Protein 2EE6 (pdb70)

Radius of gyration: 15.75 Å; Cα contacts (8 Å, |Δi|>4): 234; chains: 1; bounding box: 22×65×24 Å

Solvent-accessible surface area: 6992 Å² total; per-residue (Å²): 131,120,130,72,117,125,77,154,27,21,6,107,82,0,124,13,34,18,110,7,15,130,137,2,62,13,46,71,67,8,112,6,44,8,145,45,188,111,12,54,94,46,45,63,58,30,46,16,123,34,88,28,176,14,108,75,78,112,82,112,140,126,158,58,57,22,35,1,27,6,48,1,110,88,62,23,84,0,79,0,28,0,81,5,43,130,93,103,4,97,61,17,63,25,107,0,55,4,88,61,74,119,140,147,148

Sequence (105 aa):
GSSGSSGEGGAHKVRAGGPGLERGEAGVPAEFSIWTREAGAGGLSIAVEGPSKAEITFDDHKNGSCGVSYIAQEPGNYEVSIKFNDEHIPESPYLVPVIAPSDDAGSSGSSGEGGAHKVRAGGPGLERGEAGVPAEFSIWTREAGAGGLSIAVEGPSKAEITFDDHKNGSCGVSYIAQEPGNYEVSIKFNDEHIPESPYLVPVIAPSDDAGSSGSSGEGGAHKVRAGGPGLERGEAGVPAEFSIWTREAGAGGLSIAVEGPSKAEITFDDHKNGSCGVSYIAQEPGNYEVSIKFNDEHIPESPYLVPVIAPSDDAGSSGSSGEGGAHKVRAGGPGLERGEAGVPAEFSIWTREAGAGGLSIAVEGPSKAEITFDDHKNGSCGVSYIAQEPGNYEVSIKFNDEHIPESPYLVPVIAPSDDAGSSGSSGEGGAHKVRAGGPGLERGEAGVPAEFSIWTREAGAGGLSIAVEGPSKAEITFDDHKNGSCGVSYIAQEPGNYEVSIKFNDEHIPESPYLVPVIAPSDDAGSSGSSGEGGAHKVRAGGPGLERGEAGVPAEFSIWTREAGAGGLSIAVEGPSKAEITFDDHKNGSCGVSYIAQEPGNYEVSIKFNDEHIPESPYLVPVIAPSDDAGSSGSSGEGGAHKVRAGGPGLERGEAGVPAEFSIWTREAGAGGLSIAVEGPSKAEITFDDHKNGSCGVSYIAQEPGNYEVSIKFNDEHIPESPYLVPVIAPSDDAGSSGSSGEGGAHKVRAGGPGLERGEAGVPAEFSIWTREAGAGGLSIAVEGPSKAEITFDDHKNGSCGVSYIAQEPGNYEVSIKFNDEHIPESPYLVPVIAPSDDAGSSGSSGEGGAHKVRAGGPGLERGEAGVPAEFSIWTREAGAGGLSIAVEGPSKAEITFDDHKNGSCGVSYIAQEPGNYEVSIKFNDEHIPESPYLVPVIAPSDDAGSSGSSGEGGAHKVRAGGPGLERGEAGVPAEFSIWTREAGAGGLSIAVEGPSKAEITFDDHKNGSCGVSYIAQEPGNYEVSIKFNDEHIPESPYLVPVIAPSDDAGSSGSSGEGGAHKVRAGGPGLERGEAGVPAEFSIWTREAGAGGLSIAVEGPSKAEITFDDHKNGSCGVSYIAQEPGNYEVSIKFNDEHIPESPYLVPVIAPSDDAGSSGSSGEGGAHKVRAGGPGLERGEAGVPAEFSIWTREAGAGGLSIAVEGPSKAEITFDDHKNGSCGVSYIAQEPGNYEVSIKFNDEHIPESPYLVPVIAPSDDAGSSGSSGEGGAHKVRAGGPGLERGEAGVPAEFSIWTREAGAGGLSIAVEGPSKAEITFDDHKNGSCGVSYIAQEPGNYEVSIKFNDEHIPESPYLVPVIAPSDDAGSSGSSGEGGAHKVRAGGPGLERGEAGVPAEFSIWTREAGAGGLSIAVEGPSKAEITFDDHKNGSCGVSYIAQEPGNYEVSIKFNDEHIPESPYLVPVIAPSDDAGSSGSSGEGGAHKVRAGGPGLERGEAGVPAEFSIWTREAGAGGLSIAVEGPSKAEITFDDHKNGSCGVSYIAQEPGNYEVSIKFNDEHIPESPYLVPVIAPSDDAGSSGSSGEGGAHKVRAGGPGLERGEAGVPAEFSIWTREAGAGGLSIAVEGPSKAEITFDDHKNGSCGVSYIAQEPGNYEVSIKFNDEHIPESPYLVPVIAPSDDAGSSGSSGEGGAHKVRAGGPGLERGEAGVPAEFSIWTREAGAGGLSIAVEGPSKAEITFDDHKNGSCGVSYIAQEPGNYEVSIKFNDEHIPESPYLVPVIAPSDDAGSSGSSGEGGAHKVRAGGPGLERGEAGVPAEFSIWTREAGAGGLSIAVEGPSKAEITFDDHKNGSCGVSYIAQEPGNYEVSIKFNDEHIPESPYLVPVIAPSDDAGSSGSSGEGGAHKVRAGGPGLERGEAGVPAEFSIWTREAGAGGLSIAVEGPSKAEITFDDHKNGSCGVSYIAQEPGNYEVSIKFNDEHIPESPYLVPVIAPSDDAGSSGSSGEGGAHKVRAGGPGLERGEAGVPAEFSIWTREAGAGGLSIAVEGPSKAEITFDDHKNGSCGVSYIAQEPGNYEVSIKFNDEHIPESPYLVPVIAPSDDA

Nearest PDB structures (foldseek):
  2ee6-assembly1_A  TM=8.883E-01  e=4.210E-16  Homo sapiens
  2j3s-assembly2_B  TM=8.109E-01  e=9.219E-10  Homo sapiens
  2j3s-assembly1_A  TM=7.899E-01  e=2.296E-09  Homo sapiens
  2dic-assembly1_A  TM=8.007E-01  e=8.524E-09  Homo sapiens
  2di8-assembly1_A  TM=7.886E-01  e=2.667E-08  Homo sapiens

Foldseek 3Di:
DDDDDDDQAWQQQWDFDAPQLAAAAAQDKDDGATDRHSHDDFDKDKDKDWPDDKDWDADDDDNGPPHIIMHHNAFAWIFIAMATPNHRHPCPRGTHGYYHDDDDD

CATH classification: 2.60.40.10

Secondary structure (DSSP, 8-state):
--S-------GGG-EE--TTTS-EEBTSEEEE-EE-SSS----EEEEEESSS-EEEEE----SS---EEEEESS-EEEEEEEEETTEE-TT-SEEEEEE------

Structure (mmCIF, N/CA/C/O backbone):
data_2EE6
#
_entry.id   2EE6
#
loop_
_atom_site.group_PDB
_atom_site.id
_atom_site.type_symbol
_atom_site.label_atom_id
_atom_site.label_alt_id
_atom_site.label_comp_id
_atom_site.label_asym_id
_atom_site.label_entity_id
_atom_site.label_seq_id
_atom_site.pdbx_PDB_ins_code
_atom_site.Cartn_x
_atom_site.Cartn_y
_atom_site.Cartn_z
_atom_site.occupancy
_atom_site.B_iso_or_equiv
_atom_site.auth_seq_id
_atom_site.auth_comp_id
_atom_site.auth_asym_id
_atom_site.auth_atom_id
_atom_site.pdbx_PDB_model_num
ATOM 1 N N . GLY A 1 1 ? -1.662 33.102 14.149 1.00 0.00 1 GLY A N 1
ATOM 2 C CA . GLY A 1 1 ? -1.859 32.621 12.794 1.00 0.00 1 GLY A CA 1
ATOM 3 C C . GLY A 1 1 ? -0.580 32.096 12.175 1.00 0.00 1 GLY A C 1
ATOM 4 O O . GLY A 1 1 ? -0.047 31.073 12.606 1.00 0.00 1 GLY A O 1
ATOM 8 N N . SER A 1 2 ? -0.087 32.795 11.157 1.00 0.00 2 SER A N 1
ATOM 9 C CA . SER A 1 2 ? 1.135 32.390 10.472 1.00 0.00 2 SER A CA 1
ATOM 10 C C . SER A 1 2 ? 1.613 33.483 9.522 1.00 0.00 2 SER A C 1
ATOM 11 O O . SER A 1 2 ? 0.947 34.503 9.346 1.00 0.00 2 SER A O 1
ATOM 19 N N . SER A 1 3 ? 2.772 33.261 8.910 1.00 0.00 3 SER A N 1
ATOM 20 C CA . SER A 1 3 ? 3.343 34.228 7.978 1.00 0.00 3 SER A CA 1
ATOM 21 C C . SER A 1 3 ? 2.908 33.927 6.548 1.00 0.00 3 SER A C 1
ATOM 22 O O . SER A 1 3 ? 2.376 34.792 5.854 1.00 0.00 3 SER A O 1
ATOM 30 N N . GLY A 1 4 ? 3.138 32.691 6.114 1.00 0.00 4 GLY A N 1
ATOM 31 C CA . GLY A 1 4 ? 2.765 32.296 4.768 1.00 0.00 4 GLY A CA 1
ATOM 32 C C . GLY A 1 4 ? 3.626 31.168 4.235 1.00 0.00 4 GLY A C 1
ATOM 33 O O . GLY A 1 4 ? 4.725 31.402 3.734 1.00 0.00 4 GLY A O 1
ATOM 37 N N . SER A 1 5 ? 3.126 29.942 4.344 1.00 0.00 5 SER A N 1
ATOM 38 C CA . SER A 1 5 ? 3.859 28.773 3.874 1.00 0.00 5 SER A CA 1
ATOM 39 C C . SER A 1 5 ? 3.063 28.023 2.810 1.00 0.00 5 SER A C 1
ATOM 40 O O . SER A 1 5 ? 1.998 27.474 3.088 1.00 0.00 5 SER A O 1
ATOM 48 N N . SER A 1 6 ? 3.588 28.007 1.589 1.00 0.00 6 SER A N 1
ATOM 49 C CA . SER A 1 6 ? 2.926 27.330 0.481 1.00 0.00 6 SER A CA 1
ATOM 50 C C . SER A 1 6 ? 2.992 25.815 0.652 1.00 0.00 6 SER A C 1
ATOM 51 O O . SER A 1 6 ? 4.021 25.268 1.048 1.00 0.00 6 SER A O 1
ATOM 59 N N . GLY A 1 7 ? 1.884 25.142 0.352 1.00 0.00 7 GLY A N 1
ATOM 60 C CA . GLY A 1 7 ? 1.837 23.698 0.479 1.00 0.00 7 GLY A CA 1
ATOM 61 C C . GLY A 1 7 ? 0.454 23.138 0.212 1.00 0.00 7 GLY A C 1
ATOM 62 O O . GLY A 1 7 ? -0.410 23.157 1.088 1.00 0.00 7 GLY A O 1
ATOM 66 N N . GLU A 1 8 ? 0.243 22.639 -1.001 1.00 0.00 8 GLU A N 1
ATOM 67 C CA . GLU A 1 8 ? -1.046 22.074 -1.383 1.00 0.00 8 GLU A CA 1
ATOM 68 C C . GLU A 1 8 ? -1.012 20.550 -1.317 1.00 0.00 8 GLU A C 1
ATOM 69 O O . GLU A 1 8 ? 0.057 19.942 -1.295 1.00 0.00 8 GLU A O 1
ATOM 81 N N . GLY A 1 9 ? -2.192 19.938 -1.286 1.00 0.00 9 GLY A N 1
ATOM 82 C CA . GLY A 1 9 ? -2.277 18.491 -1.222 1.00 0.00 9 GLY A CA 1
ATOM 83 C C . GLY A 1 9 ? -2.802 17.999 0.111 1.00 0.00 9 GLY A C 1
ATOM 84 O O . GLY A 1 9 ? -3.816 18.487 0.606 1.00 0.00 9 GLY A O 1
ATOM 88 N N . GLY A 1 10 ? -2.110 17.025 0.696 1.00 0.00 10 GLY A N 1
ATOM 89 C CA . GLY A 1 10 ? -2.529 16.480 1.974 1.00 0.00 10 GLY A CA 1
ATOM 90 C C . GLY A 1 10 ? -2.934 15.023 1.879 1.00 0.00 10 GLY A C 1
ATOM 91 O O . GLY A 1 10 ? -3.442 14.579 0.849 1.00 0.00 10 GLY A O 1
ATOM 95 N N . ALA A 1 11 ? -2.708 14.277 2.955 1.00 0.00 11 ALA A N 1
ATOM 96 C CA . ALA A 1 11 ? -3.054 12.861 2.989 1.00 0.00 11 ALA A CA 1
ATOM 97 C C . ALA A 1 11 ? -4.309 12.582 2.168 1.00 0.00 11 ALA A C 1
ATOM 98 O O . ALA A 1 11 ? -4.240 11.989 1.091 1.00 0.00 11 ALA A O 1
ATOM 105 N N . HIS A 1 12 ? -5.456 13.013 2.685 1.00 0.00 12 HIS A N 1
ATOM 106 C CA . HIS A 1 12 ? -6.727 12.809 2.000 1.00 0.00 12 HIS A CA 1
ATOM 107 C C . HIS A 1 12 ? -6.560 12.958 0.490 1.00 0.00 12 HIS A C 1
ATOM 108 O O . HIS A 1 12 ? -7.190 12.242 -0.288 1.00 0.00 12 HIS A O 1
ATOM 122 N N . LYS A 1 13 ? -5.708 13.894 0.083 1.00 0.00 13 LYS A N 1
ATOM 123 C CA . LYS A 1 13 ? -5.458 14.137 -1.333 1.00 0.00 13 LYS A CA 1
ATOM 124 C C . LYS A 1 13 ? -4.423 13.158 -1.878 1.00 0.00 13 LYS A C 1
ATOM 125 O O . LYS A 1 13 ? -3.600 13.516 -2.721 1.00 0.00 13 LYS A O 1
ATOM 144 N N . VAL A 1 14 ? -4.470 11.922 -1.393 1.00 0.00 14 VAL A N 1
ATOM 145 C CA . VAL A 1 14 ? -3.538 10.891 -1.834 1.00 0.00 14 VAL A CA 1
ATOM 146 C C . VAL A 1 14 ? -4.252 9.562 -2.055 1.00 0.00 14 VAL A C 1
ATOM 147 O O . VAL A 1 14 ? -4.919 9.048 -1.157 1.00 0.00 14 VAL A O 1
ATOM 160 N N . ARG A 1 15 ? -4.106 9.010 -3.254 1.00 0.00 15 ARG A N 1
ATOM 161 C CA . ARG A 1 15 ? -4.738 7.741 -3.593 1.00 0.00 15 ARG A CA 1
ATOM 162 C C . ARG A 1 15 ? -3.689 6.671 -3.881 1.00 0.00 15 ARG A C 1
ATOM 163 O O . ARG A 1 15 ? -2.625 6.963 -4.427 1.00 0.00 15 ARG A O 1
ATOM 184 N N . ALA A 1 16 ? -3.996 5.433 -3.509 1.00 0.00 16 ALA A N 1
ATOM 185 C CA . ALA A 1 16 ? -3.080 4.320 -3.730 1.00 0.00 16 ALA A CA 1
ATOM 186 C C . ALA A 1 16 ? -3.817 3.105 -4.283 1.00 0.00 16 ALA A C 1
ATOM 187 O O . ALA A 1 16 ? -4.885 2.738 -3.796 1.00 0.00 16 ALA A O 1
ATOM 194 N N . GLY A 1 17 ? -3.238 2.483 -5.307 1.00 0.00 17 GLY A N 1
ATOM 195 C CA . GLY A 1 17 ? -3.853 1.316 -5.910 1.00 0.00 17 GLY A CA 1
ATOM 196 C C . GLY A 1 17 ? -2.899 0.559 -6.813 1.00 0.00 17 GLY A C 1
ATOM 197 O O . GLY A 1 17 ? -2.107 1.162 -7.535 1.00 0.00 17 GLY A O 1
ATOM 201 N N . GLY A 1 18 ? -2.975 -0.769 -6.772 1.00 0.00 18 GLY A N 1
ATOM 202 C CA . GLY A 1 18 ? -2.105 -1.587 -7.595 1.00 0.00 18 GLY A CA 1
ATOM 203 C C . GLY A 1 18 ? -2.604 -3.011 -7.727 1.00 0.00 18 GLY A C 1
ATOM 204 O O . GLY A 1 18 ? -3.498 -3.450 -7.002 1.00 0.00 18 GLY A O 1
ATOM 208 N N . PRO A 1 19 ? -2.022 -3.762 -8.674 1.00 0.00 19 PRO A N 1
ATOM 209 C CA . PRO A 1 19 ? -2.398 -5.157 -8.922 1.00 0.00 19 PRO A CA 1
ATOM 210 C C . PRO A 1 19 ? -1.971 -6.083 -7.789 1.00 0.00 19 PRO A C 1
ATOM 211 O O . PRO A 1 19 ? -2.321 -7.262 -7.772 1.00 0.00 19 PRO A O 1
ATOM 222 N N . GLY A 1 20 ? -1.212 -5.540 -6.842 1.00 0.00 20 GLY A N 1
ATOM 223 C CA . GLY A 1 20 ? -0.751 -6.332 -5.716 1.00 0.00 20 GLY A CA 1
ATOM 224 C C . GLY A 1 20 ? -1.541 -6.060 -4.452 1.00 0.00 20 GLY A C 1
ATOM 225 O O . GLY A 1 20 ? -1.781 -6.967 -3.654 1.00 0.00 20 GLY A O 1
ATOM 229 N N . LEU A 1 21 ? -1.947 -4.809 -4.268 1.00 0.00 21 LEU A N 1
ATOM 230 C CA . LEU A 1 21 ? -2.715 -4.420 -3.090 1.00 0.00 21 LEU A CA 1
ATOM 231 C C . LEU A 1 21 ? -3.977 -5.265 -2.959 1.00 0.00 21 LEU A C 1
ATOM 232 O O . LEU A 1 21 ? -4.237 -5.850 -1.908 1.00 0.00 21 LEU A O 1
ATOM 248 N N . GLU A 1 22 ? -4.757 -5.326 -4.034 1.00 0.00 22 GLU A N 1
ATOM 249 C CA . GLU A 1 22 ? -5.991 -6.102 -4.038 1.00 0.00 22 GLU A CA 1
ATOM 250 C C . GLU A 1 22 ? -5.781 -7.465 -3.385 1.00 0.00 22 GLU A C 1
ATOM 251 O O . GLU A 1 22 ? -6.572 -7.891 -2.544 1.00 0.00 22 GLU A O 1
ATOM 263 N N . ARG A 1 23 ? -4.708 -8.143 -3.778 1.00 0.00 23 ARG A N 1
ATOM 264 C CA . ARG A 1 23 ? -4.392 -9.458 -3.233 1.00 0.00 23 ARG A CA 1
ATOM 265 C C . ARG A 1 23 ? -2.913 -9.782 -3.418 1.00 0.00 23 ARG A C 1
ATOM 266 O O . ARG A 1 23 ? -2.256 -9.245 -4.308 1.00 0.00 23 ARG A O 1
ATOM 287 N N . GLY A 1 24 ? -2.395 -10.666 -2.570 1.00 0.00 24 GLY A N 1
ATOM 288 C CA . GLY A 1 24 ? -0.997 -11.047 -2.657 1.00 0.00 24 GLY A CA 1
ATOM 289 C C . GLY A 1 24 ? -0.792 -12.541 -2.494 1.00 0.00 24 GLY A C 1
ATOM 290 O O . GLY A 1 24 ? -1.752 -13.288 -2.301 1.00 0.00 24 GLY A O 1
ATOM 294 N N . GLU A 1 25 ? 0.461 -12.977 -2.572 1.00 0.00 25 GLU A N 1
ATOM 295 C CA . GLU A 1 25 ? 0.787 -14.391 -2.434 1.00 0.00 25 GLU A CA 1
ATOM 296 C C . GLU A 1 25 ? 2.058 -14.577 -1.609 1.00 0.00 25 GLU A C 1
ATOM 297 O O . GLU A 1 25 ? 2.940 -13.720 -1.605 1.00 0.00 25 GLU A O 1
ATOM 309 N N . ALA A 1 26 ? 2.142 -15.706 -0.911 1.00 0.00 26 ALA A N 1
ATOM 310 C CA . ALA A 1 26 ? 3.304 -16.006 -0.083 1.00 0.00 26 ALA A CA 1
ATOM 311 C C . ALA A 1 26 ? 4.484 -16.457 -0.937 1.00 0.00 26 ALA A C 1
ATOM 312 O O . ALA A 1 26 ? 4.371 -17.396 -1.724 1.00 0.00 26 ALA A O 1
ATOM 319 N N . GLY A 1 27 ? 5.617 -15.780 -0.777 1.00 0.00 27 GLY A N 1
ATOM 320 C CA . GLY A 1 27 ? 6.801 -16.126 -1.540 1.00 0.00 27 GLY A CA 1
ATOM 321 C C . GLY A 1 27 ? 6.923 -15.319 -2.819 1.00 0.00 27 GLY A C 1
ATOM 322 O O . GLY A 1 27 ? 7.985 -15.286 -3.442 1.00 0.00 27 GLY A O 1
ATOM 326 N N . VAL A 1 28 ? 5.833 -14.668 -3.211 1.00 0.00 28 VAL A N 1
ATOM 327 C CA . VAL A 1 28 ? 5.821 -13.859 -4.424 1.00 0.00 28 VAL A CA 1
ATOM 328 C C . VAL A 1 28 ? 5.808 -12.371 -4.091 1.00 0.00 28 VAL A C 1
ATOM 329 O O . VAL A 1 28 ? 5.098 -11.917 -3.194 1.00 0.00 28 VAL A O 1
ATOM 342 N N . PRO A 1 29 ? 6.610 -11.592 -4.831 1.00 0.00 29 PRO A N 1
ATOM 343 C CA . PRO A 1 29 ? 6.708 -10.142 -4.634 1.00 0.00 29 PRO A CA 1
ATOM 344 C C . PRO A 1 29 ? 5.440 -9.413 -5.064 1.00 0.00 29 PRO A C 1
ATOM 345 O O . PRO A 1 29 ? 4.963 -9.585 -6.185 1.00 0.00 29 PRO A O 1
ATOM 356 N N . ALA A 1 30 ? 4.900 -8.596 -4.166 1.00 0.00 30 ALA A N 1
ATOM 357 C CA . ALA A 1 30 ? 3.689 -7.837 -4.454 1.00 0.00 30 ALA A CA 1
ATOM 358 C C . ALA A 1 30 ? 4.003 -6.360 -4.667 1.00 0.00 30 ALA A C 1
ATOM 359 O O . ALA A 1 30 ? 4.206 -5.615 -3.709 1.00 0.00 30 ALA A O 1
ATOM 366 N N . GLU A 1 31 ? 4.043 -5.945 -5.929 1.00 0.00 31 GLU A N 1
ATOM 367 C CA . GLU A 1 31 ? 4.334 -4.557 -6.267 1.00 0.00 31 GLU A CA 1
ATOM 368 C C . GLU A 1 31 ? 3.051 -3.734 -6.345 1.00 0.00 31 GLU A C 1
ATOM 369 O O . GLU A 1 31 ? 1.959 -4.281 -6.498 1.00 0.00 31 GLU A O 1
ATOM 381 N N . PHE A 1 32 ? 3.192 -2.417 -6.237 1.00 0.00 32 PHE A N 1
ATOM 382 C CA . PHE A 1 32 ? 2.046 -1.519 -6.294 1.00 0.00 32 PHE A CA 1
ATOM 383 C C . PHE A 1 32 ? 2.498 -0.066 -6.405 1.00 0.00 32 PHE A C 1
ATOM 384 O O . PHE A 1 32 ? 3.391 0.375 -5.682 1.00 0.00 32 PHE A O 1
ATOM 401 N N . SER A 1 33 ? 1.875 0.673 -7.318 1.00 0.00 33 SER A N 1
ATOM 402 C CA . SER A 1 33 ? 2.216 2.075 -7.529 1.00 0.00 33 SER A CA 1
ATOM 403 C C . SER A 1 33 ? 1.246 2.988 -6.785 1.00 0.00 33 SER A C 1
ATOM 404 O O . SER A 1 33 ? 0.049 2.707 -6.705 1.00 0.00 33 SER A O 1
ATOM 412 N N . ILE A 1 34 ? 1.770 4.082 -6.241 1.00 0.00 34 ILE A N 1
ATOM 413 C CA . ILE A 1 34 ? 0.952 5.036 -5.505 1.00 0.00 34 ILE A CA 1
ATOM 414 C C . ILE A 1 34 ? 0.668 6.278 -6.343 1.00 0.00 34 ILE A C 1
ATOM 415 O O . ILE A 1 34 ? 1.589 6.966 -6.782 1.00 0.00 34 ILE A O 1
ATOM 431 N N . TRP A 1 35 ? -0.612 6.560 -6.558 1.00 0.00 35 TRP A N 1
ATOM 432 C CA . TRP A 1 35 ? -1.018 7.721 -7.342 1.00 0.00 35 TRP A CA 1
ATOM 433 C C . TRP A 1 35 ? -0.883 9.002 -6.526 1.00 0.00 35 TRP A C 1
ATOM 434 O O . TRP A 1 35 ? -1.739 9.318 -5.701 1.00 0.00 35 TRP A O 1
ATOM 455 N N . THR A 1 36 ? 0.199 9.739 -6.763 1.00 0.00 36 THR A N 1
ATOM 456 C CA . THR A 1 36 ? 0.446 10.985 -6.050 1.00 0.00 36 THR A CA 1
ATOM 457 C C . THR A 1 36 ? 0.434 12.175 -7.002 1.00 0.00 36 THR A C 1
ATOM 458 O O . THR A 1 36 ? 1.253 13.086 -6.882 1.00 0.00 36 THR A O 1
ATOM 469 N N . ARG A 1 37 ? -0.501 12.162 -7.947 1.00 0.00 37 ARG A N 1
ATOM 470 C CA . ARG A 1 37 ? -0.620 13.241 -8.920 1.00 0.00 37 ARG A CA 1
ATOM 471 C C . ARG A 1 37 ? -1.587 14.313 -8.428 1.00 0.00 37 ARG A C 1
ATOM 472 O O . ARG A 1 37 ? -1.925 15.241 -9.162 1.00 0.00 37 ARG A O 1
ATOM 493 N N . GLU A 1 38 ? -2.029 14.177 -7.182 1.00 0.00 38 GLU A N 1
ATOM 494 C CA . GLU A 1 38 ? -2.960 15.134 -6.594 1.00 0.00 38 GLU A CA 1
ATOM 495 C C . GLU A 1 38 ? -2.246 16.047 -5.601 1.00 0.00 38 GLU A C 1
ATOM 496 O O . GLU A 1 38 ? -2.214 17.265 -5.774 1.00 0.00 38 GLU A O 1
ATOM 508 N N . ALA A 1 39 ? -1.674 15.448 -4.561 1.00 0.00 39 ALA A N 1
ATOM 509 C CA . ALA A 1 39 ? -0.959 16.207 -3.542 1.00 0.00 39 ALA A CA 1
ATOM 510 C C . ALA A 1 39 ? 0.244 16.928 -4.138 1.00 0.00 39 ALA A C 1
ATOM 511 O O . ALA A 1 39 ? 0.826 16.477 -5.123 1.00 0.00 39 ALA A O 1
ATOM 518 N N . GLY A 1 40 ? 0.613 18.054 -3.533 1.00 0.00 40 GLY A N 1
ATOM 519 C CA . GLY A 1 40 ? 1.745 18.821 -4.018 1.00 0.00 40 GLY A CA 1
ATOM 520 C C . GLY A 1 40 ? 3.066 18.112 -3.792 1.00 0.00 40 GLY A C 1
ATOM 521 O O . GLY A 1 40 ? 3.777 17.793 -4.743 1.00 0.00 40 GLY A O 1
ATOM 525 N N . ALA A 1 41 ? 3.394 17.866 -2.528 1.00 0.00 41 ALA A N 1
ATOM 526 C CA . ALA A 1 41 ? 4.637 17.191 -2.179 1.00 0.00 41 ALA A CA 1
ATOM 527 C C . ALA A 1 41 ? 4.609 16.699 -0.736 1.00 0.00 41 ALA A C 1
ATOM 528 O O . ALA A 1 41 ? 3.887 17.240 0.100 1.00 0.00 41 ALA A O 1
ATOM 535 N N . GLY A 1 42 ? 5.399 15.668 -0.451 1.00 0.00 42 GLY A N 1
ATOM 536 C CA . GLY A 1 42 ? 5.448 15.120 0.892 1.00 0.00 42 GLY A CA 1
ATOM 537 C C . GLY A 1 42 ? 6.164 13.785 0.947 1.00 0.00 42 GLY A C 1
ATOM 538 O O . GLY A 1 42 ? 6.418 13.166 -0.085 1.00 0.00 42 GLY A O 1
ATOM 542 N N . GLY A 1 43 ? 6.492 13.340 2.157 1.00 0.00 43 GLY A N 1
ATOM 543 C CA . GLY A 1 43 ? 7.181 12.074 2.320 1.00 0.00 43 GLY A CA 1
ATOM 544 C C . GLY A 1 43 ? 6.233 10.892 2.314 1.00 0.00 43 GLY A C 1
ATOM 545 O O . GLY A 1 43 ? 5.013 11.065 2.349 1.00 0.00 43 GLY A O 1
ATOM 549 N N . LEU A 1 44 ? 6.790 9.688 2.268 1.00 0.00 44 LEU A N 1
ATOM 550 C CA . LEU A 1 44 ? 5.985 8.471 2.256 1.00 0.00 44 LEU A CA 1
ATOM 551 C C . LEU A 1 44 ? 6.607 7.397 3.142 1.00 0.00 44 LEU A C 1
ATOM 552 O O . LEU A 1 44 ? 7.828 7.244 3.185 1.00 0.00 44 LEU A O 1
ATOM 568 N N . SER A 1 45 ? 5.760 6.654 3.845 1.00 0.00 45 SER A N 1
ATOM 569 C CA . SER A 1 45 ? 6.227 5.594 4.732 1.00 0.00 45 SER A CA 1
ATOM 570 C C . SER A 1 45 ? 5.436 4.309 4.507 1.00 0.00 45 SER A C 1
ATOM 571 O O . SER A 1 45 ? 4.214 4.338 4.355 1.00 0.00 45 SER A O 1
ATOM 579 N N . ILE A 1 46 ? 6.141 3.183 4.487 1.00 0.00 46 ILE A N 1
ATOM 580 C CA . ILE A 1 46 ? 5.505 1.888 4.281 1.00 0.00 46 ILE A CA 1
ATOM 581 C C . ILE A 1 46 ? 5.929 0.891 5.355 1.00 0.00 46 ILE A C 1
ATOM 582 O O . ILE A 1 46 ? 7.116 0.731 5.633 1.00 0.00 46 ILE A O 1
ATOM 598 N N . ALA A 1 47 ? 4.947 0.223 5.954 1.00 0.00 47 ALA A N 1
ATOM 599 C CA . ALA A 1 47 ? 5.218 -0.760 6.994 1.00 0.00 47 ALA A CA 1
ATOM 600 C C . ALA A 1 47 ? 4.285 -1.961 6.872 1.00 0.00 47 ALA A C 1
ATOM 601 O O . ALA A 1 47 ? 3.082 -1.850 7.107 1.00 0.00 47 ALA A O 1
ATOM 608 N N . VAL A 1 48 ? 4.848 -3.106 6.501 1.00 0.00 48 VAL A N 1
ATOM 609 C CA . VAL A 1 48 ? 4.065 -4.327 6.347 1.00 0.00 48 VAL A CA 1
ATOM 610 C C . VAL A 1 48 ? 4.081 -5.155 7.626 1.00 0.00 48 VAL A C 1
ATOM 611 O O . VAL A 1 48 ? 5.116 -5.699 8.012 1.00 0.00 48 VAL A O 1
ATOM 624 N N . GLU A 1 49 ? 2.928 -5.246 8.281 1.00 0.00 49 GLU A N 1
ATOM 625 C CA . GLU A 1 49 ? 2.811 -6.008 9.519 1.00 0.00 49 GLU A CA 1
ATOM 626 C C . GLU A 1 49 ? 1.846 -7.179 9.348 1.00 0.00 49 GLU A C 1
ATOM 627 O O . GLU A 1 49 ? 0.825 -7.063 8.670 1.00 0.00 49 GLU A O 1
ATOM 639 N N . GLY A 1 50 ? 2.178 -8.307 9.967 1.00 0.00 50 GLY A N 1
ATOM 640 C CA . GLY A 1 50 ? 1.333 -9.483 9.871 1.00 0.00 50 GLY A CA 1
ATOM 641 C C . GLY A 1 50 ? 1.810 -10.614 10.759 1.00 0.00 50 GLY A C 1
ATOM 642 O O . GLY A 1 50 ? 2.557 -10.408 11.716 1.00 0.00 50 GLY A O 1
ATOM 646 N N . PRO A 1 51 ? 1.374 -11.844 10.444 1.00 0.00 51 PRO A N 1
ATOM 647 C CA . PRO A 1 51 ? 1.748 -13.037 11.209 1.00 0.00 51 PRO A CA 1
ATOM 648 C C . PRO A 1 51 ? 3.216 -13.405 11.027 1.00 0.00 51 PRO A C 1
ATOM 649 O O . PRO A 1 51 ? 3.751 -14.242 11.754 1.00 0.00 51 PRO A O 1
ATOM 660 N N . SER A 1 52 ? 3.864 -12.775 10.052 1.00 0.00 52 SER A N 1
ATOM 661 C CA . SER A 1 52 ? 5.269 -13.038 9.773 1.00 0.00 52 SER A CA 1
ATOM 662 C C . SER A 1 52 ? 5.972 -11.776 9.280 1.00 0.00 52 SER A C 1
ATOM 663 O O . SER A 1 52 ? 5.346 -10.731 9.105 1.00 0.00 52 SER A O 1
ATOM 671 N N . LYS A 1 53 ? 7.278 -11.883 9.058 1.00 0.00 53 LYS A N 1
ATOM 672 C CA . LYS A 1 53 ? 8.068 -10.752 8.584 1.00 0.00 53 LYS A CA 1
ATOM 673 C C . LYS A 1 53 ? 8.001 -10.640 7.064 1.00 0.00 53 LYS A C 1
ATOM 674 O O . LYS A 1 53 ? 8.143 -11.633 6.352 1.00 0.00 53 LYS A O 1
ATOM 693 N N . ALA A 1 54 ? 7.786 -9.423 6.574 1.00 0.00 54 ALA A N 1
ATOM 694 C CA . ALA A 1 54 ? 7.704 -9.181 5.140 1.00 0.00 54 ALA A CA 1
ATOM 695 C C . ALA A 1 54 ? 8.853 -8.299 4.666 1.00 0.00 54 ALA A C 1
ATOM 696 O O . ALA A 1 54 ? 9.241 -7.351 5.347 1.00 0.00 54 ALA A O 1
ATOM 703 N N . GLU A 1 55 ? 9.394 -8.619 3.494 1.00 0.00 55 GLU A N 1
ATOM 704 C CA . GLU A 1 55 ? 10.501 -7.855 2.931 1.00 0.00 55 GLU A CA 1
ATOM 705 C C . GLU A 1 55 ? 9.993 -6.604 2.220 1.00 0.00 55 GLU A C 1
ATOM 706 O O . GLU A 1 55 ? 8.892 -6.595 1.670 1.00 0.00 55 GLU A O 1
ATOM 718 N N . ILE A 1 56 ? 10.803 -5.551 2.237 1.00 0.00 56 ILE A N 1
ATOM 719 C CA . ILE A 1 56 ? 10.436 -4.295 1.594 1.00 0.00 56 ILE A CA 1
ATOM 720 C C . ILE A 1 56 ? 11.606 -3.720 0.803 1.00 0.00 56 ILE A C 1
ATOM 721 O O . ILE A 1 56 ? 12.748 -3.732 1.264 1.00 0.00 56 ILE A O 1
ATOM 737 N N . THR A 1 57 ? 11.315 -3.215 -0.392 1.00 0.00 57 THR A N 1
ATOM 738 C CA . THR A 1 57 ? 12.342 -2.635 -1.248 1.00 0.00 57 THR A CA 1
ATOM 739 C C . THR A 1 57 ? 11.863 -1.330 -1.873 1.00 0.00 57 THR A C 1
ATOM 740 O O . THR A 1 57 ? 10.848 -1.298 -2.569 1.00 0.00 57 THR A O 1
ATOM 751 N N . PHE A 1 58 ? 12.600 -0.253 -1.621 1.00 0.00 58 PHE A N 1
ATOM 752 C CA . PHE A 1 58 ? 12.250 1.056 -2.160 1.00 0.00 58 PHE A CA 1
ATOM 753 C C . PHE A 1 58 ? 13.347 1.575 -3.084 1.00 0.00 58 PHE A C 1
ATOM 754 O O . PHE A 1 58 ? 14.492 1.756 -2.667 1.00 0.00 58 PHE A O 1
ATOM 771 N N . ASP A 1 59 ? 12.991 1.813 -4.341 1.00 0.00 59 ASP A N 1
ATOM 772 C CA . ASP A 1 59 ? 13.944 2.312 -5.326 1.00 0.00 59 ASP A CA 1
ATOM 773 C C . ASP A 1 59 ? 13.314 3.399 -6.191 1.00 0.00 59 ASP A C 1
ATOM 774 O O . ASP A 1 59 ? 12.442 3.122 -7.014 1.00 0.00 59 ASP A O 1
ATOM 783 N N . ASP A 1 60 ? 13.760 4.635 -5.997 1.00 0.00 60 ASP A N 1
ATOM 784 C CA . ASP A 1 60 ? 13.239 5.764 -6.759 1.00 0.00 60 ASP A CA 1
ATOM 785 C C . ASP A 1 60 ? 13.617 5.645 -8.233 1.00 0.00 60 ASP A C 1
ATOM 786 O O . ASP A 1 60 ? 14.773 5.840 -8.606 1.00 0.00 60 ASP A O 1
ATOM 795 N N . HIS A 1 61 ? 12.632 5.321 -9.066 1.00 0.00 61 HIS A N 1
ATOM 796 C CA . HIS A 1 61 ? 12.861 5.175 -10.499 1.00 0.00 61 HIS A CA 1
ATOM 797 C C . HIS A 1 61 ? 12.664 6.506 -11.218 1.00 0.00 61 HIS A C 1
ATOM 798 O O . HIS A 1 61 ? 13.536 6.957 -11.962 1.00 0.00 61 HIS A O 1
ATOM 812 N N . LYS A 1 62 ? 11.513 7.131 -10.993 1.00 0.00 62 LYS A N 1
ATOM 813 C CA . LYS A 1 62 ? 11.202 8.411 -11.619 1.00 0.00 62 LYS A CA 1
ATOM 814 C C . LYS A 1 62 ? 10.559 9.364 -10.617 1.00 0.00 62 LYS A C 1
ATOM 815 O O . LYS A 1 62 ? 10.268 8.984 -9.484 1.00 0.00 62 LYS A O 1
ATOM 834 N N . ASN A 1 63 ? 10.340 10.604 -11.044 1.00 0.00 63 ASN A N 1
ATOM 835 C CA . ASN A 1 63 ? 9.731 11.611 -10.184 1.00 0.00 63 ASN A CA 1
ATOM 836 C C . ASN A 1 63 ? 8.237 11.354 -10.018 1.00 0.00 63 ASN A C 1
ATOM 837 O O . ASN A 1 63 ? 7.642 11.717 -9.004 1.00 0.00 63 ASN A O 1
ATOM 848 N N . GLY A 1 64 ? 7.635 10.722 -11.022 1.00 0.00 64 GLY A N 1
ATOM 849 C CA . GLY A 1 64 ? 6.216 10.426 -10.968 1.00 0.00 64 GLY A CA 1
ATOM 850 C C . GLY A 1 64 ? 5.894 9.306 -9.999 1.00 0.00 64 GLY A C 1
ATOM 851 O O . GLY A 1 64 ? 5.112 9.488 -9.066 1.00 0.00 64 GLY A O 1
ATOM 855 N N . SER A 1 65 ? 6.498 8.143 -10.220 1.00 0.00 65 SER A N 1
ATOM 856 C CA . SER A 1 65 ? 6.267 6.986 -9.362 1.00 0.00 65 SER A CA 1
ATOM 857 C C . SER A 1 65 ? 7.579 6.476 -8.773 1.00 0.00 65 SER A C 1
ATOM 858 O O . SER A 1 65 ? 8.662 6.826 -9.245 1.00 0.00 65 SER A O 1
ATOM 866 N N . CYS A 1 66 ? 7.474 5.648 -7.740 1.00 0.00 66 CYS A N 1
ATOM 867 C CA . CYS A 1 66 ? 8.651 5.090 -7.084 1.00 0.00 66 CYS A CA 1
ATOM 868 C C . CYS A 1 66 ? 8.690 3.572 -7.236 1.00 0.00 66 CYS A C 1
ATOM 869 O O . CYS A 1 66 ? 9.754 2.984 -7.416 1.00 0.00 66 CYS A O 1
ATOM 877 N N . GLY A 1 67 ? 7.519 2.945 -7.161 1.00 0.00 67 GLY A N 1
ATOM 878 C CA . GLY A 1 67 ? 7.442 1.502 -7.291 1.00 0.00 67 GLY A CA 1
ATOM 879 C C . GLY A 1 67 ? 7.906 0.782 -6.040 1.00 0.00 67 GLY A C 1
ATOM 880 O O . GLY A 1 67 ? 9.106 0.653 -5.799 1.00 0.00 67 GLY A O 1
ATOM 884 N N . VAL A 1 68 ? 6.954 0.313 -5.240 1.00 0.00 68 VAL A N 1
ATOM 885 C CA . VAL A 1 68 ? 7.270 -0.397 -4.007 1.00 0.00 68 VAL A CA 1
ATOM 886 C C . VAL A 1 68 ? 6.857 -1.862 -4.094 1.00 0.00 68 VAL A C 1
ATOM 887 O O . VAL A 1 68 ? 5.766 -2.182 -4.566 1.00 0.00 68 VAL A O 1
ATOM 900 N N . SER A 1 69 ? 7.736 -2.747 -3.637 1.00 0.00 69 SER A N 1
ATOM 901 C CA . SER A 1 69 ? 7.463 -4.180 -3.665 1.00 0.00 69 SER A CA 1
ATOM 902 C C . SER A 1 69 ? 7.719 -4.810 -2.299 1.00 0.00 69 SER A C 1
ATOM 903 O O . SER A 1 69 ? 8.565 -4.341 -1.536 1.00 0.00 69 SER A O 1
ATOM 911 N N . TYR A 1 70 ? 6.985 -5.874 -1.998 1.00 0.00 70 TYR A N 1
ATOM 912 C CA . TYR A 1 70 ? 7.130 -6.567 -0.723 1.00 0.00 70 TYR A CA 1
ATOM 913 C C . TYR A 1 70 ? 6.818 -8.054 -0.874 1.00 0.00 70 TYR A C 1
ATOM 914 O O . TYR A 1 70 ? 5.854 -8.432 -1.541 1.00 0.00 70 TYR A O 1
ATOM 932 N N . ILE A 1 71 ? 7.638 -8.890 -0.246 1.00 0.00 71 ILE A N 1
ATOM 933 C CA . ILE A 1 71 ? 7.450 -10.334 -0.308 1.00 0.00 71 ILE A CA 1
ATOM 934 C C . ILE A 1 71 ? 7.129 -10.905 1.069 1.00 0.00 71 ILE A C 1
ATOM 935 O O . ILE A 1 71 ? 7.770 -10.559 2.060 1.00 0.00 71 ILE A O 1
ATOM 951 N N . ALA A 1 72 ? 6.133 -11.784 1.121 1.00 0.00 72 ALA A N 1
ATOM 952 C CA . ALA A 1 72 ? 5.729 -12.407 2.375 1.00 0.00 72 ALA A CA 1
ATOM 953 C C . ALA A 1 72 ? 6.129 -13.879 2.411 1.00 0.00 72 ALA A C 1
ATOM 954 O O . ALA A 1 72 ? 5.541 -14.707 1.716 1.00 0.00 72 ALA A O 1
ATOM 961 N N . GLN A 1 73 ? 7.131 -14.195 3.224 1.00 0.00 73 GLN A N 1
ATOM 962 C CA . GLN A 1 73 ? 7.610 -15.567 3.347 1.00 0.00 73 GLN A CA 1
ATOM 963 C C . GLN A 1 73 ? 6.483 -16.498 3.782 1.00 0.00 73 GLN A C 1
ATOM 964 O O . GLN A 1 73 ? 6.467 -17.677 3.425 1.00 0.00 73 GLN A O 1
ATOM 978 N N . GLU A 1 74 ? 5.541 -15.963 4.553 1.00 0.00 74 GLU A N 1
ATOM 979 C CA . GLU A 1 74 ? 4.412 -16.748 5.036 1.00 0.00 74 GLU A CA 1
ATOM 980 C C . GLU A 1 74 ? 3.090 -16.101 4.637 1.00 0.00 74 GLU A C 1
ATOM 981 O O . GLU A 1 74 ? 2.950 -14.877 4.610 1.00 0.00 74 GLU A O 1
ATOM 993 N N . PRO A 1 75 ? 2.093 -16.940 4.318 1.00 0.00 75 PRO A N 1
ATOM 994 C CA . PRO A 1 75 ? 0.763 -16.473 3.914 1.00 0.00 75 PRO A CA 1
ATOM 995 C C . PRO A 1 75 ? -0.006 -15.844 5.071 1.00 0.00 75 PRO A C 1
ATOM 996 O O . PRO A 1 75 ? 0.311 -16.071 6.237 1.00 0.00 75 PRO A O 1
ATOM 1007 N N . GLY A 1 76 ? -1.021 -15.050 4.739 1.00 0.00 76 GLY A N 1
ATOM 1008 C CA . GLY A 1 76 ? -1.819 -14.400 5.761 1.00 0.00 76 GLY A CA 1
ATOM 1009 C C . GLY A 1 76 ? -2.265 -13.010 5.352 1.00 0.00 76 GLY A C 1
ATOM 1010 O O . GLY A 1 76 ? -2.047 -12.590 4.216 1.00 0.00 76 GLY A O 1
ATOM 1014 N N . ASN A 1 77 ? -2.892 -12.294 6.280 1.00 0.00 77 ASN A N 1
ATOM 1015 C CA . ASN A 1 77 ? -3.370 -10.944 6.010 1.00 0.00 77 ASN A CA 1
ATOM 1016 C C . ASN A 1 77 ? -2.378 -9.902 6.514 1.00 0.00 77 ASN A C 1
ATOM 1017 O O . ASN A 1 77 ? -2.375 -9.552 7.694 1.00 0.00 77 ASN A O 1
ATOM 1028 N N . TYR A 1 78 ? -1.535 -9.411 5.613 1.00 0.00 78 TYR A N 1
ATOM 1029 C CA . TYR A 1 78 ? -0.535 -8.410 5.967 1.00 0.00 78 TYR A CA 1
ATOM 1030 C C . TYR A 1 78 ? -1.116 -7.002 5.874 1.00 0.00 78 TYR A C 1
ATOM 1031 O O . TYR A 1 78 ? -1.560 -6.572 4.810 1.00 0.00 78 TYR A O 1
ATOM 1049 N N . GLU A 1 79 ? -1.108 -6.291 6.997 1.00 0.00 79 GLU A N 1
ATOM 1050 C CA . GLU A 1 79 ? -1.634 -4.932 7.044 1.00 0.00 79 GLU A CA 1
ATOM 1051 C C . GLU A 1 79 ? -0.525 -3.911 6.805 1.00 0.00 79 GLU A C 1
ATOM 1052 O O . GLU A 1 79 ? 0.251 -3.598 7.708 1.00 0.00 79 GLU A O 1
ATOM 1064 N N . VAL A 1 80 ? -0.457 -3.394 5.582 1.00 0.00 80 VAL A N 1
ATOM 1065 C CA . VAL A 1 80 ? 0.555 -2.409 5.224 1.00 0.00 80 VAL A CA 1
ATOM 1066 C C . VAL A 1 80 ? 0.103 -0.999 5.589 1.00 0.00 80 VAL A C 1
ATOM 1067 O O . VAL A 1 80 ? -0.819 -0.455 4.983 1.00 0.00 80 VAL A O 1
ATOM 1080 N N . SER A 1 81 ? 0.760 -0.413 6.586 1.00 0.00 81 SER A N 1
ATOM 1081 C CA . SER A 1 81 ? 0.425 0.933 7.036 1.00 0.00 81 SER A CA 1
ATOM 1082 C C . SER A 1 81 ? 1.148 1.982 6.198 1.00 0.00 81 SER A C 1
ATOM 1083 O O . SER A 1 81 ? 2.379 2.023 6.163 1.00 0.00 81 SER A O 1
ATOM 1091 N N . ILE A 1 82 ? 0.377 2.828 5.524 1.00 0.00 82 ILE A N 1
ATOM 1092 C CA . ILE A 1 82 ? 0.944 3.878 4.687 1.00 0.00 82 ILE A CA 1
ATOM 1093 C C . ILE A 1 82 ? 0.644 5.260 5.259 1.00 0.00 82 ILE A C 1
ATOM 1094 O O . ILE A 1 82 ? -0.516 5.650 5.392 1.00 0.00 82 ILE A O 1
ATOM 1110 N N . LYS A 1 83 ? 1.697 5.996 5.596 1.00 0.00 83 LYS A N 1
ATOM 1111 C CA . LYS A 1 83 ? 1.549 7.336 6.151 1.00 0.00 83 LYS A CA 1
ATOM 1112 C C . LYS A 1 83 ? 2.170 8.380 5.229 1.00 0.00 83 LYS A C 1
ATOM 1113 O O . LYS A 1 83 ? 3.338 8.273 4.852 1.00 0.00 83 LYS A O 1
ATOM 1132 N N . PHE A 1 84 ? 1.384 9.389 4.869 1.00 0.00 84 PHE A N 1
ATOM 1133 C CA . PHE A 1 84 ? 1.858 10.452 3.991 1.00 0.00 84 PHE A CA 1
ATOM 1134 C C . PHE A 1 84 ? 2.246 11.689 4.795 1.00 0.00 84 PHE A C 1
ATOM 1135 O O . PHE A 1 84 ? 1.466 12.183 5.607 1.00 0.00 84 PHE A O 1
ATOM 1152 N N . ASN A 1 85 ? 3.458 12.183 4.562 1.00 0.00 85 ASN A N 1
ATOM 1153 C CA . ASN A 1 85 ? 3.952 13.362 5.266 1.00 0.00 85 ASN A CA 1
ATOM 1154 C C . ASN A 1 85 ? 3.607 13.292 6.751 1.00 0.00 85 ASN A C 1
ATOM 1155 O O . ASN A 1 85 ? 3.278 14.303 7.370 1.00 0.00 85 ASN A O 1
ATOM 1166 N N . ASP A 1 86 ? 3.689 12.093 7.315 1.00 0.00 86 ASP A N 1
ATOM 1167 C CA . ASP A 1 86 ? 3.388 11.891 8.729 1.00 0.00 86 ASP A CA 1
ATOM 1168 C C . ASP A 1 86 ? 1.891 12.024 8.990 1.00 0.00 86 ASP A C 1
ATOM 1169 O O . ASP A 1 86 ? 1.478 12.568 10.014 1.00 0.00 86 ASP A O 1
ATOM 1178 N N . GLU A 1 87 ? 1.086 11.526 8.058 1.00 0.00 87 GLU A N 1
ATOM 1179 C CA . GLU A 1 87 ? -0.365 11.593 8.188 1.00 0.00 87 GLU A CA 1
ATOM 1180 C C . GLU A 1 87 ? -1.022 10.341 7.612 1.00 0.00 87 GLU A C 1
ATOM 1181 O O . GLU A 1 87 ? -0.661 9.881 6.528 1.00 0.00 87 GLU A O 1
ATOM 1193 N N . HIS A 1 88 ? -1.986 9.796 8.344 1.00 0.00 88 HIS A N 1
ATOM 1194 C CA . HIS A 1 88 ? -2.693 8.598 7.908 1.00 0.00 88 HIS A CA 1
ATOM 1195 C C . HIS A 1 88 ? -3.768 8.945 6.881 1.00 0.00 88 HIS A C 1
ATOM 1196 O O . HIS A 1 88 ? -4.610 9.811 7.120 1.00 0.00 88 HIS A O 1
ATOM 1210 N N . ILE A 1 89 ? -3.732 8.264 5.741 1.00 0.00 89 ILE A N 1
ATOM 1211 C CA . ILE A 1 89 ? -4.703 8.501 4.680 1.00 0.00 89 ILE A CA 1
ATOM 1212 C C . ILE A 1 89 ? -5.955 7.654 4.881 1.00 0.00 89 ILE A C 1
ATOM 1213 O O . ILE A 1 89 ? -5.947 6.649 5.592 1.00 0.00 89 ILE A O 1
ATOM 1229 N N . PRO A 1 90 ? -7.058 8.068 4.240 1.00 0.00 90 PRO A N 1
ATOM 1230 C CA . PRO A 1 90 ? -8.339 7.360 4.332 1.00 0.00 90 PRO A CA 1
ATOM 1231 C C . PRO A 1 90 ? -8.310 6.014 3.617 1.00 0.00 90 PRO A C 1
ATOM 1232 O O . PRO A 1 90 ? -9.321 5.317 3.546 1.00 0.00 90 PRO A O 1
ATOM 1243 N N . GLU A 1 91 ? -7.144 5.654 3.090 1.00 0.00 91 GLU A N 1
ATOM 1244 C CA . GLU A 1 91 ? -6.984 4.390 2.380 1.00 0.00 91 GLU A CA 1
ATOM 1245 C C . GLU A 1 91 ? -5.968 3.495 3.085 1.00 0.00 91 GLU A C 1
ATOM 1246 O O . GLU A 1 91 ? -5.614 2.427 2.585 1.00 0.00 91 GLU A O 1
ATOM 1258 N N . SER A 1 92 ? -5.503 3.939 4.248 1.00 0.00 92 SER A N 1
ATOM 1259 C CA . SER A 1 92 ? -4.525 3.182 5.020 1.00 0.00 92 SER A CA 1
ATOM 1260 C C . SER A 1 92 ? -4.927 3.113 6.490 1.00 0.00 92 SER A C 1
ATOM 1261 O O . SER A 1 92 ? -5.647 3.970 7.004 1.00 0.00 92 SER A O 1
ATOM 1269 N N . PRO A 1 93 ? -4.453 2.068 7.184 1.00 0.00 93 PRO A N 1
ATOM 1270 C CA . PRO A 1 93 ? -3.596 1.041 6.582 1.00 0.00 93 PRO A CA 1
ATOM 1271 C C . PRO A 1 93 ? -4.352 0.164 5.590 1.00 0.00 93 PRO A C 1
ATOM 1272 O O . PRO A 1 93 ? -5.583 0.147 5.575 1.00 0.00 93 PRO A O 1
ATOM 1283 N N . TYR A 1 94 ? -3.608 -0.561 4.763 1.00 0.00 94 TYR A N 1
ATOM 1284 C CA . TYR A 1 94 ? -4.209 -1.440 3.766 1.00 0.00 94 TYR A CA 1
ATOM 1285 C C . TYR A 1 94 ? -4.185 -2.892 4.234 1.00 0.00 94 TYR A C 1
ATOM 1286 O O . TYR A 1 94 ? -3.298 -3.301 4.984 1.00 0.00 94 TYR A O 1
ATOM 1304 N N . LEU A 1 95 ? -5.167 -3.667 3.786 1.00 0.00 95 LEU A N 1
ATOM 1305 C CA . LEU A 1 95 ? -5.261 -5.074 4.157 1.00 0.00 95 LEU A CA 1
ATOM 1306 C C . LEU A 1 95 ? -5.129 -5.971 2.931 1.00 0.00 95 LEU A C 1
ATOM 1307 O O . LEU A 1 95 ? -6.074 -6.128 2.158 1.00 0.00 95 LEU A O 1
ATOM 1323 N N . VAL A 1 96 ? -3.948 -6.558 2.757 1.00 0.00 96 VAL A N 1
ATOM 1324 C CA . VAL A 1 96 ? -3.693 -7.442 1.626 1.00 0.00 96 VAL A CA 1
ATOM 1325 C C . VAL A 1 96 ? -3.675 -8.902 2.062 1.00 0.00 96 VAL A C 1
ATOM 1326 O O . VAL A 1 96 ? -2.703 -9.392 2.638 1.00 0.00 96 VAL A O 1
ATOM 1339 N N . PRO A 1 97 ? -4.776 -9.617 1.785 1.00 0.00 97 PRO A N 1
ATOM 1340 C CA . PRO A 1 97 ? -4.910 -11.033 2.139 1.00 0.00 97 PRO A CA 1
ATOM 1341 C C . PRO A 1 97 ? -4.000 -11.929 1.306 1.00 0.00 97 PRO A C 1
ATOM 1342 O O . PRO A 1 97 ? -4.378 -12.384 0.228 1.00 0.00 97 PRO A O 1
ATOM 1353 N N . VAL A 1 98 ? -2.797 -12.178 1.815 1.00 0.00 98 VAL A N 1
ATOM 1354 C CA . VAL A 1 98 ? -1.832 -13.021 1.119 1.00 0.00 98 VAL A CA 1
ATOM 1355 C C . VAL A 1 98 ? -2.119 -14.498 1.361 1.00 0.00 98 VAL A C 1
ATOM 1356 O O . VAL A 1 98 ? -2.574 -14.885 2.438 1.00 0.00 98 VAL A O 1
ATOM 1369 N N . ILE A 1 99 ? -1.848 -15.320 0.353 1.00 0.00 99 ILE A N 1
ATOM 1370 C CA . ILE A 1 99 ? -2.075 -16.756 0.456 1.00 0.00 99 ILE A CA 1
ATOM 1371 C C . ILE A 1 99 ? -0.959 -17.540 -0.225 1.00 0.00 99 ILE A C 1
ATOM 1372 O O . ILE A 1 99 ? -0.303 -17.039 -1.139 1.00 0.00 99 ILE A O 1
ATOM 1388 N N . ALA A 1 100 ? -0.748 -18.773 0.224 1.00 0.00 100 ALA A N 1
ATOM 1389 C CA . ALA A 1 100 ? 0.285 -19.627 -0.346 1.00 0.00 100 ALA A CA 1
ATOM 1390 C C . ALA A 1 100 ? -0.195 -20.287 -1.634 1.00 0.00 100 ALA A C 1
ATOM 1391 O O . ALA A 1 100 ? -1.137 -21.079 -1.640 1.00 0.00 100 ALA A O 1
ATOM 1398 N N . PRO A 1 101 ? 0.466 -19.954 -2.752 1.00 0.00 101 PRO A N 1
ATOM 1399 C CA . PRO A 1 101 ? 0.124 -20.503 -4.067 1.00 0.00 101 PRO A CA 1
ATOM 1400 C C . PRO A 1 101 ? 0.471 -21.984 -4.187 1.00 0.00 101 PRO A C 1
ATOM 1401 O O . PRO A 1 101 ? 1.605 -22.387 -3.932 1.00 0.00 101 PRO A O 1
ATOM 1412 N N . SER A 1 102 ? -0.514 -22.787 -4.574 1.00 0.00 102 SER A N 1
ATOM 1413 C CA . SER A 1 102 ? -0.313 -24.224 -4.724 1.00 0.00 102 SER A CA 1
ATOM 1414 C C . SER A 1 102 ? -0.301 -24.621 -6.197 1.00 0.00 102 SER A C 1
ATOM 1415 O O . SER A 1 102 ? -1.344 -24.661 -6.849 1.00 0.00 102 SER A O 1
ATOM 1423 N N . ASP A 1 103 ? 0.888 -24.913 -6.715 1.00 0.00 103 ASP A N 1
ATOM 1424 C CA . ASP A 1 103 ? 1.037 -25.308 -8.111 1.00 0.00 103 ASP A CA 1
ATOM 1425 C C . ASP A 1 103 ? 1.182 -26.821 -8.235 1.00 0.00 103 ASP A C 1
ATOM 1426 O O . ASP A 1 103 ? 1.828 -27.463 -7.407 1.00 0.00 103 ASP A O 1
ATOM 1435 N N . ASP A 1 104 ? 0.575 -27.386 -9.274 1.00 0.00 104 ASP A N 1
ATOM 1436 C CA . ASP A 1 104 ? 0.637 -28.824 -9.506 1.00 0.00 104 ASP A CA 1
ATOM 1437 C C . ASP A 1 104 ? 1.658 -29.156 -10.590 1.00 0.00 104 ASP A C 1
ATOM 1438 O O . ASP A 1 104 ? 1.562 -28.671 -11.717 1.00 0.00 104 ASP A O 1
ATOM 1447 N N . ALA A 1 105 ? 2.637 -29.984 -10.238 1.00 0.00 105 ALA A N 1
ATOM 1448 C CA . ALA A 1 105 ? 3.675 -30.382 -11.181 1.00 0.00 105 ALA A CA 1
ATOM 1449 C C . ALA A 1 105 ? 3.612 -31.878 -11.469 1.00 0.00 105 ALA A C 1
ATOM 1450 O O . ALA A 1 105 ? 4.278 -32.373 -12.379 1.00 0.00 105 ALA A O 1
ATOM 1457 N N . GLY A 1 1 ? -22.435 25.845 -6.910 1.00 0.00 1 GLY A N 2
ATOM 1458 C CA . GLY A 1 1 ? -21.163 26.030 -7.585 1.00 0.00 1 GLY A CA 2
ATOM 1459 C C . GLY A 1 1 ? -20.058 25.185 -6.984 1.00 0.00 1 GLY A C 2
ATOM 1460 O O . GLY A 1 1 ? -20.263 24.510 -5.975 1.00 0.00 1 GLY A O 2
ATOM 1464 N N . SER A 1 2 ? -18.884 25.221 -7.605 1.00 0.00 2 SER A N 2
ATOM 1465 C CA . SER A 1 2 ? -17.743 24.448 -7.128 1.00 0.00 2 SER A CA 2
ATOM 1466 C C . SER A 1 2 ? -16.645 25.368 -6.602 1.00 0.00 2 SER A C 2
ATOM 1467 O O . SER A 1 2 ? -16.374 26.422 -7.178 1.00 0.00 2 SER A O 2
ATOM 1475 N N . SER A 1 3 ? -16.016 24.962 -5.503 1.00 0.00 3 SER A N 2
ATOM 1476 C CA . SER A 1 3 ? -14.951 25.749 -4.895 1.00 0.00 3 SER A CA 2
ATOM 1477 C C . SER A 1 3 ? -13.603 25.051 -5.051 1.00 0.00 3 SER A C 2
ATOM 1478 O O . SER A 1 3 ? -13.518 23.825 -5.005 1.00 0.00 3 SER A O 2
ATOM 1486 N N . GLY A 1 4 ? -12.551 25.843 -5.235 1.00 0.00 4 GLY A N 2
ATOM 1487 C CA . GLY A 1 4 ? -11.221 25.284 -5.393 1.00 0.00 4 GLY A CA 2
ATOM 1488 C C . GLY A 1 4 ? -10.360 26.098 -6.338 1.00 0.00 4 GLY A C 2
ATOM 1489 O O . GLY A 1 4 ? -10.287 25.805 -7.531 1.00 0.00 4 GLY A O 2
ATOM 1493 N N . SER A 1 5 ? -9.706 27.126 -5.805 1.00 0.00 5 SER A N 2
ATOM 1494 C CA . SER A 1 5 ? -8.850 27.988 -6.611 1.00 0.00 5 SER A CA 2
ATOM 1495 C C . SER A 1 5 ? -7.387 27.831 -6.207 1.00 0.00 5 SER A C 2
ATOM 1496 O O . SER A 1 5 ? -6.520 27.601 -7.051 1.00 0.00 5 SER A O 2
ATOM 1504 N N . SER A 1 6 ? -7.120 27.956 -4.911 1.00 0.00 6 SER A N 2
ATOM 1505 C CA . SER A 1 6 ? -5.762 27.831 -4.394 1.00 0.00 6 SER A CA 2
ATOM 1506 C C . SER A 1 6 ? -5.260 26.397 -4.528 1.00 0.00 6 SER A C 2
ATOM 1507 O O . SER A 1 6 ? -4.183 26.152 -5.070 1.00 0.00 6 SER A O 2
ATOM 1515 N N . GLY A 1 7 ? -6.048 25.451 -4.027 1.00 0.00 7 GLY A N 2
ATOM 1516 C CA . GLY A 1 7 ? -5.668 24.053 -4.098 1.00 0.00 7 GLY A CA 2
ATOM 1517 C C . GLY A 1 7 ? -5.284 23.486 -2.746 1.00 0.00 7 GLY A C 2
ATOM 1518 O O . GLY A 1 7 ? -4.170 22.994 -2.566 1.00 0.00 7 GLY A O 2
ATOM 1522 N N . GLU A 1 8 ? -6.208 23.556 -1.793 1.00 0.00 8 GLU A N 2
ATOM 1523 C CA . GLU A 1 8 ? -5.959 23.048 -0.449 1.00 0.00 8 GLU A CA 2
ATOM 1524 C C . GLU A 1 8 ? -6.205 21.543 -0.382 1.00 0.00 8 GLU A C 2
ATOM 1525 O O . GLU A 1 8 ? -7.345 21.086 -0.454 1.00 0.00 8 GLU A O 2
ATOM 1537 N N . GLY A 1 9 ? -5.126 20.778 -0.246 1.00 0.00 9 GLY A N 2
ATOM 1538 C CA . GLY A 1 9 ? -5.246 19.333 -0.172 1.00 0.00 9 GLY A CA 2
ATOM 1539 C C . GLY A 1 9 ? -4.242 18.717 0.782 1.00 0.00 9 GLY A C 2
ATOM 1540 O O . GLY A 1 9 ? -3.404 19.416 1.351 1.00 0.00 9 GLY A O 2
ATOM 1544 N N . GLY A 1 10 ? -4.327 17.402 0.960 1.00 0.00 10 GLY A N 2
ATOM 1545 C CA . GLY A 1 10 ? -3.416 16.714 1.854 1.00 0.00 10 GLY A CA 2
ATOM 1546 C C . GLY A 1 10 ? -3.447 15.210 1.670 1.00 0.00 10 GLY A C 2
ATOM 1547 O O . GLY A 1 10 ? -3.472 14.716 0.544 1.00 0.00 10 GLY A O 2
ATOM 1551 N N . ALA A 1 11 ? -3.446 14.478 2.780 1.00 0.00 11 ALA A N 2
ATOM 1552 C CA . ALA A 1 11 ? -3.475 13.022 2.736 1.00 0.00 11 ALA A CA 2
ATOM 1553 C C . ALA A 1 11 ? -4.767 12.518 2.102 1.00 0.00 11 ALA A C 2
ATOM 1554 O O . ALA A 1 11 ? -4.745 11.862 1.060 1.00 0.00 11 ALA A O 2
ATOM 1561 N N . HIS A 1 12 ? -5.893 12.827 2.738 1.00 0.00 12 HIS A N 2
ATOM 1562 C CA . HIS A 1 12 ? -7.196 12.405 2.237 1.00 0.00 12 HIS A CA 2
ATOM 1563 C C . HIS A 1 12 ? -7.251 12.510 0.716 1.00 0.00 12 HIS A C 2
ATOM 1564 O O . HIS A 1 12 ? -8.002 11.787 0.060 1.00 0.00 12 HIS A O 2
ATOM 1578 N N . LYS A 1 13 ? -6.453 13.415 0.160 1.00 0.00 13 LYS A N 2
ATOM 1579 C CA . LYS A 1 13 ? -6.410 13.615 -1.283 1.00 0.00 13 LYS A CA 2
ATOM 1580 C C . LYS A 1 13 ? -5.348 12.727 -1.925 1.00 0.00 13 LYS A C 2
ATOM 1581 O O . LYS A 1 13 ? -4.716 13.110 -2.910 1.00 0.00 13 LYS A O 2
ATOM 1600 N N . VAL A 1 14 ? -5.156 11.539 -1.361 1.00 0.00 14 VAL A N 2
ATOM 1601 C CA . VAL A 1 14 ? -4.172 10.596 -1.879 1.00 0.00 14 VAL A CA 2
ATOM 1602 C C . VAL A 1 14 ? -4.768 9.200 -2.015 1.00 0.00 14 VAL A C 2
ATOM 1603 O O . VAL A 1 14 ? -5.025 8.523 -1.020 1.00 0.00 14 VAL A O 2
ATOM 1616 N N . ARG A 1 15 ? -4.986 8.773 -3.255 1.00 0.00 15 ARG A N 2
ATOM 1617 C CA . ARG A 1 15 ? -5.553 7.458 -3.523 1.00 0.00 15 ARG A CA 2
ATOM 1618 C C . ARG A 1 15 ? -4.490 6.508 -4.068 1.00 0.00 15 ARG A C 2
ATOM 1619 O O . ARG A 1 15 ? -3.837 6.800 -5.069 1.00 0.00 15 ARG A O 2
ATOM 1640 N N . ALA A 1 16 ? -4.321 5.371 -3.400 1.00 0.00 16 ALA A N 2
ATOM 1641 C CA . ALA A 1 16 ? -3.338 4.379 -3.819 1.00 0.00 16 ALA A CA 2
ATOM 1642 C C . ALA A 1 16 ? -4.016 3.082 -4.247 1.00 0.00 16 ALA A C 2
ATOM 1643 O O . ALA A 1 16 ? -4.868 2.551 -3.537 1.00 0.00 16 ALA A O 2
ATOM 1650 N N . GLY A 1 17 ? -3.632 2.576 -5.415 1.00 0.00 17 GLY A N 2
ATOM 1651 C CA . GLY A 1 17 ? -4.213 1.346 -5.919 1.00 0.00 17 GLY A CA 2
ATOM 1652 C C . GLY A 1 17 ? -3.212 0.499 -6.680 1.00 0.00 17 GLY A C 2
ATOM 1653 O O . GLY A 1 17 ? -2.088 0.295 -6.223 1.00 0.00 17 GLY A O 2
ATOM 1657 N N . GLY A 1 18 ? -3.621 0.005 -7.844 1.00 0.00 18 GLY A N 2
ATOM 1658 C CA . GLY A 1 18 ? -2.739 -0.820 -8.650 1.00 0.00 18 GLY A CA 2
ATOM 1659 C C . GLY A 1 18 ? -2.801 -2.284 -8.264 1.00 0.00 18 GLY A C 2
ATOM 1660 O O . GLY A 1 18 ? -3.265 -2.642 -7.181 1.00 0.00 18 GLY A O 2
ATOM 1664 N N . PRO A 1 19 ? -2.327 -3.157 -9.164 1.00 0.00 19 PRO A N 2
ATOM 1665 C CA . PRO A 1 19 ? -2.321 -4.605 -8.934 1.00 0.00 19 PRO A CA 2
ATOM 1666 C C . PRO A 1 19 ? -1.319 -5.018 -7.860 1.00 0.00 19 PRO A C 2
ATOM 1667 O O . PRO A 1 19 ? -0.117 -5.088 -8.113 1.00 0.00 19 PRO A O 2
ATOM 1678 N N . GLY A 1 20 ? -1.823 -5.290 -6.660 1.00 0.00 20 GLY A N 2
ATOM 1679 C CA . GLY A 1 20 ? -0.958 -5.693 -5.567 1.00 0.00 20 GLY A CA 2
ATOM 1680 C C . GLY A 1 20 ? -1.620 -5.525 -4.213 1.00 0.00 20 GLY A C 2
ATOM 1681 O O . GLY A 1 20 ? -1.293 -6.237 -3.262 1.00 0.00 20 GLY A O 2
ATOM 1685 N N . LEU A 1 21 ? -2.550 -4.582 -4.124 1.00 0.00 21 LEU A N 2
ATOM 1686 C CA . LEU A 1 21 ? -3.259 -4.322 -2.875 1.00 0.00 21 LEU A CA 2
ATOM 1687 C C . LEU A 1 21 ? -4.552 -5.128 -2.806 1.00 0.00 21 LEU A C 2
ATOM 1688 O O . LEU A 1 21 ? -5.138 -5.286 -1.734 1.00 0.00 21 LEU A O 2
ATOM 1704 N N . GLU A 1 22 ? -4.990 -5.637 -3.953 1.00 0.00 22 GLU A N 2
ATOM 1705 C CA . GLU A 1 22 ? -6.213 -6.427 -4.020 1.00 0.00 22 GLU A CA 2
ATOM 1706 C C . GLU A 1 22 ? -6.019 -7.787 -3.356 1.00 0.00 22 GLU A C 2
ATOM 1707 O O . GLU A 1 22 ? -6.905 -8.282 -2.659 1.00 0.00 22 GLU A O 2
ATOM 1719 N N . ARG A 1 23 ? -4.854 -8.387 -3.580 1.00 0.00 23 ARG A N 2
ATOM 1720 C CA . ARG A 1 23 ? -4.544 -9.691 -3.005 1.00 0.00 23 ARG A CA 2
ATOM 1721 C C . ARG A 1 23 ? -3.098 -10.082 -3.297 1.00 0.00 23 ARG A C 2
ATOM 1722 O O . ARG A 1 23 ? -2.603 -9.890 -4.406 1.00 0.00 23 ARG A O 2
ATOM 1743 N N . GLY A 1 24 ? -2.425 -10.632 -2.289 1.00 0.00 24 GLY A N 2
ATOM 1744 C CA . GLY A 1 24 ? -1.043 -11.042 -2.456 1.00 0.00 24 GLY A CA 2
ATOM 1745 C C . GLY A 1 24 ? -0.864 -12.542 -2.336 1.00 0.00 24 GLY A C 2
ATOM 1746 O O . GLY A 1 24 ? -1.804 -13.260 -1.999 1.00 0.00 24 GLY A O 2
ATOM 1750 N N . GLU A 1 25 ? 0.348 -13.016 -2.612 1.00 0.00 25 GLU A N 2
ATOM 1751 C CA . GLU A 1 25 ? 0.645 -14.441 -2.535 1.00 0.00 25 GLU A CA 2
ATOM 1752 C C . GLU A 1 25 ? 1.950 -14.684 -1.782 1.00 0.00 25 GLU A C 2
ATOM 1753 O O . GLU A 1 25 ? 2.935 -13.973 -1.979 1.00 0.00 25 GLU A O 2
ATOM 1765 N N . ALA A 1 26 ? 1.948 -15.694 -0.917 1.00 0.00 26 ALA A N 2
ATOM 1766 C CA . ALA A 1 26 ? 3.131 -16.032 -0.135 1.00 0.00 26 ALA A CA 2
ATOM 1767 C C . ALA A 1 26 ? 4.267 -16.505 -1.035 1.00 0.00 26 ALA A C 2
ATOM 1768 O O . ALA A 1 26 ? 4.144 -17.512 -1.730 1.00 0.00 26 ALA A O 2
ATOM 1775 N N . GLY A 1 27 ? 5.375 -15.768 -1.019 1.00 0.00 27 GLY A N 2
ATOM 1776 C CA . GLY A 1 27 ? 6.516 -16.128 -1.838 1.00 0.00 27 GLY A CA 2
ATOM 1777 C C . GLY A 1 27 ? 6.558 -15.360 -3.145 1.00 0.00 27 GLY A C 2
ATOM 1778 O O . GLY A 1 27 ? 7.535 -15.439 -3.889 1.00 0.00 27 GLY A O 2
ATOM 1782 N N . VAL A 1 28 ? 5.493 -14.616 -3.425 1.00 0.00 28 VAL A N 2
ATOM 1783 C CA . VAL A 1 28 ? 5.410 -13.832 -4.651 1.00 0.00 28 VAL A CA 2
ATOM 1784 C C . VAL A 1 28 ? 5.509 -12.339 -4.357 1.00 0.00 28 VAL A C 2
ATOM 1785 O O . VAL A 1 28 ? 4.827 -11.807 -3.482 1.00 0.00 28 VAL A O 2
ATOM 1798 N N . PRO A 1 29 ? 6.382 -11.645 -5.104 1.00 0.00 29 PRO A N 2
ATOM 1799 C CA . PRO A 1 29 ? 6.591 -10.204 -4.942 1.00 0.00 29 PRO A CA 2
ATOM 1800 C C . PRO A 1 29 ? 5.391 -9.387 -5.408 1.00 0.00 29 PRO A C 2
ATOM 1801 O O . PRO A 1 29 ? 4.991 -9.463 -6.570 1.00 0.00 29 PRO A O 2
ATOM 1812 N N . ALA A 1 30 ? 4.822 -8.606 -4.497 1.00 0.00 30 ALA A N 2
ATOM 1813 C CA . ALA A 1 30 ? 3.669 -7.774 -4.816 1.00 0.00 30 ALA A CA 2
ATOM 1814 C C . ALA A 1 30 ? 4.082 -6.322 -5.029 1.00 0.00 30 ALA A C 2
ATOM 1815 O O . ALA A 1 30 ? 4.311 -5.586 -4.070 1.00 0.00 30 ALA A O 2
ATOM 1822 N N . GLU A 1 31 ? 4.176 -5.917 -6.292 1.00 0.00 31 GLU A N 2
ATOM 1823 C CA . GLU A 1 31 ? 4.566 -4.553 -6.630 1.00 0.00 31 GLU A CA 2
ATOM 1824 C C . GLU A 1 31 ? 3.337 -3.687 -6.893 1.00 0.00 31 GLU A C 2
ATOM 1825 O O . GLU A 1 31 ? 2.323 -4.166 -7.400 1.00 0.00 31 GLU A O 2
ATOM 1837 N N . PHE A 1 32 ? 3.435 -2.409 -6.544 1.00 0.00 32 PHE A N 2
ATOM 1838 C CA . PHE A 1 32 ? 2.332 -1.475 -6.741 1.00 0.00 32 PHE A CA 2
ATOM 1839 C C . PHE A 1 32 ? 2.843 -0.041 -6.838 1.00 0.00 32 PHE A C 2
ATOM 1840 O O . PHE A 1 32 ? 3.737 0.363 -6.093 1.00 0.00 32 PHE A O 2
ATOM 1857 N N . SER A 1 33 ? 2.271 0.724 -7.762 1.00 0.00 33 SER A N 2
ATOM 1858 C CA . SER A 1 33 ? 2.672 2.111 -7.961 1.00 0.00 33 SER A CA 2
ATOM 1859 C C . SER A 1 33 ? 1.808 3.051 -7.125 1.00 0.00 33 SER A C 2
ATOM 1860 O O . SER A 1 33 ? 0.608 2.826 -6.960 1.00 0.00 33 SER A O 2
ATOM 1868 N N . ILE A 1 34 ? 2.426 4.104 -6.602 1.00 0.00 34 ILE A N 2
ATOM 1869 C CA . ILE A 1 34 ? 1.714 5.079 -5.785 1.00 0.00 34 ILE A CA 2
ATOM 1870 C C . ILE A 1 34 ? 2.104 6.504 -6.164 1.00 0.00 34 ILE A C 2
ATOM 1871 O O . ILE A 1 34 ? 3.190 6.973 -5.826 1.00 0.00 34 ILE A O 2
ATOM 1887 N N . TRP A 1 35 ? 1.208 7.187 -6.868 1.00 0.00 35 TRP A N 2
ATOM 1888 C CA . TRP A 1 35 ? 1.456 8.561 -7.292 1.00 0.00 35 TRP A CA 2
ATOM 1889 C C . TRP A 1 35 ? 0.481 9.523 -6.623 1.00 0.00 35 TRP A C 2
ATOM 1890 O O . TRP A 1 35 ? -0.653 9.157 -6.312 1.00 0.00 35 TRP A O 2
ATOM 1911 N N . THR A 1 36 ? 0.929 10.755 -6.404 1.00 0.00 36 THR A N 2
ATOM 1912 C CA . THR A 1 36 ? 0.095 11.770 -5.771 1.00 0.00 36 THR A CA 2
ATOM 1913 C C . THR A 1 36 ? 0.366 13.150 -6.359 1.00 0.00 36 THR A C 2
ATOM 1914 O O . THR A 1 36 ? 1.408 13.751 -6.100 1.00 0.00 36 THR A O 2
ATOM 1925 N N . ARG A 1 37 ? -0.579 13.646 -7.151 1.00 0.00 37 ARG A N 2
ATOM 1926 C CA . ARG A 1 37 ? -0.441 14.956 -7.776 1.00 0.00 37 ARG A CA 2
ATOM 1927 C C . ARG A 1 37 ? -1.244 16.008 -7.017 1.00 0.00 37 ARG A C 2
ATOM 1928 O O . ARG A 1 37 ? -0.710 17.043 -6.620 1.00 0.00 37 ARG A O 2
ATOM 1949 N N . GLU A 1 38 ? -2.530 15.735 -6.820 1.00 0.00 38 GLU A N 2
ATOM 1950 C CA . GLU A 1 38 ? -3.406 16.659 -6.110 1.00 0.00 38 GLU A CA 2
ATOM 1951 C C . GLU A 1 38 ? -2.758 17.135 -4.812 1.00 0.00 38 GLU A C 2
ATOM 1952 O O . GLU A 1 38 ? -2.442 18.314 -4.660 1.00 0.00 38 GLU A O 2
ATOM 1964 N N . ALA A 1 39 ? -2.565 16.207 -3.879 1.00 0.00 39 ALA A N 2
ATOM 1965 C CA . ALA A 1 39 ? -1.954 16.529 -2.596 1.00 0.00 39 ALA A CA 2
ATOM 1966 C C . ALA A 1 39 ? -0.638 17.276 -2.787 1.00 0.00 39 ALA A C 2
ATOM 1967 O O . ALA A 1 39 ? -0.440 18.355 -2.233 1.00 0.00 39 ALA A O 2
ATOM 1974 N N . GLY A 1 40 ? 0.259 16.690 -3.575 1.00 0.00 40 GLY A N 2
ATOM 1975 C CA . GLY A 1 40 ? 1.546 17.314 -3.824 1.00 0.00 40 GLY A CA 2
ATOM 1976 C C . GLY A 1 40 ? 2.707 16.389 -3.518 1.00 0.00 40 GLY A C 2
ATOM 1977 O O . GLY A 1 40 ? 2.547 15.393 -2.811 1.00 0.00 40 GLY A O 2
ATOM 1981 N N . ALA A 1 41 ? 3.879 16.715 -4.054 1.00 0.00 41 ALA A N 2
ATOM 1982 C CA . ALA A 1 41 ? 5.071 15.906 -3.834 1.00 0.00 41 ALA A CA 2
ATOM 1983 C C . ALA A 1 41 ? 5.424 15.837 -2.352 1.00 0.00 41 ALA A C 2
ATOM 1984 O O . ALA A 1 41 ? 5.993 16.775 -1.795 1.00 0.00 41 ALA A O 2
ATOM 1991 N N . GLY A 1 42 ? 5.080 14.720 -1.717 1.00 0.00 42 GLY A N 2
ATOM 1992 C CA . GLY A 1 42 ? 5.368 14.552 -0.305 1.00 0.00 42 GLY A CA 2
ATOM 1993 C C . GLY A 1 42 ? 5.962 13.193 0.007 1.00 0.00 42 GLY A C 2
ATOM 1994 O O . GLY A 1 42 ? 5.933 12.288 -0.826 1.00 0.00 42 GLY A O 2
ATOM 1998 N N . GLY A 1 43 ? 6.506 13.048 1.212 1.00 0.00 43 GLY A N 2
ATOM 1999 C CA . GLY A 1 43 ? 7.105 11.788 1.610 1.00 0.00 43 GLY A CA 2
ATOM 2000 C C . GLY A 1 43 ? 6.088 10.669 1.710 1.00 0.00 43 GLY A C 2
ATOM 2001 O O . GLY A 1 43 ? 4.885 10.920 1.804 1.00 0.00 43 GLY A O 2
ATOM 2005 N N . LEU A 1 44 ? 6.568 9.431 1.688 1.00 0.00 44 LEU A N 2
ATOM 2006 C CA . LEU A 1 44 ? 5.692 8.268 1.775 1.00 0.00 44 LEU A CA 2
ATOM 2007 C C . LEU A 1 44 ? 6.329 7.167 2.617 1.00 0.00 44 LEU A C 2
ATOM 2008 O O . LEU A 1 44 ? 7.392 6.648 2.276 1.00 0.00 44 LEU A O 2
ATOM 2024 N N . SER A 1 45 ? 5.672 6.815 3.716 1.00 0.00 45 SER A N 2
ATOM 2025 C CA . SER A 1 45 ? 6.175 5.776 4.608 1.00 0.00 45 SER A CA 2
ATOM 2026 C C . SER A 1 45 ? 5.348 4.500 4.477 1.00 0.00 45 SER A C 2
ATOM 2027 O O . SER A 1 45 ? 4.119 4.545 4.448 1.00 0.00 45 SER A O 2
ATOM 2035 N N . ILE A 1 46 ? 6.034 3.364 4.397 1.00 0.00 46 ILE A N 2
ATOM 2036 C CA . ILE A 1 46 ? 5.365 2.076 4.270 1.00 0.00 46 ILE A CA 2
ATOM 2037 C C . ILE A 1 46 ? 5.898 1.077 5.292 1.00 0.00 46 ILE A C 2
ATOM 2038 O O . ILE A 1 46 ? 7.105 0.978 5.507 1.00 0.00 46 ILE A O 2
ATOM 2054 N N . ALA A 1 47 ? 4.989 0.336 5.916 1.00 0.00 47 ALA A N 2
ATOM 2055 C CA . ALA A 1 47 ? 5.366 -0.658 6.912 1.00 0.00 47 ALA A CA 2
ATOM 2056 C C . ALA A 1 47 ? 4.473 -1.890 6.826 1.00 0.00 47 ALA A C 2
ATOM 2057 O O . ALA A 1 47 ? 3.292 -1.839 7.174 1.00 0.00 47 ALA A O 2
ATOM 2064 N N . VAL A 1 48 ? 5.040 -2.998 6.358 1.00 0.00 48 VAL A N 2
ATOM 2065 C CA . VAL A 1 48 ? 4.294 -4.243 6.226 1.00 0.00 48 VAL A CA 2
ATOM 2066 C C . VAL A 1 48 ? 4.400 -5.085 7.492 1.00 0.00 48 VAL A C 2
ATOM 2067 O O . VAL A 1 48 ? 5.467 -5.602 7.818 1.00 0.00 48 VAL A O 2
ATOM 2080 N N . GLU A 1 49 ? 3.285 -5.216 8.203 1.00 0.00 49 GLU A N 2
ATOM 2081 C CA . GLU A 1 49 ? 3.252 -5.996 9.436 1.00 0.00 49 GLU A CA 2
ATOM 2082 C C . GLU A 1 49 ? 2.222 -7.117 9.344 1.00 0.00 49 GLU A C 2
ATOM 2083 O O . GLU A 1 49 ? 1.076 -6.891 8.956 1.00 0.00 49 GLU A O 2
ATOM 2095 N N . GLY A 1 50 ? 2.638 -8.327 9.703 1.00 0.00 50 GLY A N 2
ATOM 2096 C CA . GLY A 1 50 ? 1.740 -9.466 9.654 1.00 0.00 50 GLY A CA 2
ATOM 2097 C C . GLY A 1 50 ? 2.190 -10.598 10.556 1.00 0.00 50 GLY A C 2
ATOM 2098 O O . GLY A 1 50 ? 2.951 -10.401 11.503 1.00 0.00 50 GLY A O 2
ATOM 2102 N N . PRO A 1 51 ? 1.711 -11.817 10.266 1.00 0.00 51 PRO A N 2
ATOM 2103 C CA . PRO A 1 51 ? 2.054 -13.009 11.047 1.00 0.00 51 PRO A CA 2
ATOM 2104 C C . PRO A 1 51 ? 3.508 -13.427 10.858 1.00 0.00 51 PRO A C 2
ATOM 2105 O O . PRO A 1 51 ? 4.014 -14.289 11.577 1.00 0.00 51 PRO A O 2
ATOM 2116 N N . SER A 1 52 ? 4.175 -12.812 9.887 1.00 0.00 52 SER A N 2
ATOM 2117 C CA . SER A 1 52 ? 5.570 -13.123 9.601 1.00 0.00 52 SER A CA 2
ATOM 2118 C C . SER A 1 52 ? 6.266 -11.940 8.937 1.00 0.00 52 SER A C 2
ATOM 2119 O O . SER A 1 52 ? 5.616 -11.038 8.408 1.00 0.00 52 SER A O 2
ATOM 2127 N N . LYS A 1 53 ? 7.595 -11.948 8.971 1.00 0.00 53 LYS A N 2
ATOM 2128 C CA . LYS A 1 53 ? 8.382 -10.876 8.373 1.00 0.00 53 LYS A CA 2
ATOM 2129 C C . LYS A 1 53 ? 8.117 -10.778 6.873 1.00 0.00 53 LYS A C 2
ATOM 2130 O O . LYS A 1 53 ? 7.918 -11.790 6.202 1.00 0.00 53 LYS A O 2
ATOM 2149 N N . ALA A 1 54 ? 8.119 -9.555 6.355 1.00 0.00 54 ALA A N 2
ATOM 2150 C CA . ALA A 1 54 ? 7.882 -9.325 4.936 1.00 0.00 54 ALA A CA 2
ATOM 2151 C C . ALA A 1 54 ? 8.986 -8.468 4.327 1.00 0.00 54 ALA A C 2
ATOM 2152 O O . ALA A 1 54 ? 9.276 -7.375 4.814 1.00 0.00 54 ALA A O 2
ATOM 2159 N N . GLU A 1 55 ? 9.599 -8.970 3.259 1.00 0.00 55 GLU A N 2
ATOM 2160 C CA . GLU A 1 55 ? 10.673 -8.248 2.585 1.00 0.00 55 GLU A CA 2
ATOM 2161 C C . GLU A 1 55 ? 10.164 -6.931 2.007 1.00 0.00 55 GLU A C 2
ATOM 2162 O O . GLU A 1 55 ? 9.007 -6.827 1.597 1.00 0.00 55 GLU A O 2
ATOM 2174 N N . ILE A 1 56 ? 11.035 -5.928 1.978 1.00 0.00 56 ILE A N 2
ATOM 2175 C CA . ILE A 1 56 ? 10.674 -4.619 1.451 1.00 0.00 56 ILE A CA 2
ATOM 2176 C C . ILE A 1 56 ? 11.852 -3.974 0.728 1.00 0.00 56 ILE A C 2
ATOM 2177 O O . ILE A 1 56 ? 12.964 -3.919 1.254 1.00 0.00 56 ILE A O 2
ATOM 2193 N N . THR A 1 57 ? 11.601 -3.486 -0.483 1.00 0.00 57 THR A N 2
ATOM 2194 C CA . THR A 1 57 ? 12.639 -2.844 -1.279 1.00 0.00 57 THR A CA 2
ATOM 2195 C C . THR A 1 57 ? 12.103 -1.606 -1.988 1.00 0.00 57 THR A C 2
ATOM 2196 O O . THR A 1 57 ? 11.355 -1.710 -2.960 1.00 0.00 57 THR A O 2
ATOM 2207 N N . PHE A 1 58 ? 12.488 -0.434 -1.495 1.00 0.00 58 PHE A N 2
ATOM 2208 C CA . PHE A 1 58 ? 12.045 0.826 -2.082 1.00 0.00 58 PHE A CA 2
ATOM 2209 C C . PHE A 1 58 ? 13.226 1.605 -2.653 1.00 0.00 58 PHE A C 2
ATOM 2210 O O . PHE A 1 58 ? 14.049 2.140 -1.909 1.00 0.00 58 PHE A O 2
ATOM 2227 N N . ASP A 1 59 ? 13.303 1.664 -3.978 1.00 0.00 59 ASP A N 2
ATOM 2228 C CA . ASP A 1 59 ? 14.383 2.378 -4.651 1.00 0.00 59 ASP A CA 2
ATOM 2229 C C . ASP A 1 59 ? 13.891 3.712 -5.201 1.00 0.00 59 ASP A C 2
ATOM 2230 O O . ASP A 1 59 ? 12.973 3.757 -6.020 1.00 0.00 59 ASP A O 2
ATOM 2239 N N . ASP A 1 60 ? 14.508 4.798 -4.746 1.00 0.00 60 ASP A N 2
ATOM 2240 C CA . ASP A 1 60 ? 14.133 6.135 -5.193 1.00 0.00 60 ASP A CA 2
ATOM 2241 C C . ASP A 1 60 ? 14.961 6.553 -6.404 1.00 0.00 60 ASP A C 2
ATOM 2242 O O . ASP A 1 60 ? 16.041 7.129 -6.263 1.00 0.00 60 ASP A O 2
ATOM 2251 N N . HIS A 1 61 ? 14.448 6.262 -7.596 1.00 0.00 61 HIS A N 2
ATOM 2252 C CA . HIS A 1 61 ? 15.139 6.608 -8.832 1.00 0.00 61 HIS A CA 2
ATOM 2253 C C . HIS A 1 61 ? 14.220 6.432 -10.037 1.00 0.00 61 HIS A C 2
ATOM 2254 O O . HIS A 1 61 ? 13.383 5.531 -10.066 1.00 0.00 61 HIS A O 2
ATOM 2268 N N . LYS A 1 62 ? 14.381 7.301 -11.029 1.00 0.00 62 LYS A N 2
ATOM 2269 C CA . LYS A 1 62 ? 13.566 7.243 -12.237 1.00 0.00 62 LYS A CA 2
ATOM 2270 C C . LYS A 1 62 ? 14.143 6.242 -13.234 1.00 0.00 62 LYS A C 2
ATOM 2271 O O . LYS A 1 62 ? 14.975 6.594 -14.069 1.00 0.00 62 LYS A O 2
ATOM 2290 N N . ASN A 1 63 ? 13.693 4.995 -13.141 1.00 0.00 63 ASN A N 2
ATOM 2291 C CA . ASN A 1 63 ? 14.165 3.945 -14.037 1.00 0.00 63 ASN A CA 2
ATOM 2292 C C . ASN A 1 63 ? 13.043 3.467 -14.954 1.00 0.00 63 ASN A C 2
ATOM 2293 O O . ASN A 1 63 ? 13.288 3.027 -16.076 1.00 0.00 63 ASN A O 2
ATOM 2304 N N . GLY A 1 64 ? 11.809 3.558 -14.467 1.00 0.00 64 GLY A N 2
ATOM 2305 C CA . GLY A 1 64 ? 10.668 3.133 -15.255 1.00 0.00 64 GLY A CA 2
ATOM 2306 C C . GLY A 1 64 ? 9.559 2.548 -14.403 1.00 0.00 64 GLY A C 2
ATOM 2307 O O . GLY A 1 64 ? 9.683 1.436 -13.889 1.00 0.00 64 GLY A O 2
ATOM 2311 N N . SER A 1 65 ? 8.473 3.299 -14.248 1.00 0.00 65 SER A N 2
ATOM 2312 C CA . SER A 1 65 ? 7.341 2.850 -13.446 1.00 0.00 65 SER A CA 2
ATOM 2313 C C . SER A 1 65 ? 7.815 2.054 -12.235 1.00 0.00 65 SER A C 2
ATOM 2314 O O . SER A 1 65 ? 7.266 0.998 -11.918 1.00 0.00 65 SER A O 2
ATOM 2322 N N . CYS A 1 66 ? 8.838 2.568 -11.561 1.00 0.00 66 CYS A N 2
ATOM 2323 C CA . CYS A 1 66 ? 9.388 1.905 -10.383 1.00 0.00 66 CYS A CA 2
ATOM 2324 C C . CYS A 1 66 ? 8.521 2.167 -9.157 1.00 0.00 66 CYS A C 2
ATOM 2325 O O . CYS A 1 66 ? 8.316 3.316 -8.763 1.00 0.00 66 CYS A O 2
ATOM 2333 N N . GLY A 1 67 ? 8.013 1.096 -8.555 1.00 0.00 67 GLY A N 2
ATOM 2334 C CA . GLY A 1 67 ? 7.173 1.232 -7.380 1.00 0.00 67 GLY A CA 2
ATOM 2335 C C . GLY A 1 67 ? 7.741 0.512 -6.174 1.00 0.00 67 GLY A C 2
ATOM 2336 O O . GLY A 1 67 ? 8.949 0.288 -6.088 1.00 0.00 67 GLY A O 2
ATOM 2340 N N . VAL A 1 68 ? 6.870 0.150 -5.238 1.00 0.00 68 VAL A N 2
ATOM 2341 C CA . VAL A 1 68 ? 7.292 -0.548 -4.029 1.00 0.00 68 VAL A CA 2
ATOM 2342 C C . VAL A 1 68 ? 7.054 -2.049 -4.151 1.00 0.00 68 VAL A C 2
ATOM 2343 O O . VAL A 1 68 ? 6.004 -2.486 -4.623 1.00 0.00 68 VAL A O 2
ATOM 2356 N N . SER A 1 69 ? 8.036 -2.836 -3.721 1.00 0.00 69 SER A N 2
ATOM 2357 C CA . SER A 1 69 ? 7.936 -4.289 -3.784 1.00 0.00 69 SER A CA 2
ATOM 2358 C C . SER A 1 69 ? 7.998 -4.899 -2.388 1.00 0.00 69 SER A C 2
ATOM 2359 O O . SER A 1 69 ? 8.695 -4.394 -1.508 1.00 0.00 69 SER A O 2
ATOM 2367 N N . TYR A 1 70 ? 7.264 -5.989 -2.191 1.00 0.00 70 TYR A N 2
ATOM 2368 C CA . TYR A 1 70 ? 7.233 -6.667 -0.902 1.00 0.00 70 TYR A CA 2
ATOM 2369 C C . TYR A 1 70 ? 6.817 -8.127 -1.064 1.00 0.00 70 TYR A C 2
ATOM 2370 O O . TYR A 1 70 ? 5.915 -8.444 -1.839 1.00 0.00 70 TYR A O 2
ATOM 2388 N N . ILE A 1 71 ? 7.482 -9.009 -0.326 1.00 0.00 71 ILE A N 2
ATOM 2389 C CA . ILE A 1 71 ? 7.182 -10.434 -0.387 1.00 0.00 71 ILE A CA 2
ATOM 2390 C C . ILE A 1 71 ? 6.836 -10.982 0.994 1.00 0.00 71 ILE A C 2
ATOM 2391 O O . ILE A 1 71 ? 7.539 -10.722 1.971 1.00 0.00 71 ILE A O 2
ATOM 2407 N N . ALA A 1 72 ? 5.749 -11.743 1.068 1.00 0.00 72 ALA A N 2
ATOM 2408 C CA . ALA A 1 72 ? 5.311 -12.330 2.328 1.00 0.00 72 ALA A CA 2
ATOM 2409 C C . ALA A 1 72 ? 5.700 -13.802 2.411 1.00 0.00 72 ALA A C 2
ATOM 2410 O O . ALA A 1 72 ? 5.013 -14.665 1.865 1.00 0.00 72 ALA A O 2
ATOM 2417 N N . GLN A 1 73 ? 6.803 -14.081 3.096 1.00 0.00 73 GLN A N 2
ATOM 2418 C CA . GLN A 1 73 ? 7.282 -15.450 3.249 1.00 0.00 73 GLN A CA 2
ATOM 2419 C C . GLN A 1 73 ? 6.134 -16.393 3.597 1.00 0.00 73 GLN A C 2
ATOM 2420 O O . GLN A 1 73 ? 5.896 -17.378 2.902 1.00 0.00 73 GLN A O 2
ATOM 2434 N N . GLU A 1 74 ? 5.428 -16.082 4.680 1.00 0.00 74 GLU A N 2
ATOM 2435 C CA . GLU A 1 74 ? 4.307 -16.903 5.122 1.00 0.00 74 GLU A CA 2
ATOM 2436 C C . GLU A 1 74 ? 2.978 -16.249 4.757 1.00 0.00 74 GLU A C 2
ATOM 2437 O O . GLU A 1 74 ? 2.831 -15.027 4.784 1.00 0.00 74 GLU A O 2
ATOM 2449 N N . PRO A 1 75 ? 1.985 -17.081 4.407 1.00 0.00 75 PRO A N 2
ATOM 2450 C CA . PRO A 1 75 ? 0.650 -16.607 4.030 1.00 0.00 75 PRO A CA 2
ATOM 2451 C C . PRO A 1 75 ? -0.117 -16.033 5.217 1.00 0.00 75 PRO A C 2
ATOM 2452 O O . PRO A 1 75 ? 0.037 -16.491 6.348 1.00 0.00 75 PRO A O 2
ATOM 2463 N N . GLY A 1 76 ? -0.945 -15.028 4.950 1.00 0.00 76 GLY A N 2
ATOM 2464 C CA . GLY A 1 76 ? -1.725 -14.408 6.006 1.00 0.00 76 GLY A CA 2
ATOM 2465 C C . GLY A 1 76 ? -2.172 -13.005 5.649 1.00 0.00 76 GLY A C 2
ATOM 2466 O O . GLY A 1 76 ? -1.941 -12.537 4.534 1.00 0.00 76 GLY A O 2
ATOM 2470 N N . ASN A 1 77 ? -2.815 -12.331 6.597 1.00 0.00 77 ASN A N 2
ATOM 2471 C CA . ASN A 1 77 ? -3.299 -10.973 6.376 1.00 0.00 77 ASN A CA 2
ATOM 2472 C C . ASN A 1 77 ? -2.231 -9.949 6.746 1.00 0.00 77 ASN A C 2
ATOM 2473 O O . ASN A 1 77 ? -2.044 -9.627 7.919 1.00 0.00 77 ASN A O 2
ATOM 2484 N N . TYR A 1 78 ? -1.532 -9.441 5.737 1.00 0.00 78 TYR A N 2
ATOM 2485 C CA . TYR A 1 78 ? -0.480 -8.454 5.956 1.00 0.00 78 TYR A CA 2
ATOM 2486 C C . TYR A 1 78 ? -1.051 -7.038 5.942 1.00 0.00 78 TYR A C 2
ATOM 2487 O O . TYR A 1 78 ? -1.621 -6.598 4.944 1.00 0.00 78 TYR A O 2
ATOM 2505 N N . GLU A 1 79 ? -0.890 -6.332 7.057 1.00 0.00 79 GLU A N 2
ATOM 2506 C CA . GLU A 1 79 ? -1.388 -4.967 7.173 1.00 0.00 79 GLU A CA 2
ATOM 2507 C C . GLU A 1 79 ? -0.304 -3.958 6.803 1.00 0.00 79 GLU A C 2
ATOM 2508 O O . GLU A 1 79 ? 0.650 -3.751 7.553 1.00 0.00 79 GLU A O 2
ATOM 2520 N N . VAL A 1 80 ? -0.457 -3.334 5.639 1.00 0.00 80 VAL A N 2
ATOM 2521 C CA . VAL A 1 80 ? 0.507 -2.347 5.169 1.00 0.00 80 VAL A CA 2
ATOM 2522 C C . VAL A 1 80 ? 0.110 -0.940 5.601 1.00 0.00 80 VAL A C 2
ATOM 2523 O O . VAL A 1 80 ? -0.851 -0.369 5.086 1.00 0.00 80 VAL A O 2
ATOM 2536 N N . SER A 1 81 ? 0.857 -0.387 6.552 1.00 0.00 81 SER A N 2
ATOM 2537 C CA . SER A 1 81 ? 0.581 0.954 7.057 1.00 0.00 81 SER A CA 2
ATOM 2538 C C . SER A 1 81 ? 1.237 2.012 6.177 1.00 0.00 81 SER A C 2
ATOM 2539 O O . SER A 1 81 ? 2.457 2.031 6.014 1.00 0.00 81 SER A O 2
ATOM 2547 N N . ILE A 1 82 ? 0.417 2.891 5.610 1.00 0.00 82 ILE A N 2
ATOM 2548 C CA . ILE A 1 82 ? 0.917 3.954 4.746 1.00 0.00 82 ILE A CA 2
ATOM 2549 C C . ILE A 1 82 ? 0.640 5.327 5.348 1.00 0.00 82 ILE A C 2
ATOM 2550 O O . ILE A 1 82 ? -0.422 5.563 5.924 1.00 0.00 82 ILE A O 2
ATOM 2566 N N . LYS A 1 83 ? 1.603 6.233 5.210 1.00 0.00 83 LYS A N 2
ATOM 2567 C CA . LYS A 1 83 ? 1.464 7.585 5.737 1.00 0.00 83 LYS A CA 2
ATOM 2568 C C . LYS A 1 83 ? 1.952 8.616 4.726 1.00 0.00 83 LYS A C 2
ATOM 2569 O O . LYS A 1 83 ? 3.074 8.528 4.227 1.00 0.00 83 LYS A O 2
ATOM 2588 N N . PHE A 1 84 ? 1.104 9.595 4.428 1.00 0.00 84 PHE A N 2
ATOM 2589 C CA . PHE A 1 84 ? 1.450 10.644 3.476 1.00 0.00 84 PHE A CA 2
ATOM 2590 C C . PHE A 1 84 ? 1.696 11.969 4.192 1.00 0.00 84 PHE A C 2
ATOM 2591 O O . PHE A 1 84 ? 0.762 12.613 4.667 1.00 0.00 84 PHE A O 2
ATOM 2608 N N . ASN A 1 85 ? 2.961 12.370 4.264 1.00 0.00 85 ASN A N 2
ATOM 2609 C CA . ASN A 1 85 ? 3.331 13.617 4.923 1.00 0.00 85 ASN A CA 2
ATOM 2610 C C . ASN A 1 85 ? 3.069 13.539 6.424 1.00 0.00 85 ASN A C 2
ATOM 2611 O O . ASN A 1 85 ? 2.655 14.518 7.045 1.00 0.00 85 ASN A O 2
ATOM 2622 N N . ASP A 1 86 ? 3.315 12.367 7.001 1.00 0.00 86 ASP A N 2
ATOM 2623 C CA . ASP A 1 86 ? 3.106 12.159 8.429 1.00 0.00 86 ASP A CA 2
ATOM 2624 C C . ASP A 1 86 ? 1.620 12.171 8.770 1.00 0.00 86 ASP A C 2
ATOM 2625 O O . ASP A 1 86 ? 1.222 12.635 9.838 1.00 0.00 86 ASP A O 2
ATOM 2634 N N . GLU A 1 87 ? 0.803 11.659 7.854 1.00 0.00 87 GLU A N 2
ATOM 2635 C CA . GLU A 1 87 ? -0.639 11.612 8.058 1.00 0.00 87 GLU A CA 2
ATOM 2636 C C . GLU A 1 87 ? -1.218 10.296 7.546 1.00 0.00 87 GLU A C 2
ATOM 2637 O O . GLU A 1 87 ? -0.872 9.833 6.459 1.00 0.00 87 GLU A O 2
ATOM 2649 N N . HIS A 1 88 ? -2.103 9.697 8.339 1.00 0.00 88 HIS A N 2
ATOM 2650 C CA . HIS A 1 88 ? -2.730 8.435 7.967 1.00 0.00 88 HIS A CA 2
ATOM 2651 C C . HIS A 1 88 ? -3.930 8.673 7.054 1.00 0.00 88 HIS A C 2
ATOM 2652 O O . HIS A 1 88 ? -4.991 9.104 7.508 1.00 0.00 88 HIS A O 2
ATOM 2666 N N . ILE A 1 89 ? -3.754 8.390 5.769 1.00 0.00 89 ILE A N 2
ATOM 2667 C CA . ILE A 1 89 ? -4.822 8.572 4.793 1.00 0.00 89 ILE A CA 2
ATOM 2668 C C . ILE A 1 89 ? -6.043 7.732 5.151 1.00 0.00 89 ILE A C 2
ATOM 2669 O O . ILE A 1 89 ? -5.959 6.754 5.895 1.00 0.00 89 ILE A O 2
ATOM 2685 N N . PRO A 1 90 ? -7.207 8.118 4.609 1.00 0.00 90 PRO A N 2
ATOM 2686 C CA . PRO A 1 90 ? -8.468 7.412 4.854 1.00 0.00 90 PRO A CA 2
ATOM 2687 C C . PRO A 1 90 ? -8.503 6.040 4.191 1.00 0.00 90 PRO A C 2
ATOM 2688 O O . PRO A 1 90 ? -9.505 5.330 4.266 1.00 0.00 90 PRO A O 2
ATOM 2699 N N . GLU A 1 91 ? -7.401 5.672 3.543 1.00 0.00 91 GLU A N 2
ATOM 2700 C CA . GLU A 1 91 ? -7.307 4.383 2.868 1.00 0.00 91 GLU A CA 2
ATOM 2701 C C . GLU A 1 91 ? -6.278 3.485 3.549 1.00 0.00 91 GLU A C 2
ATOM 2702 O O . GLU A 1 91 ? -6.139 2.312 3.206 1.00 0.00 91 GLU A O 2
ATOM 2714 N N . SER A 1 92 ? -5.560 4.047 4.516 1.00 0.00 92 SER A N 2
ATOM 2715 C CA . SER A 1 92 ? -4.541 3.299 5.243 1.00 0.00 92 SER A CA 2
ATOM 2716 C C . SER A 1 92 ? -4.885 3.213 6.728 1.00 0.00 92 SER A C 2
ATOM 2717 O O . SER A 1 92 ? -5.592 4.058 7.278 1.00 0.00 92 SER A O 2
ATOM 2725 N N . PRO A 1 93 ? -4.375 2.167 7.394 1.00 0.00 93 PRO A N 2
ATOM 2726 C CA . PRO A 1 93 ? -3.533 1.154 6.750 1.00 0.00 93 PRO A CA 2
ATOM 2727 C C . PRO A 1 93 ? -4.318 0.278 5.780 1.00 0.00 93 PRO A C 2
ATOM 2728 O O . PRO A 1 93 ? -5.540 0.386 5.682 1.00 0.00 93 PRO A O 2
ATOM 2739 N N . TYR A 1 94 ? -3.609 -0.588 5.065 1.00 0.00 94 TYR A N 2
ATOM 2740 C CA . TYR A 1 94 ? -4.240 -1.482 4.101 1.00 0.00 94 TYR A CA 2
ATOM 2741 C C . TYR A 1 94 ? -4.176 -2.930 4.577 1.00 0.00 94 TYR A C 2
ATOM 2742 O O . TYR A 1 94 ? -3.242 -3.326 5.277 1.00 0.00 94 TYR A O 2
ATOM 2760 N N . LEU A 1 95 ? -5.174 -3.717 4.192 1.00 0.00 95 LEU A N 2
ATOM 2761 C CA . LEU A 1 95 ? -5.233 -5.123 4.578 1.00 0.00 95 LEU A CA 2
ATOM 2762 C C . LEU A 1 95 ? -5.279 -6.023 3.347 1.00 0.00 95 LEU A C 2
ATOM 2763 O O . LEU A 1 95 ? -6.316 -6.149 2.696 1.00 0.00 95 LEU A O 2
ATOM 2779 N N . VAL A 1 96 ? -4.149 -6.650 3.036 1.00 0.00 96 VAL A N 2
ATOM 2780 C CA . VAL A 1 96 ? -4.062 -7.542 1.886 1.00 0.00 96 VAL A CA 2
ATOM 2781 C C . VAL A 1 96 ? -3.970 -8.999 2.326 1.00 0.00 96 VAL A C 2
ATOM 2782 O O . VAL A 1 96 ? -2.977 -9.435 2.908 1.00 0.00 96 VAL A O 2
ATOM 2795 N N . PRO A 1 97 ? -5.029 -9.770 2.041 1.00 0.00 97 PRO A N 2
ATOM 2796 C CA . PRO A 1 97 ? -5.092 -11.191 2.398 1.00 0.00 97 PRO A CA 2
ATOM 2797 C C . PRO A 1 97 ? -4.130 -12.039 1.574 1.00 0.00 97 PRO A C 2
ATOM 2798 O O . PRO A 1 97 ? -4.483 -12.535 0.503 1.00 0.00 97 PRO A O 2
ATOM 2809 N N . VAL A 1 98 ? -2.911 -12.203 2.079 1.00 0.00 98 VAL A N 2
ATOM 2810 C CA . VAL A 1 98 ? -1.898 -12.993 1.390 1.00 0.00 98 VAL A CA 2
ATOM 2811 C C . VAL A 1 98 ? -2.120 -14.485 1.611 1.00 0.00 98 VAL A C 2
ATOM 2812 O O . VAL A 1 98 ? -2.349 -14.928 2.736 1.00 0.00 98 VAL A O 2
ATOM 2825 N N . ILE A 1 99 ? -2.050 -15.254 0.530 1.00 0.00 99 ILE A N 2
ATOM 2826 C CA . ILE A 1 99 ? -2.241 -16.697 0.607 1.00 0.00 99 ILE A CA 2
ATOM 2827 C C . ILE A 1 99 ? -1.113 -17.440 -0.101 1.00 0.00 99 ILE A C 2
ATOM 2828 O O . ILE A 1 99 ? -0.508 -16.922 -1.039 1.00 0.00 99 ILE A O 2
ATOM 2844 N N . ALA A 1 100 ? -0.837 -18.657 0.354 1.00 0.00 100 ALA A N 2
ATOM 2845 C CA . ALA A 1 100 ? 0.216 -19.474 -0.238 1.00 0.00 100 ALA A CA 2
ATOM 2846 C C . ALA A 1 100 ? -0.280 -20.184 -1.493 1.00 0.00 100 ALA A C 2
ATOM 2847 O O . ALA A 1 100 ? -1.179 -21.024 -1.445 1.00 0.00 100 ALA A O 2
ATOM 2854 N N . PRO A 1 101 ? 0.318 -19.841 -2.643 1.00 0.00 101 PRO A N 2
ATOM 2855 C CA . PRO A 1 101 ? -0.049 -20.435 -3.933 1.00 0.00 101 PRO A CA 2
ATOM 2856 C C . PRO A 1 101 ? 0.372 -21.897 -4.038 1.00 0.00 101 PRO A C 2
ATOM 2857 O O . PRO A 1 101 ? 1.559 -22.216 -4.003 1.00 0.00 101 PRO A O 2
ATOM 2868 N N . SER A 1 102 ? -0.612 -22.782 -4.165 1.00 0.00 102 SER A N 2
ATOM 2869 C CA . SER A 1 102 ? -0.345 -24.211 -4.272 1.00 0.00 102 SER A CA 2
ATOM 2870 C C . SER A 1 102 ? 0.203 -24.560 -5.652 1.00 0.00 102 SER A C 2
ATOM 2871 O O . SER A 1 102 ? -0.475 -24.382 -6.665 1.00 0.00 102 SER A O 2
ATOM 2879 N N . ASP A 1 103 ? 1.433 -25.059 -5.685 1.00 0.00 103 ASP A N 2
ATOM 2880 C CA . ASP A 1 103 ? 2.073 -25.435 -6.940 1.00 0.00 103 ASP A CA 2
ATOM 2881 C C . ASP A 1 103 ? 2.090 -26.951 -7.109 1.00 0.00 103 ASP A C 2
ATOM 2882 O O . ASP A 1 103 ? 2.863 -27.650 -6.454 1.00 0.00 103 ASP A O 2
ATOM 2891 N N . ASP A 1 104 ? 1.232 -27.453 -7.990 1.00 0.00 104 ASP A N 2
ATOM 2892 C CA . ASP A 1 104 ? 1.148 -28.885 -8.246 1.00 0.00 104 ASP A CA 2
ATOM 2893 C C . ASP A 1 104 ? 2.288 -29.344 -9.150 1.00 0.00 104 ASP A C 2
ATOM 2894 O O . ASP A 1 104 ? 2.404 -28.901 -10.292 1.00 0.00 104 ASP A O 2
ATOM 2903 N N . ALA A 1 105 ? 3.127 -30.235 -8.631 1.00 0.00 105 ALA A N 2
ATOM 2904 C CA . ALA A 1 105 ? 4.256 -30.755 -9.391 1.00 0.00 105 ALA A CA 2
ATOM 2905 C C . ALA A 1 105 ? 4.569 -32.193 -8.995 1.00 0.00 105 ALA A C 2
ATOM 2906 O O . ALA A 1 105 ? 4.751 -32.497 -7.816 1.00 0.00 105 ALA A O 2
ATOM 2913 N N . GLY A 1 1 ? 7.284 29.994 1.157 1.00 0.00 1 GLY A N 3
ATOM 2914 C CA . GLY A 1 1 ? 7.254 31.271 0.467 1.00 0.00 1 GLY A CA 3
ATOM 2915 C C . GLY A 1 1 ? 6.972 32.428 1.403 1.00 0.00 1 GLY A C 3
ATOM 2916 O O . GLY A 1 1 ? 7.886 32.973 2.022 1.00 0.00 1 GLY A O 3
ATOM 2920 N N . SER A 1 2 ? 5.702 32.808 1.507 1.00 0.00 2 SER A N 3
ATOM 2921 C CA . SER A 1 2 ? 5.302 33.912 2.372 1.00 0.00 2 SER A CA 3
ATOM 2922 C C . SER A 1 2 ? 4.112 33.518 3.241 1.00 0.00 2 SER A C 3
ATOM 2923 O O . SER A 1 2 ? 3.176 34.298 3.422 1.00 0.00 2 SER A O 3
ATOM 2931 N N . SER A 1 3 ? 4.154 32.303 3.775 1.00 0.00 3 SER A N 3
ATOM 2932 C CA . SER A 1 3 ? 3.077 31.802 4.624 1.00 0.00 3 SER A CA 3
ATOM 2933 C C . SER A 1 3 ? 1.825 31.518 3.800 1.00 0.00 3 SER A C 3
ATOM 2934 O O . SER A 1 3 ? 0.711 31.826 4.219 1.00 0.00 3 SER A O 3
ATOM 2942 N N . GLY A 1 4 ? 2.018 30.927 2.624 1.00 0.00 4 GLY A N 3
ATOM 2943 C CA . GLY A 1 4 ? 0.897 30.611 1.760 1.00 0.00 4 GLY A CA 3
ATOM 2944 C C . GLY A 1 4 ? 1.227 29.523 0.757 1.00 0.00 4 GLY A C 3
ATOM 2945 O O . GLY A 1 4 ? 2.344 29.459 0.244 1.00 0.00 4 GLY A O 3
ATOM 2949 N N . SER A 1 5 ? 0.253 28.663 0.479 1.00 0.00 5 SER A N 3
ATOM 2950 C CA . SER A 1 5 ? 0.446 27.567 -0.465 1.00 0.00 5 SER A CA 3
ATOM 2951 C C . SER A 1 5 ? -0.597 27.618 -1.577 1.00 0.00 5 SER A C 3
ATOM 2952 O O . SER A 1 5 ? -1.688 28.160 -1.397 1.00 0.00 5 SER A O 3
ATOM 2960 N N . SER A 1 6 ? -0.254 27.049 -2.728 1.00 0.00 6 SER A N 3
ATOM 2961 C CA . SER A 1 6 ? -1.157 27.032 -3.873 1.00 0.00 6 SER A CA 3
ATOM 2962 C C . SER A 1 6 ? -2.234 25.965 -3.698 1.00 0.00 6 SER A C 3
ATOM 2963 O O . SER A 1 6 ? -3.423 26.234 -3.862 1.00 0.00 6 SER A O 3
ATOM 2971 N N . GLY A 1 7 ? -1.807 24.751 -3.363 1.00 0.00 7 GLY A N 3
ATOM 2972 C CA . GLY A 1 7 ? -2.747 23.661 -3.171 1.00 0.00 7 GLY A CA 3
ATOM 2973 C C . GLY A 1 7 ? -3.211 23.541 -1.733 1.00 0.00 7 GLY A C 3
ATOM 2974 O O . GLY A 1 7 ? -2.434 23.760 -0.804 1.00 0.00 7 GLY A O 3
ATOM 2978 N N . GLU A 1 8 ? -4.482 23.195 -1.550 1.00 0.00 8 GLU A N 3
ATOM 2979 C CA . GLU A 1 8 ? -5.047 23.051 -0.215 1.00 0.00 8 GLU A CA 3
ATOM 2980 C C . GLU A 1 8 ? -5.397 21.594 0.073 1.00 0.00 8 GLU A C 3
ATOM 2981 O O . GLU A 1 8 ? -6.377 21.302 0.758 1.00 0.00 8 GLU A O 3
ATOM 2993 N N . GLY A 1 9 ? -4.587 20.681 -0.457 1.00 0.00 9 GLY A N 3
ATOM 2994 C CA . GLY A 1 9 ? -4.829 19.266 -0.247 1.00 0.00 9 GLY A CA 3
ATOM 2995 C C . GLY A 1 9 ? -3.871 18.657 0.759 1.00 0.00 9 GLY A C 3
ATOM 2996 O O . GLY A 1 9 ? -3.167 19.374 1.469 1.00 0.00 9 GLY A O 3
ATOM 3000 N N . GLY A 1 10 ? -3.845 17.330 0.821 1.00 0.00 10 GLY A N 3
ATOM 3001 C CA . GLY A 1 10 ? -2.965 16.647 1.752 1.00 0.00 10 GLY A CA 3
ATOM 3002 C C . GLY A 1 10 ? -3.101 15.139 1.680 1.00 0.00 10 GLY A C 3
ATOM 3003 O O . GLY A 1 10 ? -3.130 14.564 0.593 1.00 0.00 10 GLY A O 3
ATOM 3007 N N . ALA A 1 11 ? -3.184 14.498 2.841 1.00 0.00 11 ALA A N 3
ATOM 3008 C CA . ALA A 1 11 ? -3.318 13.049 2.906 1.00 0.00 11 ALA A CA 3
ATOM 3009 C C . ALA A 1 11 ? -4.634 12.591 2.286 1.00 0.00 11 ALA A C 3
ATOM 3010 O O . ALA A 1 11 ? -4.646 11.941 1.240 1.00 0.00 11 ALA A O 3
ATOM 3017 N N . HIS A 1 12 ? -5.741 12.934 2.936 1.00 0.00 12 HIS A N 3
ATOM 3018 C CA . HIS A 1 12 ? -7.062 12.559 2.448 1.00 0.00 12 HIS A CA 3
ATOM 3019 C C . HIS A 1 12 ? -7.110 12.600 0.924 1.00 0.00 12 HIS A C 3
ATOM 3020 O O . HIS A 1 12 ? -7.825 11.820 0.293 1.00 0.00 12 HIS A O 3
ATOM 3034 N N . LYS A 1 13 ? -6.345 13.512 0.337 1.00 0.00 13 LYS A N 3
ATOM 3035 C CA . LYS A 1 13 ? -6.298 13.655 -1.114 1.00 0.00 13 LYS A CA 3
ATOM 3036 C C . LYS A 1 13 ? -5.265 12.711 -1.721 1.00 0.00 13 LYS A C 3
ATOM 3037 O O . LYS A 1 13 ? -4.584 13.058 -2.685 1.00 0.00 13 LYS A O 3
ATOM 3056 N N . VAL A 1 14 ? -5.157 11.515 -1.151 1.00 0.00 14 VAL A N 3
ATOM 3057 C CA . VAL A 1 14 ? -4.210 10.520 -1.637 1.00 0.00 14 VAL A CA 3
ATOM 3058 C C . VAL A 1 14 ? -4.813 9.120 -1.594 1.00 0.00 14 VAL A C 3
ATOM 3059 O O . VAL A 1 14 ? -5.128 8.601 -0.522 1.00 0.00 14 VAL A O 3
ATOM 3072 N N . ARG A 1 15 ? -4.970 8.513 -2.765 1.00 0.00 15 ARG A N 3
ATOM 3073 C CA . ARG A 1 15 ? -5.536 7.172 -2.862 1.00 0.00 15 ARG A CA 3
ATOM 3074 C C . ARG A 1 15 ? -4.483 6.169 -3.326 1.00 0.00 15 ARG A C 3
ATOM 3075 O O . ARG A 1 15 ? -3.423 6.553 -3.820 1.00 0.00 15 ARG A O 3
ATOM 3096 N N . ALA A 1 16 ? -4.785 4.886 -3.163 1.00 0.00 16 ALA A N 3
ATOM 3097 C CA . ALA A 1 16 ? -3.866 3.828 -3.567 1.00 0.00 16 ALA A CA 3
ATOM 3098 C C . ALA A 1 16 ? -4.624 2.581 -4.009 1.00 0.00 16 ALA A C 3
ATOM 3099 O O . ALA A 1 16 ? -5.471 2.067 -3.280 1.00 0.00 16 ALA A O 3
ATOM 3106 N N . GLY A 1 17 ? -4.314 2.101 -5.210 1.00 0.00 17 GLY A N 3
ATOM 3107 C CA . GLY A 1 17 ? -4.977 0.918 -5.728 1.00 0.00 17 GLY A CA 3
ATOM 3108 C C . GLY A 1 17 ? -4.244 0.313 -6.909 1.00 0.00 17 GLY A C 3
ATOM 3109 O O . GLY A 1 17 ? -4.221 0.891 -7.995 1.00 0.00 17 GLY A O 3
ATOM 3113 N N . GLY A 1 18 ? -3.640 -0.852 -6.696 1.00 0.00 18 GLY A N 3
ATOM 3114 C CA . GLY A 1 18 ? -2.909 -1.514 -7.760 1.00 0.00 18 GLY A CA 3
ATOM 3115 C C . GLY A 1 18 ? -3.156 -3.010 -7.791 1.00 0.00 18 GLY A C 3
ATOM 3116 O O . GLY A 1 18 ? -3.865 -3.560 -6.948 1.00 0.00 18 GLY A O 3
ATOM 3120 N N . PRO A 1 19 ? -2.563 -3.692 -8.782 1.00 0.00 19 PRO A N 3
ATOM 3121 C CA . PRO A 1 19 ? -2.710 -5.141 -8.943 1.00 0.00 19 PRO A CA 3
ATOM 3122 C C . PRO A 1 19 ? -1.995 -5.921 -7.846 1.00 0.00 19 PRO A C 3
ATOM 3123 O O . PRO A 1 19 ? -2.009 -7.151 -7.836 1.00 0.00 19 PRO A O 3
ATOM 3134 N N . GLY A 1 20 ? -1.368 -5.197 -6.924 1.00 0.00 20 GLY A N 3
ATOM 3135 C CA . GLY A 1 20 ? -0.656 -5.840 -5.835 1.00 0.00 20 GLY A CA 3
ATOM 3136 C C . GLY A 1 20 ? -1.129 -5.368 -4.474 1.00 0.00 20 GLY A C 3
ATOM 3137 O O . GLY A 1 20 ? -0.417 -5.506 -3.479 1.00 0.00 20 GLY A O 3
ATOM 3141 N N . LEU A 1 21 ? -2.333 -4.809 -4.429 1.00 0.00 21 LEU A N 3
ATOM 3142 C CA . LEU A 1 21 ? -2.900 -4.313 -3.181 1.00 0.00 21 LEU A CA 3
ATOM 3143 C C . LEU A 1 21 ? -4.165 -5.082 -2.814 1.00 0.00 21 LEU A C 3
ATOM 3144 O O . LEU A 1 21 ? -4.412 -5.367 -1.642 1.00 0.00 21 LEU A O 3
ATOM 3160 N N . GLU A 1 22 ? -4.962 -5.417 -3.824 1.00 0.00 22 GLU A N 3
ATOM 3161 C CA . GLU A 1 22 ? -6.200 -6.155 -3.607 1.00 0.00 22 GLU A CA 3
ATOM 3162 C C . GLU A 1 22 ? -5.931 -7.468 -2.878 1.00 0.00 22 GLU A C 3
ATOM 3163 O O . GLU A 1 22 ? -6.698 -7.874 -2.004 1.00 0.00 22 GLU A O 3
ATOM 3175 N N . ARG A 1 23 ? -4.836 -8.127 -3.243 1.00 0.00 23 ARG A N 3
ATOM 3176 C CA . ARG A 1 23 ? -4.466 -9.395 -2.625 1.00 0.00 23 ARG A CA 3
ATOM 3177 C C . ARG A 1 23 ? -2.953 -9.591 -2.653 1.00 0.00 23 ARG A C 3
ATOM 3178 O O . ARG A 1 23 ? -2.225 -8.804 -3.257 1.00 0.00 23 ARG A O 3
ATOM 3199 N N . GLY A 1 24 ? -2.485 -10.646 -1.992 1.00 0.00 24 GLY A N 3
ATOM 3200 C CA . GLY A 1 24 ? -1.062 -10.926 -1.952 1.00 0.00 24 GLY A CA 3
ATOM 3201 C C . GLY A 1 24 ? -0.758 -12.403 -2.103 1.00 0.00 24 GLY A C 3
ATOM 3202 O O . GLY A 1 24 ? -1.653 -13.241 -1.999 1.00 0.00 24 GLY A O 3
ATOM 3206 N N . GLU A 1 25 ? 0.509 -12.724 -2.348 1.00 0.00 25 GLU A N 3
ATOM 3207 C CA . GLU A 1 25 ? 0.928 -14.110 -2.514 1.00 0.00 25 GLU A CA 3
ATOM 3208 C C . GLU A 1 25 ? 2.182 -14.402 -1.696 1.00 0.00 25 GLU A C 3
ATOM 3209 O O . GLU A 1 25 ? 3.137 -13.624 -1.704 1.00 0.00 25 GLU A O 3
ATOM 3221 N N . ALA A 1 26 ? 2.172 -15.527 -0.989 1.00 0.00 26 ALA A N 3
ATOM 3222 C CA . ALA A 1 26 ? 3.308 -15.924 -0.167 1.00 0.00 26 ALA A CA 3
ATOM 3223 C C . ALA A 1 26 ? 4.497 -16.330 -1.032 1.00 0.00 26 ALA A C 3
ATOM 3224 O O . ALA A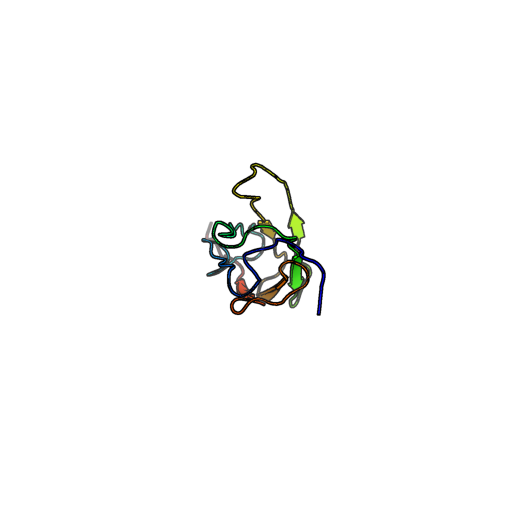 1 26 ? 4.358 -17.126 -1.959 1.00 0.00 26 ALA A O 3
ATOM 3231 N N . GLY A 1 27 ? 5.666 -15.778 -0.722 1.00 0.00 27 GLY A N 3
ATOM 3232 C CA . GLY A 1 27 ? 6.861 -16.094 -1.480 1.00 0.00 27 GLY A CA 3
ATOM 3233 C C . GLY A 1 27 ? 6.882 -15.421 -2.837 1.00 0.00 27 GLY A C 3
ATOM 3234 O O . GLY A 1 27 ? 7.735 -15.718 -3.674 1.00 0.00 27 GLY A O 3
ATOM 3238 N N . VAL A 1 28 ? 5.939 -14.510 -3.059 1.00 0.00 28 VAL A N 3
ATOM 3239 C CA . VAL A 1 28 ? 5.852 -13.792 -4.325 1.00 0.00 28 VAL A CA 3
ATOM 3240 C C . VAL A 1 28 ? 5.948 -12.286 -4.110 1.00 0.00 28 VAL A C 3
ATOM 3241 O O . VAL A 1 28 ? 5.228 -11.702 -3.299 1.00 0.00 28 VAL A O 3
ATOM 3254 N N . PRO A 1 29 ? 6.857 -11.639 -4.854 1.00 0.00 29 PRO A N 3
ATOM 3255 C CA . PRO A 1 29 ? 7.069 -10.191 -4.763 1.00 0.00 29 PRO A CA 3
ATOM 3256 C C . PRO A 1 29 ? 5.897 -9.398 -5.331 1.00 0.00 29 PRO A C 3
ATOM 3257 O O . PRO A 1 29 ? 5.677 -9.378 -6.541 1.00 0.00 29 PRO A O 3
ATOM 3268 N N . ALA A 1 30 ? 5.148 -8.744 -4.449 1.00 0.00 30 ALA A N 3
ATOM 3269 C CA . ALA A 1 30 ? 4.001 -7.947 -4.862 1.00 0.00 30 ALA A CA 3
ATOM 3270 C C . ALA A 1 30 ? 4.345 -6.461 -4.891 1.00 0.00 30 ALA A C 3
ATOM 3271 O O . ALA A 1 30 ? 4.771 -5.895 -3.884 1.00 0.00 30 ALA A O 3
ATOM 3278 N N . GLU A 1 31 ? 4.157 -5.837 -6.049 1.00 0.00 31 GLU A N 3
ATOM 3279 C CA . GLU A 1 31 ? 4.450 -4.416 -6.206 1.00 0.00 31 GLU A CA 3
ATOM 3280 C C . GLU A 1 31 ? 3.187 -3.636 -6.559 1.00 0.00 31 GLU A C 3
ATOM 3281 O O . GLU A 1 31 ? 2.285 -4.158 -7.214 1.00 0.00 31 GLU A O 3
ATOM 3293 N N . PHE A 1 32 ? 3.131 -2.383 -6.119 1.00 0.00 32 PHE A N 3
ATOM 3294 C CA . PHE A 1 32 ? 1.978 -1.531 -6.387 1.00 0.00 32 PHE A CA 3
ATOM 3295 C C . PHE A 1 32 ? 2.402 -0.072 -6.525 1.00 0.00 32 PHE A C 3
ATOM 3296 O O . PHE A 1 32 ? 3.325 0.384 -5.850 1.00 0.00 32 PHE A O 3
ATOM 3313 N N . SER A 1 33 ? 1.721 0.656 -7.406 1.00 0.00 33 SER A N 3
ATOM 3314 C CA . SER A 1 33 ? 2.029 2.062 -7.635 1.00 0.00 33 SER A CA 3
ATOM 3315 C C . SER A 1 33 ? 1.118 2.961 -6.805 1.00 0.00 33 SER A C 3
ATOM 3316 O O . SER A 1 33 ? 0.019 2.563 -6.420 1.00 0.00 33 SER A O 3
ATOM 3324 N N . ILE A 1 34 ? 1.586 4.174 -6.532 1.00 0.00 34 ILE A N 3
ATOM 3325 C CA . ILE A 1 34 ? 0.814 5.130 -5.747 1.00 0.00 34 ILE A CA 3
ATOM 3326 C C . ILE A 1 34 ? 0.572 6.416 -6.531 1.00 0.00 34 ILE A C 3
ATOM 3327 O O . ILE A 1 34 ? 1.476 7.233 -6.696 1.00 0.00 34 ILE A O 3
ATOM 3343 N N . TRP A 1 35 ? -0.656 6.588 -7.009 1.00 0.00 35 TRP A N 3
ATOM 3344 C CA . TRP A 1 35 ? -1.018 7.775 -7.774 1.00 0.00 35 TRP A CA 3
ATOM 3345 C C . TRP A 1 35 ? -1.414 8.921 -6.847 1.00 0.00 35 TRP A C 3
ATOM 3346 O O . TRP A 1 35 ? -2.336 8.791 -6.042 1.00 0.00 35 TRP A O 3
ATOM 3367 N N . THR A 1 36 ? -0.709 10.042 -6.966 1.00 0.00 36 THR A N 3
ATOM 3368 C CA . THR A 1 36 ? -0.986 11.209 -6.138 1.00 0.00 36 THR A CA 3
ATOM 3369 C C . THR A 1 36 ? -0.406 12.474 -6.760 1.00 0.00 36 THR A C 3
ATOM 3370 O O . THR A 1 36 ? 0.811 12.633 -6.847 1.00 0.00 36 THR A O 3
ATOM 3381 N N . ARG A 1 37 ? -1.286 13.372 -7.192 1.00 0.00 37 ARG A N 3
ATOM 3382 C CA . ARG A 1 37 ? -0.861 14.623 -7.807 1.00 0.00 37 ARG A CA 3
ATOM 3383 C C . ARG A 1 37 ? -1.326 15.820 -6.982 1.00 0.00 37 ARG A C 3
ATOM 3384 O O . ARG A 1 37 ? -0.524 16.480 -6.321 1.00 0.00 37 ARG A O 3
ATOM 3405 N N . GLU A 1 38 ? -2.626 16.094 -7.025 1.00 0.00 38 GLU A N 3
ATOM 3406 C CA . GLU A 1 38 ? -3.197 17.211 -6.283 1.00 0.00 38 GLU A CA 3
ATOM 3407 C C . GLU A 1 38 ? -2.557 17.331 -4.903 1.00 0.00 38 GLU A C 3
ATOM 3408 O O . GLU A 1 38 ? -2.147 18.415 -4.489 1.00 0.00 38 GLU A O 3
ATOM 3420 N N . ALA A 1 39 ? -2.476 16.209 -4.196 1.00 0.00 39 ALA A N 3
ATOM 3421 C CA . ALA A 1 39 ? -1.885 16.187 -2.864 1.00 0.00 39 ALA A CA 3
ATOM 3422 C C . ALA A 1 39 ? -0.610 17.022 -2.814 1.00 0.00 39 ALA A C 3
ATOM 3423 O O . ALA A 1 39 ? -0.473 17.914 -1.979 1.00 0.00 39 ALA A O 3
ATOM 3430 N N . GLY A 1 40 ? 0.322 16.724 -3.715 1.00 0.00 40 GLY A N 3
ATOM 3431 C CA . GLY A 1 40 ? 1.574 17.456 -3.755 1.00 0.00 40 GLY A CA 3
ATOM 3432 C C . GLY A 1 40 ? 2.772 16.572 -3.469 1.00 0.00 40 GLY A C 3
ATOM 3433 O O . GLY A 1 40 ? 2.703 15.676 -2.628 1.00 0.00 40 GLY A O 3
ATOM 3437 N N . ALA A 1 41 ? 3.872 16.823 -4.172 1.00 0.00 41 ALA A N 3
ATOM 3438 C CA . ALA A 1 41 ? 5.089 16.044 -3.988 1.00 0.00 41 ALA A CA 3
ATOM 3439 C C . ALA A 1 41 ? 5.456 15.936 -2.511 1.00 0.00 41 ALA A C 3
ATOM 3440 O O . ALA A 1 41 ? 5.999 16.873 -1.927 1.00 0.00 41 ALA A O 3
ATOM 3447 N N . GLY A 1 42 ? 5.154 14.788 -1.913 1.00 0.00 42 GLY A N 3
ATOM 3448 C CA . GLY A 1 42 ? 5.457 14.580 -0.510 1.00 0.00 42 GLY A CA 3
ATOM 3449 C C . GLY A 1 42 ? 6.044 13.208 -0.240 1.00 0.00 42 GLY A C 3
ATOM 3450 O O . GLY A 1 42 ? 6.039 12.341 -1.113 1.00 0.00 42 GLY A O 3
ATOM 3454 N N . GLY A 1 43 ? 6.554 13.012 0.972 1.00 0.00 43 GLY A N 3
ATOM 3455 C CA . GLY A 1 43 ? 7.142 11.735 1.331 1.00 0.00 43 GLY A CA 3
ATOM 3456 C C . GLY A 1 43 ? 6.133 10.605 1.306 1.00 0.00 43 GLY A C 3
ATOM 3457 O O . GLY A 1 43 ? 4.926 10.841 1.228 1.00 0.00 43 GLY A O 3
ATOM 3461 N N . LEU A 1 44 ? 6.626 9.372 1.370 1.00 0.00 44 LEU A N 3
ATOM 3462 C CA . LEU A 1 44 ? 5.758 8.200 1.354 1.00 0.00 44 LEU A CA 3
ATOM 3463 C C . LEU A 1 44 ? 6.367 7.060 2.163 1.00 0.00 44 LEU A C 3
ATOM 3464 O O . LEU A 1 44 ? 7.388 6.489 1.779 1.00 0.00 44 LEU A O 3
ATOM 3480 N N . SER A 1 45 ? 5.733 6.733 3.285 1.00 0.00 45 SER A N 3
ATOM 3481 C CA . SER A 1 45 ? 6.214 5.661 4.150 1.00 0.00 45 SER A CA 3
ATOM 3482 C C . SER A 1 45 ? 5.345 4.416 4.006 1.00 0.00 45 SER A C 3
ATOM 3483 O O . SER A 1 45 ? 4.124 4.509 3.872 1.00 0.00 45 SER A O 3
ATOM 3491 N N . ILE A 1 46 ? 5.984 3.252 4.033 1.00 0.00 46 ILE A N 3
ATOM 3492 C CA . ILE A 1 46 ? 5.270 1.987 3.906 1.00 0.00 46 ILE A CA 3
ATOM 3493 C C . ILE A 1 46 ? 5.874 0.922 4.816 1.00 0.00 46 ILE A C 3
ATOM 3494 O O . ILE A 1 46 ? 7.064 0.622 4.733 1.00 0.00 46 ILE A O 3
ATOM 3510 N N . ALA A 1 47 ? 5.042 0.351 5.682 1.00 0.00 47 ALA A N 3
ATOM 3511 C CA . ALA A 1 47 ? 5.493 -0.683 6.605 1.00 0.00 47 ALA A CA 3
ATOM 3512 C C . ALA A 1 47 ? 4.545 -1.878 6.595 1.00 0.00 47 ALA A C 3
ATOM 3513 O O . ALA A 1 47 ? 3.416 -1.792 7.080 1.00 0.00 47 ALA A O 3
ATOM 3520 N N . VAL A 1 48 ? 5.009 -2.992 6.038 1.00 0.00 48 VAL A N 3
ATOM 3521 C CA . VAL A 1 48 ? 4.202 -4.205 5.966 1.00 0.00 48 VAL A CA 3
ATOM 3522 C C . VAL A 1 48 ? 4.368 -5.051 7.223 1.00 0.00 48 VAL A C 3
ATOM 3523 O O . VAL A 1 48 ? 5.446 -5.586 7.484 1.00 0.00 48 VAL A O 3
ATOM 3536 N N . GLU A 1 49 ? 3.294 -5.170 7.997 1.00 0.00 49 GLU A N 3
ATOM 3537 C CA . GLU A 1 49 ? 3.322 -5.952 9.227 1.00 0.00 49 GLU A CA 3
ATOM 3538 C C . GLU A 1 49 ? 2.219 -7.007 9.227 1.00 0.00 49 GLU A C 3
ATOM 3539 O O . GLU A 1 49 ? 1.036 -6.683 9.137 1.00 0.00 49 GLU A O 3
ATOM 3551 N N . GLY A 1 50 ? 2.618 -8.271 9.327 1.00 0.00 50 GLY A N 3
ATOM 3552 C CA . GLY A 1 50 ? 1.652 -9.354 9.335 1.00 0.00 50 GLY A CA 3
ATOM 3553 C C . GLY A 1 50 ? 2.017 -10.448 10.320 1.00 0.00 50 GLY A C 3
ATOM 3554 O O . GLY A 1 50 ? 2.766 -10.232 11.272 1.00 0.00 50 GLY A O 3
ATOM 3558 N N . PRO A 1 51 ? 1.478 -11.656 10.095 1.00 0.00 51 PRO A N 3
ATOM 3559 C CA . PRO A 1 51 ? 1.735 -12.811 10.959 1.00 0.00 51 PRO A CA 3
ATOM 3560 C C . PRO A 1 51 ? 3.167 -13.320 10.837 1.00 0.00 51 PRO A C 3
ATOM 3561 O O . PRO A 1 51 ? 3.596 -14.186 11.598 1.00 0.00 51 PRO A O 3
ATOM 3572 N N . SER A 1 52 ? 3.903 -12.775 9.872 1.00 0.00 52 SER A N 3
ATOM 3573 C CA . SER A 1 52 ? 5.286 -13.177 9.647 1.00 0.00 52 SER A CA 3
ATOM 3574 C C . SER A 1 52 ? 6.112 -12.007 9.121 1.00 0.00 52 SER A C 3
ATOM 3575 O O . SER A 1 52 ? 5.571 -10.964 8.754 1.00 0.00 52 SER A O 3
ATOM 3583 N N . LYS A 1 53 ? 7.429 -12.188 9.088 1.00 0.00 53 LYS A N 3
ATOM 3584 C CA . LYS A 1 53 ? 8.331 -11.150 8.607 1.00 0.00 53 LYS A CA 3
ATOM 3585 C C . LYS A 1 53 ? 8.200 -10.970 7.097 1.00 0.00 53 LYS A C 3
ATOM 3586 O O . LYS A 1 53 ? 8.217 -11.943 6.344 1.00 0.00 53 LYS A O 3
ATOM 3605 N N . ALA A 1 54 ? 8.070 -9.720 6.665 1.00 0.00 54 ALA A N 3
ATOM 3606 C CA . ALA A 1 54 ? 7.938 -9.414 5.245 1.00 0.00 54 ALA A CA 3
ATOM 3607 C C . ALA A 1 54 ? 9.099 -8.553 4.760 1.00 0.00 54 ALA A C 3
ATOM 3608 O O . ALA A 1 54 ? 9.471 -7.574 5.407 1.00 0.00 54 ALA A O 3
ATOM 3615 N N . GLU A 1 55 ? 9.670 -8.925 3.618 1.00 0.00 55 GLU A N 3
ATOM 3616 C CA . GLU A 1 55 ? 10.790 -8.186 3.048 1.00 0.00 55 GLU A CA 3
ATOM 3617 C C . GLU A 1 55 ? 10.299 -6.973 2.264 1.00 0.00 55 GLU A C 3
ATOM 3618 O O . GLU A 1 55 ? 9.266 -7.029 1.597 1.00 0.00 55 GLU A O 3
ATOM 3630 N N . ILE A 1 56 ? 11.047 -5.879 2.348 1.00 0.00 56 ILE A N 3
ATOM 3631 C CA . ILE A 1 56 ? 10.690 -4.653 1.646 1.00 0.00 56 ILE A CA 3
ATOM 3632 C C . ILE A 1 56 ? 11.889 -4.073 0.904 1.00 0.00 56 ILE A C 3
ATOM 3633 O O . ILE A 1 56 ? 12.989 -3.984 1.451 1.00 0.00 56 ILE A O 3
ATOM 3649 N N . THR A 1 57 ? 11.670 -3.679 -0.347 1.00 0.00 57 THR A N 3
ATOM 3650 C CA . THR A 1 57 ? 12.733 -3.107 -1.165 1.00 0.00 57 THR A CA 3
ATOM 3651 C C . THR A 1 57 ? 12.297 -1.786 -1.788 1.00 0.00 57 THR A C 3
ATOM 3652 O O . THR A 1 57 ? 11.438 -1.757 -2.669 1.00 0.00 57 THR A O 3
ATOM 3663 N N . PHE A 1 58 ? 12.895 -0.694 -1.324 1.00 0.00 58 PHE A N 3
ATOM 3664 C CA . PHE A 1 58 ? 12.567 0.632 -1.836 1.00 0.00 58 PHE A CA 3
ATOM 3665 C C . PHE A 1 58 ? 13.829 1.379 -2.258 1.00 0.00 58 PHE A C 3
ATOM 3666 O O . PHE A 1 58 ? 14.715 1.635 -1.442 1.00 0.00 58 PHE A O 3
ATOM 3683 N N . ASP A 1 59 ? 13.904 1.726 -3.538 1.00 0.00 59 ASP A N 3
ATOM 3684 C CA . ASP A 1 59 ? 15.056 2.444 -4.069 1.00 0.00 59 ASP A CA 3
ATOM 3685 C C . ASP A 1 59 ? 14.612 3.602 -4.958 1.00 0.00 59 ASP A C 3
ATOM 3686 O O . ASP A 1 59 ? 14.047 3.393 -6.032 1.00 0.00 59 ASP A O 3
ATOM 3695 N N . ASP A 1 60 ? 14.872 4.823 -4.503 1.00 0.00 60 ASP A N 3
ATOM 3696 C CA . ASP A 1 60 ? 14.499 6.015 -5.256 1.00 0.00 60 ASP A CA 3
ATOM 3697 C C . ASP A 1 60 ? 15.739 6.757 -5.746 1.00 0.00 60 ASP A C 3
ATOM 3698 O O . ASP A 1 60 ? 16.619 7.106 -4.958 1.00 0.00 60 ASP A O 3
ATOM 3707 N N . HIS A 1 61 ? 15.802 6.994 -7.053 1.00 0.00 61 HIS A N 3
ATOM 3708 C CA . HIS A 1 61 ? 16.935 7.695 -7.648 1.00 0.00 61 HIS A CA 3
ATOM 3709 C C . HIS A 1 61 ? 18.211 6.870 -7.524 1.00 0.00 61 HIS A C 3
ATOM 3710 O O . HIS A 1 61 ? 19.259 7.382 -7.130 1.00 0.00 61 HIS A O 3
ATOM 3724 N N . LYS A 1 62 ? 18.116 5.588 -7.861 1.00 0.00 62 LYS A N 3
ATOM 3725 C CA . LYS A 1 62 ? 19.262 4.690 -7.788 1.00 0.00 62 LYS A CA 3
ATOM 3726 C C . LYS A 1 62 ? 19.524 4.030 -9.139 1.00 0.00 62 LYS A C 3
ATOM 3727 O O . LYS A 1 62 ? 20.668 3.931 -9.580 1.00 0.00 62 LYS A O 3
ATOM 3746 N N . ASN A 1 63 ? 18.456 3.582 -9.790 1.00 0.00 63 ASN A N 3
ATOM 3747 C CA . ASN A 1 63 ? 18.570 2.932 -11.090 1.00 0.00 63 ASN A CA 3
ATOM 3748 C C . ASN A 1 63 ? 17.742 3.667 -12.140 1.00 0.00 63 ASN A C 3
ATOM 3749 O O . ASN A 1 63 ? 18.077 3.664 -13.323 1.00 0.00 63 ASN A O 3
ATOM 3760 N N . GLY A 1 64 ? 16.658 4.297 -11.697 1.00 0.00 64 GLY A N 3
ATOM 3761 C CA . GLY A 1 64 ? 15.799 5.028 -12.610 1.00 0.00 64 GLY A CA 3
ATOM 3762 C C . GLY A 1 64 ? 14.371 5.124 -12.110 1.00 0.00 64 GLY A C 3
ATOM 3763 O O . GLY A 1 64 ? 14.097 5.805 -11.123 1.00 0.00 64 GLY A O 3
ATOM 3767 N N . SER A 1 65 ? 13.458 4.442 -12.796 1.00 0.00 65 SER A N 3
ATOM 3768 C CA . SER A 1 65 ? 12.050 4.459 -12.419 1.00 0.00 65 SER A CA 3
ATOM 3769 C C . SER A 1 65 ? 11.674 3.188 -11.665 1.00 0.00 65 SER A C 3
ATOM 3770 O O . SER A 1 65 ? 11.301 2.181 -12.269 1.00 0.00 65 SER A O 3
ATOM 3778 N N . CYS A 1 66 ? 11.775 3.242 -10.341 1.00 0.00 66 CYS A N 3
ATOM 3779 C CA . CYS A 1 66 ? 11.447 2.095 -9.502 1.00 0.00 66 CYS A CA 3
ATOM 3780 C C . CYS A 1 66 ? 10.220 2.382 -8.644 1.00 0.00 66 CYS A C 3
ATOM 3781 O O . CYS A 1 66 ? 9.842 3.537 -8.448 1.00 0.00 66 CYS A O 3
ATOM 3789 N N . GLY A 1 67 ? 9.598 1.323 -8.134 1.00 0.00 67 GLY A N 3
ATOM 3790 C CA . GLY A 1 67 ? 8.418 1.481 -7.305 1.00 0.00 67 GLY A CA 3
ATOM 3791 C C . GLY A 1 67 ? 8.577 0.842 -5.940 1.00 0.00 67 GLY A C 3
ATOM 3792 O O . GLY A 1 67 ? 9.623 0.974 -5.302 1.00 0.00 67 GLY A O 3
ATOM 3796 N N . VAL A 1 68 ? 7.539 0.146 -5.489 1.00 0.00 68 VAL A N 3
ATOM 3797 C CA . VAL A 1 68 ? 7.567 -0.517 -4.192 1.00 0.00 68 VAL A CA 3
ATOM 3798 C C . VAL A 1 68 ? 7.346 -2.019 -4.336 1.00 0.00 68 VAL A C 3
ATOM 3799 O O . VAL A 1 68 ? 6.497 -2.459 -5.111 1.00 0.00 68 VAL A O 3
ATOM 3812 N N . SER A 1 69 ? 8.113 -2.800 -3.583 1.00 0.00 69 SER A N 3
ATOM 3813 C CA . SER A 1 69 ? 8.003 -4.253 -3.629 1.00 0.00 69 SER A CA 3
ATOM 3814 C C . SER A 1 69 ? 8.005 -4.843 -2.223 1.00 0.00 69 SER A C 3
ATOM 3815 O O . SER A 1 69 ? 8.645 -4.311 -1.316 1.00 0.00 69 SER A O 3
ATOM 3823 N N . TYR A 1 70 ? 7.286 -5.946 -2.050 1.00 0.00 70 TYR A N 3
ATOM 3824 C CA . TYR A 1 70 ? 7.202 -6.608 -0.753 1.00 0.00 70 TYR A CA 3
ATOM 3825 C C . TYR A 1 70 ? 6.894 -8.094 -0.919 1.00 0.00 70 TYR A C 3
ATOM 3826 O O . TYR A 1 70 ? 6.099 -8.481 -1.777 1.00 0.00 70 TYR A O 3
ATOM 3844 N N . ILE A 1 71 ? 7.526 -8.919 -0.093 1.00 0.00 71 ILE A N 3
ATOM 3845 C CA . ILE A 1 71 ? 7.318 -10.361 -0.146 1.00 0.00 71 ILE A CA 3
ATOM 3846 C C . ILE A 1 71 ? 6.897 -10.906 1.215 1.00 0.00 71 ILE A C 3
ATOM 3847 O O . ILE A 1 71 ? 7.358 -10.432 2.254 1.00 0.00 71 ILE A O 3
ATOM 3863 N N . ALA A 1 72 ? 6.022 -11.905 1.201 1.00 0.00 72 ALA A N 3
ATOM 3864 C CA . ALA A 1 72 ? 5.542 -12.518 2.434 1.00 0.00 72 ALA A CA 3
ATOM 3865 C C . ALA A 1 72 ? 5.906 -13.998 2.489 1.00 0.00 72 ALA A C 3
ATOM 3866 O O . ALA A 1 72 ? 5.228 -14.835 1.894 1.00 0.00 72 ALA A O 3
ATOM 3873 N N . GLN A 1 73 ? 6.980 -14.313 3.207 1.00 0.00 73 GLN A N 3
ATOM 3874 C CA . GLN A 1 73 ? 7.433 -15.692 3.336 1.00 0.00 73 GLN A CA 3
ATOM 3875 C C . GLN A 1 73 ? 6.256 -16.632 3.576 1.00 0.00 73 GLN A C 3
ATOM 3876 O O . GLN A 1 73 ? 6.169 -17.698 2.967 1.00 0.00 73 GLN A O 3
ATOM 3890 N N . GLU A 1 74 ? 5.354 -16.229 4.465 1.00 0.00 74 GLU A N 3
ATOM 3891 C CA . GLU A 1 74 ? 4.183 -17.037 4.784 1.00 0.00 74 GLU A CA 3
ATOM 3892 C C . GLU A 1 74 ? 2.897 -16.290 4.442 1.00 0.00 74 GLU A C 3
ATOM 3893 O O . GLU A 1 74 ? 2.797 -15.073 4.597 1.00 0.00 74 GLU A O 3
ATOM 3905 N N . PRO A 1 75 ? 1.889 -17.035 3.966 1.00 0.00 75 PRO A N 3
ATOM 3906 C CA . PRO A 1 75 ? 0.591 -16.465 3.592 1.00 0.00 75 PRO A CA 3
ATOM 3907 C C . PRO A 1 75 ? -0.204 -15.989 4.802 1.00 0.00 75 PRO A C 3
ATOM 3908 O O . PRO A 1 75 ? -0.099 -16.557 5.888 1.00 0.00 75 PRO A O 3
ATOM 3919 N N . GLY A 1 76 ? -1.000 -14.942 4.608 1.00 0.00 76 GLY A N 3
ATOM 3920 C CA . GLY A 1 76 ? -1.801 -14.408 5.693 1.00 0.00 76 GLY A CA 3
ATOM 3921 C C . GLY A 1 76 ? -2.265 -12.989 5.428 1.00 0.00 76 GLY A C 3
ATOM 3922 O O . GLY A 1 76 ? -2.038 -12.447 4.348 1.00 0.00 76 GLY A O 3
ATOM 3926 N N . ASN A 1 77 ? -2.918 -12.387 6.417 1.00 0.00 77 ASN A N 3
ATOM 3927 C CA . ASN A 1 77 ? -3.417 -11.024 6.284 1.00 0.00 77 ASN A CA 3
ATOM 3928 C C . ASN A 1 77 ? -2.373 -10.014 6.753 1.00 0.00 77 ASN A C 3
ATOM 3929 O O . ASN A 1 77 ? -2.230 -9.765 7.950 1.00 0.00 77 ASN A O 3
ATOM 3940 N N . TYR A 1 78 ? -1.648 -9.436 5.802 1.00 0.00 78 TYR A N 3
ATOM 3941 C CA . TYR A 1 78 ? -0.616 -8.455 6.117 1.00 0.00 78 TYR A CA 3
ATOM 3942 C C . TYR A 1 78 ? -1.178 -7.038 6.069 1.00 0.00 78 TYR A C 3
ATOM 3943 O O . TYR A 1 78 ? -1.765 -6.626 5.069 1.00 0.00 78 TYR A O 3
ATOM 3961 N N . GLU A 1 79 ? -0.993 -6.297 7.157 1.00 0.00 79 GLU A N 3
ATOM 3962 C CA . GLU A 1 79 ? -1.482 -4.926 7.239 1.00 0.00 79 GLU A CA 3
ATOM 3963 C C . GLU A 1 79 ? -0.379 -3.933 6.884 1.00 0.00 79 GLU A C 3
ATOM 3964 O O . GLU A 1 79 ? 0.581 -3.760 7.636 1.00 0.00 79 GLU A O 3
ATOM 3976 N N . VAL A 1 80 ? -0.523 -3.283 5.733 1.00 0.00 80 VAL A N 3
ATOM 3977 C CA . VAL A 1 80 ? 0.461 -2.307 5.279 1.00 0.00 80 VAL A CA 3
ATOM 3978 C C . VAL A 1 80 ? 0.123 -0.910 5.786 1.00 0.00 80 VAL A C 3
ATOM 3979 O O . VAL A 1 80 ? -0.980 -0.408 5.568 1.00 0.00 80 VAL A O 3
ATOM 3992 N N . SER A 1 81 ? 1.082 -0.285 6.463 1.00 0.00 81 SER A N 3
ATOM 3993 C CA . SER A 1 81 ? 0.885 1.055 7.005 1.00 0.00 81 SER A CA 3
ATOM 3994 C C . SER A 1 81 ? 1.454 2.111 6.063 1.00 0.00 81 SER A C 3
ATOM 3995 O O . SER A 1 81 ? 2.670 2.227 5.905 1.00 0.00 81 SER A O 3
ATOM 4003 N N . ILE A 1 82 ? 0.566 2.878 5.439 1.00 0.00 82 ILE A N 3
ATOM 4004 C CA . ILE A 1 82 ? 0.980 3.926 4.514 1.00 0.00 82 ILE A CA 3
ATOM 4005 C C . ILE A 1 82 ? 0.652 5.309 5.066 1.00 0.00 82 ILE A C 3
ATOM 4006 O O . ILE A 1 82 ? -0.481 5.577 5.467 1.00 0.00 82 ILE A O 3
ATOM 4022 N N . LYS A 1 83 ? 1.649 6.186 5.083 1.00 0.00 83 LYS A N 3
ATOM 4023 C CA . LYS A 1 83 ? 1.467 7.543 5.582 1.00 0.00 83 LYS A CA 3
ATOM 4024 C C . LYS A 1 83 ? 1.948 8.568 4.559 1.00 0.00 83 LYS A C 3
ATOM 4025 O O . LYS A 1 83 ? 3.101 8.536 4.128 1.00 0.00 83 LYS A O 3
ATOM 4044 N N . PHE A 1 84 ? 1.057 9.477 4.177 1.00 0.00 84 PHE A N 3
ATOM 4045 C CA . PHE A 1 84 ? 1.392 10.513 3.206 1.00 0.00 84 PHE A CA 3
ATOM 4046 C C . PHE A 1 84 ? 1.744 11.823 3.905 1.00 0.00 84 PHE A C 3
ATOM 4047 O O . PHE A 1 84 ? 0.895 12.448 4.539 1.00 0.00 84 PHE A O 3
ATOM 4064 N N . ASN A 1 85 ? 3.003 12.230 3.785 1.00 0.00 85 ASN A N 3
ATOM 4065 C CA . ASN A 1 85 ? 3.469 13.465 4.407 1.00 0.00 85 ASN A CA 3
ATOM 4066 C C . ASN A 1 85 ? 3.298 13.408 5.922 1.00 0.00 85 ASN A C 3
ATOM 4067 O O . ASN A 1 85 ? 2.987 14.415 6.559 1.00 0.00 85 ASN A O 3
ATOM 4078 N N . ASP A 1 86 ? 3.506 12.227 6.492 1.00 0.00 86 ASP A N 3
ATOM 4079 C CA . ASP A 1 86 ? 3.377 12.039 7.933 1.00 0.00 86 ASP A CA 3
ATOM 4080 C C . ASP A 1 86 ? 1.913 12.091 8.359 1.00 0.00 86 ASP A C 3
ATOM 4081 O O . ASP A 1 86 ? 1.576 12.683 9.384 1.00 0.00 86 ASP A O 3
ATOM 4090 N N . GLU A 1 87 ? 1.047 11.471 7.564 1.00 0.00 87 GLU A N 3
ATOM 4091 C CA . GLU A 1 87 ? -0.381 11.449 7.857 1.00 0.00 87 GLU A CA 3
ATOM 4092 C C . GLU A 1 87 ? -1.004 10.124 7.432 1.00 0.00 87 GLU A C 3
ATOM 4093 O O . GLU A 1 87 ? -0.600 9.526 6.433 1.00 0.00 87 GLU A O 3
ATOM 4105 N N . HIS A 1 88 ? -1.992 9.668 8.196 1.00 0.00 88 HIS A N 3
ATOM 4106 C CA . HIS A 1 88 ? -2.672 8.412 7.897 1.00 0.00 88 HIS A CA 3
ATOM 4107 C C . HIS A 1 88 ? -3.886 8.651 7.005 1.00 0.00 88 HIS A C 3
ATOM 4108 O O . HIS A 1 88 ? -4.935 9.094 7.474 1.00 0.00 88 HIS A O 3
ATOM 4122 N N . ILE A 1 89 ? -3.736 8.355 5.719 1.00 0.00 89 ILE A N 3
ATOM 4123 C CA . ILE A 1 89 ? -4.820 8.537 4.762 1.00 0.00 89 ILE A CA 3
ATOM 4124 C C . ILE A 1 89 ? -6.044 7.719 5.156 1.00 0.00 89 ILE A C 3
ATOM 4125 O O . ILE A 1 89 ? -5.959 6.754 5.916 1.00 0.00 89 ILE A O 3
ATOM 4141 N N . PRO A 1 90 ? -7.213 8.110 4.627 1.00 0.00 90 PRO A N 3
ATOM 4142 C CA . PRO A 1 90 ? -8.478 7.424 4.907 1.00 0.00 90 PRO A CA 3
ATOM 4143 C C . PRO A 1 90 ? -8.541 6.041 4.271 1.00 0.00 90 PRO A C 3
ATOM 4144 O O . PRO A 1 90 ? -9.561 5.356 4.353 1.00 0.00 90 PRO A O 3
ATOM 4155 N N . GLU A 1 91 ? -7.445 5.635 3.636 1.00 0.00 91 GLU A N 3
ATOM 4156 C CA . GLU A 1 91 ? -7.377 4.332 2.986 1.00 0.00 91 GLU A CA 3
ATOM 4157 C C . GLU A 1 91 ? -6.266 3.479 3.589 1.00 0.00 91 GLU A C 3
ATOM 4158 O O . GLU A 1 91 ? -5.895 2.444 3.038 1.00 0.00 91 GLU A O 3
ATOM 4170 N N . SER A 1 92 ? -5.737 3.925 4.724 1.00 0.00 92 SER A N 3
ATOM 4171 C CA . SER A 1 92 ? -4.664 3.206 5.401 1.00 0.00 92 SER A CA 3
ATOM 4172 C C . SER A 1 92 ? -4.935 3.108 6.900 1.00 0.00 92 SER A C 3
ATOM 4173 O O . SER A 1 92 ? -5.637 3.934 7.484 1.00 0.00 92 SER A O 3
ATOM 4181 N N . PRO A 1 93 ? -4.366 2.074 7.538 1.00 0.00 93 PRO A N 3
ATOM 4182 C CA . PRO A 1 93 ? -3.530 1.085 6.852 1.00 0.00 93 PRO A CA 3
ATOM 4183 C C . PRO A 1 93 ? -4.338 0.191 5.917 1.00 0.00 93 PRO A C 3
ATOM 4184 O O . PRO A 1 93 ? -5.559 0.100 6.033 1.00 0.00 93 PRO A O 3
ATOM 4195 N N . TYR A 1 94 ? -3.647 -0.467 4.993 1.00 0.00 94 TYR A N 3
ATOM 4196 C CA . TYR A 1 94 ? -4.301 -1.354 4.037 1.00 0.00 94 TYR A CA 3
ATOM 4197 C C . TYR A 1 94 ? -4.227 -2.805 4.501 1.00 0.00 94 TYR A C 3
ATOM 4198 O O . TYR A 1 94 ? -3.286 -3.203 5.189 1.00 0.00 94 TYR A O 3
ATOM 4216 N N . LEU A 1 95 ? -5.227 -3.593 4.120 1.00 0.00 95 LEU A N 3
ATOM 4217 C CA . LEU A 1 95 ? -5.277 -5.001 4.494 1.00 0.00 95 LEU A CA 3
ATOM 4218 C C . LEU A 1 95 ? -5.199 -5.897 3.261 1.00 0.00 95 LEU A C 3
ATOM 4219 O O . LEU A 1 95 ? -6.190 -6.085 2.556 1.00 0.00 95 LEU A O 3
ATOM 4235 N N . VAL A 1 96 ? -4.016 -6.446 3.010 1.00 0.00 96 VAL A N 3
ATOM 4236 C CA . VAL A 1 96 ? -3.810 -7.325 1.865 1.00 0.00 96 VAL A CA 3
ATOM 4237 C C . VAL A 1 96 ? -3.717 -8.783 2.298 1.00 0.00 96 VAL A C 3
ATOM 4238 O O . VAL A 1 96 ? -2.693 -9.241 2.805 1.00 0.00 96 VAL A O 3
ATOM 4251 N N . PRO A 1 97 ? -4.811 -9.531 2.097 1.00 0.00 97 PRO A N 3
ATOM 4252 C CA . PRO A 1 97 ? -4.879 -10.950 2.460 1.00 0.00 97 PRO A CA 3
ATOM 4253 C C . PRO A 1 97 ? -4.001 -11.819 1.568 1.00 0.00 97 PRO A C 3
ATOM 4254 O O . PRO A 1 97 ? -4.451 -12.327 0.541 1.00 0.00 97 PRO A O 3
ATOM 4265 N N . VAL A 1 98 ? -2.744 -11.987 1.966 1.00 0.00 98 VAL A N 3
ATOM 4266 C CA . VAL A 1 98 ? -1.802 -12.797 1.202 1.00 0.00 98 VAL A CA 3
ATOM 4267 C C . VAL A 1 98 ? -2.151 -14.279 1.292 1.00 0.00 98 VAL A C 3
ATOM 4268 O O . VAL A 1 98 ? -2.317 -14.822 2.385 1.00 0.00 98 VAL A O 3
ATOM 4281 N N . ILE A 1 99 ? -2.261 -14.926 0.137 1.00 0.00 99 ILE A N 3
ATOM 4282 C CA . ILE A 1 99 ? -2.589 -16.345 0.086 1.00 0.00 99 ILE A CA 3
ATOM 4283 C C . ILE A 1 99 ? -1.444 -17.153 -0.514 1.00 0.00 99 ILE A C 3
ATOM 4284 O O . ILE A 1 99 ? -0.623 -16.624 -1.263 1.00 0.00 99 ILE A O 3
ATOM 4300 N N . ALA A 1 100 ? -1.395 -18.439 -0.180 1.00 0.00 100 ALA A N 3
ATOM 4301 C CA . ALA A 1 100 ? -0.353 -19.321 -0.689 1.00 0.00 100 ALA A CA 3
ATOM 4302 C C . ALA A 1 100 ? -0.703 -19.841 -2.079 1.00 0.00 100 ALA A C 3
ATOM 4303 O O . ALA A 1 100 ? -1.641 -20.617 -2.261 1.00 0.00 100 ALA A O 3
ATOM 4310 N N . PRO A 1 101 ? 0.067 -19.402 -3.087 1.00 0.00 101 PRO A N 3
ATOM 4311 C CA . PRO A 1 101 ? -0.143 -19.810 -4.479 1.00 0.00 101 PRO A CA 3
ATOM 4312 C C . PRO A 1 101 ? 0.212 -21.274 -4.714 1.00 0.00 101 PRO A C 3
ATOM 4313 O O . PRO A 1 101 ? 1.289 -21.731 -4.330 1.00 0.00 101 PRO A O 3
ATOM 4324 N N . SER A 1 102 ? -0.699 -22.004 -5.348 1.00 0.00 102 SER A N 3
ATOM 4325 C CA . SER A 1 102 ? -0.482 -23.418 -5.632 1.00 0.00 102 SER A CA 3
ATOM 4326 C C . SER A 1 102 ? -0.236 -23.642 -7.122 1.00 0.00 102 SER A C 3
ATOM 4327 O O . SER A 1 102 ? -1.174 -23.831 -7.896 1.00 0.00 102 SER A O 3
ATOM 4335 N N . ASP A 1 103 ? 1.033 -23.620 -7.514 1.00 0.00 103 ASP A N 3
ATOM 4336 C CA . ASP A 1 103 ? 1.404 -23.821 -8.910 1.00 0.00 103 ASP A CA 3
ATOM 4337 C C . ASP A 1 103 ? 2.814 -24.395 -9.020 1.00 0.00 103 ASP A C 3
ATOM 4338 O O . ASP A 1 103 ? 3.721 -23.982 -8.296 1.00 0.00 103 ASP A O 3
ATOM 4347 N N . ASP A 1 104 ? 2.990 -25.349 -9.927 1.00 0.00 104 ASP A N 3
ATOM 4348 C CA . ASP A 1 104 ? 4.288 -25.979 -10.131 1.00 0.00 104 ASP A CA 3
ATOM 4349 C C . ASP A 1 104 ? 5.064 -25.279 -11.241 1.00 0.00 104 ASP A C 3
ATOM 4350 O O . ASP A 1 104 ? 4.479 -24.620 -12.101 1.00 0.00 104 ASP A O 3
ATOM 4359 N N . ALA A 1 105 ? 6.385 -25.425 -11.216 1.00 0.00 105 ALA A N 3
ATOM 4360 C CA . ALA A 1 105 ? 7.241 -24.807 -12.221 1.00 0.00 105 ALA A CA 3
ATOM 4361 C C . ALA A 1 105 ? 7.706 -25.830 -13.251 1.00 0.00 105 ALA A C 3
ATOM 4362 O O . ALA A 1 105 ? 8.137 -26.929 -12.898 1.00 0.00 105 ALA A O 3
ATOM 4369 N N . GLY A 1 1 ? -15.763 39.113 -0.340 1.00 0.00 1 GLY A N 4
ATOM 4370 C CA . GLY A 1 1 ? -14.506 39.376 0.337 1.00 0.00 1 GLY A CA 4
ATOM 4371 C C . GLY A 1 1 ? -13.386 38.481 -0.153 1.00 0.00 1 GLY A C 4
ATOM 4372 O O . GLY A 1 1 ? -13.252 38.242 -1.354 1.00 0.00 1 GLY A O 4
ATOM 4376 N N . SER A 1 2 ? -12.576 37.986 0.778 1.00 0.00 2 SER A N 4
ATOM 4377 C CA . SER A 1 2 ? -11.457 37.117 0.434 1.00 0.00 2 SER A CA 4
ATOM 4378 C C . SER A 1 2 ? -11.436 35.880 1.325 1.00 0.00 2 SER A C 4
ATOM 4379 O O . SER A 1 2 ? -12.225 35.762 2.262 1.00 0.00 2 SER A O 4
ATOM 4387 N N . SER A 1 3 ? -10.526 34.958 1.027 1.00 0.00 3 SER A N 4
ATOM 4388 C CA . SER A 1 3 ? -10.403 33.727 1.798 1.00 0.00 3 SER A CA 4
ATOM 4389 C C . SER A 1 3 ? -9.104 33.001 1.461 1.00 0.00 3 SER A C 4
ATOM 4390 O O . SER A 1 3 ? -8.600 33.095 0.342 1.00 0.00 3 SER A O 4
ATOM 4398 N N . GLY A 1 4 ? -8.565 32.278 2.439 1.00 0.00 4 GLY A N 4
ATOM 4399 C CA . GLY A 1 4 ? -7.330 31.547 2.227 1.00 0.00 4 GLY A CA 4
ATOM 4400 C C . GLY A 1 4 ? -7.521 30.046 2.321 1.00 0.00 4 GLY A C 4
ATOM 4401 O O . GLY A 1 4 ? -7.246 29.444 3.359 1.00 0.00 4 GLY A O 4
ATOM 4405 N N . SER A 1 5 ? -7.994 29.442 1.236 1.00 0.00 5 SER A N 4
ATOM 4406 C CA . SER A 1 5 ? -8.226 28.003 1.203 1.00 0.00 5 SER A CA 4
ATOM 4407 C C . SER A 1 5 ? -7.070 27.251 1.855 1.00 0.00 5 SER A C 4
ATOM 4408 O O . SER A 1 5 ? -7.276 26.418 2.738 1.00 0.00 5 SER A O 4
ATOM 4416 N N . SER A 1 6 ? -5.853 27.551 1.412 1.00 0.00 6 SER A N 4
ATOM 4417 C CA . SER A 1 6 ? -4.663 26.901 1.949 1.00 0.00 6 SER A CA 4
ATOM 4418 C C . SER A 1 6 ? -4.814 25.382 1.922 1.00 0.00 6 SER A C 4
ATOM 4419 O O . SER A 1 6 ? -4.509 24.700 2.899 1.00 0.00 6 SER A O 4
ATOM 4427 N N . GLY A 1 7 ? -5.289 24.861 0.795 1.00 0.00 7 GLY A N 4
ATOM 4428 C CA . GLY A 1 7 ? -5.472 23.428 0.661 1.00 0.00 7 GLY A CA 4
ATOM 4429 C C . GLY A 1 7 ? -4.871 22.884 -0.620 1.00 0.00 7 GLY A C 4
ATOM 4430 O O . GLY A 1 7 ? -5.563 22.249 -1.417 1.00 0.00 7 GLY A O 4
ATOM 4434 N N . GLU A 1 8 ? -3.580 23.132 -0.818 1.00 0.00 8 GLU A N 4
ATOM 4435 C CA . GLU A 1 8 ? -2.888 22.664 -2.013 1.00 0.00 8 GLU A CA 4
ATOM 4436 C C . GLU A 1 8 ? -3.022 21.151 -2.162 1.00 0.00 8 GLU A C 4
ATOM 4437 O O . GLU A 1 8 ? -3.323 20.647 -3.243 1.00 0.00 8 GLU A O 4
ATOM 4449 N N . GLY A 1 9 ? -2.795 20.433 -1.066 1.00 0.00 9 GLY A N 4
ATOM 4450 C CA . GLY A 1 9 ? -2.893 18.984 -1.095 1.00 0.00 9 GLY A CA 4
ATOM 4451 C C . GLY A 1 9 ? -3.409 18.412 0.211 1.00 0.00 9 GLY A C 4
ATOM 4452 O O . GLY A 1 9 ? -4.355 18.938 0.796 1.00 0.00 9 GLY A O 4
ATOM 4456 N N . GLY A 1 10 ? -2.786 17.330 0.667 1.00 0.00 10 GLY A N 4
ATOM 4457 C CA . GLY A 1 10 ? -3.202 16.704 1.908 1.00 0.00 10 GLY A CA 4
ATOM 4458 C C . GLY A 1 10 ? -3.377 15.204 1.769 1.00 0.00 10 GLY A C 4
ATOM 4459 O O . GLY A 1 10 ? -3.739 14.711 0.701 1.00 0.00 10 GLY A O 4
ATOM 4463 N N . ALA A 1 11 ? -3.119 14.477 2.852 1.00 0.00 11 ALA A N 4
ATOM 4464 C CA . ALA A 1 11 ? -3.250 13.026 2.847 1.00 0.00 11 ALA A CA 4
ATOM 4465 C C . ALA A 1 11 ? -4.542 12.594 2.159 1.00 0.00 11 ALA A C 4
ATOM 4466 O O . ALA A 1 11 ? -4.543 11.669 1.345 1.00 0.00 11 ALA A O 4
ATOM 4473 N N . HIS A 1 12 ? -5.637 13.268 2.490 1.00 0.00 12 HIS A N 4
ATOM 4474 C CA . HIS A 1 12 ? -6.935 12.954 1.903 1.00 0.00 12 HIS A CA 4
ATOM 4475 C C . HIS A 1 12 ? -6.871 13.011 0.381 1.00 0.00 12 HIS A C 4
ATOM 4476 O O . HIS A 1 12 ? -7.516 12.219 -0.309 1.00 0.00 12 HIS A O 4
ATOM 4490 N N . LYS A 1 13 ? -6.091 13.951 -0.139 1.00 0.00 13 LYS A N 4
ATOM 4491 C CA . LYS A 1 13 ? -5.943 14.113 -1.581 1.00 0.00 13 LYS A CA 4
ATOM 4492 C C . LYS A 1 13 ? -5.232 12.909 -2.192 1.00 0.00 13 LYS A C 4
ATOM 4493 O O . LYS A 1 13 ? -5.559 12.478 -3.298 1.00 0.00 13 LYS A O 4
ATOM 4512 N N . VAL A 1 14 ? -4.259 12.370 -1.465 1.00 0.00 14 VAL A N 4
ATOM 4513 C CA . VAL A 1 14 ? -3.504 11.213 -1.934 1.00 0.00 14 VAL A CA 4
ATOM 4514 C C . VAL A 1 14 ? -4.407 9.996 -2.093 1.00 0.00 14 VAL A C 4
ATOM 4515 O O . VAL A 1 14 ? -5.391 9.841 -1.369 1.00 0.00 14 VAL A O 4
ATOM 4528 N N . ARG A 1 15 ? -4.066 9.133 -3.044 1.00 0.00 15 ARG A N 4
ATOM 4529 C CA . ARG A 1 15 ? -4.845 7.928 -3.299 1.00 0.00 15 ARG A CA 4
ATOM 4530 C C . ARG A 1 15 ? -3.949 6.792 -3.785 1.00 0.00 15 ARG A C 4
ATOM 4531 O O . ARG A 1 15 ? -2.951 7.024 -4.467 1.00 0.00 15 ARG A O 4
ATOM 4552 N N . ALA A 1 16 ? -4.312 5.565 -3.428 1.00 0.00 16 ALA A N 4
ATOM 4553 C CA . ALA A 1 16 ? -3.543 4.394 -3.828 1.00 0.00 16 ALA A CA 4
ATOM 4554 C C . ALA A 1 16 ? -4.457 3.278 -4.321 1.00 0.00 16 ALA A C 4
ATOM 4555 O O . ALA A 1 16 ? -5.672 3.329 -4.134 1.00 0.00 16 ALA A O 4
ATOM 4562 N N . GLY A 1 17 ? -3.865 2.269 -4.953 1.00 0.00 17 GLY A N 4
ATOM 4563 C CA . GLY A 1 17 ? -4.642 1.155 -5.464 1.00 0.00 17 GLY A CA 4
ATOM 4564 C C . GLY A 1 17 ? -3.970 0.467 -6.636 1.00 0.00 17 GLY A C 4
ATOM 4565 O O . GLY A 1 17 ? -3.526 1.123 -7.577 1.00 0.00 17 GLY A O 4
ATOM 4569 N N . GLY A 1 18 ? -3.893 -0.859 -6.577 1.00 0.00 18 GLY A N 4
ATOM 4570 C CA . GLY A 1 18 ? -3.267 -1.613 -7.646 1.00 0.00 18 GLY A CA 4
ATOM 4571 C C . GLY A 1 18 ? -3.513 -3.105 -7.526 1.00 0.00 18 GLY A C 4
ATOM 4572 O O . GLY A 1 18 ? -4.172 -3.573 -6.597 1.00 0.00 18 GLY A O 4
ATOM 4576 N N . PRO A 1 19 ? -2.975 -3.876 -8.482 1.00 0.00 19 PRO A N 4
ATOM 4577 C CA . PRO A 1 19 ? -3.128 -5.334 -8.501 1.00 0.00 19 PRO A CA 4
ATOM 4578 C C . PRO A 1 19 ? -2.350 -6.014 -7.380 1.00 0.00 19 PRO A C 4
ATOM 4579 O O . PRO A 1 19 ? -2.367 -7.237 -7.252 1.00 0.00 19 PRO A O 4
ATOM 4590 N N . GLY A 1 20 ? -1.669 -5.210 -6.568 1.00 0.00 20 GLY A N 4
ATOM 4591 C CA . GLY A 1 20 ? -0.894 -5.752 -5.466 1.00 0.00 20 GLY A CA 4
ATOM 4592 C C . GLY A 1 20 ? -1.646 -5.706 -4.150 1.00 0.00 20 GLY A C 4
ATOM 4593 O O . GLY A 1 20 ? -1.421 -6.536 -3.268 1.00 0.00 20 GLY A O 4
ATOM 4597 N N . LEU A 1 21 ? -2.539 -4.732 -4.016 1.00 0.00 21 LEU A N 4
ATOM 4598 C CA . LEU A 1 21 ? -3.325 -4.579 -2.797 1.00 0.00 21 LEU A CA 4
ATOM 4599 C C . LEU A 1 21 ? -4.533 -5.511 -2.806 1.00 0.00 21 LEU A C 4
ATOM 4600 O O . LEU A 1 21 ? -4.983 -5.969 -1.757 1.00 0.00 21 LEU A O 4
ATOM 4616 N N . GLU A 1 22 ? -5.048 -5.792 -3.999 1.00 0.00 22 GLU A N 4
ATOM 4617 C CA . GLU A 1 22 ? -6.202 -6.672 -4.143 1.00 0.00 22 GLU A CA 4
ATOM 4618 C C . GLU A 1 22 ? -5.980 -7.986 -3.400 1.00 0.00 22 GLU A C 4
ATOM 4619 O O . GLU A 1 22 ? -6.779 -8.370 -2.546 1.00 0.00 22 GLU A O 4
ATOM 4631 N N . ARG A 1 23 ? -4.891 -8.670 -3.732 1.00 0.00 23 ARG A N 4
ATOM 4632 C CA . ARG A 1 23 ? -4.564 -9.942 -3.097 1.00 0.00 23 ARG A CA 4
ATOM 4633 C C . ARG A 1 23 ? -3.093 -10.292 -3.307 1.00 0.00 23 ARG A C 4
ATOM 4634 O O . ARG A 1 23 ? -2.557 -10.132 -4.402 1.00 0.00 23 ARG A O 4
ATOM 4655 N N . GLY A 1 24 ? -2.447 -10.769 -2.248 1.00 0.00 24 GLY A N 4
ATOM 4656 C CA . GLY A 1 24 ? -1.045 -11.134 -2.336 1.00 0.00 24 GLY A CA 4
ATOM 4657 C C . GLY A 1 24 ? -0.829 -12.632 -2.249 1.00 0.00 24 GLY A C 4
ATOM 4658 O O . GLY A 1 24 ? -1.727 -13.372 -1.850 1.00 0.00 24 GLY A O 4
ATOM 4662 N N . GLU A 1 25 ? 0.365 -13.079 -2.626 1.00 0.00 25 GLU A N 4
ATOM 4663 C CA . GLU A 1 25 ? 0.694 -14.499 -2.591 1.00 0.00 25 GLU A CA 4
ATOM 4664 C C . GLU A 1 25 ? 2.021 -14.733 -1.876 1.00 0.00 25 GLU A C 4
ATOM 4665 O O . GLU A 1 25 ? 3.020 -14.075 -2.167 1.00 0.00 25 GLU A O 4
ATOM 4677 N N . ALA A 1 26 ? 2.024 -15.673 -0.937 1.00 0.00 26 ALA A N 4
ATOM 4678 C CA . ALA A 1 26 ? 3.228 -15.995 -0.181 1.00 0.00 26 ALA A CA 4
ATOM 4679 C C . ALA A 1 26 ? 4.354 -16.444 -1.107 1.00 0.00 26 ALA A C 4
ATOM 4680 O O . ALA A 1 26 ? 4.211 -17.414 -1.848 1.00 0.00 26 ALA A O 4
ATOM 4687 N N . GLY A 1 27 ? 5.474 -15.730 -1.057 1.00 0.00 27 GLY A N 4
ATOM 4688 C CA . GLY A 1 27 ? 6.608 -16.069 -1.897 1.00 0.00 27 GLY A CA 4
ATOM 4689 C C . GLY A 1 27 ? 6.659 -15.243 -3.166 1.00 0.00 27 GLY A C 4
ATOM 4690 O O . GLY A 1 27 ? 7.719 -15.082 -3.771 1.00 0.00 27 GLY A O 4
ATOM 4694 N N . VAL A 1 28 ? 5.508 -14.715 -3.573 1.00 0.00 28 VAL A N 4
ATOM 4695 C CA . VAL A 1 28 ? 5.424 -13.901 -4.779 1.00 0.00 28 VAL A CA 4
ATOM 4696 C C . VAL A 1 28 ? 5.447 -12.414 -4.441 1.00 0.00 28 VAL A C 4
ATOM 4697 O O . VAL A 1 28 ? 4.722 -11.941 -3.566 1.00 0.00 28 VAL A O 4
ATOM 4710 N N . PRO A 1 29 ? 6.298 -11.658 -5.151 1.00 0.00 29 PRO A N 4
ATOM 4711 C CA . PRO A 1 29 ? 6.434 -10.214 -4.945 1.00 0.00 29 PRO A CA 4
ATOM 4712 C C . PRO A 1 29 ? 5.205 -9.443 -5.412 1.00 0.00 29 PRO A C 4
ATOM 4713 O O . PRO A 1 29 ? 4.759 -9.598 -6.549 1.00 0.00 29 PRO A O 4
ATOM 4724 N N . ALA A 1 30 ? 4.661 -8.611 -4.530 1.00 0.00 30 ALA A N 4
ATOM 4725 C CA . ALA A 1 30 ? 3.485 -7.814 -4.854 1.00 0.00 30 ALA A CA 4
ATOM 4726 C C . ALA A 1 30 ? 3.788 -6.323 -4.755 1.00 0.00 30 ALA A C 4
ATOM 4727 O O . ALA A 1 30 ? 3.840 -5.763 -3.661 1.00 0.00 30 ALA A O 4
ATOM 4734 N N . GLU A 1 31 ? 3.987 -5.686 -5.906 1.00 0.00 31 GLU A N 4
ATOM 4735 C CA . GLU A 1 31 ? 4.287 -4.260 -5.946 1.00 0.00 31 GLU A CA 4
ATOM 4736 C C . GLU A 1 31 ? 3.098 -3.469 -6.485 1.00 0.00 31 GLU A C 4
ATOM 4737 O O . GLU A 1 31 ? 2.426 -3.900 -7.424 1.00 0.00 31 GLU A O 4
ATOM 4749 N N . PHE A 1 32 ? 2.842 -2.312 -5.884 1.00 0.00 32 PHE A N 4
ATOM 4750 C CA . PHE A 1 32 ? 1.734 -1.462 -6.302 1.00 0.00 32 PHE A CA 4
ATOM 4751 C C . PHE A 1 32 ? 2.246 -0.146 -6.880 1.00 0.00 32 PHE A C 4
ATOM 4752 O O . PHE A 1 32 ? 3.412 0.208 -6.709 1.00 0.00 32 PHE A O 4
ATOM 4769 N N . SER A 1 33 ? 1.365 0.575 -7.566 1.00 0.00 33 SER A N 4
ATOM 4770 C CA . SER A 1 33 ? 1.727 1.850 -8.175 1.00 0.00 33 SER A CA 4
ATOM 4771 C C . SER A 1 33 ? 1.178 3.016 -7.358 1.00 0.00 33 SER A C 4
ATOM 4772 O O . SER A 1 33 ? -0.009 3.054 -7.032 1.00 0.00 33 SER A O 4
ATOM 4780 N N . ILE A 1 34 ? 2.049 3.966 -7.034 1.00 0.00 34 ILE A N 4
ATOM 4781 C CA . ILE A 1 34 ? 1.652 5.133 -6.258 1.00 0.00 34 ILE A CA 4
ATOM 4782 C C . ILE A 1 34 ? 1.439 6.345 -7.159 1.00 0.00 34 ILE A C 4
ATOM 4783 O O . ILE A 1 34 ? 2.367 6.811 -7.819 1.00 0.00 34 ILE A O 4
ATOM 4799 N N . TRP A 1 35 ? 0.210 6.851 -7.180 1.00 0.00 35 TRP A N 4
ATOM 4800 C CA . TRP A 1 35 ? -0.124 8.010 -7.998 1.00 0.00 35 TRP A CA 4
ATOM 4801 C C . TRP A 1 35 ? -0.414 9.227 -7.127 1.00 0.00 35 TRP A C 4
ATOM 4802 O O . TRP A 1 35 ? -1.371 9.234 -6.351 1.00 0.00 35 TRP A O 4
ATOM 4823 N N . THR A 1 36 ? 0.417 10.256 -7.257 1.00 0.00 36 THR A N 4
ATOM 4824 C CA . THR A 1 36 ? 0.249 11.478 -6.481 1.00 0.00 36 THR A CA 4
ATOM 4825 C C . THR A 1 36 ? 0.314 12.711 -7.375 1.00 0.00 36 THR A C 4
ATOM 4826 O O . THR A 1 36 ? 1.396 13.205 -7.689 1.00 0.00 36 THR A O 4
ATOM 4837 N N . ARG A 1 37 ? -0.852 13.203 -7.781 1.00 0.00 37 ARG A N 4
ATOM 4838 C CA . ARG A 1 37 ? -0.928 14.379 -8.640 1.00 0.00 37 ARG A CA 4
ATOM 4839 C C . ARG A 1 37 ? -1.323 15.614 -7.836 1.00 0.00 37 ARG A C 4
ATOM 4840 O O . ARG A 1 37 ? -0.558 16.572 -7.738 1.00 0.00 37 ARG A O 4
ATOM 4861 N N . GLU A 1 38 ? -2.523 15.583 -7.265 1.00 0.00 38 GLU A N 4
ATOM 4862 C CA . GLU A 1 38 ? -3.020 16.701 -6.471 1.00 0.00 38 GLU A CA 4
ATOM 4863 C C . GLU A 1 38 ? -2.474 16.643 -5.047 1.00 0.00 38 GLU A C 4
ATOM 4864 O O . GLU A 1 38 ? -3.215 16.811 -4.080 1.00 0.00 38 GLU A O 4
ATOM 4876 N N . ALA A 1 39 ? -1.172 16.403 -4.928 1.00 0.00 39 ALA A N 4
ATOM 4877 C CA . ALA A 1 39 ? -0.526 16.323 -3.624 1.00 0.00 39 ALA A CA 4
ATOM 4878 C C . ALA A 1 39 ? 0.515 17.426 -3.460 1.00 0.00 39 ALA A C 4
ATOM 4879 O O . ALA A 1 39 ? 0.485 18.182 -2.488 1.00 0.00 39 ALA A O 4
ATOM 4886 N N . GLY A 1 40 ? 1.437 17.511 -4.414 1.00 0.00 40 GLY A N 4
ATOM 4887 C CA . GLY A 1 40 ? 2.475 18.522 -4.355 1.00 0.00 40 GLY A CA 4
ATOM 4888 C C . GLY A 1 40 ? 3.849 17.931 -4.110 1.00 0.00 40 GLY A C 4
ATOM 4889 O O . GLY A 1 40 ? 4.499 17.450 -5.037 1.00 0.00 40 GLY A O 4
ATOM 4893 N N . ALA A 1 41 ? 4.293 17.967 -2.857 1.00 0.00 41 ALA A N 4
ATOM 4894 C CA . ALA A 1 41 ? 5.598 17.430 -2.494 1.00 0.00 41 ALA A CA 4
ATOM 4895 C C . ALA A 1 41 ? 5.605 16.935 -1.052 1.00 0.00 41 ALA A C 4
ATOM 4896 O O . ALA A 1 41 ? 5.042 17.573 -0.163 1.00 0.00 41 ALA A O 4
ATOM 4903 N N . GLY A 1 42 ? 6.246 15.792 -0.827 1.00 0.00 42 GLY A N 4
ATOM 4904 C CA . GLY A 1 42 ? 6.313 15.230 0.510 1.00 0.00 42 GLY A CA 4
ATOM 4905 C C . GLY A 1 42 ? 6.965 13.861 0.531 1.00 0.00 42 GLY A C 4
ATOM 4906 O O . GLY A 1 42 ? 7.391 13.352 -0.505 1.00 0.00 42 GLY A O 4
ATOM 4910 N N . GLY A 1 43 ? 7.044 13.264 1.716 1.00 0.00 43 GLY A N 4
ATOM 4911 C CA . GLY A 1 43 ? 7.653 11.953 1.847 1.00 0.00 43 GLY A CA 4
ATOM 4912 C C . GLY A 1 43 ? 6.629 10.861 2.091 1.00 0.00 43 GLY A C 4
ATOM 4913 O O . GLY A 1 43 ? 5.589 11.101 2.705 1.00 0.00 43 GLY A O 4
ATOM 4917 N N . LEU A 1 44 ? 6.923 9.658 1.609 1.00 0.00 44 LEU A N 4
ATOM 4918 C CA . LEU A 1 44 ? 6.020 8.526 1.776 1.00 0.00 44 LEU A CA 4
ATOM 4919 C C . LEU A 1 44 ? 6.626 7.478 2.705 1.00 0.00 44 LEU A C 4
ATOM 4920 O O . LEU A 1 44 ? 7.835 7.246 2.690 1.00 0.00 44 LEU A O 4
ATOM 4936 N N . SER A 1 45 ? 5.779 6.846 3.510 1.00 0.00 45 SER A N 4
ATOM 4937 C CA . SER A 1 45 ? 6.231 5.825 4.447 1.00 0.00 45 SER A CA 4
ATOM 4938 C C . SER A 1 45 ? 5.333 4.593 4.382 1.00 0.00 45 SER A C 4
ATOM 4939 O O . SER A 1 45 ? 4.107 4.704 4.396 1.00 0.00 45 SER A O 4
ATOM 4947 N N . ILE A 1 46 ? 5.954 3.420 4.311 1.00 0.00 46 ILE A N 4
ATOM 4948 C CA . ILE A 1 46 ? 5.212 2.167 4.245 1.00 0.00 46 ILE A CA 4
ATOM 4949 C C . ILE A 1 46 ? 5.697 1.184 5.305 1.00 0.00 46 ILE A C 4
ATOM 4950 O O . ILE A 1 46 ? 6.886 1.132 5.619 1.00 0.00 46 ILE A O 4
ATOM 4966 N N . ALA A 1 47 ? 4.769 0.405 5.851 1.00 0.00 47 ALA A N 4
ATOM 4967 C CA . ALA A 1 47 ? 5.103 -0.579 6.874 1.00 0.00 47 ALA A CA 4
ATOM 4968 C C . ALA A 1 47 ? 4.245 -1.832 6.731 1.00 0.00 47 ALA A C 4
ATOM 4969 O O . ALA A 1 47 ? 3.023 -1.777 6.865 1.00 0.00 47 ALA A O 4
ATOM 4976 N N . VAL A 1 48 ? 4.893 -2.960 6.455 1.00 0.00 48 VAL A N 4
ATOM 4977 C CA . VAL A 1 48 ? 4.189 -4.226 6.295 1.00 0.00 48 VAL A CA 4
ATOM 4978 C C . VAL A 1 48 ? 4.306 -5.084 7.550 1.00 0.00 48 VAL A C 4
ATOM 4979 O O . VAL A 1 48 ? 5.368 -5.634 7.840 1.00 0.00 48 VAL A O 4
ATOM 4992 N N . GLU A 1 49 ? 3.208 -5.193 8.291 1.00 0.00 49 GLU A N 4
ATOM 4993 C CA . GLU A 1 49 ? 3.189 -5.983 9.515 1.00 0.00 49 GLU A CA 4
ATOM 4994 C C . GLU A 1 49 ? 2.174 -7.119 9.415 1.00 0.00 49 GLU A C 4
ATOM 4995 O O . GLU A 1 49 ? 1.072 -6.937 8.898 1.00 0.00 49 GLU A O 4
ATOM 5007 N N . GLY A 1 50 ? 2.555 -8.291 9.912 1.00 0.00 50 GLY A N 4
ATOM 5008 C CA . GLY A 1 50 ? 1.668 -9.439 9.867 1.00 0.00 50 GLY A CA 4
ATOM 5009 C C . GLY A 1 50 ? 2.136 -10.568 10.764 1.00 0.00 50 GLY A C 4
ATOM 5010 O O . GLY A 1 50 ? 2.902 -10.365 11.706 1.00 0.00 50 GLY A O 4
ATOM 5014 N N . PRO A 1 51 ? 1.668 -11.792 10.474 1.00 0.00 51 PRO A N 4
ATOM 5015 C CA . PRO A 1 51 ? 2.029 -12.982 11.250 1.00 0.00 51 PRO A CA 4
ATOM 5016 C C . PRO A 1 51 ? 3.487 -13.385 11.049 1.00 0.00 51 PRO A C 4
ATOM 5017 O O . PRO A 1 51 ? 4.003 -14.252 11.753 1.00 0.00 51 PRO A O 4
ATOM 5028 N N . SER A 1 52 ? 4.144 -12.748 10.086 1.00 0.00 52 SER A N 4
ATOM 5029 C CA . SER A 1 52 ? 5.541 -13.042 9.791 1.00 0.00 52 SER A CA 4
ATOM 5030 C C . SER A 1 52 ? 6.235 -11.828 9.179 1.00 0.00 52 SER A C 4
ATOM 5031 O O . SER A 1 52 ? 5.591 -10.837 8.836 1.00 0.00 52 SER A O 4
ATOM 5039 N N . LYS A 1 53 ? 7.554 -11.914 9.044 1.00 0.00 53 LYS A N 4
ATOM 5040 C CA . LYS A 1 53 ? 8.337 -10.825 8.474 1.00 0.00 53 LYS A CA 4
ATOM 5041 C C . LYS A 1 53 ? 8.164 -10.767 6.959 1.00 0.00 53 LYS A C 4
ATOM 5042 O O . LYS A 1 53 ? 7.959 -11.791 6.308 1.00 0.00 53 LYS A O 4
ATOM 5061 N N . ALA A 1 54 ? 8.251 -9.562 6.405 1.00 0.00 54 ALA A N 4
ATOM 5062 C CA . ALA A 1 54 ? 8.107 -9.371 4.967 1.00 0.00 54 ALA A CA 4
ATOM 5063 C C . ALA A 1 54 ? 9.232 -8.502 4.414 1.00 0.00 54 ALA A C 4
ATOM 5064 O O . ALA A 1 54 ? 9.658 -7.541 5.053 1.00 0.00 54 ALA A O 4
ATOM 5071 N N . GLU A 1 55 ? 9.709 -8.848 3.222 1.00 0.00 55 GLU A N 4
ATOM 5072 C CA . GLU A 1 55 ? 10.786 -8.100 2.585 1.00 0.00 55 GLU A CA 4
ATOM 5073 C C . GLU A 1 55 ? 10.248 -6.842 1.907 1.00 0.00 55 GLU A C 4
ATOM 5074 O O . GLU A 1 55 ? 9.067 -6.765 1.567 1.00 0.00 55 GLU A O 4
ATOM 5086 N N . ILE A 1 56 ? 11.122 -5.860 1.717 1.00 0.00 56 ILE A N 4
ATOM 5087 C CA . ILE A 1 56 ? 10.736 -4.607 1.081 1.00 0.00 56 ILE A CA 4
ATOM 5088 C C . ILE A 1 56 ? 11.868 -4.055 0.220 1.00 0.00 56 ILE A C 4
ATOM 5089 O O . ILE A 1 56 ? 13.019 -3.993 0.654 1.00 0.00 56 ILE A O 4
ATOM 5105 N N . THR A 1 57 ? 11.533 -3.653 -1.002 1.00 0.00 57 THR A N 4
ATOM 5106 C CA . THR A 1 57 ? 12.520 -3.106 -1.925 1.00 0.00 57 THR A CA 4
ATOM 5107 C C . THR A 1 57 ? 12.122 -1.711 -2.390 1.00 0.00 57 THR A C 4
ATOM 5108 O O . THR A 1 57 ? 11.262 -1.557 -3.258 1.00 0.00 57 THR A O 4
ATOM 5119 N N . PHE A 1 58 ? 12.753 -0.695 -1.809 1.00 0.00 58 PHE A N 4
ATOM 5120 C CA . PHE A 1 58 ? 12.463 0.689 -2.166 1.00 0.00 58 PHE A CA 4
ATOM 5121 C C . PHE A 1 58 ? 13.687 1.356 -2.787 1.00 0.00 58 PHE A C 4
ATOM 5122 O O . PHE A 1 58 ? 14.756 1.407 -2.180 1.00 0.00 58 PHE A O 4
ATOM 5139 N N . ASP A 1 59 ? 13.521 1.868 -4.002 1.00 0.00 59 ASP A N 4
ATOM 5140 C CA . ASP A 1 59 ? 14.610 2.534 -4.707 1.00 0.00 59 ASP A CA 4
ATOM 5141 C C . ASP A 1 59 ? 14.485 4.051 -4.592 1.00 0.00 59 ASP A C 4
ATOM 5142 O O . ASP A 1 59 ? 13.400 4.608 -4.760 1.00 0.00 59 ASP A O 4
ATOM 5151 N N . ASP A 1 60 ? 15.601 4.710 -4.303 1.00 0.00 60 ASP A N 4
ATOM 5152 C CA . ASP A 1 60 ? 15.618 6.162 -4.165 1.00 0.00 60 ASP A CA 4
ATO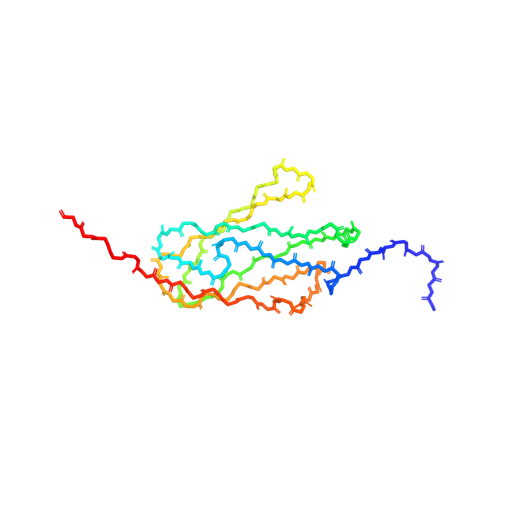M 5153 C C . ASP A 1 60 ? 16.070 6.826 -5.462 1.00 0.00 60 ASP A C 4
ATOM 5154 O O . ASP A 1 60 ? 16.889 6.277 -6.200 1.00 0.00 60 ASP A O 4
ATOM 5163 N N . HIS A 1 61 ? 15.530 8.010 -5.735 1.00 0.00 61 HIS A N 4
ATOM 5164 C CA . HIS A 1 61 ? 15.878 8.748 -6.944 1.00 0.00 61 HIS A CA 4
ATOM 5165 C C . HIS A 1 61 ? 15.664 7.890 -8.186 1.00 0.00 61 HIS A C 4
ATOM 5166 O O . HIS A 1 61 ? 16.307 8.095 -9.215 1.00 0.00 61 HIS A O 4
ATOM 5180 N N . LYS A 1 62 ? 14.755 6.926 -8.083 1.00 0.00 62 LYS A N 4
ATOM 5181 C CA . LYS A 1 62 ? 14.454 6.035 -9.198 1.00 0.00 62 LYS A CA 4
ATOM 5182 C C . LYS A 1 62 ? 14.503 6.787 -10.524 1.00 0.00 62 LYS A C 4
ATOM 5183 O O . LYS A 1 62 ? 14.298 7.999 -10.569 1.00 0.00 62 LYS A O 4
ATOM 5202 N N . ASN A 1 63 ? 14.775 6.059 -11.602 1.00 0.00 63 ASN A N 4
ATOM 5203 C CA . ASN A 1 63 ? 14.850 6.658 -12.930 1.00 0.00 63 ASN A CA 4
ATOM 5204 C C . ASN A 1 63 ? 13.467 6.745 -13.567 1.00 0.00 63 ASN A C 4
ATOM 5205 O O . ASN A 1 63 ? 13.208 7.614 -14.397 1.00 0.00 63 ASN A O 4
ATOM 5216 N N . GLY A 1 64 ? 12.581 5.837 -13.169 1.00 0.00 64 GLY A N 4
ATOM 5217 C CA . GLY A 1 64 ? 11.234 5.828 -13.710 1.00 0.00 64 GLY A CA 4
ATOM 5218 C C . GLY A 1 64 ? 10.216 5.292 -12.724 1.00 0.00 64 GLY A C 4
ATOM 5219 O O . GLY A 1 64 ? 10.276 4.129 -12.328 1.00 0.00 64 GLY A O 4
ATOM 5223 N N . SER A 1 65 ? 9.278 6.145 -12.323 1.00 0.00 65 SER A N 4
ATOM 5224 C CA . SER A 1 65 ? 8.245 5.753 -11.371 1.00 0.00 65 SER A CA 4
ATOM 5225 C C . SER A 1 65 ? 7.846 4.295 -11.573 1.00 0.00 65 SER A C 4
ATOM 5226 O O . SER A 1 65 ? 7.189 3.950 -12.556 1.00 0.00 65 SER A O 4
ATOM 5234 N N . CYS A 1 66 ? 8.247 3.443 -10.636 1.00 0.00 66 CYS A N 4
ATOM 5235 C CA . CYS A 1 66 ? 7.932 2.021 -10.710 1.00 0.00 66 CYS A CA 4
ATOM 5236 C C . CYS A 1 66 ? 7.003 1.609 -9.573 1.00 0.00 66 CYS A C 4
ATOM 5237 O O . CYS A 1 66 ? 5.944 1.027 -9.803 1.00 0.00 66 CYS A O 4
ATOM 5245 N N . GLY A 1 67 ? 7.408 1.915 -8.344 1.00 0.00 67 GLY A N 4
ATOM 5246 C CA . GLY A 1 67 ? 6.601 1.568 -7.188 1.00 0.00 67 GLY A CA 4
ATOM 5247 C C . GLY A 1 67 ? 7.381 0.786 -6.151 1.00 0.00 67 GLY A C 4
ATOM 5248 O O . GLY A 1 67 ? 8.585 0.578 -6.295 1.00 0.00 67 GLY A O 4
ATOM 5252 N N . VAL A 1 68 ? 6.693 0.352 -5.099 1.00 0.00 68 VAL A N 4
ATOM 5253 C CA . VAL A 1 68 ? 7.329 -0.411 -4.031 1.00 0.00 68 VAL A CA 4
ATOM 5254 C C . VAL A 1 68 ? 6.890 -1.870 -4.064 1.00 0.00 68 VAL A C 4
ATOM 5255 O O . VAL A 1 68 ? 5.717 -2.172 -4.285 1.00 0.00 68 VAL A O 4
ATOM 5268 N N . SER A 1 69 ? 7.840 -2.773 -3.841 1.00 0.00 69 SER A N 4
ATOM 5269 C CA . SER A 1 69 ? 7.551 -4.203 -3.847 1.00 0.00 69 SER A CA 4
ATOM 5270 C C . SER A 1 69 ? 7.668 -4.786 -2.442 1.00 0.00 69 SER A C 4
ATOM 5271 O O . SER A 1 69 ? 8.333 -4.220 -1.575 1.00 0.00 69 SER A O 4
ATOM 5279 N N . TYR A 1 70 ? 7.015 -5.923 -2.225 1.00 0.00 70 TYR A N 4
ATOM 5280 C CA . TYR A 1 70 ? 7.043 -6.584 -0.926 1.00 0.00 70 TYR A CA 4
ATOM 5281 C C . TYR A 1 70 ? 6.693 -8.063 -1.059 1.00 0.00 70 TYR A C 4
ATOM 5282 O O . TYR A 1 70 ? 5.748 -8.428 -1.759 1.00 0.00 70 TYR A O 4
ATOM 5300 N N . ILE A 1 71 ? 7.461 -8.909 -0.382 1.00 0.00 71 ILE A N 4
ATOM 5301 C CA . ILE A 1 71 ? 7.232 -10.348 -0.422 1.00 0.00 71 ILE A CA 4
ATOM 5302 C C . ILE A 1 71 ? 6.954 -10.899 0.972 1.00 0.00 71 ILE A C 4
ATOM 5303 O O . ILE A 1 71 ? 7.507 -10.422 1.961 1.00 0.00 71 ILE A O 4
ATOM 5319 N N . ALA A 1 72 ? 6.093 -11.910 1.041 1.00 0.00 72 ALA A N 4
ATOM 5320 C CA . ALA A 1 72 ? 5.744 -12.530 2.314 1.00 0.00 72 ALA A CA 4
ATOM 5321 C C . ALA A 1 72 ? 6.077 -14.018 2.309 1.00 0.00 72 ALA A C 4
ATOM 5322 O O . ALA A 1 72 ? 5.373 -14.818 1.695 1.00 0.00 72 ALA A O 4
ATOM 5329 N N . GLN A 1 73 ? 7.156 -14.380 2.996 1.00 0.00 73 GLN A N 4
ATOM 5330 C CA . GLN A 1 73 ? 7.583 -15.772 3.070 1.00 0.00 73 GLN A CA 4
ATOM 5331 C C . GLN A 1 73 ? 6.432 -16.673 3.506 1.00 0.00 73 GLN A C 4
ATOM 5332 O O . GLN A 1 73 ? 6.264 -17.777 2.988 1.00 0.00 73 GLN A O 4
ATOM 5346 N N . GLU A 1 74 ? 5.641 -16.193 4.462 1.00 0.00 74 GLU A N 4
ATOM 5347 C CA . GLU A 1 74 ? 4.507 -16.956 4.968 1.00 0.00 74 GLU A CA 4
ATOM 5348 C C . GLU A 1 74 ? 3.192 -16.252 4.649 1.00 0.00 74 GLU A C 4
ATOM 5349 O O . GLU A 1 74 ? 3.095 -15.024 4.668 1.00 0.00 74 GLU A O 4
ATOM 5361 N N . PRO A 1 75 ? 2.153 -17.046 4.348 1.00 0.00 75 PRO A N 4
ATOM 5362 C CA . PRO A 1 75 ? 0.824 -16.520 4.019 1.00 0.00 75 PRO A CA 4
ATOM 5363 C C . PRO A 1 75 ? 0.129 -15.904 5.229 1.00 0.00 75 PRO A C 4
ATOM 5364 O O . PRO A 1 75 ? 0.438 -16.239 6.372 1.00 0.00 75 PRO A O 4
ATOM 5375 N N . GLY A 1 76 ? -0.812 -15.002 4.969 1.00 0.00 76 GLY A N 4
ATOM 5376 C CA . GLY A 1 76 ? -1.537 -14.354 6.046 1.00 0.00 76 GLY A CA 4
ATOM 5377 C C . GLY A 1 76 ? -2.007 -12.961 5.674 1.00 0.00 76 GLY A C 4
ATOM 5378 O O . GLY A 1 76 ? -1.726 -12.477 4.578 1.00 0.00 76 GLY A O 4
ATOM 5382 N N . ASN A 1 77 ? -2.727 -12.319 6.587 1.00 0.00 77 ASN A N 4
ATOM 5383 C CA . ASN A 1 77 ? -3.239 -10.974 6.348 1.00 0.00 77 ASN A CA 4
ATOM 5384 C C . ASN A 1 77 ? -2.223 -9.920 6.776 1.00 0.00 77 ASN A C 4
ATOM 5385 O O . ASN A 1 77 ? -2.134 -9.571 7.953 1.00 0.00 77 ASN A O 4
ATOM 5396 N N . TYR A 1 78 ? -1.460 -9.416 5.813 1.00 0.00 78 TYR A N 4
ATOM 5397 C CA . TYR A 1 78 ? -0.448 -8.403 6.090 1.00 0.00 78 TYR A CA 4
ATOM 5398 C C . TYR A 1 78 ? -1.043 -7.001 5.998 1.00 0.00 78 TYR A C 4
ATOM 5399 O O . TYR A 1 78 ? -1.468 -6.564 4.931 1.00 0.00 78 TYR A O 4
ATOM 5417 N N . GLU A 1 79 ? -1.067 -6.301 7.129 1.00 0.00 79 GLU A N 4
ATOM 5418 C CA . GLU A 1 79 ? -1.609 -4.949 7.178 1.00 0.00 79 GLU A CA 4
ATOM 5419 C C . GLU A 1 79 ? -0.529 -3.918 6.860 1.00 0.00 79 GLU A C 4
ATOM 5420 O O . GLU A 1 79 ? 0.363 -3.669 7.671 1.00 0.00 79 GLU A O 4
ATOM 5432 N N . VAL A 1 80 ? -0.617 -3.323 5.676 1.00 0.00 80 VAL A N 4
ATOM 5433 C CA . VAL A 1 80 ? 0.351 -2.319 5.250 1.00 0.00 80 VAL A CA 4
ATOM 5434 C C . VAL A 1 80 ? -0.093 -0.920 5.659 1.00 0.00 80 VAL A C 4
ATOM 5435 O O . VAL A 1 80 ? -1.051 -0.375 5.109 1.00 0.00 80 VAL A O 4
ATOM 5448 N N . SER A 1 81 ? 0.610 -0.341 6.627 1.00 0.00 81 SER A N 4
ATOM 5449 C CA . SER A 1 81 ? 0.287 0.996 7.113 1.00 0.00 81 SER A CA 4
ATOM 5450 C C . SER A 1 81 ? 1.016 2.061 6.300 1.00 0.00 81 SER A C 4
ATOM 5451 O O . SER A 1 81 ? 2.247 2.105 6.277 1.00 0.00 81 SER A O 4
ATOM 5459 N N . ILE A 1 82 ? 0.248 2.917 5.634 1.00 0.00 82 ILE A N 4
ATOM 5460 C CA . ILE A 1 82 ? 0.822 3.982 4.821 1.00 0.00 82 ILE A CA 4
ATOM 5461 C C . ILE A 1 82 ? 0.541 5.351 5.432 1.00 0.00 82 ILE A C 4
ATOM 5462 O O . ILE A 1 82 ? -0.586 5.647 5.829 1.00 0.00 82 ILE A O 4
ATOM 5478 N N . LYS A 1 83 ? 1.574 6.183 5.502 1.00 0.00 83 LYS A N 4
ATOM 5479 C CA . LYS A 1 83 ? 1.441 7.523 6.061 1.00 0.00 83 LYS A CA 4
ATOM 5480 C C . LYS A 1 83 ? 2.067 8.564 5.138 1.00 0.00 83 LYS A C 4
ATOM 5481 O O . LYS A 1 83 ? 3.255 8.496 4.826 1.00 0.00 83 LYS A O 4
ATOM 5500 N N . PHE A 1 84 ? 1.260 9.527 4.704 1.00 0.00 84 PHE A N 4
ATOM 5501 C CA . PHE A 1 84 ? 1.736 10.581 3.817 1.00 0.00 84 PHE A CA 4
ATOM 5502 C C . PHE A 1 84 ? 2.024 11.860 4.597 1.00 0.00 84 PHE A C 4
ATOM 5503 O O . PHE A 1 84 ? 1.160 12.376 5.306 1.00 0.00 84 PHE A O 4
ATOM 5520 N N . ASN A 1 85 ? 3.246 12.366 4.462 1.00 0.00 85 ASN A N 4
ATOM 5521 C CA . ASN A 1 85 ? 3.649 13.584 5.155 1.00 0.00 85 ASN A CA 4
ATOM 5522 C C . ASN A 1 85 ? 3.327 13.494 6.644 1.00 0.00 85 ASN A C 4
ATOM 5523 O O . ASN A 1 85 ? 2.999 14.496 7.280 1.00 0.00 85 ASN A O 4
ATOM 5534 N N . ASP A 1 86 ? 3.426 12.289 7.193 1.00 0.00 86 ASP A N 4
ATOM 5535 C CA . ASP A 1 86 ? 3.147 12.068 8.608 1.00 0.00 86 ASP A CA 4
ATOM 5536 C C . ASP A 1 86 ? 1.651 12.155 8.887 1.00 0.00 86 ASP A C 4
ATOM 5537 O O . ASP A 1 86 ? 1.229 12.743 9.883 1.00 0.00 86 ASP A O 4
ATOM 5546 N N . GLU A 1 87 ? 0.853 11.566 8.001 1.00 0.00 87 GLU A N 4
ATOM 5547 C CA . GLU A 1 87 ? -0.597 11.580 8.153 1.00 0.00 87 GLU A CA 4
ATOM 5548 C C . GLU A 1 87 ? -1.209 10.275 7.649 1.00 0.00 87 GLU A C 4
ATOM 5549 O O . GLU A 1 87 ? -0.774 9.721 6.639 1.00 0.00 87 GLU A O 4
ATOM 5561 N N . HIS A 1 88 ? -2.221 9.790 8.362 1.00 0.00 88 HIS A N 4
ATOM 5562 C CA . HIS A 1 88 ? -2.893 8.550 7.988 1.00 0.00 88 HIS A CA 4
ATOM 5563 C C . HIS A 1 88 ? -4.018 8.821 6.993 1.00 0.00 88 HIS A C 4
ATOM 5564 O O . HIS A 1 88 ? -5.059 9.373 7.353 1.00 0.00 88 HIS A O 4
ATOM 5578 N N . ILE A 1 89 ? -3.800 8.432 5.742 1.00 0.00 89 ILE A N 4
ATOM 5579 C CA . ILE A 1 89 ? -4.795 8.633 4.695 1.00 0.00 89 ILE A CA 4
ATOM 5580 C C . ILE A 1 89 ? -6.049 7.807 4.963 1.00 0.00 89 ILE A C 4
ATOM 5581 O O . ILE A 1 89 ? -6.031 6.832 5.714 1.00 0.00 89 ILE A O 4
ATOM 5597 N N . PRO A 1 90 ? -7.165 8.206 4.334 1.00 0.00 90 PRO A N 4
ATOM 5598 C CA . PRO A 1 90 ? -8.449 7.515 4.488 1.00 0.00 90 PRO A CA 4
ATOM 5599 C C . PRO A 1 90 ? -8.451 6.140 3.829 1.00 0.00 90 PRO A C 4
ATOM 5600 O O . PRO A 1 90 ? -9.466 5.446 3.823 1.00 0.00 90 PRO A O 4
ATOM 5611 N N . GLU A 1 91 ? -7.306 5.753 3.274 1.00 0.00 91 GLU A N 4
ATOM 5612 C CA . GLU A 1 91 ? -7.176 4.461 2.612 1.00 0.00 91 GLU A CA 4
ATOM 5613 C C . GLU A 1 91 ? -6.241 3.541 3.391 1.00 0.00 91 GLU A C 4
ATOM 5614 O O . GLU A 1 91 ? -6.062 2.375 3.038 1.00 0.00 91 GLU A O 4
ATOM 5626 N N . SER A 1 92 ? -5.645 4.074 4.453 1.00 0.00 92 SER A N 4
ATOM 5627 C CA . SER A 1 92 ? -4.724 3.304 5.280 1.00 0.00 92 SER A CA 4
ATOM 5628 C C . SER A 1 92 ? -5.227 3.218 6.718 1.00 0.00 92 SER A C 4
ATOM 5629 O O . SER A 1 92 ? -5.983 4.067 7.190 1.00 0.00 92 SER A O 4
ATOM 5637 N N . PRO A 1 93 ? -4.799 2.165 7.431 1.00 0.00 93 PRO A N 4
ATOM 5638 C CA . PRO A 1 93 ? -3.899 1.149 6.879 1.00 0.00 93 PRO A CA 4
ATOM 5639 C C . PRO A 1 93 ? -4.581 0.281 5.827 1.00 0.00 93 PRO A C 4
ATOM 5640 O O . PRO A 1 93 ? -5.798 0.346 5.649 1.00 0.00 93 PRO A O 4
ATOM 5651 N N . TYR A 1 94 ? -3.791 -0.530 5.133 1.00 0.00 94 TYR A N 4
ATOM 5652 C CA . TYR A 1 94 ? -4.319 -1.409 4.097 1.00 0.00 94 TYR A CA 4
ATOM 5653 C C . TYR A 1 94 ? -4.282 -2.866 4.547 1.00 0.00 94 TYR A C 4
ATOM 5654 O O . TYR A 1 94 ? -3.423 -3.263 5.336 1.00 0.00 94 TYR A O 4
ATOM 5672 N N . LEU A 1 95 ? -5.219 -3.659 4.040 1.00 0.00 95 LEU A N 4
ATOM 5673 C CA . LEU A 1 95 ? -5.295 -5.074 4.388 1.00 0.00 95 LEU A CA 4
ATOM 5674 C C . LEU A 1 95 ? -5.213 -5.948 3.141 1.00 0.00 95 LEU A C 4
ATOM 5675 O O . LEU A 1 95 ? -6.131 -5.964 2.321 1.00 0.00 95 LEU A O 4
ATOM 5691 N N . VAL A 1 96 ? -4.108 -6.674 3.004 1.00 0.00 96 VAL A N 4
ATOM 5692 C CA . VAL A 1 96 ? -3.908 -7.553 1.858 1.00 0.00 96 VAL A CA 4
ATOM 5693 C C . VAL A 1 96 ? -3.786 -9.007 2.296 1.00 0.00 96 VAL A C 4
ATOM 5694 O O . VAL A 1 96 ? -2.763 -9.438 2.827 1.00 0.00 96 VAL A O 4
ATOM 5707 N N . PRO A 1 97 ? -4.855 -9.785 2.069 1.00 0.00 97 PRO A N 4
ATOM 5708 C CA . PRO A 1 97 ? -4.892 -11.205 2.432 1.00 0.00 97 PRO A CA 4
ATOM 5709 C C . PRO A 1 97 ? -3.970 -12.051 1.560 1.00 0.00 97 PRO A C 4
ATOM 5710 O O . PRO A 1 97 ? -4.325 -12.420 0.441 1.00 0.00 97 PRO A O 4
ATOM 5721 N N . VAL A 1 98 ? -2.786 -12.355 2.082 1.00 0.00 98 VAL A N 4
ATOM 5722 C CA . VAL A 1 98 ? -1.814 -13.159 1.351 1.00 0.00 98 VAL A CA 4
ATOM 5723 C C . VAL A 1 98 ? -2.037 -14.647 1.593 1.00 0.00 98 VAL A C 4
ATOM 5724 O O . VAL A 1 98 ? -2.279 -15.073 2.724 1.00 0.00 98 VAL A O 4
ATOM 5737 N N . ILE A 1 99 ? -1.955 -15.434 0.526 1.00 0.00 99 ILE A N 4
ATOM 5738 C CA . ILE A 1 99 ? -2.147 -16.876 0.623 1.00 0.00 99 ILE A CA 4
ATOM 5739 C C . ILE A 1 99 ? -1.039 -17.628 -0.104 1.00 0.00 99 ILE A C 4
ATOM 5740 O O . ILE A 1 99 ? -0.379 -17.081 -0.987 1.00 0.00 99 ILE A O 4
ATOM 5756 N N . ALA A 1 100 ? -0.843 -18.889 0.270 1.00 0.00 100 ALA A N 4
ATOM 5757 C CA . ALA A 1 100 ? 0.183 -19.718 -0.350 1.00 0.00 100 ALA A CA 4
ATOM 5758 C C . ALA A 1 100 ? -0.352 -20.410 -1.600 1.00 0.00 100 ALA A C 4
ATOM 5759 O O . ALA A 1 100 ? -1.271 -21.227 -1.540 1.00 0.00 100 ALA A O 4
ATOM 5766 N N . PRO A 1 101 ? 0.234 -20.076 -2.759 1.00 0.00 101 PRO A N 4
ATOM 5767 C CA . PRO A 1 101 ? -0.168 -20.654 -4.044 1.00 0.00 101 PRO A CA 4
ATOM 5768 C C . PRO A 1 101 ? 0.213 -22.126 -4.163 1.00 0.00 101 PRO A C 4
ATOM 5769 O O . PRO A 1 101 ? 1.394 -22.473 -4.169 1.00 0.00 101 PRO A O 4
ATOM 5780 N N . SER A 1 102 ? -0.795 -22.987 -4.258 1.00 0.00 102 SER A N 4
ATOM 5781 C CA . SER A 1 102 ? -0.566 -24.422 -4.373 1.00 0.00 102 SER A CA 4
ATOM 5782 C C . SER A 1 102 ? -0.018 -24.776 -5.753 1.00 0.00 102 SER A C 4
ATOM 5783 O O . SER A 1 102 ? -0.585 -24.391 -6.775 1.00 0.00 102 SER A O 4
ATOM 5791 N N . ASP A 1 103 ? 1.087 -25.512 -5.773 1.00 0.00 103 ASP A N 4
ATOM 5792 C CA . ASP A 1 103 ? 1.712 -25.920 -7.026 1.00 0.00 103 ASP A CA 4
ATOM 5793 C C . ASP A 1 103 ? 1.677 -27.436 -7.182 1.00 0.00 103 ASP A C 4
ATOM 5794 O O . ASP A 1 103 ? 2.531 -28.145 -6.649 1.00 0.00 103 ASP A O 4
ATOM 5803 N N . ASP A 1 104 ? 0.684 -27.927 -7.916 1.00 0.00 104 ASP A N 4
ATOM 5804 C CA . ASP A 1 104 ? 0.537 -29.361 -8.142 1.00 0.00 104 ASP A CA 4
ATOM 5805 C C . ASP A 1 104 ? 0.620 -30.130 -6.828 1.00 0.00 104 ASP A C 4
ATOM 5806 O O . ASP A 1 104 ? 1.289 -31.160 -6.741 1.00 0.00 104 ASP A O 4
ATOM 5815 N N . ALA A 1 105 ? -0.063 -29.622 -5.807 1.00 0.00 105 ALA A N 4
ATOM 5816 C CA . ALA A 1 105 ? -0.068 -30.262 -4.498 1.00 0.00 105 ALA A CA 4
ATOM 5817 C C . ALA A 1 105 ? -1.392 -30.973 -4.238 1.00 0.00 105 ALA A C 4
ATOM 5818 O O . ALA A 1 105 ? -1.691 -31.354 -3.106 1.00 0.00 105 ALA A O 4
ATOM 5825 N N . GLY A 1 1 ? 8.446 20.007 3.441 1.00 0.00 1 GLY A N 5
ATOM 5826 C CA . GLY A 1 1 ? 6.997 19.935 3.428 1.00 0.00 1 GLY A CA 5
ATOM 5827 C C . GLY A 1 1 ? 6.403 19.951 4.822 1.00 0.00 1 GLY A C 5
ATOM 5828 O O . GLY A 1 1 ? 6.476 18.959 5.547 1.00 0.00 1 GLY A O 5
ATOM 5832 N N . SER A 1 2 ? 5.815 21.083 5.200 1.00 0.00 2 SER A N 5
ATOM 5833 C CA . SER A 1 2 ? 5.210 21.226 6.519 1.00 0.00 2 SER A CA 5
ATOM 5834 C C . SER A 1 2 ? 3.913 22.024 6.439 1.00 0.00 2 SER A C 5
ATOM 5835 O O . SER A 1 2 ? 3.812 22.990 5.683 1.00 0.00 2 SER A O 5
ATOM 5843 N N . SER A 1 3 ? 2.923 21.612 7.224 1.00 0.00 3 SER A N 5
ATOM 5844 C CA . SER A 1 3 ? 1.629 22.286 7.240 1.00 0.00 3 SER A CA 5
ATOM 5845 C C . SER A 1 3 ? 1.129 22.468 8.670 1.00 0.00 3 SER A C 5
ATOM 5846 O O . SER A 1 3 ? 0.804 21.498 9.354 1.00 0.00 3 SER A O 5
ATOM 5854 N N . GLY A 1 4 ? 1.070 23.719 9.115 1.00 0.00 4 GLY A N 5
ATOM 5855 C CA . GLY A 1 4 ? 0.609 24.007 10.460 1.00 0.00 4 GLY A CA 5
ATOM 5856 C C . GLY A 1 4 ? -0.811 24.535 10.485 1.00 0.00 4 GLY A C 5
ATOM 5857 O O . GLY A 1 4 ? -1.762 23.789 10.257 1.00 0.00 4 GLY A O 5
ATOM 5861 N N . SER A 1 5 ? -0.957 25.826 10.767 1.00 0.00 5 SER A N 5
ATOM 5862 C CA . SER A 1 5 ? -2.272 26.453 10.828 1.00 0.00 5 SER A CA 5
ATOM 5863 C C . SER A 1 5 ? -3.097 26.103 9.593 1.00 0.00 5 SER A C 5
ATOM 5864 O O . SER A 1 5 ? -4.179 25.525 9.699 1.00 0.00 5 SER A O 5
ATOM 5872 N N . SER A 1 6 ? -2.578 26.457 8.422 1.00 0.00 6 SER A N 5
ATOM 5873 C CA . SER A 1 6 ? -3.267 26.184 7.166 1.00 0.00 6 SER A CA 5
ATOM 5874 C C . SER A 1 6 ? -3.113 24.719 6.769 1.00 0.00 6 SER A C 5
ATOM 5875 O O . SER A 1 6 ? -2.377 23.966 7.405 1.00 0.00 6 SER A O 5
ATOM 5883 N N . GLY A 1 7 ? -3.814 24.323 5.711 1.00 0.00 7 GLY A N 5
ATOM 5884 C CA . GLY A 1 7 ? -3.743 22.950 5.246 1.00 0.00 7 GLY A CA 5
ATOM 5885 C C . GLY A 1 7 ? -4.535 22.728 3.973 1.00 0.00 7 GLY A C 5
ATOM 5886 O O . GLY A 1 7 ? -5.712 22.370 4.022 1.00 0.00 7 GLY A O 5
ATOM 5890 N N . GLU A 1 8 ? -3.890 22.940 2.830 1.00 0.00 8 GLU A N 5
ATOM 5891 C CA . GLU A 1 8 ? -4.545 22.762 1.539 1.00 0.00 8 GLU A CA 5
ATOM 5892 C C . GLU A 1 8 ? -3.978 21.551 0.804 1.00 0.00 8 GLU A C 5
ATOM 5893 O O . GLU A 1 8 ? -2.930 21.633 0.166 1.00 0.00 8 GLU A O 5
ATOM 5905 N N . GLY A 1 9 ? -4.679 20.426 0.900 1.00 0.00 9 GLY A N 5
ATOM 5906 C CA . GLY A 1 9 ? -4.232 19.213 0.240 1.00 0.00 9 GLY A CA 5
ATOM 5907 C C . GLY A 1 9 ? -3.188 18.466 1.048 1.00 0.00 9 GLY A C 5
ATOM 5908 O O . GLY A 1 9 ? -2.251 19.068 1.572 1.00 0.00 9 GLY A O 5
ATOM 5912 N N . GLY A 1 10 ? -3.349 17.151 1.148 1.00 0.00 10 GLY A N 5
ATOM 5913 C CA . GLY A 1 10 ? -2.407 16.343 1.899 1.00 0.00 10 GLY A CA 5
ATOM 5914 C C . GLY A 1 10 ? -2.633 14.856 1.706 1.00 0.00 10 GLY A C 5
ATOM 5915 O O . GLY A 1 10 ? -2.500 14.341 0.597 1.00 0.00 10 GLY A O 5
ATOM 5919 N N . ALA A 1 11 ? -2.975 14.166 2.789 1.00 0.00 11 ALA A N 5
ATOM 5920 C CA . ALA A 1 11 ? -3.221 12.730 2.733 1.00 0.00 11 ALA A CA 5
ATOM 5921 C C . ALA A 1 11 ? -4.530 12.425 2.013 1.00 0.00 11 ALA A C 5
ATOM 5922 O O . ALA A 1 11 ? -4.546 11.715 1.007 1.00 0.00 11 ALA A O 5
ATOM 5929 N N . HIS A 1 12 ? -5.627 12.966 2.534 1.00 0.00 12 HIS A N 5
ATOM 5930 C CA . HIS A 1 12 ? -6.942 12.750 1.939 1.00 0.00 12 HIS A CA 5
ATOM 5931 C C . HIS A 1 12 ? -6.880 12.886 0.421 1.00 0.00 12 HIS A C 5
ATOM 5932 O O . HIS A 1 12 ? -7.716 12.335 -0.296 1.00 0.00 12 HIS A O 5
ATOM 5946 N N . LYS A 1 13 ? -5.887 13.622 -0.063 1.00 0.00 13 LYS A N 5
ATOM 5947 C CA . LYS A 1 13 ? -5.715 13.830 -1.495 1.00 0.00 13 LYS A CA 5
ATOM 5948 C C . LYS A 1 13 ? -4.633 12.910 -2.053 1.00 0.00 13 LYS A C 5
ATOM 5949 O O . LYS A 1 13 ? -3.853 13.307 -2.919 1.00 0.00 13 LYS A O 5
ATOM 5968 N N . VAL A 1 14 ? -4.594 11.680 -1.552 1.00 0.00 14 VAL A N 5
ATOM 5969 C CA . VAL A 1 14 ? -3.609 10.703 -2.002 1.00 0.00 14 VAL A CA 5
ATOM 5970 C C . VAL A 1 14 ? -4.207 9.301 -2.045 1.00 0.00 14 VAL A C 5
ATOM 5971 O O . VAL A 1 14 ? -4.995 8.925 -1.178 1.00 0.00 14 VAL A O 5
ATOM 5984 N N . ARG A 1 15 ? -3.824 8.531 -3.057 1.00 0.00 15 ARG A N 5
ATOM 5985 C CA . ARG A 1 15 ? -4.322 7.170 -3.214 1.00 0.00 15 ARG A CA 5
ATOM 5986 C C . ARG A 1 15 ? -3.190 6.214 -3.580 1.00 0.00 15 ARG A C 5
ATOM 5987 O O . ARG A 1 15 ? -2.114 6.642 -3.998 1.00 0.00 15 ARG A O 5
ATOM 6008 N N . ALA A 1 16 ? -3.439 4.920 -3.417 1.00 0.00 16 ALA A N 5
ATOM 6009 C CA . ALA A 1 16 ? -2.441 3.904 -3.732 1.00 0.00 16 ALA A CA 5
ATOM 6010 C C . ALA A 1 16 ? -2.812 3.145 -5.001 1.00 0.00 16 ALA A C 5
ATOM 6011 O O . ALA A 1 16 ? -3.925 3.270 -5.508 1.00 0.00 16 ALA A O 5
ATOM 6018 N N . GLY A 1 17 ? -1.870 2.356 -5.509 1.00 0.00 17 GLY A N 5
ATOM 6019 C CA . GLY A 1 17 ? -2.117 1.589 -6.716 1.00 0.00 17 GLY A CA 5
ATOM 6020 C C . GLY A 1 17 ? -3.399 0.784 -6.639 1.00 0.00 17 GLY A C 5
ATOM 6021 O O . GLY A 1 17 ? -4.116 0.840 -5.642 1.00 0.00 17 GLY A O 5
ATOM 6025 N N . GLY A 1 18 ? -3.690 0.034 -7.697 1.00 0.00 18 GLY A N 5
ATOM 6026 C CA . GLY A 1 18 ? -4.896 -0.773 -7.726 1.00 0.00 18 GLY A CA 5
ATOM 6027 C C . GLY A 1 18 ? -4.641 -2.212 -7.323 1.00 0.00 18 GLY A C 5
ATOM 6028 O O . GLY A 1 18 ? -4.989 -2.642 -6.223 1.00 0.00 18 GLY A O 5
ATOM 6032 N N . PRO A 1 19 ? -4.020 -2.982 -8.228 1.00 0.00 19 PRO A N 5
ATOM 6033 C CA . PRO A 1 19 ? -3.705 -4.394 -7.983 1.00 0.00 19 PRO A CA 5
ATOM 6034 C C . PRO A 1 19 ? -2.611 -4.571 -6.937 1.00 0.00 19 PRO A C 5
ATOM 6035 O O . PRO A 1 19 ? -2.008 -3.598 -6.485 1.00 0.00 19 PRO A O 5
ATOM 6046 N N . GLY A 1 20 ? -2.358 -5.819 -6.557 1.00 0.00 20 GLY A N 5
ATOM 6047 C CA . GLY A 1 20 ? -1.335 -6.101 -5.567 1.00 0.00 20 GLY A CA 5
ATOM 6048 C C . GLY A 1 20 ? -1.838 -5.923 -4.147 1.00 0.00 20 GLY A C 5
ATOM 6049 O O . GLY A 1 20 ? -1.534 -6.731 -3.268 1.00 0.00 20 GLY A O 5
ATOM 6053 N N . LEU A 1 21 ? -2.608 -4.865 -3.922 1.00 0.00 21 LEU A N 5
ATOM 6054 C CA . LEU A 1 21 ? -3.154 -4.583 -2.599 1.00 0.00 21 LEU A CA 5
ATOM 6055 C C . LEU A 1 21 ? -4.390 -5.433 -2.326 1.00 0.00 21 LEU A C 5
ATOM 6056 O O . LEU A 1 21 ? -4.586 -5.923 -1.215 1.00 0.00 21 LEU A O 5
ATOM 6072 N N . GLU A 1 22 ? -5.220 -5.606 -3.351 1.00 0.00 22 GLU A N 5
ATOM 6073 C CA . GLU A 1 22 ? -6.437 -6.399 -3.222 1.00 0.00 22 GLU A CA 5
ATOM 6074 C C . GLU A 1 22 ? -6.133 -7.768 -2.620 1.00 0.00 22 GLU A C 5
ATOM 6075 O O . GLU A 1 22 ? -6.702 -8.149 -1.597 1.00 0.00 22 GLU A O 5
ATOM 6087 N N . ARG A 1 23 ? -5.233 -8.503 -3.264 1.00 0.00 23 ARG A N 5
ATOM 6088 C CA . ARG A 1 23 ? -4.854 -9.831 -2.795 1.00 0.00 23 ARG A CA 5
ATOM 6089 C C . ARG A 1 23 ? -3.362 -10.075 -3.001 1.00 0.00 23 ARG A C 5
ATOM 6090 O O . ARG A 1 23 ? -2.761 -9.552 -3.938 1.00 0.00 23 ARG A O 5
ATOM 6111 N N . GLY A 1 24 ? -2.772 -10.875 -2.119 1.00 0.00 24 GLY A N 5
ATOM 6112 C CA . GLY A 1 24 ? -1.355 -11.174 -2.221 1.00 0.00 24 GLY A CA 5
ATOM 6113 C C . GLY A 1 24 ? -1.076 -12.664 -2.226 1.00 0.00 24 GLY A C 5
ATOM 6114 O O . GLY A 1 24 ? -1.984 -13.473 -2.039 1.00 0.00 24 GLY A O 5
ATOM 6118 N N . GLU A 1 25 ? 0.184 -13.029 -2.443 1.00 0.00 25 GLU A N 5
ATOM 6119 C CA . GLU A 1 25 ? 0.578 -14.432 -2.474 1.00 0.00 25 GLU A CA 5
ATOM 6120 C C . GLU A 1 25 ? 1.871 -14.651 -1.694 1.00 0.00 25 GLU A C 5
ATOM 6121 O O . GLU A 1 25 ? 2.757 -13.798 -1.688 1.00 0.00 25 GLU A O 5
ATOM 6133 N N . ALA A 1 26 ? 1.971 -15.802 -1.036 1.00 0.00 26 ALA A N 5
ATOM 6134 C CA . ALA A 1 26 ? 3.154 -16.135 -0.254 1.00 0.00 26 ALA A CA 5
ATOM 6135 C C . ALA A 1 26 ? 4.331 -16.484 -1.160 1.00 0.00 26 ALA A C 5
ATOM 6136 O O . ALA A 1 26 ? 4.258 -17.417 -1.958 1.00 0.00 26 ALA A O 5
ATOM 6143 N N . GLY A 1 27 ? 5.416 -15.726 -1.030 1.00 0.00 27 GLY A N 5
ATOM 6144 C CA . GLY A 1 27 ? 6.593 -15.971 -1.844 1.00 0.00 27 GLY A CA 5
ATOM 6145 C C . GLY A 1 27 ? 6.540 -15.242 -3.172 1.00 0.00 27 GLY A C 5
ATOM 6146 O O . GLY A 1 27 ? 7.345 -15.505 -4.065 1.00 0.00 27 GLY A O 5
ATOM 6150 N N . VAL A 1 28 ? 5.589 -14.322 -3.304 1.00 0.00 28 VAL A N 5
ATOM 6151 C CA . VAL A 1 28 ? 5.435 -13.554 -4.533 1.00 0.00 28 VAL A CA 5
ATOM 6152 C C . VAL A 1 28 ? 5.630 -12.063 -4.277 1.00 0.00 28 VAL A C 5
ATOM 6153 O O . VAL A 1 28 ? 4.985 -11.467 -3.413 1.00 0.00 28 VAL A O 5
ATOM 6166 N N . PRO A 1 29 ? 6.538 -11.444 -5.044 1.00 0.00 29 PRO A N 5
ATOM 6167 C CA . PRO A 1 29 ? 6.838 -10.015 -4.921 1.00 0.00 29 PRO A CA 5
ATOM 6168 C C . PRO A 1 29 ? 5.689 -9.137 -5.403 1.00 0.00 29 PRO A C 5
ATOM 6169 O O . PRO A 1 29 ? 5.520 -8.924 -6.604 1.00 0.00 29 PRO A O 5
ATOM 6180 N N . ALA A 1 30 ? 4.902 -8.629 -4.461 1.00 0.00 30 ALA A N 5
ATOM 6181 C CA . ALA A 1 30 ? 3.770 -7.772 -4.792 1.00 0.00 30 ALA A CA 5
ATOM 6182 C C . ALA A 1 30 ? 4.213 -6.327 -4.983 1.00 0.00 30 ALA A C 5
ATOM 6183 O O . ALA A 1 30 ? 4.442 -5.605 -4.012 1.00 0.00 30 ALA A O 5
ATOM 6190 N N . GLU A 1 31 ? 4.334 -5.909 -6.239 1.00 0.00 31 GLU A N 5
ATOM 6191 C CA . GLU A 1 31 ? 4.752 -4.549 -6.556 1.00 0.00 31 GLU A CA 5
ATOM 6192 C C . GLU A 1 31 ? 3.543 -3.654 -6.809 1.00 0.00 31 GLU A C 5
ATOM 6193 O O . GLU A 1 31 ? 2.612 -4.034 -7.520 1.00 0.00 31 GLU A O 5
ATOM 6205 N N . PHE A 1 32 ? 3.563 -2.462 -6.223 1.00 0.00 32 PHE A N 5
ATOM 6206 C CA . PHE A 1 32 ? 2.469 -1.511 -6.383 1.00 0.00 32 PHE A CA 5
ATOM 6207 C C . PHE A 1 32 ? 2.976 -0.075 -6.278 1.00 0.00 32 PHE A C 5
ATOM 6208 O O . PHE A 1 32 ? 3.637 0.291 -5.307 1.00 0.00 32 PHE A O 5
ATOM 6225 N N . SER A 1 33 ? 2.660 0.733 -7.285 1.00 0.00 33 SER A N 5
ATOM 6226 C CA . SER A 1 33 ? 3.087 2.127 -7.310 1.00 0.00 33 SER A CA 5
ATOM 6227 C C . SER A 1 33 ? 1.999 3.037 -6.747 1.00 0.00 33 SER A C 5
ATOM 6228 O O . SER A 1 33 ? 0.811 2.715 -6.807 1.00 0.00 33 SER A O 5
ATOM 6236 N N . ILE A 1 34 ? 2.412 4.175 -6.200 1.00 0.00 34 ILE A N 5
ATOM 6237 C CA . ILE A 1 34 ? 1.474 5.133 -5.627 1.00 0.00 34 ILE A CA 5
ATOM 6238 C C . ILE A 1 34 ? 1.486 6.445 -6.403 1.00 0.00 34 ILE A C 5
ATOM 6239 O O . ILE A 1 34 ? 2.468 7.186 -6.372 1.00 0.00 34 ILE A O 5
ATOM 6255 N N . TRP A 1 35 ? 0.389 6.726 -7.096 1.00 0.00 35 TRP A N 5
ATOM 6256 C CA . TRP A 1 35 ? 0.272 7.951 -7.879 1.00 0.00 35 TRP A CA 5
ATOM 6257 C C . TRP A 1 35 ? -0.282 9.089 -7.029 1.00 0.00 35 TRP A C 5
ATOM 6258 O O . TRP A 1 35 ? -1.233 8.905 -6.268 1.00 0.00 35 TRP A O 5
ATOM 6279 N N . THR A 1 36 ? 0.317 10.268 -7.164 1.00 0.00 36 THR A N 5
ATOM 6280 C CA . THR A 1 36 ? -0.115 11.437 -6.407 1.00 0.00 36 THR A CA 5
ATOM 6281 C C . THR A 1 36 ? -0.369 12.625 -7.328 1.00 0.00 36 THR A C 5
ATOM 6282 O O . THR A 1 36 ? 0.554 13.366 -7.667 1.00 0.00 36 THR A O 5
ATOM 6293 N N . ARG A 1 37 ? -1.624 12.800 -7.729 1.00 0.00 37 ARG A N 5
ATOM 6294 C CA . ARG A 1 37 ? -1.997 13.899 -8.612 1.00 0.00 37 ARG A CA 5
ATOM 6295 C C . ARG A 1 37 ? -2.389 15.134 -7.806 1.00 0.00 37 ARG A C 5
ATOM 6296 O O . ARG A 1 37 ? -1.657 16.122 -7.773 1.00 0.00 37 ARG A O 5
ATOM 6317 N N . GLU A 1 38 ? -3.548 15.068 -7.158 1.00 0.00 38 GLU A N 5
ATOM 6318 C CA . GLU A 1 38 ? -4.037 16.183 -6.354 1.00 0.00 38 GLU A CA 5
ATOM 6319 C C . GLU A 1 38 ? -2.964 16.663 -5.381 1.00 0.00 38 GLU A C 5
ATOM 6320 O O . GLU A 1 38 ? -2.410 17.751 -5.538 1.00 0.00 38 GLU A O 5
ATOM 6332 N N . ALA A 1 39 ? -2.677 15.843 -4.375 1.00 0.00 39 ALA A N 5
ATOM 6333 C CA . ALA A 1 39 ? -1.670 16.183 -3.377 1.00 0.00 39 ALA A CA 5
ATOM 6334 C C . ALA A 1 39 ? -0.406 16.728 -4.034 1.00 0.00 39 ALA A C 5
ATOM 6335 O O . ALA A 1 39 ? 0.103 16.152 -4.995 1.00 0.00 39 ALA A O 5
ATOM 6342 N N . GLY A 1 40 ? 0.094 17.843 -3.511 1.00 0.00 40 GLY A N 5
ATOM 6343 C CA . GLY A 1 40 ? 1.293 18.448 -4.061 1.00 0.00 40 GLY A CA 5
ATOM 6344 C C . GLY A 1 40 ? 2.463 17.483 -4.098 1.00 0.00 40 GLY A C 5
ATOM 6345 O O . GLY A 1 40 ? 2.697 16.821 -5.108 1.00 0.00 40 GLY A O 5
ATOM 6349 N N . ALA A 1 41 ? 3.200 17.406 -2.996 1.00 0.00 41 ALA A N 5
ATOM 6350 C CA . ALA A 1 41 ? 4.351 16.517 -2.906 1.00 0.00 41 ALA A CA 5
ATOM 6351 C C . ALA A 1 41 ? 4.919 16.493 -1.491 1.00 0.00 41 ALA A C 5
ATOM 6352 O O . ALA A 1 41 ? 4.898 17.501 -0.786 1.00 0.00 41 ALA A O 5
ATOM 6359 N N . GLY A 1 42 ? 5.424 15.333 -1.080 1.00 0.00 42 GLY A N 5
ATOM 6360 C CA . GLY A 1 42 ? 5.989 15.200 0.249 1.00 0.00 42 GLY A CA 5
ATOM 6361 C C . GLY A 1 42 ? 6.648 13.852 0.467 1.00 0.00 42 GLY A C 5
ATOM 6362 O O . GLY A 1 42 ? 7.045 13.186 -0.488 1.00 0.00 42 GLY A O 5
ATOM 6366 N N . GLY A 1 43 ? 6.767 13.450 1.729 1.00 0.00 43 GLY A N 5
ATOM 6367 C CA . GLY A 1 43 ? 7.385 12.176 2.045 1.00 0.00 43 GLY A CA 5
ATOM 6368 C C . GLY A 1 43 ? 6.379 11.042 2.104 1.00 0.00 43 GLY A C 5
ATOM 6369 O O . GLY A 1 43 ? 5.203 11.260 2.396 1.00 0.00 43 GLY A O 5
ATOM 6373 N N . LEU A 1 44 ? 6.842 9.829 1.825 1.00 0.00 44 LEU A N 5
ATOM 6374 C CA . LEU A 1 44 ? 5.975 8.657 1.846 1.00 0.00 44 LEU A CA 5
ATOM 6375 C C . LEU A 1 44 ? 6.563 7.559 2.727 1.00 0.00 44 LEU A C 5
ATOM 6376 O O . LEU A 1 44 ? 7.726 7.184 2.576 1.00 0.00 44 LEU A O 5
ATOM 6392 N N . SER A 1 45 ? 5.751 7.047 3.647 1.00 0.00 45 SER A N 5
ATOM 6393 C CA . SER A 1 45 ? 6.191 5.994 4.554 1.00 0.00 45 SER A CA 5
ATOM 6394 C C . SER A 1 45 ? 5.411 4.706 4.310 1.00 0.00 45 SER A C 5
ATOM 6395 O O . SER A 1 45 ? 4.209 4.736 4.043 1.00 0.00 45 SER A O 5
ATOM 6403 N N . ILE A 1 46 ? 6.102 3.575 4.405 1.00 0.00 46 ILE A N 5
ATOM 6404 C CA . ILE A 1 46 ? 5.475 2.276 4.196 1.00 0.00 46 ILE A CA 5
ATOM 6405 C C . ILE A 1 46 ? 6.048 1.230 5.146 1.00 0.00 46 ILE A C 5
ATOM 6406 O O . ILE A 1 46 ? 7.263 1.063 5.241 1.00 0.00 46 ILE A O 5
ATOM 6422 N N . ALA A 1 47 ? 5.164 0.527 5.847 1.00 0.00 47 ALA A N 5
ATOM 6423 C CA . ALA A 1 47 ? 5.581 -0.506 6.785 1.00 0.00 47 ALA A CA 5
ATOM 6424 C C . ALA A 1 47 ? 4.641 -1.706 6.737 1.00 0.00 47 ALA A C 5
ATOM 6425 O O . ALA A 1 47 ? 3.469 -1.605 7.099 1.00 0.00 47 ALA A O 5
ATOM 6432 N N . VAL A 1 48 ? 5.163 -2.842 6.283 1.00 0.00 48 VAL A N 5
ATOM 6433 C CA . VAL A 1 48 ? 4.370 -4.061 6.186 1.00 0.00 48 VAL A CA 5
ATOM 6434 C C . VAL A 1 48 ? 4.402 -4.843 7.494 1.00 0.00 48 VAL A C 5
ATOM 6435 O O . VAL A 1 48 ? 5.465 -5.256 7.956 1.00 0.00 48 VAL A O 5
ATOM 6448 N N . GLU A 1 49 ? 3.228 -5.044 8.086 1.00 0.00 49 GLU A N 5
ATOM 6449 C CA . GLU A 1 49 ? 3.122 -5.776 9.343 1.00 0.00 49 GLU A CA 5
ATOM 6450 C C . GLU A 1 49 ? 2.086 -6.892 9.236 1.00 0.00 49 GLU A C 5
ATOM 6451 O O . GLU A 1 49 ? 0.920 -6.644 8.936 1.00 0.00 49 GLU A O 5
ATOM 6463 N N . GLY A 1 50 ? 2.524 -8.122 9.484 1.00 0.00 50 GLY A N 5
ATOM 6464 C CA . GLY A 1 50 ? 1.624 -9.259 9.410 1.00 0.00 50 GLY A CA 5
ATOM 6465 C C . GLY A 1 50 ? 1.962 -10.334 10.424 1.00 0.00 50 GLY A C 5
ATOM 6466 O O . GLY A 1 50 ? 2.618 -10.080 11.434 1.00 0.00 50 GLY A O 5
ATOM 6470 N N . PRO A 1 51 ? 1.508 -11.567 10.158 1.00 0.00 51 PRO A N 5
ATOM 6471 C CA . PRO A 1 51 ? 1.754 -12.710 11.043 1.00 0.00 51 PRO A CA 5
ATOM 6472 C C . PRO A 1 51 ? 3.216 -13.142 11.041 1.00 0.00 51 PRO A C 5
ATOM 6473 O O . PRO A 1 51 ? 3.697 -13.743 12.001 1.00 0.00 51 PRO A O 5
ATOM 6484 N N . SER A 1 52 ? 3.918 -12.829 9.955 1.00 0.00 52 SER A N 5
ATOM 6485 C CA . SER A 1 52 ? 5.326 -13.189 9.827 1.00 0.00 52 SER A CA 5
ATOM 6486 C C . SER A 1 52 ? 6.125 -12.043 9.212 1.00 0.00 52 SER A C 5
ATOM 6487 O O . SER A 1 52 ? 5.564 -11.020 8.821 1.00 0.00 52 SER A O 5
ATOM 6495 N N . LYS A 1 53 ? 7.439 -12.224 9.132 1.00 0.00 53 LYS A N 5
ATOM 6496 C CA . LYS A 1 53 ? 8.317 -11.208 8.564 1.00 0.00 53 LYS A CA 5
ATOM 6497 C C . LYS A 1 53 ? 8.119 -11.097 7.057 1.00 0.00 53 LYS A C 5
ATOM 6498 O O . LYS A 1 53 ? 8.053 -12.106 6.355 1.00 0.00 53 LYS A O 5
ATOM 6517 N N . ALA A 1 54 ? 8.027 -9.866 6.565 1.00 0.00 54 ALA A N 5
ATOM 6518 C CA . ALA A 1 54 ? 7.840 -9.625 5.139 1.00 0.00 54 ALA A CA 5
ATOM 6519 C C . ALA A 1 54 ? 8.902 -8.674 4.599 1.00 0.00 54 ALA A C 5
ATOM 6520 O O . ALA A 1 54 ? 9.236 -7.676 5.237 1.00 0.00 54 ALA A O 5
ATOM 6527 N N . GLU A 1 55 ? 9.431 -8.992 3.421 1.00 0.00 55 GLU A N 5
ATOM 6528 C CA . GLU A 1 55 ? 10.458 -8.165 2.798 1.00 0.00 55 GLU A CA 5
ATOM 6529 C C . GLU A 1 55 ? 9.851 -6.892 2.215 1.00 0.00 55 GLU A C 5
ATOM 6530 O O . GLU A 1 55 ? 8.683 -6.869 1.828 1.00 0.00 55 GLU A O 5
ATOM 6542 N N . ILE A 1 56 ? 10.654 -5.834 2.158 1.00 0.00 56 ILE A N 5
ATOM 6543 C CA . ILE A 1 56 ? 10.197 -4.557 1.623 1.00 0.00 56 ILE A CA 5
ATOM 6544 C C . ILE A 1 56 ? 11.295 -3.878 0.812 1.00 0.00 56 ILE A C 5
ATOM 6545 O O . ILE A 1 56 ? 12.444 -3.795 1.247 1.00 0.00 56 ILE A O 5
ATOM 6561 N N . THR A 1 57 ? 10.933 -3.388 -0.370 1.00 0.00 57 THR A N 5
ATOM 6562 C CA . THR A 1 57 ? 11.885 -2.714 -1.243 1.00 0.00 57 THR A CA 5
ATOM 6563 C C . THR A 1 57 ? 11.356 -1.356 -1.690 1.00 0.00 57 THR A C 5
ATOM 6564 O O . THR A 1 57 ? 10.455 -1.274 -2.525 1.00 0.00 57 THR A O 5
ATOM 6575 N N . PHE A 1 58 ? 11.921 -0.292 -1.130 1.00 0.00 58 PHE A N 5
ATOM 6576 C CA . PHE A 1 58 ? 11.506 1.063 -1.471 1.00 0.00 58 PHE A CA 5
ATOM 6577 C C . PHE A 1 58 ? 12.409 1.653 -2.551 1.00 0.00 58 PHE A C 5
ATOM 6578 O O . PHE A 1 58 ? 13.631 1.671 -2.412 1.00 0.00 58 PHE A O 5
ATOM 6595 N N . ASP A 1 59 ? 11.796 2.134 -3.628 1.00 0.00 59 ASP A N 5
ATOM 6596 C CA . ASP A 1 59 ? 12.543 2.725 -4.732 1.00 0.00 59 ASP A CA 5
ATOM 6597 C C . ASP A 1 59 ? 12.344 4.238 -4.774 1.00 0.00 59 ASP A C 5
ATOM 6598 O O . ASP A 1 59 ? 11.270 4.741 -4.446 1.00 0.00 59 ASP A O 5
ATOM 6607 N N . ASP A 1 60 ? 13.387 4.955 -5.178 1.00 0.00 60 ASP A N 5
ATOM 6608 C CA . ASP A 1 60 ? 13.327 6.409 -5.263 1.00 0.00 60 ASP A CA 5
ATOM 6609 C C . ASP A 1 60 ? 12.923 6.855 -6.664 1.00 0.00 60 ASP A C 5
ATOM 6610 O O . ASP A 1 60 ? 13.246 6.199 -7.655 1.00 0.00 60 ASP A O 5
ATOM 6619 N N . HIS A 1 61 ? 12.213 7.978 -6.742 1.00 0.00 61 HIS A N 5
ATOM 6620 C CA . HIS A 1 61 ? 11.764 8.511 -8.023 1.00 0.00 61 HIS A CA 5
ATOM 6621 C C . HIS A 1 61 ? 12.717 9.591 -8.525 1.00 0.00 61 HIS A C 5
ATOM 6622 O O . HIS A 1 61 ? 12.779 10.687 -7.970 1.00 0.00 61 HIS A O 5
ATOM 6636 N N . LYS A 1 62 ? 13.461 9.273 -9.580 1.00 0.00 62 LYS A N 5
ATOM 6637 C CA . LYS A 1 62 ? 14.410 10.214 -10.159 1.00 0.00 62 LYS A CA 5
ATOM 6638 C C . LYS A 1 62 ? 14.267 10.269 -11.677 1.00 0.00 62 LYS A C 5
ATOM 6639 O O . LYS A 1 62 ? 13.959 11.317 -12.242 1.00 0.00 62 LYS A O 5
ATOM 6658 N N . ASN A 1 63 ? 14.489 9.132 -12.329 1.00 0.00 63 ASN A N 5
ATOM 6659 C CA . ASN A 1 63 ? 14.382 9.052 -13.781 1.00 0.00 63 ASN A CA 5
ATOM 6660 C C . ASN A 1 63 ? 13.207 8.170 -14.193 1.00 0.00 63 ASN A C 5
ATOM 6661 O O . ASN A 1 63 ? 12.779 8.186 -15.346 1.00 0.00 63 ASN A O 5
ATOM 6672 N N . GLY A 1 64 ? 12.689 7.401 -13.239 1.00 0.00 64 GLY A N 5
ATOM 6673 C CA . GLY A 1 64 ? 11.568 6.523 -13.521 1.00 0.00 64 GLY A CA 5
ATOM 6674 C C . GLY A 1 64 ? 11.866 5.076 -13.184 1.00 0.00 64 GLY A C 5
ATOM 6675 O O . GLY A 1 64 ? 12.149 4.271 -14.071 1.00 0.00 64 GLY A O 5
ATOM 6679 N N . SER A 1 65 ? 11.803 4.744 -11.899 1.00 0.00 65 SER A N 5
ATOM 6680 C CA . SER A 1 65 ? 12.074 3.385 -11.446 1.00 0.00 65 SER A CA 5
ATOM 6681 C C . SER A 1 65 ? 10.792 2.559 -11.409 1.00 0.00 65 SER A C 5
ATOM 6682 O O . SER A 1 65 ? 9.728 3.026 -11.819 1.00 0.00 65 SER A O 5
ATOM 6690 N N . CYS A 1 66 ? 10.901 1.331 -10.916 1.00 0.00 66 CYS A N 5
ATOM 6691 C CA . CYS A 1 66 ? 9.750 0.439 -10.826 1.00 0.00 66 CYS A CA 5
ATOM 6692 C C . CYS A 1 66 ? 8.770 0.921 -9.762 1.00 0.00 66 CYS A C 5
ATOM 6693 O O . CYS A 1 66 ? 7.657 1.345 -10.075 1.00 0.00 66 CYS A O 5
ATOM 6701 N N . GLY A 1 67 ? 9.189 0.854 -8.502 1.00 0.00 67 GLY A N 5
ATOM 6702 C CA . GLY A 1 67 ? 8.334 1.286 -7.412 1.00 0.00 67 GLY A CA 5
ATOM 6703 C C . GLY A 1 67 ? 8.590 0.511 -6.133 1.00 0.00 67 GLY A C 5
ATOM 6704 O O . GLY A 1 67 ? 9.702 0.036 -5.898 1.00 0.00 67 GLY A O 5
ATOM 6708 N N . VAL A 1 68 ? 7.559 0.385 -5.304 1.00 0.00 68 VAL A N 5
ATOM 6709 C CA . VAL A 1 68 ? 7.677 -0.335 -4.042 1.00 0.00 68 VAL A CA 5
ATOM 6710 C C . VAL A 1 68 ? 7.266 -1.795 -4.203 1.00 0.00 68 VAL A C 5
ATOM 6711 O O . VAL A 1 68 ? 6.345 -2.111 -4.955 1.00 0.00 68 VAL A O 5
ATOM 6724 N N . SER A 1 69 ? 7.955 -2.681 -3.489 1.00 0.00 69 SER A N 5
ATOM 6725 C CA . SER A 1 69 ? 7.664 -4.107 -3.555 1.00 0.00 69 SER A CA 5
ATOM 6726 C C . SER A 1 69 ? 7.780 -4.749 -2.175 1.00 0.00 69 SER A C 5
ATOM 6727 O O . SER A 1 69 ? 8.459 -4.228 -1.290 1.00 0.00 69 SER A O 5
ATOM 6735 N N . TYR A 1 70 ? 7.112 -5.884 -2.000 1.00 0.00 70 TYR A N 5
ATOM 6736 C CA . TYR A 1 70 ? 7.136 -6.597 -0.728 1.00 0.00 70 TYR A CA 5
ATOM 6737 C C . TYR A 1 70 ? 6.851 -8.083 -0.931 1.00 0.00 70 TYR A C 5
ATOM 6738 O O . TYR A 1 70 ? 5.976 -8.456 -1.712 1.00 0.00 70 TYR A O 5
ATOM 6756 N N . ILE A 1 71 ? 7.596 -8.923 -0.221 1.00 0.00 71 ILE A N 5
ATOM 6757 C CA . ILE A 1 71 ? 7.422 -10.367 -0.321 1.00 0.00 71 ILE A CA 5
ATOM 6758 C C . ILE A 1 71 ? 7.098 -10.977 1.039 1.00 0.00 71 ILE A C 5
ATOM 6759 O O . ILE A 1 71 ? 7.732 -10.652 2.043 1.00 0.00 71 ILE A O 5
ATOM 6775 N N . ALA A 1 72 ? 6.109 -11.863 1.063 1.00 0.00 72 ALA A N 5
ATOM 6776 C CA . ALA A 1 72 ? 5.703 -12.521 2.298 1.00 0.00 72 ALA A CA 5
ATOM 6777 C C . ALA A 1 72 ? 6.019 -14.013 2.255 1.00 0.00 72 ALA A C 5
ATOM 6778 O O . ALA A 1 72 ? 5.391 -14.768 1.514 1.00 0.00 72 ALA A O 5
ATOM 6785 N N . GLN A 1 73 ? 6.997 -14.429 3.053 1.00 0.00 73 GLN A N 5
ATOM 6786 C CA . GLN A 1 73 ? 7.397 -15.830 3.104 1.00 0.00 73 GLN A CA 5
ATOM 6787 C C . GLN A 1 73 ? 6.206 -16.725 3.427 1.00 0.00 73 GLN A C 5
ATOM 6788 O O . GLN A 1 73 ? 5.919 -17.678 2.703 1.00 0.00 73 GLN A O 5
ATOM 6802 N N . GLU A 1 74 ? 5.515 -16.411 4.519 1.00 0.00 74 GLU A N 5
ATOM 6803 C CA . GLU A 1 74 ? 4.355 -17.189 4.938 1.00 0.00 74 GLU A CA 5
ATOM 6804 C C . GLU A 1 74 ? 3.058 -16.467 4.581 1.00 0.00 74 GLU A C 5
ATOM 6805 O O . GLU A 1 74 ? 2.967 -15.241 4.627 1.00 0.00 74 GLU A O 5
ATOM 6817 N N . PRO A 1 75 ? 2.030 -17.246 4.214 1.00 0.00 75 PRO A N 5
ATOM 6818 C CA . PRO A 1 75 ? 0.720 -16.704 3.840 1.00 0.00 75 PRO A CA 5
ATOM 6819 C C . PRO A 1 75 ? -0.025 -16.115 5.033 1.00 0.00 75 PRO A C 5
ATOM 6820 O O . PRO A 1 75 ? 0.175 -16.537 6.172 1.00 0.00 75 PRO A O 5
ATOM 6831 N N . GLY A 1 76 ? -0.885 -15.138 4.765 1.00 0.00 76 GLY A N 5
ATOM 6832 C CA . GLY A 1 76 ? -1.647 -14.508 5.827 1.00 0.00 76 GLY A CA 5
ATOM 6833 C C . GLY A 1 76 ? -2.029 -13.078 5.497 1.00 0.00 76 GLY A C 5
ATOM 6834 O O . GLY A 1 76 ? -1.701 -12.574 4.424 1.00 0.00 76 GLY A O 5
ATOM 6838 N N . ASN A 1 77 ? -2.724 -12.424 6.422 1.00 0.00 77 ASN A N 5
ATOM 6839 C CA . ASN A 1 77 ? -3.152 -11.044 6.223 1.00 0.00 77 ASN A CA 5
ATOM 6840 C C . ASN A 1 77 ? -2.076 -10.069 6.689 1.00 0.00 77 ASN A C 5
ATOM 6841 O O . ASN A 1 77 ? -1.827 -9.928 7.887 1.00 0.00 77 ASN A O 5
ATOM 6852 N N . TYR A 1 78 ? -1.442 -9.395 5.735 1.00 0.00 78 TYR A N 5
ATOM 6853 C CA . TYR A 1 78 ? -0.392 -8.434 6.048 1.00 0.00 78 TYR A CA 5
ATOM 6854 C C . TYR A 1 78 ? -0.910 -7.003 5.928 1.00 0.00 78 TYR A C 5
ATOM 6855 O O . TYR A 1 78 ? -1.255 -6.546 4.840 1.00 0.00 78 TYR A O 5
ATOM 6873 N N . GLU A 1 79 ? -0.960 -6.303 7.057 1.00 0.00 79 GLU A N 5
ATOM 6874 C CA . GLU A 1 79 ? -1.436 -4.925 7.080 1.00 0.00 79 GLU A CA 5
ATOM 6875 C C . GLU A 1 79 ? -0.309 -3.954 6.739 1.00 0.00 79 GLU A C 5
ATOM 6876 O O . GLU A 1 79 ? 0.673 -3.843 7.473 1.00 0.00 79 GLU A O 5
ATOM 6888 N N . VAL A 1 80 ? -0.458 -3.255 5.619 1.00 0.00 80 VAL A N 5
ATOM 6889 C CA . VAL A 1 80 ? 0.546 -2.293 5.179 1.00 0.00 80 VAL A CA 5
ATOM 6890 C C . VAL A 1 80 ? 0.205 -0.885 5.654 1.00 0.00 80 VAL A C 5
ATOM 6891 O O . VAL A 1 80 ? -0.852 -0.347 5.324 1.00 0.00 80 VAL A O 5
ATOM 6904 N N . SER A 1 81 ? 1.106 -0.294 6.431 1.00 0.00 81 SER A N 5
ATOM 6905 C CA . SER A 1 81 ? 0.898 1.051 6.956 1.00 0.00 81 SER A CA 5
ATOM 6906 C C . SER A 1 81 ? 1.470 2.099 6.005 1.00 0.00 81 SER A C 5
ATOM 6907 O O . SER A 1 81 ? 2.678 2.146 5.770 1.00 0.00 81 SER A O 5
ATOM 6915 N N . ILE A 1 82 ? 0.593 2.937 5.462 1.00 0.00 82 ILE A N 5
ATOM 6916 C CA . ILE A 1 82 ? 1.010 3.984 4.538 1.00 0.00 82 ILE A CA 5
ATOM 6917 C C . ILE A 1 82 ? 0.691 5.368 5.095 1.00 0.00 82 ILE A C 5
ATOM 6918 O O . ILE A 1 82 ? -0.470 5.701 5.332 1.00 0.00 82 ILE A O 5
ATOM 6934 N N . LYS A 1 83 ? 1.729 6.170 5.301 1.00 0.00 83 LYS A N 5
ATOM 6935 C CA . LYS A 1 83 ? 1.562 7.519 5.828 1.00 0.00 83 LYS A CA 5
ATOM 6936 C C . LYS A 1 83 ? 2.136 8.554 4.865 1.00 0.00 83 LYS A C 5
ATOM 6937 O O . LYS A 1 83 ? 3.294 8.461 4.457 1.00 0.00 83 LYS A O 5
ATOM 6956 N N . PHE A 1 84 ? 1.321 9.540 4.508 1.00 0.00 84 PHE A N 5
ATOM 6957 C CA . PHE A 1 84 ? 1.748 10.594 3.595 1.00 0.00 84 PHE A CA 5
ATOM 6958 C C . PHE A 1 84 ? 1.993 11.899 4.345 1.00 0.00 84 PHE A C 5
ATOM 6959 O O . PHE A 1 84 ? 1.056 12.534 4.829 1.00 0.00 84 PHE A O 5
ATOM 6976 N N . ASN A 1 85 ? 3.259 12.293 4.438 1.00 0.00 85 ASN A N 5
ATOM 6977 C CA . ASN A 1 85 ? 3.627 13.522 5.130 1.00 0.00 85 ASN A CA 5
ATOM 6978 C C . ASN A 1 85 ? 3.249 13.449 6.607 1.00 0.00 85 ASN A C 5
ATOM 6979 O O . ASN A 1 85 ? 2.759 14.421 7.182 1.00 0.00 85 ASN A O 5
ATOM 6990 N N . ASP A 1 86 ? 3.482 12.291 7.215 1.00 0.00 86 ASP A N 5
ATOM 6991 C CA . ASP A 1 86 ? 3.167 12.090 8.625 1.00 0.00 86 ASP A CA 5
ATOM 6992 C C . ASP A 1 86 ? 1.661 12.144 8.859 1.00 0.00 86 ASP A C 5
ATOM 6993 O O . ASP A 1 86 ? 1.198 12.686 9.861 1.00 0.00 86 ASP A O 5
ATOM 7002 N N . GLU A 1 87 ? 0.902 11.577 7.925 1.00 0.00 87 GLU A N 5
ATOM 7003 C CA . GLU A 1 87 ? -0.552 11.562 8.030 1.00 0.00 87 GLU A CA 5
ATOM 7004 C C . GLU A 1 87 ? -1.123 10.251 7.497 1.00 0.00 87 GLU A C 5
ATOM 7005 O O . GLU A 1 87 ? -0.673 9.737 6.472 1.00 0.00 87 GLU A O 5
ATOM 7017 N N . HIS A 1 88 ? -2.116 9.716 8.200 1.00 0.00 88 HIS A N 5
ATOM 7018 C CA . HIS A 1 88 ? -2.748 8.464 7.798 1.00 0.00 88 HIS A CA 5
ATOM 7019 C C . HIS A 1 88 ? -3.880 8.722 6.808 1.00 0.00 88 HIS A C 5
ATOM 7020 O O . HIS A 1 88 ? -4.912 9.291 7.163 1.00 0.00 88 HIS A O 5
ATOM 7034 N N . ILE A 1 89 ? -3.678 8.299 5.564 1.00 0.00 89 ILE A N 5
ATOM 7035 C CA . ILE A 1 89 ? -4.682 8.483 4.523 1.00 0.00 89 ILE A CA 5
ATOM 7036 C C . ILE A 1 89 ? -5.934 7.662 4.815 1.00 0.00 89 ILE A C 5
ATOM 7037 O O . ILE A 1 89 ? -5.906 6.689 5.568 1.00 0.00 89 ILE A O 5
ATOM 7053 N N . PRO A 1 90 ? -7.059 8.061 4.203 1.00 0.00 90 PRO A N 5
ATOM 7054 C CA . PRO A 1 90 ? -8.343 7.375 4.379 1.00 0.00 90 PRO A CA 5
ATOM 7055 C C . PRO A 1 90 ? -8.358 5.998 3.724 1.00 0.00 90 PRO A C 5
ATOM 7056 O O . PRO A 1 90 ? -9.377 5.308 3.734 1.00 0.00 90 PRO A O 5
ATOM 7067 N N . GLU A 1 91 ? -7.222 5.604 3.156 1.00 0.00 91 GLU A N 5
ATOM 7068 C CA . GLU A 1 91 ? -7.107 4.309 2.497 1.00 0.00 91 GLU A CA 5
ATOM 7069 C C . GLU A 1 91 ? -6.084 3.426 3.206 1.00 0.00 91 GLU A C 5
ATOM 7070 O O . GLU A 1 91 ? -5.825 2.297 2.787 1.00 0.00 91 GLU A O 5
ATOM 7082 N N . SER A 1 92 ? -5.505 3.948 4.282 1.00 0.00 92 SER A N 5
ATOM 7083 C CA . SER A 1 92 ? -4.507 3.211 5.047 1.00 0.00 92 SER A CA 5
ATOM 7084 C C . SER A 1 92 ? -4.887 3.155 6.524 1.00 0.00 92 SER A C 5
ATOM 7085 O O . SER A 1 92 ? -5.600 4.015 7.041 1.00 0.00 92 SER A O 5
ATOM 7093 N N . PRO A 1 93 ? -4.401 2.116 7.220 1.00 0.00 93 PRO A N 5
ATOM 7094 C CA . PRO A 1 93 ? -3.552 1.086 6.615 1.00 0.00 93 PRO A CA 5
ATOM 7095 C C . PRO A 1 93 ? -4.321 0.199 5.643 1.00 0.00 93 PRO A C 5
ATOM 7096 O O . PRO A 1 93 ? -5.552 0.221 5.608 1.00 0.00 93 PRO A O 5
ATOM 7107 N N . TYR A 1 94 ? -3.590 -0.582 4.856 1.00 0.00 94 TYR A N 5
ATOM 7108 C CA . TYR A 1 94 ? -4.204 -1.476 3.881 1.00 0.00 94 TYR A CA 5
ATOM 7109 C C . TYR A 1 94 ? -4.142 -2.924 4.354 1.00 0.00 94 TYR A C 5
ATOM 7110 O O . TYR A 1 94 ? -3.226 -3.314 5.080 1.00 0.00 94 TYR A O 5
ATOM 7128 N N . LEU A 1 95 ? -5.123 -3.719 3.940 1.00 0.00 95 LEU A N 5
ATOM 7129 C CA . LEU A 1 95 ? -5.181 -5.125 4.319 1.00 0.00 95 LEU A CA 5
ATOM 7130 C C . LEU A 1 95 ? -5.064 -6.026 3.094 1.00 0.00 95 LEU A C 5
ATOM 7131 O O . LEU A 1 95 ? -5.987 -6.115 2.285 1.00 0.00 95 LEU A O 5
ATOM 7147 N N . VAL A 1 96 ? -3.921 -6.693 2.965 1.00 0.00 96 VAL A N 5
ATOM 7148 C CA . VAL A 1 96 ? -3.684 -7.590 1.840 1.00 0.00 96 VAL A CA 5
ATOM 7149 C C . VAL A 1 96 ? -3.648 -9.045 2.295 1.00 0.00 96 VAL A C 5
ATOM 7150 O O . VAL A 1 96 ? -2.660 -9.522 2.854 1.00 0.00 96 VAL A O 5
ATOM 7163 N N . PRO A 1 97 ? -4.751 -9.768 2.051 1.00 0.00 97 PRO A N 5
ATOM 7164 C CA . PRO A 1 97 ? -4.870 -11.180 2.426 1.00 0.00 97 PRO A CA 5
ATOM 7165 C C . PRO A 1 97 ? -3.973 -12.082 1.585 1.00 0.00 97 PRO A C 5
ATOM 7166 O O . PRO A 1 97 ? -4.386 -12.584 0.539 1.00 0.00 97 PRO A O 5
ATOM 7177 N N . VAL A 1 98 ? -2.744 -12.284 2.047 1.00 0.00 98 VAL A N 5
ATOM 7178 C CA . VAL A 1 98 ? -1.790 -13.127 1.338 1.00 0.00 98 VAL A CA 5
ATOM 7179 C C . VAL A 1 98 ? -2.074 -14.605 1.582 1.00 0.00 98 VAL A C 5
ATOM 7180 O O . VAL A 1 98 ? -2.424 -15.005 2.693 1.00 0.00 98 VAL A O 5
ATOM 7193 N N . ILE A 1 99 ? -1.920 -15.412 0.537 1.00 0.00 99 ILE A N 5
ATOM 7194 C CA . ILE A 1 99 ? -2.158 -16.847 0.640 1.00 0.00 99 ILE A CA 5
ATOM 7195 C C . ILE A 1 99 ? -1.123 -17.634 -0.157 1.00 0.00 99 ILE A C 5
ATOM 7196 O O . ILE A 1 99 ? -0.468 -17.094 -1.048 1.00 0.00 99 ILE A O 5
ATOM 7212 N N . ALA A 1 100 ? -0.981 -18.914 0.173 1.00 0.00 100 ALA A N 5
ATOM 7213 C CA . ALA A 1 100 ? -0.027 -19.777 -0.515 1.00 0.00 100 ALA A CA 5
ATOM 7214 C C . ALA A 1 100 ? -0.581 -20.249 -1.855 1.00 0.00 100 ALA A C 5
ATOM 7215 O O . ALA A 1 100 ? -1.582 -20.963 -1.924 1.00 0.00 100 ALA A O 5
ATOM 7222 N N . PRO A 1 101 ? 0.083 -19.842 -2.946 1.00 0.00 101 PRO A N 5
ATOM 7223 C CA . PRO A 1 101 ? -0.324 -20.213 -4.305 1.00 0.00 101 PRO A CA 5
ATOM 7224 C C . PRO A 1 101 ? -0.095 -21.692 -4.596 1.00 0.00 101 PRO A C 5
ATOM 7225 O O . PRO A 1 101 ? 1.029 -22.184 -4.509 1.00 0.00 101 PRO A O 5
ATOM 7236 N N . SER A 1 102 ? -1.168 -22.395 -4.944 1.00 0.00 102 SER A N 5
ATOM 7237 C CA . SER A 1 102 ? -1.083 -23.819 -5.246 1.00 0.00 102 SER A CA 5
ATOM 7238 C C . SER A 1 102 ? -0.593 -24.044 -6.673 1.00 0.00 102 SER A C 5
ATOM 7239 O O . SER A 1 102 ? -1.361 -24.443 -7.549 1.00 0.00 102 SER A O 5
ATOM 7247 N N . ASP A 1 103 ? 0.690 -23.784 -6.899 1.00 0.00 103 ASP A N 5
ATOM 7248 C CA . ASP A 1 103 ? 1.284 -23.960 -8.220 1.00 0.00 103 ASP A CA 5
ATOM 7249 C C . ASP A 1 103 ? 1.771 -25.393 -8.411 1.00 0.00 103 ASP A C 5
ATOM 7250 O O . ASP A 1 103 ? 1.867 -26.158 -7.453 1.00 0.00 103 ASP A O 5
ATOM 7259 N N . ASP A 1 104 ? 2.076 -25.747 -9.654 1.00 0.00 104 ASP A N 5
ATOM 7260 C CA . ASP A 1 104 ? 2.552 -27.088 -9.972 1.00 0.00 104 ASP A CA 5
ATOM 7261 C C . ASP A 1 104 ? 4.046 -27.074 -10.284 1.00 0.00 104 ASP A C 5
ATOM 7262 O O . ASP A 1 104 ? 4.454 -26.763 -11.403 1.00 0.00 104 ASP A O 5
ATOM 7271 N N . ALA A 1 105 ? 4.857 -27.411 -9.286 1.00 0.00 105 ALA A N 5
ATOM 7272 C CA . ALA A 1 105 ? 6.304 -27.438 -9.454 1.00 0.00 105 ALA A CA 5
ATOM 7273 C C . ALA A 1 105 ? 6.918 -28.634 -8.734 1.00 0.00 105 ALA A C 5
ATOM 7274 O O . ALA A 1 105 ? 6.443 -29.044 -7.675 1.00 0.00 105 ALA A O 5
ATOM 7281 N N . GLY A 1 1 ? 12.462 29.699 -4.811 1.00 0.00 1 GLY A N 6
ATOM 7282 C CA . GLY A 1 1 ? 12.537 29.069 -6.117 1.00 0.00 1 GLY A CA 6
ATOM 7283 C C . GLY A 1 1 ? 11.206 29.074 -6.841 1.00 0.00 1 GLY A C 6
ATOM 7284 O O . GLY A 1 1 ? 10.757 30.115 -7.322 1.00 0.00 1 GLY A O 6
ATOM 7288 N N . SER A 1 2 ? 10.572 27.908 -6.921 1.00 0.00 2 SER A N 6
ATOM 7289 C CA . SER A 1 2 ? 9.287 27.782 -7.597 1.00 0.00 2 SER A CA 6
ATOM 7290 C C . SER A 1 2 ? 8.219 27.260 -6.640 1.00 0.00 2 SER A C 6
ATOM 7291 O O . SER A 1 2 ? 7.098 27.768 -6.606 1.00 0.00 2 SER A O 6
ATOM 7299 N N . SER A 1 3 ? 8.576 26.241 -5.864 1.00 0.00 3 SER A N 6
ATOM 7300 C CA . SER A 1 3 ? 7.648 25.647 -4.909 1.00 0.00 3 SER A CA 6
ATOM 7301 C C . SER A 1 3 ? 8.386 25.165 -3.663 1.00 0.00 3 SER A C 6
ATOM 7302 O O . SER A 1 3 ? 9.563 24.812 -3.722 1.00 0.00 3 SER A O 6
ATOM 7310 N N . GLY A 1 4 ? 7.684 25.155 -2.534 1.00 0.00 4 GLY A N 6
ATOM 7311 C CA . GLY A 1 4 ? 8.287 24.716 -1.289 1.00 0.00 4 GLY A CA 6
ATOM 7312 C C . GLY A 1 4 ? 7.259 24.460 -0.205 1.00 0.00 4 GLY A C 6
ATOM 7313 O O . GLY A 1 4 ? 6.944 23.311 0.104 1.00 0.00 4 GLY A O 6
ATOM 7317 N N . SER A 1 5 ? 6.734 25.534 0.376 1.00 0.00 5 SER A N 6
ATOM 7318 C CA . SER A 1 5 ? 5.740 25.422 1.436 1.00 0.00 5 SER A CA 6
ATOM 7319 C C . SER A 1 5 ? 4.346 25.753 0.911 1.00 0.00 5 SER A C 6
ATOM 7320 O O . SER A 1 5 ? 3.563 26.427 1.581 1.00 0.00 5 SER A O 6
ATOM 7328 N N . SER A 1 6 ? 4.045 25.275 -0.292 1.00 0.00 6 SER A N 6
ATOM 7329 C CA . SER A 1 6 ? 2.747 25.523 -0.910 1.00 0.00 6 SER A CA 6
ATOM 7330 C C . SER A 1 6 ? 1.650 24.730 -0.206 1.00 0.00 6 SER A C 6
ATOM 7331 O O . SER A 1 6 ? 1.912 23.704 0.418 1.00 0.00 6 SER A O 6
ATOM 7339 N N . GLY A 1 7 ? 0.417 25.217 -0.312 1.00 0.00 7 GLY A N 6
ATOM 7340 C CA . GLY A 1 7 ? -0.703 24.543 0.319 1.00 0.00 7 GLY A CA 6
ATOM 7341 C C . GLY A 1 7 ? -1.424 23.606 -0.629 1.00 0.00 7 GLY A C 6
ATOM 7342 O O . GLY A 1 7 ? -2.431 23.976 -1.231 1.00 0.00 7 GLY A O 6
ATOM 7346 N N . GLU A 1 8 ? -0.905 22.389 -0.763 1.00 0.00 8 GLU A N 6
ATOM 7347 C CA . GLU A 1 8 ? -1.506 21.397 -1.647 1.00 0.00 8 GLU A CA 6
ATOM 7348 C C . GLU A 1 8 ? -2.218 20.311 -0.843 1.00 0.00 8 GLU A C 6
ATOM 7349 O O . GLU A 1 8 ? -1.633 19.278 -0.521 1.00 0.00 8 GLU A O 6
ATOM 7361 N N . GLY A 1 9 ? -3.485 20.555 -0.523 1.00 0.00 9 GLY A N 6
ATOM 7362 C CA . GLY A 1 9 ? -4.255 19.591 0.241 1.00 0.00 9 GLY A CA 6
ATOM 7363 C C . GLY A 1 9 ? -3.435 18.922 1.326 1.00 0.00 9 GLY A C 6
ATOM 7364 O O . GLY A 1 9 ? -2.960 19.581 2.250 1.00 0.00 9 GLY A O 6
ATOM 7368 N N . GLY A 1 10 ? -3.269 17.607 1.215 1.00 0.00 10 GLY A N 6
ATOM 7369 C CA . GLY A 1 10 ? -2.502 16.871 2.202 1.00 0.00 10 GLY A CA 6
ATOM 7370 C C . GLY A 1 10 ? -2.450 15.385 1.905 1.00 0.00 10 GLY A C 6
ATOM 7371 O O . GLY A 1 10 ? -2.003 14.975 0.834 1.00 0.00 10 GLY A O 6
ATOM 7375 N N . ALA A 1 11 ? -2.906 14.576 2.856 1.00 0.00 11 ALA A N 6
ATOM 7376 C CA . ALA A 1 11 ? -2.910 13.129 2.691 1.00 0.00 11 ALA A CA 6
ATOM 7377 C C . ALA A 1 11 ? -4.201 12.654 2.034 1.00 0.00 11 ALA A C 6
ATOM 7378 O O . ALA A 1 11 ? -4.175 11.945 1.028 1.00 0.00 11 ALA A O 6
ATOM 7385 N N . HIS A 1 12 ? -5.332 13.050 2.610 1.00 0.00 12 HIS A N 6
ATOM 7386 C CA . HIS A 1 12 ? -6.635 12.664 2.080 1.00 0.00 12 HIS A CA 6
ATOM 7387 C C . HIS A 1 12 ? -6.600 12.582 0.556 1.00 0.00 12 HIS A C 6
ATOM 7388 O O . HIS A 1 12 ? -7.217 11.702 -0.043 1.00 0.00 12 HIS A O 6
ATOM 7402 N N . LYS A 1 13 ? -5.874 13.506 -0.063 1.00 0.00 13 LYS A N 6
ATOM 7403 C CA . LYS A 1 13 ? -5.757 13.539 -1.516 1.00 0.00 13 LYS A CA 6
ATOM 7404 C C . LYS A 1 13 ? -5.035 12.299 -2.033 1.00 0.00 13 LYS A C 6
ATOM 7405 O O . LYS A 1 13 ? -5.568 11.557 -2.858 1.00 0.00 13 LYS A O 6
ATOM 7424 N N . VAL A 1 14 ? -3.821 12.078 -1.540 1.00 0.00 14 VAL A N 6
ATOM 7425 C CA . VAL A 1 14 ? -3.028 10.925 -1.949 1.00 0.00 14 VAL A CA 6
ATOM 7426 C C . VAL A 1 14 ? -3.883 9.665 -2.020 1.00 0.00 14 VAL A C 6
ATOM 7427 O O . VAL A 1 14 ? -4.475 9.248 -1.024 1.00 0.00 14 VAL A O 6
ATOM 7440 N N . ARG A 1 15 ? -3.945 9.064 -3.203 1.00 0.00 15 ARG A N 6
ATOM 7441 C CA . ARG A 1 15 ? -4.729 7.852 -3.404 1.00 0.00 15 ARG A CA 6
ATOM 7442 C C . ARG A 1 15 ? -3.839 6.695 -3.849 1.00 0.00 15 ARG A C 6
ATOM 7443 O O . ARG A 1 15 ? -2.846 6.897 -4.546 1.00 0.00 15 ARG A O 6
ATOM 7464 N N . ALA A 1 16 ? -4.203 5.484 -3.440 1.00 0.00 16 ALA A N 6
ATOM 7465 C CA . ALA A 1 16 ? -3.439 4.296 -3.797 1.00 0.00 16 ALA A CA 6
ATOM 7466 C C . ALA A 1 16 ? -4.344 3.215 -4.378 1.00 0.00 16 ALA A C 6
ATOM 7467 O O . ALA A 1 16 ? -5.560 3.248 -4.199 1.00 0.00 16 ALA A O 6
ATOM 7474 N N . GLY A 1 17 ? -3.741 2.258 -5.078 1.00 0.00 17 GLY A N 6
ATOM 7475 C CA . GLY A 1 17 ? -4.508 1.181 -5.676 1.00 0.00 17 GLY A CA 6
ATOM 7476 C C . GLY A 1 17 ? -3.720 0.419 -6.722 1.00 0.00 17 GLY A C 6
ATOM 7477 O O . GLY A 1 17 ? -3.387 0.961 -7.775 1.00 0.00 17 GLY A O 6
ATOM 7481 N N . GLY A 1 18 ? -3.418 -0.843 -6.431 1.00 0.00 18 GLY A N 6
ATOM 7482 C CA . GLY A 1 18 ? -2.664 -1.660 -7.365 1.00 0.00 18 GLY A CA 6
ATOM 7483 C C . GLY A 1 18 ? -3.195 -3.077 -7.454 1.00 0.00 18 GLY A C 6
ATOM 7484 O O . GLY A 1 18 ? -4.020 -3.506 -6.647 1.00 0.00 18 GLY A O 6
ATOM 7488 N N . PRO A 1 19 ? -2.717 -3.829 -8.456 1.00 0.00 19 PRO A N 6
ATOM 7489 C CA . PRO A 1 19 ? -3.136 -5.217 -8.673 1.00 0.00 19 PRO A CA 6
ATOM 7490 C C . PRO A 1 19 ? -2.615 -6.155 -7.590 1.00 0.00 19 PRO A C 6
ATOM 7491 O O . PRO A 1 19 ? -2.843 -7.364 -7.640 1.00 0.00 19 PRO A O 6
ATOM 7502 N N . GLY A 1 20 ? -1.916 -5.591 -6.610 1.00 0.00 20 GLY A N 6
ATOM 7503 C CA . GLY A 1 20 ? -1.374 -6.393 -5.529 1.00 0.00 20 GLY A CA 6
ATOM 7504 C C . GLY A 1 20 ? -2.091 -6.154 -4.214 1.00 0.00 20 GLY A C 6
ATOM 7505 O O . GLY A 1 20 ? -2.318 -7.088 -3.443 1.00 0.00 20 GLY A O 6
ATOM 7509 N N . LEU A 1 21 ? -2.448 -4.901 -3.957 1.00 0.00 21 LEU A N 6
ATOM 7510 C CA . LEU A 1 21 ? -3.143 -4.541 -2.726 1.00 0.00 21 LEU A CA 6
ATOM 7511 C C . LEU A 1 21 ? -4.426 -5.351 -2.567 1.00 0.00 21 LEU A C 6
ATOM 7512 O O . LEU A 1 21 ? -4.832 -5.675 -1.452 1.00 0.00 21 LEU A O 6
ATOM 7528 N N . GLU A 1 22 ? -5.056 -5.677 -3.691 1.00 0.00 22 GLU A N 6
ATOM 7529 C CA . GLU A 1 22 ? -6.293 -6.450 -3.676 1.00 0.00 22 GLU A CA 6
ATOM 7530 C C . GLU A 1 22 ? -6.059 -7.836 -3.081 1.00 0.00 22 GLU A C 6
ATOM 7531 O O . GLU A 1 22 ? -6.921 -8.378 -2.389 1.00 0.00 22 GLU A O 6
ATOM 7543 N N . ARG A 1 23 ? -4.890 -8.403 -3.356 1.00 0.00 23 ARG A N 6
ATOM 7544 C CA . ARG A 1 23 ? -4.544 -9.726 -2.850 1.00 0.00 23 ARG A CA 6
ATOM 7545 C C . ARG A 1 23 ? -3.067 -10.030 -3.089 1.00 0.00 23 ARG A C 6
ATOM 7546 O O . ARG A 1 23 ? -2.473 -9.554 -4.056 1.00 0.00 23 ARG A O 6
ATOM 7567 N N . GLY A 1 24 ? -2.480 -10.825 -2.199 1.00 0.00 24 GLY A N 6
ATOM 7568 C CA . GLY A 1 24 ? -1.078 -11.178 -2.331 1.00 0.00 24 GLY A CA 6
ATOM 7569 C C . GLY A 1 24 ? -0.850 -12.675 -2.262 1.00 0.00 24 GLY A C 6
ATOM 7570 O O . GLY A 1 24 ? -1.783 -13.442 -2.034 1.00 0.00 24 GLY A O 6
ATOM 7574 N N . GLU A 1 25 ? 0.398 -13.090 -2.462 1.00 0.00 25 GLU A N 6
ATOM 7575 C CA . GLU A 1 25 ? 0.745 -14.506 -2.423 1.00 0.00 25 GLU A CA 6
ATOM 7576 C C . GLU A 1 25 ? 1.951 -14.746 -1.520 1.00 0.00 25 GLU A C 6
ATOM 7577 O O . GLU A 1 25 ? 2.720 -13.827 -1.235 1.00 0.00 25 GLU A O 6
ATOM 7589 N N . ALA A 1 26 ? 2.111 -15.987 -1.073 1.00 0.00 26 ALA A N 6
ATOM 7590 C CA . ALA A 1 26 ? 3.224 -16.348 -0.204 1.00 0.00 26 ALA A CA 6
ATOM 7591 C C . ALA A 1 26 ? 4.493 -16.597 -1.011 1.00 0.00 26 ALA A C 6
ATOM 7592 O O . ALA A 1 26 ? 4.521 -17.453 -1.895 1.00 0.00 26 ALA A O 6
ATOM 7599 N N . GLY A 1 27 ? 5.543 -15.842 -0.702 1.00 0.00 27 GLY A N 6
ATOM 7600 C CA . GLY A 1 27 ? 6.801 -15.996 -1.409 1.00 0.00 27 GLY A CA 6
ATOM 7601 C C . GLY A 1 27 ? 6.741 -15.451 -2.823 1.00 0.00 27 GLY A C 6
ATOM 7602 O O . GLY A 1 27 ? 7.425 -15.950 -3.717 1.00 0.00 27 GLY A O 6
ATOM 7606 N N . VAL A 1 28 ? 5.921 -14.426 -3.026 1.00 0.00 28 VAL A N 6
ATOM 7607 C CA . VAL A 1 28 ? 5.774 -13.813 -4.341 1.00 0.00 28 VAL A CA 6
ATOM 7608 C C . VAL A 1 28 ? 5.927 -12.298 -4.262 1.00 0.00 28 VAL A C 6
ATOM 7609 O O . VAL A 1 28 ? 5.268 -11.623 -3.472 1.00 0.00 28 VAL A O 6
ATOM 7622 N N . PRO A 1 29 ? 6.816 -11.749 -5.102 1.00 0.00 29 PRO A N 6
ATOM 7623 C CA . PRO A 1 29 ? 7.077 -10.307 -5.147 1.00 0.00 29 PRO A CA 6
ATOM 7624 C C . PRO A 1 29 ? 5.903 -9.525 -5.724 1.00 0.00 29 PRO A C 6
ATOM 7625 O O . PRO A 1 29 ? 5.699 -9.497 -6.937 1.00 0.00 29 PRO A O 6
ATOM 7636 N N . ALA A 1 30 ? 5.134 -8.887 -4.847 1.00 0.00 30 ALA A N 6
ATOM 7637 C CA . ALA A 1 30 ? 3.981 -8.102 -5.270 1.00 0.00 30 ALA A CA 6
ATOM 7638 C C . ALA A 1 30 ? 4.207 -6.615 -5.018 1.00 0.00 30 ALA A C 6
ATOM 7639 O O . ALA A 1 30 ? 4.179 -6.160 -3.874 1.00 0.00 30 ALA A O 6
ATOM 7646 N N . GLU A 1 31 ? 4.432 -5.864 -6.090 1.00 0.00 31 GLU A N 6
ATOM 7647 C CA . GLU A 1 31 ? 4.664 -4.429 -5.983 1.00 0.00 31 GLU A CA 6
ATOM 7648 C C . GLU A 1 31 ? 3.503 -3.643 -6.586 1.00 0.00 31 GLU A C 6
ATOM 7649 O O . GLU A 1 31 ? 2.849 -4.101 -7.523 1.00 0.00 31 GLU A O 6
ATOM 7661 N N . PHE A 1 32 ? 3.254 -2.456 -6.042 1.00 0.00 32 PHE A N 6
ATOM 7662 C CA . PHE A 1 32 ? 2.171 -1.607 -6.524 1.00 0.00 32 PHE A CA 6
ATOM 7663 C C . PHE A 1 32 ? 2.662 -0.180 -6.755 1.00 0.00 32 PHE A C 6
ATOM 7664 O O . PHE A 1 32 ? 3.556 0.301 -6.058 1.00 0.00 32 PHE A O 6
ATOM 7681 N N . SER A 1 33 ? 2.070 0.491 -7.738 1.00 0.00 33 SER A N 6
ATOM 7682 C CA . SER A 1 33 ? 2.449 1.861 -8.065 1.00 0.00 33 SER A CA 6
ATOM 7683 C C . SER A 1 33 ? 1.477 2.857 -7.439 1.00 0.00 33 SER A C 6
ATOM 7684 O O . SER A 1 33 ? 0.260 2.703 -7.545 1.00 0.00 33 SER A O 6
ATOM 7692 N N . ILE A 1 34 ? 2.024 3.878 -6.788 1.00 0.00 34 ILE A N 6
ATOM 7693 C CA . ILE A 1 34 ? 1.206 4.900 -6.146 1.00 0.00 34 ILE A CA 6
ATOM 7694 C C . ILE A 1 34 ? 1.273 6.217 -6.910 1.00 0.00 34 ILE A C 6
ATOM 7695 O O . ILE A 1 34 ? 2.357 6.734 -7.182 1.00 0.00 34 ILE A O 6
ATOM 7711 N N . TRP A 1 35 ? 0.109 6.756 -7.253 1.00 0.00 35 TRP A N 6
ATOM 7712 C CA . TRP A 1 35 ? 0.035 8.015 -7.986 1.00 0.00 35 TRP A CA 6
ATOM 7713 C C . TRP A 1 35 ? -0.120 9.192 -7.028 1.00 0.00 35 TRP A C 6
ATOM 7714 O O . TRP A 1 35 ? -1.154 9.345 -6.377 1.00 0.00 35 TRP A O 6
ATOM 7735 N N . THR A 1 36 ? 0.914 10.024 -6.948 1.00 0.00 36 THR A N 6
ATOM 7736 C CA . THR A 1 36 ? 0.893 11.188 -6.071 1.00 0.00 36 THR A CA 6
ATOM 7737 C C . THR A 1 36 ? 0.722 12.475 -6.869 1.00 0.00 36 THR A C 6
ATOM 7738 O O . THR A 1 36 ? 1.435 13.453 -6.646 1.00 0.00 36 THR A O 6
ATOM 7749 N N . ARG A 1 37 ? -0.228 12.468 -7.798 1.00 0.00 37 ARG A N 6
ATOM 7750 C CA . ARG A 1 37 ? -0.492 13.636 -8.629 1.00 0.00 37 ARG A CA 6
ATOM 7751 C C . ARG A 1 37 ? -1.275 14.690 -7.853 1.00 0.00 37 ARG A C 6
ATOM 7752 O O . ARG A 1 37 ? -0.895 15.860 -7.820 1.00 0.00 37 ARG A O 6
ATOM 7773 N N . GLU A 1 38 ? -2.371 14.267 -7.231 1.00 0.00 38 GLU A N 6
ATOM 7774 C CA . GLU A 1 38 ? -3.209 15.175 -6.456 1.00 0.00 38 GLU A CA 6
ATOM 7775 C C . GLU A 1 38 ? -2.380 15.929 -5.420 1.00 0.00 38 GLU A C 6
ATOM 7776 O O . GLU A 1 38 ? -2.414 17.157 -5.357 1.00 0.00 38 GLU A O 6
ATOM 7788 N N . ALA A 1 39 ? -1.637 15.182 -4.608 1.00 0.00 39 ALA A N 6
ATOM 7789 C CA . ALA A 1 39 ? -0.798 15.779 -3.577 1.00 0.00 39 ALA A CA 6
ATOM 7790 C C . ALA A 1 39 ? 0.415 16.472 -4.187 1.00 0.00 39 ALA A C 6
ATOM 7791 O O . ALA A 1 39 ? 1.049 15.944 -5.101 1.00 0.00 39 ALA A O 6
ATOM 7798 N N . GLY A 1 40 ? 0.732 17.658 -3.677 1.00 0.00 40 GLY A N 6
ATOM 7799 C CA . GLY A 1 40 ? 1.869 18.404 -4.186 1.00 0.00 40 GLY A CA 6
ATOM 7800 C C . GLY A 1 40 ? 3.156 17.604 -4.140 1.00 0.00 40 GLY A C 6
ATOM 7801 O O . GLY A 1 40 ? 3.374 16.719 -4.967 1.00 0.00 40 GLY A O 6
ATOM 7805 N N . ALA A 1 41 ? 4.010 17.915 -3.171 1.00 0.00 41 ALA A N 6
ATOM 7806 C CA . ALA A 1 41 ? 5.282 17.218 -3.020 1.00 0.00 41 ALA A CA 6
ATOM 7807 C C . ALA A 1 41 ? 5.603 16.974 -1.550 1.00 0.00 41 ALA A C 6
ATOM 7808 O O . ALA A 1 41 ? 5.596 17.901 -0.741 1.00 0.00 41 ALA A O 6
ATOM 7815 N N . GLY A 1 42 ? 5.884 15.719 -1.211 1.00 0.00 42 GLY A N 6
ATOM 7816 C CA . GLY A 1 42 ? 6.202 15.376 0.163 1.00 0.00 42 GLY A CA 6
ATOM 7817 C C . GLY A 1 42 ? 6.807 13.992 0.290 1.00 0.00 42 GLY A C 6
ATOM 7818 O O . GLY A 1 42 ? 7.126 13.353 -0.712 1.00 0.00 42 GLY A O 6
ATOM 7822 N N . GLY A 1 43 ? 6.967 13.528 1.525 1.00 0.00 43 GLY A N 6
ATOM 7823 C CA . GLY A 1 43 ? 7.538 12.215 1.756 1.00 0.00 43 GLY A CA 6
ATOM 7824 C C . GLY A 1 43 ? 6.482 11.132 1.859 1.00 0.00 43 GLY A C 6
ATOM 7825 O O . GLY A 1 43 ? 5.284 11.416 1.809 1.00 0.00 43 GLY A O 6
ATOM 7829 N N . LEU A 1 44 ? 6.924 9.888 2.000 1.00 0.00 44 LEU A N 6
ATOM 7830 C CA . LEU A 1 44 ? 6.008 8.758 2.107 1.00 0.00 44 LEU A CA 6
ATOM 7831 C C . LEU A 1 44 ? 6.599 7.659 2.985 1.00 0.00 44 LEU A C 6
ATOM 7832 O O . LEU A 1 44 ? 7.796 7.374 2.920 1.00 0.00 44 LEU A O 6
ATOM 7848 N N . SER A 1 45 ? 5.752 7.041 3.803 1.00 0.00 45 SER A N 6
ATOM 7849 C CA . SER A 1 45 ? 6.191 5.974 4.695 1.00 0.00 45 SER A CA 6
ATOM 7850 C C . SER A 1 45 ? 5.291 4.751 4.561 1.00 0.00 45 SER A C 6
ATOM 7851 O O . SER A 1 45 ? 4.068 4.872 4.484 1.00 0.00 45 SER A O 6
ATOM 7859 N N . ILE A 1 46 ? 5.904 3.572 4.536 1.00 0.00 46 ILE A N 6
ATOM 7860 C CA . ILE A 1 46 ? 5.159 2.326 4.413 1.00 0.00 46 ILE A CA 6
ATOM 7861 C C . ILE A 1 46 ? 5.699 1.266 5.367 1.00 0.00 46 ILE A C 6
ATOM 7862 O O . ILE A 1 46 ? 6.911 1.106 5.512 1.00 0.00 46 ILE A O 6
ATOM 7878 N N . ALA A 1 47 ? 4.791 0.543 6.014 1.00 0.00 47 ALA A N 6
ATOM 7879 C CA . ALA A 1 47 ? 5.176 -0.505 6.952 1.00 0.00 47 ALA A CA 6
ATOM 7880 C C . ALA A 1 47 ? 4.292 -1.736 6.793 1.00 0.00 47 ALA A C 6
ATOM 7881 O O . ALA A 1 47 ? 3.077 -1.670 6.988 1.00 0.00 47 ALA A O 6
ATOM 7888 N N . VAL A 1 48 ? 4.907 -2.860 6.438 1.00 0.00 48 VAL A N 6
ATOM 7889 C CA . VAL A 1 48 ? 4.174 -4.106 6.252 1.00 0.00 48 VAL A CA 6
ATOM 7890 C C . VAL A 1 48 ? 4.279 -4.995 7.488 1.00 0.00 48 VAL A C 6
ATOM 7891 O O . VAL A 1 48 ? 5.326 -5.585 7.751 1.00 0.00 48 VAL A O 6
ATOM 7904 N N . GLU A 1 49 ? 3.188 -5.084 8.239 1.00 0.00 49 GLU A N 6
ATOM 7905 C CA . GLU A 1 49 ? 3.158 -5.900 9.448 1.00 0.00 49 GLU A CA 6
ATOM 7906 C C . GLU A 1 49 ? 2.157 -7.043 9.308 1.00 0.00 49 GLU A C 6
ATOM 7907 O O . GLU A 1 49 ? 1.165 -6.929 8.590 1.00 0.00 49 GLU A O 6
ATOM 7919 N N . GLY A 1 50 ? 2.426 -8.146 10.001 1.00 0.00 50 GLY A N 6
ATOM 7920 C CA . GLY A 1 50 ? 1.541 -9.294 9.940 1.00 0.00 50 GLY A CA 6
ATOM 7921 C C . GLY A 1 50 ? 1.994 -10.423 10.844 1.00 0.00 50 GLY A C 6
ATOM 7922 O O . GLY A 1 50 ? 2.738 -10.219 11.804 1.00 0.00 50 GLY A O 6
ATOM 7926 N N . PRO A 1 51 ? 1.538 -11.648 10.541 1.00 0.00 51 PRO A N 6
ATOM 7927 C CA . PRO A 1 51 ? 1.888 -12.838 11.323 1.00 0.00 51 PRO A CA 6
ATOM 7928 C C . PRO A 1 51 ? 3.350 -13.234 11.153 1.00 0.00 51 PRO A C 6
ATOM 7929 O O . PRO A 1 51 ? 3.892 -14.000 11.951 1.00 0.00 51 PRO A O 6
ATOM 7940 N N . SER A 1 52 ? 3.985 -12.707 10.112 1.00 0.00 52 SER A N 6
ATOM 7941 C CA . SER A 1 52 ? 5.385 -13.008 9.837 1.00 0.00 52 SER A CA 6
ATOM 7942 C C . SER A 1 52 ? 6.083 -11.812 9.198 1.00 0.00 52 SER A C 6
ATOM 7943 O O . SER A 1 52 ? 5.433 -10.873 8.735 1.00 0.00 52 SER A O 6
ATOM 7951 N N . LYS A 1 53 ? 7.410 -11.851 9.175 1.00 0.00 53 LYS A N 6
ATOM 7952 C CA . LYS A 1 53 ? 8.199 -10.772 8.592 1.00 0.00 53 LYS A CA 6
ATOM 7953 C C . LYS A 1 53 ? 8.073 -10.767 7.071 1.00 0.00 53 LYS A C 6
ATOM 7954 O O . LYS A 1 53 ? 7.939 -11.818 6.447 1.00 0.00 53 LYS A O 6
ATOM 7973 N N . ALA A 1 54 ? 8.118 -9.575 6.483 1.00 0.00 54 ALA A N 6
ATOM 7974 C CA . ALA A 1 54 ? 8.014 -9.434 5.036 1.00 0.00 54 ALA A CA 6
ATOM 7975 C C . ALA A 1 54 ? 9.085 -8.494 4.497 1.00 0.00 54 ALA A C 6
ATOM 7976 O O . ALA A 1 54 ? 9.393 -7.473 5.111 1.00 0.00 54 ALA A O 6
ATOM 7983 N N . GLU A 1 55 ? 9.651 -8.846 3.347 1.00 0.00 55 GLU A N 6
ATOM 7984 C CA . GLU A 1 55 ? 10.691 -8.032 2.727 1.00 0.00 55 GLU A CA 6
ATOM 7985 C C . GLU A 1 55 ? 10.090 -6.801 2.055 1.00 0.00 55 GLU A C 6
ATOM 7986 O O . GLU A 1 55 ? 8.927 -6.807 1.651 1.00 0.00 55 GLU A O 6
ATOM 7998 N N . ILE A 1 56 ? 10.891 -5.746 1.942 1.00 0.00 56 ILE A N 6
ATOM 7999 C CA . ILE A 1 56 ? 10.438 -4.509 1.319 1.00 0.00 56 ILE A CA 6
ATOM 8000 C C . ILE A 1 56 ? 11.559 -3.855 0.517 1.00 0.00 56 ILE A C 6
ATOM 8001 O O . ILE A 1 56 ? 12.686 -3.723 0.997 1.00 0.00 56 ILE A O 6
ATOM 8017 N N . THR A 1 57 ? 11.242 -3.446 -0.707 1.00 0.00 57 THR A N 6
ATOM 8018 C CA . THR A 1 57 ? 12.222 -2.806 -1.576 1.00 0.00 57 THR A CA 6
ATOM 8019 C C . THR A 1 57 ? 11.720 -1.452 -2.066 1.00 0.00 57 THR A C 6
ATOM 8020 O O . THR A 1 57 ? 10.708 -1.369 -2.762 1.00 0.00 57 THR A O 6
ATOM 8031 N N . PHE A 1 58 ? 12.434 -0.394 -1.699 1.00 0.00 58 PHE A N 6
ATOM 8032 C CA . PHE A 1 58 ? 12.061 0.958 -2.101 1.00 0.00 58 PHE A CA 6
ATOM 8033 C C . PHE A 1 58 ? 12.935 1.443 -3.254 1.00 0.00 58 PHE A C 6
ATOM 8034 O O . PHE A 1 58 ? 14.162 1.447 -3.157 1.00 0.00 58 PHE A O 6
ATOM 8051 N N . ASP A 1 59 ? 12.294 1.850 -4.343 1.00 0.00 59 ASP A N 6
ATOM 8052 C CA . ASP A 1 59 ? 13.011 2.338 -5.516 1.00 0.00 59 ASP A CA 6
ATOM 8053 C C . ASP A 1 59 ? 13.008 3.863 -5.559 1.00 0.00 59 ASP A C 6
ATOM 8054 O O . ASP A 1 59 ? 12.035 4.480 -5.995 1.00 0.00 59 ASP A O 6
ATOM 8063 N N . ASP A 1 60 ? 14.101 4.466 -5.104 1.00 0.00 60 ASP A N 6
ATOM 8064 C CA . ASP A 1 60 ? 14.224 5.918 -5.090 1.00 0.00 60 ASP A CA 6
ATOM 8065 C C . ASP A 1 60 ? 14.568 6.447 -6.480 1.00 0.00 60 ASP A C 6
ATOM 8066 O O . ASP A 1 60 ? 15.703 6.321 -6.941 1.00 0.00 60 ASP A O 6
ATOM 8075 N N . HIS A 1 61 ? 13.580 7.040 -7.143 1.00 0.00 61 HIS A N 6
ATOM 8076 C CA . HIS A 1 61 ? 13.777 7.587 -8.481 1.00 0.00 61 HIS A CA 6
ATOM 8077 C C . HIS A 1 61 ? 12.862 8.784 -8.718 1.00 0.00 61 HIS A C 6
ATOM 8078 O O . HIS A 1 61 ? 11.684 8.759 -8.360 1.00 0.00 61 HIS A O 6
ATOM 8092 N N . LYS A 1 62 ? 13.411 9.833 -9.323 1.00 0.00 62 LYS A N 6
ATOM 8093 C CA . LYS A 1 62 ? 12.644 11.039 -9.609 1.00 0.00 62 LYS A CA 6
ATOM 8094 C C . LYS A 1 62 ? 12.217 11.079 -11.073 1.00 0.00 62 LYS A C 6
ATOM 8095 O O . LYS A 1 62 ? 11.027 11.130 -11.380 1.00 0.00 62 LYS A O 6
ATOM 8114 N N . ASN A 1 63 ? 13.197 11.053 -11.971 1.00 0.00 63 ASN A N 6
ATOM 8115 C CA . ASN A 1 63 ? 12.922 11.085 -13.403 1.00 0.00 63 ASN A CA 6
ATOM 8116 C C . ASN A 1 63 ? 12.297 9.772 -13.866 1.00 0.00 63 ASN A C 6
ATOM 8117 O O . ASN A 1 63 ? 11.502 9.746 -14.804 1.00 0.00 63 ASN A O 6
ATOM 8128 N N . GLY A 1 64 ? 12.664 8.681 -13.200 1.00 0.00 64 GLY A N 6
ATOM 8129 C CA . GLY A 1 64 ? 12.131 7.379 -13.557 1.00 0.00 64 GLY A CA 6
ATOM 8130 C C . GLY A 1 64 ? 10.730 7.160 -13.022 1.00 0.00 64 GLY A C 6
ATOM 8131 O O . GLY A 1 64 ? 9.768 7.742 -13.524 1.00 0.00 64 GLY A O 6
ATOM 8135 N N . SER A 1 65 ? 10.612 6.318 -12.001 1.00 0.00 65 SER A N 6
ATOM 8136 C CA . SER A 1 65 ? 9.317 6.018 -11.402 1.00 0.00 65 SER A CA 6
ATOM 8137 C C . SER A 1 65 ? 9.487 5.457 -9.994 1.00 0.00 65 SER A C 6
ATOM 8138 O O . SER A 1 65 ? 10.452 4.746 -9.709 1.00 0.00 65 SER A O 6
ATOM 8146 N N . CYS A 1 66 ? 8.543 5.779 -9.116 1.00 0.00 66 CYS A N 6
ATOM 8147 C CA . CYS A 1 66 ? 8.588 5.308 -7.737 1.00 0.00 66 CYS A CA 6
ATOM 8148 C C . CYS A 1 66 ? 7.779 4.024 -7.575 1.00 0.00 66 CYS A C 6
ATOM 8149 O O . CYS A 1 66 ? 6.586 3.989 -7.870 1.00 0.00 66 CYS A O 6
ATOM 8157 N N . GLY A 1 67 ? 8.441 2.971 -7.104 1.00 0.00 67 GLY A N 6
ATOM 8158 C CA . GLY A 1 67 ? 7.768 1.699 -6.912 1.00 0.00 67 GLY A CA 6
ATOM 8159 C C . GLY A 1 67 ? 8.140 1.039 -5.599 1.00 0.00 67 GLY A C 6
ATOM 8160 O O . GLY A 1 67 ? 9.220 1.276 -5.060 1.00 0.00 67 GLY A O 6
ATOM 8164 N N . VAL A 1 68 ? 7.240 0.208 -5.082 1.00 0.00 68 VAL A N 6
ATOM 8165 C CA . VAL A 1 68 ? 7.478 -0.488 -3.822 1.00 0.00 68 VAL A CA 6
ATOM 8166 C C . VAL A 1 68 ? 7.069 -1.954 -3.918 1.00 0.00 68 VAL A C 6
ATOM 8167 O O . VAL A 1 68 ? 5.914 -2.268 -4.206 1.00 0.00 68 VAL A O 6
ATOM 8180 N N . SER A 1 69 ? 8.022 -2.846 -3.674 1.00 0.00 69 SER A N 6
ATOM 8181 C CA . SER A 1 69 ? 7.762 -4.279 -3.737 1.00 0.00 69 SER A CA 6
ATOM 8182 C C . SER A 1 69 ? 7.878 -4.913 -2.354 1.00 0.00 69 SER A C 6
ATOM 8183 O O . SER A 1 69 ? 8.673 -4.474 -1.522 1.00 0.00 69 SER A O 6
ATOM 8191 N N . TYR A 1 70 ? 7.079 -5.948 -2.115 1.00 0.00 70 TYR A N 6
ATOM 8192 C CA . TYR A 1 70 ? 7.089 -6.641 -0.833 1.00 0.00 70 TYR A CA 6
ATOM 8193 C C . TYR A 1 70 ? 6.837 -8.134 -1.020 1.00 0.00 70 TYR A C 6
ATOM 8194 O O . TYR A 1 70 ? 5.983 -8.537 -1.811 1.00 0.00 70 TYR A O 6
ATOM 8212 N N . ILE A 1 71 ? 7.586 -8.950 -0.285 1.00 0.00 71 ILE A N 6
ATOM 8213 C CA . ILE A 1 71 ? 7.443 -10.398 -0.367 1.00 0.00 71 ILE A CA 6
ATOM 8214 C C . ILE A 1 71 ? 7.128 -10.998 1.000 1.00 0.00 71 ILE A C 6
ATOM 8215 O O . ILE A 1 71 ? 7.844 -10.763 1.972 1.00 0.00 71 ILE A O 6
ATOM 8231 N N . ALA A 1 72 ? 6.052 -11.775 1.064 1.00 0.00 72 ALA A N 6
ATOM 8232 C CA . ALA A 1 72 ? 5.644 -12.412 2.310 1.00 0.00 72 ALA A CA 6
ATOM 8233 C C . ALA A 1 72 ? 5.957 -13.905 2.292 1.00 0.00 72 ALA A C 6
ATOM 8234 O O . ALA A 1 72 ? 5.207 -14.699 1.727 1.00 0.00 72 ALA A O 6
ATOM 8241 N N . GLN A 1 73 ? 7.072 -14.277 2.914 1.00 0.00 73 GLN A N 6
ATOM 8242 C CA . GLN A 1 73 ? 7.484 -15.675 2.968 1.00 0.00 73 GLN A CA 6
ATOM 8243 C C . GLN A 1 73 ? 6.308 -16.577 3.326 1.00 0.00 73 GLN A C 6
ATOM 8244 O O . GLN A 1 73 ? 6.053 -17.576 2.654 1.00 0.00 73 GLN A O 6
ATOM 8258 N N . GLU A 1 74 ? 5.596 -16.218 4.390 1.00 0.00 74 GLU A N 6
ATOM 8259 C CA . GLU A 1 74 ? 4.448 -16.997 4.838 1.00 0.00 74 GLU A CA 6
ATOM 8260 C C . GLU A 1 74 ? 3.142 -16.287 4.493 1.00 0.00 74 GLU A C 6
ATOM 8261 O O . GLU A 1 74 ? 3.043 -15.060 4.532 1.00 0.00 74 GLU A O 6
ATOM 8273 N N . PRO A 1 75 ? 2.112 -17.076 4.148 1.00 0.00 75 PRO A N 6
ATOM 8274 C CA . PRO A 1 75 ? 0.794 -16.545 3.789 1.00 0.00 75 PRO A CA 6
ATOM 8275 C C . PRO A 1 75 ? 0.063 -15.952 4.988 1.00 0.00 75 PRO A C 6
ATOM 8276 O O . PRO A 1 75 ? 0.281 -16.363 6.127 1.00 0.00 75 PRO A O 6
ATOM 8287 N N . GLY A 1 76 ? -0.807 -14.981 4.724 1.00 0.00 76 GLY A N 6
ATOM 8288 C CA . GLY A 1 76 ? -1.557 -14.346 5.792 1.00 0.00 76 GLY A CA 6
ATOM 8289 C C . GLY A 1 76 ? -1.996 -12.940 5.437 1.00 0.00 76 GLY A C 6
ATOM 8290 O O . GLY A 1 76 ? -1.668 -12.433 4.365 1.00 0.00 76 GLY A O 6
ATOM 8294 N N . ASN A 1 77 ? -2.741 -12.308 6.338 1.00 0.00 77 ASN A N 6
ATOM 8295 C CA . ASN A 1 77 ? -3.228 -10.951 6.112 1.00 0.00 77 ASN A CA 6
ATOM 8296 C C . ASN A 1 77 ? -2.208 -9.922 6.586 1.00 0.00 77 ASN A C 6
ATOM 8297 O O . ASN A 1 77 ? -2.151 -9.587 7.771 1.00 0.00 77 ASN A O 6
ATOM 8308 N N . TYR A 1 78 ? -1.402 -9.422 5.655 1.00 0.00 78 TYR A N 6
ATOM 8309 C CA . TYR A 1 78 ? -0.383 -8.432 5.978 1.00 0.00 78 TYR A CA 6
ATOM 8310 C C . TYR A 1 78 ? -0.950 -7.018 5.892 1.00 0.00 78 TYR A C 6
ATOM 8311 O O . TYR A 1 78 ? -1.350 -6.561 4.821 1.00 0.00 78 TYR A O 6
ATOM 8329 N N . GLU A 1 79 ? -0.981 -6.329 7.029 1.00 0.00 79 GLU A N 6
ATOM 8330 C CA . GLU A 1 79 ? -1.498 -4.968 7.084 1.00 0.00 79 GLU A CA 6
ATOM 8331 C C . GLU A 1 79 ? -0.401 -3.955 6.773 1.00 0.00 79 GLU A C 6
ATOM 8332 O O . GLU A 1 79 ? 0.565 -3.818 7.525 1.00 0.00 79 GLU A O 6
ATOM 8344 N N . VAL A 1 80 ? -0.554 -3.248 5.657 1.00 0.00 80 VAL A N 6
ATOM 8345 C CA . VAL A 1 80 ? 0.423 -2.247 5.246 1.00 0.00 80 VAL A CA 6
ATOM 8346 C C . VAL A 1 80 ? -0.013 -0.848 5.665 1.00 0.00 80 VAL A C 6
ATOM 8347 O O . VAL A 1 80 ? -0.942 -0.278 5.094 1.00 0.00 80 VAL A O 6
ATOM 8360 N N . SER A 1 81 ? 0.664 -0.300 6.669 1.00 0.00 81 SER A N 6
ATOM 8361 C CA . SER A 1 81 ? 0.345 1.033 7.169 1.00 0.00 81 SER A CA 6
ATOM 8362 C C . SER A 1 81 ? 1.087 2.103 6.374 1.00 0.00 81 SER A C 6
ATOM 8363 O O . SER A 1 81 ? 2.316 2.179 6.410 1.00 0.00 81 SER A O 6
ATOM 8371 N N . ILE A 1 82 ? 0.331 2.929 5.656 1.00 0.00 82 ILE A N 6
ATOM 8372 C CA . ILE A 1 82 ? 0.916 3.995 4.854 1.00 0.00 82 ILE A CA 6
ATOM 8373 C C . ILE A 1 82 ? 0.637 5.362 5.469 1.00 0.00 82 ILE A C 6
ATOM 8374 O O . ILE A 1 82 ? -0.488 5.654 5.878 1.00 0.00 82 ILE A O 6
ATOM 8390 N N . LYS A 1 83 ? 1.667 6.199 5.531 1.00 0.00 83 LYS A N 6
ATOM 8391 C CA . LYS A 1 83 ? 1.535 7.538 6.093 1.00 0.00 83 LYS A CA 6
ATOM 8392 C C . LYS A 1 83 ? 2.143 8.581 5.163 1.00 0.00 83 LYS A C 6
ATOM 8393 O O . LYS A 1 83 ? 3.307 8.477 4.774 1.00 0.00 83 LYS A O 6
ATOM 8412 N N . PHE A 1 84 ? 1.351 9.589 4.811 1.00 0.00 84 PHE A N 6
ATOM 8413 C CA . PHE A 1 84 ? 1.813 10.652 3.927 1.00 0.00 84 PHE A CA 6
ATOM 8414 C C . PHE A 1 84 ? 2.084 11.932 4.711 1.00 0.00 84 PHE A C 6
ATOM 8415 O O . PHE A 1 84 ? 1.158 12.607 5.159 1.00 0.00 84 PHE A O 6
ATOM 8432 N N . ASN A 1 85 ? 3.361 12.261 4.874 1.00 0.00 85 ASN A N 6
ATOM 8433 C CA . ASN A 1 85 ? 3.756 13.459 5.605 1.00 0.00 85 ASN A CA 6
ATOM 8434 C C . ASN A 1 85 ? 3.324 13.372 7.066 1.00 0.00 85 ASN A C 6
ATOM 8435 O O . ASN A 1 85 ? 2.885 14.360 7.655 1.00 0.00 85 ASN A O 6
ATOM 8446 N N . ASP A 1 86 ? 3.452 12.183 7.645 1.00 0.00 86 ASP A N 6
ATOM 8447 C CA . ASP A 1 86 ? 3.078 11.967 9.037 1.00 0.00 86 ASP A CA 6
ATOM 8448 C C . ASP A 1 86 ? 1.564 12.042 9.211 1.00 0.00 86 ASP A C 6
ATOM 8449 O O . ASP A 1 86 ? 1.071 12.503 10.239 1.00 0.00 86 ASP A O 6
ATOM 8458 N N . GLU A 1 87 ? 0.834 11.589 8.197 1.00 0.00 87 GLU A N 6
ATOM 8459 C CA . GLU A 1 87 ? -0.623 11.607 8.237 1.00 0.00 87 GLU A CA 6
ATOM 8460 C C . GLU A 1 87 ? -1.201 10.314 7.670 1.00 0.00 87 GLU A C 6
ATOM 8461 O O . GLU A 1 87 ? -0.753 9.823 6.634 1.00 0.00 87 GLU A O 6
ATOM 8473 N N . HIS A 1 88 ? -2.197 9.765 8.358 1.00 0.00 88 HIS A N 6
ATOM 8474 C CA . HIS A 1 88 ? -2.836 8.528 7.924 1.00 0.00 88 HIS A CA 6
ATOM 8475 C C . HIS A 1 88 ? -3.963 8.816 6.936 1.00 0.00 88 HIS A C 6
ATOM 8476 O O . HIS A 1 88 ? -4.979 9.412 7.296 1.00 0.00 88 HIS A O 6
ATOM 8490 N N . ILE A 1 89 ? -3.775 8.390 5.691 1.00 0.00 89 ILE A N 6
ATOM 8491 C CA . ILE A 1 89 ? -4.776 8.603 4.654 1.00 0.00 89 ILE A CA 6
ATOM 8492 C C . ILE A 1 89 ? -6.026 7.770 4.916 1.00 0.00 89 ILE A C 6
ATOM 8493 O O . ILE A 1 89 ? -6.001 6.782 5.652 1.00 0.00 89 ILE A O 6
ATOM 8509 N N . PRO A 1 90 ? -7.147 8.175 4.300 1.00 0.00 90 PRO A N 6
ATOM 8510 C CA . PRO A 1 90 ? -8.428 7.478 4.450 1.00 0.00 90 PRO A CA 6
ATOM 8511 C C . PRO A 1 90 ? -8.430 6.114 3.770 1.00 0.00 90 PRO A C 6
ATOM 8512 O O . PRO A 1 90 ? -9.440 5.412 3.770 1.00 0.00 90 PRO A O 6
ATOM 8523 N N . GLU A 1 91 ? -7.291 5.746 3.189 1.00 0.00 91 GLU A N 6
ATOM 8524 C CA . GLU A 1 91 ? -7.164 4.465 2.505 1.00 0.00 91 GLU A CA 6
ATOM 8525 C C . GLU A 1 91 ? -6.204 3.542 3.250 1.00 0.00 91 GLU A C 6
ATOM 8526 O O . GLU A 1 91 ? -6.104 2.354 2.945 1.00 0.00 91 GLU A O 6
ATOM 8538 N N . SER A 1 92 ? -5.499 4.099 4.231 1.00 0.00 92 SER A N 6
ATOM 8539 C CA . SER A 1 92 ? -4.544 3.329 5.018 1.00 0.00 92 SER A CA 6
ATOM 8540 C C . SER A 1 92 ? -4.979 3.252 6.478 1.00 0.00 92 SER A C 6
ATOM 8541 O O . SER A 1 92 ? -5.699 4.114 6.983 1.00 0.00 92 SER A O 6
ATOM 8549 N N . PRO A 1 93 ? -4.534 2.196 7.173 1.00 0.00 93 PRO A N 6
ATOM 8550 C CA . PRO A 1 93 ? -3.677 1.163 6.582 1.00 0.00 93 PRO A CA 6
ATOM 8551 C C . PRO A 1 93 ? -4.422 0.305 5.565 1.00 0.00 93 PRO A C 6
ATOM 8552 O O . PRO A 1 93 ? -5.630 0.449 5.383 1.00 0.00 93 PRO A O 6
ATOM 8563 N N . TYR A 1 94 ? -3.693 -0.589 4.907 1.00 0.00 94 TYR A N 6
ATOM 8564 C CA . TYR A 1 94 ? -4.284 -1.471 3.907 1.00 0.00 94 TYR A CA 6
ATOM 8565 C C . TYR A 1 94 ? -4.228 -2.926 4.362 1.00 0.00 94 TYR A C 6
ATOM 8566 O O . TYR A 1 94 ? -3.325 -3.324 5.100 1.00 0.00 94 TYR A O 6
ATOM 8584 N N . LEU A 1 95 ? -5.197 -3.717 3.916 1.00 0.00 95 LEU A N 6
ATOM 8585 C CA . LEU A 1 95 ? -5.260 -5.129 4.275 1.00 0.00 95 LEU A CA 6
ATOM 8586 C C . LEU A 1 95 ? -5.132 -6.012 3.037 1.00 0.00 95 LEU A C 6
ATOM 8587 O O . LEU A 1 95 ? -6.003 -6.010 2.168 1.00 0.00 95 LEU A O 6
ATOM 8603 N N . VAL A 1 96 ? -4.040 -6.767 2.965 1.00 0.00 96 VAL A N 6
ATOM 8604 C CA . VAL A 1 96 ? -3.799 -7.657 1.836 1.00 0.00 96 VAL A CA 6
ATOM 8605 C C . VAL A 1 96 ? -3.740 -9.112 2.287 1.00 0.00 96 VAL A C 6
ATOM 8606 O O . VAL A 1 96 ? -2.742 -9.577 2.838 1.00 0.00 96 VAL A O 6
ATOM 8619 N N . PRO A 1 97 ? -4.834 -9.851 2.047 1.00 0.00 97 PRO A N 6
ATOM 8620 C CA . PRO A 1 97 ? -4.930 -11.265 2.419 1.00 0.00 97 PRO A CA 6
ATOM 8621 C C . PRO A 1 97 ? -4.025 -12.152 1.570 1.00 0.00 97 PRO A C 6
ATOM 8622 O O . PRO A 1 97 ? -4.436 -12.654 0.523 1.00 0.00 97 PRO A O 6
ATOM 8633 N N . VAL A 1 98 ? -2.792 -12.342 2.027 1.00 0.00 98 VAL A N 6
ATOM 8634 C CA . VAL A 1 98 ? -1.829 -13.169 1.310 1.00 0.00 98 VAL A CA 6
ATOM 8635 C C . VAL A 1 98 ? -2.116 -14.651 1.518 1.00 0.00 98 VAL A C 6
ATOM 8636 O O . VAL A 1 98 ? -2.334 -15.100 2.644 1.00 0.00 98 VAL A O 6
ATOM 8649 N N . ILE A 1 99 ? -2.115 -15.407 0.425 1.00 0.00 99 ILE A N 6
ATOM 8650 C CA . ILE A 1 99 ? -2.374 -16.840 0.489 1.00 0.00 99 ILE A CA 6
ATOM 8651 C C . ILE A 1 99 ? -1.285 -17.629 -0.231 1.00 0.00 99 ILE A C 6
ATOM 8652 O O . ILE A 1 99 ? -0.581 -17.094 -1.088 1.00 0.00 99 ILE A O 6
ATOM 8668 N N . ALA A 1 100 ? -1.153 -18.903 0.122 1.00 0.00 100 ALA A N 6
ATOM 8669 C CA . ALA A 1 100 ? -0.152 -19.766 -0.493 1.00 0.00 100 ALA A CA 6
ATOM 8670 C C . ALA A 1 100 ? -0.646 -20.318 -1.826 1.00 0.00 100 ALA A C 6
ATOM 8671 O O . ALA A 1 100 ? -1.620 -21.070 -1.891 1.00 0.00 100 ALA A O 6
ATOM 8678 N N . PRO A 1 101 ? 0.037 -19.936 -2.916 1.00 0.00 101 PRO A N 6
ATOM 8679 C CA . PRO A 1 101 ? -0.317 -20.382 -4.267 1.00 0.00 101 PRO A CA 6
ATOM 8680 C C . PRO A 1 101 ? -0.027 -21.863 -4.484 1.00 0.00 101 PRO A C 6
ATOM 8681 O O . PRO A 1 101 ? 1.071 -22.338 -4.194 1.00 0.00 101 PRO A O 6
ATOM 8692 N N . SER A 1 102 ? -1.017 -22.586 -4.995 1.00 0.00 102 SER A N 6
ATOM 8693 C CA . SER A 1 102 ? -0.869 -24.015 -5.248 1.00 0.00 102 SER A CA 6
ATOM 8694 C C . SER A 1 102 ? -0.131 -24.261 -6.560 1.00 0.00 102 SER A C 6
ATOM 8695 O O . SER A 1 102 ? -0.600 -23.875 -7.631 1.00 0.00 102 SER A O 6
ATOM 8703 N N . ASP A 1 103 ? 1.026 -24.906 -6.469 1.00 0.00 103 ASP A N 6
ATOM 8704 C CA . ASP A 1 103 ? 1.831 -25.206 -7.648 1.00 0.00 103 ASP A CA 6
ATOM 8705 C C . ASP A 1 103 ? 1.087 -26.151 -8.586 1.00 0.00 103 ASP A C 6
ATOM 8706 O O . ASP A 1 103 ? 0.983 -25.896 -9.787 1.00 0.00 103 ASP A O 6
ATOM 8715 N N . ASP A 1 104 ? 0.574 -27.243 -8.032 1.00 0.00 104 ASP A N 6
ATOM 8716 C CA . ASP A 1 104 ? -0.160 -28.228 -8.819 1.00 0.00 104 ASP A CA 6
ATOM 8717 C C . ASP A 1 104 ? -1.564 -27.727 -9.143 1.00 0.00 104 ASP A C 6
ATOM 8718 O O . ASP A 1 104 ? -1.939 -27.615 -10.310 1.00 0.00 104 ASP A O 6
ATOM 8727 N N . ALA A 1 105 ? -2.336 -27.428 -8.104 1.00 0.00 105 ALA A N 6
ATOM 8728 C CA . ALA A 1 105 ? -3.697 -26.938 -8.279 1.00 0.00 105 ALA A CA 6
ATOM 8729 C C . ALA A 1 105 ? -3.719 -25.423 -8.449 1.00 0.00 105 ALA A C 6
ATOM 8730 O O . ALA A 1 105 ? -3.933 -24.917 -9.551 1.00 0.00 105 ALA A O 6
ATOM 8737 N N . GLY A 1 1 ? -4.680 35.834 -10.012 1.00 0.00 1 GLY A N 7
ATOM 8738 C CA . GLY A 1 1 ? -5.095 34.633 -9.311 1.00 0.00 1 GLY A CA 7
ATOM 8739 C C . GLY A 1 1 ? -3.918 33.820 -8.808 1.00 0.00 1 GLY A C 7
ATOM 8740 O O . GLY A 1 1 ? -3.692 32.698 -9.261 1.00 0.00 1 GLY A O 7
ATOM 8744 N N . SER A 1 2 ? -3.166 34.388 -7.871 1.00 0.00 2 SER A N 7
ATOM 8745 C CA . SER A 1 2 ? -2.003 33.711 -7.310 1.00 0.00 2 SER A CA 7
ATOM 8746 C C . SER A 1 2 ? -2.418 32.447 -6.564 1.00 0.00 2 SER A C 7
ATOM 8747 O O . SER A 1 2 ? -3.051 32.514 -5.510 1.00 0.00 2 SER A O 7
ATOM 8755 N N . SER A 1 3 ? -2.057 31.295 -7.119 1.00 0.00 3 SER A N 7
ATOM 8756 C CA . SER A 1 3 ? -2.394 30.014 -6.509 1.00 0.00 3 SER A CA 7
ATOM 8757 C C . SER A 1 3 ? -2.092 30.028 -5.013 1.00 0.00 3 SER A C 7
ATOM 8758 O O . SER A 1 3 ? -2.909 29.598 -4.199 1.00 0.00 3 SER A O 7
ATOM 8766 N N . GLY A 1 4 ? -0.911 30.526 -4.658 1.00 0.00 4 GLY A N 7
ATOM 8767 C CA . GLY A 1 4 ? -0.522 30.587 -3.263 1.00 0.00 4 GLY A CA 7
ATOM 8768 C C . GLY A 1 4 ? 0.942 30.253 -3.054 1.00 0.00 4 GLY A C 7
ATOM 8769 O O . GLY A 1 4 ? 1.537 29.519 -3.844 1.00 0.00 4 GLY A O 7
ATOM 8773 N N . SER A 1 5 ? 1.526 30.793 -1.988 1.00 0.00 5 SER A N 7
ATOM 8774 C CA . SER A 1 5 ? 2.931 30.552 -1.681 1.00 0.00 5 SER A CA 7
ATOM 8775 C C . SER A 1 5 ? 3.208 29.058 -1.545 1.00 0.00 5 SER A C 7
ATOM 8776 O O . SER A 1 5 ? 4.103 28.520 -2.196 1.00 0.00 5 SER A O 7
ATOM 8784 N N . SER A 1 6 ? 2.435 28.394 -0.692 1.00 0.00 6 SER A N 7
ATOM 8785 C CA . SER A 1 6 ? 2.599 26.964 -0.465 1.00 0.00 6 SER A CA 7
ATOM 8786 C C . SER A 1 6 ? 1.300 26.340 0.039 1.00 0.00 6 SER A C 7
ATOM 8787 O O . SER A 1 6 ? 0.528 26.978 0.752 1.00 0.00 6 SER A O 7
ATOM 8795 N N . GLY A 1 7 ? 1.066 25.087 -0.338 1.00 0.00 7 GLY A N 7
ATOM 8796 C CA . GLY A 1 7 ? -0.139 24.398 0.083 1.00 0.00 7 GLY A CA 7
ATOM 8797 C C . GLY A 1 7 ? -1.011 23.984 -1.086 1.00 0.00 7 GLY A C 7
ATOM 8798 O O . GLY A 1 7 ? -1.609 24.829 -1.750 1.00 0.00 7 GLY A O 7
ATOM 8802 N N . GLU A 1 8 ? -1.079 22.680 -1.339 1.00 0.00 8 GLU A N 7
ATOM 8803 C CA . GLU A 1 8 ? -1.882 22.158 -2.438 1.00 0.00 8 GLU A CA 7
ATOM 8804 C C . GLU A 1 8 ? -2.830 21.067 -1.949 1.00 0.00 8 GLU A C 7
ATOM 8805 O O . GLU A 1 8 ? -3.906 20.867 -2.511 1.00 0.00 8 GLU A O 7
ATOM 8817 N N . GLY A 1 9 ? -2.420 20.363 -0.898 1.00 0.00 9 GLY A N 7
ATOM 8818 C CA . GLY A 1 9 ? -3.244 19.301 -0.351 1.00 0.00 9 GLY A CA 7
ATOM 8819 C C . GLY A 1 9 ? -2.554 18.552 0.772 1.00 0.00 9 GLY A C 7
ATOM 8820 O O . GLY A 1 9 ? -1.505 18.975 1.257 1.00 0.00 9 GLY A O 7
ATOM 8824 N N . GLY A 1 10 ? -3.144 17.436 1.188 1.00 0.00 10 GLY A N 7
ATOM 8825 C CA . GLY A 1 10 ? -2.567 16.646 2.260 1.00 0.00 10 GLY A CA 7
ATOM 8826 C C . GLY A 1 10 ? -2.730 15.156 2.035 1.00 0.00 10 GLY A C 7
ATOM 8827 O O . GLY A 1 10 ? -2.610 14.674 0.908 1.00 0.00 10 GLY A O 7
ATOM 8831 N N . ALA A 1 11 ? -3.003 14.423 3.109 1.00 0.00 11 ALA A N 7
ATOM 8832 C CA . ALA A 1 11 ? -3.184 12.979 3.023 1.00 0.00 11 ALA A CA 7
ATOM 8833 C C . ALA A 1 11 ? -4.503 12.630 2.342 1.00 0.00 11 ALA A C 7
ATOM 8834 O O . ALA A 1 11 ? -4.520 12.026 1.270 1.00 0.00 11 ALA A O 7
ATOM 8841 N N . HIS A 1 12 ? -5.609 13.014 2.973 1.00 0.00 12 HIS A N 7
ATOM 8842 C CA . HIS A 1 12 ? -6.934 12.741 2.428 1.00 0.00 12 HIS A CA 7
ATOM 8843 C C . HIS A 1 12 ? -6.919 12.810 0.904 1.00 0.00 12 HIS A C 7
ATOM 8844 O O . HIS A 1 12 ? -7.543 11.992 0.228 1.00 0.00 12 HIS A O 7
ATOM 8858 N N . LYS A 1 13 ? -6.204 13.794 0.368 1.00 0.00 13 LYS A N 7
ATOM 8859 C CA . LYS A 1 13 ? -6.107 13.972 -1.075 1.00 0.00 13 LYS A CA 7
ATOM 8860 C C . LYS A 1 13 ? -5.460 12.756 -1.731 1.00 0.00 13 LYS A C 7
ATOM 8861 O O . LYS A 1 13 ? -5.997 12.193 -2.685 1.00 0.00 13 LYS A O 7
ATOM 8880 N N . VAL A 1 14 ? -4.303 12.356 -1.212 1.00 0.00 14 VAL A N 7
ATOM 8881 C CA . VAL A 1 14 ? -3.584 11.205 -1.745 1.00 0.00 14 VAL A CA 7
ATOM 8882 C C . VAL A 1 14 ? -4.518 10.016 -1.941 1.00 0.00 14 VAL A C 7
ATOM 8883 O O . VAL A 1 14 ? -5.395 9.760 -1.117 1.00 0.00 14 VAL A O 7
ATOM 8896 N N . ARG A 1 15 ? -4.323 9.292 -3.038 1.00 0.00 15 ARG A N 7
ATOM 8897 C CA . ARG A 1 15 ? -5.147 8.129 -3.343 1.00 0.00 15 ARG A CA 7
ATOM 8898 C C . ARG A 1 15 ? -4.314 7.025 -3.986 1.00 0.00 15 ARG A C 7
ATOM 8899 O O . ARG A 1 15 ? -3.638 7.248 -4.991 1.00 0.00 15 ARG A O 7
ATOM 8920 N N . ALA A 1 16 ? -4.367 5.833 -3.401 1.00 0.00 16 ALA A N 7
ATOM 8921 C CA . ALA A 1 16 ? -3.619 4.694 -3.918 1.00 0.00 16 ALA A CA 7
ATOM 8922 C C . ALA A 1 16 ? -4.523 3.760 -4.716 1.00 0.00 16 ALA A C 7
ATOM 8923 O O . ALA A 1 16 ? -5.669 3.517 -4.340 1.00 0.00 16 ALA A O 7
ATOM 8930 N N . GLY A 1 17 ? -3.998 3.239 -5.821 1.00 0.00 17 GLY A N 7
ATOM 8931 C CA . GLY A 1 17 ? -4.771 2.339 -6.656 1.00 0.00 17 GLY A CA 7
ATOM 8932 C C . GLY A 1 17 ? -3.896 1.456 -7.523 1.00 0.00 17 GLY A C 7
ATOM 8933 O O . GLY A 1 17 ? -2.854 1.890 -8.010 1.00 0.00 17 GLY A O 7
ATOM 8937 N N . GLY A 1 18 ? -4.321 0.211 -7.716 1.00 0.00 18 GLY A N 7
ATOM 8938 C CA . GLY A 1 18 ? -3.555 -0.717 -8.528 1.00 0.00 18 GLY A CA 7
ATOM 8939 C C . GLY A 1 18 ? -3.516 -2.111 -7.935 1.00 0.00 18 GLY A C 7
ATOM 8940 O O . GLY A 1 18 ? -4.109 -2.382 -6.890 1.00 0.00 18 GLY A O 7
ATOM 8944 N N . PRO A 1 19 ? -2.804 -3.027 -8.610 1.00 0.00 19 PRO A N 7
ATOM 8945 C CA . PRO A 1 19 ? -2.674 -4.416 -8.163 1.00 0.00 19 PRO A CA 7
ATOM 8946 C C . PRO A 1 19 ? -1.824 -4.542 -6.902 1.00 0.00 19 PRO A C 7
ATOM 8947 O O . PRO A 1 19 ? -1.321 -3.548 -6.379 1.00 0.00 19 PRO A O 7
ATOM 8958 N N . GLY A 1 20 ? -1.667 -5.771 -6.420 1.00 0.00 20 GLY A N 7
ATOM 8959 C CA . GLY A 1 20 ? -0.876 -6.003 -5.225 1.00 0.00 20 GLY A CA 7
ATOM 8960 C C . GLY A 1 20 ? -1.652 -5.721 -3.954 1.00 0.00 20 GLY A C 7
ATOM 8961 O O . GLY A 1 20 ? -1.538 -6.456 -2.972 1.00 0.00 20 GLY A O 7
ATOM 8965 N N . LEU A 1 21 ? -2.440 -4.651 -3.970 1.00 0.00 21 LEU A N 7
ATOM 8966 C CA . LEU A 1 21 ? -3.236 -4.271 -2.808 1.00 0.00 21 LEU A CA 7
ATOM 8967 C C . LEU A 1 21 ? -4.502 -5.116 -2.715 1.00 0.00 21 LEU A C 7
ATOM 8968 O O . LEU A 1 21 ? -5.076 -5.276 -1.637 1.00 0.00 21 LEU A O 7
ATOM 8984 N N . GLU A 1 22 ? -4.931 -5.656 -3.851 1.00 0.00 22 GLU A N 7
ATOM 8985 C CA . GLU A 1 22 ? -6.130 -6.487 -3.897 1.00 0.00 22 GLU A CA 7
ATOM 8986 C C . GLU A 1 22 ? -5.887 -7.830 -3.216 1.00 0.00 22 GLU A C 7
ATOM 8987 O O . GLU A 1 22 ? -6.616 -8.216 -2.302 1.00 0.00 22 GLU A O 7
ATOM 8999 N N . ARG A 1 23 ? -4.857 -8.538 -3.668 1.00 0.00 23 ARG A N 7
ATOM 9000 C CA . ARG A 1 23 ? -4.519 -9.839 -3.105 1.00 0.00 23 ARG A CA 7
ATOM 9001 C C . ARG A 1 23 ? -3.051 -10.174 -3.352 1.00 0.00 23 ARG A C 7
ATOM 9002 O O . ARG A 1 23 ? -2.488 -9.814 -4.385 1.00 0.00 23 ARG A O 7
ATOM 9023 N N . GLY A 1 24 ? -2.437 -10.866 -2.397 1.00 0.00 24 GLY A N 7
ATOM 9024 C CA . GLY A 1 24 ? -1.041 -11.237 -2.530 1.00 0.00 24 GLY A CA 7
ATOM 9025 C C . GLY A 1 24 ? -0.824 -12.732 -2.406 1.00 0.00 24 GLY A C 7
ATOM 9026 O O . GLY A 1 24 ? -1.744 -13.472 -2.061 1.00 0.00 24 GLY A O 7
ATOM 9030 N N . GLU A 1 25 ? 0.397 -13.177 -2.691 1.00 0.00 25 GLU A N 7
ATOM 9031 C CA . GLU A 1 25 ? 0.729 -14.595 -2.612 1.00 0.00 25 GLU A CA 7
ATOM 9032 C C . GLU A 1 25 ? 2.039 -14.805 -1.857 1.00 0.00 25 GLU A C 7
ATOM 9033 O O . GLU A 1 25 ? 3.071 -14.237 -2.214 1.00 0.00 25 GLU A O 7
ATOM 9045 N N . ALA A 1 26 ? 1.987 -15.622 -0.811 1.00 0.00 26 ALA A N 7
ATOM 9046 C CA . ALA A 1 26 ? 3.169 -15.909 -0.006 1.00 0.00 26 ALA A CA 7
ATOM 9047 C C . ALA A 1 26 ? 4.328 -16.376 -0.879 1.00 0.00 26 ALA A C 7
ATOM 9048 O O . ALA A 1 26 ? 4.211 -17.356 -1.614 1.00 0.00 26 ALA A O 7
ATOM 9055 N N . GLY A 1 27 ? 5.449 -15.666 -0.795 1.00 0.00 27 GLY A N 7
ATOM 9056 C CA . GLY A 1 27 ? 6.614 -16.022 -1.585 1.00 0.00 27 GLY A CA 7
ATOM 9057 C C . GLY A 1 27 ? 6.777 -15.142 -2.808 1.00 0.00 27 GLY A C 7
ATOM 9058 O O . GLY A 1 27 ? 7.895 -14.899 -3.263 1.00 0.00 27 GLY A O 7
ATOM 9062 N N . VAL A 1 28 ? 5.659 -14.663 -3.344 1.00 0.00 28 VAL A N 7
ATOM 9063 C CA . VAL A 1 28 ? 5.682 -13.806 -4.523 1.00 0.00 28 VAL A CA 7
ATOM 9064 C C . VAL A 1 28 ? 5.603 -12.334 -4.133 1.00 0.00 28 VAL A C 7
ATOM 9065 O O . VAL A 1 28 ? 4.798 -11.931 -3.294 1.00 0.00 28 VAL A O 7
ATOM 9078 N N . PRO A 1 29 ? 6.458 -11.509 -4.757 1.00 0.00 29 PRO A N 7
ATOM 9079 C CA . PRO A 1 29 ? 6.504 -10.069 -4.492 1.00 0.00 29 PRO A CA 7
ATOM 9080 C C . PRO A 1 29 ? 5.269 -9.343 -5.017 1.00 0.00 29 PRO A C 7
ATOM 9081 O O . PRO A 1 29 ? 4.742 -9.681 -6.077 1.00 0.00 29 PRO A O 7
ATOM 9092 N N . ALA A 1 30 ? 4.812 -8.345 -4.269 1.00 0.00 30 ALA A N 7
ATOM 9093 C CA . ALA A 1 30 ? 3.641 -7.571 -4.660 1.00 0.00 30 ALA A CA 7
ATOM 9094 C C . ALA A 1 30 ? 3.948 -6.076 -4.666 1.00 0.00 30 ALA A C 7
ATOM 9095 O O . ALA A 1 30 ? 3.981 -5.436 -3.616 1.00 0.00 30 ALA A O 7
ATOM 9102 N N . GLU A 1 31 ? 4.171 -5.528 -5.857 1.00 0.00 31 GLU A N 7
ATOM 9103 C CA . GLU A 1 31 ? 4.477 -4.109 -5.998 1.00 0.00 31 GLU A CA 7
ATOM 9104 C C . GLU A 1 31 ? 3.266 -3.341 -6.521 1.00 0.00 31 GLU A C 7
ATOM 9105 O O . GLU A 1 31 ? 2.470 -3.871 -7.298 1.00 0.00 31 GLU A O 7
ATOM 9117 N N . PHE A 1 32 ? 3.134 -2.092 -6.090 1.00 0.00 32 PHE A N 7
ATOM 9118 C CA . PHE A 1 32 ? 2.020 -1.250 -6.513 1.00 0.00 32 PHE A CA 7
ATOM 9119 C C . PHE A 1 32 ? 2.494 0.168 -6.817 1.00 0.00 32 PHE A C 7
ATOM 9120 O O . PHE A 1 32 ? 3.555 0.591 -6.358 1.00 0.00 32 PHE A O 7
ATOM 9137 N N . SER A 1 33 ? 1.700 0.897 -7.594 1.00 0.00 33 SER A N 7
ATOM 9138 C CA . SER A 1 33 ? 2.040 2.266 -7.964 1.00 0.00 33 SER A CA 7
ATOM 9139 C C . SER A 1 33 ? 1.297 3.266 -7.084 1.00 0.00 33 SER A C 7
ATOM 9140 O O . SER A 1 33 ? 0.130 3.063 -6.744 1.00 0.00 33 SER A O 7
ATOM 9148 N N . ILE A 1 34 ? 1.979 4.345 -6.719 1.00 0.00 34 ILE A N 7
ATOM 9149 C CA . ILE A 1 34 ? 1.385 5.378 -5.879 1.00 0.00 34 ILE A CA 7
ATOM 9150 C C . ILE A 1 34 ? 1.405 6.733 -6.578 1.00 0.00 34 ILE A C 7
ATOM 9151 O O . ILE A 1 34 ? 2.467 7.324 -6.778 1.00 0.00 34 ILE A O 7
ATOM 9167 N N . TRP A 1 35 ? 0.225 7.220 -6.945 1.00 0.00 35 TRP A N 7
ATOM 9168 C CA . TRP A 1 35 ? 0.108 8.508 -7.620 1.00 0.00 35 TRP A CA 7
ATOM 9169 C C . TRP A 1 35 ? -0.179 9.624 -6.620 1.00 0.00 35 TRP A C 7
ATOM 9170 O O . TRP A 1 35 ? -0.760 9.386 -5.561 1.00 0.00 35 TRP A O 7
ATOM 9191 N N . THR A 1 36 ? 0.232 10.841 -6.962 1.00 0.00 36 THR A N 7
ATOM 9192 C CA . THR A 1 36 ? 0.020 11.991 -6.094 1.00 0.00 36 THR A CA 7
ATOM 9193 C C . THR A 1 36 ? -0.562 13.167 -6.871 1.00 0.00 36 THR A C 7
ATOM 9194 O O . THR A 1 36 ? 0.106 13.750 -7.725 1.00 0.00 36 THR A O 7
ATOM 9205 N N . ARG A 1 37 ? -1.810 13.510 -6.570 1.00 0.00 37 ARG A N 7
ATOM 9206 C CA . ARG A 1 37 ? -2.481 14.616 -7.241 1.00 0.00 37 ARG A CA 7
ATOM 9207 C C . ARG A 1 37 ? -2.885 15.695 -6.240 1.00 0.00 37 ARG A C 7
ATOM 9208 O O . ARG A 1 37 ? -3.721 15.463 -5.368 1.00 0.00 37 ARG A O 7
ATOM 9229 N N . GLU A 1 38 ? -2.284 16.872 -6.373 1.00 0.00 38 GLU A N 7
ATOM 9230 C CA . GLU A 1 38 ? -2.581 17.986 -5.479 1.00 0.00 38 GLU A CA 7
ATOM 9231 C C . GLU A 1 38 ? -2.538 17.539 -4.020 1.00 0.00 38 GLU A C 7
ATOM 9232 O O . GLU A 1 38 ? -3.404 17.901 -3.223 1.00 0.00 38 GLU A O 7
ATOM 9244 N N . ALA A 1 39 ? -1.526 16.748 -3.679 1.00 0.00 39 ALA A N 7
ATOM 9245 C CA . ALA A 1 39 ? -1.370 16.252 -2.318 1.00 0.00 39 ALA A CA 7
ATOM 9246 C C . ALA A 1 39 ? -0.095 16.795 -1.679 1.00 0.00 39 ALA A C 7
ATOM 9247 O O . ALA A 1 39 ? -0.104 17.234 -0.530 1.00 0.00 39 ALA A O 7
ATOM 9254 N N . GLY A 1 40 ? 1.001 16.760 -2.433 1.00 0.00 40 GLY A N 7
ATOM 9255 C CA . GLY A 1 40 ? 2.268 17.251 -1.923 1.00 0.00 40 GLY A CA 7
ATOM 9256 C C . GLY A 1 40 ? 3.426 16.338 -2.273 1.00 0.00 40 GLY A C 7
ATOM 9257 O O . GLY A 1 40 ? 4.544 16.802 -2.499 1.00 0.00 40 GLY A O 7
ATOM 9261 N N . ALA A 1 41 ? 3.159 15.038 -2.318 1.00 0.00 41 ALA A N 7
ATOM 9262 C CA . ALA A 1 41 ? 4.189 14.057 -2.644 1.00 0.00 41 ALA A CA 7
ATOM 9263 C C . ALA A 1 41 ? 5.510 14.403 -1.965 1.00 0.00 41 ALA A C 7
ATOM 9264 O O . ALA A 1 41 ? 6.572 14.336 -2.583 1.00 0.00 41 ALA A O 7
ATOM 9271 N N . GLY A 1 42 ? 5.436 14.774 -0.690 1.00 0.00 42 GLY A N 7
ATOM 9272 C CA . GLY A 1 42 ? 6.634 15.125 0.050 1.00 0.00 42 GLY A CA 7
ATOM 9273 C C . GLY A 1 42 ? 6.890 14.190 1.217 1.00 0.00 42 GLY A C 7
ATOM 9274 O O . GLY A 1 42 ? 7.522 14.574 2.200 1.00 0.00 42 GLY A O 7
ATOM 9278 N N . GLY A 1 43 ? 6.395 12.961 1.106 1.00 0.00 43 GLY A N 7
ATOM 9279 C CA . GLY A 1 43 ? 6.582 11.990 2.168 1.00 0.00 43 GLY A CA 7
ATOM 9280 C C . GLY A 1 43 ? 5.729 10.751 1.978 1.00 0.00 43 GLY A C 7
ATOM 9281 O O . GLY A 1 43 ? 4.546 10.849 1.648 1.00 0.00 43 GLY A O 7
ATOM 9285 N N . LEU A 1 44 ? 6.328 9.584 2.185 1.00 0.00 44 LEU A N 7
ATOM 9286 C CA . LEU A 1 44 ? 5.615 8.321 2.034 1.00 0.00 44 LEU A CA 7
ATOM 9287 C C . LEU A 1 44 ? 6.260 7.227 2.878 1.00 0.00 44 LEU A C 7
ATOM 9288 O O . LEU A 1 44 ? 7.372 6.782 2.591 1.00 0.00 44 LEU A O 7
ATOM 9304 N N . SER A 1 45 ? 5.554 6.795 3.918 1.00 0.00 45 SER A N 7
ATOM 9305 C CA . SER A 1 45 ? 6.059 5.753 4.805 1.00 0.00 45 SER A CA 7
ATOM 9306 C C . SER A 1 45 ? 5.188 4.503 4.724 1.00 0.00 45 SER A C 7
ATOM 9307 O O . SER A 1 45 ? 3.985 4.553 4.988 1.00 0.00 45 SER A O 7
ATOM 9315 N N . ILE A 1 46 ? 5.803 3.383 4.360 1.00 0.00 46 ILE A N 7
ATOM 9316 C CA . ILE A 1 46 ? 5.085 2.119 4.246 1.00 0.00 46 ILE A CA 7
ATOM 9317 C C . ILE A 1 46 ? 5.669 1.070 5.186 1.00 0.00 46 ILE A C 7
ATOM 9318 O O . ILE A 1 46 ? 6.875 0.833 5.195 1.00 0.00 46 ILE A O 7
ATOM 9334 N N . ALA A 1 47 ? 4.801 0.442 5.974 1.00 0.00 47 ALA A N 7
ATOM 9335 C CA . ALA A 1 47 ? 5.229 -0.585 6.914 1.00 0.00 47 ALA A CA 7
ATOM 9336 C C . ALA A 1 47 ? 4.339 -1.819 6.822 1.00 0.00 47 ALA A C 7
ATOM 9337 O O . ALA A 1 47 ? 3.145 -1.760 7.119 1.00 0.00 47 ALA A O 7
ATOM 9344 N N . VAL A 1 48 ? 4.926 -2.938 6.407 1.00 0.00 48 VAL A N 7
ATOM 9345 C CA . VAL A 1 48 ? 4.185 -4.187 6.276 1.00 0.00 48 VAL A CA 7
ATOM 9346 C C . VAL A 1 48 ? 4.296 -5.027 7.542 1.00 0.00 48 VAL A C 7
ATOM 9347 O O . VAL A 1 48 ? 5.368 -5.537 7.868 1.00 0.00 48 VAL A O 7
ATOM 9360 N N . GLU A 1 49 ? 3.181 -5.168 8.253 1.00 0.00 49 GLU A N 7
ATOM 9361 C CA . GLU A 1 49 ? 3.155 -5.949 9.485 1.00 0.00 49 GLU A CA 7
ATOM 9362 C C . GLU A 1 49 ? 2.093 -7.042 9.414 1.00 0.00 49 GLU A C 7
ATOM 9363 O O . GLU A 1 49 ? 0.907 -6.760 9.246 1.00 0.00 49 GLU A O 7
ATOM 9375 N N . GLY A 1 50 ? 2.529 -8.292 9.542 1.00 0.00 50 GLY A N 7
ATOM 9376 C CA . GLY A 1 50 ? 1.604 -9.409 9.490 1.00 0.00 50 GLY A CA 7
ATOM 9377 C C . GLY A 1 50 ? 1.978 -10.516 10.455 1.00 0.00 50 GLY A C 7
ATOM 9378 O O . GLY A 1 50 ? 2.686 -10.300 11.438 1.00 0.00 50 GLY A O 7
ATOM 9382 N N . PRO A 1 51 ? 1.494 -11.737 10.177 1.00 0.00 51 PRO A N 7
ATOM 9383 C CA . PRO A 1 51 ? 1.767 -12.906 11.018 1.00 0.00 51 PRO A CA 7
ATOM 9384 C C . PRO A 1 51 ? 3.221 -13.355 10.930 1.00 0.00 51 PRO A C 7
ATOM 9385 O O . PRO A 1 51 ? 3.662 -14.215 11.693 1.00 0.00 51 PRO A O 7
ATOM 9396 N N . SER A 1 52 ? 3.962 -12.769 9.995 1.00 0.00 52 SER A N 7
ATOM 9397 C CA . SER A 1 52 ? 5.367 -13.111 9.806 1.00 0.00 52 SER A CA 7
ATOM 9398 C C . SER A 1 52 ? 6.135 -11.942 9.199 1.00 0.00 52 SER A C 7
ATOM 9399 O O . SER A 1 52 ? 5.545 -11.034 8.611 1.00 0.00 52 SER A O 7
ATOM 9407 N N . LYS A 1 53 ? 7.456 -11.969 9.344 1.00 0.00 53 LYS A N 7
ATOM 9408 C CA . LYS A 1 53 ? 8.307 -10.913 8.809 1.00 0.00 53 LYS A CA 7
ATOM 9409 C C . LYS A 1 53 ? 8.128 -10.781 7.300 1.00 0.00 53 LYS A C 7
ATOM 9410 O O . LYS A 1 53 ? 8.063 -11.780 6.584 1.00 0.00 53 LYS A O 7
ATOM 9429 N N . ALA A 1 54 ? 8.051 -9.543 6.824 1.00 0.00 54 ALA A N 7
ATOM 9430 C CA . ALA A 1 54 ? 7.884 -9.282 5.400 1.00 0.00 54 ALA A CA 7
ATOM 9431 C C . ALA A 1 54 ? 9.036 -8.442 4.857 1.00 0.00 54 ALA A C 7
ATOM 9432 O O . ALA A 1 54 ? 9.555 -7.566 5.548 1.00 0.00 54 ALA A O 7
ATOM 9439 N N . GLU A 1 55 ? 9.429 -8.716 3.617 1.00 0.00 55 GLU A N 7
ATOM 9440 C CA . GLU A 1 55 ? 10.521 -7.986 2.984 1.00 0.00 55 GLU A CA 7
ATOM 9441 C C . GLU A 1 55 ? 9.989 -6.803 2.179 1.00 0.00 55 GLU A C 7
ATOM 9442 O O . GLU A 1 55 ? 8.853 -6.822 1.706 1.00 0.00 55 GLU A O 7
ATOM 9454 N N . ILE A 1 56 ? 10.818 -5.776 2.031 1.00 0.00 56 ILE A N 7
ATOM 9455 C CA . ILE A 1 56 ? 10.433 -4.585 1.284 1.00 0.00 56 ILE A CA 7
ATOM 9456 C C . ILE A 1 56 ? 11.620 -4.007 0.521 1.00 0.00 56 ILE A C 7
ATOM 9457 O O . ILE A 1 56 ? 12.728 -3.919 1.048 1.00 0.00 56 ILE A O 7
ATOM 9473 N N . THR A 1 57 ? 11.379 -3.610 -0.725 1.00 0.00 57 THR A N 7
ATOM 9474 C CA . THR A 1 57 ? 12.426 -3.039 -1.562 1.00 0.00 57 THR A CA 7
ATOM 9475 C C . THR A 1 57 ? 11.957 -1.751 -2.228 1.00 0.00 57 THR A C 7
ATOM 9476 O O . THR A 1 57 ? 10.889 -1.711 -2.840 1.00 0.00 57 THR A O 7
ATOM 9487 N N . PHE A 1 58 ? 12.761 -0.699 -2.105 1.00 0.00 58 PHE A N 7
ATOM 9488 C CA . PHE A 1 58 ? 12.427 0.591 -2.697 1.00 0.00 58 PHE A CA 7
ATOM 9489 C C . PHE A 1 58 ? 13.613 1.157 -3.472 1.00 0.00 58 PHE A C 7
ATOM 9490 O O . PHE A 1 58 ? 14.651 1.477 -2.893 1.00 0.00 58 PHE A O 7
ATOM 9507 N N . ASP A 1 59 ? 13.450 1.278 -4.785 1.00 0.00 59 ASP A N 7
ATOM 9508 C CA . ASP A 1 59 ? 14.507 1.806 -5.641 1.00 0.00 59 ASP A CA 7
ATOM 9509 C C . ASP A 1 59 ? 14.077 3.120 -6.285 1.00 0.00 59 ASP A C 7
ATOM 9510 O O . ASP A 1 59 ? 13.157 3.151 -7.102 1.00 0.00 59 ASP A O 7
ATOM 9519 N N . ASP A 1 60 ? 14.750 4.203 -5.911 1.00 0.00 60 ASP A N 7
ATOM 9520 C CA . ASP A 1 60 ? 14.438 5.521 -6.453 1.00 0.00 60 ASP A CA 7
ATOM 9521 C C . ASP A 1 60 ? 15.599 6.053 -7.287 1.00 0.00 60 ASP A C 7
ATOM 9522 O O . ASP A 1 60 ? 16.601 6.524 -6.748 1.00 0.00 60 ASP A O 7
ATOM 9531 N N . HIS A 1 61 ? 15.458 5.975 -8.607 1.00 0.00 61 HIS A N 7
ATOM 9532 C CA . HIS A 1 61 ? 16.494 6.449 -9.516 1.00 0.00 61 HIS A CA 7
ATOM 9533 C C . HIS A 1 61 ? 16.163 7.844 -10.037 1.00 0.00 61 HIS A C 7
ATOM 9534 O O . HIS A 1 61 ? 16.970 8.768 -9.924 1.00 0.00 61 HIS A O 7
ATOM 9548 N N . LYS A 1 62 ? 14.973 7.991 -10.608 1.00 0.00 62 LYS A N 7
ATOM 9549 C CA . LYS A 1 62 ? 14.534 9.273 -11.147 1.00 0.00 62 LYS A CA 7
ATOM 9550 C C . LYS A 1 62 ? 13.158 9.648 -10.607 1.00 0.00 62 LYS A C 7
ATOM 9551 O O . LYS A 1 62 ? 13.011 10.628 -9.879 1.00 0.00 62 LYS A O 7
ATOM 9570 N N . ASN A 1 63 ? 12.151 8.858 -10.969 1.00 0.00 63 ASN A N 7
ATOM 9571 C CA . ASN A 1 63 ? 10.786 9.107 -10.520 1.00 0.00 63 ASN A CA 7
ATOM 9572 C C . ASN A 1 63 ? 10.240 7.908 -9.750 1.00 0.00 63 ASN A C 7
ATOM 9573 O O . ASN A 1 63 ? 9.032 7.669 -9.728 1.00 0.00 63 ASN A O 7
ATOM 9584 N N . GLY A 1 64 ? 11.137 7.157 -9.120 1.00 0.00 64 GLY A N 7
ATOM 9585 C CA . GLY A 1 64 ? 10.727 5.992 -8.358 1.00 0.00 64 GLY A CA 7
ATOM 9586 C C . GLY A 1 64 ? 9.617 5.215 -9.038 1.00 0.00 64 GLY A C 7
ATOM 9587 O O . GLY A 1 64 ? 8.630 4.842 -8.403 1.00 0.00 64 GLY A O 7
ATOM 9591 N N . SER A 1 65 ? 9.776 4.972 -10.335 1.00 0.00 65 SER A N 7
ATOM 9592 C CA . SER A 1 65 ? 8.778 4.240 -11.104 1.00 0.00 65 SER A CA 7
ATOM 9593 C C . SER A 1 65 ? 8.593 2.830 -10.552 1.00 0.00 65 SER A C 7
ATOM 9594 O O . SER A 1 65 ? 7.468 2.376 -10.341 1.00 0.00 65 SER A O 7
ATOM 9602 N N . CYS A 1 66 ? 9.706 2.142 -10.322 1.00 0.00 66 CYS A N 7
ATOM 9603 C CA . CYS A 1 66 ? 9.669 0.781 -9.796 1.00 0.00 66 CYS A CA 7
ATOM 9604 C C . CYS A 1 66 ? 8.580 0.638 -8.739 1.00 0.00 66 CYS A C 7
ATOM 9605 O O . CYS A 1 66 ? 7.876 -0.370 -8.690 1.00 0.00 66 CYS A O 7
ATOM 9613 N N . GLY A 1 67 ? 8.448 1.653 -7.890 1.00 0.00 67 GLY A N 7
ATOM 9614 C CA . GLY A 1 67 ? 7.443 1.619 -6.843 1.00 0.00 67 GLY A CA 7
ATOM 9615 C C . GLY A 1 67 ? 7.937 0.930 -5.587 1.00 0.00 67 GLY A C 7
ATOM 9616 O O . GLY A 1 67 ? 9.128 0.969 -5.277 1.00 0.00 67 GLY A O 7
ATOM 9620 N N . VAL A 1 68 ? 7.021 0.298 -4.861 1.00 0.00 68 VAL A N 7
ATOM 9621 C CA . VAL A 1 68 ? 7.370 -0.404 -3.631 1.00 0.00 68 VAL A CA 7
ATOM 9622 C C . VAL A 1 68 ? 6.970 -1.873 -3.703 1.00 0.00 68 VAL A C 7
ATOM 9623 O O . VAL A 1 68 ? 5.788 -2.200 -3.805 1.00 0.00 68 VAL A O 7
ATOM 9636 N N . SER A 1 69 ? 7.963 -2.755 -3.648 1.00 0.00 69 SER A N 7
ATOM 9637 C CA . SER A 1 69 ? 7.715 -4.190 -3.711 1.00 0.00 69 SER A CA 7
ATOM 9638 C C . SER A 1 69 ? 7.874 -4.829 -2.335 1.00 0.00 69 SER A C 7
ATOM 9639 O O . SER A 1 69 ? 8.716 -4.414 -1.539 1.00 0.00 69 SER A O 7
ATOM 9647 N N . TYR A 1 70 ? 7.057 -5.840 -2.062 1.00 0.00 70 TYR A N 7
ATOM 9648 C CA . TYR A 1 70 ? 7.104 -6.537 -0.782 1.00 0.00 70 TYR A CA 7
ATOM 9649 C C . TYR A 1 70 ? 6.806 -8.022 -0.958 1.00 0.00 70 TYR A C 7
ATOM 9650 O O . TYR A 1 70 ? 6.010 -8.409 -1.814 1.00 0.00 70 TYR A O 7
ATOM 9668 N N . ILE A 1 71 ? 7.451 -8.849 -0.142 1.00 0.00 71 ILE A N 7
ATOM 9669 C CA . ILE A 1 71 ? 7.255 -10.292 -0.204 1.00 0.00 71 ILE A CA 7
ATOM 9670 C C . ILE A 1 71 ? 6.913 -10.861 1.168 1.00 0.00 71 ILE A C 7
ATOM 9671 O O . ILE A 1 71 ? 7.472 -10.443 2.181 1.00 0.00 71 ILE A O 7
ATOM 9687 N N . ALA A 1 72 ? 5.991 -11.819 1.193 1.00 0.00 72 ALA A N 7
ATOM 9688 C CA . ALA A 1 72 ? 5.577 -12.449 2.441 1.00 0.00 72 ALA A CA 7
ATOM 9689 C C . ALA A 1 72 ? 5.956 -13.925 2.462 1.00 0.00 72 ALA A C 7
ATOM 9690 O O . ALA A 1 72 ? 5.297 -14.753 1.834 1.00 0.00 72 ALA A O 7
ATOM 9697 N N . GLN A 1 73 ? 7.022 -14.248 3.187 1.00 0.00 73 GLN A N 7
ATOM 9698 C CA . GLN A 1 73 ? 7.488 -15.625 3.289 1.00 0.00 73 GLN A CA 7
ATOM 9699 C C . GLN A 1 73 ? 6.342 -16.562 3.658 1.00 0.00 73 GLN A C 7
ATOM 9700 O O . GLN A 1 73 ? 6.216 -17.651 3.100 1.00 0.00 73 GLN A O 7
ATOM 9714 N N . GLU A 1 74 ? 5.511 -16.129 4.601 1.00 0.00 74 GLU A N 7
ATOM 9715 C CA . GLU A 1 74 ? 4.377 -16.931 5.045 1.00 0.00 74 GLU A CA 7
ATOM 9716 C C . GLU A 1 74 ? 3.058 -16.277 4.645 1.00 0.00 74 GLU A C 7
ATOM 9717 O O . GLU A 1 74 ? 2.919 -15.054 4.641 1.00 0.00 74 GLU A O 7
ATOM 9729 N N . PRO A 1 75 ? 2.066 -17.110 4.298 1.00 0.00 75 PRO A N 7
ATOM 9730 C CA . PRO A 1 75 ? 0.741 -16.636 3.890 1.00 0.00 75 PRO A CA 7
ATOM 9731 C C . PRO A 1 75 ? -0.041 -16.029 5.050 1.00 0.00 75 PRO A C 7
ATOM 9732 O O . PRO A 1 75 ? 0.202 -16.353 6.212 1.00 0.00 75 PRO A O 7
ATOM 9743 N N . GLY A 1 76 ? -0.983 -15.148 4.727 1.00 0.00 76 GLY A N 7
ATOM 9744 C CA . GLY A 1 76 ? -1.786 -14.510 5.754 1.00 0.00 76 GLY A CA 7
ATOM 9745 C C . GLY A 1 76 ? -2.159 -13.085 5.397 1.00 0.00 76 GLY A C 7
ATOM 9746 O O . GLY A 1 76 ? -1.846 -12.609 4.306 1.00 0.00 76 GLY A O 7
ATOM 9750 N N . ASN A 1 77 ? -2.831 -12.402 6.318 1.00 0.00 77 ASN A N 7
ATOM 9751 C CA . ASN A 1 77 ? -3.249 -11.024 6.094 1.00 0.00 77 ASN A CA 7
ATOM 9752 C C . ASN A 1 77 ? -2.170 -10.046 6.551 1.00 0.00 77 ASN A C 7
ATOM 9753 O O . ASN A 1 77 ? -1.940 -9.875 7.749 1.00 0.00 77 ASN A O 7
ATOM 9764 N N . TYR A 1 78 ? -1.511 -9.409 5.589 1.00 0.00 78 TYR A N 7
ATOM 9765 C CA . TYR A 1 78 ? -0.455 -8.450 5.893 1.00 0.00 78 TYR A CA 7
ATOM 9766 C C . TYR A 1 78 ? -0.991 -7.022 5.868 1.00 0.00 78 TYR A C 7
ATOM 9767 O O . TYR A 1 78 ? -1.341 -6.499 4.810 1.00 0.00 78 TYR A O 7
ATOM 9785 N N . GLU A 1 79 ? -1.052 -6.400 7.039 1.00 0.00 79 GLU A N 7
ATOM 9786 C CA . GLU A 1 79 ? -1.546 -5.032 7.153 1.00 0.00 79 GLU A CA 7
ATOM 9787 C C . GLU A 1 79 ? -0.435 -4.027 6.863 1.00 0.00 79 GLU A C 7
ATOM 9788 O O . GLU A 1 79 ? 0.525 -3.907 7.624 1.00 0.00 79 GLU A O 7
ATOM 9800 N N . VAL A 1 80 ? -0.571 -3.307 5.753 1.00 0.00 80 VAL A N 7
ATOM 9801 C CA . VAL A 1 80 ? 0.419 -2.311 5.361 1.00 0.00 80 VAL A CA 7
ATOM 9802 C C . VAL A 1 80 ? -0.021 -0.909 5.764 1.00 0.00 80 VAL A C 7
ATOM 9803 O O . VAL A 1 80 ? -1.031 -0.400 5.279 1.00 0.00 80 VAL A O 7
ATOM 9816 N N . SER A 1 81 ? 0.744 -0.288 6.658 1.00 0.00 81 SER A N 7
ATOM 9817 C CA . SER A 1 81 ? 0.431 1.055 7.129 1.00 0.00 81 SER A CA 7
ATOM 9818 C C . SER A 1 81 ? 1.127 2.109 6.273 1.00 0.00 81 SER A C 7
ATOM 9819 O O . SER A 1 81 ? 2.356 2.184 6.238 1.00 0.00 81 SER A O 7
ATOM 9827 N N . ILE A 1 82 ? 0.332 2.919 5.581 1.00 0.00 82 ILE A N 7
ATOM 9828 C CA . ILE A 1 82 ? 0.871 3.969 4.725 1.00 0.00 82 ILE A CA 7
ATOM 9829 C C . ILE A 1 82 ? 0.609 5.349 5.317 1.00 0.00 82 ILE A C 7
ATOM 9830 O O . ILE A 1 82 ? -0.537 5.727 5.557 1.00 0.00 82 ILE A O 7
ATOM 9846 N N . LYS A 1 83 ? 1.681 6.100 5.548 1.00 0.00 83 LYS A N 7
ATOM 9847 C CA . LYS A 1 83 ? 1.570 7.441 6.110 1.00 0.00 83 LYS A CA 7
ATOM 9848 C C . LYS A 1 83 ? 2.147 8.480 5.154 1.00 0.00 83 LYS A C 7
ATOM 9849 O O . LYS A 1 83 ? 3.322 8.418 4.790 1.00 0.00 83 LYS A O 7
ATOM 9868 N N . PHE A 1 84 ? 1.316 9.435 4.753 1.00 0.00 84 PHE A N 7
ATOM 9869 C CA . PHE A 1 84 ? 1.745 10.489 3.839 1.00 0.00 84 PHE A CA 7
ATOM 9870 C C . PHE A 1 84 ? 2.044 11.778 4.599 1.00 0.00 84 PHE A C 7
ATOM 9871 O O . PHE A 1 84 ? 1.170 12.338 5.261 1.00 0.00 84 PHE A O 7
ATOM 9888 N N . ASN A 1 85 ? 3.285 12.243 4.498 1.00 0.00 85 ASN A N 7
ATOM 9889 C CA . ASN A 1 85 ? 3.700 13.465 5.176 1.00 0.00 85 ASN A CA 7
ATOM 9890 C C . ASN A 1 85 ? 3.384 13.395 6.666 1.00 0.00 85 ASN A C 7
ATOM 9891 O O . ASN A 1 85 ? 3.068 14.407 7.293 1.00 0.00 85 ASN A O 7
ATOM 9902 N N . ASP A 1 86 ? 3.473 12.195 7.229 1.00 0.00 86 ASP A N 7
ATOM 9903 C CA . ASP A 1 86 ? 3.198 11.992 8.646 1.00 0.00 86 ASP A CA 7
ATOM 9904 C C . ASP A 1 86 ? 1.700 12.064 8.926 1.00 0.00 86 ASP A C 7
ATOM 9905 O O . ASP A 1 86 ? 1.275 12.611 9.943 1.00 0.00 86 ASP A O 7
ATOM 9914 N N . GLU A 1 87 ? 0.906 11.508 8.015 1.00 0.00 87 GLU A N 7
ATOM 9915 C CA . GLU A 1 87 ? -0.544 11.512 8.164 1.00 0.00 87 GLU A CA 7
ATOM 9916 C C . GLU A 1 87 ? -1.148 10.212 7.639 1.00 0.00 87 GLU A C 7
ATOM 9917 O O . GLU A 1 87 ? -0.710 9.679 6.619 1.00 0.00 87 GLU A O 7
ATOM 9929 N N . HIS A 1 88 ? -2.155 9.708 8.343 1.00 0.00 88 HIS A N 7
ATOM 9930 C CA . HIS A 1 88 ? -2.821 8.471 7.950 1.00 0.00 88 HIS A CA 7
ATOM 9931 C C . HIS A 1 88 ? -3.959 8.753 6.974 1.00 0.00 88 HIS A C 7
ATOM 9932 O O . HIS A 1 88 ? -5.000 9.287 7.359 1.00 0.00 88 HIS A O 7
ATOM 9946 N N . ILE A 1 89 ? -3.754 8.391 5.712 1.00 0.00 89 ILE A N 7
ATOM 9947 C CA . ILE A 1 89 ? -4.764 8.605 4.683 1.00 0.00 89 ILE A CA 7
ATOM 9948 C C . ILE A 1 89 ? -6.008 7.764 4.951 1.00 0.00 89 ILE A C 7
ATOM 9949 O O . ILE A 1 89 ? -5.968 6.761 5.663 1.00 0.00 89 ILE A O 7
ATOM 9965 N N . PRO A 1 90 ? -7.140 8.182 4.366 1.00 0.00 90 PRO A N 7
ATOM 9966 C CA . PRO A 1 90 ? -8.418 7.479 4.523 1.00 0.00 90 PRO A CA 7
ATOM 9967 C C . PRO A 1 90 ? -8.430 6.131 3.812 1.00 0.00 90 PRO A C 7
ATOM 9968 O O . PRO A 1 90 ? -9.448 5.440 3.789 1.00 0.00 90 PRO A O 7
ATOM 9979 N N . GLU A 1 91 ? -7.292 5.763 3.231 1.00 0.00 91 GLU A N 7
ATOM 9980 C CA . GLU A 1 91 ? -7.173 4.496 2.518 1.00 0.00 91 GLU A CA 7
ATOM 9981 C C . GLU A 1 91 ? -6.218 3.551 3.242 1.00 0.00 91 GLU A C 7
ATOM 9982 O O . GLU A 1 91 ? -6.148 2.363 2.929 1.00 0.00 91 GLU A O 7
ATOM 9994 N N . SER A 1 92 ? -5.483 4.090 4.210 1.00 0.00 92 SER A N 7
ATOM 9995 C CA . SER A 1 92 ? -4.527 3.297 4.975 1.00 0.00 92 SER A CA 7
ATOM 9996 C C . SER A 1 92 ? -4.950 3.202 6.437 1.00 0.00 92 SER A C 7
ATOM 9997 O O . SER A 1 92 ? -5.662 4.058 6.962 1.00 0.00 92 SER A O 7
ATOM 10005 N N . PRO A 1 93 ? -4.501 2.135 7.114 1.00 0.00 93 PRO A N 7
ATOM 10006 C CA . PRO A 1 93 ? -3.652 1.108 6.500 1.00 0.00 93 PRO A CA 7
ATOM 10007 C C . PRO A 1 93 ? -4.410 0.266 5.479 1.00 0.00 93 PRO A C 7
ATOM 10008 O O . PRO A 1 93 ? -5.596 0.485 5.235 1.00 0.00 93 PRO A O 7
ATOM 10019 N N . TYR A 1 94 ? -3.716 -0.700 4.886 1.00 0.00 94 TYR A N 7
ATOM 10020 C CA . TYR A 1 94 ? -4.323 -1.574 3.890 1.00 0.00 94 TYR A CA 7
ATOM 10021 C C . TYR A 1 94 ? -4.253 -3.033 4.331 1.00 0.00 94 TYR A C 7
ATOM 10022 O O . TYR A 1 94 ? -3.339 -3.433 5.054 1.00 0.00 94 TYR A O 7
ATOM 10040 N N . LEU A 1 95 ? -5.226 -3.824 3.891 1.00 0.00 95 LEU A N 7
ATOM 10041 C CA . LEU A 1 95 ? -5.276 -5.240 4.239 1.00 0.00 95 LEU A CA 7
ATOM 10042 C C . LEU A 1 95 ? -5.143 -6.112 2.994 1.00 0.00 95 LEU A C 7
ATOM 10043 O O . LEU A 1 95 ? -6.043 -6.158 2.156 1.00 0.00 95 LEU A O 7
ATOM 10059 N N . VAL A 1 96 ? -4.014 -6.804 2.880 1.00 0.00 96 VAL A N 7
ATOM 10060 C CA . VAL A 1 96 ? -3.763 -7.677 1.740 1.00 0.00 96 VAL A CA 7
ATOM 10061 C C . VAL A 1 96 ? -3.721 -9.141 2.167 1.00 0.00 96 VAL A C 7
ATOM 10062 O O . VAL A 1 96 ? -2.741 -9.619 2.738 1.00 0.00 96 VAL A O 7
ATOM 10075 N N . PRO A 1 97 ? -4.811 -9.870 1.885 1.00 0.00 97 PRO A N 7
ATOM 10076 C CA . PRO A 1 97 ? -4.924 -11.291 2.230 1.00 0.00 97 PRO A CA 7
ATOM 10077 C C . PRO A 1 97 ? -4.001 -12.167 1.391 1.00 0.00 97 PRO A C 7
ATOM 10078 O O . PRO A 1 97 ? -4.387 -12.652 0.327 1.00 0.00 97 PRO A O 7
ATOM 10089 N N . VAL A 1 98 ? -2.779 -12.364 1.874 1.00 0.00 98 VAL A N 7
ATOM 10090 C CA . VAL A 1 98 ? -1.800 -13.183 1.169 1.00 0.00 98 VAL A CA 7
ATOM 10091 C C . VAL A 1 98 ? -2.032 -14.666 1.434 1.00 0.00 98 VAL A C 7
ATOM 10092 O O . VAL A 1 98 ? -2.438 -15.056 2.529 1.00 0.00 98 VAL A O 7
ATOM 10105 N N . ILE A 1 99 ? -1.772 -15.489 0.424 1.00 0.00 99 ILE A N 7
ATOM 10106 C CA . ILE A 1 99 ? -1.950 -16.931 0.548 1.00 0.00 99 ILE A CA 7
ATOM 10107 C C . ILE A 1 99 ? -0.819 -17.686 -0.142 1.00 0.00 99 ILE A C 7
ATOM 10108 O O . ILE A 1 99 ? -0.225 -17.195 -1.100 1.00 0.00 99 ILE A O 7
ATOM 10124 N N . ALA A 1 100 ? -0.528 -18.885 0.353 1.00 0.00 100 ALA A N 7
ATOM 10125 C CA . ALA A 1 100 ? 0.530 -19.710 -0.217 1.00 0.00 100 ALA A CA 7
ATOM 10126 C C . ALA A 1 100 ? 0.052 -20.418 -1.480 1.00 0.00 100 ALA A C 7
ATOM 10127 O O . ALA A 1 100 ? -0.809 -21.297 -1.442 1.00 0.00 100 ALA A O 7
ATOM 10134 N N . PRO A 1 101 ? 0.622 -20.026 -2.630 1.00 0.00 101 PRO A N 7
ATOM 10135 C CA . PRO A 1 101 ? 0.269 -20.610 -3.928 1.00 0.00 101 PRO A CA 7
ATOM 10136 C C . PRO A 1 101 ? 0.752 -22.050 -4.066 1.00 0.00 101 PRO A C 7
ATOM 10137 O O . PRO A 1 101 ? 1.953 -22.315 -4.056 1.00 0.00 101 PRO A O 7
ATOM 10148 N N . SER A 1 102 ? -0.194 -22.976 -4.195 1.00 0.00 102 SER A N 7
ATOM 10149 C CA . SER A 1 102 ? 0.136 -24.389 -4.331 1.00 0.00 102 SER A CA 7
ATOM 10150 C C . SER A 1 102 ? 1.117 -24.610 -5.478 1.00 0.00 102 SER A C 7
ATOM 10151 O O . SER A 1 102 ? 0.749 -24.528 -6.649 1.00 0.00 102 SER A O 7
ATOM 10159 N N . ASP A 1 103 ? 2.369 -24.891 -5.132 1.00 0.00 103 ASP A N 7
ATOM 10160 C CA . ASP A 1 103 ? 3.405 -25.125 -6.131 1.00 0.00 103 ASP A CA 7
ATOM 10161 C C . ASP A 1 103 ? 3.110 -26.389 -6.933 1.00 0.00 103 ASP A C 7
ATOM 10162 O O . ASP A 1 103 ? 3.445 -27.496 -6.510 1.00 0.00 103 ASP A O 7
ATOM 10171 N N . ASP A 1 104 ? 2.482 -26.216 -8.091 1.00 0.00 104 ASP A N 7
ATOM 10172 C CA . ASP A 1 104 ? 2.143 -27.343 -8.952 1.00 0.00 104 ASP A CA 7
ATOM 10173 C C . ASP A 1 104 ? 3.235 -27.581 -9.990 1.00 0.00 104 ASP A C 7
ATOM 10174 O O . ASP A 1 104 ? 3.796 -26.636 -10.544 1.00 0.00 104 ASP A O 7
ATOM 10183 N N . ALA A 1 105 ? 3.532 -28.850 -10.248 1.00 0.00 105 ALA A N 7
ATOM 10184 C CA . ALA A 1 105 ? 4.556 -29.213 -11.220 1.00 0.00 105 ALA A CA 7
ATOM 10185 C C . ALA A 1 105 ? 3.955 -29.988 -12.388 1.00 0.00 105 ALA A C 7
ATOM 10186 O O . ALA A 1 105 ? 3.027 -30.778 -12.209 1.00 0.00 105 ALA A O 7
ATOM 10193 N N . GLY A 1 1 ? -13.155 31.405 -9.004 1.00 0.00 1 GLY A N 8
ATOM 10194 C CA . GLY A 1 1 ? -12.109 32.403 -8.880 1.00 0.00 1 GLY A CA 8
ATOM 10195 C C . GLY A 1 1 ? -11.602 32.538 -7.458 1.00 0.00 1 GLY A C 8
ATOM 10196 O O . GLY A 1 1 ? -11.600 33.631 -6.893 1.00 0.00 1 GLY A O 8
ATOM 10200 N N . SER A 1 2 ? -11.172 31.422 -6.877 1.00 0.00 2 SER A N 8
ATOM 10201 C CA . SER A 1 2 ? -10.664 31.419 -5.510 1.00 0.00 2 SER A CA 8
ATOM 10202 C C . SER A 1 2 ? -9.143 31.320 -5.494 1.00 0.00 2 SER A C 8
ATOM 10203 O O . SER A 1 2 ? -8.581 30.226 -5.528 1.00 0.00 2 SER A O 8
ATOM 10211 N N . SER A 1 3 ? -8.481 32.473 -5.444 1.00 0.00 3 SER A N 8
ATOM 10212 C CA . SER A 1 3 ? -7.024 32.517 -5.429 1.00 0.00 3 SER A CA 8
ATOM 10213 C C . SER A 1 3 ? -6.509 33.006 -4.079 1.00 0.00 3 SER A C 8
ATOM 10214 O O . SER A 1 3 ? -6.942 34.042 -3.575 1.00 0.00 3 SER A O 8
ATOM 10222 N N . GLY A 1 4 ? -5.582 32.252 -3.497 1.00 0.00 4 GLY A N 8
ATOM 10223 C CA . GLY A 1 4 ? -5.024 32.623 -2.210 1.00 0.00 4 GLY A CA 8
ATOM 10224 C C . GLY A 1 4 ? -5.252 31.562 -1.151 1.00 0.00 4 GLY A C 8
ATOM 10225 O O . GLY A 1 4 ? -5.639 31.873 -0.025 1.00 0.00 4 GLY A O 8
ATOM 10229 N N . SER A 1 5 ? -5.012 30.306 -1.513 1.00 0.00 5 SER A N 8
ATOM 10230 C CA . SER A 1 5 ? -5.200 29.195 -0.587 1.00 0.00 5 SER A CA 8
ATOM 10231 C C . SER A 1 5 ? -3.908 28.894 0.168 1.00 0.00 5 SER A C 8
ATOM 10232 O O . SER A 1 5 ? -2.828 28.852 -0.421 1.00 0.00 5 SER A O 8
ATOM 10240 N N . SER A 1 6 ? -4.029 28.685 1.475 1.00 0.00 6 SER A N 8
ATOM 10241 C CA . SER A 1 6 ? -2.873 28.391 2.312 1.00 0.00 6 SER A CA 8
ATOM 10242 C C . SER A 1 6 ? -2.960 26.979 2.884 1.00 0.00 6 SER A C 8
ATOM 10243 O O . SER A 1 6 ? -3.404 26.781 4.014 1.00 0.00 6 SER A O 8
ATOM 10251 N N . GLY A 1 7 ? -2.533 25.999 2.093 1.00 0.00 7 GLY A N 8
ATOM 10252 C CA . GLY A 1 7 ? -2.571 24.619 2.536 1.00 0.00 7 GLY A CA 8
ATOM 10253 C C . GLY A 1 7 ? -3.380 23.734 1.609 1.00 0.00 7 GLY A C 8
ATOM 10254 O O . GLY A 1 7 ? -4.397 23.169 2.010 1.00 0.00 7 GLY A O 8
ATOM 10258 N N . GLU A 1 8 ? -2.929 23.615 0.363 1.00 0.00 8 GLU A N 8
ATOM 10259 C CA . GLU A 1 8 ? -3.621 22.795 -0.624 1.00 0.00 8 GLU A CA 8
ATOM 10260 C C . GLU A 1 8 ? -3.124 21.354 -0.578 1.00 0.00 8 GLU A C 8
ATOM 10261 O O . GLU A 1 8 ? -1.929 21.102 -0.422 1.00 0.00 8 GLU A O 8
ATOM 10273 N N . GLY A 1 9 ? -4.050 20.409 -0.716 1.00 0.00 9 GLY A N 8
ATOM 10274 C CA . GLY A 1 9 ? -3.686 19.004 -0.687 1.00 0.00 9 GLY A CA 8
ATOM 10275 C C . GLY A 1 9 ? -4.253 18.284 0.521 1.00 0.00 9 GLY A C 8
ATOM 10276 O O . GLY A 1 9 ? -5.440 18.398 0.821 1.00 0.00 9 GLY A O 8
ATOM 10280 N N . GLY A 1 10 ? -3.399 17.537 1.216 1.00 0.00 10 GLY A N 8
ATOM 10281 C CA . GLY A 1 10 ? -3.840 16.805 2.389 1.00 0.00 10 GLY A CA 8
ATOM 10282 C C . GLY A 1 10 ? -3.884 15.308 2.155 1.00 0.00 10 GLY A C 8
ATOM 10283 O O . GLY A 1 10 ? -4.298 14.852 1.090 1.00 0.00 10 GLY A O 8
ATOM 10287 N N . ALA A 1 11 ? -3.454 14.542 3.152 1.00 0.00 11 ALA A N 8
ATOM 10288 C CA . ALA A 1 11 ? -3.447 13.088 3.050 1.00 0.00 11 ALA A CA 8
ATOM 10289 C C . ALA A 1 11 ? -4.729 12.577 2.403 1.00 0.00 11 ALA A C 8
ATOM 10290 O O . ALA A 1 11 ? -4.698 11.676 1.564 1.00 0.00 11 ALA A O 8
ATOM 10297 N N . HIS A 1 12 ? -5.859 13.157 2.798 1.00 0.00 12 HIS A N 8
ATOM 10298 C CA . HIS A 1 12 ? -7.153 12.759 2.257 1.00 0.00 12 HIS A CA 8
ATOM 10299 C C . HIS A 1 12 ? -7.129 12.767 0.731 1.00 0.00 12 HIS A C 8
ATOM 10300 O O . HIS A 1 12 ? -7.670 11.868 0.086 1.00 0.00 12 HIS A O 8
ATOM 10314 N N . LYS A 1 13 ? -6.498 13.787 0.159 1.00 0.00 13 LYS A N 8
ATOM 10315 C CA . LYS A 1 13 ? -6.402 13.912 -1.290 1.00 0.00 13 LYS A CA 8
ATOM 10316 C C . LYS A 1 13 ? -5.728 12.687 -1.899 1.00 0.00 13 LYS A C 8
ATOM 10317 O O . LYS A 1 13 ? -6.266 12.058 -2.810 1.00 0.00 13 LYS A O 8
ATOM 10336 N N . VAL A 1 14 ? -4.546 12.353 -1.389 1.00 0.00 14 VAL A N 8
ATOM 10337 C CA . VAL A 1 14 ? -3.800 11.201 -1.881 1.00 0.00 14 VAL A CA 8
ATOM 10338 C C . VAL A 1 14 ? -4.714 9.996 -2.075 1.00 0.00 14 VAL A C 8
ATOM 10339 O O . VAL A 1 14 ? -5.565 9.707 -1.235 1.00 0.00 14 VAL A O 8
ATOM 10352 N N . ARG A 1 15 ? -4.530 9.296 -3.191 1.00 0.00 15 ARG A N 8
ATOM 10353 C CA . ARG A 1 15 ? -5.339 8.123 -3.498 1.00 0.00 15 ARG A CA 8
ATOM 10354 C C . ARG A 1 15 ? -4.478 7.009 -4.086 1.00 0.00 15 ARG A C 8
ATOM 10355 O O . ARG A 1 15 ? -3.848 7.182 -5.128 1.00 0.00 15 ARG A O 8
ATOM 10376 N N . ALA A 1 16 ? -4.457 5.865 -3.409 1.00 0.00 16 ALA A N 8
ATOM 10377 C CA . ALA A 1 16 ? -3.675 4.722 -3.865 1.00 0.00 16 ALA A CA 8
ATOM 10378 C C . ALA A 1 16 ? -4.575 3.645 -4.463 1.00 0.00 16 ALA A C 8
ATOM 10379 O O . ALA A 1 16 ? -5.749 3.540 -4.113 1.00 0.00 16 ALA A O 8
ATOM 10386 N N . GLY A 1 17 ? -4.015 2.847 -5.366 1.00 0.00 17 GLY A N 8
ATOM 10387 C CA . GLY A 1 17 ? -4.781 1.789 -5.998 1.00 0.00 17 GLY A CA 8
ATOM 10388 C C . GLY A 1 17 ? -4.089 1.224 -7.223 1.00 0.00 17 GLY A C 8
ATOM 10389 O O . GLY A 1 17 ? -4.144 1.811 -8.302 1.00 0.00 17 GLY A O 8
ATOM 10393 N N . GLY A 1 18 ? -3.433 0.079 -7.055 1.00 0.00 18 GLY A N 8
ATOM 10394 C CA . GLY A 1 18 ? -2.735 -0.545 -8.163 1.00 0.00 18 GLY A CA 8
ATOM 10395 C C . GLY A 1 18 ? -2.735 -2.058 -8.070 1.00 0.00 18 GLY A C 8
ATOM 10396 O O . GLY A 1 18 ? -3.279 -2.644 -7.134 1.00 0.00 18 GLY A O 8
ATOM 10400 N N . PRO A 1 19 ? -2.114 -2.716 -9.060 1.00 0.00 19 PRO A N 8
ATOM 10401 C CA . PRO A 1 19 ? -2.031 -4.179 -9.109 1.00 0.00 19 PRO A CA 8
ATOM 10402 C C . PRO A 1 19 ? -1.116 -4.744 -8.028 1.00 0.00 19 PRO A C 8
ATOM 10403 O O . PRO A 1 19 ? 0.088 -4.496 -8.028 1.00 0.00 19 PRO A O 8
ATOM 10414 N N . GLY A 1 20 ? -1.698 -5.506 -7.107 1.00 0.00 20 GLY A N 8
ATOM 10415 C CA . GLY A 1 20 ? -0.920 -6.094 -6.033 1.00 0.00 20 GLY A CA 8
ATOM 10416 C C . GLY A 1 20 ? -1.573 -5.915 -4.676 1.00 0.00 20 GLY A C 8
ATOM 10417 O O . GLY A 1 20 ? -1.478 -6.787 -3.813 1.00 0.00 20 GLY A O 8
ATOM 10421 N N . LEU A 1 21 ? -2.237 -4.779 -4.488 1.00 0.00 21 LEU A N 8
ATOM 10422 C CA . LEU A 1 21 ? -2.908 -4.487 -3.226 1.00 0.00 21 LEU A CA 8
ATOM 10423 C C . LEU A 1 21 ? -4.194 -5.296 -3.092 1.00 0.00 21 LEU A C 8
ATOM 10424 O O . LEU A 1 21 ? -4.634 -5.600 -1.984 1.00 0.00 21 LEU A O 8
ATOM 10440 N N . GLU A 1 22 ? -4.789 -5.643 -4.228 1.00 0.00 22 GLU A N 8
ATOM 10441 C CA . GLU A 1 22 ? -6.025 -6.419 -4.237 1.00 0.00 22 GLU A CA 8
ATOM 10442 C C . GLU A 1 22 ? -5.843 -7.737 -3.490 1.00 0.00 22 GLU A C 8
ATOM 10443 O O . GLU A 1 22 ? -6.644 -8.086 -2.622 1.00 0.00 22 GLU A O 8
ATOM 10455 N N . ARG A 1 23 ? -4.786 -8.466 -3.834 1.00 0.00 23 ARG A N 8
ATOM 10456 C CA . ARG A 1 23 ? -4.500 -9.746 -3.198 1.00 0.00 23 ARG A CA 8
ATOM 10457 C C . ARG A 1 23 ? -3.010 -10.064 -3.260 1.00 0.00 23 ARG A C 8
ATOM 10458 O O . ARG A 1 23 ? -2.317 -9.660 -4.194 1.00 0.00 23 ARG A O 8
ATOM 10479 N N . GLY A 1 24 ? -2.521 -10.790 -2.260 1.00 0.00 24 GLY A N 8
ATOM 10480 C CA . GLY A 1 24 ? -1.116 -11.149 -2.220 1.00 0.00 24 GLY A CA 8
ATOM 10481 C C . GLY A 1 24 ? -0.901 -12.651 -2.228 1.00 0.00 24 GLY A C 8
ATOM 10482 O O . GLY A 1 24 ? -1.856 -13.421 -2.139 1.00 0.00 24 GLY A O 8
ATOM 10486 N N . GLU A 1 25 ? 0.359 -13.065 -2.336 1.00 0.00 25 GLU A N 8
ATOM 10487 C CA . GLU A 1 25 ? 0.694 -14.484 -2.358 1.00 0.00 25 GLU A CA 8
ATOM 10488 C C . GLU A 1 25 ? 1.985 -14.749 -1.588 1.00 0.00 25 GLU A C 8
ATOM 10489 O O . GLU A 1 25 ? 2.926 -13.958 -1.643 1.00 0.00 25 GLU A O 8
ATOM 10501 N N . ALA A 1 26 ? 2.021 -15.867 -0.871 1.00 0.00 26 ALA A N 8
ATOM 10502 C CA . ALA A 1 26 ? 3.196 -16.238 -0.092 1.00 0.00 26 ALA A CA 8
ATOM 10503 C C . ALA A 1 26 ? 4.349 -16.649 -0.999 1.00 0.00 26 ALA A C 8
ATOM 10504 O O . ALA A 1 26 ? 4.269 -17.651 -1.708 1.00 0.00 26 ALA A O 8
ATOM 10511 N N . GLY A 1 27 ? 5.424 -15.867 -0.974 1.00 0.00 27 GLY A N 8
ATOM 10512 C CA . GLY A 1 27 ? 6.580 -16.165 -1.800 1.00 0.00 27 GLY A CA 8
ATOM 10513 C C . GLY A 1 27 ? 6.553 -15.428 -3.124 1.00 0.00 27 GLY A C 8
ATOM 10514 O O . GLY A 1 27 ? 7.349 -15.713 -4.018 1.00 0.00 27 GLY A O 8
ATOM 10518 N N . VAL A 1 28 ? 5.632 -14.477 -3.251 1.00 0.00 28 VAL A N 8
ATOM 10519 C CA . VAL A 1 28 ? 5.504 -13.696 -4.475 1.00 0.00 28 VAL A CA 8
ATOM 10520 C C . VAL A 1 28 ? 5.632 -12.204 -4.192 1.00 0.00 28 VAL A C 8
ATOM 10521 O O . VAL A 1 28 ? 4.952 -11.650 -3.327 1.00 0.00 28 VAL A O 8
ATOM 10534 N N . PRO A 1 29 ? 6.524 -11.534 -4.936 1.00 0.00 29 PRO A N 8
ATOM 10535 C CA . PRO A 1 29 ? 6.762 -10.096 -4.784 1.00 0.00 29 PRO A CA 8
ATOM 10536 C C . PRO A 1 29 ? 5.583 -9.259 -5.268 1.00 0.00 29 PRO A C 8
ATOM 10537 O O . PRO A 1 29 ? 5.376 -9.097 -6.471 1.00 0.00 29 PRO A O 8
ATOM 10548 N N . ALA A 1 30 ? 4.812 -8.728 -4.324 1.00 0.00 30 ALA A N 8
ATOM 10549 C CA . ALA A 1 30 ? 3.655 -7.906 -4.656 1.00 0.00 30 ALA A CA 8
ATOM 10550 C C . ALA A 1 30 ? 4.060 -6.452 -4.876 1.00 0.00 30 ALA A C 8
ATOM 10551 O O . ALA A 1 30 ? 4.347 -5.728 -3.924 1.00 0.00 30 ALA A O 8
ATOM 10558 N N . GLU A 1 31 ? 4.082 -6.033 -6.137 1.00 0.00 31 GLU A N 8
ATOM 10559 C CA . GLU A 1 31 ? 4.454 -4.666 -6.482 1.00 0.00 31 GLU A CA 8
ATOM 10560 C C . GLU A 1 31 ? 3.232 -3.864 -6.920 1.00 0.00 31 GLU A C 8
ATOM 10561 O O . GLU A 1 31 ? 2.475 -4.291 -7.792 1.00 0.00 31 GLU A O 8
ATOM 10573 N N . PHE A 1 32 ? 3.046 -2.699 -6.308 1.00 0.00 32 PHE A N 8
ATOM 10574 C CA . PHE A 1 32 ? 1.916 -1.838 -6.632 1.00 0.00 32 PHE A CA 8
ATOM 10575 C C . PHE A 1 32 ? 2.386 -0.420 -6.949 1.00 0.00 32 PHE A C 8
ATOM 10576 O O . PHE A 1 32 ? 3.329 0.083 -6.340 1.00 0.00 32 PHE A O 8
ATOM 10593 N N . SER A 1 33 ? 1.720 0.217 -7.908 1.00 0.00 33 SER A N 8
ATOM 10594 C CA . SER A 1 33 ? 2.072 1.574 -8.310 1.00 0.00 33 SER A CA 8
ATOM 10595 C C . SER A 1 33 ? 1.248 2.600 -7.537 1.00 0.00 33 SER A C 8
ATOM 10596 O O . SER A 1 33 ? 0.033 2.461 -7.401 1.00 0.00 33 SER A O 8
ATOM 10604 N N . ILE A 1 34 ? 1.921 3.628 -7.032 1.00 0.00 34 ILE A N 8
ATOM 10605 C CA . ILE A 1 34 ? 1.252 4.679 -6.275 1.00 0.00 34 ILE A CA 8
ATOM 10606 C C . ILE A 1 34 ? 1.837 6.049 -6.600 1.00 0.00 34 ILE A C 8
ATOM 10607 O O . ILE A 1 34 ? 3.039 6.271 -6.462 1.00 0.00 34 ILE A O 8
ATOM 10623 N N . TRP A 1 35 ? 0.978 6.966 -7.031 1.00 0.00 35 TRP A N 8
ATOM 10624 C CA . TRP A 1 35 ? 1.409 8.316 -7.375 1.00 0.00 35 TRP A CA 8
ATOM 10625 C C . TRP A 1 35 ? 0.599 9.357 -6.609 1.00 0.00 35 TRP A C 8
ATOM 10626 O O . TRP A 1 35 ? -0.623 9.251 -6.500 1.00 0.00 35 TRP A O 8
ATOM 10647 N N . THR A 1 36 ? 1.288 10.364 -6.080 1.00 0.00 36 THR A N 8
ATOM 10648 C CA . THR A 1 36 ? 0.633 11.424 -5.324 1.00 0.00 36 THR A CA 8
ATOM 10649 C C . THR A 1 36 ? 0.538 12.706 -6.143 1.00 0.00 36 THR A C 8
ATOM 10650 O O . THR A 1 36 ? 1.075 13.743 -5.754 1.00 0.00 36 THR A O 8
ATOM 10661 N N . ARG A 1 37 ? -0.148 12.628 -7.279 1.00 0.00 37 ARG A N 8
ATOM 10662 C CA . ARG A 1 37 ? -0.311 13.782 -8.154 1.00 0.00 37 ARG A CA 8
ATOM 10663 C C . ARG A 1 37 ? -1.516 14.619 -7.729 1.00 0.00 37 ARG A C 8
ATOM 10664 O O . ARG A 1 37 ? -1.737 15.711 -8.250 1.00 0.00 37 ARG A O 8
ATOM 10685 N N . GLU A 1 38 ? -2.290 14.096 -6.784 1.00 0.00 38 GLU A N 8
ATOM 10686 C CA . GLU A 1 38 ? -3.471 14.794 -6.292 1.00 0.00 38 GLU A CA 8
ATOM 10687 C C . GLU A 1 38 ? -3.117 15.704 -5.120 1.00 0.00 38 GLU A C 8
ATOM 10688 O O . GLU A 1 38 ? -3.696 16.778 -4.958 1.00 0.00 38 GLU A O 8
ATOM 10700 N N . ALA A 1 39 ? -2.162 15.266 -4.306 1.00 0.00 39 ALA A N 8
ATOM 10701 C CA . ALA A 1 39 ? -1.730 16.041 -3.149 1.00 0.00 39 ALA A CA 8
ATOM 10702 C C . ALA A 1 39 ? -0.354 16.656 -3.384 1.00 0.00 39 ALA A C 8
ATOM 10703 O O . ALA A 1 39 ? 0.638 16.220 -2.802 1.00 0.00 39 ALA A O 8
ATOM 10710 N N . GLY A 1 40 ? -0.303 17.670 -4.242 1.00 0.00 40 GLY A N 8
ATOM 10711 C CA . GLY A 1 40 ? 0.957 18.327 -4.539 1.00 0.00 40 GLY A CA 8
ATOM 10712 C C . GLY A 1 40 ? 2.113 17.351 -4.629 1.00 0.00 40 GLY A C 8
ATOM 10713 O O . GLY A 1 40 ? 2.274 16.660 -5.634 1.00 0.00 40 GLY A O 8
ATOM 10717 N N . ALA A 1 41 ? 2.921 17.295 -3.576 1.00 0.00 41 ALA A N 8
ATOM 10718 C CA . ALA A 1 41 ? 4.068 16.395 -3.540 1.00 0.00 41 ALA A CA 8
ATOM 10719 C C . ALA A 1 41 ? 4.605 16.248 -2.121 1.00 0.00 41 ALA A C 8
ATOM 10720 O O . ALA A 1 41 ? 4.557 17.186 -1.326 1.00 0.00 41 ALA A O 8
ATOM 10727 N N . GLY A 1 42 ? 5.118 15.061 -1.807 1.00 0.00 42 GLY A N 8
ATOM 10728 C CA . GLY A 1 42 ? 5.656 14.811 -0.482 1.00 0.00 42 GLY A CA 8
ATOM 10729 C C . GLY A 1 42 ? 6.225 13.414 -0.342 1.00 0.00 42 GLY A C 8
ATOM 10730 O O . GLY A 1 42 ? 6.212 12.633 -1.292 1.00 0.00 42 GLY A O 8
ATOM 10734 N N . GLY A 1 43 ? 6.729 13.099 0.847 1.00 0.00 43 GLY A N 8
ATOM 10735 C CA . GLY A 1 43 ? 7.302 11.786 1.087 1.00 0.00 43 GLY A CA 8
ATOM 10736 C C . GLY A 1 43 ? 6.243 10.723 1.303 1.00 0.00 43 GLY A C 8
ATOM 10737 O O . GLY A 1 43 ? 5.054 11.031 1.398 1.00 0.00 43 GLY A O 8
ATOM 10741 N N . LEU A 1 44 ? 6.673 9.469 1.380 1.00 0.00 44 LEU A N 8
ATOM 10742 C CA . LEU A 1 44 ? 5.754 8.355 1.585 1.00 0.00 44 LEU A CA 8
ATOM 10743 C C . LEU A 1 44 ? 6.418 7.240 2.387 1.00 0.00 44 LEU A C 8
ATOM 10744 O O . LEU A 1 44 ? 7.457 6.712 1.990 1.00 0.00 44 LEU A O 8
ATOM 10760 N N . SER A 1 45 ? 5.810 6.887 3.514 1.00 0.00 45 SER A N 8
ATOM 10761 C CA . SER A 1 45 ? 6.344 5.835 4.372 1.00 0.00 45 SER A CA 8
ATOM 10762 C C . SER A 1 45 ? 5.479 4.581 4.296 1.00 0.00 45 SER A C 8
ATOM 10763 O O . SER A 1 45 ? 4.250 4.661 4.287 1.00 0.00 45 SER A O 8
ATOM 10771 N N . ILE A 1 46 ? 6.129 3.424 4.242 1.00 0.00 46 ILE A N 8
ATOM 10772 C CA . ILE A 1 46 ? 5.420 2.152 4.169 1.00 0.00 46 ILE A CA 8
ATOM 10773 C C . ILE A 1 46 ? 6.003 1.140 5.150 1.00 0.00 46 ILE A C 8
ATOM 10774 O O . ILE A 1 46 ? 7.216 0.944 5.207 1.00 0.00 46 ILE A O 8
ATOM 10790 N N . ALA A 1 47 ? 5.129 0.501 5.920 1.00 0.00 47 ALA A N 8
ATOM 10791 C CA . ALA A 1 47 ? 5.556 -0.494 6.896 1.00 0.00 47 ALA A CA 8
ATOM 10792 C C . ALA A 1 47 ? 4.615 -1.695 6.904 1.00 0.00 47 ALA A C 8
ATOM 10793 O O . ALA A 1 47 ? 3.461 -1.590 7.322 1.00 0.00 47 ALA A O 8
ATOM 10800 N N . VAL A 1 48 ? 5.115 -2.835 6.438 1.00 0.00 48 VAL A N 8
ATOM 10801 C CA . VAL A 1 48 ? 4.319 -4.056 6.392 1.00 0.00 48 VAL A CA 8
ATOM 10802 C C . VAL A 1 48 ? 4.352 -4.784 7.731 1.00 0.00 48 VAL A C 8
ATOM 10803 O O . VAL A 1 48 ? 5.421 -5.061 8.272 1.00 0.00 48 VAL A O 8
ATOM 10816 N N . GLU A 1 49 ? 3.171 -5.093 8.259 1.00 0.00 49 GLU A N 8
ATOM 10817 C CA . GLU A 1 49 ? 3.064 -5.788 9.536 1.00 0.00 49 GLU A CA 8
ATOM 10818 C C . GLU A 1 49 ? 2.007 -6.886 9.471 1.00 0.00 49 GLU A C 8
ATOM 10819 O O . GLU A 1 49 ? 0.836 -6.619 9.205 1.00 0.00 49 GLU A O 8
ATOM 10831 N N . GLY A 1 50 ? 2.429 -8.123 9.715 1.00 0.00 50 GLY A N 8
ATOM 10832 C CA . GLY A 1 50 ? 1.506 -9.242 9.679 1.00 0.00 50 GLY A CA 8
ATOM 10833 C C . GLY A 1 50 ? 1.912 -10.359 10.620 1.00 0.00 50 GLY A C 8
ATOM 10834 O O . GLY A 1 50 ? 2.681 -10.158 11.561 1.00 0.00 50 GLY A O 8
ATOM 10838 N N . PRO A 1 51 ? 1.388 -11.568 10.371 1.00 0.00 51 PRO A N 8
ATOM 10839 C CA . PRO A 1 51 ? 1.686 -12.745 11.193 1.00 0.00 51 PRO A CA 8
ATOM 10840 C C . PRO A 1 51 ? 3.123 -13.224 11.020 1.00 0.00 51 PRO A C 8
ATOM 10841 O O . PRO A 1 51 ? 3.591 -14.092 11.757 1.00 0.00 51 PRO A O 8
ATOM 10852 N N . SER A 1 52 ? 3.820 -12.652 10.043 1.00 0.00 52 SER A N 8
ATOM 10853 C CA . SER A 1 52 ? 5.204 -13.023 9.772 1.00 0.00 52 SER A CA 8
ATOM 10854 C C . SER A 1 52 ? 5.969 -11.855 9.158 1.00 0.00 52 SER A C 8
ATOM 10855 O O . SER A 1 52 ? 5.373 -10.896 8.667 1.00 0.00 52 SER A O 8
ATOM 10863 N N . LYS A 1 53 ? 7.295 -11.944 9.190 1.00 0.00 53 LYS A N 8
ATOM 10864 C CA . LYS A 1 53 ? 8.145 -10.895 8.637 1.00 0.00 53 LYS A CA 8
ATOM 10865 C C . LYS A 1 53 ? 8.064 -10.877 7.113 1.00 0.00 53 LYS A C 8
ATOM 10866 O O . LYS A 1 53 ? 8.137 -11.922 6.467 1.00 0.00 53 LYS A O 8
ATOM 10885 N N . ALA A 1 54 ? 7.914 -9.685 6.548 1.00 0.00 54 ALA A N 8
ATOM 10886 C CA . ALA A 1 54 ? 7.827 -9.530 5.101 1.00 0.00 54 ALA A CA 8
ATOM 10887 C C . ALA A 1 54 ? 8.918 -8.601 4.581 1.00 0.00 54 ALA A C 8
ATOM 10888 O O . ALA A 1 54 ? 9.209 -7.570 5.189 1.00 0.00 54 ALA A O 8
ATOM 10895 N N . GLU A 1 55 ? 9.519 -8.973 3.455 1.00 0.00 55 GLU A N 8
ATOM 10896 C CA . GLU A 1 55 ? 10.580 -8.170 2.856 1.00 0.00 55 GLU A CA 8
ATOM 10897 C C . GLU A 1 55 ? 10.014 -6.899 2.231 1.00 0.00 55 GLU A C 8
ATOM 10898 O O . GLU A 1 55 ? 8.897 -6.894 1.712 1.00 0.00 55 GLU A O 8
ATOM 10910 N N . ILE A 1 56 ? 10.792 -5.824 2.284 1.00 0.00 56 ILE A N 8
ATOM 10911 C CA . ILE A 1 56 ? 10.369 -4.547 1.723 1.00 0.00 56 ILE A CA 8
ATOM 10912 C C . ILE A 1 56 ? 11.527 -3.843 1.024 1.00 0.00 56 ILE A C 8
ATOM 10913 O O . ILE A 1 56 ? 12.626 -3.740 1.569 1.00 0.00 56 ILE A O 8
ATOM 10929 N N . THR A 1 57 ? 11.272 -3.358 -0.187 1.00 0.00 57 THR A N 8
ATOM 10930 C CA . THR A 1 57 ? 12.293 -2.662 -0.962 1.00 0.00 57 THR A CA 8
ATOM 10931 C C . THR A 1 57 ? 11.751 -1.360 -1.541 1.00 0.00 57 THR A C 8
ATOM 10932 O O . THR A 1 57 ? 10.832 -1.368 -2.360 1.00 0.00 57 THR A O 8
ATOM 10943 N N . PHE A 1 58 ? 12.327 -0.242 -1.111 1.00 0.00 58 PHE A N 8
ATOM 10944 C CA . PHE A 1 58 ? 11.902 1.069 -1.587 1.00 0.00 58 PHE A CA 8
ATOM 10945 C C . PHE A 1 58 ? 13.010 1.740 -2.395 1.00 0.00 58 PHE A C 8
ATOM 10946 O O . PHE A 1 58 ? 14.167 1.768 -1.977 1.00 0.00 58 PHE A O 8
ATOM 10963 N N . ASP A 1 59 ? 12.645 2.278 -3.553 1.00 0.00 59 ASP A N 8
ATOM 10964 C CA . ASP A 1 59 ? 13.607 2.949 -4.420 1.00 0.00 59 ASP A CA 8
ATOM 10965 C C . ASP A 1 59 ? 13.004 4.216 -5.021 1.00 0.00 59 ASP A C 8
ATOM 10966 O O . ASP A 1 59 ? 11.889 4.198 -5.541 1.00 0.00 59 ASP A O 8
ATOM 10975 N N . ASP A 1 60 ? 13.750 5.313 -4.944 1.00 0.00 60 ASP A N 8
ATOM 10976 C CA . ASP A 1 60 ? 13.290 6.589 -5.480 1.00 0.00 60 ASP A CA 8
ATOM 10977 C C . ASP A 1 60 ? 14.245 7.103 -6.553 1.00 0.00 60 ASP A C 8
ATOM 10978 O O . ASP A 1 60 ? 15.464 6.997 -6.416 1.00 0.00 60 ASP A O 8
ATOM 10987 N N . HIS A 1 61 ? 13.683 7.662 -7.620 1.00 0.00 61 HIS A N 8
ATOM 10988 C CA . HIS A 1 61 ? 14.484 8.193 -8.718 1.00 0.00 61 HIS A CA 8
ATOM 10989 C C . HIS A 1 61 ? 15.683 7.292 -8.999 1.00 0.00 61 HIS A C 8
ATOM 10990 O O . HIS A 1 61 ? 16.818 7.761 -9.090 1.00 0.00 61 HIS A O 8
ATOM 11004 N N . LYS A 1 62 ? 15.425 5.996 -9.135 1.00 0.00 62 LYS A N 8
ATOM 11005 C CA . LYS A 1 62 ? 16.483 5.029 -9.407 1.00 0.00 62 LYS A CA 8
ATOM 11006 C C . LYS A 1 62 ? 16.338 4.445 -10.808 1.00 0.00 62 LYS A C 8
ATOM 11007 O O . LYS A 1 62 ? 17.315 4.339 -11.550 1.00 0.00 62 LYS A O 8
ATOM 11026 N N . ASN A 1 63 ? 15.114 4.070 -11.166 1.00 0.00 63 ASN A N 8
ATOM 11027 C CA . ASN A 1 63 ? 14.843 3.498 -12.480 1.00 0.00 63 ASN A CA 8
ATOM 11028 C C . ASN A 1 63 ? 13.837 4.351 -13.247 1.00 0.00 63 ASN A C 8
ATOM 11029 O O . ASN A 1 63 ? 13.785 4.313 -14.475 1.00 0.00 63 ASN A O 8
ATOM 11040 N N . GLY A 1 64 ? 13.038 5.118 -12.512 1.00 0.00 64 GLY A N 8
ATOM 11041 C CA . GLY A 1 64 ? 12.044 5.969 -13.140 1.00 0.00 64 GLY A CA 8
ATOM 11042 C C . GLY A 1 64 ? 10.677 5.316 -13.201 1.00 0.00 64 GLY A C 8
ATOM 11043 O O . GLY A 1 64 ? 9.665 5.948 -12.901 1.00 0.00 64 GLY A O 8
ATOM 11047 N N . SER A 1 65 ? 10.647 4.046 -13.593 1.00 0.00 65 SER A N 8
ATOM 11048 C CA . SER A 1 65 ? 9.394 3.308 -13.698 1.00 0.00 65 SER A CA 8
ATOM 11049 C C . SER A 1 65 ? 9.279 2.270 -12.586 1.00 0.00 65 SER A C 8
ATOM 11050 O O . SER A 1 65 ? 8.765 1.171 -12.798 1.00 0.00 65 SER A O 8
ATOM 11058 N N . CYS A 1 66 ? 9.761 2.627 -11.400 1.00 0.00 66 CYS A N 8
ATOM 11059 C CA . CYS A 1 66 ? 9.714 1.727 -10.255 1.00 0.00 66 CYS A CA 8
ATOM 11060 C C . CYS A 1 66 ? 8.842 2.305 -9.144 1.00 0.00 66 CYS A C 8
ATOM 11061 O O . CYS A 1 66 ? 8.393 3.447 -9.226 1.00 0.00 66 CYS A O 8
ATOM 11069 N N . GLY A 1 67 ? 8.606 1.507 -8.107 1.00 0.00 67 GLY A N 8
ATOM 11070 C CA . GLY A 1 67 ? 7.788 1.956 -6.997 1.00 0.00 67 GLY A CA 8
ATOM 11071 C C . GLY A 1 67 ? 8.132 1.250 -5.699 1.00 0.00 67 GLY A C 8
ATOM 11072 O O . GLY A 1 67 ? 9.204 1.464 -5.134 1.00 0.00 67 GLY A O 8
ATOM 11076 N N . VAL A 1 68 ? 7.220 0.407 -5.226 1.00 0.00 68 VAL A N 8
ATOM 11077 C CA . VAL A 1 68 ? 7.432 -0.331 -3.987 1.00 0.00 68 VAL A CA 8
ATOM 11078 C C . VAL A 1 68 ? 7.153 -1.818 -4.179 1.00 0.00 68 VAL A C 8
ATOM 11079 O O . VAL A 1 68 ? 6.233 -2.199 -4.902 1.00 0.00 68 VAL A O 8
ATOM 11092 N N . SER A 1 69 ? 7.954 -2.654 -3.526 1.00 0.00 69 SER A N 8
ATOM 11093 C CA . SER A 1 69 ? 7.796 -4.100 -3.627 1.00 0.00 69 SER A CA 8
ATOM 11094 C C . SER A 1 69 ? 7.931 -4.758 -2.257 1.00 0.00 69 SER A C 8
ATOM 11095 O O . SER A 1 69 ? 8.602 -4.234 -1.368 1.00 0.00 69 SER A O 8
ATOM 11103 N N . TYR A 1 70 ? 7.289 -5.910 -2.095 1.00 0.00 70 TYR A N 8
ATOM 11104 C CA . TYR A 1 70 ? 7.335 -6.640 -0.834 1.00 0.00 70 TYR A CA 8
ATOM 11105 C C . TYR A 1 70 ? 7.009 -8.115 -1.047 1.00 0.00 70 TYR A C 8
ATOM 11106 O O . TYR A 1 70 ? 6.181 -8.464 -1.888 1.00 0.00 70 TYR A O 8
ATOM 11124 N N . ILE A 1 71 ? 7.666 -8.976 -0.276 1.00 0.00 71 ILE A N 8
ATOM 11125 C CA . ILE A 1 71 ? 7.445 -10.413 -0.378 1.00 0.00 71 ILE A CA 8
ATOM 11126 C C . ILE A 1 71 ? 7.089 -11.011 0.979 1.00 0.00 71 ILE A C 8
ATOM 11127 O O . ILE A 1 71 ? 7.752 -10.744 1.981 1.00 0.00 71 ILE A O 8
ATOM 11143 N N . ALA A 1 72 ? 6.039 -11.826 1.003 1.00 0.00 72 ALA A N 8
ATOM 11144 C CA . ALA A 1 72 ? 5.597 -12.466 2.236 1.00 0.00 72 ALA A CA 8
ATOM 11145 C C . ALA A 1 72 ? 5.980 -13.941 2.255 1.00 0.00 72 ALA A C 8
ATOM 11146 O O . ALA A 1 72 ? 5.437 -14.743 1.497 1.00 0.00 72 ALA A O 8
ATOM 11153 N N . GLN A 1 73 ? 6.919 -14.292 3.128 1.00 0.00 73 GLN A N 8
ATOM 11154 C CA . GLN A 1 73 ? 7.375 -15.671 3.245 1.00 0.00 73 GLN A CA 8
ATOM 11155 C C . GLN A 1 73 ? 6.216 -16.602 3.588 1.00 0.00 73 GLN A C 8
ATOM 11156 O O . GLN A 1 73 ? 5.989 -17.600 2.908 1.00 0.00 73 GLN A O 8
ATOM 11170 N N . GLU A 1 74 ? 5.488 -16.266 4.648 1.00 0.00 74 GLU A N 8
ATOM 11171 C CA . GLU A 1 74 ? 4.352 -17.072 5.080 1.00 0.00 74 GLU A CA 8
ATOM 11172 C C . GLU A 1 74 ? 3.034 -16.403 4.704 1.00 0.00 74 GLU A C 8
ATOM 11173 O O . GLU A 1 74 ? 2.904 -15.178 4.720 1.00 0.00 74 GLU A O 8
ATOM 11185 N N . PRO A 1 75 ? 2.032 -17.222 4.359 1.00 0.00 75 PRO A N 8
ATOM 11186 C CA . PRO A 1 75 ? 0.705 -16.732 3.973 1.00 0.00 75 PRO A CA 8
ATOM 11187 C C . PRO A 1 75 ? -0.059 -16.137 5.151 1.00 0.00 75 PRO A C 8
ATOM 11188 O O . PRO A 1 75 ? 0.036 -16.626 6.275 1.00 0.00 75 PRO A O 8
ATOM 11199 N N . GLY A 1 76 ? -0.817 -15.077 4.884 1.00 0.00 76 GLY A N 8
ATOM 11200 C CA . GLY A 1 76 ? -1.586 -14.433 5.932 1.00 0.00 76 GLY A CA 8
ATOM 11201 C C . GLY A 1 76 ? -2.031 -13.035 5.549 1.00 0.00 76 GLY A C 8
ATOM 11202 O O . GLY A 1 76 ? -1.740 -12.563 4.451 1.00 0.00 76 GLY A O 8
ATOM 11206 N N . ASN A 1 77 ? -2.739 -12.372 6.457 1.00 0.00 77 ASN A N 8
ATOM 11207 C CA . ASN A 1 77 ? -3.227 -11.020 6.207 1.00 0.00 77 ASN A CA 8
ATOM 11208 C C . ASN A 1 77 ? -2.186 -9.982 6.612 1.00 0.00 77 ASN A C 8
ATOM 11209 O O . ASN A 1 77 ? -2.076 -9.622 7.785 1.00 0.00 77 ASN A O 8
ATOM 11220 N N . TYR A 1 78 ? -1.424 -9.504 5.635 1.00 0.00 78 TYR A N 8
ATOM 11221 C CA . TYR A 1 78 ? -0.389 -8.509 5.889 1.00 0.00 78 TYR A CA 8
ATOM 11222 C C . TYR A 1 78 ? -0.949 -7.097 5.758 1.00 0.00 78 TYR A C 8
ATOM 11223 O O . TYR A 1 78 ? -1.424 -6.702 4.695 1.00 0.00 78 TYR A O 8
ATOM 11241 N N . GLU A 1 79 ? -0.888 -6.339 6.850 1.00 0.00 79 GLU A N 8
ATOM 11242 C CA . GLU A 1 79 ? -1.389 -4.970 6.858 1.00 0.00 79 GLU A CA 8
ATOM 11243 C C . GLU A 1 79 ? -0.273 -3.980 6.537 1.00 0.00 79 GLU A C 8
ATOM 11244 O O . GLU A 1 79 ? 0.696 -3.856 7.286 1.00 0.00 79 GLU A O 8
ATOM 11256 N N . VAL A 1 80 ? -0.416 -3.278 5.417 1.00 0.00 80 VAL A N 8
ATOM 11257 C CA . VAL A 1 80 ? 0.579 -2.300 4.996 1.00 0.00 80 VAL A CA 8
ATOM 11258 C C . VAL A 1 80 ? 0.221 -0.904 5.493 1.00 0.00 80 VAL A C 8
ATOM 11259 O O . VAL A 1 80 ? -0.788 -0.328 5.085 1.00 0.00 80 VAL A O 8
ATOM 11272 N N . SER A 1 81 ? 1.055 -0.363 6.376 1.00 0.00 81 SER A N 8
ATOM 11273 C CA . SER A 1 81 ? 0.824 0.965 6.931 1.00 0.00 81 SER A CA 8
ATOM 11274 C C . SER A 1 81 ? 1.413 2.042 6.026 1.00 0.00 81 SER A C 8
ATOM 11275 O O . SER A 1 81 ? 2.622 2.081 5.795 1.00 0.00 81 SER A O 8
ATOM 11283 N N . ILE A 1 82 ? 0.551 2.915 5.516 1.00 0.00 82 ILE A N 8
ATOM 11284 C CA . ILE A 1 82 ? 0.985 3.993 4.637 1.00 0.00 82 ILE A CA 8
ATOM 11285 C C . ILE A 1 82 ? 0.707 5.356 5.260 1.00 0.00 82 ILE A C 8
ATOM 11286 O O . ILE A 1 82 ? -0.390 5.612 5.758 1.00 0.00 82 ILE A O 8
ATOM 11302 N N . LYS A 1 83 ? 1.707 6.230 5.229 1.00 0.00 83 LYS A N 8
ATOM 11303 C CA . LYS A 1 83 ? 1.572 7.570 5.788 1.00 0.00 83 LYS A CA 8
ATOM 11304 C C . LYS A 1 83 ? 2.083 8.622 4.810 1.00 0.00 83 LYS A C 8
ATOM 11305 O O . LYS A 1 83 ? 3.228 8.564 4.362 1.00 0.00 83 LYS A O 8
ATOM 11324 N N . PHE A 1 84 ? 1.226 9.584 4.482 1.00 0.00 84 PHE A N 8
ATOM 11325 C CA . PHE A 1 84 ? 1.592 10.651 3.557 1.00 0.00 84 PHE A CA 8
ATOM 11326 C C . PHE A 1 84 ? 2.008 11.909 4.313 1.00 0.00 84 PHE A C 8
ATOM 11327 O O . PHE A 1 84 ? 1.168 12.629 4.851 1.00 0.00 84 PHE A O 8
ATOM 11344 N N . ASN A 1 85 ? 3.312 12.166 4.350 1.00 0.00 85 ASN A N 8
ATOM 11345 C CA . ASN A 1 85 ? 3.840 13.336 5.041 1.00 0.00 85 ASN A CA 8
ATOM 11346 C C . ASN A 1 85 ? 3.550 13.262 6.537 1.00 0.00 85 ASN A C 8
ATOM 11347 O O . ASN A 1 85 ? 3.134 14.246 7.148 1.00 0.00 85 ASN A O 8
ATOM 11358 N N . ASP A 1 86 ? 3.772 12.089 7.119 1.00 0.00 86 ASP A N 8
ATOM 11359 C CA . ASP A 1 86 ? 3.536 11.886 8.544 1.00 0.00 86 ASP A CA 8
ATOM 11360 C C . ASP A 1 86 ? 2.047 11.970 8.865 1.00 0.00 86 ASP A C 8
ATOM 11361 O O . ASP A 1 86 ? 1.656 12.482 9.914 1.00 0.00 86 ASP A O 8
ATOM 11370 N N . GLU A 1 87 ? 1.220 11.465 7.954 1.00 0.00 87 GLU A N 8
ATOM 11371 C CA . GLU A 1 87 ? -0.226 11.485 8.142 1.00 0.00 87 GLU A CA 8
ATOM 11372 C C . GLU A 1 87 ? -0.859 10.196 7.627 1.00 0.00 87 GLU A C 8
ATOM 11373 O O . GLU A 1 87 ? -0.466 9.671 6.584 1.00 0.00 87 GLU A O 8
ATOM 11385 N N . HIS A 1 88 ? -1.842 9.690 8.365 1.00 0.00 88 HIS A N 8
ATOM 11386 C CA . HIS A 1 88 ? -2.530 8.462 7.983 1.00 0.00 88 HIS A CA 8
ATOM 11387 C C . HIS A 1 88 ? -3.715 8.765 7.070 1.00 0.00 88 HIS A C 8
ATOM 11388 O O . HIS A 1 88 ? -4.648 9.467 7.460 1.00 0.00 88 HIS A O 8
ATOM 11402 N N . ILE A 1 89 ? -3.669 8.232 5.853 1.00 0.00 89 ILE A N 8
ATOM 11403 C CA . ILE A 1 89 ? -4.738 8.445 4.886 1.00 0.00 89 ILE A CA 8
ATOM 11404 C C . ILE A 1 89 ? -5.966 7.608 5.230 1.00 0.00 89 ILE A C 8
ATOM 11405 O O . ILE A 1 89 ? -5.887 6.611 5.948 1.00 0.00 89 ILE A O 8
ATOM 11421 N N . PRO A 1 90 ? -7.128 8.022 4.706 1.00 0.00 90 PRO A N 8
ATOM 11422 C CA . PRO A 1 90 ? -8.396 7.325 4.943 1.00 0.00 90 PRO A CA 8
ATOM 11423 C C . PRO A 1 90 ? -8.451 5.970 4.244 1.00 0.00 90 PRO A C 8
ATOM 11424 O O . PRO A 1 90 ? -9.464 5.275 4.299 1.00 0.00 90 PRO A O 8
ATOM 11435 N N . GLU A 1 91 ? -7.354 5.603 3.589 1.00 0.00 91 GLU A N 8
ATOM 11436 C CA . GLU A 1 91 ? -7.279 4.331 2.880 1.00 0.00 91 GLU A CA 8
ATOM 11437 C C . GLU A 1 91 ? -6.186 3.443 3.468 1.00 0.00 91 GLU A C 8
ATOM 11438 O O . GLU A 1 91 ? -5.890 2.372 2.939 1.00 0.00 91 GLU A O 8
ATOM 11450 N N . SER A 1 92 ? -5.591 3.898 4.565 1.00 0.00 92 SER A N 8
ATOM 11451 C CA . SER A 1 92 ? -4.528 3.148 5.225 1.00 0.00 92 SER A CA 8
ATOM 11452 C C . SER A 1 92 ? -4.783 3.046 6.725 1.00 0.00 92 SER A C 8
ATOM 11453 O O . SER A 1 92 ? -5.463 3.881 7.322 1.00 0.00 92 SER A O 8
ATOM 11461 N N . PRO A 1 93 ? -4.227 1.998 7.349 1.00 0.00 93 PRO A N 8
ATOM 11462 C CA . PRO A 1 93 ? -3.417 0.997 6.648 1.00 0.00 93 PRO A CA 8
ATOM 11463 C C . PRO A 1 93 ? -4.251 0.124 5.718 1.00 0.00 93 PRO A C 8
ATOM 11464 O O . PRO A 1 93 ? -5.473 0.053 5.846 1.00 0.00 93 PRO A O 8
ATOM 11475 N N . TYR A 1 94 ? -3.584 -0.538 4.779 1.00 0.00 94 TYR A N 8
ATOM 11476 C CA . TYR A 1 94 ? -4.264 -1.405 3.825 1.00 0.00 94 TYR A CA 8
ATOM 11477 C C . TYR A 1 94 ? -4.185 -2.865 4.261 1.00 0.00 94 TYR A C 8
ATOM 11478 O O . TYR A 1 94 ? -3.227 -3.277 4.919 1.00 0.00 94 TYR A O 8
ATOM 11496 N N . LEU A 1 95 ? -5.195 -3.643 3.890 1.00 0.00 95 LEU A N 8
ATOM 11497 C CA . LEU A 1 95 ? -5.240 -5.058 4.242 1.00 0.00 95 LEU A CA 8
ATOM 11498 C C . LEU A 1 95 ? -5.081 -5.932 3.001 1.00 0.00 95 LEU A C 8
ATOM 11499 O O . LEU A 1 95 ? -5.969 -5.989 2.151 1.00 0.00 95 LEU A O 8
ATOM 11515 N N . VAL A 1 96 ? -3.944 -6.614 2.906 1.00 0.00 96 VAL A N 8
ATOM 11516 C CA . VAL A 1 96 ? -3.670 -7.488 1.772 1.00 0.00 96 VAL A CA 8
ATOM 11517 C C . VAL A 1 96 ? -3.636 -8.952 2.202 1.00 0.00 96 VAL A C 8
ATOM 11518 O O . VAL A 1 96 ? -2.661 -9.431 2.782 1.00 0.00 96 VAL A O 8
ATOM 11531 N N . PRO A 1 97 ? -4.724 -9.678 1.913 1.00 0.00 97 PRO A N 8
ATOM 11532 C CA . PRO A 1 97 ? -4.843 -11.098 2.259 1.00 0.00 97 PRO A CA 8
ATOM 11533 C C . PRO A 1 97 ? -3.915 -11.977 1.429 1.00 0.00 97 PRO A C 8
ATOM 11534 O O . PRO A 1 97 ? -4.220 -12.312 0.283 1.00 0.00 97 PRO A O 8
ATOM 11545 N N . VAL A 1 98 ? -2.781 -12.350 2.012 1.00 0.00 98 VAL A N 8
ATOM 11546 C CA . VAL A 1 98 ? -1.808 -13.192 1.326 1.00 0.00 98 VAL A CA 8
ATOM 11547 C C . VAL A 1 98 ? -2.083 -14.669 1.584 1.00 0.00 98 VAL A C 8
ATOM 11548 O O . VAL A 1 98 ? -2.419 -15.063 2.701 1.00 0.00 98 VAL A O 8
ATOM 11561 N N . ILE A 1 99 ? -1.935 -15.483 0.543 1.00 0.00 99 ILE A N 8
ATOM 11562 C CA . ILE A 1 99 ? -2.166 -16.918 0.658 1.00 0.00 99 ILE A CA 8
ATOM 11563 C C . ILE A 1 99 ? -1.104 -17.707 -0.102 1.00 0.00 99 ILE A C 8
ATOM 11564 O O . ILE A 1 99 ? -0.456 -17.183 -1.006 1.00 0.00 99 ILE A O 8
ATOM 11580 N N . ALA A 1 100 ? -0.935 -18.971 0.271 1.00 0.00 100 ALA A N 8
ATOM 11581 C CA . ALA A 1 100 ? 0.044 -19.835 -0.377 1.00 0.00 100 ALA A CA 8
ATOM 11582 C C . ALA A 1 100 ? -0.521 -20.440 -1.659 1.00 0.00 100 ALA A C 8
ATOM 11583 O O . ALA A 1 100 ? -1.448 -21.249 -1.635 1.00 0.00 100 ALA A O 8
ATOM 11590 N N . PRO A 1 101 ? 0.049 -20.038 -2.805 1.00 0.00 101 PRO A N 8
ATOM 11591 C CA . PRO A 1 101 ? -0.383 -20.529 -4.117 1.00 0.00 101 PRO A CA 8
ATOM 11592 C C . PRO A 1 101 ? -0.021 -21.994 -4.336 1.00 0.00 101 PRO A C 8
ATOM 11593 O O . PRO A 1 101 ? 1.112 -22.407 -4.092 1.00 0.00 101 PRO A O 8
ATOM 11604 N N . SER A 1 102 ? -0.992 -22.776 -4.797 1.00 0.00 102 SER A N 8
ATOM 11605 C CA . SER A 1 102 ? -0.777 -24.196 -5.045 1.00 0.00 102 SER A CA 8
ATOM 11606 C C . SER A 1 102 ? 0.039 -24.408 -6.317 1.00 0.00 102 SER A C 8
ATOM 11607 O O . SER A 1 102 ? -0.414 -24.094 -7.418 1.00 0.00 102 SER A O 8
ATOM 11615 N N . ASP A 1 103 ? 1.244 -24.943 -6.157 1.00 0.00 103 ASP A N 8
ATOM 11616 C CA . ASP A 1 103 ? 2.124 -25.198 -7.291 1.00 0.00 103 ASP A CA 8
ATOM 11617 C C . ASP A 1 103 ? 2.555 -26.661 -7.326 1.00 0.00 103 ASP A C 8
ATOM 11618 O O . ASP A 1 103 ? 2.662 -27.313 -6.286 1.00 0.00 103 ASP A O 8
ATOM 11627 N N . ASP A 1 104 ? 2.801 -27.172 -8.527 1.00 0.00 104 ASP A N 8
ATOM 11628 C CA . ASP A 1 104 ? 3.221 -28.558 -8.698 1.00 0.00 104 ASP A CA 8
ATOM 11629 C C . ASP A 1 104 ? 4.510 -28.640 -9.510 1.00 0.00 104 ASP A C 8
ATOM 11630 O O . ASP A 1 104 ? 4.722 -27.858 -10.435 1.00 0.00 104 ASP A O 8
ATOM 11639 N N . ALA A 1 105 ? 5.367 -29.592 -9.155 1.00 0.00 105 ALA A N 8
ATOM 11640 C CA . ALA A 1 105 ? 6.634 -29.776 -9.851 1.00 0.00 105 ALA A CA 8
ATOM 11641 C C . ALA A 1 105 ? 6.430 -30.481 -11.187 1.00 0.00 105 ALA A C 8
ATOM 11642 O O . ALA A 1 105 ? 7.358 -30.595 -11.988 1.00 0.00 105 ALA A O 8
ATOM 11649 N N . GLY A 1 1 ? -22.460 19.666 6.657 1.00 0.00 1 GLY A N 9
ATOM 11650 C CA . GLY A 1 1 ? -21.096 19.618 6.165 1.00 0.00 1 GLY A CA 9
ATOM 11651 C C . GLY A 1 1 ? -20.370 20.938 6.338 1.00 0.00 1 GLY A C 9
ATOM 11652 O O . GLY A 1 1 ? -20.838 21.977 5.872 1.00 0.00 1 GLY A O 9
ATOM 11656 N N . SER A 1 2 ? -19.225 20.899 7.011 1.00 0.00 2 SER A N 9
ATOM 11657 C CA . SER A 1 2 ? -18.437 22.102 7.250 1.00 0.00 2 SER A CA 9
ATOM 11658 C C . SER A 1 2 ? -17.362 22.268 6.180 1.00 0.00 2 SER A C 9
ATOM 11659 O O . SER A 1 2 ? -16.744 21.293 5.750 1.00 0.00 2 SER A O 9
ATOM 11667 N N . SER A 1 3 ? -17.143 23.508 5.756 1.00 0.00 3 SER A N 9
ATOM 11668 C CA . SER A 1 3 ? -16.146 23.802 4.734 1.00 0.00 3 SER A CA 9
ATOM 11669 C C . SER A 1 3 ? -15.623 25.229 4.879 1.00 0.00 3 SER A C 9
ATOM 11670 O O . SER A 1 3 ? -16.399 26.177 4.982 1.00 0.00 3 SER A O 9
ATOM 11678 N N . GLY A 1 4 ? -14.301 25.370 4.887 1.00 0.00 4 GLY A N 9
ATOM 11679 C CA . GLY A 1 4 ? -13.697 26.683 5.020 1.00 0.00 4 GLY A CA 9
ATOM 11680 C C . GLY A 1 4 ? -12.451 26.662 5.885 1.00 0.00 4 GLY A C 9
ATOM 11681 O O . GLY A 1 4 ? -12.453 27.185 6.999 1.00 0.00 4 GLY A O 9
ATOM 11685 N N . SER A 1 5 ? -11.386 26.056 5.371 1.00 0.00 5 SER A N 9
ATOM 11686 C CA . SER A 1 5 ? -10.130 25.965 6.105 1.00 0.00 5 SER A CA 9
ATOM 11687 C C . SER A 1 5 ? -8.952 25.798 5.151 1.00 0.00 5 SER A C 9
ATOM 11688 O O . SER A 1 5 ? -8.929 24.880 4.331 1.00 0.00 5 SER A O 9
ATOM 11696 N N . SER A 1 6 ? -7.976 26.692 5.262 1.00 0.00 6 SER A N 9
ATOM 11697 C CA . SER A 1 6 ? -6.795 26.647 4.407 1.00 0.00 6 SER A CA 9
ATOM 11698 C C . SER A 1 6 ? -6.035 25.339 4.600 1.00 0.00 6 SER A C 9
ATOM 11699 O O . SER A 1 6 ? -6.178 24.668 5.621 1.00 0.00 6 SER A O 9
ATOM 11707 N N . GLY A 1 7 ? -5.224 24.981 3.607 1.00 0.00 7 GLY A N 9
ATOM 11708 C CA . GLY A 1 7 ? -4.452 23.755 3.686 1.00 0.00 7 GLY A CA 9
ATOM 11709 C C . GLY A 1 7 ? -4.767 22.799 2.553 1.00 0.00 7 GLY A C 9
ATOM 11710 O O . GLY A 1 7 ? -4.875 21.591 2.764 1.00 0.00 7 GLY A O 9
ATOM 11714 N N . GLU A 1 8 ? -4.915 23.340 1.348 1.00 0.00 8 GLU A N 9
ATOM 11715 C CA . GLU A 1 8 ? -5.222 22.524 0.178 1.00 0.00 8 GLU A CA 9
ATOM 11716 C C . GLU A 1 8 ? -4.072 21.572 -0.138 1.00 0.00 8 GLU A C 9
ATOM 11717 O O . GLU A 1 8 ? -2.906 21.967 -0.138 1.00 0.00 8 GLU A O 9
ATOM 11729 N N . GLY A 1 9 ? -4.410 20.314 -0.408 1.00 0.00 9 GLY A N 9
ATOM 11730 C CA . GLY A 1 9 ? -3.397 19.325 -0.722 1.00 0.00 9 GLY A CA 9
ATOM 11731 C C . GLY A 1 9 ? -2.822 18.670 0.519 1.00 0.00 9 GLY A C 9
ATOM 11732 O O . GLY A 1 9 ? -1.969 19.243 1.194 1.00 0.00 9 GLY A O 9
ATOM 11736 N N . GLY A 1 10 ? -3.293 17.463 0.822 1.00 0.00 10 GLY A N 9
ATOM 11737 C CA . GLY A 1 10 ? -2.812 16.751 1.990 1.00 0.00 10 GLY A CA 9
ATOM 11738 C C . GLY A 1 10 ? -2.853 15.246 1.809 1.00 0.00 10 GLY A C 9
ATOM 11739 O O . GLY A 1 10 ? -2.676 14.743 0.700 1.00 0.00 10 GLY A O 9
ATOM 11743 N N . ALA A 1 11 ? -3.086 14.527 2.902 1.00 0.00 11 ALA A N 9
ATOM 11744 C CA . ALA A 1 11 ? -3.150 13.071 2.858 1.00 0.00 11 ALA A CA 9
ATOM 11745 C C . ALA A 1 11 ? -4.423 12.598 2.165 1.00 0.00 11 ALA A C 9
ATOM 11746 O O . ALA A 1 11 ? -4.372 11.815 1.216 1.00 0.00 11 ALA A O 9
ATOM 11753 N N . HIS A 1 12 ? -5.566 13.077 2.647 1.00 0.00 12 HIS A N 9
ATOM 11754 C CA . HIS A 1 12 ? -6.853 12.702 2.073 1.00 0.00 12 HIS A CA 9
ATOM 11755 C C . HIS A 1 12 ? -6.826 12.820 0.553 1.00 0.00 12 HIS A C 9
ATOM 11756 O O . HIS A 1 12 ? -7.343 11.957 -0.158 1.00 0.00 12 HIS A O 9
ATOM 11770 N N . LYS A 1 13 ? -6.221 13.894 0.059 1.00 0.00 13 LYS A N 9
ATOM 11771 C CA . LYS A 1 13 ? -6.125 14.128 -1.377 1.00 0.00 13 LYS A CA 9
ATOM 11772 C C . LYS A 1 13 ? -5.417 12.967 -2.070 1.00 0.00 13 LYS A C 9
ATOM 11773 O O . LYS A 1 13 ? -5.787 12.574 -3.177 1.00 0.00 13 LYS A O 9
ATOM 11792 N N . VAL A 1 14 ? -4.400 12.422 -1.412 1.00 0.00 14 VAL A N 9
ATOM 11793 C CA . VAL A 1 14 ? -3.642 11.305 -1.963 1.00 0.00 14 VAL A CA 9
ATOM 11794 C C . VAL A 1 14 ? -4.527 10.077 -2.142 1.00 0.00 14 VAL A C 9
ATOM 11795 O O . VAL A 1 14 ? -5.476 9.866 -1.386 1.00 0.00 14 VAL A O 9
ATOM 11808 N N . ARG A 1 15 ? -4.210 9.267 -3.148 1.00 0.00 15 ARG A N 9
ATOM 11809 C CA . ARG A 1 15 ? -4.976 8.058 -3.427 1.00 0.00 15 ARG A CA 9
ATOM 11810 C C . ARG A 1 15 ? -4.055 6.912 -3.832 1.00 0.00 15 ARG A C 9
ATOM 11811 O O . ARG A 1 15 ? -3.011 7.129 -4.449 1.00 0.00 15 ARG A O 9
ATOM 11832 N N . ALA A 1 16 ? -4.447 5.692 -3.480 1.00 0.00 16 ALA A N 9
ATOM 11833 C CA . ALA A 1 16 ? -3.657 4.511 -3.808 1.00 0.00 16 ALA A CA 9
ATOM 11834 C C . ALA A 1 16 ? -4.556 3.327 -4.149 1.00 0.00 16 ALA A C 9
ATOM 11835 O O . ALA A 1 16 ? -5.433 2.956 -3.369 1.00 0.00 16 ALA A O 9
ATOM 11842 N N . GLY A 1 17 ? -4.332 2.738 -5.319 1.00 0.00 17 GLY A N 9
ATOM 11843 C CA . GLY A 1 17 ? -5.130 1.602 -5.742 1.00 0.00 17 GLY A CA 9
ATOM 11844 C C . GLY A 1 17 ? -4.632 0.994 -7.039 1.00 0.00 17 GLY A C 9
ATOM 11845 O O . GLY A 1 17 ? -4.138 1.702 -7.914 1.00 0.00 17 GLY A O 9
ATOM 11849 N N . GLY A 1 18 ? -4.762 -0.324 -7.161 1.00 0.00 18 GLY A N 9
ATOM 11850 C CA . GLY A 1 18 ? -4.315 -1.004 -8.362 1.00 0.00 18 GLY A CA 9
ATOM 11851 C C . GLY A 1 18 ? -3.853 -2.422 -8.088 1.00 0.00 18 GLY A C 9
ATOM 11852 O O . GLY A 1 18 ? -4.209 -3.029 -7.078 1.00 0.00 18 GLY A O 9
ATOM 11856 N N . PRO A 1 19 ? -3.041 -2.972 -9.003 1.00 0.00 19 PRO A N 9
ATOM 11857 C CA . PRO A 1 19 ? -2.514 -4.333 -8.878 1.00 0.00 19 PRO A CA 9
ATOM 11858 C C . PRO A 1 19 ? -1.491 -4.457 -7.753 1.00 0.00 19 PRO A C 9
ATOM 11859 O O . PRO A 1 19 ? -0.543 -3.677 -7.674 1.00 0.00 19 PRO A O 9
ATOM 11870 N N . GLY A 1 20 ? -1.689 -5.444 -6.885 1.00 0.00 20 GLY A N 9
ATOM 11871 C CA . GLY A 1 20 ? -0.776 -5.652 -5.777 1.00 0.00 20 GLY A CA 9
ATOM 11872 C C . GLY A 1 20 ? -1.463 -5.543 -4.430 1.00 0.00 20 GLY A C 9
ATOM 11873 O O . GLY A 1 20 ? -1.289 -6.401 -3.564 1.00 0.00 20 GLY A O 9
ATOM 11877 N N . LEU A 1 21 ? -2.244 -4.484 -4.251 1.00 0.00 21 LEU A N 9
ATOM 11878 C CA . LEU A 1 21 ? -2.960 -4.264 -2.999 1.00 0.00 21 LEU A CA 9
ATOM 11879 C C . LEU A 1 21 ? -4.221 -5.120 -2.934 1.00 0.00 21 LEU A C 9
ATOM 11880 O O . LEU A 1 21 ? -4.609 -5.590 -1.865 1.00 0.00 21 LEU A O 9
ATOM 11896 N N . GLU A 1 22 ? -4.854 -5.320 -4.086 1.00 0.00 22 GLU A N 9
ATOM 11897 C CA . GLU A 1 22 ? -6.069 -6.123 -4.159 1.00 0.00 22 GLU A CA 9
ATOM 11898 C C . GLU A 1 22 ? -5.860 -7.488 -3.511 1.00 0.00 22 GLU A C 9
ATOM 11899 O O . GLU A 1 22 ? -6.716 -7.972 -2.769 1.00 0.00 22 GLU A O 9
ATOM 11911 N N . ARG A 1 23 ? -4.719 -8.104 -3.798 1.00 0.00 23 ARG A N 9
ATOM 11912 C CA . ARG A 1 23 ? -4.397 -9.414 -3.245 1.00 0.00 23 ARG A CA 9
ATOM 11913 C C . ARG A 1 23 ? -2.924 -9.749 -3.459 1.00 0.00 23 ARG A C 9
ATOM 11914 O O . ARG A 1 23 ? -2.310 -9.303 -4.427 1.00 0.00 23 ARG A O 9
ATOM 11935 N N . GLY A 1 24 ? -2.362 -10.536 -2.546 1.00 0.00 24 GLY A N 9
ATOM 11936 C CA . GLY A 1 24 ? -0.965 -10.915 -2.653 1.00 0.00 24 GLY A CA 9
ATOM 11937 C C . GLY A 1 24 ? -0.766 -12.416 -2.588 1.00 0.00 24 GLY A C 9
ATOM 11938 O O . GLY A 1 24 ? -1.723 -13.168 -2.409 1.00 0.00 24 GLY A O 9
ATOM 11942 N N . GLU A 1 25 ? 0.481 -12.853 -2.735 1.00 0.00 25 GLU A N 9
ATOM 11943 C CA . GLU A 1 25 ? 0.801 -14.276 -2.694 1.00 0.00 25 GLU A CA 9
ATOM 11944 C C . GLU A 1 25 ? 2.109 -14.517 -1.946 1.00 0.00 25 GLU A C 9
ATOM 11945 O O . GLU A 1 25 ? 3.169 -14.049 -2.361 1.00 0.00 25 GLU A O 9
ATOM 11957 N N . ALA A 1 26 ? 2.026 -15.251 -0.841 1.00 0.00 26 ALA A N 9
ATOM 11958 C CA . ALA A 1 26 ? 3.202 -15.557 -0.037 1.00 0.00 26 ALA A CA 9
ATOM 11959 C C . ALA A 1 26 ? 4.331 -16.107 -0.902 1.00 0.00 26 ALA A C 9
ATOM 11960 O O . ALA A 1 26 ? 4.164 -17.108 -1.595 1.00 0.00 26 ALA A O 9
ATOM 11967 N N . GLY A 1 27 ? 5.483 -15.443 -0.854 1.00 0.00 27 GLY A N 9
ATOM 11968 C CA . GLY A 1 27 ? 6.623 -15.880 -1.639 1.00 0.00 27 GLY A CA 9
ATOM 11969 C C . GLY A 1 27 ? 6.795 -15.074 -2.911 1.00 0.00 27 GLY A C 9
ATOM 11970 O O . GLY A 1 27 ? 7.902 -14.958 -3.437 1.00 0.00 27 GLY A O 9
ATOM 11974 N N . VAL A 1 28 ? 5.696 -14.516 -3.409 1.00 0.00 28 VAL A N 9
ATOM 11975 C CA . VAL A 1 28 ? 5.729 -13.718 -4.629 1.00 0.00 28 VAL A CA 9
ATOM 11976 C C . VAL A 1 28 ? 5.742 -12.227 -4.309 1.00 0.00 28 VAL A C 9
ATOM 11977 O O . VAL A 1 28 ? 5.001 -11.744 -3.453 1.00 0.00 28 VAL A O 9
ATOM 11990 N N . PRO A 1 29 ? 6.602 -11.478 -5.013 1.00 0.00 29 PRO A N 9
ATOM 11991 C CA . PRO A 1 29 ? 6.732 -10.031 -4.823 1.00 0.00 29 PRO A CA 9
ATOM 11992 C C . PRO A 1 29 ? 5.509 -9.268 -5.323 1.00 0.00 29 PRO A C 9
ATOM 11993 O O . PRO A 1 29 ? 5.272 -9.179 -6.526 1.00 0.00 29 PRO A O 9
ATOM 12004 N N . ALA A 1 30 ? 4.737 -8.721 -4.389 1.00 0.00 30 ALA A N 9
ATOM 12005 C CA . ALA A 1 30 ? 3.541 -7.964 -4.735 1.00 0.00 30 ALA A CA 9
ATOM 12006 C C . ALA A 1 30 ? 3.788 -6.464 -4.620 1.00 0.00 30 ALA A C 9
ATOM 12007 O O . ALA A 1 30 ? 3.779 -5.907 -3.523 1.00 0.00 30 ALA A O 9
ATOM 12014 N N . GLU A 1 31 ? 4.008 -5.816 -5.760 1.00 0.00 31 GLU A N 9
ATOM 12015 C CA . GLU A 1 31 ? 4.258 -4.380 -5.786 1.00 0.00 31 GLU A CA 9
ATOM 12016 C C . GLU A 1 31 ? 3.126 -3.642 -6.492 1.00 0.00 31 GLU A C 9
ATOM 12017 O O . GLU A 1 31 ? 2.612 -4.101 -7.512 1.00 0.00 31 GLU A O 9
ATOM 12029 N N . PHE A 1 32 ? 2.739 -2.496 -5.941 1.00 0.00 32 PHE A N 9
ATOM 12030 C CA . PHE A 1 32 ? 1.665 -1.695 -6.516 1.00 0.00 32 PHE A CA 9
ATOM 12031 C C . PHE A 1 32 ? 2.182 -0.327 -6.954 1.00 0.00 32 PHE A C 9
ATOM 12032 O O . PHE A 1 32 ? 3.187 0.163 -6.438 1.00 0.00 32 PHE A O 9
ATOM 12049 N N . SER A 1 33 ? 1.486 0.284 -7.907 1.00 0.00 33 SER A N 9
ATOM 12050 C CA . SER A 1 33 ? 1.876 1.593 -8.418 1.00 0.00 33 SER A CA 9
ATOM 12051 C C . SER A 1 33 ? 1.207 2.708 -7.620 1.00 0.00 33 SER A C 9
ATOM 12052 O O . SER A 1 33 ? -0.013 2.869 -7.662 1.00 0.00 33 SER A O 9
ATOM 12060 N N . ILE A 1 34 ? 2.013 3.477 -6.896 1.00 0.00 34 ILE A N 9
ATOM 12061 C CA . ILE A 1 34 ? 1.500 4.577 -6.090 1.00 0.00 34 ILE A CA 9
ATOM 12062 C C . ILE A 1 34 ? 1.728 5.917 -6.782 1.00 0.00 34 ILE A C 9
ATOM 12063 O O . ILE A 1 34 ? 2.866 6.306 -7.044 1.00 0.00 34 ILE A O 9
ATOM 12079 N N . TRP A 1 35 ? 0.637 6.619 -7.073 1.00 0.00 35 TRP A N 9
ATOM 12080 C CA . TRP A 1 35 ? 0.719 7.918 -7.732 1.00 0.00 35 TRP A CA 9
ATOM 12081 C C . TRP A 1 35 ? -0.062 8.972 -6.956 1.00 0.00 35 TRP A C 9
ATOM 12082 O O . TRP A 1 35 ? -1.249 8.797 -6.673 1.00 0.00 35 TRP A O 9
ATOM 12103 N N . THR A 1 36 ? 0.608 10.067 -6.615 1.00 0.00 36 THR A N 9
ATOM 12104 C CA . THR A 1 36 ? -0.024 11.149 -5.870 1.00 0.00 36 THR A CA 9
ATOM 12105 C C . THR A 1 36 ? 0.231 12.497 -6.537 1.00 0.00 36 THR A C 9
ATOM 12106 O O . THR A 1 36 ? 1.264 13.126 -6.309 1.00 0.00 36 THR A O 9
ATOM 12117 N N . ARG A 1 37 ? -0.717 12.934 -7.360 1.00 0.00 37 ARG A N 9
ATOM 12118 C CA . ARG A 1 37 ? -0.594 14.207 -8.059 1.00 0.00 37 ARG A CA 9
ATOM 12119 C C . ARG A 1 37 ? -1.021 15.364 -7.161 1.00 0.00 37 ARG A C 9
ATOM 12120 O O . ARG A 1 37 ? -0.195 16.176 -6.745 1.00 0.00 37 ARG A O 9
ATOM 12141 N N . GLU A 1 38 ? -2.316 15.432 -6.866 1.00 0.00 38 GLU A N 9
ATOM 12142 C CA . GLU A 1 38 ? -2.851 16.491 -6.020 1.00 0.00 38 GLU A CA 9
ATOM 12143 C C . GLU A 1 38 ? -2.316 16.371 -4.596 1.00 0.00 38 GLU A C 9
ATOM 12144 O O . GLU A 1 38 ? -2.978 15.823 -3.715 1.00 0.00 38 GLU A O 9
ATOM 12156 N N . ALA A 1 39 ? -1.111 16.889 -4.378 1.00 0.00 39 ALA A N 9
ATOM 12157 C CA . ALA A 1 39 ? -0.486 16.842 -3.061 1.00 0.00 39 ALA A CA 9
ATOM 12158 C C . ALA A 1 39 ? 0.748 17.735 -3.008 1.00 0.00 39 ALA A C 9
ATOM 12159 O O . ALA A 1 39 ? 1.285 18.131 -4.041 1.00 0.00 39 ALA A O 9
ATOM 12166 N N . GLY A 1 40 ? 1.194 18.049 -1.795 1.00 0.00 40 GLY A N 9
ATOM 12167 C CA . GLY A 1 40 ? 2.362 18.895 -1.629 1.00 0.00 40 GLY A CA 9
ATOM 12168 C C . GLY A 1 40 ? 3.659 18.111 -1.697 1.00 0.00 40 GLY A C 9
ATOM 12169 O O . GLY A 1 40 ? 3.691 16.996 -2.214 1.00 0.00 40 GLY A O 9
ATOM 12173 N N . ALA A 1 41 ? 4.730 18.699 -1.174 1.00 0.00 41 ALA A N 9
ATOM 12174 C CA . ALA A 1 41 ? 6.034 18.048 -1.177 1.00 0.00 41 ALA A CA 9
ATOM 12175 C C . ALA A 1 41 ? 6.200 17.143 0.038 1.00 0.00 41 ALA A C 9
ATOM 12176 O O . ALA A 1 41 ? 7.301 16.988 0.565 1.00 0.00 41 ALA A O 9
ATOM 12183 N N . GLY A 1 42 ? 5.097 16.547 0.481 1.00 0.00 42 GLY A N 9
ATOM 12184 C CA . GLY A 1 42 ? 5.141 15.665 1.632 1.00 0.00 42 GLY A CA 9
ATOM 12185 C C . GLY A 1 42 ? 5.972 14.423 1.380 1.00 0.00 42 GLY A C 9
ATOM 12186 O O . GLY A 1 42 ? 6.653 14.320 0.360 1.00 0.00 42 GLY A O 9
ATOM 12190 N N . GLY A 1 43 ? 5.917 13.476 2.313 1.00 0.00 43 GLY A N 9
ATOM 12191 C CA . GLY A 1 43 ? 6.677 12.248 2.167 1.00 0.00 43 GLY A CA 9
ATOM 12192 C C . GLY A 1 43 ? 5.805 11.013 2.256 1.00 0.00 43 GLY A C 9
ATOM 12193 O O . GLY A 1 43 ? 4.586 11.114 2.409 1.00 0.00 43 GLY A O 9
ATOM 12197 N N . LEU A 1 44 ? 6.425 9.842 2.155 1.00 0.00 44 LEU A N 9
ATOM 12198 C CA . LEU A 1 44 ? 5.696 8.581 2.223 1.00 0.00 44 LEU A CA 9
ATOM 12199 C C . LEU A 1 44 ? 6.393 7.600 3.161 1.00 0.00 44 LEU A C 9
ATOM 12200 O O . LEU A 1 44 ? 7.619 7.503 3.175 1.00 0.00 44 LEU A O 9
ATOM 12216 N N . SER A 1 45 ? 5.600 6.871 3.940 1.00 0.00 45 SER A N 9
ATOM 12217 C CA . SER A 1 45 ? 6.140 5.897 4.882 1.00 0.00 45 SER A CA 9
ATOM 12218 C C . SER A 1 45 ? 5.364 4.585 4.811 1.00 0.00 45 SER A C 9
ATOM 12219 O O . SER A 1 45 ? 4.204 4.515 5.218 1.00 0.00 45 SER A O 9
ATOM 12227 N N . ILE A 1 46 ? 6.014 3.549 4.293 1.00 0.00 46 ILE A N 9
ATOM 12228 C CA . ILE A 1 46 ? 5.386 2.239 4.169 1.00 0.00 46 ILE A CA 9
ATOM 12229 C C . ILE A 1 46 ? 5.946 1.262 5.198 1.00 0.00 46 ILE A C 9
ATOM 12230 O O . ILE A 1 46 ? 7.150 1.233 5.451 1.00 0.00 46 ILE A O 9
ATOM 12246 N N . ALA A 1 47 ? 5.062 0.464 5.789 1.00 0.00 47 ALA A N 9
ATOM 12247 C CA . ALA A 1 47 ? 5.468 -0.517 6.789 1.00 0.00 47 ALA A CA 9
ATOM 12248 C C . ALA A 1 47 ? 4.531 -1.721 6.787 1.00 0.00 47 ALA A C 9
ATOM 12249 O O . ALA A 1 47 ? 3.376 -1.621 7.199 1.00 0.00 47 ALA A O 9
ATOM 12256 N N . VAL A 1 48 ? 5.038 -2.858 6.322 1.00 0.00 48 VAL A N 9
ATOM 12257 C CA . VAL A 1 48 ? 4.246 -4.082 6.268 1.00 0.00 48 VAL A CA 9
ATOM 12258 C C . VAL A 1 48 ? 4.328 -4.847 7.585 1.00 0.00 48 VAL A C 9
ATOM 12259 O O . VAL A 1 48 ? 5.411 -5.225 8.027 1.00 0.00 48 VAL A O 9
ATOM 12272 N N . GLU A 1 49 ? 3.173 -5.072 8.204 1.00 0.00 49 GLU A N 9
ATOM 12273 C CA . GLU A 1 49 ? 3.115 -5.793 9.470 1.00 0.00 49 GLU A CA 9
ATOM 12274 C C . GLU A 1 49 ? 2.094 -6.925 9.405 1.00 0.00 49 GLU A C 9
ATOM 12275 O O . GLU A 1 49 ? 0.936 -6.713 9.046 1.00 0.00 49 GLU A O 9
ATOM 12287 N N . GLY A 1 50 ? 2.533 -8.131 9.755 1.00 0.00 50 GLY A N 9
ATOM 12288 C CA . GLY A 1 50 ? 1.646 -9.279 9.729 1.00 0.00 50 GLY A CA 9
ATOM 12289 C C . GLY A 1 50 ? 2.081 -10.370 10.688 1.00 0.00 50 GLY A C 9
ATOM 12290 O O . GLY A 1 50 ? 2.814 -10.126 11.647 1.00 0.00 50 GLY A O 9
ATOM 12294 N N . PRO A 1 51 ? 1.623 -11.604 10.434 1.00 0.00 51 PRO A N 9
ATOM 12295 C CA . PRO A 1 51 ? 1.955 -12.760 11.273 1.00 0.00 51 PRO A CA 9
ATOM 12296 C C . PRO A 1 51 ? 3.418 -13.169 11.142 1.00 0.00 51 PRO A C 9
ATOM 12297 O O . PRO A 1 51 ? 3.961 -13.853 12.010 1.00 0.00 51 PRO A O 9
ATOM 12308 N N . SER A 1 52 ? 4.050 -12.748 10.051 1.00 0.00 52 SER A N 9
ATOM 12309 C CA . SER A 1 52 ? 5.450 -13.074 9.804 1.00 0.00 52 SER A CA 9
ATOM 12310 C C . SER A 1 52 ? 6.195 -11.873 9.230 1.00 0.00 52 SER A C 9
ATOM 12311 O O . SER A 1 52 ? 5.583 -10.884 8.823 1.00 0.00 52 SER A O 9
ATOM 12319 N N . LYS A 1 53 ? 7.520 -11.965 9.201 1.00 0.00 53 LYS A N 9
ATOM 12320 C CA . LYS A 1 53 ? 8.351 -10.888 8.676 1.00 0.00 53 LYS A CA 9
ATOM 12321 C C . LYS A 1 53 ? 8.256 -10.820 7.155 1.00 0.00 53 LYS A C 9
ATOM 12322 O O . LYS A 1 53 ? 8.310 -11.843 6.474 1.00 0.00 53 LYS A O 9
ATOM 12341 N N . ALA A 1 54 ? 8.115 -9.607 6.630 1.00 0.00 54 ALA A N 9
ATOM 12342 C CA . ALA A 1 54 ? 8.016 -9.405 5.190 1.00 0.00 54 ALA A CA 9
ATOM 12343 C C . ALA A 1 54 ? 9.125 -8.488 4.687 1.00 0.00 54 ALA A C 9
ATOM 12344 O O . ALA A 1 54 ? 9.496 -7.523 5.355 1.00 0.00 54 ALA A O 9
ATOM 12351 N N . GLU A 1 55 ? 9.652 -8.795 3.505 1.00 0.00 55 GLU A N 9
ATOM 12352 C CA . GLU A 1 55 ? 10.720 -7.999 2.915 1.00 0.00 55 GLU A CA 9
ATOM 12353 C C . GLU A 1 55 ? 10.153 -6.794 2.170 1.00 0.00 55 GLU A C 9
ATOM 12354 O O . GLU A 1 55 ? 9.043 -6.846 1.638 1.00 0.00 55 GLU A O 9
ATOM 12366 N N . ILE A 1 56 ? 10.921 -5.709 2.139 1.00 0.00 56 ILE A N 9
ATOM 12367 C CA . ILE A 1 56 ? 10.495 -4.492 1.461 1.00 0.00 56 ILE A CA 9
ATOM 12368 C C . ILE A 1 56 ? 11.642 -3.875 0.667 1.00 0.00 56 ILE A C 9
ATOM 12369 O O . ILE A 1 56 ? 12.729 -3.650 1.198 1.00 0.00 56 ILE A O 9
ATOM 12385 N N . THR A 1 57 ? 11.391 -3.601 -0.610 1.00 0.00 57 THR A N 9
ATOM 12386 C CA . THR A 1 57 ? 12.402 -3.009 -1.478 1.00 0.00 57 THR A CA 9
ATOM 12387 C C . THR A 1 57 ? 11.922 -1.682 -2.055 1.00 0.00 57 THR A C 9
ATOM 12388 O O . THR A 1 57 ? 10.947 -1.637 -2.805 1.00 0.00 57 THR A O 9
ATOM 12399 N N . PHE A 1 58 ? 12.614 -0.604 -1.700 1.00 0.00 58 PHE A N 9
ATOM 12400 C CA . PHE A 1 58 ? 12.257 0.725 -2.184 1.00 0.00 58 PHE A CA 9
ATOM 12401 C C . PHE A 1 58 ? 13.257 1.209 -3.229 1.00 0.00 58 PHE A C 9
ATOM 12402 O O . PHE A 1 58 ? 14.308 1.755 -2.893 1.00 0.00 58 PHE A O 9
ATOM 12419 N N . ASP A 1 59 ? 12.923 1.005 -4.499 1.00 0.00 59 ASP A N 9
ATOM 12420 C CA . ASP A 1 59 ? 13.789 1.421 -5.595 1.00 0.00 59 ASP A CA 9
ATOM 12421 C C . ASP A 1 59 ? 13.459 2.842 -6.040 1.00 0.00 59 ASP A C 9
ATOM 12422 O O . ASP A 1 59 ? 12.445 3.077 -6.697 1.00 0.00 59 ASP A O 9
ATOM 12431 N N . ASP A 1 60 ? 14.322 3.786 -5.679 1.00 0.00 60 ASP A N 9
ATOM 12432 C CA . ASP A 1 60 ? 14.120 5.184 -6.040 1.00 0.00 60 ASP A CA 9
ATOM 12433 C C . ASP A 1 60 ? 15.242 5.676 -6.950 1.00 0.00 60 ASP A C 9
ATOM 12434 O O . ASP A 1 60 ? 16.416 5.645 -6.580 1.00 0.00 60 ASP A O 9
ATOM 12443 N N . HIS A 1 61 ? 14.873 6.129 -8.145 1.00 0.00 61 HIS A N 9
ATOM 12444 C CA . HIS A 1 61 ? 15.848 6.626 -9.109 1.00 0.00 61 HIS A CA 9
ATOM 12445 C C . HIS A 1 61 ? 15.179 7.524 -10.145 1.00 0.00 61 HIS A C 9
ATOM 12446 O O . HIS A 1 61 ? 13.952 7.602 -10.215 1.00 0.00 61 HIS A O 9
ATOM 12460 N N . LYS A 1 62 ? 15.992 8.201 -10.948 1.00 0.00 62 LYS A N 9
ATOM 12461 C CA . LYS A 1 62 ? 15.480 9.094 -11.981 1.00 0.00 62 LYS A CA 9
ATOM 12462 C C . LYS A 1 62 ? 14.635 8.325 -12.993 1.00 0.00 62 LYS A C 9
ATOM 12463 O O . LYS A 1 62 ? 13.456 8.623 -13.182 1.00 0.00 62 LYS A O 9
ATOM 12482 N N . ASN A 1 63 ? 15.244 7.337 -13.638 1.00 0.00 63 ASN A N 9
ATOM 12483 C CA . ASN A 1 63 ? 14.547 6.526 -14.629 1.00 0.00 63 ASN A CA 9
ATOM 12484 C C . ASN A 1 63 ? 13.926 5.292 -13.983 1.00 0.00 63 ASN A C 9
ATOM 12485 O O . ASN A 1 63 ? 12.884 4.806 -14.422 1.00 0.00 63 ASN A O 9
ATOM 12496 N N . GLY A 1 64 ? 14.571 4.790 -12.935 1.00 0.00 64 GLY A N 9
ATOM 12497 C CA . GLY A 1 64 ? 14.068 3.617 -12.245 1.00 0.00 64 GLY A CA 9
ATOM 12498 C C . GLY A 1 64 ? 12.678 3.831 -11.677 1.00 0.00 64 GLY A C 9
ATOM 12499 O O . GLY A 1 64 ? 11.680 3.633 -12.370 1.00 0.00 64 GLY A O 9
ATOM 12503 N N . SER A 1 65 ? 12.613 4.233 -10.412 1.00 0.00 65 SER A N 9
ATOM 12504 C CA . SER A 1 65 ? 11.336 4.469 -9.750 1.00 0.00 65 SER A CA 9
ATOM 12505 C C . SER A 1 65 ? 10.356 3.336 -10.041 1.00 0.00 65 SER A C 9
ATOM 12506 O O . SER A 1 65 ? 9.181 3.574 -10.327 1.00 0.00 65 SER A O 9
ATOM 12514 N N . CYS A 1 66 ? 10.847 2.104 -9.967 1.00 0.00 66 CYS A N 9
ATOM 12515 C CA . CYS A 1 66 ? 10.016 0.933 -10.223 1.00 0.00 66 CYS A CA 9
ATOM 12516 C C . CYS A 1 66 ? 8.755 0.964 -9.367 1.00 0.00 66 CYS A C 9
ATOM 12517 O O . CYS A 1 66 ? 7.642 0.844 -9.878 1.00 0.00 66 CYS A O 9
ATOM 12525 N N . GLY A 1 67 ? 8.936 1.123 -8.060 1.00 0.00 67 GLY A N 9
ATOM 12526 C CA . GLY A 1 67 ? 7.803 1.165 -7.153 1.00 0.00 67 GLY A CA 9
ATOM 12527 C C . GLY A 1 67 ? 8.094 0.481 -5.832 1.00 0.00 67 GLY A C 9
ATOM 12528 O O . GLY A 1 67 ? 9.254 0.299 -5.460 1.00 0.00 67 GLY A O 9
ATOM 12532 N N . VAL A 1 68 ? 7.038 0.104 -5.118 1.00 0.00 68 VAL A N 9
ATOM 12533 C CA . VAL A 1 68 ? 7.186 -0.563 -3.829 1.00 0.00 68 VAL A CA 9
ATOM 12534 C C . VAL A 1 68 ? 6.799 -2.035 -3.924 1.00 0.00 68 VAL A C 9
ATOM 12535 O O . VAL A 1 68 ? 5.666 -2.369 -4.269 1.00 0.00 68 VAL A O 9
ATOM 12548 N N . SER A 1 69 ? 7.750 -2.910 -3.616 1.00 0.00 69 SER A N 9
ATOM 12549 C CA . SER A 1 69 ? 7.512 -4.348 -3.670 1.00 0.00 69 SER A CA 9
ATOM 12550 C C . SER A 1 69 ? 7.668 -4.977 -2.288 1.00 0.00 69 SER A C 9
ATOM 12551 O O . SER A 1 69 ? 8.463 -4.515 -1.470 1.00 0.00 69 SER A O 9
ATOM 12559 N N . TYR A 1 70 ? 6.902 -6.033 -2.035 1.00 0.00 70 TYR A N 9
ATOM 12560 C CA . TYR A 1 70 ? 6.952 -6.725 -0.753 1.00 0.00 70 TYR A CA 9
ATOM 12561 C C . TYR A 1 70 ? 6.675 -8.215 -0.927 1.00 0.00 70 TYR A C 9
ATOM 12562 O O . TYR A 1 70 ? 5.825 -8.611 -1.726 1.00 0.00 70 TYR A O 9
ATOM 12580 N N . ILE A 1 71 ? 7.396 -9.036 -0.172 1.00 0.00 71 ILE A N 9
ATOM 12581 C CA . ILE A 1 71 ? 7.227 -10.482 -0.240 1.00 0.00 71 ILE A CA 9
ATOM 12582 C C . ILE A 1 71 ? 6.955 -11.069 1.141 1.00 0.00 71 ILE A C 9
ATOM 12583 O O . ILE A 1 71 ? 7.606 -10.706 2.120 1.00 0.00 71 ILE A O 9
ATOM 12599 N N . ALA A 1 72 ? 5.990 -11.981 1.210 1.00 0.00 72 ALA A N 9
ATOM 12600 C CA . ALA A 1 72 ? 5.634 -12.622 2.470 1.00 0.00 72 ALA A CA 9
ATOM 12601 C C . ALA A 1 72 ? 5.959 -14.111 2.439 1.00 0.00 72 ALA A C 9
ATOM 12602 O O . ALA A 1 72 ? 5.200 -14.909 1.892 1.00 0.00 72 ALA A O 9
ATOM 12609 N N . GLN A 1 73 ? 7.092 -14.477 3.030 1.00 0.00 73 GLN A N 9
ATOM 12610 C CA . GLN A 1 73 ? 7.518 -15.870 3.068 1.00 0.00 73 GLN A CA 9
ATOM 12611 C C . GLN A 1 73 ? 6.361 -16.782 3.461 1.00 0.00 73 GLN A C 9
ATOM 12612 O O . GLN A 1 73 ? 6.211 -17.878 2.921 1.00 0.00 73 GLN A O 9
ATOM 12626 N N . GLU A 1 74 ? 5.544 -16.322 4.403 1.00 0.00 74 GLU A N 9
ATOM 12627 C CA . GLU A 1 74 ? 4.400 -17.098 4.869 1.00 0.00 74 GLU A CA 9
ATOM 12628 C C . GLU A 1 74 ? 3.091 -16.379 4.554 1.00 0.00 74 GLU A C 9
ATOM 12629 O O . GLU A 1 74 ? 3.001 -15.153 4.601 1.00 0.00 74 GLU A O 9
ATOM 12641 N N . PRO A 1 75 ? 2.051 -17.161 4.226 1.00 0.00 75 PRO A N 9
ATOM 12642 C CA . PRO A 1 75 ? 0.729 -16.623 3.897 1.00 0.00 75 PRO A CA 9
ATOM 12643 C C . PRO A 1 75 ? 0.025 -16.030 5.114 1.00 0.00 75 PRO A C 9
ATOM 12644 O O . PRO A 1 75 ? 0.297 -16.417 6.249 1.00 0.00 75 PRO A O 9
ATOM 12655 N N . GLY A 1 76 ? -0.882 -15.090 4.868 1.00 0.00 76 GLY A N 9
ATOM 12656 C CA . GLY A 1 76 ? -1.610 -14.460 5.954 1.00 0.00 76 GLY A CA 9
ATOM 12657 C C . GLY A 1 76 ? -2.107 -13.074 5.592 1.00 0.00 76 GLY A C 9
ATOM 12658 O O . GLY A 1 76 ? -1.864 -12.589 4.488 1.00 0.00 76 GLY A O 9
ATOM 12662 N N . ASN A 1 77 ? -2.808 -12.437 6.524 1.00 0.00 77 ASN A N 9
ATOM 12663 C CA . ASN A 1 77 ? -3.342 -11.099 6.296 1.00 0.00 77 ASN A CA 9
ATOM 12664 C C . ASN A 1 77 ? -2.333 -10.032 6.710 1.00 0.00 77 ASN A C 9
ATOM 12665 O O . ASN A 1 77 ? -2.189 -9.723 7.893 1.00 0.00 77 ASN A O 9
ATOM 12676 N N . TYR A 1 78 ? -1.637 -9.472 5.727 1.00 0.00 78 TYR A N 9
ATOM 12677 C CA . TYR A 1 78 ? -0.640 -8.441 5.988 1.00 0.00 78 TYR A CA 9
ATOM 12678 C C . TYR A 1 78 ? -1.272 -7.053 5.966 1.00 0.00 78 TYR A C 9
ATOM 12679 O O . TYR A 1 78 ? -1.908 -6.664 4.986 1.00 0.00 78 TYR A O 9
ATOM 12697 N N . GLU A 1 79 ? -1.093 -6.310 7.054 1.00 0.00 79 GLU A N 9
ATOM 12698 C CA . GLU A 1 79 ? -1.647 -4.965 7.161 1.00 0.00 79 GLU A CA 9
ATOM 12699 C C . GLU A 1 79 ? -0.570 -3.913 6.910 1.00 0.00 79 GLU A C 9
ATOM 12700 O O . GLU A 1 79 ? 0.305 -3.692 7.747 1.00 0.00 79 GLU A O 9
ATOM 12712 N N . VAL A 1 80 ? -0.642 -3.266 5.751 1.00 0.00 80 VAL A N 9
ATOM 12713 C CA . VAL A 1 80 ? 0.325 -2.236 5.389 1.00 0.00 80 VAL A CA 9
ATOM 12714 C C . VAL A 1 80 ? -0.057 -0.889 5.993 1.00 0.00 80 VAL A C 9
ATOM 12715 O O . VAL A 1 80 ? -1.200 -0.448 5.881 1.00 0.00 80 VAL A O 9
ATOM 12728 N N . SER A 1 81 ? 0.910 -0.238 6.632 1.00 0.00 81 SER A N 9
ATOM 12729 C CA . SER A 1 81 ? 0.676 1.059 7.256 1.00 0.00 81 SER A CA 9
ATOM 12730 C C . SER A 1 81 ? 1.338 2.175 6.455 1.00 0.00 81 SER A C 9
ATOM 12731 O O . SER A 1 81 ? 2.549 2.384 6.543 1.00 0.00 81 SER A O 9
ATOM 12739 N N . ILE A 1 82 ? 0.536 2.890 5.673 1.00 0.00 82 ILE A N 9
ATOM 12740 C CA . ILE A 1 82 ? 1.042 3.985 4.857 1.00 0.00 82 ILE A CA 9
ATOM 12741 C C . ILE A 1 82 ? 0.730 5.336 5.493 1.00 0.00 82 ILE A C 9
ATOM 12742 O O . ILE A 1 82 ? -0.425 5.641 5.793 1.00 0.00 82 ILE A O 9
ATOM 12758 N N . LYS A 1 83 ? 1.767 6.142 5.695 1.00 0.00 83 LYS A N 9
ATOM 12759 C CA . LYS A 1 83 ? 1.604 7.462 6.293 1.00 0.00 83 LYS A CA 9
ATOM 12760 C C . LYS A 1 83 ? 2.174 8.545 5.383 1.00 0.00 83 LYS A C 9
ATOM 12761 O O . LYS A 1 83 ? 3.376 8.578 5.117 1.00 0.00 83 LYS A O 9
ATOM 12780 N N . PHE A 1 84 ? 1.304 9.431 4.909 1.00 0.00 84 PHE A N 9
ATOM 12781 C CA . PHE A 1 84 ? 1.722 10.516 4.029 1.00 0.00 84 PHE A CA 9
ATOM 12782 C C . PHE A 1 84 ? 1.957 11.798 4.821 1.00 0.00 84 PHE A C 9
ATOM 12783 O O . PHE A 1 84 ? 1.089 12.247 5.569 1.00 0.00 84 PHE A O 9
ATOM 12800 N N . ASN A 1 85 ? 3.138 12.384 4.651 1.00 0.00 85 ASN A N 9
ATOM 12801 C CA . ASN A 1 85 ? 3.489 13.615 5.350 1.00 0.00 85 ASN A CA 9
ATOM 12802 C C . ASN A 1 85 ? 3.128 13.522 6.830 1.00 0.00 85 ASN A C 9
ATOM 12803 O O . ASN A 1 85 ? 2.749 14.515 7.450 1.00 0.00 85 ASN A O 9
ATOM 12814 N N . ASP A 1 86 ? 3.249 12.322 7.388 1.00 0.00 86 ASP A N 9
ATOM 12815 C CA . ASP A 1 86 ? 2.937 12.099 8.795 1.00 0.00 86 ASP A CA 9
ATOM 12816 C C . ASP A 1 86 ? 1.429 12.121 9.027 1.00 0.00 86 ASP A C 9
ATOM 12817 O O . ASP A 1 86 ? 0.952 12.694 10.006 1.00 0.00 86 ASP A O 9
ATOM 12826 N N . GLU A 1 87 ? 0.687 11.493 8.120 1.00 0.00 87 GLU A N 9
ATOM 12827 C CA . GLU A 1 87 ? -0.766 11.444 8.226 1.00 0.00 87 GLU A CA 9
ATOM 12828 C C . GLU A 1 87 ? -1.305 10.116 7.702 1.00 0.00 87 GLU A C 9
ATOM 12829 O O . GLU A 1 87 ? -0.883 9.634 6.650 1.00 0.00 87 GLU A O 9
ATOM 12841 N N . HIS A 1 88 ? -2.238 9.527 8.443 1.00 0.00 88 HIS A N 9
ATOM 12842 C CA . HIS A 1 88 ? -2.835 8.255 8.054 1.00 0.00 88 HIS A CA 9
ATOM 12843 C C . HIS A 1 88 ? -3.978 8.470 7.067 1.00 0.00 88 HIS A C 9
ATOM 12844 O O . HIS A 1 88 ? -5.111 8.741 7.466 1.00 0.00 88 HIS A O 9
ATOM 12858 N N . ILE A 1 89 ? -3.672 8.348 5.780 1.00 0.00 89 ILE A N 9
ATOM 12859 C CA . ILE A 1 89 ? -4.675 8.528 4.737 1.00 0.00 89 ILE A CA 9
ATOM 12860 C C . ILE A 1 89 ? -5.937 7.731 5.045 1.00 0.00 89 ILE A C 9
ATOM 12861 O O . ILE A 1 89 ? -5.913 6.733 5.765 1.00 0.00 89 ILE A O 9
ATOM 12877 N N . PRO A 1 90 ? -7.072 8.179 4.484 1.00 0.00 90 PRO A N 9
ATOM 12878 C CA . PRO A 1 90 ? -8.366 7.522 4.683 1.00 0.00 90 PRO A CA 9
ATOM 12879 C C . PRO A 1 90 ? -8.441 6.167 3.984 1.00 0.00 90 PRO A C 9
ATOM 12880 O O . PRO A 1 90 ? -9.486 5.519 3.981 1.00 0.00 90 PRO A O 9
ATOM 12891 N N . GLU A 1 91 ? -7.326 5.748 3.395 1.00 0.00 91 GLU A N 9
ATOM 12892 C CA . GLU A 1 91 ? -7.266 4.471 2.694 1.00 0.00 91 GLU A CA 9
ATOM 12893 C C . GLU A 1 91 ? -6.273 3.527 3.365 1.00 0.00 91 GLU A C 9
ATOM 12894 O O . GLU A 1 91 ? -6.178 2.353 3.008 1.00 0.00 91 GLU A O 9
ATOM 12906 N N . SER A 1 92 ? -5.534 4.050 4.339 1.00 0.00 92 SER A N 9
ATOM 12907 C CA . SER A 1 92 ? -4.545 3.256 5.058 1.00 0.00 92 SER A CA 9
ATOM 12908 C C . SER A 1 92 ? -4.879 3.188 6.544 1.00 0.00 92 SER A C 9
ATOM 12909 O O . SER A 1 92 ? -5.552 4.059 7.096 1.00 0.00 92 SER A O 9
ATOM 12917 N N . PRO A 1 93 ? -4.397 2.129 7.211 1.00 0.00 93 PRO A N 9
ATOM 12918 C CA . PRO A 1 93 ? -3.595 1.085 6.565 1.00 0.00 93 PRO A CA 9
ATOM 12919 C C . PRO A 1 93 ? -4.416 0.232 5.605 1.00 0.00 93 PRO A C 9
ATOM 12920 O O . PRO A 1 93 ? -5.644 0.326 5.572 1.00 0.00 93 PRO A O 9
ATOM 12931 N N . TYR A 1 94 ? -3.734 -0.600 4.828 1.00 0.00 94 TYR A N 9
ATOM 12932 C CA . TYR A 1 94 ? -4.402 -1.470 3.867 1.00 0.00 94 TYR A CA 9
ATOM 12933 C C . TYR A 1 94 ? -4.313 -2.930 4.299 1.00 0.00 94 TYR A C 9
ATOM 12934 O O . TYR A 1 94 ? -3.336 -3.348 4.922 1.00 0.00 94 TYR A O 9
ATOM 12952 N N . LEU A 1 95 ? -5.341 -3.703 3.965 1.00 0.00 95 LEU A N 9
ATOM 12953 C CA . LEU A 1 95 ? -5.381 -5.118 4.317 1.00 0.00 95 LEU A CA 9
ATOM 12954 C C . LEU A 1 95 ? -5.318 -5.992 3.068 1.00 0.00 95 LEU A C 9
ATOM 12955 O O . LEU A 1 95 ? -6.278 -6.065 2.301 1.00 0.00 95 LEU A O 9
ATOM 12971 N N . VAL A 1 96 ? -4.184 -6.656 2.873 1.00 0.00 96 VAL A N 9
ATOM 12972 C CA . VAL A 1 96 ? -3.997 -7.528 1.719 1.00 0.00 96 VAL A CA 9
ATOM 12973 C C . VAL A 1 96 ? -3.886 -8.987 2.146 1.00 0.00 96 VAL A C 9
ATOM 12974 O O . VAL A 1 96 ? -2.894 -9.413 2.738 1.00 0.00 96 VAL A O 9
ATOM 12987 N N . PRO A 1 97 ? -4.928 -9.774 1.839 1.00 0.00 97 PRO A N 9
ATOM 12988 C CA . PRO A 1 97 ? -4.972 -11.199 2.180 1.00 0.00 97 PRO A CA 9
ATOM 12989 C C . PRO A 1 97 ? -3.983 -12.022 1.361 1.00 0.00 97 PRO A C 9
ATOM 12990 O O . PRO A 1 97 ? -4.315 -12.518 0.285 1.00 0.00 97 PRO A O 9
ATOM 13001 N N . VAL A 1 98 ? -2.767 -12.164 1.879 1.00 0.00 98 VAL A N 9
ATOM 13002 C CA . VAL A 1 98 ? -1.729 -12.928 1.195 1.00 0.00 98 VAL A CA 9
ATOM 13003 C C . VAL A 1 98 ? -1.939 -14.426 1.381 1.00 0.00 98 VAL A C 9
ATOM 13004 O O . VAL A 1 98 ? -2.130 -14.903 2.500 1.00 0.00 98 VAL A O 9
ATOM 13017 N N . ILE A 1 99 ? -1.902 -15.165 0.276 1.00 0.00 99 ILE A N 9
ATOM 13018 C CA . ILE A 1 99 ? -2.086 -16.610 0.318 1.00 0.00 99 ILE A CA 9
ATOM 13019 C C . ILE A 1 99 ? -0.887 -17.335 -0.284 1.00 0.00 99 ILE A C 9
ATOM 13020 O O . ILE A 1 99 ? -0.176 -16.786 -1.125 1.00 0.00 99 ILE A O 9
ATOM 13036 N N . ALA A 1 100 ? -0.670 -18.571 0.151 1.00 0.00 100 ALA A N 9
ATOM 13037 C CA . ALA A 1 100 ? 0.440 -19.372 -0.348 1.00 0.00 100 ALA A CA 9
ATOM 13038 C C . ALA A 1 100 ? 0.112 -19.979 -1.709 1.00 0.00 100 ALA A C 9
ATOM 13039 O O . ALA A 1 100 ? -0.796 -20.798 -1.847 1.00 0.00 100 ALA A O 9
ATOM 13046 N N . PRO A 1 101 ? 0.867 -19.567 -2.738 1.00 0.00 101 PRO A N 9
ATOM 13047 C CA . PRO A 1 101 ? 0.675 -20.057 -4.106 1.00 0.00 101 PRO A CA 9
ATOM 13048 C C . PRO A 1 101 ? 1.085 -21.518 -4.262 1.00 0.00 101 PRO A C 9
ATOM 13049 O O . PRO A 1 101 ? 2.203 -21.899 -3.915 1.00 0.00 101 PRO A O 9
ATOM 13060 N N . SER A 1 102 ? 0.173 -22.330 -4.786 1.00 0.00 102 SER A N 9
ATOM 13061 C CA . SER A 1 102 ? 0.439 -23.749 -4.985 1.00 0.00 102 SER A CA 9
ATOM 13062 C C . SER A 1 102 ? 1.738 -23.957 -5.757 1.00 0.00 102 SER A C 9
ATOM 13063 O O . SER A 1 102 ? 1.967 -23.325 -6.789 1.00 0.00 102 SER A O 9
ATOM 13071 N N . ASP A 1 103 ? 2.585 -24.846 -5.251 1.00 0.00 103 ASP A N 9
ATOM 13072 C CA . ASP A 1 103 ? 3.862 -25.138 -5.893 1.00 0.00 103 ASP A CA 9
ATOM 13073 C C . ASP A 1 103 ? 3.717 -26.279 -6.895 1.00 0.00 103 ASP A C 9
ATOM 13074 O O . ASP A 1 103 ? 3.671 -27.449 -6.516 1.00 0.00 103 ASP A O 9
ATOM 13083 N N . ASP A 1 104 ? 3.645 -25.929 -8.175 1.00 0.00 104 ASP A N 9
ATOM 13084 C CA . ASP A 1 104 ? 3.507 -26.924 -9.233 1.00 0.00 104 ASP A CA 9
ATOM 13085 C C . ASP A 1 104 ? 4.734 -27.827 -9.293 1.00 0.00 104 ASP A C 9
ATOM 13086 O O . ASP A 1 104 ? 4.626 -29.047 -9.173 1.00 0.00 104 ASP A O 9
ATOM 13095 N N . ALA A 1 105 ? 5.902 -27.219 -9.482 1.00 0.00 105 ALA A N 9
ATOM 13096 C CA . ALA A 1 105 ? 7.149 -27.969 -9.558 1.00 0.00 105 ALA A CA 9
ATOM 13097 C C . ALA A 1 105 ? 8.286 -27.214 -8.876 1.00 0.00 105 ALA A C 9
ATOM 13098 O O . ALA A 1 105 ? 8.076 -26.145 -8.301 1.00 0.00 105 ALA A O 9
ATOM 13105 N N . GLY A 1 1 ? -16.957 24.357 3.249 1.00 0.00 1 GLY A N 10
ATOM 13106 C CA . GLY A 1 1 ? -15.661 24.128 2.639 1.00 0.00 1 GLY A CA 10
ATOM 13107 C C . GLY A 1 1 ? -14.595 23.773 3.657 1.00 0.00 1 GLY A C 10
ATOM 13108 O O . GLY A 1 1 ? -14.869 23.075 4.634 1.00 0.00 1 GLY A O 10
ATOM 13112 N N . SER A 1 2 ? -13.377 24.250 3.428 1.00 0.00 2 SER A N 10
ATOM 13113 C CA . SER A 1 2 ? -12.264 23.974 4.330 1.00 0.00 2 SER A CA 10
ATOM 13114 C C . SER A 1 2 ? -11.699 25.267 4.907 1.00 0.00 2 SER A C 10
ATOM 13115 O O . SER A 1 2 ? -11.897 26.347 4.351 1.00 0.00 2 SER A O 10
ATOM 13123 N N . SER A 1 3 ? -10.994 25.149 6.028 1.00 0.00 3 SER A N 10
ATOM 13124 C CA . SER A 1 3 ? -10.402 26.309 6.685 1.00 0.00 3 SER A CA 10
ATOM 13125 C C . SER A 1 3 ? -9.700 27.207 5.671 1.00 0.00 3 SER A C 10
ATOM 13126 O O . SER A 1 3 ? -10.044 28.378 5.518 1.00 0.00 3 SER A O 10
ATOM 13134 N N . GLY A 1 4 ? -8.710 26.649 4.981 1.00 0.00 4 GLY A N 10
ATOM 13135 C CA . GLY A 1 4 ? -7.973 27.412 3.991 1.00 0.00 4 GLY A CA 10
ATOM 13136 C C . GLY A 1 4 ? -8.446 27.138 2.577 1.00 0.00 4 GLY A C 10
ATOM 13137 O O . GLY A 1 4 ? -8.723 25.994 2.220 1.00 0.00 4 GLY A O 10
ATOM 13141 N N . SER A 1 5 ? -8.541 28.191 1.771 1.00 0.00 5 SER A N 10
ATOM 13142 C CA . SER A 1 5 ? -8.990 28.059 0.390 1.00 0.00 5 SER A CA 10
ATOM 13143 C C . SER A 1 5 ? -7.813 28.169 -0.576 1.00 0.00 5 SER A C 10
ATOM 13144 O O . SER A 1 5 ? -7.903 28.834 -1.607 1.00 0.00 5 SER A O 10
ATOM 13152 N N . SER A 1 6 ? -6.711 27.512 -0.232 1.00 0.00 6 SER A N 10
ATOM 13153 C CA . SER A 1 6 ? -5.514 27.537 -1.066 1.00 0.00 6 SER A CA 10
ATOM 13154 C C . SER A 1 6 ? -4.655 26.301 -0.823 1.00 0.00 6 SER A C 10
ATOM 13155 O O . SER A 1 6 ? -4.479 25.867 0.315 1.00 0.00 6 SER A O 10
ATOM 13163 N N . GLY A 1 7 ? -4.123 25.736 -1.902 1.00 0.00 7 GLY A N 10
ATOM 13164 C CA . GLY A 1 7 ? -3.289 24.554 -1.786 1.00 0.00 7 GLY A CA 10
ATOM 13165 C C . GLY A 1 7 ? -3.828 23.561 -0.776 1.00 0.00 7 GLY A C 10
ATOM 13166 O O . GLY A 1 7 ? -3.142 23.207 0.182 1.00 0.00 7 GLY A O 10
ATOM 13170 N N . GLU A 1 8 ? -5.060 23.112 -0.990 1.00 0.00 8 GLU A N 10
ATOM 13171 C CA . GLU A 1 8 ? -5.692 22.155 -0.088 1.00 0.00 8 GLU A CA 10
ATOM 13172 C C . GLU A 1 8 ? -5.249 20.730 -0.410 1.00 0.00 8 GLU A C 10
ATOM 13173 O O . GLU A 1 8 ? -6.064 19.809 -0.442 1.00 0.00 8 GLU A O 10
ATOM 13185 N N . GLY A 1 9 ? -3.952 20.560 -0.648 1.00 0.00 9 GLY A N 10
ATOM 13186 C CA . GLY A 1 9 ? -3.424 19.245 -0.965 1.00 0.00 9 GLY A CA 10
ATOM 13187 C C . GLY A 1 9 ? -2.760 18.584 0.227 1.00 0.00 9 GLY A C 10
ATOM 13188 O O . GLY A 1 9 ? -1.915 19.186 0.888 1.00 0.00 9 GLY A O 10
ATOM 13192 N N . GLY A 1 10 ? -3.146 17.342 0.503 1.00 0.00 10 GLY A N 10
ATOM 13193 C CA . GLY A 1 10 ? -2.574 16.620 1.625 1.00 0.00 10 GLY A CA 10
ATOM 13194 C C . GLY A 1 10 ? -2.699 15.117 1.473 1.00 0.00 10 GLY A C 10
ATOM 13195 O O . GLY A 1 10 ? -2.600 14.589 0.366 1.00 0.00 10 GLY A O 10
ATOM 13199 N N . ALA A 1 11 ? -2.917 14.427 2.587 1.00 0.00 11 ALA A N 10
ATOM 13200 C CA . ALA A 1 11 ? -3.057 12.977 2.572 1.00 0.00 11 ALA A CA 10
ATOM 13201 C C . ALA A 1 11 ? -4.360 12.557 1.900 1.00 0.00 11 ALA A C 10
ATOM 13202 O O . ALA A 1 11 ? -4.350 11.948 0.829 1.00 0.00 11 ALA A O 10
ATOM 13209 N N . HIS A 1 12 ? -5.481 12.887 2.535 1.00 0.00 12 HIS A N 10
ATOM 13210 C CA . HIS A 1 12 ? -6.792 12.544 1.997 1.00 0.00 12 HIS A CA 10
ATOM 13211 C C . HIS A 1 12 ? -6.802 12.657 0.476 1.00 0.00 12 HIS A C 10
ATOM 13212 O O . HIS A 1 12 ? -7.492 11.899 -0.209 1.00 0.00 12 HIS A O 10
ATOM 13226 N N . LYS A 1 13 ? -6.035 13.607 -0.048 1.00 0.00 13 LYS A N 10
ATOM 13227 C CA . LYS A 1 13 ? -5.954 13.818 -1.488 1.00 0.00 13 LYS A CA 10
ATOM 13228 C C . LYS A 1 13 ? -4.945 12.868 -2.122 1.00 0.00 13 LYS A C 10
ATOM 13229 O O . LYS A 1 13 ? -4.235 13.235 -3.059 1.00 0.00 13 LYS A O 10
ATOM 13248 N N . VAL A 1 14 ? -4.886 11.644 -1.606 1.00 0.00 14 VAL A N 10
ATOM 13249 C CA . VAL A 1 14 ? -3.964 10.639 -2.125 1.00 0.00 14 VAL A CA 10
ATOM 13250 C C . VAL A 1 14 ? -4.656 9.291 -2.288 1.00 0.00 14 VAL A C 10
ATOM 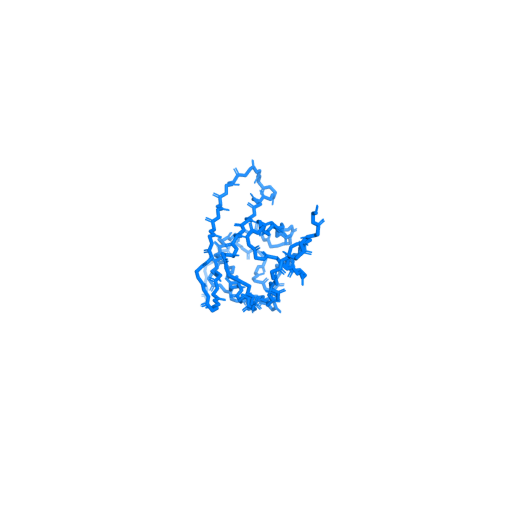13251 O O . VAL A 1 14 ? -5.125 8.700 -1.316 1.00 0.00 14 VAL A O 10
ATOM 13264 N N . ARG A 1 15 ? -4.715 8.809 -3.526 1.00 0.00 15 ARG A N 10
ATOM 13265 C CA . ARG A 1 15 ? -5.350 7.530 -3.818 1.00 0.00 15 ARG A CA 10
ATOM 13266 C C . ARG A 1 15 ? -4.321 6.505 -4.284 1.00 0.00 15 ARG A C 10
ATOM 13267 O O . ARG A 1 15 ? -3.575 6.747 -5.233 1.00 0.00 15 ARG A O 10
ATOM 13288 N N . ALA A 1 16 ? -4.285 5.361 -3.610 1.00 0.00 16 ALA A N 10
ATOM 13289 C CA . ALA A 1 16 ? -3.349 4.299 -3.955 1.00 0.00 16 ALA A CA 10
ATOM 13290 C C . ALA A 1 16 ? -4.044 3.183 -4.727 1.00 0.00 16 ALA A C 10
ATOM 13291 O O . ALA A 1 16 ? -5.064 2.653 -4.288 1.00 0.00 16 ALA A O 10
ATOM 13298 N N . GLY A 1 17 ? -3.486 2.831 -5.882 1.00 0.00 17 GLY A N 10
ATOM 13299 C CA . GLY A 1 17 ? -4.067 1.780 -6.697 1.00 0.00 17 GLY A CA 10
ATOM 13300 C C . GLY A 1 17 ? -3.016 0.890 -7.331 1.00 0.00 17 GLY A C 10
ATOM 13301 O O . GLY A 1 17 ? -1.819 1.112 -7.159 1.00 0.00 17 GLY A O 10
ATOM 13305 N N . GLY A 1 18 ? -3.466 -0.124 -8.063 1.00 0.00 18 GLY A N 10
ATOM 13306 C CA . GLY A 1 18 ? -2.543 -1.038 -8.712 1.00 0.00 18 GLY A CA 10
ATOM 13307 C C . GLY A 1 18 ? -2.679 -2.458 -8.201 1.00 0.00 18 GLY A C 10
ATOM 13308 O O . GLY A 1 18 ? -3.377 -2.725 -7.224 1.00 0.00 18 GLY A O 10
ATOM 13312 N N . PRO A 1 19 ? -2.000 -3.400 -8.873 1.00 0.00 19 PRO A N 10
ATOM 13313 C CA . PRO A 1 19 ? -2.032 -4.817 -8.499 1.00 0.00 19 PRO A CA 10
ATOM 13314 C C . PRO A 1 19 ? -1.304 -5.088 -7.188 1.00 0.00 19 PRO A C 10
ATOM 13315 O O . PRO A 1 19 ? -0.329 -4.415 -6.858 1.00 0.00 19 PRO A O 10
ATOM 13326 N N . GLY A 1 20 ? -1.783 -6.081 -6.444 1.00 0.00 20 GLY A N 10
ATOM 13327 C CA . GLY A 1 20 ? -1.164 -6.423 -5.177 1.00 0.00 20 GLY A CA 10
ATOM 13328 C C . GLY A 1 20 ? -2.033 -6.056 -3.989 1.00 0.00 20 GLY A C 10
ATOM 13329 O O . GLY A 1 20 ? -2.431 -6.924 -3.211 1.00 0.00 20 GLY A O 10
ATOM 13333 N N . LEU A 1 21 ? -2.325 -4.768 -3.849 1.00 0.00 21 LEU A N 10
ATOM 13334 C CA . LEU A 1 21 ? -3.151 -4.288 -2.746 1.00 0.00 21 LEU A CA 10
ATOM 13335 C C . LEU A 1 21 ? -4.451 -5.081 -2.653 1.00 0.00 21 LEU A C 10
ATOM 13336 O O . LEU A 1 21 ? -4.910 -5.412 -1.560 1.00 0.00 21 LEU A O 10
ATOM 13352 N N . GLU A 1 22 ? -5.036 -5.384 -3.807 1.00 0.00 22 GLU A N 10
ATOM 13353 C CA . GLU A 1 22 ? -6.283 -6.139 -3.855 1.00 0.00 22 GLU A CA 10
ATOM 13354 C C . GLU A 1 22 ? -6.102 -7.525 -3.242 1.00 0.00 22 GLU A C 10
ATOM 13355 O O . GLU A 1 22 ? -6.947 -7.992 -2.477 1.00 0.00 22 GLU A O 10
ATOM 13367 N N . ARG A 1 23 ? -4.996 -8.178 -3.584 1.00 0.00 23 ARG A N 10
ATOM 13368 C CA . ARG A 1 23 ? -4.705 -9.511 -3.069 1.00 0.00 23 ARG A CA 10
ATOM 13369 C C . ARG A 1 23 ? -3.231 -9.857 -3.259 1.00 0.00 23 ARG A C 10
ATOM 13370 O O . ARG A 1 23 ? -2.644 -9.567 -4.301 1.00 0.00 23 ARG A O 10
ATOM 13391 N N . GLY A 1 24 ? -2.638 -10.478 -2.244 1.00 0.00 24 GLY A N 10
ATOM 13392 C CA . GLY A 1 24 ? -1.239 -10.853 -2.319 1.00 0.00 24 GLY A CA 10
ATOM 13393 C C . GLY A 1 24 ? -1.033 -12.352 -2.224 1.00 0.00 24 GLY A C 10
ATOM 13394 O O . GLY A 1 24 ? -1.980 -13.099 -1.978 1.00 0.00 24 GLY A O 10
ATOM 13398 N N . GLU A 1 25 ? 0.205 -12.792 -2.420 1.00 0.00 25 GLU A N 10
ATOM 13399 C CA . GLU A 1 25 ? 0.530 -14.213 -2.357 1.00 0.00 25 GLU A CA 10
ATOM 13400 C C . GLU A 1 25 ? 1.815 -14.443 -1.569 1.00 0.00 25 GLU A C 10
ATOM 13401 O O . GLU A 1 25 ? 2.693 -13.581 -1.527 1.00 0.00 25 GLU A O 10
ATOM 13413 N N . ALA A 1 26 ? 1.918 -15.611 -0.944 1.00 0.00 26 ALA A N 10
ATOM 13414 C CA . ALA A 1 26 ? 3.096 -15.956 -0.158 1.00 0.00 26 ALA A CA 10
ATOM 13415 C C . ALA A 1 26 ? 4.265 -16.339 -1.059 1.00 0.00 26 ALA A C 10
ATOM 13416 O O . ALA A 1 26 ? 4.117 -17.149 -1.973 1.00 0.00 26 ALA A O 10
ATOM 13423 N N . GLY A 1 27 ? 5.428 -15.751 -0.795 1.00 0.00 27 GLY A N 10
ATOM 13424 C CA . GLY A 1 27 ? 6.605 -16.043 -1.592 1.00 0.00 27 GLY A CA 10
ATOM 13425 C C . GLY A 1 27 ? 6.525 -15.447 -2.984 1.00 0.00 27 GLY A C 10
ATOM 13426 O O . GLY A 1 27 ? 7.284 -15.829 -3.875 1.00 0.00 27 GLY A O 10
ATOM 13430 N N . VAL A 1 28 ? 5.602 -14.509 -3.172 1.00 0.00 28 VAL A N 10
ATOM 13431 C CA . VAL A 1 28 ? 5.425 -13.860 -4.465 1.00 0.00 28 VAL A CA 10
ATOM 13432 C C . VAL A 1 28 ? 5.531 -12.344 -4.339 1.00 0.00 28 VAL A C 10
ATOM 13433 O O . VAL A 1 28 ? 4.830 -11.713 -3.548 1.00 0.00 28 VAL A O 10
ATOM 13446 N N . PRO A 1 29 ? 6.427 -11.745 -5.137 1.00 0.00 29 PRO A N 10
ATOM 13447 C CA . PRO A 1 29 ? 6.646 -10.295 -5.134 1.00 0.00 29 PRO A CA 10
ATOM 13448 C C . PRO A 1 29 ? 5.465 -9.530 -5.720 1.00 0.00 29 PRO A C 10
ATOM 13449 O O . PRO A 1 29 ? 5.139 -9.681 -6.897 1.00 0.00 29 PRO A O 10
ATOM 13460 N N . ALA A 1 30 ? 4.829 -8.708 -4.893 1.00 0.00 30 ALA A N 10
ATOM 13461 C CA . ALA A 1 30 ? 3.686 -7.917 -5.331 1.00 0.00 30 ALA A CA 10
ATOM 13462 C C . ALA A 1 30 ? 3.957 -6.425 -5.170 1.00 0.00 30 ALA A C 10
ATOM 13463 O O . ALA A 1 30 ? 4.070 -5.923 -4.052 1.00 0.00 30 ALA A O 10
ATOM 13470 N N . GLU A 1 31 ? 4.060 -5.721 -6.294 1.00 0.00 31 GLU A N 10
ATOM 13471 C CA . GLU A 1 31 ? 4.320 -4.287 -6.275 1.00 0.00 31 GLU A CA 10
ATOM 13472 C C . GLU A 1 31 ? 3.129 -3.511 -6.832 1.00 0.00 31 GLU A C 10
ATOM 13473 O O . GLU A 1 31 ? 2.393 -4.009 -7.685 1.00 0.00 31 GLU A O 10
ATOM 13485 N N . PHE A 1 32 ? 2.946 -2.289 -6.344 1.00 0.00 32 PHE A N 10
ATOM 13486 C CA . PHE A 1 32 ? 1.844 -1.445 -6.790 1.00 0.00 32 PHE A CA 10
ATOM 13487 C C . PHE A 1 32 ? 2.315 -0.011 -7.017 1.00 0.00 32 PHE A C 10
ATOM 13488 O O . PHE A 1 32 ? 3.313 0.424 -6.442 1.00 0.00 32 PHE A O 10
ATOM 13505 N N . SER A 1 33 ? 1.589 0.719 -7.858 1.00 0.00 33 SER A N 10
ATOM 13506 C CA . SER A 1 33 ? 1.934 2.101 -8.163 1.00 0.00 33 SER A CA 10
ATOM 13507 C C . SER A 1 33 ? 1.050 3.069 -7.380 1.00 0.00 33 SER A C 10
ATOM 13508 O O . SER A 1 33 ? -0.149 2.841 -7.223 1.00 0.00 33 SER A O 10
ATOM 13516 N N . ILE A 1 34 ? 1.653 4.146 -6.891 1.00 0.00 34 ILE A N 10
ATOM 13517 C CA . ILE A 1 34 ? 0.922 5.148 -6.125 1.00 0.00 34 ILE A CA 10
ATOM 13518 C C . ILE A 1 34 ? 0.833 6.466 -6.887 1.00 0.00 34 ILE A C 10
ATOM 13519 O O . ILE A 1 34 ? 1.851 7.041 -7.272 1.00 0.00 34 ILE A O 10
ATOM 13535 N N . TRP A 1 35 ? -0.390 6.940 -7.098 1.00 0.00 35 TRP A N 10
ATOM 13536 C CA . TRP A 1 35 ? -0.612 8.191 -7.813 1.00 0.00 35 TRP A CA 10
ATOM 13537 C C . TRP A 1 35 ? -0.920 9.325 -6.842 1.00 0.00 35 TRP A C 10
ATOM 13538 O O . TRP A 1 35 ? -1.977 9.346 -6.210 1.00 0.00 35 TRP A O 10
ATOM 13559 N N . THR A 1 36 ? 0.009 10.269 -6.725 1.00 0.00 36 THR A N 10
ATOM 13560 C CA . THR A 1 36 ? -0.163 11.406 -5.829 1.00 0.00 36 THR A CA 10
ATOM 13561 C C . THR A 1 36 ? 0.026 12.724 -6.570 1.00 0.00 36 THR A C 10
ATOM 13562 O O . THR A 1 36 ? 1.147 13.214 -6.709 1.00 0.00 36 THR A O 10
ATOM 13573 N N . ARG A 1 37 ? -1.076 13.294 -7.046 1.00 0.00 37 ARG A N 10
ATOM 13574 C CA . ARG A 1 37 ? -1.031 14.556 -7.774 1.00 0.00 37 ARG A CA 10
ATOM 13575 C C . ARG A 1 37 ? -1.816 15.637 -7.037 1.00 0.00 37 ARG A C 10
ATOM 13576 O O . ARG A 1 37 ? -1.279 16.696 -6.714 1.00 0.00 37 ARG A O 10
ATOM 13597 N N . GLU A 1 38 ? -3.090 15.362 -6.777 1.00 0.00 38 GLU A N 10
ATOM 13598 C CA . GLU A 1 38 ? -3.949 16.313 -6.080 1.00 0.00 38 GLU A CA 10
ATOM 13599 C C . GLU A 1 38 ? -3.306 16.772 -4.774 1.00 0.00 38 GLU A C 10
ATOM 13600 O O . GLU A 1 38 ? -3.673 17.806 -4.220 1.00 0.00 38 GLU A O 10
ATOM 13612 N N . ALA A 1 39 ? -2.344 15.992 -4.290 1.00 0.00 39 ALA A N 10
ATOM 13613 C CA . ALA A 1 39 ? -1.649 16.319 -3.051 1.00 0.00 39 ALA A CA 10
ATOM 13614 C C . ALA A 1 39 ? -0.205 16.725 -3.323 1.00 0.00 39 ALA A C 10
ATOM 13615 O O . ALA A 1 39 ? 0.730 16.117 -2.803 1.00 0.00 39 ALA A O 10
ATOM 13622 N N . GLY A 1 40 ? -0.029 17.758 -4.141 1.00 0.00 40 GLY A N 10
ATOM 13623 C CA . GLY A 1 40 ? 1.304 18.228 -4.468 1.00 0.00 40 GLY A CA 10
ATOM 13624 C C . GLY A 1 40 ? 2.307 17.096 -4.579 1.00 0.00 40 GLY A C 10
ATOM 13625 O O . GLY A 1 40 ? 2.271 16.317 -5.532 1.00 0.00 40 GLY A O 10
ATOM 13629 N N . ALA A 1 41 ? 3.204 17.005 -3.603 1.00 0.00 41 ALA A N 10
ATOM 13630 C CA . ALA A 1 41 ? 4.220 15.960 -3.595 1.00 0.00 41 ALA A CA 10
ATOM 13631 C C . ALA A 1 41 ? 5.019 15.981 -2.296 1.00 0.00 41 ALA A C 10
ATOM 13632 O O . ALA A 1 41 ? 5.396 17.044 -1.806 1.00 0.00 41 ALA A O 10
ATOM 13639 N N . GLY A 1 42 ? 5.273 14.799 -1.743 1.00 0.00 42 GLY A N 10
ATOM 13640 C CA . GLY A 1 42 ? 6.025 14.705 -0.505 1.00 0.00 42 GLY A CA 10
ATOM 13641 C C . GLY A 1 42 ? 6.595 13.319 -0.277 1.00 0.00 42 GLY A C 10
ATOM 13642 O O . GLY A 1 42 ? 6.793 12.558 -1.224 1.00 0.00 42 GLY A O 10
ATOM 13646 N N . GLY A 1 43 ? 6.862 12.991 0.983 1.00 0.00 43 GLY A N 10
ATOM 13647 C CA . GLY A 1 43 ? 7.412 11.688 1.310 1.00 0.00 43 GLY A CA 10
ATOM 13648 C C . GLY A 1 43 ? 6.349 10.609 1.376 1.00 0.00 43 GLY A C 10
ATOM 13649 O O . GLY A 1 43 ? 5.156 10.896 1.276 1.00 0.00 43 GLY A O 10
ATOM 13653 N N . LEU A 1 44 ? 6.782 9.364 1.543 1.00 0.00 44 LEU A N 10
ATOM 13654 C CA . LEU A 1 44 ? 5.859 8.238 1.622 1.00 0.00 44 LEU A CA 10
ATOM 13655 C C . LEU A 1 44 ? 6.416 7.138 2.520 1.00 0.00 44 LEU A C 10
ATOM 13656 O O . LEU A 1 44 ? 7.425 6.511 2.197 1.00 0.00 44 LEU A O 10
ATOM 13672 N N . SER A 1 45 ? 5.750 6.907 3.647 1.00 0.00 45 SER A N 10
ATOM 13673 C CA . SER A 1 45 ? 6.180 5.884 4.592 1.00 0.00 45 SER A CA 10
ATOM 13674 C C . SER A 1 45 ? 5.289 4.649 4.499 1.00 0.00 45 SER A C 10
ATOM 13675 O O . SER A 1 45 ? 4.062 4.755 4.497 1.00 0.00 45 SER A O 10
ATOM 13683 N N . ILE A 1 46 ? 5.915 3.479 4.423 1.00 0.00 46 ILE A N 10
ATOM 13684 C CA . ILE A 1 46 ? 5.179 2.224 4.330 1.00 0.00 46 ILE A CA 10
ATOM 13685 C C . ILE A 1 46 ? 5.772 1.170 5.258 1.00 0.00 46 ILE A C 10
ATOM 13686 O O . ILE A 1 46 ? 6.978 0.926 5.246 1.00 0.00 46 ILE A O 10
ATOM 13702 N N . ALA A 1 47 ? 4.915 0.547 6.061 1.00 0.00 47 ALA A N 10
ATOM 13703 C CA . ALA A 1 47 ? 5.354 -0.484 6.992 1.00 0.00 47 ALA A CA 10
ATOM 13704 C C . ALA A 1 47 ? 4.484 -1.733 6.880 1.00 0.00 47 ALA A C 10
ATOM 13705 O O . ALA A 1 47 ? 3.310 -1.717 7.250 1.00 0.00 47 ALA A O 10
ATOM 13712 N N . VAL A 1 48 ? 5.067 -2.811 6.367 1.00 0.00 48 VAL A N 10
ATOM 13713 C CA . VAL A 1 48 ? 4.345 -4.067 6.206 1.00 0.00 48 VAL A CA 10
ATOM 13714 C C . VAL A 1 48 ? 4.471 -4.937 7.452 1.00 0.00 48 VAL A C 10
ATOM 13715 O O . VAL A 1 48 ? 5.566 -5.366 7.813 1.00 0.00 48 VAL A O 10
ATOM 13728 N N . GLU A 1 49 ? 3.342 -5.192 8.106 1.00 0.00 49 GLU A N 10
ATOM 13729 C CA . GLU A 1 49 ? 3.326 -6.010 9.312 1.00 0.00 49 GLU A CA 10
ATOM 13730 C C . GLU A 1 49 ? 2.392 -7.206 9.147 1.00 0.00 49 GLU A C 10
ATOM 13731 O O . GLU A 1 49 ? 1.425 -7.152 8.389 1.00 0.00 49 GLU A O 10
ATOM 13743 N N . GLY A 1 50 ? 2.691 -8.287 9.862 1.00 0.00 50 GLY A N 10
ATOM 13744 C CA . GLY A 1 50 ? 1.871 -9.481 9.779 1.00 0.00 50 GLY A CA 10
ATOM 13745 C C . GLY A 1 50 ? 2.322 -10.562 10.743 1.00 0.00 50 GLY A C 10
ATOM 13746 O O . GLY A 1 50 ? 3.060 -10.306 11.694 1.00 0.00 50 GLY A O 10
ATOM 13750 N N . PRO A 1 51 ? 1.870 -11.801 10.501 1.00 0.00 51 PRO A N 10
ATOM 13751 C CA . PRO A 1 51 ? 2.218 -12.948 11.344 1.00 0.00 51 PRO A CA 10
ATOM 13752 C C . PRO A 1 51 ? 3.682 -13.349 11.203 1.00 0.00 51 PRO A C 10
ATOM 13753 O O . PRO A 1 51 ? 4.227 -14.056 12.050 1.00 0.00 51 PRO A O 10
ATOM 13764 N N . SER A 1 52 ? 4.315 -12.891 10.127 1.00 0.00 52 SER A N 10
ATOM 13765 C CA . SER A 1 52 ? 5.716 -13.205 9.873 1.00 0.00 52 SER A CA 10
ATOM 13766 C C . SER A 1 52 ? 6.456 -11.986 9.330 1.00 0.00 52 SER A C 10
ATOM 13767 O O . SER A 1 52 ? 5.871 -10.917 9.155 1.00 0.00 52 SER A O 10
ATOM 13775 N N . LYS A 1 53 ? 7.747 -12.155 9.066 1.00 0.00 53 LYS A N 10
ATOM 13776 C CA . LYS A 1 53 ? 8.570 -11.071 8.542 1.00 0.00 53 LYS A CA 10
ATOM 13777 C C . LYS A 1 53 ? 8.359 -10.905 7.041 1.00 0.00 53 LYS A C 10
ATOM 13778 O O . LYS A 1 53 ? 8.340 -11.884 6.296 1.00 0.00 53 LYS A O 10
ATOM 13797 N N . ALA A 1 54 ? 8.202 -9.660 6.604 1.00 0.00 54 ALA A N 10
ATOM 13798 C CA . ALA A 1 54 ? 7.997 -9.366 5.191 1.00 0.00 54 ALA A CA 10
ATOM 13799 C C . ALA A 1 54 ? 9.115 -8.483 4.645 1.00 0.00 54 ALA A C 10
ATOM 13800 O O . ALA A 1 54 ? 9.634 -7.619 5.351 1.00 0.00 54 ALA A O 10
ATOM 13807 N N . GLU A 1 55 ? 9.479 -8.707 3.387 1.00 0.00 55 GLU A N 10
ATOM 13808 C CA . GLU A 1 55 ? 10.536 -7.933 2.749 1.00 0.00 55 GLU A CA 10
ATOM 13809 C C . GLU A 1 55 ? 9.955 -6.747 1.983 1.00 0.00 55 GLU A C 10
ATOM 13810 O O . GLU A 1 55 ? 8.826 -6.804 1.493 1.00 0.00 55 GLU A O 10
ATOM 13822 N N . ILE A 1 56 ? 10.733 -5.675 1.884 1.00 0.00 56 ILE A N 10
ATOM 13823 C CA . ILE A 1 56 ? 10.296 -4.477 1.178 1.00 0.00 56 ILE A CA 10
ATOM 13824 C C . ILE A 1 56 ? 11.457 -3.822 0.436 1.00 0.00 56 ILE A C 10
ATOM 13825 O O . ILE A 1 56 ? 12.365 -3.261 1.049 1.00 0.00 56 ILE A O 10
ATOM 13841 N N . THR A 1 57 ? 11.419 -3.897 -0.891 1.00 0.00 57 THR A N 10
ATOM 13842 C CA . THR A 1 57 ? 12.467 -3.312 -1.719 1.00 0.00 57 THR A CA 10
ATOM 13843 C C . THR A 1 57 ? 12.077 -1.918 -2.196 1.00 0.00 57 THR A C 10
ATOM 13844 O O . THR A 1 57 ? 11.225 -1.768 -3.073 1.00 0.00 57 THR A O 10
ATOM 13855 N N . PHE A 1 58 ? 12.706 -0.901 -1.616 1.00 0.00 58 PHE A N 10
ATOM 13856 C CA . PHE A 1 58 ? 12.423 0.481 -1.983 1.00 0.00 58 PHE A CA 10
ATOM 13857 C C . PHE A 1 58 ? 13.716 1.261 -2.201 1.00 0.00 58 PHE A C 10
ATOM 13858 O O . PHE A 1 58 ? 14.510 1.439 -1.277 1.00 0.00 58 PHE A O 10
ATOM 13875 N N . ASP A 1 59 ? 13.920 1.725 -3.430 1.00 0.00 59 ASP A N 10
ATOM 13876 C CA . ASP A 1 59 ? 15.117 2.486 -3.770 1.00 0.00 59 ASP A CA 10
ATOM 13877 C C . ASP A 1 59 ? 14.746 3.832 -4.386 1.00 0.00 59 ASP A C 10
ATOM 13878 O O . ASP A 1 59 ? 14.285 3.897 -5.525 1.00 0.00 59 ASP A O 10
ATOM 13887 N N . ASP A 1 60 ? 14.952 4.901 -3.626 1.00 0.00 60 ASP A N 10
ATOM 13888 C CA . ASP A 1 60 ? 14.640 6.246 -4.097 1.00 0.00 60 ASP A CA 10
ATOM 13889 C C . ASP A 1 60 ? 15.890 6.938 -4.631 1.00 0.00 60 ASP A C 10
ATOM 13890 O O . ASP A 1 60 ? 16.889 7.074 -3.923 1.00 0.00 60 ASP A O 10
ATOM 13899 N N . HIS A 1 61 ? 15.830 7.373 -5.885 1.00 0.00 61 HIS A N 10
ATOM 13900 C CA . HIS A 1 61 ? 16.957 8.052 -6.515 1.00 0.00 61 HIS A CA 10
ATOM 13901 C C . HIS A 1 61 ? 16.670 9.540 -6.684 1.00 0.00 61 HIS A C 10
ATOM 13902 O O . HIS A 1 61 ? 17.473 10.387 -6.292 1.00 0.00 61 HIS A O 10
ATOM 13916 N N . LYS A 1 62 ? 15.520 9.854 -7.271 1.00 0.00 62 LYS A N 10
ATOM 13917 C CA . LYS A 1 62 ? 15.126 11.240 -7.493 1.00 0.00 62 LYS A CA 10
ATOM 13918 C C . LYS A 1 62 ? 13.722 11.499 -6.953 1.00 0.00 62 LYS A C 10
ATOM 13919 O O . LYS A 1 62 ? 13.535 12.313 -6.049 1.00 0.00 62 LYS A O 10
ATOM 13938 N N . ASN A 1 63 ? 12.740 10.801 -7.514 1.00 0.00 63 ASN A N 10
ATOM 13939 C CA . ASN A 1 63 ? 11.354 10.955 -7.088 1.00 0.00 63 ASN A CA 10
ATOM 13940 C C . ASN A 1 63 ? 10.919 9.783 -6.214 1.00 0.00 63 ASN A C 10
ATOM 13941 O O . ASN A 1 63 ? 9.992 9.901 -5.414 1.00 0.00 63 ASN A O 10
ATOM 13952 N N . GLY A 1 64 ? 11.597 8.650 -6.373 1.00 0.00 64 GLY A N 10
ATOM 13953 C CA . GLY A 1 64 ? 11.266 7.472 -5.592 1.00 0.00 64 GLY A CA 10
ATOM 13954 C C . GLY A 1 64 ? 10.833 6.306 -6.457 1.00 0.00 64 GLY A C 10
ATOM 13955 O O . GLY A 1 64 ? 10.296 6.498 -7.548 1.00 0.00 64 GLY A O 10
ATOM 13959 N N . SER A 1 65 ? 11.069 5.091 -5.971 1.00 0.00 65 SER A N 10
ATOM 13960 C CA . SER A 1 65 ? 10.703 3.888 -6.710 1.00 0.00 65 SER A CA 10
ATOM 13961 C C . SER A 1 65 ? 9.272 3.984 -7.232 1.00 0.00 65 SER A C 10
ATOM 13962 O O . SER A 1 65 ? 8.322 4.080 -6.455 1.00 0.00 65 SER A O 10
ATOM 13970 N N . CYS A 1 66 ? 9.128 3.957 -8.553 1.00 0.00 66 CYS A N 10
ATOM 13971 C CA . CYS A 1 66 ? 7.814 4.041 -9.179 1.00 0.00 66 CYS A CA 10
ATOM 13972 C C . CYS A 1 66 ? 6.764 3.319 -8.342 1.00 0.00 66 CYS A C 10
ATOM 13973 O O . CYS A 1 66 ? 5.636 3.789 -8.201 1.00 0.00 66 CYS A O 10
ATOM 13981 N N . GLY A 1 67 ? 7.144 2.169 -7.790 1.00 0.00 67 GLY A N 10
ATOM 13982 C CA . GLY A 1 67 ? 6.222 1.398 -6.975 1.00 0.00 67 GLY A CA 10
ATOM 13983 C C . GLY A 1 67 ? 6.929 0.614 -5.888 1.00 0.00 67 GLY A C 10
ATOM 13984 O O . GLY A 1 67 ? 8.105 0.274 -6.021 1.00 0.00 67 GLY A O 10
ATOM 13988 N N . VAL A 1 68 ? 6.211 0.326 -4.806 1.00 0.00 68 VAL A N 10
ATOM 13989 C CA . VAL A 1 68 ? 6.777 -0.424 -3.691 1.00 0.00 68 VAL A CA 10
ATOM 13990 C C . VAL A 1 68 ? 6.510 -1.917 -3.841 1.00 0.00 68 VAL A C 10
ATOM 13991 O O . VAL A 1 68 ? 5.377 -2.335 -4.078 1.00 0.00 68 VAL A O 10
ATOM 14004 N N . SER A 1 69 ? 7.562 -2.717 -3.700 1.00 0.00 69 SER A N 10
ATOM 14005 C CA . SER A 1 69 ? 7.443 -4.166 -3.823 1.00 0.00 69 SER A CA 10
ATOM 14006 C C . SER A 1 69 ? 7.718 -4.848 -2.487 1.00 0.00 69 SER A C 10
ATOM 14007 O O . SER A 1 69 ? 8.638 -4.470 -1.762 1.00 0.00 69 SER A O 10
ATOM 14015 N N . TYR A 1 70 ? 6.914 -5.857 -2.169 1.00 0.00 70 TYR A N 10
ATOM 14016 C CA . TYR A 1 70 ? 7.068 -6.593 -0.919 1.00 0.00 70 TYR A CA 10
ATOM 14017 C C . TYR A 1 70 ? 6.801 -8.080 -1.127 1.00 0.00 70 TYR A C 10
ATOM 14018 O O . TYR A 1 70 ? 6.107 -8.473 -2.064 1.00 0.00 70 TYR A O 10
ATOM 14036 N N . ILE A 1 71 ? 7.357 -8.903 -0.244 1.00 0.00 71 ILE A N 10
ATOM 14037 C CA . ILE A 1 71 ? 7.179 -10.347 -0.327 1.00 0.00 71 ILE A CA 10
ATOM 14038 C C . ILE A 1 71 ? 6.900 -10.947 1.046 1.00 0.00 71 ILE A C 10
ATOM 14039 O O . ILE A 1 71 ? 7.653 -10.732 1.994 1.00 0.00 71 ILE A O 10
ATOM 14055 N N . ALA A 1 72 ? 5.810 -11.702 1.145 1.00 0.00 72 ALA A N 10
ATOM 14056 C CA . ALA A 1 72 ? 5.432 -12.338 2.402 1.00 0.00 72 ALA A CA 10
ATOM 14057 C C . ALA A 1 72 ? 5.826 -13.811 2.413 1.00 0.00 72 ALA A C 10
ATOM 14058 O O . ALA A 1 72 ? 5.132 -14.651 1.839 1.00 0.00 72 ALA A O 10
ATOM 14065 N N . GLN A 1 73 ? 6.941 -14.116 3.067 1.00 0.00 73 GLN A N 10
ATOM 14066 C CA . GLN A 1 73 ? 7.427 -15.489 3.150 1.00 0.00 73 GLN A CA 10
ATOM 14067 C C . GLN A 1 73 ? 6.288 -16.449 3.475 1.00 0.00 73 GLN A C 10
ATOM 14068 O O . GLN A 1 73 ? 6.071 -17.432 2.767 1.00 0.00 73 GLN A O 10
ATOM 14082 N N . GLU A 1 74 ? 5.564 -16.159 4.551 1.00 0.00 74 GLU A N 10
ATOM 14083 C CA . GLU A 1 74 ? 4.448 -16.999 4.970 1.00 0.00 74 GLU A CA 10
ATOM 14084 C C . GLU A 1 74 ? 3.114 -16.337 4.639 1.00 0.00 74 GLU A C 10
ATOM 14085 O O . GLU A 1 74 ? 2.965 -15.116 4.703 1.00 0.00 74 GLU A O 10
ATOM 14097 N N . PRO A 1 75 ? 2.119 -17.160 4.275 1.00 0.00 75 PRO A N 10
ATOM 14098 C CA . PRO A 1 75 ? 0.780 -16.678 3.925 1.00 0.00 75 PRO A CA 10
ATOM 14099 C C . PRO A 1 75 ? 0.024 -16.140 5.135 1.00 0.00 75 PRO A C 10
ATOM 14100 O O . PRO A 1 75 ? 0.076 -16.720 6.219 1.00 0.00 75 PRO A O 10
ATOM 14111 N N . GLY A 1 76 ? -0.681 -15.030 4.941 1.00 0.00 76 GLY A N 10
ATOM 14112 C CA . GLY A 1 76 ? -1.439 -14.434 6.026 1.00 0.00 76 GLY A CA 10
ATOM 14113 C C . GLY A 1 76 ? -1.958 -13.053 5.679 1.00 0.00 76 GLY A C 10
ATOM 14114 O O . GLY A 1 76 ? -1.821 -12.598 4.544 1.00 0.00 76 GLY A O 10
ATOM 14118 N N . ASN A 1 77 ? -2.558 -12.384 6.659 1.00 0.00 77 ASN A N 10
ATOM 14119 C CA . ASN A 1 77 ? -3.102 -11.047 6.451 1.00 0.00 77 ASN A CA 10
ATOM 14120 C C . ASN A 1 77 ? -2.091 -9.980 6.855 1.00 0.00 77 ASN A C 10
ATOM 14121 O O . ASN A 1 77 ? -1.975 -9.632 8.031 1.00 0.00 77 ASN A O 10
ATOM 14132 N N . TYR A 1 78 ? -1.361 -9.462 5.874 1.00 0.00 78 TYR A N 10
ATOM 14133 C CA . TYR A 1 78 ? -0.358 -8.434 6.127 1.00 0.00 78 TYR A CA 10
ATOM 14134 C C . TYR A 1 78 ? -0.976 -7.041 6.061 1.00 0.00 78 TYR A C 10
ATOM 14135 O O . TYR A 1 78 ? -1.542 -6.649 5.041 1.00 0.00 78 TYR A O 10
ATOM 14153 N N . GLU A 1 79 ? -0.862 -6.299 7.157 1.00 0.00 79 GLU A N 10
ATOM 14154 C CA . GLU A 1 79 ? -1.410 -4.949 7.225 1.00 0.00 79 GLU A CA 10
ATOM 14155 C C . GLU A 1 79 ? -0.343 -3.911 6.884 1.00 0.00 79 GLU A C 10
ATOM 14156 O O . GLU A 1 79 ? 0.494 -3.569 7.718 1.00 0.00 79 GLU A O 10
ATOM 14168 N N . VAL A 1 80 ? -0.383 -3.414 5.651 1.00 0.00 80 VAL A N 10
ATOM 14169 C CA . VAL A 1 80 ? 0.579 -2.416 5.198 1.00 0.00 80 VAL A CA 10
ATOM 14170 C C . VAL A 1 80 ? 0.116 -1.007 5.553 1.00 0.00 80 VAL A C 10
ATOM 14171 O O . VAL A 1 80 ? -0.844 -0.495 4.977 1.00 0.00 80 VAL A O 10
ATOM 14184 N N . SER A 1 81 ? 0.805 -0.385 6.504 1.00 0.00 81 SER A N 10
ATOM 14185 C CA . SER A 1 81 ? 0.463 0.963 6.938 1.00 0.00 81 SER A CA 10
ATOM 14186 C C . SER A 1 81 ? 1.162 2.007 6.073 1.00 0.00 81 SER A C 10
ATOM 14187 O O . SER A 1 81 ? 2.383 1.977 5.910 1.00 0.00 81 SER A O 10
ATOM 14195 N N . ILE A 1 82 ? 0.381 2.928 5.520 1.00 0.00 82 ILE A N 10
ATOM 14196 C CA . ILE A 1 82 ? 0.924 3.981 4.672 1.00 0.00 82 ILE A CA 10
ATOM 14197 C C . ILE A 1 82 ? 0.663 5.359 5.270 1.00 0.00 82 ILE A C 10
ATOM 14198 O O . ILE A 1 82 ? -0.452 5.663 5.696 1.00 0.00 82 ILE A O 10
ATOM 14214 N N . LYS A 1 83 ? 1.698 6.192 5.298 1.00 0.00 83 LYS A N 10
ATOM 14215 C CA . LYS A 1 83 ? 1.581 7.540 5.841 1.00 0.00 83 LYS A CA 10
ATOM 14216 C C . LYS A 1 83 ? 2.153 8.569 4.871 1.00 0.00 83 LYS A C 10
ATOM 14217 O O . LYS A 1 83 ? 3.312 8.478 4.465 1.00 0.00 83 LYS A O 10
ATOM 14236 N N . PHE A 1 84 ? 1.333 9.548 4.504 1.00 0.00 84 PHE A N 10
ATOM 14237 C CA . PHE A 1 84 ? 1.758 10.595 3.583 1.00 0.00 84 PHE A CA 10
ATOM 14238 C C . PHE A 1 84 ? 2.023 11.901 4.326 1.00 0.00 84 PHE A C 10
ATOM 14239 O O . PHE A 1 84 ? 1.094 12.584 4.753 1.00 0.00 84 PHE A O 10
ATOM 14256 N N . ASN A 1 85 ? 3.299 12.240 4.478 1.00 0.00 85 ASN A N 10
ATOM 14257 C CA . ASN A 1 85 ? 3.688 13.464 5.171 1.00 0.00 85 ASN A CA 10
ATOM 14258 C C . ASN A 1 85 ? 3.298 13.400 6.644 1.00 0.00 85 ASN A C 10
ATOM 14259 O O . ASN A 1 85 ? 2.831 14.385 7.217 1.00 0.00 85 ASN A O 10
ATOM 14270 N N . ASP A 1 86 ? 3.495 12.236 7.253 1.00 0.00 86 ASP A N 10
ATOM 14271 C CA . ASP A 1 86 ? 3.166 12.044 8.661 1.00 0.00 86 ASP A CA 10
ATOM 14272 C C . ASP A 1 86 ? 1.657 12.092 8.878 1.00 0.00 86 ASP A C 10
ATOM 14273 O O . ASP A 1 86 ? 1.180 12.654 9.863 1.00 0.00 86 ASP A O 10
ATOM 14282 N N . GLU A 1 87 ? 0.911 11.498 7.950 1.00 0.00 87 GLU A N 10
ATOM 14283 C CA . GLU A 1 87 ? -0.543 11.475 8.040 1.00 0.00 87 GLU A CA 10
ATOM 14284 C C . GLU A 1 87 ? -1.099 10.152 7.523 1.00 0.00 87 GLU A C 10
ATOM 14285 O O . GLU A 1 87 ? -0.601 9.596 6.544 1.00 0.00 87 GLU A O 10
ATOM 14297 N N . HIS A 1 88 ? -2.136 9.651 8.188 1.00 0.00 88 HIS A N 10
ATOM 14298 C CA . HIS A 1 88 ? -2.761 8.392 7.796 1.00 0.00 88 HIS A CA 10
ATOM 14299 C C . HIS A 1 88 ? -3.914 8.638 6.827 1.00 0.00 88 HIS A C 10
ATOM 14300 O O . HIS A 1 88 ? -4.974 9.124 7.221 1.00 0.00 88 HIS A O 10
ATOM 14314 N N . ILE A 1 89 ? -3.698 8.299 5.561 1.00 0.00 89 ILE A N 10
ATOM 14315 C CA . ILE A 1 89 ? -4.719 8.482 4.538 1.00 0.00 89 ILE A CA 10
ATOM 14316 C C . ILE A 1 89 ? -5.968 7.666 4.855 1.00 0.00 89 ILE A C 10
ATOM 14317 O O . ILE A 1 89 ? -5.930 6.697 5.613 1.00 0.00 89 ILE A O 10
ATOM 14333 N N . PRO A 1 90 ? -7.102 8.064 4.260 1.00 0.00 90 PRO A N 10
ATOM 14334 C CA . PRO A 1 90 ? -8.383 7.382 4.461 1.00 0.00 90 PRO A CA 10
ATOM 14335 C C . PRO A 1 90 ? -8.414 6.002 3.815 1.00 0.00 90 PRO A C 10
ATOM 14336 O O . PRO A 1 90 ? -9.434 5.314 3.846 1.00 0.00 90 PRO A O 10
ATOM 14347 N N . GLU A 1 91 ? -7.289 5.602 3.229 1.00 0.00 91 GLU A N 10
ATOM 14348 C CA . GLU A 1 91 ? -7.188 4.302 2.575 1.00 0.00 91 GLU A CA 10
ATOM 14349 C C . GLU A 1 91 ? -6.165 3.416 3.281 1.00 0.00 91 GLU A C 10
ATOM 14350 O O . GLU A 1 91 ? -5.965 2.262 2.905 1.00 0.00 91 GLU A O 10
ATOM 14362 N N . SER A 1 92 ? -5.521 3.966 4.305 1.00 0.00 92 SER A N 10
ATOM 14363 C CA . SER A 1 92 ? -4.516 3.229 5.060 1.00 0.00 92 SER A CA 10
ATOM 14364 C C . SER A 1 92 ? -4.880 3.174 6.541 1.00 0.00 92 SER A C 10
ATOM 14365 O O . SER A 1 92 ? -5.585 4.035 7.065 1.00 0.00 92 SER A O 10
ATOM 14373 N N . PRO A 1 93 ? -4.387 2.136 7.233 1.00 0.00 93 PRO A N 10
ATOM 14374 C CA . PRO A 1 93 ? -3.546 1.103 6.620 1.00 0.00 93 PRO A CA 10
ATOM 14375 C C . PRO A 1 93 ? -4.327 0.217 5.656 1.00 0.00 93 PRO A C 10
ATOM 14376 O O . PRO A 1 93 ? -5.548 0.328 5.545 1.00 0.00 93 PRO A O 10
ATOM 14387 N N . TYR A 1 94 ? -3.615 -0.664 4.961 1.00 0.00 94 TYR A N 10
ATOM 14388 C CA . TYR A 1 94 ? -4.242 -1.569 4.004 1.00 0.00 94 TYR A CA 10
ATOM 14389 C C . TYR A 1 94 ? -4.154 -3.014 4.485 1.00 0.00 94 TYR A C 10
ATOM 14390 O O . TYR A 1 94 ? -3.218 -3.391 5.190 1.00 0.00 94 TYR A O 10
ATOM 14408 N N . LEU A 1 95 ? -5.136 -3.820 4.095 1.00 0.00 95 LEU A N 10
ATOM 14409 C CA . LEU A 1 95 ? -5.172 -5.226 4.484 1.00 0.00 95 LEU A CA 10
ATOM 14410 C C . LEU A 1 95 ? -5.151 -6.131 3.257 1.00 0.00 95 LEU A C 10
ATOM 14411 O O . LEU A 1 95 ? -6.140 -6.233 2.531 1.00 0.00 95 LEU A O 10
ATOM 14427 N N . VAL A 1 96 ? -4.017 -6.789 3.031 1.00 0.00 96 VAL A N 10
ATOM 14428 C CA . VAL A 1 96 ? -3.869 -7.688 1.894 1.00 0.00 96 VAL A CA 10
ATOM 14429 C C . VAL A 1 96 ? -3.736 -9.137 2.352 1.00 0.00 96 VAL A C 10
ATOM 14430 O O . VAL A 1 96 ? -2.710 -9.551 2.891 1.00 0.00 96 VAL A O 10
ATOM 14443 N N . PRO A 1 97 ? -4.799 -9.926 2.133 1.00 0.00 97 PRO A N 10
ATOM 14444 C CA . PRO A 1 97 ? -4.825 -11.340 2.515 1.00 0.00 97 PRO A CA 10
ATOM 14445 C C . PRO A 1 97 ? -3.894 -12.190 1.657 1.00 0.00 97 PRO A C 10
ATOM 14446 O O . PRO A 1 97 ? -4.304 -12.741 0.635 1.00 0.00 97 PRO A O 10
ATOM 14457 N N . VAL A 1 98 ? -2.637 -12.293 2.080 1.00 0.00 98 VAL A N 10
ATOM 14458 C CA . VAL A 1 98 ? -1.647 -13.077 1.350 1.00 0.00 98 VAL A CA 10
ATOM 14459 C C . VAL A 1 98 ? -1.872 -14.570 1.554 1.00 0.00 98 VAL A C 10
ATOM 14460 O O . VAL A 1 98 ? -1.839 -15.066 2.681 1.00 0.00 98 VAL A O 10
ATOM 14473 N N . ILE A 1 99 ? -2.099 -15.285 0.456 1.00 0.00 99 ILE A N 10
ATOM 14474 C CA . ILE A 1 99 ? -2.327 -16.723 0.514 1.00 0.00 99 ILE A CA 10
ATOM 14475 C C . ILE A 1 99 ? -1.235 -17.483 -0.231 1.00 0.00 99 ILE A C 10
ATOM 14476 O O . ILE A 1 99 ? -0.597 -16.945 -1.136 1.00 0.00 99 ILE A O 10
ATOM 14492 N N . ALA A 1 100 ? -1.027 -18.737 0.153 1.00 0.00 100 ALA A N 10
ATOM 14493 C CA . ALA A 1 100 ? -0.015 -19.573 -0.481 1.00 0.00 100 ALA A CA 10
ATOM 14494 C C . ALA A 1 100 ? -0.522 -20.141 -1.802 1.00 0.00 100 ALA A C 10
ATOM 14495 O O . ALA A 1 100 ? -1.453 -20.945 -1.844 1.00 0.00 100 ALA A O 10
ATOM 14502 N N . PRO A 1 101 ? 0.105 -19.715 -2.909 1.00 0.00 101 PRO A N 10
ATOM 14503 C CA . PRO A 1 101 ? -0.266 -20.168 -4.253 1.00 0.00 101 PRO A CA 10
ATOM 14504 C C . PRO A 1 101 ? 0.097 -21.630 -4.492 1.00 0.00 101 PRO A C 10
ATOM 14505 O O . PRO A 1 101 ? 1.214 -22.057 -4.204 1.00 0.00 101 PRO A O 10
ATOM 14516 N N . SER A 1 102 ? -0.855 -22.392 -5.022 1.00 0.00 102 SER A N 10
ATOM 14517 C CA . SER A 1 102 ? -0.636 -23.806 -5.297 1.00 0.00 102 SER A CA 10
ATOM 14518 C C . SER A 1 102 ? 0.370 -23.991 -6.430 1.00 0.00 102 SER A C 10
ATOM 14519 O O . SER A 1 102 ? 0.123 -23.588 -7.566 1.00 0.00 102 SER A O 10
ATOM 14527 N N . ASP A 1 103 ? 1.505 -24.603 -6.110 1.00 0.00 103 ASP A N 10
ATOM 14528 C CA . ASP A 1 103 ? 2.549 -24.842 -7.099 1.00 0.00 103 ASP A CA 10
ATOM 14529 C C . ASP A 1 103 ? 2.940 -26.316 -7.131 1.00 0.00 103 ASP A C 10
ATOM 14530 O O . ASP A 1 103 ? 2.555 -27.090 -6.254 1.00 0.00 103 ASP A O 10
ATOM 14539 N N . ASP A 1 104 ? 3.706 -26.699 -8.147 1.00 0.00 104 ASP A N 10
ATOM 14540 C CA . ASP A 1 104 ? 4.149 -28.080 -8.294 1.00 0.00 104 ASP A CA 10
ATOM 14541 C C . ASP A 1 104 ? 5.550 -28.141 -8.894 1.00 0.00 104 ASP A C 10
ATOM 14542 O O . ASP A 1 104 ? 6.121 -27.116 -9.265 1.00 0.00 104 ASP A O 10
ATOM 14551 N N . ALA A 1 105 ? 6.097 -29.349 -8.986 1.00 0.00 105 ALA A N 10
ATOM 14552 C CA . ALA A 1 105 ? 7.430 -29.542 -9.543 1.00 0.00 105 ALA A CA 10
ATOM 14553 C C . ALA A 1 105 ? 7.421 -29.375 -11.059 1.00 0.00 105 ALA A C 10
ATOM 14554 O O . ALA A 1 105 ? 6.699 -30.078 -11.766 1.00 0.00 105 ALA A O 10
ATOM 14561 N N . GLY A 1 1 ? -13.528 21.313 -0.237 1.00 0.00 1 GLY A N 11
ATOM 14562 C CA . GLY A 1 1 ? -12.408 22.061 -0.777 1.00 0.00 1 GLY A CA 11
ATOM 14563 C C . GLY A 1 1 ? -12.722 23.535 -0.945 1.00 0.00 1 GLY A C 11
ATOM 14564 O O . GLY A 1 1 ? -13.680 23.898 -1.628 1.00 0.00 1 GLY A O 11
ATOM 14568 N N . SER A 1 2 ? -11.915 24.385 -0.320 1.00 0.00 2 SER A N 11
ATOM 14569 C CA . SER A 1 2 ? -12.115 25.828 -0.399 1.00 0.00 2 SER A CA 11
ATOM 14570 C C . SER A 1 2 ? -11.216 26.443 -1.466 1.00 0.00 2 SER A C 11
ATOM 14571 O O . SER A 1 2 ? -10.076 26.017 -1.654 1.00 0.00 2 SER A O 11
ATOM 14579 N N . SER A 1 3 ? -11.736 27.447 -2.163 1.00 0.00 3 SER A N 11
ATOM 14580 C CA . SER A 1 3 ? -10.983 28.120 -3.216 1.00 0.00 3 SER A CA 11
ATOM 14581 C C . SER A 1 3 ? -9.798 28.883 -2.632 1.00 0.00 3 SER A C 11
ATOM 14582 O O . SER A 1 3 ? -9.949 29.666 -1.695 1.00 0.00 3 SER A O 11
ATOM 14590 N N . GLY A 1 4 ? -8.615 28.646 -3.193 1.00 0.00 4 GLY A N 11
ATOM 14591 C CA . GLY A 1 4 ? -7.420 29.316 -2.715 1.00 0.00 4 GLY A CA 11
ATOM 14592 C C . GLY A 1 4 ? -6.203 29.008 -3.565 1.00 0.00 4 GLY A C 11
ATOM 14593 O O . GLY A 1 4 ? -5.940 27.849 -3.884 1.00 0.00 4 GLY A O 11
ATOM 14597 N N . SER A 1 5 ? -5.460 30.047 -3.933 1.00 0.00 5 SER A N 11
ATOM 14598 C CA . SER A 1 5 ? -4.268 29.881 -4.755 1.00 0.00 5 SER A CA 11
ATOM 14599 C C . SER A 1 5 ? -3.320 28.858 -4.137 1.00 0.00 5 SER A C 11
ATOM 14600 O O . SER A 1 5 ? -3.033 27.821 -4.735 1.00 0.00 5 SER A O 11
ATOM 14608 N N . SER A 1 6 ? -2.838 29.157 -2.936 1.00 0.00 6 SER A N 11
ATOM 14609 C CA . SER A 1 6 ? -1.920 28.266 -2.236 1.00 0.00 6 SER A CA 11
ATOM 14610 C C . SER A 1 6 ? -2.308 26.807 -2.452 1.00 0.00 6 SER A C 11
ATOM 14611 O O . SER A 1 6 ? -1.454 25.952 -2.683 1.00 0.00 6 SER A O 11
ATOM 14619 N N . GLY A 1 7 ? -3.607 26.529 -2.375 1.00 0.00 7 GLY A N 11
ATOM 14620 C CA . GLY A 1 7 ? -4.088 25.174 -2.563 1.00 0.00 7 GLY A CA 11
ATOM 14621 C C . GLY A 1 7 ? -3.937 24.326 -1.316 1.00 0.00 7 GLY A C 11
ATOM 14622 O O . GLY A 1 7 ? -2.846 24.225 -0.756 1.00 0.00 7 GLY A O 11
ATOM 14626 N N . GLU A 1 8 ? -5.035 23.716 -0.880 1.00 0.00 8 GLU A N 11
ATOM 14627 C CA . GLU A 1 8 ? -5.019 22.875 0.312 1.00 0.00 8 GLU A CA 11
ATOM 14628 C C . GLU A 1 8 ? -4.899 21.401 -0.065 1.00 0.00 8 GLU A C 11
ATOM 14629 O O . GLU A 1 8 ? -5.769 20.848 -0.737 1.00 0.00 8 GLU A O 11
ATOM 14641 N N . GLY A 1 9 ? -3.814 20.770 0.374 1.00 0.00 9 GLY A N 11
ATOM 14642 C CA . GLY A 1 9 ? -3.599 19.367 0.074 1.00 0.00 9 GLY A CA 11
ATOM 14643 C C . GLY A 1 9 ? -2.743 18.676 1.115 1.00 0.00 9 GLY A C 11
ATOM 14644 O O . GLY A 1 9 ? -2.042 19.329 1.887 1.00 0.00 9 GLY A O 11
ATOM 14648 N N . GLY A 1 10 ? -2.801 17.347 1.141 1.00 0.00 10 GLY A N 11
ATOM 14649 C CA . GLY A 1 10 ? -2.022 16.589 2.102 1.00 0.00 10 GLY A CA 11
ATOM 14650 C C . GLY A 1 10 ? -2.285 15.098 2.014 1.00 0.00 10 GLY A C 11
ATOM 14651 O O . GLY A 1 10 ? -2.071 14.484 0.970 1.00 0.00 10 GLY A O 11
ATOM 14655 N N . ALA A 1 11 ? -2.750 14.515 3.115 1.00 0.00 11 ALA A N 11
ATOM 14656 C CA . ALA A 1 11 ? -3.043 13.088 3.159 1.00 0.00 11 ALA A CA 11
ATOM 14657 C C . ALA A 1 11 ? -4.360 12.777 2.455 1.00 0.00 11 ALA A C 11
ATOM 14658 O O . ALA A 1 11 ? -4.380 12.108 1.421 1.00 0.00 11 ALA A O 11
ATOM 14665 N N . HIS A 1 12 ? -5.458 13.266 3.023 1.00 0.00 12 HIS A N 11
ATOM 14666 C CA . HIS A 1 12 ? -6.780 13.038 2.451 1.00 0.00 12 HIS A CA 11
ATOM 14667 C C . HIS A 1 12 ? -6.730 13.099 0.927 1.00 0.00 12 HIS A C 11
ATOM 14668 O O . HIS A 1 12 ? -7.538 12.470 0.244 1.00 0.00 12 HIS A O 11
ATOM 14682 N N . LYS A 1 13 ? -5.778 13.862 0.402 1.00 0.00 13 LYS A N 11
ATOM 14683 C CA . LYS A 1 13 ? -5.622 14.006 -1.040 1.00 0.00 13 LYS A CA 11
ATOM 14684 C C . LYS A 1 13 ? -4.582 13.027 -1.576 1.00 0.00 13 LYS A C 11
ATOM 14685 O O . LYS A 1 13 ? -3.819 13.352 -2.486 1.00 0.00 13 LYS A O 11
ATOM 14704 N N . VAL A 1 14 ? -4.557 11.826 -1.006 1.00 0.00 14 VAL A N 11
ATOM 14705 C CA . VAL A 1 14 ? -3.613 10.799 -1.426 1.00 0.00 14 VAL A CA 11
ATOM 14706 C C . VAL A 1 14 ? -4.265 9.421 -1.432 1.00 0.00 14 VAL A C 11
ATOM 14707 O O . VAL A 1 14 ? -4.709 8.929 -0.395 1.00 0.00 14 VAL A O 11
ATOM 14720 N N . ARG A 1 15 ? -4.322 8.804 -2.609 1.00 0.00 15 ARG A N 11
ATOM 14721 C CA . ARG A 1 15 ? -4.922 7.483 -2.750 1.00 0.00 15 ARG A CA 11
ATOM 14722 C C . ARG A 1 15 ? -3.931 6.499 -3.366 1.00 0.00 15 ARG A C 11
ATOM 14723 O O . ARG A 1 15 ? -2.987 6.898 -4.047 1.00 0.00 15 ARG A O 11
ATOM 14744 N N . ALA A 1 16 ? -4.153 5.213 -3.121 1.00 0.00 16 ALA A N 11
ATOM 14745 C CA . ALA A 1 16 ? -3.282 4.172 -3.653 1.00 0.00 16 ALA A CA 11
ATOM 14746 C C . ALA A 1 16 ? -4.092 3.059 -4.308 1.00 0.00 16 ALA A C 11
ATOM 14747 O O . ALA A 1 16 ? -5.110 2.622 -3.775 1.00 0.00 16 ALA A O 11
ATOM 14754 N N . GLY A 1 17 ? -3.633 2.605 -5.471 1.00 0.00 17 GLY A N 11
ATOM 14755 C CA . GLY A 1 17 ? -4.328 1.546 -6.180 1.00 0.00 17 GLY A CA 11
ATOM 14756 C C . GLY A 1 17 ? -3.486 0.938 -7.284 1.00 0.00 17 GLY A C 11
ATOM 14757 O O . GLY A 1 17 ? -2.733 1.639 -7.958 1.00 0.00 17 GLY A O 11
ATOM 14761 N N . GLY A 1 18 ? -3.613 -0.373 -7.469 1.00 0.00 18 GLY A N 11
ATOM 14762 C CA . GLY A 1 18 ? -2.849 -1.054 -8.498 1.00 0.00 18 GLY A CA 11
ATOM 14763 C C . GLY A 1 18 ? -2.649 -2.526 -8.193 1.00 0.00 18 GLY A C 11
ATOM 14764 O O . GLY A 1 18 ? -3.192 -3.061 -7.227 1.00 0.00 18 GLY A O 11
ATOM 14768 N N . PRO A 1 19 ? -1.852 -3.204 -9.032 1.00 0.00 19 PRO A N 11
ATOM 14769 C CA . PRO A 1 19 ? -1.564 -4.633 -8.868 1.00 0.00 19 PRO A CA 11
ATOM 14770 C C . PRO A 1 19 ? -0.687 -4.911 -7.653 1.00 0.00 19 PRO A C 11
ATOM 14771 O O . PRO A 1 19 ? 0.507 -4.611 -7.654 1.00 0.00 19 PRO A O 11
ATOM 14782 N N . GLY A 1 20 ? -1.285 -5.489 -6.615 1.00 0.00 20 GLY A N 11
ATOM 14783 C CA . GLY A 1 20 ? -0.543 -5.798 -5.408 1.00 0.00 20 GLY A CA 11
ATOM 14784 C C . GLY A 1 20 ? -1.377 -5.626 -4.154 1.00 0.00 20 GLY A C 11
ATOM 14785 O O . GLY A 1 20 ? -1.263 -6.410 -3.210 1.00 0.00 20 GLY A O 11
ATOM 14789 N N . LEU A 1 21 ? -2.216 -4.596 -4.141 1.00 0.00 21 LEU A N 11
ATOM 14790 C CA . LEU A 1 21 ? -3.072 -4.323 -2.992 1.00 0.00 21 LEU A CA 11
ATOM 14791 C C . LEU A 1 21 ? -4.283 -5.250 -2.981 1.00 0.00 21 LEU A C 11
ATOM 14792 O O . LEU A 1 21 ? -4.715 -5.708 -1.924 1.00 0.00 21 LEU A O 11
ATOM 14808 N N . GLU A 1 22 ? -4.823 -5.525 -4.164 1.00 0.00 22 GLU A N 11
ATOM 14809 C CA . GLU A 1 22 ? -5.983 -6.400 -4.289 1.00 0.00 22 GLU A CA 11
ATOM 14810 C C . GLU A 1 22 ? -5.758 -7.712 -3.542 1.00 0.00 22 GLU A C 11
ATOM 14811 O O . GLU A 1 22 ? -6.512 -8.058 -2.634 1.00 0.00 22 GLU A O 11
ATOM 14823 N N . ARG A 1 23 ? -4.714 -8.436 -3.932 1.00 0.00 23 ARG A N 11
ATOM 14824 C CA . ARG A 1 23 ? -4.390 -9.710 -3.301 1.00 0.00 23 ARG A CA 11
ATOM 14825 C C . ARG A 1 23 ? -2.941 -10.100 -3.577 1.00 0.00 23 ARG A C 11
ATOM 14826 O O . ARG A 1 23 ? -2.437 -9.912 -4.683 1.00 0.00 23 ARG A O 11
ATOM 14847 N N . GLY A 1 24 ? -2.276 -10.644 -2.561 1.00 0.00 24 GLY A N 11
ATOM 14848 C CA . GLY A 1 24 ? -0.892 -11.050 -2.714 1.00 0.00 24 GLY A CA 11
ATOM 14849 C C . GLY A 1 24 ? -0.718 -12.554 -2.638 1.00 0.00 24 GLY A C 11
ATOM 14850 O O . GLY A 1 24 ? -1.692 -13.291 -2.491 1.00 0.00 24 GLY A O 11
ATOM 14854 N N . GLU A 1 25 ? 0.527 -13.010 -2.739 1.00 0.00 25 GLU A N 11
ATOM 14855 C CA . GLU A 1 25 ? 0.824 -14.437 -2.684 1.00 0.00 25 GLU A CA 11
ATOM 14856 C C . GLU A 1 25 ? 2.125 -14.693 -1.928 1.00 0.00 25 GLU A C 11
ATOM 14857 O O . GLU A 1 25 ? 3.188 -14.218 -2.323 1.00 0.00 25 GLU A O 11
ATOM 14869 N N . ALA A 1 26 ? 2.029 -15.445 -0.836 1.00 0.00 26 ALA A N 11
ATOM 14870 C CA . ALA A 1 26 ? 3.196 -15.765 -0.025 1.00 0.00 26 ALA A CA 11
ATOM 14871 C C . ALA A 1 26 ? 4.331 -16.309 -0.886 1.00 0.00 26 ALA A C 11
ATOM 14872 O O . ALA A 1 26 ? 4.156 -17.278 -1.623 1.00 0.00 26 ALA A O 11
ATOM 14879 N N . GLY A 1 27 ? 5.497 -15.677 -0.789 1.00 0.00 27 GLY A N 11
ATOM 14880 C CA . GLY A 1 27 ? 6.644 -16.111 -1.566 1.00 0.00 27 GLY A CA 11
ATOM 14881 C C . GLY A 1 27 ? 6.835 -15.290 -2.825 1.00 0.00 27 GLY A C 11
ATOM 14882 O O . GLY A 1 27 ? 7.958 -15.123 -3.303 1.00 0.00 27 GLY A O 11
ATOM 14886 N N . VAL A 1 28 ? 5.735 -14.778 -3.368 1.00 0.00 28 VAL A N 11
ATOM 14887 C CA . VAL A 1 28 ? 5.787 -13.970 -4.582 1.00 0.00 28 VAL A CA 11
ATOM 14888 C C . VAL A 1 28 ? 5.825 -12.483 -4.250 1.00 0.00 28 VAL A C 11
ATOM 14889 O O . VAL A 1 28 ? 5.085 -11.992 -3.396 1.00 0.00 28 VAL A O 11
ATOM 14902 N N . PRO A 1 29 ? 6.707 -11.745 -4.941 1.00 0.00 29 PRO A N 11
ATOM 14903 C CA . PRO A 1 29 ? 6.862 -10.302 -4.739 1.00 0.00 29 PRO A CA 11
ATOM 14904 C C . PRO A 1 29 ? 5.659 -9.512 -5.243 1.00 0.00 29 PRO A C 11
ATOM 14905 O O . PRO A 1 29 ? 5.358 -9.516 -6.436 1.00 0.00 29 PRO A O 11
ATOM 14916 N N . ALA A 1 30 ? 4.974 -8.837 -4.327 1.00 0.00 30 ALA A N 11
ATOM 14917 C CA . ALA A 1 30 ? 3.804 -8.041 -4.679 1.00 0.00 30 ALA A CA 11
ATOM 14918 C C . ALA A 1 30 ? 4.133 -6.552 -4.677 1.00 0.00 30 ALA A C 11
ATOM 14919 O O . ALA A 1 30 ? 4.199 -5.924 -3.620 1.00 0.00 30 ALA A O 11
ATOM 14926 N N . GLU A 1 31 ? 4.339 -5.994 -5.865 1.00 0.00 31 GLU A N 11
ATOM 14927 C CA . GLU A 1 31 ? 4.662 -4.579 -5.998 1.00 0.00 31 GLU A CA 11
ATOM 14928 C C . GLU A 1 31 ? 3.525 -3.822 -6.679 1.00 0.00 31 GLU A C 11
ATOM 14929 O O . GLU A 1 31 ? 2.896 -4.328 -7.607 1.00 0.00 31 GLU A O 11
ATOM 14941 N N . PHE A 1 32 ? 3.266 -2.606 -6.208 1.00 0.00 32 PHE A N 11
ATOM 14942 C CA . PHE A 1 32 ? 2.203 -1.779 -6.768 1.00 0.00 32 PHE A CA 11
ATOM 14943 C C . PHE A 1 32 ? 2.712 -0.374 -7.076 1.00 0.00 32 PHE A C 11
ATOM 14944 O O . PHE A 1 32 ? 3.874 -0.055 -6.825 1.00 0.00 32 PHE A O 11
ATOM 14961 N N . SER A 1 33 ? 1.834 0.461 -7.621 1.00 0.00 33 SER A N 11
ATOM 14962 C CA . SER A 1 33 ? 2.194 1.830 -7.969 1.00 0.00 33 SER A CA 11
ATOM 14963 C C . SER A 1 33 ? 1.297 2.828 -7.242 1.00 0.00 33 SER A C 11
ATOM 14964 O O . SER A 1 33 ? 0.085 2.634 -7.146 1.00 0.00 33 SER A O 11
ATOM 14972 N N . ILE A 1 34 ? 1.902 3.895 -6.733 1.00 0.00 34 ILE A N 11
ATOM 14973 C CA . ILE A 1 34 ? 1.159 4.925 -6.016 1.00 0.00 34 ILE A CA 11
ATOM 14974 C C . ILE A 1 34 ? 1.083 6.213 -6.829 1.00 0.00 34 ILE A C 11
ATOM 14975 O O . ILE A 1 34 ? 2.077 6.658 -7.402 1.00 0.00 34 ILE A O 11
ATOM 14991 N N . TRP A 1 35 ? -0.105 6.809 -6.871 1.00 0.00 35 TRP A N 11
ATOM 14992 C CA . TRP A 1 35 ? -0.310 8.048 -7.611 1.00 0.00 35 TRP A CA 11
ATOM 14993 C C . TRP A 1 35 ? -0.842 9.147 -6.698 1.00 0.00 35 TRP A C 11
ATOM 14994 O O . TRP A 1 35 ? -1.787 8.932 -5.937 1.00 0.00 35 TRP A O 11
ATOM 15015 N N . THR A 1 36 ? -0.231 10.324 -6.777 1.00 0.00 36 THR A N 11
ATOM 15016 C CA . THR A 1 36 ? -0.643 11.456 -5.956 1.00 0.00 36 THR A CA 11
ATOM 15017 C C . THR A 1 36 ? -1.526 12.415 -6.745 1.00 0.00 36 THR A C 11
ATOM 15018 O O . THR A 1 36 ? -1.159 12.860 -7.833 1.00 0.00 36 THR A O 11
ATOM 15029 N N . ARG A 1 37 ? -2.692 12.731 -6.190 1.00 0.00 37 ARG A N 11
ATOM 15030 C CA . ARG A 1 37 ? -3.629 13.638 -6.843 1.00 0.00 37 ARG A CA 11
ATOM 15031 C C . ARG A 1 37 ? -3.680 14.981 -6.120 1.00 0.00 37 ARG A C 11
ATOM 15032 O O . ARG A 1 37 ? -4.229 15.085 -5.024 1.00 0.00 37 ARG A O 11
ATOM 15053 N N . GLU A 1 38 ? -3.101 16.004 -6.741 1.00 0.00 38 GLU A N 11
ATOM 15054 C CA . GLU A 1 38 ? -3.079 17.339 -6.156 1.00 0.00 38 GLU A CA 11
ATOM 15055 C C . GLU A 1 38 ? -2.776 17.272 -4.661 1.00 0.00 38 GLU A C 11
ATOM 15056 O O . GLU A 1 38 ? -3.494 17.850 -3.845 1.00 0.00 38 GLU A O 11
ATOM 15068 N N . ALA A 1 39 ? -1.708 16.563 -4.312 1.00 0.00 39 ALA A N 11
ATOM 15069 C CA . ALA A 1 39 ? -1.308 16.423 -2.917 1.00 0.00 39 ALA A CA 11
ATOM 15070 C C . ALA A 1 39 ? -0.378 17.555 -2.495 1.00 0.00 39 ALA A C 11
ATOM 15071 O O . ALA A 1 39 ? -0.655 18.274 -1.536 1.00 0.00 39 ALA A O 11
ATOM 15078 N N . GLY A 1 40 ? 0.726 17.709 -3.218 1.00 0.00 40 GLY A N 11
ATOM 15079 C CA . GLY A 1 40 ? 1.681 18.757 -2.903 1.00 0.00 40 GLY A CA 11
ATOM 15080 C C . GLY A 1 40 ? 3.066 18.213 -2.621 1.00 0.00 40 GLY A C 11
ATOM 15081 O O . GLY A 1 40 ? 3.705 17.635 -3.500 1.00 0.00 40 GLY A O 11
ATOM 15085 N N . ALA A 1 41 ? 3.534 18.398 -1.391 1.00 0.00 41 ALA A N 11
ATOM 15086 C CA . ALA A 1 41 ? 4.853 17.921 -0.995 1.00 0.00 41 ALA A CA 11
ATOM 15087 C C . ALA A 1 41 ? 4.780 17.106 0.291 1.00 0.00 41 ALA A C 11
ATOM 15088 O O . ALA A 1 41 ? 4.378 17.613 1.337 1.00 0.00 41 ALA A O 11
ATOM 15095 N N . GLY A 1 42 ? 5.170 15.837 0.206 1.00 0.00 42 GLY A N 11
ATOM 15096 C CA . GLY A 1 42 ? 5.139 14.972 1.371 1.00 0.00 42 GLY A CA 11
ATOM 15097 C C . GLY A 1 42 ? 5.926 13.693 1.165 1.00 0.00 42 GLY A C 11
ATOM 15098 O O . GLY A 1 42 ? 6.475 13.460 0.088 1.00 0.00 42 GLY A O 11
ATOM 15102 N N . GLY A 1 43 ? 5.983 12.861 2.199 1.00 0.00 43 GLY A N 11
ATOM 15103 C CA . GLY A 1 43 ? 6.712 11.609 2.106 1.00 0.00 43 GLY A CA 11
ATOM 15104 C C . GLY A 1 43 ? 5.816 10.401 2.296 1.00 0.00 43 GLY A C 11
ATOM 15105 O O . GLY A 1 43 ? 4.877 10.434 3.094 1.00 0.00 43 GLY A O 11
ATOM 15109 N N . LEU A 1 44 ? 6.104 9.332 1.563 1.00 0.00 44 LEU A N 11
ATOM 15110 C CA . LEU A 1 44 ? 5.317 8.107 1.654 1.00 0.00 44 LEU A CA 11
ATOM 15111 C C . LEU A 1 44 ? 6.086 7.019 2.397 1.00 0.00 44 LEU A C 11
ATOM 15112 O O . LEU A 1 44 ? 7.090 6.508 1.902 1.00 0.00 44 LEU A O 11
ATOM 15128 N N . SER A 1 45 ? 5.606 6.669 3.585 1.00 0.00 45 SER A N 11
ATOM 15129 C CA . SER A 1 45 ? 6.249 5.643 4.398 1.00 0.00 45 SER A CA 11
ATOM 15130 C C . SER A 1 45 ? 5.416 4.364 4.418 1.00 0.00 45 SER A C 11
ATOM 15131 O O . SER A 1 45 ? 4.327 4.331 4.992 1.00 0.00 45 SER A O 11
ATOM 15139 N N . ILE A 1 46 ? 5.936 3.317 3.788 1.00 0.00 46 ILE A N 11
ATOM 15140 C CA . ILE A 1 46 ? 5.241 2.036 3.734 1.00 0.00 46 ILE A CA 11
ATOM 15141 C C . ILE A 1 46 ? 5.731 1.098 4.831 1.00 0.00 46 ILE A C 11
ATOM 15142 O O . ILE A 1 46 ? 6.934 0.970 5.060 1.00 0.00 46 ILE A O 11
ATOM 15158 N N . ALA A 1 47 ? 4.793 0.444 5.506 1.00 0.00 47 ALA A N 11
ATOM 15159 C CA . ALA A 1 47 ? 5.129 -0.486 6.577 1.00 0.00 47 ALA A CA 11
ATOM 15160 C C . ALA A 1 47 ? 4.245 -1.727 6.524 1.00 0.00 47 ALA A C 11
ATOM 15161 O O . ALA A 1 47 ? 3.037 -1.651 6.747 1.00 0.00 47 ALA A O 11
ATOM 15168 N N . VAL A 1 48 ? 4.855 -2.870 6.228 1.00 0.00 48 VAL A N 11
ATOM 15169 C CA . VAL A 1 48 ? 4.124 -4.129 6.146 1.00 0.00 48 VAL A CA 11
ATOM 15170 C C . VAL A 1 48 ? 4.211 -4.902 7.458 1.00 0.00 48 VAL A C 11
ATOM 15171 O O . VAL A 1 48 ? 5.255 -5.464 7.790 1.00 0.00 48 VAL A O 11
ATOM 15184 N N . GLU A 1 49 ? 3.108 -4.925 8.200 1.00 0.00 49 GLU A N 11
ATOM 15185 C CA . GLU A 1 49 ? 3.061 -5.629 9.476 1.00 0.00 49 GLU A CA 11
ATOM 15186 C C . GLU A 1 49 ? 2.028 -6.752 9.440 1.00 0.00 49 GLU A C 11
ATOM 15187 O O . GLU A 1 49 ? 0.844 -6.513 9.209 1.00 0.00 49 GLU A O 11
ATOM 15199 N N . GLY A 1 50 ? 2.486 -7.978 9.672 1.00 0.00 50 GLY A N 11
ATOM 15200 C CA . GLY A 1 50 ? 1.590 -9.119 9.660 1.00 0.00 50 GLY A CA 11
ATOM 15201 C C . GLY A 1 50 ? 2.014 -10.198 10.637 1.00 0.00 50 GLY A C 11
ATOM 15202 O O . GLY A 1 50 ? 2.745 -9.947 11.595 1.00 0.00 50 GLY A O 11
ATOM 15206 N N . PRO A 1 51 ? 1.549 -11.434 10.398 1.00 0.00 51 PRO A N 11
ATOM 15207 C CA . PRO A 1 51 ? 1.871 -12.580 11.254 1.00 0.00 51 PRO A CA 11
ATOM 15208 C C . PRO A 1 51 ? 3.331 -13.001 11.133 1.00 0.00 51 PRO A C 11
ATOM 15209 O O . PRO A 1 51 ? 3.897 -13.584 12.057 1.00 0.00 51 PRO A O 11
ATOM 15220 N N . SER A 1 52 ? 3.936 -12.702 9.988 1.00 0.00 52 SER A N 11
ATOM 15221 C CA . SER A 1 52 ? 5.329 -13.053 9.745 1.00 0.00 52 SER A CA 11
ATOM 15222 C C . SER A 1 52 ? 6.085 -11.882 9.125 1.00 0.00 52 SER A C 11
ATOM 15223 O O . SER A 1 52 ? 5.481 -10.930 8.630 1.00 0.00 52 SER A O 11
ATOM 15231 N N . LYS A 1 53 ? 7.411 -11.959 9.155 1.00 0.00 53 LYS A N 11
ATOM 15232 C CA . LYS A 1 53 ? 8.252 -10.907 8.594 1.00 0.00 53 LYS A CA 11
ATOM 15233 C C . LYS A 1 53 ? 8.110 -10.846 7.077 1.00 0.00 53 LYS A C 11
ATOM 15234 O O . LYS A 1 53 ? 8.076 -11.876 6.406 1.00 0.00 53 LYS A O 11
ATOM 15253 N N . ALA A 1 54 ? 8.026 -9.632 6.544 1.00 0.00 54 ALA A N 11
ATOM 15254 C CA . ALA A 1 54 ? 7.891 -9.437 5.106 1.00 0.00 54 ALA A CA 11
ATOM 15255 C C . ALA A 1 54 ? 8.980 -8.512 4.572 1.00 0.00 54 ALA A C 11
ATOM 15256 O O . ALA A 1 54 ? 9.268 -7.472 5.163 1.00 0.00 54 ALA A O 11
ATOM 15263 N N . GLU A 1 55 ? 9.582 -8.899 3.451 1.00 0.00 55 GLU A N 11
ATOM 15264 C CA . GLU A 1 55 ? 10.640 -8.104 2.840 1.00 0.00 55 GLU A CA 11
ATOM 15265 C C . GLU A 1 55 ? 10.065 -6.868 2.154 1.00 0.00 55 GLU A C 11
ATOM 15266 O O . GLU A 1 55 ? 8.934 -6.884 1.670 1.00 0.00 55 GLU A O 11
ATOM 15278 N N . ILE A 1 56 ? 10.853 -5.798 2.120 1.00 0.00 56 ILE A N 11
ATOM 15279 C CA . ILE A 1 56 ? 10.422 -4.554 1.495 1.00 0.00 56 ILE A CA 11
ATOM 15280 C C . ILE A 1 56 ? 11.579 -3.876 0.767 1.00 0.00 56 ILE A C 11
ATOM 15281 O O . ILE A 1 56 ? 12.656 -3.683 1.332 1.00 0.00 56 ILE A O 11
ATOM 15297 N N . THR A 1 57 ? 11.349 -3.514 -0.491 1.00 0.00 57 THR A N 11
ATOM 15298 C CA . THR A 1 57 ? 12.370 -2.857 -1.297 1.00 0.00 57 THR A CA 11
ATOM 15299 C C . THR A 1 57 ? 11.842 -1.562 -1.905 1.00 0.00 57 THR A C 11
ATOM 15300 O O . THR A 1 57 ? 11.036 -1.585 -2.835 1.00 0.00 57 THR A O 11
ATOM 15311 N N . PHE A 1 58 ? 12.302 -0.434 -1.375 1.00 0.00 58 PHE A N 11
ATOM 15312 C CA . PHE A 1 58 ? 11.875 0.871 -1.867 1.00 0.00 58 PHE A CA 11
ATOM 15313 C C . PHE A 1 58 ? 13.018 1.581 -2.587 1.00 0.00 58 PHE A C 11
ATOM 15314 O O . PHE A 1 58 ? 14.011 1.967 -1.971 1.00 0.00 58 PHE A O 11
ATOM 15331 N N . ASP A 1 59 ? 12.869 1.747 -3.897 1.00 0.00 59 ASP A N 11
ATOM 15332 C CA . ASP A 1 59 ? 13.887 2.410 -4.704 1.00 0.00 59 ASP A CA 11
ATOM 15333 C C . ASP A 1 59 ? 13.350 3.710 -5.295 1.00 0.00 59 ASP A C 11
ATOM 15334 O O . ASP A 1 59 ? 12.183 3.794 -5.678 1.00 0.00 59 ASP A O 11
ATOM 15343 N N . ASP A 1 60 ? 14.209 4.720 -5.367 1.00 0.00 60 ASP A N 11
ATOM 15344 C CA . ASP A 1 60 ? 13.821 6.016 -5.913 1.00 0.00 60 ASP A CA 11
ATOM 15345 C C . ASP A 1 60 ? 14.127 6.092 -7.405 1.00 0.00 60 ASP A C 11
ATOM 15346 O O . ASP A 1 60 ? 15.219 6.497 -7.806 1.00 0.00 60 ASP A O 11
ATOM 15355 N N . HIS A 1 61 ? 13.157 5.699 -8.224 1.00 0.00 61 HIS A N 11
ATOM 15356 C CA . HIS A 1 61 ? 13.323 5.721 -9.673 1.00 0.00 61 HIS A CA 11
ATOM 15357 C C . HIS A 1 61 ? 11.971 5.664 -10.375 1.00 0.00 61 HIS A C 11
ATOM 15358 O O . HIS A 1 61 ? 10.969 5.256 -9.786 1.00 0.00 61 HIS A O 11
ATOM 15372 N N . LYS A 1 62 ? 11.948 6.076 -11.638 1.00 0.00 62 LYS A N 11
ATOM 15373 C CA . LYS A 1 62 ? 10.719 6.072 -12.423 1.00 0.00 62 LYS A CA 11
ATOM 15374 C C . LYS A 1 62 ? 9.851 4.869 -12.069 1.00 0.00 62 LYS A C 11
ATOM 15375 O O . LYS A 1 62 ? 10.248 3.723 -12.279 1.00 0.00 62 LYS A O 11
ATOM 15394 N N . ASN A 1 63 ? 8.665 5.136 -11.534 1.00 0.00 63 ASN A N 11
ATOM 15395 C CA . ASN A 1 63 ? 7.741 4.074 -11.153 1.00 0.00 63 ASN A CA 11
ATOM 15396 C C . ASN A 1 63 ? 6.806 3.725 -12.306 1.00 0.00 63 ASN A C 11
ATOM 15397 O O . ASN A 1 63 ? 5.681 3.275 -12.095 1.00 0.00 63 ASN A O 11
ATOM 15408 N N . GLY A 1 64 ? 7.282 3.937 -13.530 1.00 0.00 64 GLY A N 11
ATOM 15409 C CA . GLY A 1 64 ? 6.477 3.639 -14.701 1.00 0.00 64 GLY A CA 11
ATOM 15410 C C . GLY A 1 64 ? 5.673 2.364 -14.542 1.00 0.00 64 GLY A C 11
ATOM 15411 O O . GLY A 1 64 ? 4.451 2.407 -14.396 1.00 0.00 64 GLY A O 11
ATOM 15415 N N . SER A 1 65 ? 6.359 1.226 -14.572 1.00 0.00 65 SER A N 11
ATOM 15416 C CA . SER A 1 65 ? 5.700 -0.068 -14.435 1.00 0.00 65 SER A CA 11
ATOM 15417 C C . SER A 1 65 ? 5.393 -0.370 -12.972 1.00 0.00 65 SER A C 11
ATOM 15418 O O . SER A 1 65 ? 4.253 -0.667 -12.613 1.00 0.00 65 SER A O 11
ATOM 15426 N N . CYS A 1 66 ? 6.418 -0.290 -12.130 1.00 0.00 66 CYS A N 11
ATOM 15427 C CA . CYS A 1 66 ? 6.260 -0.556 -10.705 1.00 0.00 66 CYS A CA 11
ATOM 15428 C C . CYS A 1 66 ? 7.285 0.224 -9.890 1.00 0.00 66 CYS A C 11
ATOM 15429 O O . CYS A 1 66 ? 8.096 0.968 -10.440 1.00 0.00 66 CYS A O 11
ATOM 15437 N N . GLY A 1 67 ? 7.243 0.050 -8.572 1.00 0.00 67 GLY A N 11
ATOM 15438 C CA . GLY A 1 67 ? 8.172 0.745 -7.702 1.00 0.00 67 GLY A CA 11
ATOM 15439 C C . GLY A 1 67 ? 8.460 -0.024 -6.427 1.00 0.00 67 GLY A C 11
ATOM 15440 O O . GLY A 1 67 ? 9.507 -0.658 -6.299 1.00 0.00 67 GLY A O 11
ATOM 15444 N N . VAL A 1 68 ? 7.528 0.034 -5.481 1.00 0.00 68 VAL A N 11
ATOM 15445 C CA . VAL A 1 68 ? 7.687 -0.662 -4.209 1.00 0.00 68 VAL A CA 11
ATOM 15446 C C . VAL A 1 68 ? 7.341 -2.140 -4.345 1.00 0.00 68 VAL A C 11
ATOM 15447 O O . VAL A 1 68 ? 6.379 -2.505 -5.022 1.00 0.00 68 VAL A O 11
ATOM 15460 N N . SER A 1 69 ? 8.133 -2.990 -3.697 1.00 0.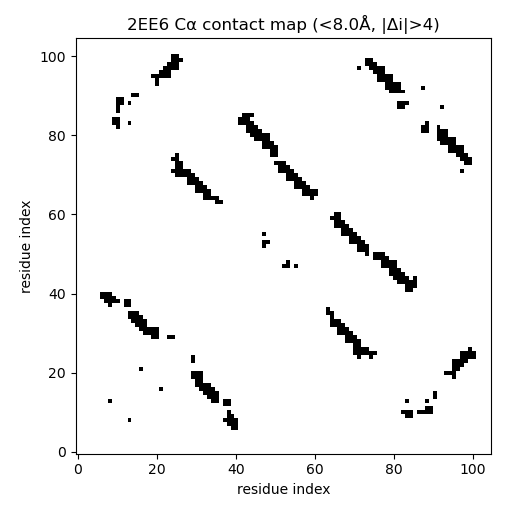00 69 SER A N 11
ATOM 15461 C CA . SER A 1 69 ? 7.913 -4.430 -3.748 1.00 0.00 69 SER A CA 11
ATOM 15462 C C . SER A 1 69 ? 8.037 -5.048 -2.359 1.00 0.00 69 SER A C 11
ATOM 15463 O O . SER A 1 69 ? 8.762 -4.541 -1.503 1.00 0.00 69 SER A O 11
ATOM 15471 N N . TYR A 1 70 ? 7.324 -6.148 -2.142 1.00 0.00 70 TYR A N 11
ATOM 15472 C CA . TYR A 1 70 ? 7.350 -6.835 -0.857 1.00 0.00 70 TYR A CA 11
ATOM 15473 C C . TYR A 1 70 ? 6.993 -8.310 -1.020 1.00 0.00 70 TYR A C 11
ATOM 15474 O O . TYR A 1 70 ? 6.148 -8.667 -1.841 1.00 0.00 70 TYR A O 11
ATOM 15492 N N . ILE A 1 71 ? 7.641 -9.159 -0.230 1.00 0.00 71 ILE A N 11
ATOM 15493 C CA . ILE A 1 71 ? 7.391 -10.594 -0.284 1.00 0.00 71 ILE A CA 11
ATOM 15494 C C . ILE A 1 71 ? 7.029 -11.142 1.092 1.00 0.00 71 ILE A C 11
ATOM 15495 O O . ILE A 1 71 ? 7.559 -10.693 2.109 1.00 0.00 71 ILE A O 11
ATOM 15511 N N . ALA A 1 72 ? 6.125 -12.116 1.118 1.00 0.00 72 ALA A N 11
ATOM 15512 C CA . ALA A 1 72 ? 5.696 -12.728 2.369 1.00 0.00 72 ALA A CA 11
ATOM 15513 C C . ALA A 1 72 ? 6.000 -14.222 2.381 1.00 0.00 72 ALA A C 11
ATOM 15514 O O . ALA A 1 72 ? 5.269 -15.018 1.793 1.00 0.00 72 ALA A O 11
ATOM 15521 N N . GLN A 1 73 ? 7.084 -14.594 3.053 1.00 0.00 73 GLN A N 11
ATOM 15522 C CA . GLN A 1 73 ? 7.485 -15.994 3.142 1.00 0.00 73 GLN A CA 11
ATOM 15523 C C . GLN A 1 73 ? 6.311 -16.871 3.562 1.00 0.00 73 GLN A C 11
ATOM 15524 O O . GLN A 1 73 ? 6.136 -17.977 3.050 1.00 0.00 73 GLN A O 11
ATOM 15538 N N . GLU A 1 74 ? 5.510 -16.371 4.498 1.00 0.00 74 GLU A N 11
ATOM 15539 C CA . GLU A 1 74 ? 4.353 -17.111 4.987 1.00 0.00 74 GLU A CA 11
ATOM 15540 C C . GLU A 1 74 ? 3.057 -16.379 4.651 1.00 0.00 74 GLU A C 11
ATOM 15541 O O . GLU A 1 74 ? 2.985 -15.151 4.672 1.00 0.00 74 GLU A O 11
ATOM 15553 N N . PRO A 1 75 ? 2.007 -17.151 4.333 1.00 0.00 75 PRO A N 11
ATOM 15554 C CA . PRO A 1 75 ? 0.694 -16.599 3.987 1.00 0.00 75 PRO A CA 11
ATOM 15555 C C . PRO A 1 75 ? -0.006 -15.972 5.187 1.00 0.00 75 PRO A C 11
ATOM 15556 O O . PRO A 1 75 ? 0.299 -16.295 6.334 1.00 0.00 75 PRO A O 11
ATOM 15567 N N . GLY A 1 76 ? -0.946 -15.072 4.915 1.00 0.00 76 GLY A N 11
ATOM 15568 C CA . GLY A 1 76 ? -1.676 -14.414 5.983 1.00 0.00 76 GLY A CA 11
ATOM 15569 C C . GLY A 1 76 ? -2.151 -13.029 5.594 1.00 0.00 76 GLY A C 11
ATOM 15570 O O . GLY A 1 76 ? -1.879 -12.560 4.490 1.00 0.00 76 GLY A O 11
ATOM 15574 N N . ASN A 1 77 ? -2.864 -12.372 6.503 1.00 0.00 77 ASN A N 11
ATOM 15575 C CA . ASN A 1 77 ? -3.380 -11.032 6.247 1.00 0.00 77 ASN A CA 11
ATOM 15576 C C . ASN A 1 77 ? -2.365 -9.970 6.661 1.00 0.00 77 ASN A C 11
ATOM 15577 O O . ASN A 1 77 ? -2.240 -9.642 7.841 1.00 0.00 77 ASN A O 11
ATOM 15588 N N . TYR A 1 78 ? -1.644 -9.437 5.681 1.00 0.00 78 TYR A N 11
ATOM 15589 C CA . TYR A 1 78 ? -0.639 -8.413 5.943 1.00 0.00 78 TYR A CA 11
ATOM 15590 C C . TYR A 1 78 ? -1.248 -7.017 5.861 1.00 0.00 78 TYR A C 11
ATOM 15591 O O . TYR A 1 78 ? -1.881 -6.662 4.866 1.00 0.00 78 TYR A O 11
ATOM 15609 N N . GLU A 1 79 ? -1.052 -6.229 6.913 1.00 0.00 79 GLU A N 11
ATOM 15610 C CA . GLU A 1 79 ? -1.582 -4.872 6.960 1.00 0.00 79 GLU A CA 11
ATOM 15611 C C . GLU A 1 79 ? -0.489 -3.850 6.664 1.00 0.00 79 GLU A C 11
ATOM 15612 O O . GLU A 1 79 ? 0.421 -3.645 7.469 1.00 0.00 79 GLU A O 11
ATOM 15624 N N . VAL A 1 80 ? -0.583 -3.211 5.502 1.00 0.00 80 VAL A N 11
ATOM 15625 C CA . VAL A 1 80 ? 0.397 -2.210 5.098 1.00 0.00 80 VAL A CA 11
ATOM 15626 C C . VAL A 1 80 ? -0.018 -0.817 5.559 1.00 0.00 80 VAL A C 11
ATOM 15627 O O . VAL A 1 80 ? -0.958 -0.230 5.024 1.00 0.00 80 VAL A O 11
ATOM 15640 N N . SER A 1 81 ? 0.689 -0.295 6.556 1.00 0.00 81 SER A N 11
ATOM 15641 C CA . SER A 1 81 ? 0.392 1.029 7.091 1.00 0.00 81 SER A CA 11
ATOM 15642 C C . SER A 1 81 ? 1.116 2.112 6.297 1.00 0.00 81 SER A C 11
ATOM 15643 O O . SER A 1 81 ? 2.346 2.165 6.280 1.00 0.00 81 SER A O 11
ATOM 15651 N N . ILE A 1 82 ? 0.345 2.972 5.641 1.00 0.00 82 ILE A N 11
ATOM 15652 C CA . ILE A 1 82 ? 0.912 4.053 4.846 1.00 0.00 82 ILE A CA 11
ATOM 15653 C C . ILE A 1 82 ? 0.631 5.409 5.485 1.00 0.00 82 ILE A C 11
ATOM 15654 O O . ILE A 1 82 ? -0.507 5.719 5.838 1.00 0.00 82 ILE A O 11
ATOM 15670 N N . LYS A 1 83 ? 1.676 6.217 5.627 1.00 0.00 83 LYS A N 11
ATOM 15671 C CA . LYS A 1 83 ? 1.543 7.544 6.220 1.00 0.00 83 LYS A CA 11
ATOM 15672 C C . LYS A 1 83 ? 2.162 8.607 5.318 1.00 0.00 83 LYS A C 11
ATOM 15673 O O . LYS A 1 83 ? 3.368 8.599 5.068 1.00 0.00 83 LYS A O 11
ATOM 15692 N N . PHE A 1 84 ? 1.329 9.521 4.833 1.00 0.00 84 PHE A N 11
ATOM 15693 C CA . PHE A 1 84 ? 1.795 10.592 3.958 1.00 0.00 84 PHE A CA 11
ATOM 15694 C C . PHE A 1 84 ? 2.094 11.856 4.759 1.00 0.00 84 PHE A C 11
ATOM 15695 O O . PHE A 1 84 ? 1.277 12.303 5.561 1.00 0.00 84 PHE A O 11
ATOM 15712 N N . ASN A 1 85 ? 3.274 12.426 4.534 1.00 0.00 85 ASN A N 11
ATOM 15713 C CA . ASN A 1 85 ? 3.683 13.638 5.234 1.00 0.00 85 ASN A CA 11
ATOM 15714 C C . ASN A 1 85 ? 3.376 13.534 6.725 1.00 0.00 85 ASN A C 11
ATOM 15715 O O . ASN A 1 85 ? 3.054 14.530 7.374 1.00 0.00 85 ASN A O 11
ATOM 15726 N N . ASP A 1 86 ? 3.479 12.323 7.262 1.00 0.00 86 ASP A N 11
ATOM 15727 C CA . ASP A 1 86 ? 3.215 12.090 8.677 1.00 0.00 86 ASP A CA 11
ATOM 15728 C C . ASP A 1 86 ? 1.719 12.169 8.970 1.00 0.00 86 ASP A C 11
ATOM 15729 O O . ASP A 1 86 ? 1.303 12.774 9.958 1.00 0.00 86 ASP A O 11
ATOM 15738 N N . GLU A 1 87 ? 0.918 11.555 8.105 1.00 0.00 87 GLU A N 11
ATOM 15739 C CA . GLU A 1 87 ? -0.531 11.559 8.272 1.00 0.00 87 GLU A CA 11
ATOM 15740 C C . GLU A 1 87 ? -1.136 10.239 7.799 1.00 0.00 87 GLU A C 11
ATOM 15741 O O . GLU A 1 87 ? -0.694 9.661 6.806 1.00 0.00 87 GLU A O 11
ATOM 15753 N N . HIS A 1 88 ? -2.150 9.769 8.519 1.00 0.00 88 HIS A N 11
ATOM 15754 C CA . HIS A 1 88 ? -2.816 8.518 8.173 1.00 0.00 88 HIS A CA 11
ATOM 15755 C C . HIS A 1 88 ? -3.964 8.765 7.199 1.00 0.00 88 HIS A C 11
ATOM 15756 O O . HIS A 1 88 ? -5.070 9.126 7.606 1.00 0.00 88 HIS A O 11
ATOM 15770 N N . ILE A 1 89 ? -3.695 8.571 5.913 1.00 0.00 89 ILE A N 11
ATOM 15771 C CA . ILE A 1 89 ? -4.705 8.772 4.882 1.00 0.00 89 ILE A CA 11
ATOM 15772 C C . ILE A 1 89 ? -5.958 7.953 5.173 1.00 0.00 89 ILE A C 11
ATOM 15773 O O . ILE A 1 89 ? -5.921 6.946 5.881 1.00 0.00 89 ILE A O 11
ATOM 15789 N N . PRO A 1 90 ? -7.095 8.392 4.613 1.00 0.00 90 PRO A N 11
ATOM 15790 C CA . PRO A 1 90 ? -8.381 7.713 4.796 1.00 0.00 90 PRO A CA 11
ATOM 15791 C C . PRO A 1 90 ? -8.433 6.368 4.080 1.00 0.00 90 PRO A C 11
ATOM 15792 O O . PRO A 1 90 ? -9.469 5.704 4.061 1.00 0.00 90 PRO A O 11
ATOM 15803 N N . GLU A 1 91 ? -7.308 5.971 3.491 1.00 0.00 91 GLU A N 11
ATOM 15804 C CA . GLU A 1 91 ? -7.228 4.705 2.774 1.00 0.00 91 GLU A CA 11
ATOM 15805 C C . GLU A 1 91 ? -6.277 3.741 3.478 1.00 0.00 91 GLU A C 11
ATOM 15806 O O . GLU A 1 91 ? -6.258 2.545 3.183 1.00 0.00 91 GLU A O 11
ATOM 15818 N N . SER A 1 92 ? -5.489 4.269 4.409 1.00 0.00 92 SER A N 11
ATOM 15819 C CA . SER A 1 92 ? -4.532 3.457 5.151 1.00 0.00 92 SER A CA 11
ATOM 15820 C C . SER A 1 92 ? -4.929 3.359 6.622 1.00 0.00 92 SER A C 11
ATOM 15821 O O . SER A 1 92 ? -5.631 4.215 7.160 1.00 0.00 92 SER A O 11
ATOM 15829 N N . PRO A 1 93 ? -4.470 2.289 7.287 1.00 0.00 93 PRO A N 11
ATOM 15830 C CA . PRO A 1 93 ? -3.634 1.263 6.656 1.00 0.00 93 PRO A CA 11
ATOM 15831 C C . PRO A 1 93 ? -4.410 0.424 5.646 1.00 0.00 93 PRO A C 11
ATOM 15832 O O . PRO A 1 93 ? -5.626 0.563 5.513 1.00 0.00 93 PRO A O 11
ATOM 15843 N N . TYR A 1 94 ? -3.699 -0.446 4.938 1.00 0.00 94 TYR A N 11
ATOM 15844 C CA . TYR A 1 94 ? -4.321 -1.307 3.939 1.00 0.00 94 TYR A CA 11
ATOM 15845 C C . TYR A 1 94 ? -4.252 -2.771 4.360 1.00 0.00 94 TYR A C 11
ATOM 15846 O O . TYR A 1 94 ? -3.330 -3.183 5.066 1.00 0.00 94 TYR A O 11
ATOM 15864 N N . LEU A 1 95 ? -5.234 -3.553 3.925 1.00 0.00 95 LEU A N 11
ATOM 15865 C CA . LEU A 1 95 ? -5.287 -4.973 4.257 1.00 0.00 95 LEU A CA 11
ATOM 15866 C C . LEU A 1 95 ? -5.254 -5.827 2.995 1.00 0.00 95 LEU A C 11
ATOM 15867 O O . LEU A 1 95 ? -6.188 -5.807 2.193 1.00 0.00 95 LEU A O 11
ATOM 15883 N N . VAL A 1 96 ? -4.173 -6.581 2.824 1.00 0.00 96 VAL A N 11
ATOM 15884 C CA . VAL A 1 96 ? -4.019 -7.447 1.661 1.00 0.00 96 VAL A CA 11
ATOM 15885 C C . VAL A 1 96 ? -3.892 -8.909 2.077 1.00 0.00 96 VAL A C 11
ATOM 15886 O O . VAL A 1 96 ? -2.893 -9.329 2.660 1.00 0.00 96 VAL A O 11
ATOM 15899 N N . PRO A 1 97 ? -4.929 -9.702 1.770 1.00 0.00 97 PRO A N 11
ATOM 15900 C CA . PRO A 1 97 ? -4.957 -11.130 2.101 1.00 0.00 97 PRO A CA 11
ATOM 15901 C C . PRO A 1 97 ? -3.966 -11.938 1.271 1.00 0.00 97 PRO A C 11
ATOM 15902 O O . PRO A 1 97 ? -4.193 -12.192 0.088 1.00 0.00 97 PRO A O 11
ATOM 15913 N N . VAL A 1 98 ? -2.865 -12.340 1.897 1.00 0.00 98 VAL A N 11
ATOM 15914 C CA . VAL A 1 98 ? -1.839 -13.121 1.216 1.00 0.00 98 VAL A CA 11
ATOM 15915 C C . VAL A 1 98 ? -2.049 -14.614 1.436 1.00 0.00 98 VAL A C 11
ATOM 15916 O O . VAL A 1 98 ? -2.240 -15.065 2.567 1.00 0.00 98 VAL A O 11
ATOM 15929 N N . ILE A 1 99 ? -2.012 -15.378 0.349 1.00 0.00 99 ILE A N 11
ATOM 15930 C CA . ILE A 1 99 ? -2.197 -16.822 0.424 1.00 0.00 99 ILE A CA 11
ATOM 15931 C C . ILE A 1 99 ? -1.019 -17.560 -0.203 1.00 0.00 99 ILE A C 11
ATOM 15932 O O . ILE A 1 99 ? -0.324 -17.022 -1.064 1.00 0.00 99 ILE A O 11
ATOM 15948 N N . ALA A 1 100 ? -0.802 -18.796 0.234 1.00 0.00 100 ALA A N 11
ATOM 15949 C CA . ALA A 1 100 ? 0.290 -19.610 -0.288 1.00 0.00 100 ALA A CA 11
ATOM 15950 C C . ALA A 1 100 ? -0.087 -20.241 -1.623 1.00 0.00 100 ALA A C 11
ATOM 15951 O O . ALA A 1 100 ? -1.003 -21.060 -1.716 1.00 0.00 100 ALA A O 11
ATOM 15958 N N . PRO A 1 101 ? 0.635 -19.855 -2.686 1.00 0.00 101 PRO A N 11
ATOM 15959 C CA . PRO A 1 101 ? 0.395 -20.371 -4.037 1.00 0.00 101 PRO A CA 11
ATOM 15960 C C . PRO A 1 101 ? 0.793 -21.836 -4.177 1.00 0.00 101 PRO A C 11
ATOM 15961 O O . PRO A 1 101 ? 1.934 -22.207 -3.903 1.00 0.00 101 PRO A O 11
ATOM 15972 N N . SER A 1 102 ? -0.155 -22.663 -4.605 1.00 0.00 102 SER A N 11
ATOM 15973 C CA . SER A 1 102 ? 0.097 -24.089 -4.778 1.00 0.00 102 SER A CA 11
ATOM 15974 C C . SER A 1 102 ? 0.257 -24.437 -6.254 1.00 0.00 102 SER A C 11
ATOM 15975 O O . SER A 1 102 ? -0.473 -23.930 -7.106 1.00 0.00 102 SER A O 11
ATOM 15983 N N . ASP A 1 103 ? 1.219 -25.305 -6.550 1.00 0.00 103 ASP A N 11
ATOM 15984 C CA . ASP A 1 103 ? 1.475 -25.722 -7.924 1.00 0.00 103 ASP A CA 11
ATOM 15985 C C . ASP A 1 103 ? 1.162 -27.204 -8.109 1.00 0.00 103 ASP A C 11
ATOM 15986 O O . ASP A 1 103 ? 1.770 -28.062 -7.467 1.00 0.00 103 ASP A O 11
ATOM 15995 N N . ASP A 1 104 ? 0.211 -27.497 -8.988 1.00 0.00 104 ASP A N 11
ATOM 15996 C CA . ASP A 1 104 ? -0.184 -28.875 -9.258 1.00 0.00 104 ASP A CA 11
ATOM 15997 C C . ASP A 1 104 ? 0.841 -29.568 -10.150 1.00 0.00 104 ASP A C 11
ATOM 15998 O O . ASP A 1 104 ? 1.242 -30.702 -9.887 1.00 0.00 104 ASP A O 11
ATOM 16007 N N . ALA A 1 105 ? 1.259 -28.881 -11.208 1.00 0.00 105 ALA A N 11
ATOM 16008 C CA . ALA A 1 105 ? 2.237 -29.430 -12.138 1.00 0.00 105 ALA A CA 11
ATOM 16009 C C . ALA A 1 105 ? 3.647 -29.359 -11.559 1.00 0.00 105 ALA A C 11
ATOM 16010 O O . ALA A 1 105 ? 4.421 -30.310 -11.667 1.00 0.00 105 ALA A O 11
ATOM 16017 N N . GLY A 1 1 ? 0.127 30.442 -7.785 1.00 0.00 1 GLY A N 12
ATOM 16018 C CA . GLY A 1 1 ? 0.209 29.825 -6.474 1.00 0.00 1 GLY A CA 12
ATOM 16019 C C . GLY A 1 1 ? 1.142 30.569 -5.540 1.00 0.00 1 GLY A C 12
ATOM 16020 O O . GLY A 1 1 ? 1.835 31.498 -5.954 1.00 0.00 1 GLY A O 12
ATOM 16024 N N . SER A 1 2 ? 1.159 30.161 -4.275 1.00 0.00 2 SER A N 12
ATOM 16025 C CA . SER A 1 2 ? 2.010 30.799 -3.277 1.00 0.00 2 SER A CA 12
ATOM 16026 C C . SER A 1 2 ? 2.770 29.755 -2.463 1.00 0.00 2 SER A C 12
ATOM 16027 O O . SER A 1 2 ? 2.309 28.626 -2.298 1.00 0.00 2 SER A O 12
ATOM 16035 N N . SER A 1 3 ? 3.936 30.143 -1.956 1.00 0.00 3 SER A N 12
ATOM 16036 C CA . SER A 1 3 ? 4.762 29.242 -1.163 1.00 0.00 3 SER A CA 12
ATOM 16037 C C . SER A 1 3 ? 4.765 29.657 0.305 1.00 0.00 3 SER A C 12
ATOM 16038 O O . SER A 1 3 ? 4.301 30.742 0.655 1.00 0.00 3 SER A O 12
ATOM 16046 N N . GLY A 1 4 ? 5.291 28.786 1.160 1.00 0.00 4 GLY A N 12
ATOM 16047 C CA . GLY A 1 4 ? 5.344 29.079 2.580 1.00 0.00 4 GLY A CA 12
ATOM 16048 C C . GLY A 1 4 ? 4.463 28.155 3.397 1.00 0.00 4 GLY A C 12
ATOM 16049 O O . GLY A 1 4 ? 4.705 26.950 3.459 1.00 0.00 4 GLY A O 12
ATOM 16053 N N . SER A 1 5 ? 3.438 28.721 4.027 1.00 0.00 5 SER A N 12
ATOM 16054 C CA . SER A 1 5 ? 2.521 27.940 4.848 1.00 0.00 5 SER A CA 12
ATOM 16055 C C . SER A 1 5 ? 1.092 28.052 4.323 1.00 0.00 5 SER A C 12
ATOM 16056 O O . SER A 1 5 ? 0.141 28.150 5.098 1.00 0.00 5 SER A O 12
ATOM 16064 N N . SER A 1 6 ? 0.951 28.035 3.002 1.00 0.00 6 SER A N 12
ATOM 16065 C CA . SER A 1 6 ? -0.360 28.139 2.372 1.00 0.00 6 SER A CA 12
ATOM 16066 C C . SER A 1 6 ? -0.449 27.226 1.152 1.00 0.00 6 SER A C 12
ATOM 16067 O O . SER A 1 6 ? 0.247 27.429 0.158 1.00 0.00 6 SER A O 12
ATOM 16075 N N . GLY A 1 7 ? -1.314 26.219 1.236 1.00 0.00 7 GLY A N 12
ATOM 16076 C CA . GLY A 1 7 ? -1.479 25.290 0.135 1.00 0.00 7 GLY A CA 12
ATOM 16077 C C . GLY A 1 7 ? -2.566 24.266 0.398 1.00 0.00 7 GLY A C 12
ATOM 16078 O O . GLY A 1 7 ? -2.640 23.697 1.486 1.00 0.00 7 GLY A O 12
ATOM 16082 N N . GLU A 1 8 ? -3.413 24.033 -0.600 1.00 0.00 8 GLU A N 12
ATOM 16083 C CA . GLU A 1 8 ? -4.502 23.074 -0.470 1.00 0.00 8 GLU A CA 12
ATOM 16084 C C . GLU A 1 8 ? -4.061 21.684 -0.922 1.00 0.00 8 GLU A C 12
ATOM 16085 O O . GLU A 1 8 ? -3.497 21.522 -2.003 1.00 0.00 8 GLU A O 12
ATOM 16097 N N . GLY A 1 9 ? -4.321 20.685 -0.085 1.00 0.00 9 GLY A N 12
ATOM 16098 C CA . GLY A 1 9 ? -3.943 19.322 -0.415 1.00 0.00 9 GLY A CA 12
ATOM 16099 C C . GLY A 1 9 ? -3.100 18.676 0.666 1.00 0.00 9 GLY A C 12
ATOM 16100 O O . GLY A 1 9 ? -2.351 19.355 1.367 1.00 0.00 9 GLY A O 12
ATOM 16104 N N . GLY A 1 10 ? -3.223 17.359 0.801 1.00 0.00 10 GLY A N 12
ATOM 16105 C CA . GLY A 1 10 ? -2.462 16.644 1.809 1.00 0.00 10 GLY A CA 12
ATOM 16106 C C . GLY A 1 10 ? -2.632 15.141 1.705 1.00 0.00 10 GLY A C 12
ATOM 16107 O O . GLY A 1 10 ? -2.649 14.586 0.606 1.00 0.00 10 GLY A O 12
ATOM 16111 N N . ALA A 1 11 ? -2.755 14.481 2.851 1.00 0.00 11 ALA A N 12
ATOM 16112 C CA . ALA A 1 11 ? -2.925 13.033 2.885 1.00 0.00 11 ALA A CA 12
ATOM 16113 C C . ALA A 1 11 ? -4.229 12.618 2.212 1.00 0.00 11 ALA A C 12
ATOM 16114 O O . ALA A 1 11 ? -4.220 11.933 1.188 1.00 0.00 11 ALA A O 12
ATOM 16121 N N . HIS A 1 12 ? -5.348 13.035 2.793 1.00 0.00 12 HIS A N 12
ATOM 16122 C CA . HIS A 1 12 ? -6.661 12.705 2.248 1.00 0.00 12 HIS A CA 12
ATOM 16123 C C . HIS A 1 12 ? -6.647 12.764 0.724 1.00 0.00 12 HIS A C 12
ATOM 16124 O O . HIS A 1 12 ? -7.432 12.088 0.058 1.00 0.00 12 HIS A O 12
ATOM 16138 N N . LYS A 1 13 ? -5.752 13.578 0.176 1.00 0.00 13 LYS A N 12
ATOM 16139 C CA . LYS A 1 13 ? -5.634 13.725 -1.270 1.00 0.00 13 LYS A CA 12
ATOM 16140 C C . LYS A 1 13 ? -4.560 12.796 -1.827 1.00 0.00 13 LYS A C 12
ATOM 16141 O O . LYS A 1 13 ? -3.767 13.189 -2.682 1.00 0.00 13 LYS A O 12
ATOM 16160 N N . VAL A 1 14 ? -4.542 11.560 -1.337 1.00 0.00 14 VAL A N 12
ATOM 16161 C CA . VAL A 1 14 ? -3.567 10.573 -1.787 1.00 0.00 14 VAL A CA 12
ATOM 16162 C C . VAL A 1 14 ? -4.210 9.202 -1.954 1.00 0.00 14 VAL A C 12
ATOM 16163 O O . VAL A 1 14 ? -4.643 8.585 -0.980 1.00 0.00 14 VAL A O 12
ATOM 16176 N N . ARG A 1 15 ? -4.270 8.729 -3.195 1.00 0.00 15 ARG A N 12
ATOM 16177 C CA . ARG A 1 15 ? -4.862 7.431 -3.490 1.00 0.00 15 ARG A CA 12
ATOM 16178 C C . ARG A 1 15 ? -3.780 6.390 -3.767 1.00 0.00 15 ARG A C 12
ATOM 16179 O O . ARG A 1 15 ? -2.709 6.715 -4.277 1.00 0.00 15 ARG A O 12
ATOM 16200 N N . ALA A 1 16 ? -4.068 5.139 -3.425 1.00 0.00 16 ALA A N 12
ATOM 16201 C CA . ALA A 1 16 ? -3.122 4.051 -3.638 1.00 0.00 16 ALA A CA 12
ATOM 16202 C C . ALA A 1 16 ? -3.830 2.796 -4.138 1.00 0.00 16 ALA A C 12
ATOM 16203 O O . ALA A 1 16 ? -4.616 2.186 -3.415 1.00 0.00 16 ALA A O 12
ATOM 16210 N N . GLY A 1 17 ? -3.546 2.417 -5.380 1.00 0.00 17 GLY A N 12
ATOM 16211 C CA . GLY A 1 17 ? -4.164 1.236 -5.956 1.00 0.00 17 GLY A CA 12
ATOM 16212 C C . GLY A 1 17 ? -3.157 0.321 -6.624 1.00 0.00 17 GLY A C 12
ATOM 16213 O O . GLY A 1 17 ? -1.957 0.591 -6.608 1.00 0.00 17 GLY A O 12
ATOM 16217 N N . GLY A 1 18 ? -3.647 -0.766 -7.211 1.00 0.00 18 GLY A N 12
ATOM 16218 C CA . GLY A 1 18 ? -2.768 -1.709 -7.877 1.00 0.00 18 GLY A CA 12
ATOM 16219 C C . GLY A 1 18 ? -3.198 -3.148 -7.671 1.00 0.00 18 GLY A C 12
ATOM 16220 O O . GLY A 1 18 ? -3.937 -3.470 -6.740 1.00 0.00 18 GLY A O 12
ATOM 16224 N N . PRO A 1 19 ? -2.731 -4.041 -8.555 1.00 0.00 19 PRO A N 12
ATOM 16225 C CA . PRO A 1 19 ? -3.060 -5.468 -8.487 1.00 0.00 19 PRO A CA 12
ATOM 16226 C C . PRO A 1 19 ? -2.404 -6.159 -7.296 1.00 0.00 19 PRO A C 12
ATOM 16227 O O . PRO A 1 19 ? -2.640 -7.339 -7.042 1.00 0.00 19 PRO A O 12
ATOM 16238 N N . GLY A 1 20 ? -1.578 -5.413 -6.568 1.00 0.00 20 GLY A N 12
ATOM 16239 C CA . GLY A 1 20 ? -0.900 -5.971 -5.412 1.00 0.00 20 GLY A CA 12
ATOM 16240 C C . GLY A 1 20 ? -1.661 -5.732 -4.122 1.00 0.00 20 GLY A C 12
ATOM 16241 O O . GLY A 1 20 ? -1.542 -6.503 -3.170 1.00 0.00 20 GLY A O 12
ATOM 16245 N N . LEU A 1 21 ? -2.444 -4.658 -4.090 1.00 0.00 21 LEU A N 12
ATOM 16246 C CA . LEU A 1 21 ? -3.227 -4.317 -2.907 1.00 0.00 21 LEU A CA 12
ATOM 16247 C C . LEU A 1 21 ? -4.419 -5.257 -2.754 1.00 0.00 21 LEU A C 12
ATOM 16248 O O . LEU A 1 21 ? -4.724 -5.713 -1.653 1.00 0.00 21 LEU A O 12
ATOM 16264 N N . GLU A 1 22 ? -5.088 -5.542 -3.867 1.00 0.00 22 GLU A N 12
ATOM 16265 C CA . GLU A 1 22 ? -6.245 -6.428 -3.855 1.00 0.00 22 GLU A CA 12
ATOM 16266 C C . GLU A 1 22 ? -5.968 -7.677 -3.024 1.00 0.00 22 GLU A C 12
ATOM 16267 O O . GLU A 1 22 ? -6.682 -7.968 -2.065 1.00 0.00 22 GLU A O 12
ATOM 16279 N N . ARG A 1 23 ? -4.924 -8.409 -3.399 1.00 0.00 23 ARG A N 12
ATOM 16280 C CA . ARG A 1 23 ? -4.551 -9.627 -2.689 1.00 0.00 23 ARG A CA 12
ATOM 16281 C C . ARG A 1 23 ? -3.036 -9.805 -2.674 1.00 0.00 23 ARG A C 12
ATOM 16282 O O . ARG A 1 23 ? -2.298 -8.987 -3.221 1.00 0.00 23 ARG A O 12
ATOM 16303 N N . GLY A 1 24 ? -2.577 -10.881 -2.041 1.00 0.00 24 GLY A N 12
ATOM 16304 C CA . GLY A 1 24 ? -1.152 -11.147 -1.964 1.00 0.00 24 GLY A CA 12
ATOM 16305 C C . GLY A 1 24 ? -0.833 -12.626 -2.049 1.00 0.00 24 GLY A C 12
ATOM 16306 O O . GLY A 1 24 ? -1.717 -13.467 -1.891 1.00 0.00 24 GLY A O 12
ATOM 16310 N N . GLU A 1 25 ? 0.434 -12.942 -2.300 1.00 0.00 25 GLU A N 12
ATOM 16311 C CA . GLU A 1 25 ? 0.865 -14.331 -2.409 1.00 0.00 25 GLU A CA 12
ATOM 16312 C C . GLU A 1 25 ? 2.116 -14.578 -1.570 1.00 0.00 25 GLU A C 12
ATOM 16313 O O . GLU A 1 25 ? 2.985 -13.713 -1.462 1.00 0.00 25 GLU A O 12
ATOM 16325 N N . ALA A 1 26 ? 2.200 -15.765 -0.979 1.00 0.00 26 ALA A N 12
ATOM 16326 C CA . ALA A 1 26 ? 3.344 -16.128 -0.152 1.00 0.00 26 ALA A CA 12
ATOM 16327 C C . ALA A 1 26 ? 4.571 -16.421 -1.008 1.00 0.00 26 ALA A C 12
ATOM 16328 O O . ALA A 1 26 ? 4.518 -17.235 -1.928 1.00 0.00 26 ALA A O 12
ATOM 16335 N N . GLY A 1 27 ? 5.677 -15.748 -0.701 1.00 0.00 27 GLY A N 12
ATOM 16336 C CA . GLY A 1 27 ? 6.900 -15.950 -1.454 1.00 0.00 27 GLY A CA 12
ATOM 16337 C C . GLY A 1 27 ? 6.839 -15.334 -2.837 1.00 0.00 27 GLY A C 12
ATOM 16338 O O . GLY A 1 27 ? 7.598 -15.714 -3.728 1.00 0.00 27 GLY A O 12
ATOM 16342 N N . VAL A 1 28 ? 5.931 -14.380 -3.019 1.00 0.00 28 VAL A N 12
ATOM 16343 C CA . VAL A 1 28 ? 5.773 -13.710 -4.304 1.00 0.00 28 VAL A CA 12
ATOM 16344 C C . VAL A 1 28 ? 5.862 -12.196 -4.149 1.00 0.00 28 VAL A C 12
ATOM 16345 O O . VAL A 1 28 ? 5.125 -11.582 -3.376 1.00 0.00 28 VAL A O 12
ATOM 16358 N N . PRO A 1 29 ? 6.783 -11.577 -4.902 1.00 0.00 29 PRO A N 12
ATOM 16359 C CA . PRO A 1 29 ? 6.990 -10.127 -4.867 1.00 0.00 29 PRO A CA 12
ATOM 16360 C C . PRO A 1 29 ? 5.827 -9.360 -5.488 1.00 0.00 29 PRO A C 12
ATOM 16361 O O . PRO A 1 29 ? 5.632 -9.387 -6.702 1.00 0.00 29 PRO A O 12
ATOM 16372 N N . ALA A 1 30 ? 5.057 -8.678 -4.646 1.00 0.00 30 ALA A N 12
ATOM 16373 C CA . ALA A 1 30 ? 3.915 -7.902 -5.113 1.00 0.00 30 ALA A CA 12
ATOM 16374 C C . ALA A 1 30 ? 4.264 -6.422 -5.221 1.00 0.00 30 ALA A C 12
ATOM 16375 O O . ALA A 1 30 ? 4.393 -5.731 -4.211 1.00 0.00 30 ALA A O 12
ATOM 16382 N N . GLU A 1 31 ? 4.417 -5.943 -6.452 1.00 0.00 31 GLU A N 12
ATOM 16383 C CA . GLU A 1 31 ? 4.752 -4.544 -6.690 1.00 0.00 31 GLU A CA 12
ATOM 16384 C C . GLU A 1 31 ? 3.490 -3.701 -6.849 1.00 0.00 31 GLU A C 12
ATOM 16385 O O . GLU A 1 31 ? 2.454 -4.193 -7.294 1.00 0.00 31 GLU A O 12
ATOM 16397 N N . PHE A 1 32 ? 3.587 -2.427 -6.482 1.00 0.00 32 PHE A N 12
ATOM 16398 C CA . PHE A 1 32 ? 2.453 -1.515 -6.583 1.00 0.00 32 PHE A CA 12
ATOM 16399 C C . PHE A 1 32 ? 2.923 -0.062 -6.585 1.00 0.00 32 PHE A C 12
ATOM 16400 O O . PHE A 1 32 ? 3.706 0.349 -5.731 1.00 0.00 32 PHE A O 12
ATOM 16417 N N . SER A 1 33 ? 2.437 0.707 -7.554 1.00 0.00 33 SER A N 12
ATOM 16418 C CA . SER A 1 33 ? 2.810 2.113 -7.672 1.00 0.00 33 SER A CA 12
ATOM 16419 C C . SER A 1 33 ? 1.766 3.008 -7.013 1.00 0.00 33 SER A C 12
ATOM 16420 O O . SER A 1 33 ? 0.607 2.622 -6.862 1.00 0.00 33 SER A O 12
ATOM 16428 N N . ILE A 1 34 ? 2.187 4.206 -6.621 1.00 0.00 34 ILE A N 12
ATOM 16429 C CA . ILE A 1 34 ? 1.288 5.158 -5.978 1.00 0.00 34 ILE A CA 12
ATOM 16430 C C . ILE A 1 34 ? 1.239 6.473 -6.747 1.00 0.00 34 ILE A C 12
ATOM 16431 O O . ILE A 1 34 ? 2.269 7.104 -6.985 1.00 0.00 34 ILE A O 12
ATOM 16447 N N . TRP A 1 35 ? 0.036 6.881 -7.134 1.00 0.00 35 TRP A N 12
ATOM 16448 C CA . TRP A 1 35 ? -0.148 8.124 -7.876 1.00 0.00 35 TRP A CA 12
ATOM 16449 C C . TRP A 1 35 ? -0.445 9.283 -6.931 1.00 0.00 35 TRP A C 12
ATOM 16450 O O . TRP A 1 35 ? -1.484 9.310 -6.270 1.00 0.00 35 TRP A O 12
ATOM 16471 N N . THR A 1 36 ? 0.475 10.243 -6.872 1.00 0.00 36 THR A N 12
ATOM 16472 C CA . THR A 1 36 ? 0.312 11.404 -6.007 1.00 0.00 36 THR A CA 12
ATOM 16473 C C . THR A 1 36 ? 0.425 12.700 -6.801 1.00 0.00 36 THR A C 12
ATOM 16474 O O . THR A 1 36 ? 1.023 13.673 -6.338 1.00 0.00 36 THR A O 12
ATOM 16485 N N . ARG A 1 37 ? -0.152 12.709 -7.998 1.00 0.00 37 ARG A N 12
ATOM 16486 C CA . ARG A 1 37 ? -0.115 13.886 -8.855 1.00 0.00 37 ARG A CA 12
ATOM 16487 C C . ARG A 1 37 ? -0.813 15.067 -8.188 1.00 0.00 37 ARG A C 12
ATOM 16488 O O . ARG A 1 37 ? -0.236 16.146 -8.054 1.00 0.00 37 ARG A O 12
ATOM 16509 N N . GLU A 1 38 ? -2.058 14.855 -7.775 1.00 0.00 38 GLU A N 12
ATOM 16510 C CA . GLU A 1 38 ? -2.835 15.903 -7.123 1.00 0.00 38 GLU A CA 12
ATOM 16511 C C . GLU A 1 38 ? -2.522 15.964 -5.630 1.00 0.00 38 GLU A C 12
ATOM 16512 O O . GLU A 1 38 ? -3.147 15.275 -4.825 1.00 0.00 38 GLU A O 12
ATOM 16524 N N . ALA A 1 39 ? -1.549 16.795 -5.269 1.00 0.00 39 ALA A N 12
ATOM 16525 C CA . ALA A 1 39 ? -1.154 16.948 -3.876 1.00 0.00 39 ALA A CA 12
ATOM 16526 C C . ALA A 1 39 ? -0.110 18.048 -3.718 1.00 0.00 39 ALA A C 12
ATOM 16527 O O . ALA A 1 39 ? 0.890 18.076 -4.435 1.00 0.00 39 ALA A O 12
ATOM 16534 N N . GLY A 1 40 ? -0.348 18.955 -2.776 1.00 0.00 40 GLY A N 12
ATOM 16535 C CA . GLY A 1 40 ? 0.580 20.046 -2.542 1.00 0.00 40 GLY A CA 12
ATOM 16536 C C . GLY A 1 40 ? 1.586 19.728 -1.455 1.00 0.00 40 GLY A C 12
ATOM 16537 O O . GLY A 1 40 ? 1.782 20.518 -0.531 1.00 0.00 40 GLY A O 12
ATOM 16541 N N . ALA A 1 41 ? 2.225 18.568 -1.562 1.00 0.00 41 ALA A N 12
ATOM 16542 C CA . ALA A 1 41 ? 3.217 18.148 -0.581 1.00 0.00 41 ALA A CA 12
ATOM 16543 C C . ALA A 1 41 ? 3.899 16.853 -1.008 1.00 0.00 41 ALA A C 12
ATOM 16544 O O . ALA A 1 41 ? 3.397 16.130 -1.868 1.00 0.00 41 ALA A O 12
ATOM 16551 N N . GLY A 1 42 ? 5.047 16.565 -0.402 1.00 0.00 42 GLY A N 12
ATOM 16552 C CA . GLY A 1 42 ? 5.779 15.357 -0.735 1.00 0.00 42 GLY A CA 12
ATOM 16553 C C . GLY A 1 42 ? 6.137 14.540 0.491 1.00 0.00 42 GLY A C 12
ATOM 16554 O O . GLY A 1 42 ? 6.874 15.002 1.361 1.00 0.00 42 GLY A O 12
ATOM 16558 N N . GLY A 1 43 ? 5.610 13.321 0.562 1.00 0.00 43 GLY A N 12
ATOM 16559 C CA . GLY A 1 43 ? 5.888 12.459 1.696 1.00 0.00 43 GLY A CA 12
ATOM 16560 C C . GLY A 1 43 ? 5.087 11.172 1.654 1.00 0.00 43 GLY A C 12
ATOM 16561 O O . GLY A 1 43 ? 3.860 11.199 1.552 1.00 0.00 43 GLY A O 12
ATOM 16565 N N . LEU A 1 44 ? 5.782 10.042 1.733 1.00 0.00 44 LEU A N 12
ATOM 16566 C CA . LEU A 1 44 ? 5.127 8.738 1.703 1.00 0.00 44 LEU A CA 12
ATOM 16567 C C . LEU A 1 44 ? 5.827 7.756 2.637 1.00 0.00 44 LEU A C 12
ATOM 16568 O O . LEU A 1 44 ? 7.010 7.909 2.941 1.00 0.00 44 LEU A O 12
ATOM 16584 N N . SER A 1 45 ? 5.088 6.748 3.087 1.00 0.00 45 SER A N 12
ATOM 16585 C CA . SER A 1 45 ? 5.637 5.741 3.989 1.00 0.00 45 SER A CA 12
ATOM 16586 C C . SER A 1 45 ? 4.870 4.428 3.867 1.00 0.00 45 SER A C 12
ATOM 16587 O O . SER A 1 45 ? 3.672 4.420 3.583 1.00 0.00 45 SER A O 12
ATOM 16595 N N . ILE A 1 46 ? 5.569 3.319 4.083 1.00 0.00 46 ILE A N 12
ATOM 16596 C CA . ILE A 1 46 ? 4.956 2.000 3.999 1.00 0.00 46 ILE A CA 12
ATOM 16597 C C . ILE A 1 46 ? 5.500 1.070 5.078 1.00 0.00 46 ILE A C 12
ATOM 16598 O O . ILE A 1 46 ? 6.693 1.084 5.379 1.00 0.00 46 ILE A O 12
ATOM 16614 N N . ALA A 1 47 ? 4.617 0.262 5.656 1.00 0.00 47 ALA A N 12
ATOM 16615 C CA . ALA A 1 47 ? 5.010 -0.678 6.699 1.00 0.00 47 ALA A CA 12
ATOM 16616 C C . ALA A 1 47 ? 4.168 -1.947 6.639 1.00 0.00 47 ALA A C 12
ATOM 16617 O O . ALA A 1 47 ? 2.979 -1.932 6.961 1.00 0.00 47 ALA A O 12
ATOM 16624 N N . VAL A 1 48 ? 4.791 -3.046 6.227 1.00 0.00 48 VAL A N 12
ATOM 16625 C CA . VAL A 1 48 ? 4.099 -4.326 6.126 1.00 0.00 48 VAL A CA 12
ATOM 16626 C C . VAL A 1 48 ? 4.225 -5.122 7.420 1.00 0.00 48 VAL A C 12
ATOM 16627 O O . VAL A 1 48 ? 5.327 -5.475 7.838 1.00 0.00 48 VAL A O 12
ATOM 16640 N N . GLU A 1 49 ? 3.087 -5.403 8.049 1.00 0.00 49 GLU A N 12
ATOM 16641 C CA . GLU A 1 49 ? 3.071 -6.159 9.296 1.00 0.00 49 GLU A CA 12
ATOM 16642 C C . GLU A 1 49 ? 2.074 -7.312 9.221 1.00 0.00 49 GLU A C 12
ATOM 16643 O O . GLU A 1 49 ? 1.051 -7.218 8.544 1.00 0.00 49 GLU A O 12
ATOM 16655 N N . GLY A 1 50 ? 2.382 -8.399 9.921 1.00 0.00 50 GLY A N 12
ATOM 16656 C CA . GLY A 1 50 ? 1.505 -9.556 9.920 1.00 0.00 50 GLY A CA 12
ATOM 16657 C C . GLY A 1 50 ? 2.023 -10.678 10.797 1.00 0.00 50 GLY A C 12
ATOM 16658 O O . GLY A 1 50 ? 2.814 -10.461 11.715 1.00 0.00 50 GLY A O 12
ATOM 16662 N N . PRO A 1 51 ? 1.572 -11.909 10.517 1.00 0.00 51 PRO A N 12
ATOM 16663 C CA . PRO A 1 51 ? 1.981 -13.094 11.276 1.00 0.00 51 PRO A CA 12
ATOM 16664 C C . PRO A 1 51 ? 3.439 -13.465 11.029 1.00 0.00 51 PRO A C 12
ATOM 16665 O O . PRO A 1 51 ? 4.007 -14.294 11.741 1.00 0.00 51 PRO A O 12
ATOM 16676 N N . SER A 1 52 ? 4.039 -12.848 10.017 1.00 0.00 52 SER A N 12
ATOM 16677 C CA . SER A 1 52 ? 5.432 -13.117 9.675 1.00 0.00 52 SER A CA 12
ATOM 16678 C C . SER A 1 52 ? 6.103 -11.868 9.113 1.00 0.00 52 SER A C 12
ATOM 16679 O O . SER A 1 52 ? 5.450 -10.853 8.869 1.00 0.00 52 SER A O 12
ATOM 16687 N N . LYS A 1 53 ? 7.414 -11.949 8.909 1.00 0.00 53 LYS A N 12
ATOM 16688 C CA . LYS A 1 53 ? 8.177 -10.828 8.375 1.00 0.00 53 LYS A CA 12
ATOM 16689 C C . LYS A 1 53 ? 7.965 -10.692 6.870 1.00 0.00 53 LYS A C 12
ATOM 16690 O O . LYS A 1 53 ? 7.741 -11.682 6.175 1.00 0.00 53 LYS A O 12
ATOM 16709 N N . ALA A 1 54 ? 8.039 -9.461 6.376 1.00 0.00 54 ALA A N 12
ATOM 16710 C CA . ALA A 1 54 ? 7.858 -9.198 4.953 1.00 0.00 54 ALA A CA 12
ATOM 16711 C C . ALA A 1 54 ? 8.934 -8.253 4.429 1.00 0.00 54 ALA A C 12
ATOM 16712 O O . ALA A 1 54 ? 9.135 -7.166 4.969 1.00 0.00 54 ALA A O 12
ATOM 16719 N N . GLU A 1 55 ? 9.624 -8.676 3.374 1.00 0.00 55 GLU A N 12
ATOM 16720 C CA . GLU A 1 55 ? 10.681 -7.867 2.778 1.00 0.00 55 GLU A CA 12
ATOM 16721 C C . GLU A 1 55 ? 10.102 -6.626 2.105 1.00 0.00 55 GLU A C 12
ATOM 16722 O O . GLU A 1 55 ? 8.971 -6.642 1.619 1.00 0.00 55 GLU A O 12
ATOM 16734 N N . ILE A 1 56 ? 10.886 -5.553 2.082 1.00 0.00 56 ILE A N 12
ATOM 16735 C CA . ILE A 1 56 ? 10.453 -4.304 1.468 1.00 0.00 56 ILE A CA 12
ATOM 16736 C C . ILE A 1 56 ? 11.609 -3.614 0.751 1.00 0.00 56 ILE A C 12
ATOM 16737 O O . ILE A 1 56 ? 12.660 -3.364 1.341 1.00 0.00 56 ILE A O 12
ATOM 16753 N N . THR A 1 57 ? 11.405 -3.306 -0.527 1.00 0.00 57 THR A N 12
ATOM 16754 C CA . THR A 1 57 ? 12.430 -2.644 -1.325 1.00 0.00 57 THR A CA 12
ATOM 16755 C C . THR A 1 57 ? 11.909 -1.336 -1.909 1.00 0.00 57 THR A C 12
ATOM 16756 O O . THR A 1 57 ? 11.175 -1.334 -2.897 1.00 0.00 57 THR A O 12
ATOM 16767 N N . PHE A 1 58 ? 12.296 -0.224 -1.294 1.00 0.00 58 PHE A N 12
ATOM 16768 C CA . PHE A 1 58 ? 11.868 1.092 -1.753 1.00 0.00 58 PHE A CA 12
ATOM 16769 C C . PHE A 1 58 ? 13.047 1.881 -2.317 1.00 0.00 58 PHE A C 12
ATOM 16770 O O . PHE A 1 58 ? 13.798 2.513 -1.573 1.00 0.00 58 PHE A O 12
ATOM 16787 N N . ASP A 1 59 ? 13.203 1.839 -3.636 1.00 0.00 59 ASP A N 12
ATOM 16788 C CA . ASP A 1 59 ? 14.289 2.549 -4.301 1.00 0.00 59 ASP A CA 12
ATOM 16789 C C . ASP A 1 59 ? 13.743 3.583 -5.280 1.00 0.00 59 ASP A C 12
ATOM 16790 O O . ASP A 1 59 ? 12.896 3.273 -6.117 1.00 0.00 59 ASP A O 12
ATOM 16799 N N . ASP A 1 60 ? 14.233 4.813 -5.167 1.00 0.00 60 ASP A N 12
ATOM 16800 C CA . ASP A 1 60 ? 13.794 5.893 -6.043 1.00 0.00 60 ASP A CA 12
ATOM 16801 C C . ASP A 1 60 ? 14.895 6.277 -7.026 1.00 0.00 60 ASP A C 12
ATOM 16802 O O . ASP A 1 60 ? 15.880 6.917 -6.654 1.00 0.00 60 ASP A O 12
ATOM 16811 N N . HIS A 1 61 ? 14.723 5.882 -8.283 1.00 0.00 61 HIS A N 12
ATOM 16812 C CA . HIS A 1 61 ? 15.702 6.185 -9.322 1.00 0.00 61 HIS A CA 12
ATOM 16813 C C . HIS A 1 61 ? 15.200 7.298 -10.236 1.00 0.00 61 HIS A C 12
ATOM 16814 O O . HIS A 1 61 ? 13.999 7.421 -10.479 1.00 0.00 61 HIS A O 12
ATOM 16828 N N . LYS A 1 62 ? 16.126 8.106 -10.740 1.00 0.00 62 LYS A N 12
ATOM 16829 C CA . LYS A 1 62 ? 15.778 9.209 -11.629 1.00 0.00 62 LYS A CA 12
ATOM 16830 C C . LYS A 1 62 ? 15.678 8.733 -13.074 1.00 0.00 62 LYS A C 12
ATOM 16831 O O . LYS A 1 62 ? 14.913 9.280 -13.866 1.00 0.00 62 LYS A O 12
ATOM 16850 N N . ASN A 1 63 ? 16.456 7.709 -13.410 1.00 0.00 63 ASN A N 12
ATOM 16851 C CA . ASN A 1 63 ? 16.455 7.159 -14.761 1.00 0.00 63 ASN A CA 12
ATOM 16852 C C . ASN A 1 63 ? 15.194 6.337 -15.012 1.00 0.00 63 ASN A C 12
ATOM 16853 O O . ASN A 1 63 ? 14.843 6.052 -16.156 1.00 0.00 63 ASN A O 12
ATOM 16864 N N . GLY A 1 64 ? 14.516 5.958 -13.932 1.00 0.00 64 GLY A N 12
ATOM 16865 C CA . GLY A 1 64 ? 13.302 5.173 -14.057 1.00 0.00 64 GLY A CA 12
ATOM 16866 C C . GLY A 1 64 ? 13.048 4.300 -12.843 1.00 0.00 64 GLY A C 12
ATOM 16867 O O . GLY A 1 64 ? 13.317 3.099 -12.868 1.00 0.00 64 GLY A O 12
ATOM 16871 N N . SER A 1 65 ? 12.532 4.906 -11.779 1.00 0.00 65 SER A N 12
ATOM 16872 C CA . SER A 1 65 ? 12.248 4.177 -10.548 1.00 0.00 65 SER A CA 12
ATOM 16873 C C . SER A 1 65 ? 11.448 2.911 -10.839 1.00 0.00 65 SER A C 12
ATOM 16874 O O . SER A 1 65 ? 10.648 2.870 -11.774 1.00 0.00 65 SER A O 12
ATOM 16882 N N . CYS A 1 66 ? 11.670 1.879 -10.032 1.00 0.00 66 CYS A N 12
ATOM 16883 C CA . CYS A 1 66 ? 10.971 0.610 -10.201 1.00 0.00 66 CYS A CA 12
ATOM 16884 C C . CYS A 1 66 ? 9.613 0.640 -9.508 1.00 0.00 66 CYS A C 12
ATOM 16885 O O . CYS A 1 66 ? 8.580 0.403 -10.133 1.00 0.00 66 CYS A O 12
ATOM 16893 N N . GLY A 1 67 ? 9.624 0.932 -8.211 1.00 0.00 67 GLY A N 12
ATOM 16894 C CA . GLY A 1 67 ? 8.387 0.986 -7.452 1.00 0.00 67 GLY A CA 12
ATOM 16895 C C . GLY A 1 67 ? 8.526 0.374 -6.073 1.00 0.00 67 GLY A C 12
ATOM 16896 O O . GLY A 1 67 ? 9.637 0.131 -5.603 1.00 0.00 67 GLY A O 12
ATOM 16900 N N . VAL A 1 68 ? 7.394 0.127 -5.420 1.00 0.00 68 VAL A N 12
ATOM 16901 C CA . VAL A 1 68 ? 7.394 -0.459 -4.086 1.00 0.00 68 VAL A CA 12
ATOM 16902 C C . VAL A 1 68 ? 6.966 -1.922 -4.127 1.00 0.00 68 VAL A C 12
ATOM 16903 O O . VAL A 1 68 ? 5.825 -2.236 -4.464 1.00 0.00 68 VAL A O 12
ATOM 16916 N N . SER A 1 69 ? 7.890 -2.813 -3.784 1.00 0.00 69 SER A N 12
ATOM 16917 C CA . SER A 1 69 ? 7.610 -4.244 -3.784 1.00 0.00 69 SER A CA 12
ATOM 16918 C C . SER A 1 69 ? 7.704 -4.818 -2.374 1.00 0.00 69 SER A C 12
ATOM 16919 O O . SER A 1 69 ? 8.311 -4.217 -1.486 1.00 0.00 69 SER A O 12
ATOM 16927 N N . TYR A 1 70 ? 7.103 -5.985 -2.175 1.00 0.00 70 TYR A N 12
ATOM 16928 C CA . TYR A 1 70 ? 7.117 -6.640 -0.872 1.00 0.00 70 TYR A CA 12
ATOM 16929 C C . TYR A 1 70 ? 6.908 -8.144 -1.017 1.00 0.00 70 TYR A C 12
ATOM 16930 O O . TYR A 1 70 ? 6.224 -8.602 -1.933 1.00 0.00 70 TYR A O 12
ATOM 16948 N N . ILE A 1 71 ? 7.503 -8.908 -0.106 1.00 0.00 71 ILE A N 12
ATOM 16949 C CA . ILE A 1 71 ? 7.382 -10.361 -0.130 1.00 0.00 71 ILE A CA 12
ATOM 16950 C C . ILE A 1 71 ? 7.099 -10.911 1.262 1.00 0.00 71 ILE A C 12
ATOM 16951 O O . ILE A 1 71 ? 7.709 -10.489 2.245 1.00 0.00 71 ILE A O 12
ATOM 16967 N N . ALA A 1 72 ? 6.170 -11.858 1.341 1.00 0.00 72 ALA A N 12
ATOM 16968 C CA . ALA A 1 72 ? 5.809 -12.471 2.614 1.00 0.00 72 ALA A CA 12
ATOM 16969 C C . ALA A 1 72 ? 6.042 -13.977 2.584 1.00 0.00 72 ALA A C 12
ATOM 16970 O O . ALA A 1 72 ? 5.219 -14.732 2.065 1.00 0.00 72 ALA A O 12
ATOM 16977 N N . GLN A 1 73 ? 7.169 -14.408 3.143 1.00 0.00 73 GLN A N 12
ATOM 16978 C CA . GLN A 1 73 ? 7.510 -15.825 3.178 1.00 0.00 73 GLN A CA 12
ATOM 16979 C C . GLN A 1 73 ? 6.268 -16.679 3.413 1.00 0.00 73 GLN A C 12
ATOM 16980 O O . GLN A 1 73 ? 5.970 -17.584 2.634 1.00 0.00 73 GLN A O 12
ATOM 16994 N N . GLU A 1 74 ? 5.548 -16.384 4.490 1.00 0.00 74 GLU A N 12
ATOM 16995 C CA . GLU A 1 74 ? 4.339 -17.125 4.828 1.00 0.00 74 GLU A CA 12
ATOM 16996 C C . GLU A 1 74 ? 3.092 -16.298 4.530 1.00 0.00 74 GLU A C 12
ATOM 16997 O O . GLU A 1 74 ? 3.086 -15.073 4.649 1.00 0.00 74 GLU A O 12
ATOM 17009 N N . PRO A 1 75 ? 2.009 -16.983 4.132 1.00 0.00 75 PRO A N 12
ATOM 17010 C CA . PRO A 1 75 ? 0.736 -16.332 3.807 1.00 0.00 75 PRO A CA 12
ATOM 17011 C C . PRO A 1 75 ? 0.045 -15.765 5.042 1.00 0.00 75 PRO A C 12
ATOM 17012 O O . PRO A 1 75 ? 0.469 -16.010 6.170 1.00 0.00 75 PRO A O 12
ATOM 17023 N N . GLY A 1 76 ? -1.024 -15.005 4.820 1.00 0.00 76 GLY A N 12
ATOM 17024 C CA . GLY A 1 76 ? -1.757 -14.415 5.925 1.00 0.00 76 GLY A CA 12
ATOM 17025 C C . GLY A 1 76 ? -2.247 -13.014 5.614 1.00 0.00 76 GLY A C 12
ATOM 17026 O O . GLY A 1 76 ? -2.030 -12.504 4.517 1.00 0.00 76 GLY A O 12
ATOM 17030 N N . ASN A 1 77 ? -2.911 -12.394 6.583 1.00 0.00 77 ASN A N 12
ATOM 17031 C CA . ASN A 1 77 ? -3.435 -11.044 6.406 1.00 0.00 77 ASN A CA 12
ATOM 17032 C C . ASN A 1 77 ? -2.401 -10.000 6.817 1.00 0.00 77 ASN A C 12
ATOM 17033 O O . ASN A 1 77 ? -2.270 -9.672 7.996 1.00 0.00 77 ASN A O 12
ATOM 17044 N N . TYR A 1 78 ? -1.670 -9.483 5.837 1.00 0.00 78 TYR A N 12
ATOM 17045 C CA . TYR A 1 78 ? -0.646 -8.477 6.097 1.00 0.00 78 TYR A CA 12
ATOM 17046 C C . TYR A 1 78 ? -1.237 -7.072 6.045 1.00 0.00 78 TYR A C 12
ATOM 17047 O O . TYR A 1 78 ? -1.777 -6.652 5.023 1.00 0.00 78 TYR A O 12
ATOM 17065 N N . GLU A 1 79 ? -1.128 -6.350 7.156 1.00 0.00 79 GLU A N 12
ATOM 17066 C CA . GLU A 1 79 ? -1.652 -4.992 7.238 1.00 0.00 79 GLU A CA 12
ATOM 17067 C C . GLU A 1 79 ? -0.566 -3.970 6.912 1.00 0.00 79 GLU A C 12
ATOM 17068 O O . GLU A 1 79 ? 0.282 -3.660 7.749 1.00 0.00 79 GLU A O 12
ATOM 17080 N N . VAL A 1 80 ? -0.599 -3.450 5.688 1.00 0.00 80 VAL A N 12
ATOM 17081 C CA . VAL A 1 80 ? 0.380 -2.463 5.251 1.00 0.00 80 VAL A CA 12
ATOM 17082 C C . VAL A 1 80 ? -0.032 -1.057 5.669 1.00 0.00 80 VAL A C 12
ATOM 17083 O O . VAL A 1 80 ? -0.958 -0.476 5.104 1.00 0.00 80 VAL A O 12
ATOM 17096 N N . SER A 1 81 ? 0.662 -0.514 6.665 1.00 0.00 81 SER A N 12
ATOM 17097 C CA . SER A 1 81 ? 0.366 0.824 7.163 1.00 0.00 81 SER A CA 12
ATOM 17098 C C . SER A 1 81 ? 1.075 1.885 6.325 1.00 0.00 81 SER A C 12
ATOM 17099 O O . SER A 1 81 ? 2.304 1.959 6.310 1.00 0.00 81 SER A O 12
ATOM 17107 N N . ILE A 1 82 ? 0.291 2.701 5.631 1.00 0.00 82 ILE A N 12
ATOM 17108 C CA . ILE A 1 82 ? 0.842 3.758 4.791 1.00 0.00 82 ILE A CA 12
ATOM 17109 C C . ILE A 1 82 ? 0.627 5.129 5.422 1.00 0.00 82 ILE A C 12
ATOM 17110 O O . ILE A 1 82 ? -0.347 5.348 6.143 1.00 0.00 82 ILE A O 12
ATOM 17126 N N . LYS A 1 83 ? 1.540 6.053 5.144 1.00 0.00 83 LYS A N 12
ATOM 17127 C CA . LYS A 1 83 ? 1.451 7.406 5.680 1.00 0.00 83 LYS A CA 12
ATOM 17128 C C . LYS A 1 83 ? 2.018 8.421 4.694 1.00 0.00 83 LYS A C 12
ATOM 17129 O O . LYS A 1 83 ? 3.117 8.243 4.167 1.00 0.00 83 LYS A O 12
ATOM 17148 N N . PHE A 1 84 ? 1.264 9.487 4.449 1.00 0.00 84 PHE A N 12
ATOM 17149 C CA . PHE A 1 84 ? 1.694 10.532 3.527 1.00 0.00 84 PHE A CA 12
ATOM 17150 C C . PHE A 1 84 ? 2.071 11.804 4.281 1.00 0.00 84 PHE A C 12
ATOM 17151 O O . PHE A 1 84 ? 1.222 12.449 4.895 1.00 0.00 84 PHE A O 12
ATOM 17168 N N . ASN A 1 85 ? 3.351 12.157 4.232 1.00 0.00 85 ASN A N 12
ATOM 17169 C CA . ASN A 1 85 ? 3.841 13.349 4.912 1.00 0.00 85 ASN A CA 12
ATOM 17170 C C . ASN A 1 85 ? 3.570 13.272 6.411 1.00 0.00 85 ASN A C 12
ATOM 17171 O O . ASN A 1 85 ? 3.130 14.245 7.023 1.00 0.00 85 ASN A O 12
ATOM 17182 N N . ASP A 1 86 ? 3.836 12.110 6.996 1.00 0.00 86 ASP A N 12
ATOM 17183 C CA . ASP A 1 86 ? 3.622 11.905 8.423 1.00 0.00 86 ASP A CA 12
ATOM 17184 C C . ASP A 1 86 ? 2.144 12.044 8.777 1.00 0.00 86 ASP A C 12
ATOM 17185 O O . ASP A 1 86 ? 1.796 12.608 9.814 1.00 0.00 86 ASP A O 12
ATOM 17194 N N . GLU A 1 87 ? 1.282 11.527 7.907 1.00 0.00 87 GLU A N 12
ATOM 17195 C CA . GLU A 1 87 ? -0.158 11.598 8.128 1.00 0.00 87 GLU A CA 12
ATOM 17196 C C . GLU A 1 87 ? -0.848 10.336 7.617 1.00 0.00 87 GLU A C 12
ATOM 17197 O O . GLU A 1 87 ? -0.510 9.817 6.553 1.00 0.00 87 GLU A O 12
ATOM 17209 N N . HIS A 1 88 ? -1.816 9.846 8.385 1.00 0.00 88 HIS A N 12
ATOM 17210 C CA . HIS A 1 88 ? -2.555 8.645 8.012 1.00 0.00 88 HIS A CA 12
ATOM 17211 C C . HIS A 1 88 ? -3.674 8.979 7.030 1.00 0.00 88 HIS A C 12
ATOM 17212 O O . HIS A 1 88 ? -4.516 9.834 7.301 1.00 0.00 88 HIS A O 12
ATOM 17226 N N . ILE A 1 89 ? -3.674 8.299 5.888 1.00 0.00 89 ILE A N 12
ATOM 17227 C CA . ILE A 1 89 ? -4.689 8.524 4.866 1.00 0.00 89 ILE A CA 12
ATOM 17228 C C . ILE A 1 89 ? -5.945 7.706 5.150 1.00 0.00 89 ILE A C 12
ATOM 17229 O O . ILE A 1 89 ? -5.921 6.723 5.891 1.00 0.00 89 ILE A O 12
ATOM 17245 N N . PRO A 1 90 ? -7.068 8.119 4.544 1.00 0.00 90 PRO A N 12
ATOM 17246 C CA . PRO A 1 90 ? -8.355 7.438 4.715 1.00 0.00 90 PRO A CA 12
ATOM 17247 C C . PRO A 1 90 ? -8.380 6.070 4.043 1.00 0.00 90 PRO A C 12
ATOM 17248 O O . PRO A 1 90 ? -9.392 5.371 4.074 1.00 0.00 90 PRO A O 12
ATOM 17259 N N . GLU A 1 91 ? -7.259 5.693 3.435 1.00 0.00 91 GLU A N 12
ATOM 17260 C CA . GLU A 1 91 ? -7.154 4.408 2.755 1.00 0.00 91 GLU A CA 12
ATOM 17261 C C . GLU A 1 91 ? -6.139 3.506 3.451 1.00 0.00 91 GLU A C 12
ATOM 17262 O O . GLU A 1 91 ? -5.854 2.402 2.987 1.00 0.00 91 GLU A O 12
ATOM 17274 N N . SER A 1 92 ? -5.596 3.985 4.566 1.00 0.00 92 SER A N 12
ATOM 17275 C CA . SER A 1 92 ? -4.609 3.224 5.323 1.00 0.00 92 SER A CA 12
ATOM 17276 C C . SER A 1 92 ? -4.987 3.164 6.800 1.00 0.00 92 SER A C 12
ATOM 17277 O O . SER A 1 92 ? -5.690 4.029 7.323 1.00 0.00 92 SER A O 12
ATOM 17285 N N . PRO A 1 93 ? -4.509 2.118 7.490 1.00 0.00 93 PRO A N 12
ATOM 17286 C CA . PRO A 1 93 ? -3.672 1.082 6.879 1.00 0.00 93 PRO A CA 12
ATOM 17287 C C . PRO A 1 93 ? -4.451 0.207 5.903 1.00 0.00 93 PRO A C 12
ATOM 17288 O O . PRO A 1 93 ? -5.682 0.230 5.882 1.00 0.00 93 PRO A O 12
ATOM 17299 N N . TYR A 1 94 ? -3.728 -0.562 5.097 1.00 0.00 94 TYR A N 12
ATOM 17300 C CA . TYR A 1 94 ? -4.353 -1.443 4.118 1.00 0.00 94 TYR A CA 12
ATOM 17301 C C . TYR A 1 94 ? -4.294 -2.897 4.576 1.00 0.00 94 TYR A C 12
ATOM 17302 O O . TYR A 1 94 ? -3.375 -3.297 5.293 1.00 0.00 94 TYR A O 12
ATOM 17320 N N . LEU A 1 95 ? -5.280 -3.683 4.159 1.00 0.00 95 LEU A N 12
ATOM 17321 C CA . LEU A 1 95 ? -5.342 -5.094 4.526 1.00 0.00 95 LEU A CA 12
ATOM 17322 C C . LEU A 1 95 ? -5.317 -5.980 3.285 1.00 0.00 95 LEU A C 12
ATOM 17323 O O . LEU A 1 95 ? -6.317 -6.104 2.577 1.00 0.00 95 LEU A O 12
ATOM 17339 N N . VAL A 1 96 ? -4.168 -6.598 3.027 1.00 0.00 96 VAL A N 12
ATOM 17340 C CA . VAL A 1 96 ? -4.014 -7.475 1.874 1.00 0.00 96 VAL A CA 12
ATOM 17341 C C . VAL A 1 96 ? -3.846 -8.928 2.307 1.00 0.00 96 VAL A C 12
ATOM 17342 O O . VAL A 1 96 ? -2.780 -9.347 2.758 1.00 0.00 96 VAL A O 12
ATOM 17355 N N . PRO A 1 97 ? -4.923 -9.716 2.168 1.00 0.00 97 PRO A N 12
ATOM 17356 C CA . PRO A 1 97 ? -4.919 -11.134 2.538 1.00 0.00 97 PRO A CA 12
ATOM 17357 C C . PRO A 1 97 ? -4.060 -11.976 1.601 1.00 0.00 97 PRO A C 12
ATOM 17358 O O . PRO A 1 97 ? -4.501 -12.363 0.519 1.00 0.00 97 PRO A O 12
ATOM 17369 N N . VAL A 1 98 ? -2.831 -12.256 2.023 1.00 0.00 98 VAL A N 12
ATOM 17370 C CA . VAL A 1 98 ? -1.911 -13.054 1.222 1.00 0.00 98 VAL A CA 12
ATOM 17371 C C . VAL A 1 98 ? -2.221 -14.542 1.346 1.00 0.00 98 VAL A C 12
ATOM 17372 O O . VAL A 1 98 ? -2.483 -15.041 2.440 1.00 0.00 98 VAL A O 12
ATOM 17385 N N . ILE A 1 99 ? -2.190 -15.242 0.217 1.00 0.00 99 ILE A N 12
ATOM 17386 C CA . ILE A 1 99 ? -2.467 -16.674 0.201 1.00 0.00 99 ILE A CA 12
ATOM 17387 C C . ILE A 1 99 ? -1.315 -17.449 -0.430 1.00 0.00 99 ILE A C 12
ATOM 17388 O O . ILE A 1 99 ? -0.557 -16.909 -1.236 1.00 0.00 99 ILE A O 12
ATOM 17404 N N . ALA A 1 100 ? -1.190 -18.718 -0.059 1.00 0.00 100 ALA A N 12
ATOM 17405 C CA . ALA A 1 100 ? -0.132 -19.569 -0.590 1.00 0.00 100 ALA A CA 12
ATOM 17406 C C . ALA A 1 100 ? -0.488 -20.082 -1.981 1.00 0.00 100 ALA A C 12
ATOM 17407 O O . ALA A 1 100 ? -1.446 -20.833 -2.167 1.00 0.00 100 ALA A O 12
ATOM 17414 N N . PRO A 1 101 ? 0.300 -19.668 -2.985 1.00 0.00 101 PRO A N 12
ATOM 17415 C CA . PRO A 1 101 ? 0.087 -20.073 -4.377 1.00 0.00 101 PRO A CA 12
ATOM 17416 C C . PRO A 1 101 ? 0.403 -21.546 -4.607 1.00 0.00 101 PRO A C 12
ATOM 17417 O O . PRO A 1 101 ? 1.514 -22.003 -4.338 1.00 0.00 101 PRO A O 12
ATOM 17428 N N . SER A 1 102 ? -0.581 -22.288 -5.108 1.00 0.00 102 SER A N 12
ATOM 17429 C CA . SER A 1 102 ? -0.409 -23.711 -5.370 1.00 0.00 102 SER A CA 12
ATOM 17430 C C . SER A 1 102 ? 0.518 -24.345 -4.338 1.00 0.00 102 SER A C 12
ATOM 17431 O O . SER A 1 102 ? 1.339 -25.202 -4.667 1.00 0.00 102 SER A O 12
ATOM 17439 N N . ASP A 1 103 ? 0.380 -23.919 -3.087 1.00 0.00 103 ASP A N 12
ATOM 17440 C CA . ASP A 1 103 ? 1.203 -24.445 -2.005 1.00 0.00 103 ASP A CA 12
ATOM 17441 C C . ASP A 1 103 ? 0.356 -25.233 -1.011 1.00 0.00 103 ASP A C 12
ATOM 17442 O O . ASP A 1 103 ? -0.509 -24.672 -0.337 1.00 0.00 103 ASP A O 12
ATOM 17451 N N . ASP A 1 104 ? 0.609 -26.535 -0.926 1.00 0.00 104 ASP A N 12
ATOM 17452 C CA . ASP A 1 104 ? -0.131 -27.399 -0.014 1.00 0.00 104 ASP A CA 12
ATOM 17453 C C . ASP A 1 104 ? 0.772 -28.491 0.551 1.00 0.00 104 ASP A C 12
ATOM 17454 O O . ASP A 1 104 ? 1.867 -28.730 0.044 1.00 0.00 104 ASP A O 12
ATOM 17463 N N . ALA A 1 105 ? 0.303 -29.151 1.605 1.00 0.00 105 ALA A N 12
ATOM 17464 C CA . ALA A 1 105 ? 1.068 -30.219 2.240 1.00 0.00 105 ALA A CA 12
ATOM 17465 C C . ALA A 1 105 ? 0.775 -31.565 1.587 1.00 0.00 105 ALA A C 12
ATOM 17466 O O . ALA A 1 105 ? 1.498 -32.540 1.801 1.00 0.00 105 ALA A O 12
ATOM 17473 N N . GLY A 1 1 ? 1.536 28.600 -12.939 1.00 0.00 1 GLY A N 13
ATOM 17474 C CA . GLY A 1 1 ? 1.779 29.990 -12.602 1.00 0.00 1 GLY A CA 13
ATOM 17475 C C . GLY A 1 1 ? 3.098 30.189 -11.882 1.00 0.00 1 GLY A C 13
ATOM 17476 O O . GLY A 1 1 ? 3.503 29.356 -11.071 1.00 0.00 1 GLY A O 13
ATOM 17480 N N . SER A 1 2 ? 3.773 31.296 -12.179 1.00 0.00 2 SER A N 13
ATOM 17481 C CA . SER A 1 2 ? 5.057 31.598 -11.559 1.00 0.00 2 SER A CA 13
ATOM 17482 C C . SER A 1 2 ? 4.911 31.734 -10.046 1.00 0.00 2 SER A C 13
ATOM 17483 O O . SER A 1 2 ? 5.683 31.155 -9.283 1.00 0.00 2 SER A O 13
ATOM 17491 N N . SER A 1 3 ? 3.914 32.503 -9.621 1.00 0.00 3 SER A N 13
ATOM 17492 C CA . SER A 1 3 ? 3.667 32.719 -8.201 1.00 0.00 3 SER A CA 13
ATOM 17493 C C . SER A 1 3 ? 3.267 31.417 -7.514 1.00 0.00 3 SER A C 13
ATOM 17494 O O . SER A 1 3 ? 3.932 30.964 -6.583 1.00 0.00 3 SER A O 13
ATOM 17502 N N . GLY A 1 4 ? 2.175 30.820 -7.982 1.00 0.00 4 GLY A N 13
ATOM 17503 C CA . GLY A 1 4 ? 1.704 29.576 -7.403 1.00 0.00 4 GLY A CA 13
ATOM 17504 C C . GLY A 1 4 ? 0.205 29.570 -7.182 1.00 0.00 4 GLY A C 13
ATOM 17505 O O . GLY A 1 4 ? -0.324 30.401 -6.444 1.00 0.00 4 GLY A O 13
ATOM 17509 N N . SER A 1 5 ? -0.483 28.632 -7.826 1.00 0.00 5 SER A N 13
ATOM 17510 C CA . SER A 1 5 ? -1.933 28.525 -7.700 1.00 0.00 5 SER A CA 13
ATOM 17511 C C . SER A 1 5 ? -2.329 28.167 -6.272 1.00 0.00 5 SER A C 13
ATOM 17512 O O . SER A 1 5 ? -1.532 27.613 -5.514 1.00 0.00 5 SER A O 13
ATOM 17520 N N . SER A 1 6 ? -3.567 28.488 -5.910 1.00 0.00 6 SER A N 13
ATOM 17521 C CA . SER A 1 6 ? -4.070 28.204 -4.570 1.00 0.00 6 SER A CA 13
ATOM 17522 C C . SER A 1 6 ? -4.715 26.823 -4.514 1.00 0.00 6 SER A C 13
ATOM 17523 O O . SER A 1 6 ? -5.800 26.609 -5.054 1.00 0.00 6 SER A O 13
ATOM 17531 N N . GLY A 1 7 ? -4.039 25.886 -3.856 1.00 0.00 7 GLY A N 13
ATOM 17532 C CA . GLY A 1 7 ? -4.560 24.537 -3.740 1.00 0.00 7 GLY A CA 13
ATOM 17533 C C . GLY A 1 7 ? -4.386 23.966 -2.347 1.00 0.00 7 GLY A C 13
ATOM 17534 O O . GLY A 1 7 ? -3.296 24.021 -1.779 1.00 0.00 7 GLY A O 13
ATOM 17538 N N . GLU A 1 8 ? -5.464 23.417 -1.795 1.00 0.00 8 GLU A N 13
ATOM 17539 C CA . GLU A 1 8 ? -5.425 22.835 -0.458 1.00 0.00 8 GLU A CA 13
ATOM 17540 C C . GLU A 1 8 ? -5.524 21.314 -0.524 1.00 0.00 8 GLU A C 13
ATOM 17541 O O . GLU A 1 8 ? -6.605 20.759 -0.718 1.00 0.00 8 GLU A O 13
ATOM 17553 N N . GLY A 1 9 ? -4.387 20.645 -0.361 1.00 0.00 9 GLY A N 13
ATOM 17554 C CA . GLY A 1 9 ? -4.366 19.195 -0.406 1.00 0.00 9 GLY A CA 13
ATOM 17555 C C . GLY A 1 9 ? -3.620 18.590 0.767 1.00 0.00 9 GLY A C 13
ATOM 17556 O O . GLY A 1 9 ? -3.135 19.308 1.641 1.00 0.00 9 GLY A O 13
ATOM 17560 N N . GLY A 1 10 ? -3.531 17.263 0.790 1.00 0.00 10 GLY A N 13
ATOM 17561 C CA . GLY A 1 10 ? -2.840 16.584 1.870 1.00 0.00 10 GLY A CA 13
ATOM 17562 C C . GLY A 1 10 ? -2.902 15.075 1.740 1.00 0.00 10 GLY A C 13
ATOM 17563 O O . GLY A 1 10 ? -2.630 14.526 0.672 1.00 0.00 10 GLY A O 13
ATOM 17567 N N . ALA A 1 11 ? -3.259 14.403 2.829 1.00 0.00 11 ALA A N 13
ATOM 17568 C CA . ALA A 1 11 ? -3.356 12.950 2.833 1.00 0.00 11 ALA A CA 13
ATOM 17569 C C . ALA A 1 11 ? -4.622 12.482 2.123 1.00 0.00 11 ALA A C 13
ATOM 17570 O O . ALA A 1 11 ? -4.558 11.775 1.116 1.00 0.00 11 ALA A O 13
ATOM 17577 N N . HIS A 1 12 ? -5.775 12.880 2.653 1.00 0.00 12 HIS A N 13
ATOM 17578 C CA . HIS A 1 12 ? -7.057 12.502 2.070 1.00 0.00 12 HIS A CA 13
ATOM 17579 C C . HIS A 1 12 ? -6.999 12.561 0.546 1.00 0.00 12 HIS A C 13
ATOM 17580 O O . HIS A 1 12 ? -7.740 11.858 -0.141 1.00 0.00 12 HIS A O 13
ATOM 17594 N N . LYS A 1 13 ? -6.115 13.405 0.025 1.00 0.00 13 LYS A N 13
ATOM 17595 C CA . LYS A 1 13 ? -5.959 13.557 -1.417 1.00 0.00 13 LYS A CA 13
ATOM 17596 C C . LYS A 1 13 ? -5.136 12.413 -1.998 1.00 0.00 13 LYS A C 13
ATOM 17597 O O . LYS A 1 13 ? -5.484 11.848 -3.035 1.00 0.00 13 LYS A O 13
ATOM 17616 N N . VAL A 1 14 ? -4.041 12.075 -1.323 1.00 0.00 14 VAL A N 13
ATOM 17617 C CA . VAL A 1 14 ? -3.168 10.996 -1.772 1.00 0.00 14 VAL A CA 13
ATOM 17618 C C . VAL A 1 14 ? -3.956 9.711 -2.000 1.00 0.00 14 VAL A C 13
ATOM 17619 O O . VAL A 1 14 ? -4.971 9.469 -1.346 1.00 0.00 14 VAL A O 13
ATOM 17632 N N . ARG A 1 15 ? -3.483 8.890 -2.930 1.00 0.00 15 ARG A N 13
ATOM 17633 C CA . ARG A 1 15 ? -4.143 7.628 -3.246 1.00 0.00 15 ARG A CA 13
ATOM 17634 C C . ARG A 1 15 ? -3.119 6.519 -3.469 1.00 0.00 15 ARG A C 13
ATOM 17635 O O . ARG A 1 15 ? -1.920 6.778 -3.561 1.00 0.00 15 ARG A O 13
ATOM 17656 N N . ALA A 1 16 ? -3.602 5.284 -3.553 1.00 0.00 16 ALA A N 13
ATOM 17657 C CA . ALA A 1 16 ? -2.730 4.136 -3.766 1.00 0.00 16 ALA A CA 13
ATOM 17658 C C . ALA A 1 16 ? -3.021 3.466 -5.105 1.00 0.00 16 ALA A C 13
ATOM 17659 O O . ALA A 1 16 ? -4.081 3.672 -5.695 1.00 0.00 16 ALA A O 13
ATOM 17666 N N . GLY A 1 17 ? -2.073 2.664 -5.579 1.00 0.00 17 GLY A N 13
ATOM 17667 C CA . GLY A 1 17 ? -2.248 1.977 -6.845 1.00 0.00 17 GLY A CA 13
ATOM 17668 C C . GLY A 1 17 ? -3.529 1.169 -6.895 1.00 0.00 17 GLY A C 13
ATOM 17669 O O . GLY A 1 17 ? -4.325 1.197 -5.957 1.00 0.00 17 GLY A O 13
ATOM 17673 N N . GLY A 1 18 ? -3.732 0.450 -7.994 1.00 0.00 18 GLY A N 13
ATOM 17674 C CA . GLY A 1 18 ? -4.928 -0.357 -8.143 1.00 0.00 18 GLY A CA 13
ATOM 17675 C C . GLY A 1 18 ? -4.772 -1.741 -7.547 1.00 0.00 18 GLY A C 13
ATOM 17676 O O . GLY A 1 18 ? -5.032 -1.965 -6.364 1.00 0.00 18 GLY A O 13
ATOM 17680 N N . PRO A 1 19 ? -4.340 -2.703 -8.378 1.00 0.00 19 PRO A N 13
ATOM 17681 C CA . PRO A 1 19 ? -4.141 -4.090 -7.947 1.00 0.00 19 PRO A CA 13
ATOM 17682 C C . PRO A 1 19 ? -2.956 -4.239 -7.000 1.00 0.00 19 PRO A C 13
ATOM 17683 O O . PRO A 1 19 ? -2.293 -3.259 -6.660 1.00 0.00 19 PRO A O 13
ATOM 17694 N N . GLY A 1 20 ? -2.693 -5.472 -6.577 1.00 0.00 20 GLY A N 13
ATOM 17695 C CA . GLY A 1 20 ? -1.587 -5.726 -5.672 1.00 0.00 20 GLY A CA 13
ATOM 17696 C C . GLY A 1 20 ? -1.931 -5.407 -4.231 1.00 0.00 20 GLY A C 13
ATOM 17697 O O . GLY A 1 20 ? -1.261 -5.870 -3.308 1.00 0.00 20 GLY A O 13
ATOM 17701 N N . LEU A 1 21 ? -2.977 -4.611 -4.036 1.00 0.00 21 LEU A N 13
ATOM 17702 C CA . LEU A 1 21 ? -3.409 -4.229 -2.697 1.00 0.00 21 LEU A CA 13
ATOM 17703 C C . LEU A 1 21 ? -4.691 -4.960 -2.308 1.00 0.00 21 LEU A C 13
ATOM 17704 O O . LEU A 1 21 ? -5.108 -4.926 -1.151 1.00 0.00 21 LEU A O 13
ATOM 17720 N N . GLU A 1 22 ? -5.309 -5.619 -3.283 1.00 0.00 22 GLU A N 13
ATOM 17721 C CA . GLU A 1 22 ? -6.543 -6.358 -3.042 1.00 0.00 22 GLU A CA 13
ATOM 17722 C C . GLU A 1 22 ? -6.245 -7.751 -2.499 1.00 0.00 22 GLU A C 13
ATOM 17723 O O . GLU A 1 22 ? -6.875 -8.205 -1.544 1.00 0.00 22 GLU A O 13
ATOM 17735 N N . ARG A 1 23 ? -5.280 -8.426 -3.115 1.00 0.00 23 ARG A N 13
ATOM 17736 C CA . ARG A 1 23 ? -4.898 -9.769 -2.696 1.00 0.00 23 ARG A CA 13
ATOM 17737 C C . ARG A 1 23 ? -3.394 -9.975 -2.833 1.00 0.00 23 ARG A C 13
ATOM 17738 O O . ARG A 1 23 ? -2.742 -9.337 -3.659 1.00 0.00 23 ARG A O 13
ATOM 17759 N N . GLY A 1 24 ? -2.846 -10.872 -2.017 1.00 0.00 24 GLY A N 13
ATOM 17760 C CA . GLY A 1 24 ? -1.422 -11.145 -2.062 1.00 0.00 24 GLY A CA 13
ATOM 17761 C C . GLY A 1 24 ? -1.115 -12.629 -2.016 1.00 0.00 24 GLY A C 13
ATOM 17762 O O . GLY A 1 24 ? -2.018 -13.451 -1.878 1.00 0.00 24 GLY A O 13
ATOM 17766 N N . GLU A 1 25 ? 0.165 -12.970 -2.135 1.00 0.00 25 GLU A N 13
ATOM 17767 C CA . GLU A 1 25 ? 0.588 -14.365 -2.109 1.00 0.00 25 GLU A CA 13
ATOM 17768 C C . GLU A 1 25 ? 1.852 -14.535 -1.271 1.00 0.00 25 GLU A C 13
ATOM 17769 O O . GLU A 1 25 ? 2.624 -13.593 -1.095 1.00 0.00 25 GLU A O 13
ATOM 17781 N N . ALA A 1 26 ? 2.057 -15.743 -0.757 1.00 0.00 26 ALA A N 13
ATOM 17782 C CA . ALA A 1 26 ? 3.228 -16.038 0.060 1.00 0.00 26 ALA A CA 13
ATOM 17783 C C . ALA A 1 26 ? 4.436 -16.366 -0.810 1.00 0.00 26 ALA A C 13
ATOM 17784 O O . ALA A 1 26 ? 4.448 -17.372 -1.518 1.00 0.00 26 ALA A O 13
ATOM 17791 N N . GLY A 1 27 ? 5.451 -15.510 -0.753 1.00 0.00 27 GLY A N 13
ATOM 17792 C CA . GLY A 1 27 ? 6.650 -15.728 -1.540 1.00 0.00 27 GLY A CA 13
ATOM 17793 C C . GLY A 1 27 ? 6.554 -15.113 -2.923 1.00 0.00 27 GLY A C 13
ATOM 17794 O O . GLY A 1 27 ? 7.388 -15.379 -3.789 1.00 0.00 27 GLY A O 13
ATOM 17798 N N . VAL A 1 28 ? 5.532 -14.289 -3.133 1.00 0.00 28 VAL A N 13
ATOM 17799 C CA . VAL A 1 28 ? 5.330 -13.636 -4.420 1.00 0.00 28 VAL A CA 13
ATOM 17800 C C . VAL A 1 28 ? 5.468 -12.123 -4.297 1.00 0.00 28 VAL A C 13
ATOM 17801 O O . VAL A 1 28 ? 4.774 -11.473 -3.514 1.00 0.00 28 VAL A O 13
ATOM 17814 N N . PRO A 1 29 ? 6.385 -11.546 -5.087 1.00 0.00 29 PRO A N 13
ATOM 17815 C CA . PRO A 1 29 ? 6.636 -10.101 -5.086 1.00 0.00 29 PRO A CA 13
ATOM 17816 C C . PRO A 1 29 ? 5.478 -9.311 -5.687 1.00 0.00 29 PRO A C 13
ATOM 17817 O O . PRO A 1 29 ? 5.137 -9.483 -6.856 1.00 0.00 29 PRO A O 13
ATOM 17828 N N . ALA A 1 30 ? 4.877 -8.444 -4.878 1.00 0.00 30 ALA A N 13
ATOM 17829 C CA . ALA A 1 30 ? 3.759 -7.625 -5.331 1.00 0.00 30 ALA A CA 13
ATOM 17830 C C . ALA A 1 30 ? 4.124 -6.145 -5.324 1.00 0.00 30 ALA A C 13
ATOM 17831 O O . ALA A 1 30 ? 4.294 -5.543 -4.264 1.00 0.00 30 ALA A O 13
ATOM 17838 N N . GLU A 1 31 ? 4.244 -5.564 -6.514 1.00 0.00 31 GLU A N 13
ATOM 17839 C CA . GLU A 1 31 ? 4.591 -4.154 -6.643 1.00 0.00 31 GLU A CA 13
ATOM 17840 C C . GLU A 1 31 ? 3.364 -3.324 -7.008 1.00 0.00 31 GLU A C 13
ATOM 17841 O O . GLU A 1 31 ? 2.556 -3.723 -7.848 1.00 0.00 31 GLU A O 13
ATOM 17853 N N . PHE A 1 32 ? 3.230 -2.164 -6.371 1.00 0.00 32 PHE A N 13
ATOM 17854 C CA . PHE A 1 32 ? 2.102 -1.277 -6.627 1.00 0.00 32 PHE A CA 13
ATOM 17855 C C . PHE A 1 32 ? 2.578 0.149 -6.883 1.00 0.00 32 PHE A C 13
ATOM 17856 O O . PHE A 1 32 ? 3.694 0.519 -6.514 1.00 0.00 32 PHE A O 13
ATOM 17873 N N . SER A 1 33 ? 1.726 0.947 -7.518 1.00 0.00 33 SER A N 13
ATOM 17874 C CA . SER A 1 33 ? 2.061 2.333 -7.828 1.00 0.00 33 SER A CA 13
ATOM 17875 C C . SER A 1 33 ? 1.308 3.292 -6.910 1.00 0.00 33 SER A C 13
ATOM 17876 O O . SER A 1 33 ? 0.204 2.993 -6.454 1.00 0.00 33 SER A O 13
ATOM 17884 N N . ILE A 1 34 ? 1.913 4.444 -6.644 1.00 0.00 34 ILE A N 13
ATOM 17885 C CA . ILE A 1 34 ? 1.301 5.448 -5.783 1.00 0.00 34 ILE A CA 13
ATOM 17886 C C . ILE A 1 34 ? 1.190 6.791 -6.497 1.00 0.00 34 ILE A C 13
ATOM 17887 O O . ILE A 1 34 ? 2.144 7.254 -7.121 1.00 0.00 34 ILE A O 13
ATOM 17903 N N . TRP A 1 35 ? 0.020 7.411 -6.398 1.00 0.00 35 TRP A N 13
ATOM 17904 C CA . TRP A 1 35 ? -0.216 8.703 -7.034 1.00 0.00 35 TRP A CA 13
ATOM 17905 C C . TRP A 1 35 ? -0.368 9.803 -5.989 1.00 0.00 35 TRP A C 13
ATOM 17906 O O . TRP A 1 35 ? -1.323 9.807 -5.210 1.00 0.00 35 TRP A O 13
ATOM 17927 N N . THR A 1 36 ? 0.579 10.737 -5.977 1.00 0.00 36 THR A N 13
ATOM 17928 C CA . THR A 1 36 ? 0.550 11.842 -5.026 1.00 0.00 36 THR A CA 13
ATOM 17929 C C . THR A 1 36 ? 0.152 13.144 -5.711 1.00 0.00 36 THR A C 13
ATOM 17930 O O . THR A 1 36 ? 0.876 14.138 -5.645 1.00 0.00 36 THR A O 13
ATOM 17941 N N . ARG A 1 37 ? -1.004 13.134 -6.367 1.00 0.00 37 ARG A N 13
ATOM 17942 C CA . ARG A 1 37 ? -1.497 14.316 -7.064 1.00 0.00 37 ARG A CA 13
ATOM 17943 C C . ARG A 1 37 ? -2.231 15.246 -6.103 1.00 0.00 37 ARG A C 13
ATOM 17944 O O . ARG A 1 37 ? -2.709 14.819 -5.054 1.00 0.00 37 ARG A O 13
ATOM 17965 N N . GLU A 1 38 ? -2.314 16.521 -6.471 1.00 0.00 38 GLU A N 13
ATOM 17966 C CA . GLU A 1 38 ? -2.988 17.513 -5.640 1.00 0.00 38 GLU A CA 13
ATOM 17967 C C . GLU A 1 38 ? -2.726 17.252 -4.160 1.00 0.00 38 GLU A C 13
ATOM 17968 O O . GLU A 1 38 ? -3.590 17.482 -3.315 1.00 0.00 38 GLU A O 13
ATOM 17980 N N . ALA A 1 39 ? -1.526 16.768 -3.855 1.00 0.00 39 ALA A N 13
ATOM 17981 C CA . ALA A 1 39 ? -1.147 16.477 -2.478 1.00 0.00 39 ALA A CA 13
ATOM 17982 C C . ALA A 1 39 ? -0.290 17.597 -1.895 1.00 0.00 39 ALA A C 13
ATOM 17983 O O . ALA A 1 39 ? -0.546 18.077 -0.792 1.00 0.00 39 ALA A O 13
ATOM 17990 N N . GLY A 1 40 ? 0.728 18.007 -2.646 1.00 0.00 40 GLY A N 13
ATOM 17991 C CA . GLY A 1 40 ? 1.607 19.066 -2.186 1.00 0.00 40 GLY A CA 13
ATOM 17992 C C . GLY A 1 40 ? 3.071 18.678 -2.261 1.00 0.00 40 GLY A C 13
ATOM 17993 O O . GLY A 1 40 ? 3.600 18.434 -3.344 1.00 0.00 40 GLY A O 13
ATOM 17997 N N . ALA A 1 41 ? 3.726 18.623 -1.106 1.00 0.00 41 ALA A N 13
ATOM 17998 C CA . ALA A 1 41 ? 5.137 18.262 -1.045 1.00 0.00 41 ALA A CA 13
ATOM 17999 C C . ALA A 1 41 ? 5.445 17.460 0.216 1.00 0.00 41 ALA A C 13
ATOM 18000 O O . ALA A 1 41 ? 5.113 17.878 1.325 1.00 0.00 41 ALA A O 13
ATOM 18007 N N . GLY A 1 42 ? 6.080 16.306 0.038 1.00 0.00 42 GLY A N 13
ATOM 18008 C CA . GLY A 1 42 ? 6.420 15.465 1.170 1.00 0.00 42 GLY A CA 13
ATOM 18009 C C . GLY A 1 42 ? 6.981 14.122 0.746 1.00 0.00 42 GLY A C 13
ATOM 18010 O O . GLY A 1 42 ? 7.398 13.948 -0.399 1.00 0.00 42 GLY A O 13
ATOM 18014 N N . GLY A 1 43 ? 6.994 13.168 1.673 1.00 0.00 43 GLY A N 13
ATOM 18015 C CA . GLY A 1 43 ? 7.514 11.847 1.371 1.00 0.00 43 GLY A CA 13
ATOM 18016 C C . GLY A 1 43 ? 6.460 10.766 1.506 1.00 0.00 43 GLY A C 13
ATOM 18017 O O . GLY A 1 43 ? 5.262 11.051 1.492 1.00 0.00 43 GLY A O 13
ATOM 18021 N N . LEU A 1 44 ? 6.905 9.521 1.637 1.00 0.00 44 LEU A N 13
ATOM 18022 C CA . LEU A 1 44 ? 5.992 8.392 1.774 1.00 0.00 44 LEU A CA 13
ATOM 18023 C C . LEU A 1 44 ? 6.620 7.282 2.610 1.00 0.00 44 LEU A C 13
ATOM 18024 O O . LEU A 1 44 ? 7.657 6.729 2.247 1.00 0.00 44 LEU A O 13
ATOM 18040 N N . SER A 1 45 ? 5.984 6.960 3.732 1.00 0.00 45 SER A N 13
ATOM 18041 C CA . SER A 1 45 ? 6.480 5.917 4.620 1.00 0.00 45 SER A CA 13
ATOM 18042 C C . SER A 1 45 ? 5.564 4.697 4.593 1.00 0.00 45 SER A C 13
ATOM 18043 O O . SER A 1 45 ? 4.349 4.816 4.751 1.00 0.00 45 SER A O 13
ATOM 18051 N N . ILE A 1 46 ? 6.156 3.524 4.390 1.00 0.00 46 ILE A N 13
ATOM 18052 C CA . ILE A 1 46 ? 5.394 2.283 4.341 1.00 0.00 46 ILE A CA 13
ATOM 18053 C C . ILE A 1 46 ? 5.989 1.236 5.278 1.00 0.00 46 ILE A C 13
ATOM 18054 O O . ILE A 1 46 ? 7.207 1.132 5.414 1.00 0.00 46 ILE A O 13
ATOM 18070 N N . ALA A 1 47 ? 5.120 0.464 5.920 1.00 0.00 47 ALA A N 13
ATOM 18071 C CA . ALA A 1 47 ? 5.559 -0.577 6.842 1.00 0.00 47 ALA A CA 13
ATOM 18072 C C . ALA A 1 47 ? 4.617 -1.776 6.804 1.00 0.00 47 ALA A C 13
ATOM 18073 O O . ALA A 1 47 ? 3.468 -1.690 7.238 1.00 0.00 47 ALA A O 13
ATOM 18080 N N . VAL A 1 48 ? 5.111 -2.895 6.283 1.00 0.00 48 VAL A N 13
ATOM 18081 C CA . VAL A 1 48 ? 4.313 -4.112 6.189 1.00 0.00 48 VAL A CA 13
ATOM 18082 C C . VAL A 1 48 ? 4.379 -4.913 7.484 1.00 0.00 48 VAL A C 13
ATOM 18083 O O . VAL A 1 48 ? 5.459 -5.293 7.935 1.00 0.00 48 VAL A O 13
ATOM 18096 N N . GLU A 1 49 ? 3.216 -5.166 8.078 1.00 0.00 49 GLU A N 13
ATOM 18097 C CA . GLU A 1 49 ? 3.144 -5.923 9.322 1.00 0.00 49 GLU A CA 13
ATOM 18098 C C . GLU A 1 49 ? 2.105 -7.037 9.221 1.00 0.00 49 GLU A C 13
ATOM 18099 O O . GLU A 1 49 ? 0.930 -6.784 8.961 1.00 0.00 49 GLU A O 13
ATOM 18111 N N . GLY A 1 50 ? 2.550 -8.273 9.428 1.00 0.00 50 GLY A N 13
ATOM 18112 C CA . GLY A 1 50 ? 1.649 -9.408 9.355 1.00 0.00 50 GLY A CA 13
ATOM 18113 C C . GLY A 1 50 ? 2.008 -10.498 10.344 1.00 0.00 50 GLY A C 13
ATOM 18114 O O . GLY A 1 50 ? 2.690 -10.261 11.342 1.00 0.00 50 GLY A O 13
ATOM 18118 N N . PRO A 1 51 ? 1.542 -11.726 10.074 1.00 0.00 51 PRO A N 13
ATOM 18119 C CA . PRO A 1 51 ? 1.805 -12.881 10.937 1.00 0.00 51 PRO A CA 13
ATOM 18120 C C . PRO A 1 51 ? 3.265 -13.319 10.892 1.00 0.00 51 PRO A C 13
ATOM 18121 O O . PRO A 1 51 ? 3.693 -14.166 11.675 1.00 0.00 51 PRO A O 13
ATOM 18132 N N . SER A 1 52 ? 4.023 -12.736 9.970 1.00 0.00 52 SER A N 13
ATOM 18133 C CA . SER A 1 52 ? 5.435 -13.069 9.820 1.00 0.00 52 SER A CA 13
ATOM 18134 C C . SER A 1 52 ? 6.218 -11.880 9.269 1.00 0.00 52 SER A C 13
ATOM 18135 O O . SER A 1 52 ? 5.662 -10.805 9.043 1.00 0.00 52 SER A O 13
ATOM 18143 N N . LYS A 1 53 ? 7.514 -12.082 9.054 1.00 0.00 53 LYS A N 13
ATOM 18144 C CA . LYS A 1 53 ? 8.375 -11.030 8.528 1.00 0.00 53 LYS A CA 13
ATOM 18145 C C . LYS A 1 53 ? 8.209 -10.895 7.017 1.00 0.00 53 LYS A C 13
ATOM 18146 O O . LYS A 1 53 ? 8.203 -11.890 6.293 1.00 0.00 53 LYS A O 13
ATOM 18165 N N . ALA A 1 54 ? 8.077 -9.658 6.549 1.00 0.00 54 ALA A N 13
ATOM 18166 C CA . ALA A 1 54 ? 7.916 -9.394 5.124 1.00 0.00 54 ALA A CA 13
ATOM 18167 C C . ALA A 1 54 ? 9.032 -8.496 4.603 1.00 0.00 54 ALA A C 13
ATOM 18168 O O . ALA A 1 54 ? 9.441 -7.548 5.273 1.00 0.00 54 ALA A O 13
ATOM 18175 N N . GLU A 1 55 ? 9.519 -8.800 3.404 1.00 0.00 55 GLU A N 13
ATOM 18176 C CA . GLU A 1 55 ? 10.589 -8.019 2.795 1.00 0.00 55 GLU A CA 13
ATOM 18177 C C . GLU A 1 55 ? 10.036 -6.755 2.143 1.00 0.00 55 GLU A C 13
ATOM 18178 O O . GLU A 1 55 ? 8.891 -6.727 1.692 1.00 0.00 55 GLU A O 13
ATOM 18190 N N . ILE A 1 56 ? 10.859 -5.712 2.097 1.00 0.00 56 ILE A N 13
ATOM 18191 C CA . ILE A 1 56 ? 10.453 -4.446 1.501 1.00 0.00 56 ILE A CA 13
ATOM 18192 C C . ILE A 1 56 ? 11.619 -3.780 0.777 1.00 0.00 56 ILE A C 13
ATOM 18193 O O . ILE A 1 56 ? 12.637 -3.453 1.387 1.00 0.00 56 ILE A O 13
ATOM 18209 N N . THR A 1 57 ? 11.463 -3.581 -0.528 1.00 0.00 57 THR A N 13
ATOM 18210 C CA . THR A 1 57 ? 12.501 -2.955 -1.335 1.00 0.00 57 THR A CA 13
ATOM 18211 C C . THR A 1 57 ? 12.043 -1.601 -1.866 1.00 0.00 57 THR A C 13
ATOM 18212 O O . THR A 1 57 ? 11.308 -1.526 -2.851 1.00 0.00 57 THR A O 13
ATOM 18223 N N . PHE A 1 58 ? 12.483 -0.533 -1.208 1.00 0.00 58 PHE A N 13
ATOM 18224 C CA . PHE A 1 58 ? 12.117 0.819 -1.615 1.00 0.00 58 PHE A CA 13
ATOM 18225 C C . PHE A 1 58 ? 13.263 1.491 -2.364 1.00 0.00 58 PHE A C 13
ATOM 18226 O O . PHE A 1 58 ? 14.169 2.059 -1.755 1.00 0.00 58 PHE A O 13
ATOM 18243 N N . ASP A 1 59 ? 13.217 1.420 -3.690 1.00 0.00 59 ASP A N 13
ATOM 18244 C CA . ASP A 1 59 ? 14.251 2.021 -4.525 1.00 0.00 59 ASP A CA 13
ATOM 18245 C C . ASP A 1 59 ? 13.672 3.138 -5.387 1.00 0.00 59 ASP A C 13
ATOM 18246 O O . ASP A 1 59 ? 12.621 2.976 -6.008 1.00 0.00 59 ASP A O 13
ATOM 18255 N N . ASP A 1 60 ? 14.364 4.272 -5.420 1.00 0.00 60 ASP A N 13
ATOM 18256 C CA . ASP A 1 60 ? 13.918 5.416 -6.207 1.00 0.00 60 ASP A CA 13
ATOM 18257 C C . ASP A 1 60 ? 14.875 5.687 -7.363 1.00 0.00 60 ASP A C 13
ATOM 18258 O O . ASP A 1 60 ? 15.931 6.295 -7.180 1.00 0.00 60 ASP A O 13
ATOM 18267 N N . HIS A 1 61 ? 14.501 5.229 -8.553 1.00 0.00 61 HIS A N 13
ATOM 18268 C CA . HIS A 1 61 ? 15.327 5.422 -9.741 1.00 0.00 61 HIS A CA 13
ATOM 18269 C C . HIS A 1 61 ? 14.718 6.475 -10.661 1.00 0.00 61 HIS A C 13
ATOM 18270 O O . HIS A 1 61 ? 15.424 7.334 -11.192 1.00 0.00 61 HIS A O 13
ATOM 18284 N N . LYS A 1 62 ? 13.405 6.402 -10.849 1.00 0.00 62 LYS A N 13
ATOM 18285 C CA . LYS A 1 62 ? 12.699 7.349 -11.705 1.00 0.00 62 LYS A CA 13
ATOM 18286 C C . LYS A 1 62 ? 11.823 8.284 -10.877 1.00 0.00 62 LYS A C 13
ATOM 18287 O O . LYS A 1 62 ? 10.993 7.833 -10.087 1.00 0.00 62 LYS A O 13
ATOM 18306 N N . ASN A 1 63 ? 12.014 9.585 -11.063 1.00 0.00 63 ASN A N 13
ATOM 18307 C CA . ASN A 1 63 ? 11.239 10.583 -10.333 1.00 0.00 63 ASN A CA 13
ATOM 18308 C C . ASN A 1 63 ? 9.803 10.639 -10.847 1.00 0.00 63 ASN A C 13
ATOM 18309 O O . ASN A 1 63 ? 8.881 10.982 -10.108 1.00 0.00 63 ASN A O 13
ATOM 18320 N N . GLY A 1 64 ? 9.623 10.301 -12.120 1.00 0.00 64 GLY A N 13
ATOM 18321 C CA . GLY A 1 64 ? 8.297 10.319 -12.711 1.00 0.00 64 GLY A CA 13
ATOM 18322 C C . GLY A 1 64 ? 7.307 9.464 -11.944 1.00 0.00 64 GLY A C 13
ATOM 18323 O O . GLY A 1 64 ? 6.197 9.904 -11.647 1.00 0.00 64 GLY A O 13
ATOM 18327 N N . SER A 1 65 ? 7.711 8.239 -11.622 1.00 0.00 65 SER A N 13
ATOM 18328 C CA . SER A 1 65 ? 6.849 7.319 -10.889 1.00 0.00 65 SER A CA 13
ATOM 18329 C C . SER A 1 65 ? 7.665 6.460 -9.928 1.00 0.00 65 SER A C 13
ATOM 18330 O O . SER A 1 65 ? 8.824 6.140 -10.196 1.00 0.00 65 SER A O 13
ATOM 18338 N N . CYS A 1 66 ? 7.052 6.091 -8.809 1.00 0.00 66 CYS A N 13
ATOM 18339 C CA . CYS A 1 66 ? 7.721 5.269 -7.806 1.00 0.00 66 CYS A CA 13
ATOM 18340 C C . CYS A 1 66 ? 7.052 3.904 -7.687 1.00 0.00 66 CYS A C 13
ATOM 18341 O O . CYS A 1 66 ? 5.888 3.738 -8.050 1.00 0.00 66 CYS A O 13
ATOM 18349 N N . GLY A 1 67 ? 7.796 2.928 -7.177 1.00 0.00 67 GLY A N 13
ATOM 18350 C CA . GLY A 1 67 ? 7.258 1.589 -7.021 1.00 0.00 67 GLY A CA 13
ATOM 18351 C C . GLY A 1 67 ? 7.698 0.935 -5.726 1.00 0.00 67 GLY A C 13
ATOM 18352 O O . GLY A 1 67 ? 8.862 1.029 -5.338 1.00 0.00 67 GLY A O 13
ATOM 18356 N N . VAL A 1 68 ? 6.763 0.271 -5.053 1.00 0.00 68 VAL A N 13
ATOM 18357 C CA . VAL A 1 68 ? 7.060 -0.401 -3.793 1.00 0.00 68 VAL A CA 13
ATOM 18358 C C . VAL A 1 68 ? 6.777 -1.896 -3.889 1.00 0.00 68 VAL A C 13
ATOM 18359 O O . VAL A 1 68 ? 5.665 -2.308 -4.218 1.00 0.00 68 VAL A O 13
ATOM 18372 N N . SER A 1 69 ? 7.791 -2.704 -3.596 1.00 0.00 69 SER A N 13
ATOM 18373 C CA . SER A 1 69 ? 7.653 -4.154 -3.651 1.00 0.00 69 SER A CA 13
ATOM 18374 C C . SER A 1 69 ? 7.684 -4.757 -2.250 1.00 0.00 69 SER A C 13
ATOM 18375 O O . SER A 1 69 ? 8.304 -4.207 -1.339 1.00 0.00 69 SER A O 13
ATOM 18383 N N . TYR A 1 70 ? 7.011 -5.890 -2.085 1.00 0.00 70 TYR A N 13
ATOM 18384 C CA . TYR A 1 70 ? 6.959 -6.567 -0.795 1.00 0.00 70 TYR A CA 13
ATOM 18385 C C . TYR A 1 70 ? 6.688 -8.058 -0.972 1.00 0.00 70 TYR A C 13
ATOM 18386 O O . TYR A 1 70 ? 5.799 -8.453 -1.727 1.00 0.00 70 TYR A O 13
ATOM 18404 N N . ILE A 1 71 ? 7.461 -8.880 -0.272 1.00 0.00 71 ILE A N 13
ATOM 18405 C CA . ILE A 1 71 ? 7.305 -10.328 -0.350 1.00 0.00 71 ILE A CA 13
ATOM 18406 C C . ILE A 1 71 ? 7.007 -10.924 1.022 1.00 0.00 71 ILE A C 13
ATOM 18407 O O . ILE A 1 71 ? 7.755 -10.714 1.976 1.00 0.00 71 ILE A O 13
ATOM 18423 N N . ALA A 1 72 ? 5.911 -11.669 1.112 1.00 0.00 72 ALA A N 13
ATOM 18424 C CA . ALA A 1 72 ? 5.516 -12.298 2.366 1.00 0.00 72 ALA A CA 13
ATOM 18425 C C . ALA A 1 72 ? 5.951 -13.760 2.407 1.00 0.00 72 ALA A C 13
ATOM 18426 O O . ALA A 1 72 ? 5.287 -14.629 1.844 1.00 0.00 72 ALA A O 13
ATOM 18433 N N . GLN A 1 73 ? 7.070 -14.020 3.076 1.00 0.00 73 GLN A N 13
ATOM 18434 C CA . GLN A 1 73 ? 7.594 -15.376 3.188 1.00 0.00 73 GLN A CA 13
ATOM 18435 C C . GLN A 1 73 ? 6.492 -16.354 3.587 1.00 0.00 73 GLN A C 13
ATOM 18436 O O . GLN A 1 73 ? 6.399 -17.453 3.043 1.00 0.00 73 GLN A O 13
ATOM 18450 N N . GLU A 1 74 ? 5.661 -15.945 4.541 1.00 0.00 74 GLU A N 13
ATOM 18451 C CA . GLU A 1 74 ? 4.568 -16.785 5.013 1.00 0.00 74 GLU A CA 13
ATOM 18452 C C . GLU A 1 74 ? 3.217 -16.178 4.646 1.00 0.00 74 GLU A C 13
ATOM 18453 O O . GLU A 1 74 ? 3.035 -14.960 4.645 1.00 0.00 74 GLU A O 13
ATOM 18465 N N . PRO A 1 75 ? 2.245 -17.046 4.327 1.00 0.00 75 PRO A N 13
ATOM 18466 C CA . PRO A 1 75 ? 0.894 -16.618 3.953 1.00 0.00 75 PRO A CA 13
ATOM 18467 C C . PRO A 1 75 ? 0.122 -16.036 5.133 1.00 0.00 75 PRO A C 13
ATOM 18468 O O . PRO A 1 75 ? 0.384 -16.375 6.286 1.00 0.00 75 PRO A O 13
ATOM 18479 N N . GLY A 1 76 ? -0.832 -15.160 4.835 1.00 0.00 76 GLY A N 13
ATOM 18480 C CA . GLY A 1 76 ? -1.628 -14.546 5.882 1.00 0.00 76 GLY A CA 13
ATOM 18481 C C . GLY A 1 76 ? -2.070 -13.140 5.525 1.00 0.00 76 GLY A C 13
ATOM 18482 O O . GLY A 1 76 ? -1.797 -12.656 4.427 1.00 0.00 76 GLY A O 13
ATOM 18486 N N . ASN A 1 77 ? -2.757 -12.484 6.455 1.00 0.00 77 ASN A N 13
ATOM 18487 C CA . ASN A 1 77 ? -3.242 -11.126 6.231 1.00 0.00 77 ASN A CA 13
ATOM 18488 C C . ASN A 1 77 ? -2.196 -10.100 6.654 1.00 0.00 77 ASN A C 13
ATOM 18489 O O . ASN A 1 77 ? -2.012 -9.839 7.843 1.00 0.00 77 ASN A O 13
ATOM 18500 N N . TYR A 1 78 ? -1.513 -9.521 5.672 1.00 0.00 78 TYR A N 13
ATOM 18501 C CA . TYR A 1 78 ? -0.484 -8.523 5.942 1.00 0.00 78 TYR A CA 13
ATOM 18502 C C . TYR A 1 78 ? -1.050 -7.111 5.827 1.00 0.00 78 TYR A C 13
ATOM 18503 O O . TYR A 1 78 ? -1.506 -6.700 4.761 1.00 0.00 78 TYR A O 13
ATOM 18521 N N . GLU A 1 79 ? -1.016 -6.375 6.932 1.00 0.00 79 GLU A N 13
ATOM 18522 C CA . GLU A 1 79 ? -1.525 -5.008 6.955 1.00 0.00 79 GLU A CA 13
ATOM 18523 C C . GLU A 1 79 ? -0.421 -4.010 6.618 1.00 0.00 79 GLU A C 13
ATOM 18524 O O . GLU A 1 79 ? 0.512 -3.814 7.397 1.00 0.00 79 GLU A O 13
ATOM 18536 N N . VAL A 1 80 ? -0.535 -3.382 5.453 1.00 0.00 80 VAL A N 13
ATOM 18537 C CA . VAL A 1 80 ? 0.452 -2.404 5.013 1.00 0.00 80 VAL A CA 13
ATOM 18538 C C . VAL A 1 80 ? 0.089 -1.002 5.492 1.00 0.00 80 VAL A C 13
ATOM 18539 O O . VAL A 1 80 ? -0.929 -0.441 5.088 1.00 0.00 80 VAL A O 13
ATOM 18552 N N . SER A 1 81 ? 0.930 -0.442 6.356 1.00 0.00 81 SER A N 13
ATOM 18553 C CA . SER A 1 81 ? 0.696 0.892 6.894 1.00 0.00 81 SER A CA 13
ATOM 18554 C C . SER A 1 81 ? 1.295 1.958 5.982 1.00 0.00 81 SER A C 13
ATOM 18555 O O . SER A 1 81 ? 2.478 1.908 5.643 1.00 0.00 81 SER A O 13
ATOM 18563 N N . ILE A 1 82 ? 0.471 2.922 5.587 1.00 0.00 82 ILE A N 13
ATOM 18564 C CA . ILE A 1 82 ? 0.918 4.001 4.715 1.00 0.00 82 ILE A CA 13
ATOM 18565 C C . ILE A 1 82 ? 0.645 5.363 5.341 1.00 0.00 82 ILE A C 13
ATOM 18566 O O . ILE A 1 82 ? -0.432 5.604 5.887 1.00 0.00 82 ILE A O 13
ATOM 18582 N N . LYS A 1 83 ? 1.627 6.255 5.257 1.00 0.00 83 LYS A N 13
ATOM 18583 C CA . LYS A 1 83 ? 1.492 7.596 5.813 1.00 0.00 83 LYS A CA 13
ATOM 18584 C C . LYS A 1 83 ? 2.108 8.635 4.881 1.00 0.00 83 LYS A C 13
ATOM 18585 O O . LYS A 1 83 ? 3.250 8.491 4.443 1.00 0.00 83 LYS A O 13
ATOM 18604 N N . PHE A 1 84 ? 1.346 9.682 4.584 1.00 0.00 84 PHE A N 13
ATOM 18605 C CA . PHE A 1 84 ? 1.818 10.745 3.704 1.00 0.00 84 PHE A CA 13
ATOM 18606 C C . PHE A 1 84 ? 2.173 11.995 4.504 1.00 0.00 84 PHE A C 13
ATOM 18607 O O . PHE A 1 84 ? 1.321 12.847 4.755 1.00 0.00 84 PHE A O 13
ATOM 18624 N N . ASN A 1 85 ? 3.437 12.097 4.902 1.00 0.00 85 ASN A N 13
ATOM 18625 C CA . ASN A 1 85 ? 3.905 13.241 5.675 1.00 0.00 85 ASN A CA 13
ATOM 18626 C C . ASN A 1 85 ? 3.364 13.193 7.101 1.00 0.00 85 ASN A C 13
ATOM 18627 O O . ASN A 1 85 ? 2.810 14.173 7.598 1.00 0.00 85 ASN A O 13
ATOM 18638 N N . ASP A 1 86 ? 3.530 12.048 7.752 1.00 0.00 86 ASP A N 13
ATOM 18639 C CA . ASP A 1 86 ? 3.061 11.872 9.121 1.00 0.00 86 ASP A CA 13
ATOM 18640 C C . ASP A 1 86 ? 1.540 11.970 9.190 1.00 0.00 86 ASP A C 13
ATOM 18641 O O . ASP A 1 86 ? 0.983 12.426 10.189 1.00 0.00 86 ASP A O 13
ATOM 18650 N N . GLU A 1 87 ? 0.874 11.540 8.123 1.00 0.00 87 GLU A N 13
ATOM 18651 C CA . GLU A 1 87 ? -0.581 11.581 8.063 1.00 0.00 87 GLU A CA 13
ATOM 18652 C C . GLU A 1 87 ? -1.140 10.278 7.498 1.00 0.00 87 GLU A C 13
ATOM 18653 O O . GLU A 1 87 ? -0.583 9.706 6.561 1.00 0.00 87 GLU A O 13
ATOM 18665 N N . HIS A 1 88 ? -2.245 9.815 8.074 1.00 0.00 88 HIS A N 13
ATOM 18666 C CA . HIS A 1 88 ? -2.880 8.580 7.628 1.00 0.00 88 HIS A CA 13
ATOM 18667 C C . HIS A 1 88 ? -3.984 8.871 6.616 1.00 0.00 88 HIS A C 13
ATOM 18668 O O . HIS A 1 88 ? -4.846 9.720 6.851 1.00 0.00 88 HIS A O 13
ATOM 18682 N N . ILE A 1 89 ? -3.951 8.165 5.492 1.00 0.00 89 ILE A N 13
ATOM 18683 C CA . ILE A 1 89 ? -4.950 8.348 4.446 1.00 0.00 89 ILE A CA 13
ATOM 18684 C C . ILE A 1 89 ? -6.180 7.484 4.703 1.00 0.00 89 ILE A C 13
ATOM 18685 O O . ILE A 1 89 ? -6.135 6.498 5.438 1.00 0.00 89 ILE A O 13
ATOM 18701 N N . PRO A 1 90 ? -7.308 7.862 4.082 1.00 0.00 90 PRO A N 13
ATOM 18702 C CA . PRO A 1 90 ? -8.572 7.135 4.227 1.00 0.00 90 PRO A CA 13
ATOM 18703 C C . PRO A 1 90 ? -8.538 5.771 3.545 1.00 0.00 90 PRO A C 13
ATOM 18704 O O . PRO A 1 90 ? -9.511 5.019 3.593 1.00 0.00 90 PRO A O 13
ATOM 18715 N N . GLU A 1 91 ? -7.411 5.460 2.912 1.00 0.00 91 GLU A N 13
ATOM 18716 C CA . GLU A 1 91 ? -7.251 4.186 2.220 1.00 0.00 91 GLU A CA 13
ATOM 18717 C C . GLU A 1 91 ? -6.204 3.319 2.911 1.00 0.00 91 GLU A C 13
ATOM 18718 O O . GLU A 1 91 ? -5.920 2.203 2.475 1.00 0.00 91 GLU A O 13
ATOM 18730 N N . SER A 1 92 ? -5.633 3.840 3.992 1.00 0.00 92 SER A N 13
ATOM 18731 C CA . SER A 1 92 ? -4.614 3.116 4.743 1.00 0.00 92 SER A CA 13
ATOM 18732 C C . SER A 1 92 ? -4.963 3.069 6.227 1.00 0.00 92 SER A C 13
ATOM 18733 O O . SER A 1 92 ? -5.676 3.925 6.751 1.00 0.00 92 SER A O 13
ATOM 18741 N N . PRO A 1 93 ? -4.448 2.045 6.923 1.00 0.00 93 PRO A N 13
ATOM 18742 C CA . PRO A 1 93 ? -3.597 1.020 6.311 1.00 0.00 93 PRO A CA 13
ATOM 18743 C C . PRO A 1 93 ? -4.374 0.113 5.362 1.00 0.00 93 PRO A C 13
ATOM 18744 O O . PRO A 1 93 ? -5.604 0.161 5.311 1.00 0.00 93 PRO A O 13
ATOM 18755 N N . TYR A 1 94 ? -3.650 -0.712 4.615 1.00 0.00 94 TYR A N 13
ATOM 18756 C CA . TYR A 1 94 ? -4.272 -1.629 3.666 1.00 0.00 94 TYR A CA 13
ATOM 18757 C C . TYR A 1 94 ? -4.196 -3.068 4.170 1.00 0.00 94 TYR A C 13
ATOM 18758 O O . TYR A 1 94 ? -3.214 -3.468 4.796 1.00 0.00 94 TYR A O 13
ATOM 18776 N N . LEU A 1 95 ? -5.240 -3.841 3.890 1.00 0.00 95 LEU A N 13
ATOM 18777 C CA . LEU A 1 95 ? -5.292 -5.236 4.313 1.00 0.00 95 LEU A CA 13
ATOM 18778 C C . LEU A 1 95 ? -5.264 -6.171 3.109 1.00 0.00 95 LEU A C 13
ATOM 18779 O O . LEU A 1 95 ? -6.270 -6.350 2.424 1.00 0.00 95 LEU A O 13
ATOM 18795 N N . VAL A 1 96 ? -4.102 -6.767 2.856 1.00 0.00 96 VAL A N 13
ATOM 18796 C CA . VAL A 1 96 ? -3.942 -7.687 1.736 1.00 0.00 96 VAL A CA 13
ATOM 18797 C C . VAL A 1 96 ? -3.852 -9.131 2.221 1.00 0.00 96 VAL A C 13
ATOM 18798 O O . VAL A 1 96 ? -2.854 -9.554 2.803 1.00 0.00 96 VAL A O 13
ATOM 18811 N N . PRO A 1 97 ? -4.919 -9.905 1.972 1.00 0.00 97 PRO A N 13
ATOM 18812 C CA . PRO A 1 97 ? -4.984 -11.314 2.372 1.00 0.00 97 PRO A CA 13
ATOM 18813 C C . PRO A 1 97 ? -4.035 -12.192 1.562 1.00 0.00 97 PRO A C 13
ATOM 18814 O O . PRO A 1 97 ? -4.402 -12.713 0.510 1.00 0.00 97 PRO A O 13
ATOM 18825 N N . VAL A 1 98 ? -2.813 -12.350 2.061 1.00 0.00 98 VAL A N 13
ATOM 18826 C CA . VAL A 1 98 ? -1.812 -13.166 1.384 1.00 0.00 98 VAL A CA 13
ATOM 18827 C C . VAL A 1 98 ? -2.054 -14.651 1.632 1.00 0.00 98 VAL A C 13
ATOM 18828 O O . VAL A 1 98 ? -2.407 -15.056 2.740 1.00 0.00 98 VAL A O 13
ATOM 18841 N N . ILE A 1 99 ? -1.861 -15.457 0.594 1.00 0.00 99 ILE A N 13
ATOM 18842 C CA . ILE A 1 99 ? -2.057 -16.898 0.700 1.00 0.00 99 ILE A CA 13
ATOM 18843 C C . ILE A 1 99 ? -0.963 -17.658 -0.043 1.00 0.00 99 ILE A C 13
ATOM 18844 O O . ILE A 1 99 ? -0.322 -17.118 -0.944 1.00 0.00 99 ILE A O 13
ATOM 18860 N N . ALA A 1 100 ? -0.757 -18.913 0.341 1.00 0.00 100 ALA A N 13
ATOM 18861 C CA . ALA A 1 100 ? 0.256 -19.749 -0.290 1.00 0.00 100 ALA A CA 13
ATOM 18862 C C . ALA A 1 100 ? -0.244 -20.309 -1.617 1.00 0.00 100 ALA A C 13
ATOM 18863 O O . ALA A 1 100 ? -1.202 -21.080 -1.671 1.00 0.00 100 ALA A O 13
ATOM 18870 N N . PRO A 1 101 ? 0.419 -19.915 -2.715 1.00 0.00 101 PRO A N 13
ATOM 18871 C CA . PRO A 1 101 ? 0.059 -20.367 -4.062 1.00 0.00 101 PRO A CA 13
ATOM 18872 C C . PRO A 1 101 ? 0.374 -21.842 -4.282 1.00 0.00 101 PRO A C 13
ATOM 18873 O O . PRO A 1 101 ? 1.512 -22.277 -4.102 1.00 0.00 101 PRO A O 13
ATOM 18884 N N . SER A 1 102 ? -0.639 -22.608 -4.674 1.00 0.00 102 SER A N 13
ATOM 18885 C CA . SER A 1 102 ? -0.470 -24.035 -4.916 1.00 0.00 102 SER A CA 13
ATOM 18886 C C . SER A 1 102 ? -1.385 -24.509 -6.041 1.00 0.00 102 SER A C 13
ATOM 18887 O O . SER A 1 102 ? -2.512 -24.033 -6.181 1.00 0.00 102 SER A O 13
ATOM 18895 N N . ASP A 1 103 ? -0.891 -25.446 -6.842 1.00 0.00 103 ASP A N 13
ATOM 18896 C CA . ASP A 1 103 ? -1.663 -25.985 -7.956 1.00 0.00 103 ASP A CA 13
ATOM 18897 C C . ASP A 1 103 ? -1.599 -27.508 -7.975 1.00 0.00 103 ASP A C 13
ATOM 18898 O O . ASP A 1 103 ? -0.524 -28.096 -7.852 1.00 0.00 103 ASP A O 13
ATOM 18907 N N . ASP A 1 104 ? -2.756 -28.143 -8.129 1.00 0.00 104 ASP A N 13
ATOM 18908 C CA . ASP A 1 104 ? -2.831 -29.599 -8.165 1.00 0.00 104 ASP A CA 13
ATOM 18909 C C . ASP A 1 104 ? -2.353 -30.135 -9.510 1.00 0.00 104 ASP A C 13
ATOM 18910 O O . ASP A 1 104 ? -1.427 -30.944 -9.573 1.00 0.00 104 ASP A O 13
ATOM 18919 N N . ALA A 1 105 ? -2.990 -29.680 -10.583 1.00 0.00 105 ALA A N 13
ATOM 18920 C CA . ALA A 1 105 ? -2.630 -30.114 -11.928 1.00 0.00 105 ALA A CA 13
ATOM 18921 C C . ALA A 1 105 ? -1.281 -29.538 -12.346 1.00 0.00 105 ALA A C 13
ATOM 18922 O O . ALA A 1 105 ? -1.071 -28.325 -12.292 1.00 0.00 105 ALA A O 13
ATOM 18929 N N . GLY A 1 1 ? -4.877 43.111 0.964 1.00 0.00 1 GLY A N 14
ATOM 18930 C CA . GLY A 1 1 ? -4.160 42.434 2.029 1.00 0.00 1 GLY A CA 14
ATOM 18931 C C . GLY A 1 1 ? -4.429 40.942 2.052 1.00 0.00 1 GLY A C 14
ATOM 18932 O O . GLY A 1 1 ? -3.499 40.137 2.041 1.00 0.00 1 GLY A O 14
ATOM 18936 N N . SER A 1 2 ? -5.706 40.574 2.086 1.00 0.00 2 SER A N 14
ATOM 18937 C CA . SER A 1 2 ? -6.096 39.168 2.117 1.00 0.00 2 SER A CA 14
ATOM 18938 C C . SER A 1 2 ? -6.485 38.683 0.724 1.00 0.00 2 SER A C 14
ATOM 18939 O O . SER A 1 2 ? -7.182 39.377 -0.016 1.00 0.00 2 SER A O 14
ATOM 18947 N N . SER A 1 3 ? -6.031 37.483 0.374 1.00 0.00 3 SER A N 14
ATOM 18948 C CA . SER A 1 3 ? -6.328 36.904 -0.931 1.00 0.00 3 SER A CA 14
ATOM 18949 C C . SER A 1 3 ? -7.266 35.709 -0.794 1.00 0.00 3 SER A C 14
ATOM 18950 O O . SER A 1 3 ? -8.347 35.682 -1.381 1.00 0.00 3 SER A O 14
ATOM 18958 N N . GLY A 1 4 ? -6.843 34.719 -0.013 1.00 0.00 4 GLY A N 14
ATOM 18959 C CA . GLY A 1 4 ? -7.655 33.533 0.187 1.00 0.00 4 GLY A CA 14
ATOM 18960 C C . GLY A 1 4 ? -6.852 32.253 0.071 1.00 0.00 4 GLY A C 14
ATOM 18961 O O . GLY A 1 4 ? -6.704 31.514 1.043 1.00 0.00 4 GLY A O 14
ATOM 18965 N N . SER A 1 5 ? -6.333 31.990 -1.125 1.00 0.00 5 SER A N 14
ATOM 18966 C CA . SER A 1 5 ? -5.545 30.787 -1.368 1.00 0.00 5 SER A CA 14
ATOM 18967 C C . SER A 1 5 ? -6.325 29.538 -0.970 1.00 0.00 5 SER A C 14
ATOM 18968 O O . SER A 1 5 ? -5.769 28.604 -0.391 1.00 0.00 5 SER A O 14
ATOM 18976 N N . SER A 1 6 ? -7.616 29.528 -1.285 1.00 0.00 6 SER A N 14
ATOM 18977 C CA . SER A 1 6 ? -8.474 28.396 -0.958 1.00 0.00 6 SER A CA 14
ATOM 18978 C C . SER A 1 6 ? -8.024 27.141 -1.699 1.00 0.00 6 SER A C 14
ATOM 18979 O O . SER A 1 6 ? -7.275 27.216 -2.673 1.00 0.00 6 SER A O 14
ATOM 18987 N N . GLY A 1 7 ? -8.484 25.985 -1.229 1.00 0.00 7 GLY A N 14
ATOM 18988 C CA . GLY A 1 7 ? -8.119 24.729 -1.858 1.00 0.00 7 GLY A CA 14
ATOM 18989 C C . GLY A 1 7 ? -7.552 23.730 -0.870 1.00 0.00 7 GLY A C 14
ATOM 18990 O O . GLY A 1 7 ? -7.128 24.102 0.224 1.00 0.00 7 GLY A O 14
ATOM 18994 N N . GLU A 1 8 ? -7.545 22.458 -1.256 1.00 0.00 8 GLU A N 14
ATOM 18995 C CA . GLU A 1 8 ? -7.026 21.402 -0.393 1.00 0.00 8 GLU A CA 14
ATOM 18996 C C . GLU A 1 8 ? -5.898 20.641 -1.083 1.00 0.00 8 GLU A C 14
ATOM 18997 O O . GLU A 1 8 ? -5.726 20.729 -2.298 1.00 0.00 8 GLU A O 14
ATOM 19009 N N . GLY A 1 9 ? -5.128 19.894 -0.295 1.00 0.00 9 GLY A N 14
ATOM 19010 C CA . GLY A 1 9 ? -4.025 19.130 -0.846 1.00 0.00 9 GLY A CA 14
ATOM 19011 C C . GLY A 1 9 ? -3.197 18.450 0.227 1.00 0.00 9 GLY A C 14
ATOM 19012 O O . GLY A 1 9 ? -2.152 18.959 0.630 1.00 0.00 9 GLY A O 14
ATOM 19016 N N . GLY A 1 10 ? -3.667 17.297 0.693 1.00 0.00 10 GLY A N 14
ATOM 19017 C CA . GLY A 1 10 ? -2.953 16.566 1.722 1.00 0.00 10 GLY A CA 14
ATOM 19018 C C . GLY A 1 10 ? -3.100 15.065 1.578 1.00 0.00 10 GLY A C 14
ATOM 19019 O O . GLY A 1 10 ? -3.132 14.542 0.464 1.00 0.00 10 GLY A O 14
ATOM 19023 N N . ALA A 1 11 ? -3.189 14.369 2.706 1.00 0.00 11 ALA A N 14
ATOM 19024 C CA . ALA A 1 11 ? -3.334 12.919 2.699 1.00 0.00 11 ALA A CA 14
ATOM 19025 C C . ALA A 1 11 ? -4.655 12.502 2.060 1.00 0.00 11 ALA A C 14
ATOM 19026 O O . ALA A 1 11 ? -4.674 11.740 1.093 1.00 0.00 11 ALA A O 14
ATOM 19033 N N . HIS A 1 12 ? -5.756 13.006 2.606 1.00 0.00 12 HIS A N 14
ATOM 19034 C CA . HIS A 1 12 ? -7.082 12.686 2.088 1.00 0.00 12 HIS A CA 14
ATOM 19035 C C . HIS A 1 12 ? -7.088 12.700 0.563 1.00 0.00 12 HIS A C 14
ATOM 19036 O O . HIS A 1 12 ? -7.862 11.985 -0.073 1.00 0.00 12 HIS A O 14
ATOM 19050 N N . LYS A 1 13 ? -6.219 13.521 -0.020 1.00 0.00 13 LYS A N 14
ATOM 19051 C CA . LYS A 1 13 ? -6.123 13.628 -1.470 1.00 0.00 13 LYS A CA 14
ATOM 19052 C C . LYS A 1 13 ? -5.076 12.664 -2.019 1.00 0.00 13 LYS A C 14
ATOM 19053 O O . LYS A 1 13 ? -4.299 13.015 -2.908 1.00 0.00 13 LYS A O 14
ATOM 19072 N N . VAL A 1 14 ? -5.061 11.447 -1.486 1.00 0.00 14 VAL A N 14
ATOM 19073 C CA . VAL A 1 14 ? -4.112 10.431 -1.924 1.00 0.00 14 VAL A CA 14
ATOM 19074 C C . VAL A 1 14 ? -4.802 9.089 -2.139 1.00 0.00 14 VAL A C 14
ATOM 19075 O O . VAL A 1 14 ? -5.263 8.457 -1.188 1.00 0.00 14 VAL A O 14
ATOM 19088 N N . ARG A 1 15 ? -4.870 8.659 -3.395 1.00 0.00 15 ARG A N 14
ATOM 19089 C CA . ARG A 1 15 ? -5.505 7.392 -3.735 1.00 0.00 15 ARG A CA 14
ATOM 19090 C C . ARG A 1 15 ? -4.479 6.394 -4.262 1.00 0.00 15 ARG A C 14
ATOM 19091 O O . ARG A 1 15 ? -3.884 6.602 -5.319 1.00 0.00 15 ARG A O 14
ATOM 19112 N N . ALA A 1 16 ? -4.278 5.311 -3.520 1.00 0.00 16 ALA A N 14
ATOM 19113 C CA . ALA A 1 16 ? -3.326 4.280 -3.913 1.00 0.00 16 ALA A CA 14
ATOM 19114 C C . ALA A 1 16 ? -4.025 3.136 -4.642 1.00 0.00 16 ALA A C 14
ATOM 19115 O O . ALA A 1 16 ? -4.931 2.505 -4.101 1.00 0.00 16 ALA A O 14
ATOM 19122 N N . GLY A 1 17 ? -3.596 2.876 -5.873 1.00 0.00 17 GLY A N 14
ATOM 19123 C CA . GLY A 1 17 ? -4.191 1.809 -6.656 1.00 0.00 17 GLY A CA 14
ATOM 19124 C C . GLY A 1 17 ? -3.183 0.752 -7.058 1.00 0.00 17 GLY A C 14
ATOM 19125 O O . GLY A 1 17 ? -2.224 0.492 -6.333 1.00 0.00 17 GLY A O 14
ATOM 19129 N N . GLY A 1 18 ? -3.401 0.138 -8.217 1.00 0.00 18 GLY A N 14
ATOM 19130 C CA . GLY A 1 18 ? -2.496 -0.891 -8.693 1.00 0.00 18 GLY A CA 14
ATOM 19131 C C . GLY A 1 18 ? -2.804 -2.253 -8.102 1.00 0.00 18 GLY A C 14
ATOM 19132 O O . GLY A 1 18 ? -3.372 -2.368 -7.015 1.00 0.00 18 GLY A O 14
ATOM 19136 N N . PRO A 1 19 ? -2.429 -3.316 -8.828 1.00 0.00 19 PRO A N 14
ATOM 19137 C CA . PRO A 1 19 ? -2.660 -4.695 -8.390 1.00 0.00 19 PRO A CA 14
ATOM 19138 C C . PRO A 1 19 ? -1.789 -5.078 -7.198 1.00 0.00 19 PRO A C 14
ATOM 19139 O O . PRO A 1 19 ? -0.757 -4.458 -6.946 1.00 0.00 19 PRO A O 14
ATOM 19150 N N . GLY A 1 20 ? -2.212 -6.106 -6.467 1.00 0.00 20 GLY A N 14
ATOM 19151 C CA . GLY A 1 20 ? -1.459 -6.553 -5.310 1.00 0.00 20 GLY A CA 14
ATOM 19152 C C . GLY A 1 20 ? -2.112 -6.152 -4.002 1.00 0.00 20 GLY A C 14
ATOM 19153 O O . GLY A 1 20 ? -2.144 -6.933 -3.051 1.00 0.00 20 GLY A O 14
ATOM 19157 N N . LEU A 1 21 ? -2.632 -4.931 -3.954 1.00 0.00 21 LEU A N 14
ATOM 19158 C CA . LEU A 1 21 ? -3.287 -4.425 -2.752 1.00 0.00 21 LEU A CA 14
ATOM 19159 C C . LEU A 1 21 ? -4.594 -5.167 -2.490 1.00 0.00 21 LEU A C 14
ATOM 19160 O O . LEU A 1 21 ? -4.981 -5.373 -1.341 1.00 0.00 21 LEU A O 14
ATOM 19176 N N . GLU A 1 22 ? -5.266 -5.566 -3.565 1.00 0.00 22 GLU A N 14
ATOM 19177 C CA . GLU A 1 22 ? -6.530 -6.286 -3.451 1.00 0.00 22 GLU A CA 14
ATOM 19178 C C . GLU A 1 22 ? -6.306 -7.692 -2.902 1.00 0.00 22 GLU A C 14
ATOM 19179 O O . GLU A 1 22 ? -7.089 -8.183 -2.089 1.00 0.00 22 GLU A O 14
ATOM 19191 N N . ARG A 1 23 ? -5.234 -8.334 -3.352 1.00 0.00 23 ARG A N 14
ATOM 19192 C CA . ARG A 1 23 ? -4.908 -9.684 -2.908 1.00 0.00 23 ARG A CA 14
ATOM 19193 C C . ARG A 1 23 ? -3.442 -10.007 -3.182 1.00 0.00 23 ARG A C 14
ATOM 19194 O O . ARG A 1 23 ? -2.904 -9.656 -4.231 1.00 0.00 23 ARG A O 14
ATOM 19215 N N . GLY A 1 24 ? -2.801 -10.679 -2.230 1.00 0.00 24 GLY A N 14
ATOM 19216 C CA . GLY A 1 24 ? -1.405 -11.037 -2.387 1.00 0.00 24 GLY A CA 14
ATOM 19217 C C . GLY A 1 24 ? -1.165 -12.525 -2.216 1.00 0.00 24 GLY A C 14
ATOM 19218 O O . GLY A 1 24 ? -2.060 -13.260 -1.801 1.00 0.00 24 GLY A O 14
ATOM 19222 N N . GLU A 1 25 ? 0.046 -12.968 -2.538 1.00 0.00 25 GLU A N 14
ATOM 19223 C CA . GLU A 1 25 ? 0.398 -14.379 -2.420 1.00 0.00 25 GLU A CA 14
ATOM 19224 C C . GLU A 1 25 ? 1.765 -14.545 -1.761 1.00 0.00 25 GLU A C 14
ATOM 19225 O O . GLU A 1 25 ? 2.718 -13.843 -2.099 1.00 0.00 25 GLU A O 14
ATOM 19237 N N . ALA A 1 26 ? 1.851 -15.477 -0.817 1.00 0.00 26 ALA A N 14
ATOM 19238 C CA . ALA A 1 26 ? 3.099 -15.737 -0.111 1.00 0.00 26 ALA A CA 14
ATOM 19239 C C . ALA A 1 26 ? 4.180 -16.224 -1.070 1.00 0.00 26 ALA A C 14
ATOM 19240 O O . ALA A 1 26 ? 3.953 -17.132 -1.867 1.00 0.00 26 ALA A O 14
ATOM 19247 N N . GLY A 1 27 ? 5.359 -15.613 -0.986 1.00 0.00 27 GLY A N 14
ATOM 19248 C CA . GLY A 1 27 ? 6.457 -15.997 -1.852 1.00 0.00 27 GLY A CA 14
ATOM 19249 C C . GLY A 1 27 ? 6.429 -15.270 -3.181 1.00 0.00 27 GLY A C 14
ATOM 19250 O O . GLY A 1 27 ? 7.344 -15.411 -3.994 1.00 0.00 27 GLY A O 14
ATOM 19254 N N . VAL A 1 28 ? 5.377 -14.489 -3.406 1.00 0.00 28 VAL A N 14
ATOM 19255 C CA . VAL A 1 28 ? 5.233 -13.737 -4.646 1.00 0.00 28 VAL A CA 14
ATOM 19256 C C . VAL A 1 28 ? 5.420 -12.243 -4.408 1.00 0.00 28 VAL A C 14
ATOM 19257 O O . VAL A 1 28 ? 4.797 -11.646 -3.530 1.00 0.00 28 VAL A O 14
ATOM 19270 N N . PRO A 1 29 ? 6.300 -11.623 -5.208 1.00 0.00 29 PRO A N 14
ATOM 19271 C CA . PRO A 1 29 ? 6.590 -10.189 -5.104 1.00 0.00 29 PRO A CA 14
ATOM 19272 C C . PRO A 1 29 ? 5.418 -9.326 -5.560 1.00 0.00 29 PRO A C 14
ATOM 19273 O O . PRO A 1 29 ? 5.109 -9.260 -6.749 1.00 0.00 29 PRO A O 14
ATOM 19284 N N . ALA A 1 30 ? 4.768 -8.666 -4.606 1.00 0.00 30 ALA A N 14
ATOM 19285 C CA . ALA A 1 30 ? 3.632 -7.806 -4.910 1.00 0.00 30 ALA A CA 14
ATOM 19286 C C . ALA A 1 30 ? 4.053 -6.343 -4.971 1.00 0.00 30 ALA A C 14
ATOM 19287 O O . ALA A 1 30 ? 4.246 -5.699 -3.940 1.00 0.00 30 ALA A O 14
ATOM 19294 N N . GLU A 1 31 ? 4.193 -5.823 -6.188 1.00 0.00 31 GLU A N 14
ATOM 19295 C CA . GLU A 1 31 ? 4.594 -4.433 -6.382 1.00 0.00 31 GLU A CA 14
ATOM 19296 C C . GLU A 1 31 ? 3.438 -3.608 -6.941 1.00 0.00 31 GLU A C 14
ATOM 19297 O O . GLU A 1 31 ? 2.711 -4.057 -7.827 1.00 0.00 31 GLU A O 14
ATOM 19309 N N . PHE A 1 32 ? 3.276 -2.398 -6.416 1.00 0.00 32 PHE A N 14
ATOM 19310 C CA . PHE A 1 32 ? 2.209 -1.510 -6.862 1.00 0.00 32 PHE A CA 14
ATOM 19311 C C . PHE A 1 32 ? 2.691 -0.062 -6.910 1.00 0.00 32 PHE A C 14
ATOM 19312 O O . PHE A 1 32 ? 3.504 0.360 -6.088 1.00 0.00 32 PHE A O 14
ATOM 19329 N N . SER A 1 33 ? 2.184 0.692 -7.880 1.00 0.00 33 SER A N 14
ATOM 19330 C CA . SER A 1 33 ? 2.565 2.091 -8.039 1.00 0.00 33 SER A CA 14
ATOM 19331 C C . SER A 1 33 ? 1.524 3.013 -7.412 1.00 0.00 33 SER A C 14
ATOM 19332 O O . SER A 1 33 ? 0.351 2.988 -7.787 1.00 0.00 33 SER A O 14
ATOM 19340 N N . ILE A 1 34 ? 1.961 3.824 -6.455 1.00 0.00 34 ILE A N 14
ATOM 19341 C CA . ILE A 1 34 ? 1.068 4.755 -5.776 1.00 0.00 34 ILE A CA 14
ATOM 19342 C C . ILE A 1 34 ? 1.042 6.106 -6.482 1.00 0.00 34 ILE A C 14
ATOM 19343 O O . ILE A 1 34 ? 2.067 6.780 -6.593 1.00 0.00 34 ILE A O 14
ATOM 19359 N N . TRP A 1 35 ? -0.135 6.497 -6.956 1.00 0.00 35 TRP A N 14
ATOM 19360 C CA . TRP A 1 35 ? -0.295 7.770 -7.650 1.00 0.00 35 TRP A CA 14
ATOM 19361 C C . TRP A 1 35 ? -0.870 8.830 -6.717 1.00 0.00 35 TRP A C 14
ATOM 19362 O O . TRP A 1 35 ? -1.577 8.514 -5.760 1.00 0.00 35 TRP A O 14
ATOM 19383 N N . THR A 1 36 ? -0.564 10.093 -7.002 1.00 0.00 36 THR A N 14
ATOM 19384 C CA . THR A 1 36 ? -1.050 11.200 -6.188 1.00 0.00 36 THR A CA 14
ATOM 19385 C C . THR A 1 36 ? -1.798 12.219 -7.038 1.00 0.00 36 THR A C 14
ATOM 19386 O O . THR A 1 36 ? -1.342 12.598 -8.117 1.00 0.00 36 THR A O 14
ATOM 19397 N N . ARG A 1 37 ? -2.951 12.662 -6.545 1.00 0.00 37 ARG A N 14
ATOM 19398 C CA . ARG A 1 37 ? -3.764 13.639 -7.259 1.00 0.00 37 ARG A CA 14
ATOM 19399 C C . ARG A 1 37 ? -4.137 14.805 -6.350 1.00 0.00 37 ARG A C 14
ATOM 19400 O O . ARG A 1 37 ? -4.423 14.617 -5.169 1.00 0.00 37 ARG A O 14
ATOM 19421 N N . GLU A 1 38 ? -4.130 16.011 -6.910 1.00 0.00 38 GLU A N 14
ATOM 19422 C CA . GLU A 1 38 ? -4.466 17.209 -6.149 1.00 0.00 38 GLU A CA 14
ATOM 19423 C C . GLU A 1 38 ? -3.722 17.232 -4.816 1.00 0.00 38 GLU A C 14
ATOM 19424 O O . GLU A 1 38 ? -4.297 17.563 -3.780 1.00 0.00 38 GLU A O 14
ATOM 19436 N N . ALA A 1 39 ? -2.443 16.878 -4.853 1.00 0.00 39 ALA A N 14
ATOM 19437 C CA . ALA A 1 39 ? -1.620 16.860 -3.649 1.00 0.00 39 ALA A CA 14
ATOM 19438 C C . ALA A 1 39 ? -0.227 17.415 -3.928 1.00 0.00 39 ALA A C 14
ATOM 19439 O O . ALA A 1 39 ? 0.079 17.817 -5.050 1.00 0.00 39 ALA A O 14
ATOM 19446 N N . GLY A 1 40 ? 0.615 17.434 -2.899 1.00 0.00 40 GLY A N 14
ATOM 19447 C CA . GLY A 1 40 ? 1.965 17.943 -3.054 1.00 0.00 40 GLY A CA 14
ATOM 19448 C C . GLY A 1 40 ? 3.012 16.857 -2.915 1.00 0.00 40 GLY A C 14
ATOM 19449 O O . GLY A 1 40 ? 3.151 16.251 -1.853 1.00 0.00 40 GLY A O 14
ATOM 19453 N N . ALA A 1 41 ? 3.752 16.609 -3.990 1.00 0.00 41 ALA A N 14
ATOM 19454 C CA . ALA A 1 41 ? 4.793 15.589 -3.984 1.00 0.00 41 ALA A CA 14
ATOM 19455 C C . ALA A 1 41 ? 5.516 15.550 -2.642 1.00 0.00 41 ALA A C 14
ATOM 19456 O O . ALA A 1 41 ? 6.393 16.370 -2.374 1.00 0.00 41 ALA A O 14
ATOM 19463 N N . GLY A 1 42 ? 5.140 14.592 -1.800 1.00 0.00 42 GLY A N 14
ATOM 19464 C CA . GLY A 1 42 ? 5.762 14.466 -0.495 1.00 0.00 42 GLY A CA 14
ATOM 19465 C C . GLY A 1 42 ? 6.336 13.083 -0.258 1.00 0.00 42 GLY A C 14
ATOM 19466 O O . GLY A 1 42 ? 6.421 12.272 -1.179 1.00 0.00 42 GLY A O 14
ATOM 19470 N N . GLY A 1 43 ? 6.733 12.813 0.982 1.00 0.00 43 GLY A N 14
ATOM 19471 C CA . GLY A 1 43 ? 7.298 11.519 1.316 1.00 0.00 43 GLY A CA 14
ATOM 19472 C C . GLY A 1 43 ? 6.235 10.471 1.575 1.00 0.00 43 GLY A C 14
ATOM 19473 O O . GLY A 1 43 ? 5.152 10.784 2.071 1.00 0.00 43 GLY A O 14
ATOM 19477 N N . LEU A 1 44 ? 6.542 9.223 1.238 1.00 0.00 44 LEU A N 14
ATOM 19478 C CA . LEU A 1 44 ? 5.603 8.124 1.436 1.00 0.00 44 LEU A CA 14
ATOM 19479 C C . LEU A 1 44 ? 6.231 7.016 2.276 1.00 0.00 44 LEU A C 14
ATOM 19480 O O . LEU A 1 44 ? 7.214 6.396 1.869 1.00 0.00 44 LEU A O 14
ATOM 19496 N N . SER A 1 45 ? 5.655 6.769 3.447 1.00 0.00 45 SER A N 14
ATOM 19497 C CA . SER A 1 45 ? 6.159 5.736 4.345 1.00 0.00 45 SER A CA 14
ATOM 19498 C C . SER A 1 45 ? 5.275 4.494 4.295 1.00 0.00 45 SER A C 14
ATOM 19499 O O . SER A 1 45 ? 4.079 4.559 4.582 1.00 0.00 45 SER A O 14
ATOM 19507 N N . ILE A 1 46 ? 5.870 3.365 3.928 1.00 0.00 46 ILE A N 14
ATOM 19508 C CA . ILE A 1 46 ? 5.138 2.109 3.840 1.00 0.00 46 ILE A CA 14
ATOM 19509 C C . ILE A 1 46 ? 5.738 1.057 4.769 1.00 0.00 46 ILE A C 14
ATOM 19510 O O . ILE A 1 46 ? 6.946 0.820 4.757 1.00 0.00 46 ILE A O 14
ATOM 19526 N N . ALA A 1 47 ? 4.886 0.427 5.570 1.00 0.00 47 ALA A N 14
ATOM 19527 C CA . ALA A 1 47 ? 5.330 -0.601 6.502 1.00 0.00 47 ALA A CA 14
ATOM 19528 C C . ALA A 1 47 ? 4.423 -1.826 6.442 1.00 0.00 47 ALA A C 14
ATOM 19529 O O . ALA A 1 47 ? 3.246 -1.756 6.797 1.00 0.00 47 ALA A O 14
ATOM 19536 N N . VAL A 1 48 ? 4.978 -2.945 5.990 1.00 0.00 48 VAL A N 14
ATOM 19537 C CA . VAL A 1 48 ? 4.219 -4.185 5.883 1.00 0.00 48 VAL A CA 14
ATOM 19538 C C . VAL A 1 48 ? 4.390 -5.044 7.132 1.00 0.00 48 VAL A C 14
ATOM 19539 O O . VAL A 1 48 ? 5.466 -5.587 7.381 1.00 0.00 48 VAL A O 14
ATOM 19552 N N . GLU A 1 49 ? 3.322 -5.161 7.914 1.00 0.00 49 GLU A N 14
ATOM 19553 C CA . GLU A 1 49 ? 3.354 -5.954 9.137 1.00 0.00 49 GLU A CA 14
ATOM 19554 C C . GLU A 1 49 ? 2.335 -7.088 9.080 1.00 0.00 49 GLU A C 14
ATOM 19555 O O . GLU A 1 49 ? 1.191 -6.888 8.672 1.00 0.00 49 GLU A O 14
ATOM 19567 N N . GLY A 1 50 ? 2.759 -8.279 9.489 1.00 0.00 50 GLY A N 14
ATOM 19568 C CA . GLY A 1 50 ? 1.872 -9.428 9.475 1.00 0.00 50 GLY A CA 14
ATOM 19569 C C . GLY A 1 50 ? 2.325 -10.522 10.422 1.00 0.00 50 GLY A C 14
ATOM 19570 O O . GLY A 1 50 ? 3.081 -10.283 11.363 1.00 0.00 50 GLY A O 14
ATOM 19574 N N . PRO A 1 51 ? 1.856 -11.753 10.176 1.00 0.00 51 PRO A N 14
ATOM 19575 C CA . PRO A 1 51 ? 2.204 -12.913 11.004 1.00 0.00 51 PRO A CA 14
ATOM 19576 C C . PRO A 1 51 ? 3.661 -13.328 10.836 1.00 0.00 51 PRO A C 14
ATOM 19577 O O . PRO A 1 51 ? 4.235 -13.980 11.709 1.00 0.00 51 PRO A O 14
ATOM 19588 N N . SER A 1 52 ? 4.255 -12.946 9.710 1.00 0.00 52 SER A N 14
ATOM 19589 C CA . SER A 1 52 ? 5.645 -13.282 9.427 1.00 0.00 52 SER A CA 14
ATOM 19590 C C . SER A 1 52 ? 6.399 -12.070 8.888 1.00 0.00 52 SER A C 14
ATOM 19591 O O . SER A 1 52 ? 5.796 -11.061 8.524 1.00 0.00 52 SER A O 14
ATOM 19599 N N . LYS A 1 53 ? 7.722 -12.177 8.839 1.00 0.00 53 LYS A N 14
ATOM 19600 C CA . LYS A 1 53 ? 8.560 -11.092 8.344 1.00 0.00 53 LYS A CA 14
ATOM 19601 C C . LYS A 1 53 ? 8.414 -10.937 6.833 1.00 0.00 53 LYS A C 14
ATOM 19602 O O . LYS A 1 53 ? 8.638 -11.884 6.078 1.00 0.00 53 LYS A O 14
ATOM 19621 N N . ALA A 1 54 ? 8.037 -9.739 6.399 1.00 0.00 54 ALA A N 14
ATOM 19622 C CA . ALA A 1 54 ? 7.864 -9.460 4.978 1.00 0.00 54 ALA A CA 14
ATOM 19623 C C . ALA A 1 54 ? 8.980 -8.563 4.456 1.00 0.00 54 ALA A C 14
ATOM 19624 O O . ALA A 1 54 ? 9.361 -7.589 5.105 1.00 0.00 54 ALA A O 14
ATOM 19631 N N . GLU A 1 55 ? 9.501 -8.897 3.279 1.00 0.00 55 GLU A N 14
ATOM 19632 C CA . GLU A 1 55 ? 10.575 -8.121 2.671 1.00 0.00 55 GLU A CA 14
ATOM 19633 C C . GLU A 1 55 ? 10.035 -6.830 2.060 1.00 0.00 55 GLU A C 14
ATOM 19634 O O . GLU A 1 55 ? 8.896 -6.781 1.594 1.00 0.00 55 GLU A O 14
ATOM 19646 N N . ILE A 1 56 ? 10.859 -5.789 2.069 1.00 0.00 56 ILE A N 14
ATOM 19647 C CA . ILE A 1 56 ? 10.465 -4.498 1.516 1.00 0.00 56 ILE A CA 14
ATOM 19648 C C . ILE A 1 56 ? 11.639 -3.815 0.824 1.00 0.00 56 ILE A C 14
ATOM 19649 O O . ILE A 1 56 ? 12.733 -3.719 1.381 1.00 0.00 56 ILE A O 14
ATOM 19665 N N . THR A 1 57 ? 11.406 -3.339 -0.395 1.00 0.00 57 THR A N 14
ATOM 19666 C CA . THR A 1 57 ? 12.442 -2.663 -1.163 1.00 0.00 57 THR A CA 14
ATOM 19667 C C . THR A 1 57 ? 11.969 -1.295 -1.642 1.00 0.00 57 THR A C 14
ATOM 19668 O O . THR A 1 57 ? 11.099 -1.195 -2.507 1.00 0.00 57 THR A O 14
ATOM 19679 N N . PHE A 1 58 ? 12.549 -0.242 -1.074 1.00 0.00 58 PHE A N 14
ATOM 19680 C CA . PHE A 1 58 ? 12.186 1.121 -1.443 1.00 0.00 58 PHE A CA 14
ATOM 19681 C C . PHE A 1 58 ? 13.386 1.866 -2.022 1.00 0.00 58 PHE A C 14
ATOM 19682 O O . PHE A 1 58 ? 14.419 2.004 -1.367 1.00 0.00 58 PHE A O 14
ATOM 19699 N N . ASP A 1 59 ? 13.241 2.341 -3.253 1.00 0.00 59 ASP A N 14
ATOM 19700 C CA . ASP A 1 59 ? 14.311 3.072 -3.922 1.00 0.00 59 ASP A CA 14
ATOM 19701 C C . ASP A 1 59 ? 14.177 4.573 -3.684 1.00 0.00 59 ASP A C 14
ATOM 19702 O O . ASP A 1 59 ? 13.174 5.184 -4.056 1.00 0.00 59 ASP A O 14
ATOM 19711 N N . ASP A 1 60 ? 15.190 5.161 -3.058 1.00 0.00 60 ASP A N 14
ATOM 19712 C CA . ASP A 1 60 ? 15.185 6.590 -2.769 1.00 0.00 60 ASP A CA 14
ATOM 19713 C C . ASP A 1 60 ? 15.919 7.367 -3.858 1.00 0.00 60 ASP A C 14
ATOM 19714 O O . ASP A 1 60 ? 16.894 6.881 -4.433 1.00 0.00 60 ASP A O 14
ATOM 19723 N N . HIS A 1 61 ? 15.443 8.577 -4.138 1.00 0.00 61 HIS A N 14
ATOM 19724 C CA . HIS A 1 61 ? 16.055 9.421 -5.158 1.00 0.00 61 HIS A CA 14
ATOM 19725 C C . HIS A 1 61 ? 16.432 8.600 -6.388 1.00 0.00 61 HIS A C 14
ATOM 19726 O O . HIS A 1 61 ? 17.486 8.811 -6.988 1.00 0.00 61 HIS A O 14
ATOM 19740 N N . LYS A 1 62 ? 15.566 7.663 -6.757 1.00 0.00 62 LYS A N 14
ATOM 19741 C CA . LYS A 1 62 ? 15.807 6.810 -7.914 1.00 0.00 62 LYS A CA 14
ATOM 19742 C C . LYS A 1 62 ? 14.624 6.851 -8.876 1.00 0.00 62 LYS A C 14
ATOM 19743 O O . LYS A 1 62 ? 13.540 6.363 -8.562 1.00 0.00 62 LYS A O 14
ATOM 19762 N N . ASN A 1 63 ? 14.841 7.436 -10.050 1.00 0.00 63 ASN A N 14
ATOM 19763 C CA . ASN A 1 63 ? 13.792 7.540 -11.058 1.00 0.00 63 ASN A CA 14
ATOM 19764 C C . ASN A 1 63 ? 13.989 6.499 -12.156 1.00 0.00 63 ASN A C 14
ATOM 19765 O O . ASN A 1 63 ? 13.481 6.649 -13.267 1.00 0.00 63 ASN A O 14
ATOM 19776 N N . GLY A 1 64 ? 14.731 5.442 -11.838 1.00 0.00 64 GLY A N 14
ATOM 19777 C CA . GLY A 1 64 ? 14.982 4.393 -12.807 1.00 0.00 64 GLY A CA 14
ATOM 19778 C C . GLY A 1 64 ? 14.648 3.015 -12.270 1.00 0.00 64 GLY A C 14
ATOM 19779 O O . GLY A 1 64 ? 14.092 2.181 -12.984 1.00 0.00 64 GLY A O 14
ATOM 19783 N N . SER A 1 65 ? 14.990 2.775 -11.008 1.00 0.00 65 SER A N 14
ATOM 19784 C CA . SER A 1 65 ? 14.728 1.487 -10.377 1.00 0.00 65 SER A CA 14
ATOM 19785 C C . SER A 1 65 ? 13.234 1.293 -10.137 1.00 0.00 65 SER A C 14
ATOM 19786 O O . SER A 1 65 ? 12.451 2.237 -10.240 1.00 0.00 65 SER A O 14
ATOM 19794 N N . CYS A 1 66 ? 12.847 0.063 -9.817 1.00 0.00 66 CYS A N 14
ATOM 19795 C CA . CYS A 1 66 ? 11.447 -0.257 -9.564 1.00 0.00 66 CYS A CA 14
ATOM 19796 C C . CYS A 1 66 ? 10.889 0.604 -8.436 1.00 0.00 66 CYS A C 14
ATOM 19797 O O . CYS A 1 66 ? 11.608 1.401 -7.833 1.00 0.00 66 CYS A O 14
ATOM 19805 N N . GLY A 1 67 ? 9.600 0.441 -8.156 1.00 0.00 67 GLY A N 14
ATOM 19806 C CA . GLY A 1 67 ? 8.965 1.212 -7.103 1.00 0.00 67 GLY A CA 14
ATOM 19807 C C . GLY A 1 67 ? 8.957 0.480 -5.775 1.00 0.00 67 GLY A C 14
ATOM 19808 O O . GLY A 1 67 ? 10.011 0.137 -5.240 1.00 0.00 67 GLY A O 14
ATOM 19812 N N . VAL A 1 68 ? 7.763 0.244 -5.239 1.00 0.00 68 VAL A N 14
ATOM 19813 C CA . VAL A 1 68 ? 7.621 -0.451 -3.965 1.00 0.00 68 VAL A CA 14
ATOM 19814 C C . VAL A 1 68 ? 7.322 -1.930 -4.175 1.00 0.00 68 VAL A C 14
ATOM 19815 O O . VAL A 1 68 ? 6.325 -2.289 -4.803 1.00 0.00 68 VAL A O 14
ATOM 19828 N N . SER A 1 69 ? 8.189 -2.786 -3.645 1.00 0.00 69 SER A N 14
ATOM 19829 C CA . SER A 1 69 ? 8.019 -4.228 -3.777 1.00 0.00 69 SER A CA 14
ATOM 19830 C C . SER A 1 69 ? 8.129 -4.915 -2.420 1.00 0.00 69 SER A C 14
ATOM 19831 O O . SER A 1 69 ? 8.978 -4.564 -1.600 1.00 0.00 69 SER A O 14
ATOM 19839 N N . TYR A 1 70 ? 7.264 -5.896 -2.189 1.00 0.00 70 TYR A N 14
ATOM 19840 C CA . TYR A 1 70 ? 7.260 -6.632 -0.930 1.00 0.00 70 TYR A CA 14
ATOM 19841 C C . TYR A 1 70 ? 6.914 -8.100 -1.158 1.00 0.00 70 TYR A C 14
ATOM 19842 O O . TYR A 1 70 ? 6.074 -8.428 -1.996 1.00 0.00 70 TYR A O 14
ATOM 19860 N N . ILE A 1 71 ? 7.566 -8.979 -0.405 1.00 0.00 71 ILE A N 14
ATOM 19861 C CA . ILE A 1 71 ? 7.326 -10.412 -0.523 1.00 0.00 71 ILE A CA 14
ATOM 19862 C C . ILE A 1 71 ? 7.038 -11.034 0.840 1.00 0.00 71 ILE A C 14
ATOM 19863 O O . ILE A 1 71 ? 7.866 -10.976 1.748 1.00 0.00 71 ILE A O 14
ATOM 19879 N N . ALA A 1 72 ? 5.858 -11.632 0.973 1.00 0.00 72 ALA A N 14
ATOM 19880 C CA . ALA A 1 72 ? 5.461 -12.270 2.222 1.00 0.00 72 ALA A CA 14
ATOM 19881 C C . ALA A 1 72 ? 5.882 -13.735 2.249 1.00 0.00 72 ALA A C 14
ATOM 19882 O O . ALA A 1 72 ? 5.279 -14.574 1.580 1.00 0.00 72 ALA A O 14
ATOM 19889 N N . GLN A 1 73 ? 6.919 -14.035 3.023 1.00 0.00 73 GLN A N 14
ATOM 19890 C CA . GLN A 1 73 ? 7.420 -15.400 3.135 1.00 0.00 73 GLN A CA 14
ATOM 19891 C C . GLN A 1 73 ? 6.292 -16.367 3.479 1.00 0.00 73 GLN A C 14
ATOM 19892 O O . GLN A 1 73 ? 6.146 -17.413 2.847 1.00 0.00 73 GLN A O 14
ATOM 19906 N N . GLU A 1 74 ? 5.499 -16.011 4.483 1.00 0.00 74 GLU A N 14
ATOM 19907 C CA . GLU A 1 74 ? 4.385 -16.848 4.911 1.00 0.00 74 GLU A CA 14
ATOM 19908 C C . GLU A 1 74 ? 3.050 -16.171 4.615 1.00 0.00 74 GLU A C 14
ATOM 19909 O O . GLU A 1 74 ? 2.914 -14.951 4.690 1.00 0.00 74 GLU A O 14
ATOM 19921 N N . PRO A 1 75 ? 2.038 -16.983 4.272 1.00 0.00 75 PRO A N 14
ATOM 19922 C CA . PRO A 1 75 ? 0.696 -16.485 3.957 1.00 0.00 75 PRO A CA 14
ATOM 19923 C C . PRO A 1 75 ? -0.025 -15.947 5.189 1.00 0.00 75 PRO A C 14
ATOM 19924 O O . PRO A 1 75 ? 0.255 -16.359 6.314 1.00 0.00 75 PRO A O 14
ATOM 19935 N N . GLY A 1 76 ? -0.956 -15.024 4.968 1.00 0.00 76 GLY A N 14
ATOM 19936 C CA . GLY A 1 76 ? -1.704 -14.446 6.070 1.00 0.00 76 GLY A CA 14
ATOM 19937 C C . GLY A 1 76 ? -2.206 -13.051 5.759 1.00 0.00 76 GLY A C 14
ATOM 19938 O O . GLY A 1 76 ? -2.083 -12.576 4.631 1.00 0.00 76 GLY A O 14
ATOM 19942 N N . ASN A 1 77 ? -2.778 -12.392 6.762 1.00 0.00 77 ASN A N 14
ATOM 19943 C CA . ASN A 1 77 ? -3.305 -11.044 6.590 1.00 0.00 77 ASN A CA 14
ATOM 19944 C C . ASN A 1 77 ? -2.252 -9.998 6.949 1.00 0.00 77 ASN A C 14
ATOM 19945 O O . ASN A 1 77 ? -2.071 -9.663 8.120 1.00 0.00 77 ASN A O 14
ATOM 19956 N N . TYR A 1 78 ? -1.562 -9.488 5.935 1.00 0.00 78 TYR A N 14
ATOM 19957 C CA . TYR A 1 78 ? -0.527 -8.484 6.144 1.00 0.00 78 TYR A CA 14
ATOM 19958 C C . TYR A 1 78 ? -1.112 -7.076 6.076 1.00 0.00 78 TYR A C 14
ATOM 19959 O O . TYR A 1 78 ? -1.696 -6.683 5.067 1.00 0.00 78 TYR A O 14
ATOM 19977 N N . GLU A 1 79 ? -0.951 -6.323 7.161 1.00 0.00 79 GLU A N 14
ATOM 19978 C CA . GLU A 1 79 ? -1.463 -4.959 7.225 1.00 0.00 79 GLU A CA 14
ATOM 19979 C C . GLU A 1 79 ? -0.365 -3.949 6.903 1.00 0.00 79 GLU A C 14
ATOM 19980 O O . GLU A 1 79 ? 0.520 -3.697 7.720 1.00 0.00 79 GLU A O 14
ATOM 19992 N N . VAL A 1 80 ? -0.429 -3.375 5.706 1.00 0.00 80 VAL A N 14
ATOM 19993 C CA . VAL A 1 80 ? 0.558 -2.393 5.275 1.00 0.00 80 VAL A CA 14
ATOM 19994 C C . VAL A 1 80 ? 0.141 -0.982 5.676 1.00 0.00 80 VAL A C 14
ATOM 19995 O O . VAL A 1 80 ? -0.854 -0.454 5.182 1.00 0.00 80 VAL A O 14
ATOM 20008 N N . SER A 1 81 ? 0.911 -0.376 6.575 1.00 0.00 81 SER A N 14
ATOM 20009 C CA . SER A 1 81 ? 0.620 0.972 7.045 1.00 0.00 81 SER A CA 14
ATOM 20010 C C . SER A 1 81 ? 1.282 2.015 6.150 1.00 0.00 81 SER A C 14
ATOM 20011 O O . SER A 1 81 ? 2.508 2.062 6.035 1.00 0.00 81 SER A O 14
ATOM 20019 N N . ILE A 1 82 ? 0.464 2.849 5.516 1.00 0.00 82 ILE A N 14
ATOM 20020 C CA . ILE A 1 82 ? 0.970 3.891 4.633 1.00 0.00 82 ILE A CA 14
ATOM 20021 C C . ILE A 1 82 ? 0.759 5.275 5.236 1.00 0.00 82 ILE A C 14
ATOM 20022 O O . ILE A 1 82 ? -0.245 5.526 5.903 1.00 0.00 82 ILE A O 14
ATOM 20038 N N . LYS A 1 83 ? 1.711 6.170 4.996 1.00 0.00 83 LYS A N 14
ATOM 20039 C CA . LYS A 1 83 ? 1.628 7.531 5.513 1.00 0.00 83 LYS A CA 14
ATOM 20040 C C . LYS A 1 83 ? 2.114 8.538 4.475 1.00 0.00 83 LYS A C 14
ATOM 20041 O O . LYS A 1 83 ? 3.247 8.460 4.002 1.00 0.00 83 LYS A O 14
ATOM 20060 N N . PHE A 1 84 ? 1.248 9.485 4.126 1.00 0.00 84 PHE A N 14
ATOM 20061 C CA . PHE A 1 84 ? 1.589 10.506 3.143 1.00 0.00 84 PHE A CA 14
ATOM 20062 C C . PHE A 1 84 ? 1.915 11.831 3.828 1.00 0.00 84 PHE A C 14
ATOM 20063 O O . PHE A 1 84 ? 1.018 12.580 4.213 1.00 0.00 84 PHE A O 14
ATOM 20080 N N . ASN A 1 85 ? 3.206 12.112 3.975 1.00 0.00 85 ASN A N 14
ATOM 20081 C CA . ASN A 1 85 ? 3.651 13.345 4.615 1.00 0.00 85 ASN A CA 14
ATOM 20082 C C . ASN A 1 85 ? 3.337 13.328 6.108 1.00 0.00 85 ASN A C 14
ATOM 20083 O O . ASN A 1 85 ? 2.871 14.321 6.666 1.00 0.00 85 ASN A O 14
ATOM 20094 N N . ASP A 1 86 ? 3.598 12.194 6.748 1.00 0.00 86 ASP A N 14
ATOM 20095 C CA . ASP A 1 86 ? 3.346 12.048 8.176 1.00 0.00 86 ASP A CA 14
ATOM 20096 C C . ASP A 1 86 ? 1.850 12.085 8.470 1.00 0.00 86 ASP A C 14
ATOM 20097 O O . ASP A 1 86 ? 1.420 12.640 9.481 1.00 0.00 86 ASP A O 14
ATOM 20106 N N . GLU A 1 87 ? 1.061 11.491 7.580 1.00 0.00 87 GLU A N 14
ATOM 20107 C CA . GLU A 1 87 ? -0.387 11.458 7.744 1.00 0.00 87 GLU A CA 14
ATOM 20108 C C . GLU A 1 87 ? -0.953 10.107 7.317 1.00 0.00 87 GLU A C 14
ATOM 20109 O O . GLU A 1 87 ? -0.546 9.544 6.302 1.00 0.00 87 GLU A O 14
ATOM 20121 N N . HIS A 1 88 ? -1.894 9.591 8.103 1.00 0.00 88 HIS A N 14
ATOM 20122 C CA . HIS A 1 88 ? -2.516 8.306 7.808 1.00 0.00 88 HIS A CA 14
ATOM 20123 C C . HIS A 1 88 ? -3.741 8.487 6.916 1.00 0.00 88 HIS A C 14
ATOM 20124 O O . HIS A 1 88 ? -4.852 8.692 7.406 1.00 0.00 88 HIS A O 14
ATOM 20138 N N . ILE A 1 89 ? -3.530 8.411 5.607 1.00 0.00 89 ILE A N 14
ATOM 20139 C CA . ILE A 1 89 ? -4.616 8.566 4.647 1.00 0.00 89 ILE A CA 14
ATOM 20140 C C . ILE A 1 89 ? -5.843 7.765 5.071 1.00 0.00 89 ILE A C 14
ATOM 20141 O O . ILE A 1 89 ? -5.751 6.797 5.827 1.00 0.00 89 ILE A O 14
ATOM 20157 N N . PRO A 1 90 ? -7.018 8.175 4.573 1.00 0.00 90 PRO A N 14
ATOM 20158 C CA . PRO A 1 90 ? -8.285 7.507 4.884 1.00 0.00 90 PRO A CA 14
ATOM 20159 C C . PRO A 1 90 ? -8.385 6.125 4.247 1.00 0.00 90 PRO A C 14
ATOM 20160 O O . PRO A 1 90 ? -9.415 5.461 4.343 1.00 0.00 90 PRO A O 14
ATOM 20171 N N . GLU A 1 91 ? -7.306 5.699 3.596 1.00 0.00 91 GLU A N 14
ATOM 20172 C CA . GLU A 1 91 ? -7.274 4.396 2.943 1.00 0.00 91 GLU A CA 14
ATOM 20173 C C . GLU A 1 91 ? -6.278 3.468 3.631 1.00 0.00 91 GLU A C 14
ATOM 20174 O O . GLU A 1 91 ? -6.264 2.261 3.385 1.00 0.00 91 GLU A O 14
ATOM 20186 N N . SER A 1 92 ? -5.444 4.039 4.494 1.00 0.00 92 SER A N 14
ATOM 20187 C CA . SER A 1 92 ? -4.441 3.264 5.215 1.00 0.00 92 SER A CA 14
ATOM 20188 C C . SER A 1 92 ? -4.755 3.222 6.707 1.00 0.00 92 SER A C 14
ATOM 20189 O O . SER A 1 92 ? -5.423 4.102 7.252 1.00 0.00 92 SER A O 14
ATOM 20197 N N . PRO A 1 93 ? -4.263 2.175 7.386 1.00 0.00 93 PRO A N 14
ATOM 20198 C CA . PRO A 1 93 ? -3.468 1.121 6.748 1.00 0.00 93 PRO A CA 14
ATOM 20199 C C . PRO A 1 93 ? -4.303 0.250 5.815 1.00 0.00 93 PRO A C 14
ATOM 20200 O O . PRO A 1 93 ? -5.528 0.362 5.775 1.00 0.00 93 PRO A O 14
ATOM 20211 N N . TYR A 1 94 ? -3.631 -0.617 5.066 1.00 0.00 94 TYR A N 14
ATOM 20212 C CA . TYR A 1 94 ? -4.310 -1.507 4.132 1.00 0.00 94 TYR A CA 14
ATOM 20213 C C . TYR A 1 94 ? -4.195 -2.960 4.581 1.00 0.00 94 TYR A C 14
ATOM 20214 O O . TYR A 1 94 ? -3.217 -3.350 5.220 1.00 0.00 94 TYR A O 14
ATOM 20232 N N . LEU A 1 95 ? -5.202 -3.758 4.243 1.00 0.00 95 LEU A N 14
ATOM 20233 C CA . LEU A 1 95 ? -5.216 -5.170 4.610 1.00 0.00 95 LEU A CA 14
ATOM 20234 C C . LEU A 1 95 ? -5.131 -6.056 3.371 1.00 0.00 95 LEU A C 14
ATOM 20235 O O . LEU A 1 95 ? -6.071 -6.127 2.580 1.00 0.00 95 LEU A O 14
ATOM 20251 N N . VAL A 1 96 ? -3.996 -6.731 3.210 1.00 0.00 96 VAL A N 14
ATOM 20252 C CA . VAL A 1 96 ? -3.789 -7.614 2.069 1.00 0.00 96 VAL A CA 14
ATOM 20253 C C . VAL A 1 96 ? -3.719 -9.073 2.510 1.00 0.00 96 VAL A C 14
ATOM 20254 O O . VAL A 1 96 ? -2.706 -9.542 3.030 1.00 0.00 96 VAL A O 14
ATOM 20267 N N . PRO A 1 97 ? -4.819 -9.809 2.296 1.00 0.00 97 PRO A N 14
ATOM 20268 C CA . PRO A 1 97 ? -4.907 -11.225 2.663 1.00 0.00 97 PRO A CA 14
ATOM 20269 C C . PRO A 1 97 ? -4.028 -12.107 1.784 1.00 0.00 97 PRO A C 14
ATOM 20270 O O . PRO A 1 97 ? -4.472 -12.612 0.752 1.00 0.00 97 PRO A O 14
ATOM 20281 N N . VAL A 1 98 ? -2.779 -12.291 2.198 1.00 0.00 98 VAL A N 14
ATOM 20282 C CA . VAL A 1 98 ? -1.837 -13.114 1.449 1.00 0.00 98 VAL A CA 14
ATOM 20283 C C . VAL A 1 98 ? -2.136 -14.597 1.632 1.00 0.00 98 VAL A C 14
ATOM 20284 O O . VAL A 1 98 ? -2.423 -15.049 2.742 1.00 0.00 98 VAL A O 14
ATOM 20297 N N . ILE A 1 99 ? -2.066 -15.349 0.540 1.00 0.00 99 ILE A N 14
ATOM 20298 C CA . ILE A 1 99 ? -2.328 -16.782 0.582 1.00 0.00 99 ILE A CA 14
ATOM 20299 C C . ILE A 1 99 ? -1.215 -17.565 -0.107 1.00 0.00 99 ILE A C 14
ATOM 20300 O O . ILE A 1 99 ? -0.483 -17.024 -0.936 1.00 0.00 99 ILE A O 14
ATOM 20316 N N . ALA A 1 100 ? -1.095 -18.842 0.239 1.00 0.00 100 ALA A N 14
ATOM 20317 C CA . ALA A 1 100 ? -0.074 -19.701 -0.348 1.00 0.00 100 ALA A CA 14
ATOM 20318 C C . ALA A 1 100 ? -0.586 -20.372 -1.618 1.00 0.00 100 ALA A C 14
ATOM 20319 O O . ALA A 1 100 ? -1.431 -21.267 -1.579 1.00 0.00 100 ALA A O 14
ATOM 20326 N N . PRO A 1 101 ? -0.065 -19.932 -2.773 1.00 0.00 101 PRO A N 14
ATOM 20327 C CA . PRO A 1 101 ? -0.455 -20.476 -4.077 1.00 0.00 101 PRO A CA 14
ATOM 20328 C C . PRO A 1 101 ? 0.044 -21.902 -4.282 1.00 0.00 101 PRO A C 14
ATOM 20329 O O . PRO A 1 101 ? 1.246 -22.164 -4.223 1.00 0.00 101 PRO A O 14
ATOM 20340 N N . SER A 1 102 ? -0.886 -22.821 -4.524 1.00 0.00 102 SER A N 14
ATOM 20341 C CA . SER A 1 102 ? -0.540 -24.221 -4.734 1.00 0.00 102 SER A CA 14
ATOM 20342 C C . SER A 1 102 ? -1.441 -24.850 -5.793 1.00 0.00 102 SER A C 14
ATOM 20343 O O . SER A 1 102 ? -2.667 -24.798 -5.690 1.00 0.00 102 SER A O 14
ATOM 20351 N N . ASP A 1 103 ? -0.824 -25.444 -6.809 1.00 0.00 103 ASP A N 14
ATOM 20352 C CA . ASP A 1 103 ? -1.569 -26.085 -7.886 1.00 0.00 103 ASP A CA 14
ATOM 20353 C C . ASP A 1 103 ? -0.971 -27.446 -8.227 1.00 0.00 103 ASP A C 14
ATOM 20354 O O . ASP A 1 103 ? 0.223 -27.677 -8.031 1.00 0.00 103 ASP A O 14
ATOM 20363 N N . ASP A 1 104 ? -1.808 -28.344 -8.735 1.00 0.00 104 ASP A N 14
ATOM 20364 C CA . ASP A 1 104 ? -1.361 -29.683 -9.102 1.00 0.00 104 ASP A CA 14
ATOM 20365 C C . ASP A 1 104 ? -1.646 -29.966 -10.574 1.00 0.00 104 ASP A C 14
ATOM 20366 O O . ASP A 1 104 ? -2.301 -29.176 -11.252 1.00 0.00 104 ASP A O 14
ATOM 20375 N N . ALA A 1 105 ? -1.150 -31.098 -11.060 1.00 0.00 105 ALA A N 14
ATOM 20376 C CA . ALA A 1 105 ? -1.351 -31.486 -12.451 1.00 0.00 105 ALA A CA 14
ATOM 20377 C C . ALA A 1 105 ? -2.786 -31.945 -12.690 1.00 0.00 105 ALA A C 14
ATOM 20378 O O . ALA A 1 105 ? -3.193 -33.009 -12.224 1.00 0.00 105 ALA A O 14
ATOM 20385 N N . GLY A 1 1 ? -20.987 11.362 0.449 1.00 0.00 1 GLY A N 15
ATOM 20386 C CA . GLY A 1 1 ? -21.698 12.462 1.075 1.00 0.00 1 GLY A CA 15
ATOM 20387 C C . GLY A 1 1 ? -21.015 13.797 0.849 1.00 0.00 1 GLY A C 15
ATOM 20388 O O . GLY A 1 1 ? -19.843 13.848 0.478 1.00 0.00 1 GLY A O 15
ATOM 20392 N N . SER A 1 2 ? -21.752 14.881 1.071 1.00 0.00 2 SER A N 15
ATOM 20393 C CA . SER A 1 2 ? -21.213 16.223 0.884 1.00 0.00 2 SER A CA 15
ATOM 20394 C C . SER A 1 2 ? -20.387 16.651 2.093 1.00 0.00 2 SER A C 15
ATOM 20395 O O . SER A 1 2 ? -19.290 17.191 1.950 1.00 0.00 2 SER A O 15
ATOM 20403 N N . SER A 1 3 ? -20.922 16.403 3.285 1.00 0.00 3 SER A N 15
ATOM 20404 C CA . SER A 1 3 ? -20.237 16.766 4.520 1.00 0.00 3 SER A CA 15
ATOM 20405 C C . SER A 1 3 ? -18.906 16.030 4.639 1.00 0.00 3 SER A C 15
ATOM 20406 O O . SER A 1 3 ? -18.780 14.880 4.221 1.00 0.00 3 SER A O 15
ATOM 20414 N N . GLY A 1 4 ? -17.913 16.704 5.212 1.00 0.00 4 GLY A N 15
ATOM 20415 C CA . GLY A 1 4 ? -16.604 16.101 5.375 1.00 0.00 4 GLY A CA 15
ATOM 20416 C C . GLY A 1 4 ? -15.480 17.108 5.237 1.00 0.00 4 GLY A C 15
ATOM 20417 O O . GLY A 1 4 ? -15.713 18.264 4.883 1.00 0.00 4 GLY A O 15
ATOM 20421 N N . SER A 1 5 ? -14.257 16.669 5.517 1.00 0.00 5 SER A N 15
ATOM 20422 C CA . SER A 1 5 ? -13.093 17.543 5.427 1.00 0.00 5 SER A CA 15
ATOM 20423 C C . SER A 1 5 ? -12.313 17.279 4.142 1.00 0.00 5 SER A C 15
ATOM 20424 O O . SER A 1 5 ? -11.595 16.284 4.033 1.00 0.00 5 SER A O 15
ATOM 20432 N N . SER A 1 6 ? -12.461 18.174 3.173 1.00 0.00 6 SER A N 15
ATOM 20433 C CA . SER A 1 6 ? -11.774 18.037 1.893 1.00 0.00 6 SER A CA 15
ATOM 20434 C C . SER A 1 6 ? -11.562 19.399 1.241 1.00 0.00 6 SER A C 15
ATOM 20435 O O . SER A 1 6 ? -12.092 20.410 1.702 1.00 0.00 6 SER A O 15
ATOM 20443 N N . GLY A 1 7 ? -10.781 19.418 0.165 1.00 0.00 7 GLY A N 15
ATOM 20444 C CA . GLY A 1 7 ? -10.512 20.662 -0.534 1.00 0.00 7 GLY A CA 15
ATOM 20445 C C . GLY A 1 7 ? -9.112 21.182 -0.272 1.00 0.00 7 GLY A C 15
ATOM 20446 O O . GLY A 1 7 ? -8.283 21.234 -1.181 1.00 0.00 7 GLY A O 15
ATOM 20450 N N . GLU A 1 8 ? -8.850 21.571 0.972 1.00 0.00 8 GLU A N 15
ATOM 20451 C CA . GLU A 1 8 ? -7.542 22.092 1.348 1.00 0.00 8 GLU A CA 15
ATOM 20452 C C . GLU A 1 8 ? -6.426 21.321 0.647 1.00 0.00 8 GLU A C 15
ATOM 20453 O O . GLU A 1 8 ? -5.573 21.910 -0.017 1.00 0.00 8 GLU A O 15
ATOM 20465 N N . GLY A 1 9 ? -6.439 20.001 0.801 1.00 0.00 9 GLY A N 15
ATOM 20466 C CA . GLY A 1 9 ? -5.425 19.171 0.178 1.00 0.00 9 GLY A CA 15
ATOM 20467 C C . GLY A 1 9 ? -4.454 18.588 1.186 1.00 0.00 9 GLY A C 15
ATOM 20468 O O . GLY A 1 9 ? -4.045 19.265 2.128 1.00 0.00 9 GLY A O 15
ATOM 20472 N N . GLY A 1 10 ? -4.084 17.327 0.987 1.00 0.00 10 GLY A N 15
ATOM 20473 C CA . GLY A 1 10 ? -3.159 16.673 1.894 1.00 0.00 10 GLY A CA 15
ATOM 20474 C C . GLY A 1 10 ? -3.138 15.168 1.716 1.00 0.00 10 GLY A C 15
ATOM 20475 O O . GLY A 1 10 ? -2.865 14.670 0.624 1.00 0.00 10 GLY A O 15
ATOM 20479 N N . ALA A 1 11 ? -3.425 14.441 2.791 1.00 0.00 11 ALA A N 15
ATOM 20480 C CA . ALA A 1 11 ? -3.438 12.985 2.749 1.00 0.00 11 ALA A CA 15
ATOM 20481 C C . ALA A 1 11 ? -4.643 12.469 1.970 1.00 0.00 11 ALA A C 15
ATOM 20482 O O . ALA A 1 11 ? -4.495 11.784 0.958 1.00 0.00 11 ALA A O 15
ATOM 20489 N N . HIS A 1 12 ? -5.838 12.802 2.450 1.00 0.00 12 HIS A N 15
ATOM 20490 C CA . HIS A 1 12 ? -7.070 12.371 1.799 1.00 0.00 12 HIS A CA 15
ATOM 20491 C C . HIS A 1 12 ? -6.905 12.351 0.282 1.00 0.00 12 HIS A C 15
ATOM 20492 O O . HIS A 1 12 ? -7.452 11.487 -0.402 1.00 0.00 12 HIS A O 15
ATOM 20506 N N . LYS A 1 13 ? -6.147 13.311 -0.238 1.00 0.00 13 LYS A N 15
ATOM 20507 C CA . LYS A 1 13 ? -5.908 13.405 -1.674 1.00 0.00 13 LYS A CA 15
ATOM 20508 C C . LYS A 1 13 ? -5.160 12.177 -2.182 1.00 0.00 13 LYS A C 15
ATOM 20509 O O . LYS A 1 13 ? -5.665 11.435 -3.023 1.00 0.00 13 LYS A O 15
ATOM 20528 N N . VAL A 1 14 ? -3.954 11.969 -1.664 1.00 0.00 14 VAL A N 15
ATOM 20529 C CA . VAL A 1 14 ? -3.137 10.829 -2.064 1.00 0.00 14 VAL A CA 15
ATOM 20530 C C . VAL A 1 14 ? -4.001 9.605 -2.346 1.00 0.00 14 VAL A C 15
ATOM 20531 O O . VAL A 1 14 ? -5.036 9.403 -1.709 1.00 0.00 14 VAL A O 15
ATOM 20544 N N . ARG A 1 15 ? -3.570 8.791 -3.303 1.00 0.00 15 ARG A N 15
ATOM 20545 C CA . ARG A 1 15 ? -4.305 7.586 -3.670 1.00 0.00 15 ARG A CA 15
ATOM 20546 C C . ARG A 1 15 ? -3.350 6.426 -3.933 1.00 0.00 15 ARG A C 15
ATOM 20547 O O . ARG A 1 15 ? -2.284 6.606 -4.521 1.00 0.00 15 ARG A O 15
ATOM 20568 N N . ALA A 1 16 ? -3.740 5.234 -3.491 1.00 0.00 16 ALA A N 15
ATOM 20569 C CA . ALA A 1 16 ? -2.919 4.044 -3.679 1.00 0.00 16 ALA A CA 15
ATOM 20570 C C . ALA A 1 16 ? -3.752 2.883 -4.214 1.00 0.00 16 ALA A C 15
ATOM 20571 O O . ALA A 1 16 ? -4.695 2.433 -3.567 1.00 0.00 16 ALA A O 15
ATOM 20578 N N . GLY A 1 17 ? -3.394 2.403 -5.401 1.00 0.00 17 GLY A N 15
ATOM 20579 C CA . GLY A 1 17 ? -4.119 1.299 -6.004 1.00 0.00 17 GLY A CA 15
ATOM 20580 C C . GLY A 1 17 ? -3.270 0.513 -6.983 1.00 0.00 17 GLY A C 15
ATOM 20581 O O . GLY A 1 17 ? -2.486 1.089 -7.736 1.00 0.00 17 GLY A O 15
ATOM 20585 N N . GLY A 1 18 ? -3.425 -0.807 -6.972 1.00 0.00 18 GLY A N 15
ATOM 20586 C CA . GLY A 1 18 ? -2.658 -1.651 -7.869 1.00 0.00 18 GLY A CA 15
ATOM 20587 C C . GLY A 1 18 ? -2.979 -3.122 -7.698 1.00 0.00 18 GLY A C 15
ATOM 20588 O O . GLY A 1 18 ? -3.729 -3.515 -6.803 1.00 0.00 18 GLY A O 15
ATOM 20592 N N . PRO A 1 19 ? -2.404 -3.964 -8.570 1.00 0.00 19 PRO A N 15
ATOM 20593 C CA . PRO A 1 19 ? -2.620 -5.413 -8.531 1.00 0.00 19 PRO A CA 15
ATOM 20594 C C . PRO A 1 19 ? -1.963 -6.065 -7.319 1.00 0.00 19 PRO A C 15
ATOM 20595 O O . PRO A 1 19 ? -2.137 -7.257 -7.072 1.00 0.00 19 PRO A O 15
ATOM 20606 N N . GLY A 1 20 ? -1.205 -5.274 -6.565 1.00 0.00 20 GLY A N 15
ATOM 20607 C CA . GLY A 1 20 ? -0.534 -5.792 -5.387 1.00 0.00 20 GLY A CA 15
ATOM 20608 C C . GLY A 1 20 ? -1.297 -5.503 -4.110 1.00 0.00 20 GLY A C 15
ATOM 20609 O O . GLY A 1 20 ? -1.202 -6.252 -3.138 1.00 0.00 20 GLY A O 15
ATOM 20613 N N . LEU A 1 21 ? -2.056 -4.412 -4.111 1.00 0.00 21 LEU A N 15
ATOM 20614 C CA . LEU A 1 21 ? -2.837 -4.023 -2.942 1.00 0.00 21 LEU A CA 15
ATOM 20615 C C . LEU A 1 21 ? -4.092 -4.882 -2.816 1.00 0.00 21 LEU A C 15
ATOM 20616 O O . LEU A 1 21 ? -4.520 -5.213 -1.711 1.00 0.00 21 LEU A O 15
ATOM 20632 N N . GLU A 1 22 ? -4.674 -5.242 -3.956 1.00 0.00 22 GLU A N 15
ATOM 20633 C CA . GLU A 1 22 ? -5.878 -6.064 -3.972 1.00 0.00 22 GLU A CA 15
ATOM 20634 C C . GLU A 1 22 ? -5.644 -7.386 -3.245 1.00 0.00 22 GLU A C 15
ATOM 20635 O O . GLU A 1 22 ? -6.365 -7.726 -2.307 1.00 0.00 22 GLU A O 15
ATOM 20647 N N . ARG A 1 23 ? -4.632 -8.126 -3.685 1.00 0.00 23 ARG A N 15
ATOM 20648 C CA . ARG A 1 23 ? -4.304 -9.410 -3.079 1.00 0.00 23 ARG A CA 15
ATOM 20649 C C . ARG A 1 23 ? -2.827 -9.740 -3.272 1.00 0.00 23 ARG A C 15
ATOM 20650 O O . ARG A 1 23 ? -2.203 -9.303 -4.237 1.00 0.00 23 ARG A O 15
ATOM 20671 N N . GLY A 1 24 ? -2.273 -10.516 -2.344 1.00 0.00 24 GLY A N 15
ATOM 20672 C CA . GLY A 1 24 ? -0.874 -10.892 -2.431 1.00 0.00 24 GLY A CA 15
ATOM 20673 C C . GLY A 1 24 ? -0.670 -12.392 -2.353 1.00 0.00 24 GLY A C 15
ATOM 20674 O O . GLY A 1 24 ? -1.620 -13.142 -2.129 1.00 0.00 24 GLY A O 15
ATOM 20678 N N . GLU A 1 25 ? 0.571 -12.830 -2.541 1.00 0.00 25 GLU A N 15
ATOM 20679 C CA . GLU A 1 25 ? 0.894 -14.251 -2.494 1.00 0.00 25 GLU A CA 15
ATOM 20680 C C . GLU A 1 25 ? 2.180 -14.491 -1.710 1.00 0.00 25 GLU A C 15
ATOM 20681 O O . GLU A 1 25 ? 3.154 -13.752 -1.854 1.00 0.00 25 GLU A O 15
ATOM 20693 N N . ALA A 1 26 ? 2.176 -15.529 -0.879 1.00 0.00 26 ALA A N 15
ATOM 20694 C CA . ALA A 1 26 ? 3.343 -15.867 -0.074 1.00 0.00 26 ALA A CA 15
ATOM 20695 C C . ALA A 1 26 ? 4.497 -16.342 -0.950 1.00 0.00 26 ALA A C 15
ATOM 20696 O O . ALA A 1 26 ? 4.329 -17.228 -1.788 1.00 0.00 26 ALA A O 15
ATOM 20703 N N . GLY A 1 27 ? 5.668 -15.747 -0.752 1.00 0.00 27 GLY A N 15
ATOM 20704 C CA . GLY A 1 27 ? 6.833 -16.123 -1.533 1.00 0.00 27 GLY A CA 15
ATOM 20705 C C . GLY A 1 27 ? 6.897 -15.399 -2.863 1.00 0.00 27 GLY A C 15
ATOM 20706 O O . GLY A 1 27 ? 7.820 -15.610 -3.649 1.00 0.00 27 GLY A O 15
ATOM 20710 N N . VAL A 1 28 ? 5.912 -14.543 -3.117 1.00 0.00 28 VAL A N 15
ATOM 20711 C CA . VAL A 1 28 ? 5.860 -13.786 -4.362 1.00 0.00 28 VAL A CA 15
ATOM 20712 C C . VAL A 1 28 ? 5.888 -12.285 -4.094 1.00 0.00 28 VAL A C 15
ATOM 20713 O O . VAL A 1 28 ? 5.212 -11.776 -3.200 1.00 0.00 28 VAL A O 15
ATOM 20726 N N . PRO A 1 29 ? 6.689 -11.558 -4.886 1.00 0.00 29 PRO A N 15
ATOM 20727 C CA . PRO A 1 29 ? 6.826 -10.104 -4.755 1.00 0.00 29 PRO A CA 15
ATOM 20728 C C . PRO A 1 29 ? 5.564 -9.362 -5.185 1.00 0.00 29 PRO A C 15
ATOM 20729 O O . PRO A 1 29 ? 5.325 -9.164 -6.376 1.00 0.00 29 PRO A O 15
ATOM 20740 N N . ALA A 1 30 ? 4.761 -8.955 -4.208 1.00 0.00 30 ALA A N 15
ATOM 20741 C CA . ALA A 1 30 ? 3.525 -8.233 -4.486 1.00 0.00 30 ALA A CA 15
ATOM 20742 C C . ALA A 1 30 ? 3.759 -6.726 -4.490 1.00 0.00 30 ALA A C 15
ATOM 20743 O O . ALA A 1 30 ? 3.893 -6.108 -3.435 1.00 0.00 30 ALA A O 15
ATOM 20750 N N . GLU A 1 31 ? 3.806 -6.143 -5.684 1.00 0.00 31 GLU A N 15
ATOM 20751 C CA . GLU A 1 31 ? 4.025 -4.708 -5.823 1.00 0.00 31 GLU A CA 15
ATOM 20752 C C . GLU A 1 31 ? 2.750 -4.005 -6.279 1.00 0.00 31 GLU A C 15
ATOM 20753 O O . GLU A 1 31 ? 1.948 -4.570 -7.024 1.00 0.00 31 GLU A O 15
ATOM 20765 N N . PHE A 1 32 ? 2.569 -2.768 -5.826 1.00 0.00 32 PHE A N 15
ATOM 20766 C CA . PHE A 1 32 ? 1.391 -1.988 -6.186 1.00 0.00 32 PHE A CA 15
ATOM 20767 C C . PHE A 1 32 ? 1.789 -0.610 -6.706 1.00 0.00 32 PHE A C 15
ATOM 20768 O O . PHE A 1 32 ? 2.921 -0.166 -6.515 1.00 0.00 32 PHE A O 15
ATOM 20785 N N . SER A 1 33 ? 0.850 0.061 -7.366 1.00 0.00 33 SER A N 15
ATOM 20786 C CA . SER A 1 33 ? 1.104 1.387 -7.918 1.00 0.00 33 SER A CA 15
ATOM 20787 C C . SER A 1 33 ? 0.668 2.475 -6.943 1.00 0.00 33 SER A C 15
ATOM 20788 O O . SER A 1 33 ? -0.306 2.310 -6.207 1.00 0.00 33 SER A O 15
ATOM 20796 N N . ILE A 1 34 ? 1.394 3.587 -6.943 1.00 0.00 34 ILE A N 15
ATOM 20797 C CA . ILE A 1 34 ? 1.082 4.704 -6.059 1.00 0.00 34 ILE A CA 15
ATOM 20798 C C . ILE A 1 34 ? 1.171 6.033 -6.800 1.00 0.00 34 ILE A C 15
ATOM 20799 O O . ILE A 1 34 ? 2.251 6.454 -7.213 1.00 0.00 34 ILE A O 15
ATOM 20815 N N . TRP A 1 35 ? 0.028 6.690 -6.963 1.00 0.00 35 TRP A N 15
ATOM 20816 C CA . TRP A 1 35 ? -0.023 7.973 -7.653 1.00 0.00 35 TRP A CA 15
ATOM 20817 C C . TRP A 1 35 ? -0.688 9.034 -6.782 1.00 0.00 35 TRP A C 15
ATOM 20818 O O . TRP A 1 35 ? -1.860 8.913 -6.424 1.00 0.00 35 TRP A O 15
ATOM 20839 N N . THR A 1 36 ? 0.068 10.075 -6.444 1.00 0.00 36 THR A N 15
ATOM 20840 C CA . THR A 1 36 ? -0.448 11.156 -5.614 1.00 0.00 36 THR A CA 15
ATOM 20841 C C . THR A 1 36 ? -1.046 12.268 -6.469 1.00 0.00 36 THR A C 15
ATOM 20842 O O . THR A 1 36 ? -0.323 13.100 -7.016 1.00 0.00 36 THR A O 15
ATOM 20853 N N . ARG A 1 37 ? -2.371 12.277 -6.579 1.00 0.00 37 ARG A N 15
ATOM 20854 C CA . ARG A 1 37 ? -3.066 13.286 -7.367 1.00 0.00 37 ARG A CA 15
ATOM 20855 C C . ARG A 1 37 ? -2.932 14.664 -6.725 1.00 0.00 37 ARG A C 15
ATOM 20856 O O . ARG A 1 37 ? -3.731 15.041 -5.869 1.00 0.00 37 ARG A O 15
ATOM 20877 N N . GLU A 1 38 ? -1.916 15.411 -7.146 1.00 0.00 38 GLU A N 15
ATOM 20878 C CA . GLU A 1 38 ? -1.677 16.746 -6.612 1.00 0.00 38 GLU A CA 15
ATOM 20879 C C . GLU A 1 38 ? -1.965 16.792 -5.113 1.00 0.00 38 GLU A C 15
ATOM 20880 O O . GLU A 1 38 ? -2.563 17.745 -4.614 1.00 0.00 38 GLU A O 15
ATOM 20892 N N . ALA A 1 39 ? -1.535 15.755 -4.402 1.00 0.00 39 ALA A N 15
ATOM 20893 C CA . ALA A 1 39 ? -1.745 15.676 -2.962 1.00 0.00 39 ALA A CA 15
ATOM 20894 C C . ALA A 1 39 ? -0.739 16.544 -2.213 1.00 0.00 39 ALA A C 15
ATOM 20895 O O . ALA A 1 39 ? -1.117 17.400 -1.414 1.00 0.00 39 ALA A O 15
ATOM 20902 N N . GLY A 1 40 ? 0.543 16.317 -2.476 1.00 0.00 40 GLY A N 15
ATOM 20903 C CA . GLY A 1 40 ? 1.584 17.086 -1.817 1.00 0.00 40 GLY A CA 15
ATOM 20904 C C . GLY A 1 40 ? 2.976 16.614 -2.187 1.00 0.00 40 GLY A C 15
ATOM 20905 O O . GLY A 1 40 ? 3.140 15.554 -2.791 1.00 0.00 40 GLY A O 15
ATOM 20909 N N . ALA A 1 41 ? 3.982 17.404 -1.825 1.00 0.00 41 ALA A N 15
ATOM 20910 C CA . ALA A 1 41 ? 5.367 17.061 -2.122 1.00 0.00 41 ALA A CA 15
ATOM 20911 C C . ALA A 1 41 ? 6.085 16.547 -0.878 1.00 0.00 41 ALA A C 15
ATOM 20912 O O . ALA A 1 41 ? 7.282 16.768 -0.705 1.00 0.00 41 ALA A O 15
ATOM 20919 N N . GLY A 1 42 ? 5.343 15.861 -0.015 1.00 0.00 42 GLY A N 15
ATOM 20920 C CA . GLY A 1 42 ? 5.926 15.327 1.204 1.00 0.00 42 GLY A CA 15
ATOM 20921 C C . GLY A 1 42 ? 6.567 13.970 0.993 1.00 0.00 42 GLY A C 15
ATOM 20922 O O . GLY A 1 42 ? 6.753 13.533 -0.142 1.00 0.00 42 GLY A O 15
ATOM 20926 N N . GLY A 1 43 ? 6.908 13.301 2.091 1.00 0.00 43 GLY A N 15
ATOM 20927 C CA . GLY A 1 43 ? 7.530 11.993 1.999 1.00 0.00 43 GLY A CA 15
ATOM 20928 C C . GLY A 1 43 ? 6.515 10.869 1.962 1.00 0.00 43 GLY A C 15
ATOM 20929 O O . GLY A 1 43 ? 5.317 11.109 1.799 1.00 0.00 43 GLY A O 15
ATOM 20933 N N . LEU A 1 44 ? 6.991 9.638 2.110 1.00 0.00 44 LEU A N 15
ATOM 20934 C CA . LEU A 1 44 ? 6.116 8.471 2.090 1.00 0.00 44 LEU A CA 15
ATOM 20935 C C . LEU A 1 44 ? 6.681 7.352 2.960 1.00 0.00 44 LEU A C 15
ATOM 20936 O O . LEU A 1 44 ? 7.713 6.763 2.637 1.00 0.00 44 LEU A O 15
ATOM 20952 N N . SER A 1 45 ? 5.997 7.063 4.061 1.00 0.00 45 SER A N 15
ATOM 20953 C CA . SER A 1 45 ? 6.432 6.015 4.978 1.00 0.00 45 SER A CA 15
ATOM 20954 C C . SER A 1 45 ? 5.601 4.749 4.790 1.00 0.00 45 SER A C 15
ATOM 20955 O O . SER A 1 45 ? 4.371 4.792 4.817 1.00 0.00 45 SER A O 15
ATOM 20963 N N . ILE A 1 46 ? 6.283 3.625 4.598 1.00 0.00 46 ILE A N 15
ATOM 20964 C CA . ILE A 1 46 ? 5.608 2.348 4.406 1.00 0.00 46 ILE A CA 15
ATOM 20965 C C . ILE A 1 46 ? 6.146 1.292 5.368 1.00 0.00 46 ILE A C 15
ATOM 20966 O O . ILE A 1 46 ? 7.357 1.129 5.513 1.00 0.00 46 ILE A O 15
ATOM 20982 N N . ALA A 1 47 ? 5.236 0.577 6.020 1.00 0.00 47 ALA A N 15
ATOM 20983 C CA . ALA A 1 47 ? 5.618 -0.466 6.965 1.00 0.00 47 ALA A CA 15
ATOM 20984 C C . ALA A 1 47 ? 4.641 -1.636 6.916 1.00 0.00 47 ALA A C 15
ATOM 20985 O O . ALA A 1 47 ? 3.483 -1.509 7.313 1.00 0.00 47 ALA A O 15
ATOM 20992 N N . VAL A 1 48 ? 5.116 -2.776 6.424 1.00 0.00 48 VAL A N 15
ATOM 20993 C CA . VAL A 1 48 ? 4.285 -3.970 6.322 1.00 0.00 48 VAL A CA 15
ATOM 20994 C C . VAL A 1 48 ? 4.335 -4.785 7.610 1.00 0.00 48 VAL A C 15
ATOM 20995 O O . VAL A 1 48 ? 5.410 -5.169 8.072 1.00 0.00 48 VAL A O 15
ATOM 21008 N N . GLU A 1 49 ? 3.165 -5.046 8.184 1.00 0.00 49 GLU A N 15
ATOM 21009 C CA . GLU A 1 49 ? 3.076 -5.816 9.419 1.00 0.00 49 GLU A CA 15
ATOM 21010 C C . GLU A 1 49 ? 2.031 -6.921 9.298 1.00 0.00 49 GLU A C 15
ATOM 21011 O O . GLU A 1 49 ? 0.864 -6.658 9.011 1.00 0.00 49 GLU A O 15
ATOM 21023 N N . GLY A 1 50 ? 2.460 -8.161 9.518 1.00 0.00 50 GLY A N 15
ATOM 21024 C CA . GLY A 1 50 ? 1.551 -9.287 9.427 1.00 0.00 50 GLY A CA 15
ATOM 21025 C C . GLY A 1 50 ? 1.917 -10.406 10.383 1.00 0.00 50 GLY A C 15
ATOM 21026 O O . GLY A 1 50 ? 2.626 -10.202 11.368 1.00 0.00 50 GLY A O 15
ATOM 21030 N N . PRO A 1 51 ? 1.424 -11.619 10.095 1.00 0.00 51 PRO A N 15
ATOM 21031 C CA . PRO A 1 51 ? 1.690 -12.799 10.925 1.00 0.00 51 PRO A CA 15
ATOM 21032 C C . PRO A 1 51 ? 3.140 -13.257 10.834 1.00 0.00 51 PRO A C 15
ATOM 21033 O O . PRO A 1 51 ? 3.581 -14.115 11.600 1.00 0.00 51 PRO A O 15
ATOM 21044 N N . SER A 1 52 ? 3.881 -12.679 9.892 1.00 0.00 52 SER A N 15
ATOM 21045 C CA . SER A 1 52 ? 5.283 -13.032 9.700 1.00 0.00 52 SER A CA 15
ATOM 21046 C C . SER A 1 52 ? 6.064 -11.855 9.124 1.00 0.00 52 SER A C 15
ATOM 21047 O O . SER A 1 52 ? 5.516 -10.773 8.914 1.00 0.00 52 SER A O 15
ATOM 21055 N N . LYS A 1 53 ? 7.350 -12.075 8.870 1.00 0.00 53 LYS A N 15
ATOM 21056 C CA . LYS A 1 53 ? 8.210 -11.035 8.316 1.00 0.00 53 LYS A CA 15
ATOM 21057 C C . LYS A 1 53 ? 7.974 -10.873 6.819 1.00 0.00 53 LYS A C 15
ATOM 21058 O O . LYS A 1 53 ? 7.807 -11.856 6.098 1.00 0.00 53 LYS A O 15
ATOM 21077 N N . ALA A 1 54 ? 7.964 -9.628 6.356 1.00 0.00 54 ALA A N 15
ATOM 21078 C CA . ALA A 1 54 ? 7.752 -9.338 4.943 1.00 0.00 54 ALA A CA 15
ATOM 21079 C C . ALA A 1 54 ? 8.859 -8.444 4.395 1.00 0.00 54 ALA A C 15
ATOM 21080 O O . ALA A 1 54 ? 9.169 -7.402 4.970 1.00 0.00 54 ALA A O 15
ATOM 21087 N N . GLU A 1 55 ? 9.451 -8.860 3.279 1.00 0.00 55 GLU A N 15
ATOM 21088 C CA . GLU A 1 55 ? 10.524 -8.097 2.654 1.00 0.00 55 GLU A CA 15
ATOM 21089 C C . GLU A 1 55 ? 9.970 -6.874 1.927 1.00 0.00 55 GLU A C 15
ATOM 21090 O O . GLU A 1 55 ? 8.821 -6.869 1.487 1.00 0.00 55 GLU A O 15
ATOM 21102 N N . ILE A 1 56 ? 10.797 -5.840 1.806 1.00 0.00 56 ILE A N 15
ATOM 21103 C CA . ILE A 1 56 ? 10.391 -4.613 1.133 1.00 0.00 56 ILE A CA 15
ATOM 21104 C C . ILE A 1 56 ? 11.543 -4.020 0.331 1.00 0.00 56 ILE A C 15
ATOM 21105 O O . ILE A 1 56 ? 12.638 -3.810 0.855 1.00 0.00 56 ILE A O 15
ATOM 21121 N N . THR A 1 57 ? 11.290 -3.746 -0.946 1.00 0.00 57 THR A N 15
ATOM 21122 C CA . THR A 1 57 ? 12.305 -3.176 -1.821 1.00 0.00 57 THR A CA 15
ATOM 21123 C C . THR A 1 57 ? 11.907 -1.781 -2.289 1.00 0.00 57 THR A C 15
ATOM 21124 O O . THR A 1 57 ? 11.070 -1.629 -3.178 1.00 0.00 57 THR A O 15
ATOM 21135 N N . PHE A 1 58 ? 12.513 -0.764 -1.685 1.00 0.00 58 PHE A N 15
ATOM 21136 C CA . PHE A 1 58 ? 12.221 0.621 -2.039 1.00 0.00 58 PHE A CA 15
ATOM 21137 C C . PHE A 1 58 ? 13.454 1.304 -2.622 1.00 0.00 58 PHE A C 15
ATOM 21138 O O . PHE A 1 58 ? 14.337 1.748 -1.888 1.00 0.00 58 PHE A O 15
ATOM 21155 N N . ASP A 1 59 ? 13.507 1.385 -3.947 1.00 0.00 59 ASP A N 15
ATOM 21156 C CA . ASP A 1 59 ? 14.631 2.014 -4.630 1.00 0.00 59 ASP A CA 15
ATOM 21157 C C . ASP A 1 59 ? 14.142 2.981 -5.705 1.00 0.00 59 ASP A C 15
ATOM 21158 O O . ASP A 1 59 ? 13.473 2.5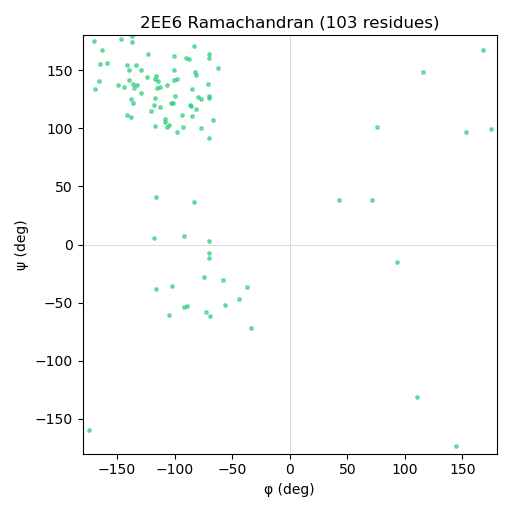79 -6.657 1.00 0.00 59 ASP A O 15
ATOM 21167 N N . ASP A 1 60 ? 14.479 4.255 -5.546 1.00 0.00 60 ASP A N 15
ATOM 21168 C CA . ASP A 1 60 ? 14.074 5.279 -6.502 1.00 0.00 60 ASP A CA 15
ATOM 21169 C C . ASP A 1 60 ? 15.292 5.984 -7.091 1.00 0.00 60 ASP A C 15
ATOM 21170 O O . ASP A 1 60 ? 16.079 6.595 -6.368 1.00 0.00 60 ASP A O 15
ATOM 21179 N N . HIS A 1 61 ? 15.441 5.894 -8.410 1.00 0.00 61 HIS A N 15
ATOM 21180 C CA . HIS A 1 61 ? 16.563 6.522 -9.097 1.00 0.00 61 HIS A CA 15
ATOM 21181 C C . HIS A 1 61 ? 16.075 7.605 -10.055 1.00 0.00 61 HIS A C 15
ATOM 21182 O O . HIS A 1 61 ? 16.556 8.738 -10.025 1.00 0.00 61 HIS A O 15
ATOM 21196 N N . LYS A 1 62 ? 15.120 7.248 -10.906 1.00 0.00 62 LYS A N 15
ATOM 21197 C CA . LYS A 1 62 ? 14.567 8.187 -11.874 1.00 0.00 62 LYS A CA 15
ATOM 21198 C C . LYS A 1 62 ? 13.292 8.833 -11.339 1.00 0.00 62 LYS A C 15
ATOM 21199 O O . LYS A 1 62 ? 12.785 8.448 -10.287 1.00 0.00 62 LYS A O 15
ATOM 21218 N N . ASN A 1 63 ? 12.778 9.815 -12.072 1.00 0.00 63 ASN A N 15
ATOM 21219 C CA . ASN A 1 63 ? 11.562 10.513 -11.671 1.00 0.00 63 ASN A CA 15
ATOM 21220 C C . ASN A 1 63 ? 10.355 9.583 -11.740 1.00 0.00 63 ASN A C 15
ATOM 21221 O O . ASN A 1 63 ? 9.401 9.729 -10.976 1.00 0.00 63 ASN A O 15
ATOM 21232 N N . GLY A 1 64 ? 10.403 8.626 -12.662 1.00 0.00 64 GLY A N 15
ATOM 21233 C CA . GLY A 1 64 ? 9.307 7.687 -12.814 1.00 0.00 64 GLY A CA 15
ATOM 21234 C C . GLY A 1 64 ? 9.480 6.451 -11.954 1.00 0.00 64 GLY A C 15
ATOM 21235 O O . GLY A 1 64 ? 9.898 5.401 -12.441 1.00 0.00 64 GLY A O 15
ATOM 21239 N N . SER A 1 65 ? 9.159 6.576 -10.670 1.00 0.00 65 SER A N 15
ATOM 21240 C CA . SER A 1 65 ? 9.286 5.461 -9.739 1.00 0.00 65 SER A CA 15
ATOM 21241 C C . SER A 1 65 ? 8.498 4.250 -10.230 1.00 0.00 65 SER A C 15
ATOM 21242 O O . SER A 1 65 ? 7.642 4.366 -11.107 1.00 0.00 65 SER A O 15
ATOM 21250 N N . CYS A 1 66 ? 8.795 3.088 -9.658 1.00 0.00 66 CYS A N 15
ATOM 21251 C CA . CYS A 1 66 ? 8.116 1.854 -10.037 1.00 0.00 66 CYS A CA 15
ATOM 21252 C C . CYS A 1 66 ? 7.225 1.353 -8.905 1.00 0.00 66 CYS A C 15
ATOM 21253 O O . CYS A 1 66 ? 6.941 0.161 -8.806 1.00 0.00 66 CYS A O 15
ATOM 21261 N N . GLY A 1 67 ? 6.788 2.274 -8.052 1.00 0.00 67 GLY A N 15
ATOM 21262 C CA . GLY A 1 67 ? 5.935 1.907 -6.936 1.00 0.00 67 GLY A CA 15
ATOM 21263 C C . GLY A 1 67 ? 6.703 1.235 -5.816 1.00 0.00 67 GLY A C 15
ATOM 21264 O O . GLY A 1 67 ? 7.855 1.580 -5.548 1.00 0.00 67 GLY A O 15
ATOM 21268 N N . VAL A 1 68 ? 6.066 0.273 -5.157 1.00 0.00 68 VAL A N 15
ATOM 21269 C CA . VAL A 1 68 ? 6.696 -0.449 -4.059 1.00 0.00 68 VAL A CA 15
ATOM 21270 C C . VAL A 1 68 ? 6.426 -1.946 -4.159 1.00 0.00 68 VAL A C 15
ATOM 21271 O O . VAL A 1 68 ? 5.356 -2.367 -4.598 1.00 0.00 68 VAL A O 15
ATOM 21284 N N . SER A 1 69 ? 7.405 -2.748 -3.749 1.00 0.00 69 SER A N 15
ATOM 21285 C CA . SER A 1 69 ? 7.276 -4.199 -3.795 1.00 0.00 69 SER A CA 15
ATOM 21286 C C . SER A 1 69 ? 7.538 -4.812 -2.423 1.00 0.00 69 SER A C 15
ATOM 21287 O O . SER A 1 69 ? 8.232 -4.227 -1.592 1.00 0.00 69 SER A O 15
ATOM 21295 N N . TYR A 1 70 ? 6.979 -5.995 -2.194 1.00 0.00 70 TYR A N 15
ATOM 21296 C CA . TYR A 1 70 ? 7.151 -6.689 -0.922 1.00 0.00 70 TYR A CA 15
ATOM 21297 C C . TYR A 1 70 ? 6.879 -8.182 -1.076 1.00 0.00 70 TYR A C 15
ATOM 21298 O O . TYR A 1 70 ? 6.059 -8.594 -1.897 1.00 0.00 70 TYR A O 15
ATOM 21316 N N . ILE A 1 71 ? 7.571 -8.987 -0.277 1.00 0.00 71 ILE A N 15
ATOM 21317 C CA . ILE A 1 71 ? 7.404 -10.434 -0.321 1.00 0.00 71 ILE A CA 15
ATOM 21318 C C . ILE A 1 71 ? 7.092 -10.994 1.063 1.00 0.00 71 ILE A C 15
ATOM 21319 O O . ILE A 1 71 ? 7.738 -10.639 2.048 1.00 0.00 71 ILE A O 15
ATOM 21335 N N . ALA A 1 72 ? 6.097 -11.873 1.129 1.00 0.00 72 ALA A N 15
ATOM 21336 C CA . ALA A 1 72 ? 5.702 -12.486 2.391 1.00 0.00 72 ALA A CA 15
ATOM 21337 C C . ALA A 1 72 ? 6.090 -13.960 2.431 1.00 0.00 72 ALA A C 15
ATOM 21338 O O . ALA A 1 72 ? 5.535 -14.777 1.698 1.00 0.00 72 ALA A O 15
ATOM 21345 N N . GLN A 1 73 ? 7.047 -14.291 3.292 1.00 0.00 73 GLN A N 15
ATOM 21346 C CA . GLN A 1 73 ? 7.510 -15.667 3.427 1.00 0.00 73 GLN A CA 15
ATOM 21347 C C . GLN A 1 73 ? 6.345 -16.607 3.719 1.00 0.00 73 GLN A C 15
ATOM 21348 O O . GLN A 1 73 ? 6.270 -17.706 3.170 1.00 0.00 73 GLN A O 15
ATOM 21362 N N . GLU A 1 74 ? 5.442 -16.168 4.590 1.00 0.00 74 GLU A N 15
ATOM 21363 C CA . GLU A 1 74 ? 4.282 -16.973 4.956 1.00 0.00 74 GLU A CA 15
ATOM 21364 C C . GLU A 1 74 ? 2.986 -16.264 4.572 1.00 0.00 74 GLU A C 15
ATOM 21365 O O . GLU A 1 74 ? 2.869 -15.041 4.652 1.00 0.00 74 GLU A O 15
ATOM 21377 N N . PRO A 1 75 ? 1.987 -17.050 4.143 1.00 0.00 75 PRO A N 15
ATOM 21378 C CA . PRO A 1 75 ? 0.681 -16.522 3.738 1.00 0.00 75 PRO A CA 15
ATOM 21379 C C . PRO A 1 75 ? -0.118 -15.983 4.920 1.00 0.00 75 PRO A C 15
ATOM 21380 O O . PRO A 1 75 ? 0.091 -16.393 6.061 1.00 0.00 75 PRO A O 15
ATOM 21391 N N . GLY A 1 76 ? -1.037 -15.063 4.637 1.00 0.00 76 GLY A N 15
ATOM 21392 C CA . GLY A 1 76 ? -1.853 -14.485 5.688 1.00 0.00 76 GLY A CA 15
ATOM 21393 C C . GLY A 1 76 ? -2.332 -13.088 5.347 1.00 0.00 76 GLY A C 15
ATOM 21394 O O . GLY A 1 76 ? -2.223 -12.649 4.202 1.00 0.00 76 GLY A O 15
ATOM 21398 N N . ASN A 1 77 ? -2.866 -12.386 6.342 1.00 0.00 77 ASN A N 15
ATOM 21399 C CA . ASN A 1 77 ? -3.365 -11.032 6.141 1.00 0.00 77 ASN A CA 15
ATOM 21400 C C . ASN A 1 77 ? -2.352 -10.000 6.630 1.00 0.00 77 ASN A C 15
ATOM 21401 O O . ASN A 1 77 ? -2.279 -9.705 7.823 1.00 0.00 77 ASN A O 15
ATOM 21412 N N . TYR A 1 78 ? -1.575 -9.456 5.700 1.00 0.00 78 TYR A N 15
ATOM 21413 C CA . TYR A 1 78 ? -0.565 -8.459 6.036 1.00 0.00 78 TYR A CA 15
ATOM 21414 C C . TYR A 1 78 ? -1.156 -7.053 6.007 1.00 0.00 78 TYR A C 15
ATOM 21415 O O . TYR A 1 78 ? -1.696 -6.617 4.992 1.00 0.00 78 TYR A O 15
ATOM 21433 N N . GLU A 1 79 ? -1.049 -6.349 7.130 1.00 0.00 79 GLU A N 15
ATOM 21434 C CA . GLU A 1 79 ? -1.573 -4.992 7.233 1.00 0.00 79 GLU A CA 15
ATOM 21435 C C . GLU A 1 79 ? -0.467 -3.964 7.017 1.00 0.00 79 GLU A C 15
ATOM 21436 O O . GLU A 1 79 ? 0.408 -3.789 7.866 1.00 0.00 79 GLU A O 15
ATOM 21448 N N . VAL A 1 80 ? -0.512 -3.286 5.875 1.00 0.00 80 VAL A N 15
ATOM 21449 C CA . VAL A 1 80 ? 0.485 -2.274 5.545 1.00 0.00 80 VAL A CA 15
ATOM 21450 C C . VAL A 1 80 ? 0.110 -0.921 6.138 1.00 0.00 80 VAL A C 15
ATOM 21451 O O . VAL A 1 80 ? -1.067 -0.629 6.352 1.00 0.00 80 VAL A O 15
ATOM 21464 N N . SER A 1 81 ? 1.119 -0.095 6.401 1.00 0.00 81 SER A N 15
ATOM 21465 C CA . SER A 1 81 ? 0.895 1.227 6.972 1.00 0.00 81 SER A CA 15
ATOM 21466 C C . SER A 1 81 ? 1.491 2.312 6.079 1.00 0.00 81 SER A C 15
ATOM 21467 O O . SER A 1 81 ? 2.679 2.283 5.757 1.00 0.00 81 SER A O 15
ATOM 21475 N N . ILE A 1 82 ? 0.658 3.267 5.683 1.00 0.00 82 ILE A N 15
ATOM 21476 C CA . ILE A 1 82 ? 1.101 4.361 4.827 1.00 0.00 82 ILE A CA 15
ATOM 21477 C C . ILE A 1 82 ? 0.751 5.713 5.440 1.00 0.00 82 ILE A C 15
ATOM 21478 O O . ILE A 1 82 ? -0.417 6.007 5.697 1.00 0.00 82 ILE A O 15
ATOM 21494 N N . LYS A 1 83 ? 1.769 6.535 5.668 1.00 0.00 83 LYS A N 15
ATOM 21495 C CA . LYS A 1 83 ? 1.571 7.859 6.247 1.00 0.00 83 LYS A CA 15
ATOM 21496 C C . LYS A 1 83 ? 2.125 8.943 5.328 1.00 0.00 83 LYS A C 15
ATOM 21497 O O . LYS A 1 83 ? 3.328 9.001 5.075 1.00 0.00 83 LYS A O 15
ATOM 21516 N N . PHE A 1 84 ? 1.240 9.802 4.832 1.00 0.00 84 PHE A N 15
ATOM 21517 C CA . PHE A 1 84 ? 1.640 10.884 3.942 1.00 0.00 84 PHE A CA 15
ATOM 21518 C C . PHE A 1 84 ? 1.767 12.199 4.707 1.00 0.00 84 PHE A C 15
ATOM 21519 O O . PHE A 1 84 ? 0.771 12.864 4.987 1.00 0.00 84 PHE A O 15
ATOM 21536 N N . ASN A 1 85 ? 3.000 12.565 5.043 1.00 0.00 85 ASN A N 15
ATOM 21537 C CA . ASN A 1 85 ? 3.257 13.799 5.777 1.00 0.00 85 ASN A CA 15
ATOM 21538 C C . ASN A 1 85 ? 2.738 13.698 7.208 1.00 0.00 85 ASN A C 15
ATOM 21539 O O . ASN A 1 85 ? 2.078 14.610 7.705 1.00 0.00 85 ASN A O 15
ATOM 21550 N N . ASP A 1 86 ? 3.043 12.585 7.865 1.00 0.00 86 ASP A N 15
ATOM 21551 C CA . ASP A 1 86 ? 2.609 12.366 9.241 1.00 0.00 86 ASP A CA 15
ATOM 21552 C C . ASP A 1 86 ? 1.088 12.295 9.325 1.00 0.00 86 ASP A C 15
ATOM 21553 O O . ASP A 1 86 ? 0.488 12.763 10.293 1.00 0.00 86 ASP A O 15
ATOM 21562 N N . GLU A 1 87 ? 0.470 11.707 8.306 1.00 0.00 87 GLU A N 15
ATOM 21563 C CA . GLU A 1 87 ? -0.982 11.577 8.266 1.00 0.00 87 GLU A CA 15
ATOM 21564 C C . GLU A 1 87 ? -1.391 10.202 7.742 1.00 0.00 87 GLU A C 15
ATOM 21565 O O . GLU A 1 87 ? -0.834 9.708 6.761 1.00 0.00 87 GLU A O 15
ATOM 21577 N N . HIS A 1 88 ? -2.366 9.589 8.406 1.00 0.00 88 HIS A N 15
ATOM 21578 C CA . HIS A 1 88 ? -2.851 8.273 8.010 1.00 0.00 88 HIS A CA 15
ATOM 21579 C C . HIS A 1 88 ? -3.991 8.393 7.003 1.00 0.00 88 HIS A C 15
ATOM 21580 O O . HIS A 1 88 ? -5.164 8.379 7.377 1.00 0.00 88 HIS A O 15
ATOM 21594 N N . ILE A 1 89 ? -3.638 8.512 5.728 1.00 0.00 89 ILE A N 15
ATOM 21595 C CA . ILE A 1 89 ? -4.631 8.634 4.669 1.00 0.00 89 ILE A CA 15
ATOM 21596 C C . ILE A 1 89 ? -5.832 7.732 4.935 1.00 0.00 89 ILE A C 15
ATOM 21597 O O . ILE A 1 89 ? -5.739 6.725 5.636 1.00 0.00 89 ILE A O 15
ATOM 21613 N N . PRO A 1 90 ? -6.986 8.100 4.359 1.00 0.00 90 PRO A N 15
ATOM 21614 C CA . PRO A 1 90 ? -8.227 7.336 4.517 1.00 0.00 90 PRO A CA 15
ATOM 21615 C C . PRO A 1 90 ? -8.179 5.995 3.793 1.00 0.00 90 PRO A C 15
ATOM 21616 O O . PRO A 1 90 ? -9.174 5.272 3.740 1.00 0.00 90 PRO A O 15
ATOM 21627 N N . GLU A 1 91 ? -7.017 5.670 3.235 1.00 0.00 91 GLU A N 15
ATOM 21628 C CA . GLU A 1 91 ? -6.841 4.415 2.514 1.00 0.00 91 GLU A CA 15
ATOM 21629 C C . GLU A 1 91 ? -5.860 3.501 3.242 1.00 0.00 91 GLU A C 15
ATOM 21630 O O . GLU A 1 91 ? -5.631 2.365 2.830 1.00 0.00 91 GLU A O 15
ATOM 21642 N N . SER A 1 92 ? -5.282 4.008 4.326 1.00 0.00 92 SER A N 15
ATOM 21643 C CA . SER A 1 92 ? -4.321 3.240 5.110 1.00 0.00 92 SER A CA 15
ATOM 21644 C C . SER A 1 92 ? -4.742 3.178 6.575 1.00 0.00 92 SER A C 15
ATOM 21645 O O . SER A 1 92 ? -5.454 4.046 7.081 1.00 0.00 92 SER A O 15
ATOM 21653 N N . PRO A 1 93 ? -4.292 2.126 7.274 1.00 0.00 93 PRO A N 15
ATOM 21654 C CA . PRO A 1 93 ? -3.445 1.086 6.683 1.00 0.00 93 PRO A CA 15
ATOM 21655 C C . PRO A 1 93 ? -4.202 0.220 5.682 1.00 0.00 93 PRO A C 15
ATOM 21656 O O . PRO A 1 93 ? -5.432 0.246 5.630 1.00 0.00 93 PRO A O 15
ATOM 21667 N N . TYR A 1 94 ? -3.461 -0.545 4.889 1.00 0.00 94 TYR A N 15
ATOM 21668 C CA . TYR A 1 94 ? -4.063 -1.417 3.888 1.00 0.00 94 TYR A CA 15
ATOM 21669 C C . TYR A 1 94 ? -4.045 -2.871 4.350 1.00 0.00 94 TYR A C 15
ATOM 21670 O O . TYR A 1 94 ? -3.159 -3.287 5.099 1.00 0.00 94 TYR A O 15
ATOM 21688 N N . LEU A 1 95 ? -5.029 -3.640 3.897 1.00 0.00 95 LEU A N 15
ATOM 21689 C CA . LEU A 1 95 ? -5.127 -5.049 4.263 1.00 0.00 95 LEU A CA 15
ATOM 21690 C C . LEU A 1 95 ? -5.067 -5.938 3.026 1.00 0.00 95 LEU A C 15
ATOM 21691 O O . LEU A 1 95 ? -6.028 -6.022 2.261 1.00 0.00 95 LEU A O 15
ATOM 21707 N N . VAL A 1 96 ? -3.932 -6.603 2.836 1.00 0.00 96 VAL A N 15
ATOM 21708 C CA . VAL A 1 96 ? -3.746 -7.489 1.693 1.00 0.00 96 VAL A CA 15
ATOM 21709 C C . VAL A 1 96 ? -3.699 -8.949 2.130 1.00 0.00 96 VAL A C 15
ATOM 21710 O O . VAL A 1 96 ? -2.706 -9.425 2.681 1.00 0.00 96 VAL A O 15
ATOM 21723 N N . PRO A 1 97 ? -4.797 -9.677 1.881 1.00 0.00 97 PRO A N 15
ATOM 21724 C CA . PRO A 1 97 ? -4.906 -11.094 2.241 1.00 0.00 97 PRO A CA 15
ATOM 21725 C C . PRO A 1 97 ? -4.005 -11.979 1.387 1.00 0.00 97 PRO A C 15
ATOM 21726 O O . PRO A 1 97 ? -4.422 -12.482 0.343 1.00 0.00 97 PRO A O 15
ATOM 21737 N N . VAL A 1 98 ? -2.768 -12.166 1.836 1.00 0.00 98 VAL A N 15
ATOM 21738 C CA . VAL A 1 98 ? -1.809 -12.993 1.112 1.00 0.00 98 VAL A CA 15
ATOM 21739 C C . VAL A 1 98 ? -2.089 -14.476 1.329 1.00 0.00 98 VAL A C 15
ATOM 21740 O O . VAL A 1 98 ? -2.472 -14.893 2.423 1.00 0.00 98 VAL A O 15
ATOM 21753 N N . ILE A 1 99 ? -1.896 -15.268 0.280 1.00 0.00 99 ILE A N 15
ATOM 21754 C CA . ILE A 1 99 ? -2.126 -16.705 0.355 1.00 0.00 99 ILE A CA 15
ATOM 21755 C C . ILE A 1 99 ? -1.008 -17.478 -0.337 1.00 0.00 99 ILE A C 15
ATOM 21756 O O . ILE A 1 99 ? -0.323 -16.949 -1.212 1.00 0.00 99 ILE A O 15
ATOM 21772 N N . ALA A 1 100 ? -0.831 -18.733 0.061 1.00 0.00 100 ALA A N 15
ATOM 21773 C CA . ALA A 1 100 ? 0.201 -19.581 -0.523 1.00 0.00 100 ALA A CA 15
ATOM 21774 C C . ALA A 1 100 ? -0.250 -20.152 -1.864 1.00 0.00 100 ALA A C 15
ATOM 21775 O O . ALA A 1 100 ? -1.209 -20.920 -1.946 1.00 0.00 100 ALA A O 15
ATOM 21782 N N . PRO A 1 101 ? 0.454 -19.768 -2.939 1.00 0.00 101 PRO A N 15
ATOM 21783 C CA . PRO A 1 101 ? 0.143 -20.231 -4.294 1.00 0.00 101 PRO A CA 15
ATOM 21784 C C . PRO A 1 101 ? 0.461 -21.710 -4.490 1.00 0.00 101 PRO A C 15
ATOM 21785 O O . PRO A 1 101 ? 1.586 -22.149 -4.251 1.00 0.00 101 PRO A O 15
ATOM 21796 N N . SER A 1 102 ? -0.535 -22.472 -4.927 1.00 0.00 102 SER A N 15
ATOM 21797 C CA . SER A 1 102 ? -0.361 -23.903 -5.152 1.00 0.00 102 SER A CA 15
ATOM 21798 C C . SER A 1 102 ? 0.821 -24.166 -6.080 1.00 0.00 102 SER A C 15
ATOM 21799 O O . SER A 1 102 ? 0.945 -23.549 -7.138 1.00 0.00 102 SER A O 15
ATOM 21807 N N . ASP A 1 103 ? 1.687 -25.089 -5.676 1.00 0.00 103 ASP A N 15
ATOM 21808 C CA . ASP A 1 103 ? 2.860 -25.436 -6.471 1.00 0.00 103 ASP A CA 15
ATOM 21809 C C . ASP A 1 103 ? 2.862 -26.923 -6.813 1.00 0.00 103 ASP A C 15
ATOM 21810 O O . ASP A 1 103 ? 2.090 -27.701 -6.253 1.00 0.00 103 ASP A O 15
ATOM 21819 N N . ASP A 1 104 ? 3.735 -27.311 -7.737 1.00 0.00 104 ASP A N 15
ATOM 21820 C CA . ASP A 1 104 ? 3.838 -28.704 -8.155 1.00 0.00 104 ASP A CA 15
ATOM 21821 C C . ASP A 1 104 ? 5.192 -28.978 -8.803 1.00 0.00 104 ASP A C 15
ATOM 21822 O O . ASP A 1 104 ? 5.798 -28.088 -9.398 1.00 0.00 104 ASP A O 15
ATOM 21831 N N . ALA A 1 105 ? 5.660 -30.215 -8.681 1.00 0.00 105 ALA A N 15
ATOM 21832 C CA . ALA A 1 105 ? 6.941 -30.607 -9.256 1.00 0.00 105 ALA A CA 15
ATOM 21833 C C . ALA A 1 105 ? 6.903 -30.542 -10.778 1.00 0.00 105 ALA A C 15
ATOM 21834 O O . ALA A 1 105 ? 7.837 -30.050 -11.411 1.00 0.00 105 ALA A O 15
ATOM 21841 N N . GLY A 1 1 ? 1.504 28.554 -17.082 1.00 0.00 1 GLY A N 16
ATOM 21842 C CA . GLY A 1 1 ? 1.457 29.984 -17.332 1.00 0.00 1 GLY A CA 16
ATOM 21843 C C . GLY A 1 1 ? 1.405 30.794 -16.052 1.00 0.00 1 GLY A C 16
ATOM 21844 O O . GLY A 1 1 ? 2.437 31.067 -15.439 1.00 0.00 1 GLY A O 16
ATOM 21848 N N . SER A 1 2 ? 0.200 31.183 -15.648 1.00 0.00 2 SER A N 16
ATOM 21849 C CA . SER A 1 2 ? 0.018 31.972 -14.435 1.00 0.00 2 SER A CA 16
ATOM 21850 C C . SER A 1 2 ? -0.066 31.071 -13.207 1.00 0.00 2 SER A C 16
ATOM 21851 O O . SER A 1 2 ? -0.923 30.190 -13.127 1.00 0.00 2 SER A O 16
ATOM 21859 N N . SER A 1 3 ? 0.830 31.296 -12.252 1.00 0.00 3 SER A N 16
ATOM 21860 C CA . SER A 1 3 ? 0.863 30.502 -11.030 1.00 0.00 3 SER A CA 16
ATOM 21861 C C . SER A 1 3 ? -0.025 31.124 -9.955 1.00 0.00 3 SER A C 16
ATOM 21862 O O . SER A 1 3 ? 0.119 32.299 -9.619 1.00 0.00 3 SER A O 16
ATOM 21870 N N . GLY A 1 4 ? -0.944 30.325 -9.420 1.00 0.00 4 GLY A N 16
ATOM 21871 C CA . GLY A 1 4 ? -1.843 30.814 -8.391 1.00 0.00 4 GLY A CA 16
ATOM 21872 C C . GLY A 1 4 ? -1.996 29.835 -7.244 1.00 0.00 4 GLY A C 16
ATOM 21873 O O . GLY A 1 4 ? -1.670 30.151 -6.100 1.00 0.00 4 GLY A O 16
ATOM 21877 N N . SER A 1 5 ? -2.497 28.641 -7.550 1.00 0.00 5 SER A N 16
ATOM 21878 C CA . SER A 1 5 ? -2.699 27.615 -6.535 1.00 0.00 5 SER A CA 16
ATOM 21879 C C . SER A 1 5 ? -1.523 26.643 -6.504 1.00 0.00 5 SER A C 16
ATOM 21880 O O . SER A 1 5 ? -1.366 25.812 -7.398 1.00 0.00 5 SER A O 16
ATOM 21888 N N . SER A 1 6 ? -0.699 26.755 -5.466 1.00 0.00 6 SER A N 16
ATOM 21889 C CA . SER A 1 6 ? 0.466 25.890 -5.320 1.00 0.00 6 SER A CA 16
ATOM 21890 C C . SER A 1 6 ? 0.353 25.036 -4.059 1.00 0.00 6 SER A C 16
ATOM 21891 O O . SER A 1 6 ? 1.300 24.931 -3.281 1.00 0.00 6 SER A O 16
ATOM 21899 N N . GLY A 1 7 ? -0.814 24.430 -3.865 1.00 0.00 7 GLY A N 16
ATOM 21900 C CA . GLY A 1 7 ? -1.031 23.594 -2.698 1.00 0.00 7 GLY A CA 16
ATOM 21901 C C . GLY A 1 7 ? -2.325 22.811 -2.779 1.00 0.00 7 GLY A C 16
ATOM 21902 O O . GLY A 1 7 ? -2.474 21.931 -3.625 1.00 0.00 7 GLY A O 16
ATOM 21906 N N . GLU A 1 8 ? -3.265 23.131 -1.893 1.00 0.00 8 GLU A N 16
ATOM 21907 C CA . GLU A 1 8 ? -4.553 22.448 -1.867 1.00 0.00 8 GLU A CA 16
ATOM 21908 C C . GLU A 1 8 ? -4.366 20.934 -1.884 1.00 0.00 8 GLU A C 16
ATOM 21909 O O . GLU A 1 8 ? -5.003 20.228 -2.666 1.00 0.00 8 GLU A O 16
ATOM 21921 N N . GLY A 1 9 ? -3.487 20.441 -1.017 1.00 0.00 9 GLY A N 16
ATOM 21922 C CA . GLY A 1 9 ? -3.231 19.014 -0.949 1.00 0.00 9 GLY A CA 16
ATOM 21923 C C . GLY A 1 9 ? -3.607 18.421 0.393 1.00 0.00 9 GLY A C 16
ATOM 21924 O O . GLY A 1 9 ? -4.576 18.849 1.020 1.00 0.00 9 GLY A O 16
ATOM 21928 N N . GLY A 1 10 ? -2.840 17.429 0.837 1.00 0.00 10 GLY A N 16
ATOM 21929 C CA . GLY A 1 10 ? -3.116 16.791 2.111 1.00 0.00 10 GLY A CA 16
ATOM 21930 C C . GLY A 1 10 ? -3.252 15.286 1.987 1.00 0.00 10 GLY A C 16
ATOM 21931 O O . GLY A 1 10 ? -3.725 14.780 0.971 1.00 0.00 10 GLY A O 16
ATOM 21935 N N . ALA A 1 11 ? -2.834 14.569 3.026 1.00 0.00 11 ALA A N 16
ATOM 21936 C CA . ALA A 1 11 ? -2.912 13.113 3.030 1.00 0.00 11 ALA A CA 16
ATOM 21937 C C . ALA A 1 11 ? -4.248 12.634 2.474 1.00 0.00 11 ALA A C 16
ATOM 21938 O O . ALA A 1 11 ? -4.295 11.740 1.629 1.00 0.00 11 ALA A O 16
ATOM 21945 N N . HIS A 1 12 ? -5.333 13.233 2.955 1.00 0.00 12 HIS A N 16
ATOM 21946 C CA . HIS A 1 12 ? -6.672 12.866 2.506 1.00 0.00 12 HIS A CA 16
ATOM 21947 C C . HIS A 1 12 ? -6.760 12.892 0.983 1.00 0.00 12 HIS A C 16
ATOM 21948 O O . HIS A 1 12 ? -7.295 11.972 0.366 1.00 0.00 12 HIS A O 16
ATOM 21962 N N . LYS A 1 13 ? -6.231 13.953 0.383 1.00 0.00 13 LYS A N 16
ATOM 21963 C CA . LYS A 1 13 ? -6.250 14.101 -1.068 1.00 0.00 13 LYS A CA 16
ATOM 21964 C C . LYS A 1 13 ? -5.610 12.893 -1.745 1.00 0.00 13 LYS A C 16
ATOM 21965 O O . LYS A 1 13 ? -6.172 12.324 -2.681 1.00 0.00 13 LYS A O 16
ATOM 21984 N N . VAL A 1 14 ? -4.432 12.505 -1.267 1.00 0.00 14 VAL A N 16
ATOM 21985 C CA . VAL A 1 14 ? -3.718 11.363 -1.824 1.00 0.00 14 VAL A CA 16
ATOM 21986 C C . VAL A 1 14 ? -4.633 10.150 -1.950 1.00 0.00 14 VAL A C 16
ATOM 21987 O O . VAL A 1 14 ? -5.425 9.861 -1.052 1.00 0.00 14 VAL A O 16
ATOM 22000 N N . ARG A 1 15 ? -4.520 9.445 -3.070 1.00 0.00 15 ARG A N 16
ATOM 22001 C CA . ARG A 1 15 ? -5.338 8.263 -3.314 1.00 0.00 15 ARG A CA 16
ATOM 22002 C C . ARG A 1 15 ? -4.525 7.173 -4.007 1.00 0.00 15 ARG A C 16
ATOM 22003 O O . ARG A 1 15 ? -3.940 7.399 -5.065 1.00 0.00 15 ARG A O 16
ATOM 22024 N N . ALA A 1 16 ? -4.493 5.990 -3.401 1.00 0.00 16 ALA A N 16
ATOM 22025 C CA . ALA A 1 16 ? -3.754 4.865 -3.960 1.00 0.00 16 ALA A CA 16
ATOM 22026 C C . ALA A 1 16 ? -4.680 3.927 -4.727 1.00 0.00 16 ALA A C 16
ATOM 22027 O O . ALA A 1 16 ? -5.896 3.949 -4.541 1.00 0.00 16 ALA A O 16
ATOM 22034 N N . GLY A 1 17 ? -4.095 3.103 -5.592 1.00 0.00 17 GLY A N 16
ATOM 22035 C CA . GLY A 1 17 ? -4.883 2.169 -6.375 1.00 0.00 17 GLY A CA 16
ATOM 22036 C C . GLY A 1 17 ? -4.021 1.239 -7.207 1.00 0.00 17 GLY A C 16
ATOM 22037 O O . GLY A 1 17 ? -3.192 1.689 -7.996 1.00 0.00 17 GLY A O 16
ATOM 22041 N N . GLY A 1 18 ? -4.216 -0.064 -7.029 1.00 0.00 18 GLY A N 16
ATOM 22042 C CA . GLY A 1 18 ? -3.443 -1.039 -7.774 1.00 0.00 18 GLY A CA 16
ATOM 22043 C C . GLY A 1 18 ? -3.875 -2.464 -7.488 1.00 0.00 18 GLY A C 16
ATOM 22044 O O . GLY A 1 18 ? -4.451 -2.762 -6.442 1.00 0.00 18 GLY A O 16
ATOM 22048 N N . PRO A 1 19 ? -3.598 -3.372 -8.435 1.00 0.00 19 PRO A N 16
ATOM 22049 C CA . PRO A 1 19 ? -3.954 -4.787 -8.304 1.00 0.00 19 PRO A CA 16
ATOM 22050 C C . PRO A 1 19 ? -3.124 -5.498 -7.241 1.00 0.00 19 PRO A C 16
ATOM 22051 O O . PRO A 1 19 ? -3.583 -6.453 -6.616 1.00 0.00 19 PRO A O 16
ATOM 22062 N N . GLY A 1 20 ? -1.896 -5.026 -7.042 1.00 0.00 20 GLY A N 16
ATOM 22063 C CA . GLY A 1 20 ? -1.021 -5.628 -6.055 1.00 0.00 20 GLY A CA 16
ATOM 22064 C C . GLY A 1 20 ? -1.595 -5.562 -4.653 1.00 0.00 20 GLY A C 16
ATOM 22065 O O . GLY A 1 20 ? -1.285 -6.400 -3.806 1.00 0.00 20 GLY A O 16
ATOM 22069 N N . LEU A 1 21 ? -2.435 -4.563 -4.407 1.00 0.00 21 LEU A N 16
ATOM 22070 C CA . LEU A 1 21 ? -3.053 -4.388 -3.097 1.00 0.00 21 LEU A CA 16
ATOM 22071 C C . LEU A 1 21 ? -4.208 -5.367 -2.906 1.00 0.00 21 LEU A C 16
ATOM 22072 O O . LEU A 1 21 ? -4.350 -5.972 -1.844 1.00 0.00 21 LEU A O 16
ATOM 22088 N N . GLU A 1 22 ? -5.026 -5.518 -3.941 1.00 0.00 22 GLU A N 16
ATOM 22089 C CA . GLU A 1 22 ? -6.167 -6.425 -3.887 1.00 0.00 22 GLU A CA 16
ATOM 22090 C C . GLU A 1 22 ? -5.837 -7.666 -3.064 1.00 0.00 22 GLU A C 16
ATOM 22091 O O . GLU A 1 22 ? -6.527 -7.983 -2.095 1.00 0.00 22 GLU A O 16
ATOM 22103 N N . ARG A 1 23 ? -4.777 -8.364 -3.457 1.00 0.00 23 ARG A N 16
ATOM 22104 C CA . ARG A 1 23 ? -4.355 -9.572 -2.758 1.00 0.00 23 ARG A CA 16
ATOM 22105 C C . ARG A 1 23 ? -2.843 -9.752 -2.848 1.00 0.00 23 ARG A C 16
ATOM 22106 O O . ARG A 1 23 ? -2.141 -8.922 -3.425 1.00 0.00 23 ARG A O 16
ATOM 22127 N N . GLY A 1 24 ? -2.345 -10.842 -2.270 1.00 0.00 24 GLY A N 16
ATOM 22128 C CA . GLY A 1 24 ? -0.919 -11.110 -2.295 1.00 0.00 24 GLY A CA 16
ATOM 22129 C C . GLY A 1 24 ? -0.610 -12.591 -2.393 1.00 0.00 24 GLY A C 16
ATOM 22130 O O . GLY A 1 24 ? -1.515 -13.412 -2.535 1.00 0.00 24 GLY A O 16
ATOM 22134 N N . GLU A 1 25 ? 0.673 -12.932 -2.320 1.00 0.00 25 GLU A N 16
ATOM 22135 C CA . GLU A 1 25 ? 1.098 -14.324 -2.403 1.00 0.00 25 GLU A CA 16
ATOM 22136 C C . GLU A 1 25 ? 2.319 -14.575 -1.523 1.00 0.00 25 GLU A C 16
ATOM 22137 O O . GLU A 1 25 ? 3.199 -13.722 -1.407 1.00 0.00 25 GLU A O 16
ATOM 22149 N N . ALA A 1 26 ? 2.364 -15.749 -0.904 1.00 0.00 26 ALA A N 16
ATOM 22150 C CA . ALA A 1 26 ? 3.476 -16.113 -0.034 1.00 0.00 26 ALA A CA 16
ATOM 22151 C C . ALA A 1 26 ? 4.755 -16.324 -0.839 1.00 0.00 26 ALA A C 16
ATOM 22152 O O . ALA A 1 26 ? 4.749 -16.999 -1.866 1.00 0.00 26 ALA A O 16
ATOM 22159 N N . GLY A 1 27 ? 5.850 -15.739 -0.363 1.00 0.00 27 GLY A N 16
ATOM 22160 C CA . GLY A 1 27 ? 7.121 -15.875 -1.050 1.00 0.00 27 GLY A CA 16
ATOM 22161 C C . GLY A 1 27 ? 7.058 -15.391 -2.486 1.00 0.00 27 GLY A C 16
ATOM 22162 O O . GLY A 1 27 ? 7.775 -15.895 -3.351 1.00 0.00 27 GLY A O 16
ATOM 22166 N N . VAL A 1 28 ? 6.197 -14.411 -2.741 1.00 0.00 28 VAL A N 16
ATOM 22167 C CA . VAL A 1 28 ? 6.043 -13.859 -4.081 1.00 0.00 28 VAL A CA 16
ATOM 22168 C C . VAL A 1 28 ? 6.116 -12.337 -4.060 1.00 0.00 28 VAL A C 16
ATOM 22169 O O . VAL A 1 28 ? 5.375 -11.664 -3.343 1.00 0.00 28 VAL A O 16
ATOM 22182 N N . PRO A 1 29 ? 7.031 -11.777 -4.866 1.00 0.00 29 PRO A N 16
ATOM 22183 C CA . PRO A 1 29 ? 7.224 -10.327 -4.960 1.00 0.00 29 PRO A CA 16
ATOM 22184 C C . PRO A 1 29 ? 6.052 -9.630 -5.644 1.00 0.00 29 PRO A C 16
ATOM 22185 O O . PRO A 1 29 ? 5.814 -9.821 -6.836 1.00 0.00 29 PRO A O 16
ATOM 22196 N N . ALA A 1 30 ? 5.323 -8.821 -4.881 1.00 0.00 30 ALA A N 16
ATOM 22197 C CA . ALA A 1 30 ? 4.179 -8.093 -5.416 1.00 0.00 30 ALA A CA 16
ATOM 22198 C C . ALA A 1 30 ? 4.308 -6.597 -5.154 1.00 0.00 30 ALA A C 16
ATOM 22199 O O . ALA A 1 30 ? 4.371 -6.161 -4.004 1.00 0.00 30 ALA A O 16
ATOM 22206 N N . GLU A 1 31 ? 4.352 -5.814 -6.228 1.00 0.00 31 GLU A N 16
ATOM 22207 C CA . GLU A 1 31 ? 4.475 -4.366 -6.113 1.00 0.00 31 GLU A CA 16
ATOM 22208 C C . GLU A 1 31 ? 3.295 -3.663 -6.777 1.00 0.00 31 GLU A C 16
ATOM 22209 O O . GLU A 1 31 ? 2.616 -4.239 -7.628 1.00 0.00 31 GLU A O 16
ATOM 22221 N N . PHE A 1 32 ? 3.056 -2.419 -6.381 1.00 0.00 32 PHE A N 16
ATOM 22222 C CA . PHE A 1 32 ? 1.956 -1.637 -6.936 1.00 0.00 32 PHE A CA 16
ATOM 22223 C C . PHE A 1 32 ? 2.407 -0.215 -7.255 1.00 0.00 32 PHE A C 16
ATOM 22224 O O . PHE A 1 32 ? 3.529 0.179 -6.937 1.00 0.00 32 PHE A O 16
ATOM 22241 N N . SER A 1 33 ? 1.523 0.552 -7.886 1.00 0.00 33 SER A N 16
ATOM 22242 C CA . SER A 1 33 ? 1.830 1.930 -8.252 1.00 0.00 33 SER A CA 16
ATOM 22243 C C . SER A 1 33 ? 0.928 2.905 -7.503 1.00 0.00 33 SER A C 16
ATOM 22244 O O . SER A 1 33 ? -0.286 2.711 -7.425 1.00 0.00 33 SER A O 16
ATOM 22252 N N . ILE A 1 34 ? 1.530 3.954 -6.951 1.00 0.00 34 ILE A N 16
ATOM 22253 C CA . ILE A 1 34 ? 0.782 4.960 -6.208 1.00 0.00 34 ILE A CA 16
ATOM 22254 C C . ILE A 1 34 ? 0.603 6.231 -7.032 1.00 0.00 34 ILE A C 16
ATOM 22255 O O . ILE A 1 34 ? 1.569 6.783 -7.558 1.00 0.00 34 ILE A O 16
ATOM 22271 N N . TRP A 1 35 ? -0.639 6.690 -7.139 1.00 0.00 35 TRP A N 16
ATOM 22272 C CA . TRP A 1 35 ? -0.944 7.898 -7.897 1.00 0.00 35 TRP A CA 16
ATOM 22273 C C . TRP A 1 35 ? -1.120 9.095 -6.968 1.00 0.00 35 TRP A C 16
ATOM 22274 O O . TRP A 1 35 ? -1.784 8.999 -5.935 1.00 0.00 35 TRP A O 16
ATOM 22295 N N . THR A 1 36 ? -0.521 10.220 -7.341 1.00 0.00 36 THR A N 16
ATOM 22296 C CA . THR A 1 36 ? -0.611 11.436 -6.541 1.00 0.00 36 THR A CA 16
ATOM 22297 C C . THR A 1 36 ? -0.948 12.643 -7.409 1.00 0.00 36 THR A C 16
ATOM 22298 O O . THR A 1 36 ? -0.537 13.764 -7.114 1.00 0.00 36 THR A O 16
ATOM 22309 N N . ARG A 1 37 ? -1.699 12.404 -8.479 1.00 0.00 37 ARG A N 16
ATOM 22310 C CA . ARG A 1 37 ? -2.092 13.473 -9.389 1.00 0.00 37 ARG A CA 16
ATOM 22311 C C . ARG A 1 37 ? -2.902 14.540 -8.659 1.00 0.00 37 ARG A C 16
ATOM 22312 O O . ARG A 1 37 ? -3.085 15.647 -9.165 1.00 0.00 37 ARG A O 16
ATOM 22333 N N . GLU A 1 38 ? -3.385 14.197 -7.469 1.00 0.00 38 GLU A N 16
ATOM 22334 C CA . GLU A 1 38 ? -4.177 15.126 -6.671 1.00 0.00 38 GLU A CA 16
ATOM 22335 C C . GLU A 1 38 ? -3.463 15.468 -5.367 1.00 0.00 38 GLU A C 16
ATOM 22336 O O . GLU A 1 38 ? -4.096 15.625 -4.323 1.00 0.00 38 GLU A O 16
ATOM 22348 N N . ALA A 1 39 ? -2.141 15.581 -5.435 1.00 0.00 39 ALA A N 16
ATOM 22349 C CA . ALA A 1 39 ? -1.341 15.905 -4.261 1.00 0.00 39 ALA A CA 16
ATOM 22350 C C . ALA A 1 39 ? -0.121 16.739 -4.641 1.00 0.00 39 ALA A C 16
ATOM 22351 O O . ALA A 1 39 ? 0.166 16.934 -5.821 1.00 0.00 39 ALA A O 16
ATOM 22358 N N . GLY A 1 40 ? 0.594 17.229 -3.633 1.00 0.00 40 GLY A N 16
ATOM 22359 C CA . GLY A 1 40 ? 1.773 18.036 -3.882 1.00 0.00 40 GLY A CA 16
ATOM 22360 C C . GLY A 1 40 ? 3.057 17.239 -3.760 1.00 0.00 40 GLY A C 16
ATOM 22361 O O . GLY A 1 40 ? 3.045 16.012 -3.852 1.00 0.00 40 GLY A O 16
ATOM 22365 N N . ALA A 1 41 ? 4.169 17.938 -3.556 1.00 0.00 41 ALA A N 16
ATOM 22366 C CA . ALA A 1 41 ? 5.466 17.289 -3.422 1.00 0.00 41 ALA A CA 16
ATOM 22367 C C . ALA A 1 41 ? 5.697 16.812 -1.992 1.00 0.00 41 ALA A C 16
ATOM 22368 O O . ALA A 1 41 ? 6.037 17.600 -1.111 1.00 0.00 41 ALA A O 16
ATOM 22375 N N . GLY A 1 42 ? 5.505 15.515 -1.768 1.00 0.00 42 GLY A N 16
ATOM 22376 C CA . GLY A 1 42 ? 5.696 14.955 -0.442 1.00 0.00 42 GLY A CA 16
ATOM 22377 C C . GLY A 1 42 ? 6.250 13.545 -0.482 1.00 0.00 42 GLY A C 16
ATOM 22378 O O . GLY A 1 42 ? 6.189 12.875 -1.513 1.00 0.00 42 GLY A O 16
ATOM 22382 N N . GLY A 1 43 ? 6.793 13.091 0.643 1.00 0.00 43 GLY A N 16
ATOM 22383 C CA . GLY A 1 43 ? 7.353 11.754 0.711 1.00 0.00 43 GLY A CA 16
ATOM 22384 C C . GLY A 1 43 ? 6.288 10.685 0.845 1.00 0.00 43 GLY A C 16
ATOM 22385 O O . GLY A 1 43 ? 5.097 10.963 0.695 1.00 0.00 43 GLY A O 16
ATOM 22389 N N . LEU A 1 44 ? 6.714 9.458 1.124 1.00 0.00 44 LEU A N 16
ATOM 22390 C CA . LEU A 1 44 ? 5.788 8.342 1.276 1.00 0.00 44 LEU A CA 16
ATOM 22391 C C . LEU A 1 44 ? 6.379 7.263 2.177 1.00 0.00 44 LEU A C 16
ATOM 22392 O O . LEU A 1 44 ? 7.530 6.862 2.009 1.00 0.00 44 LEU A O 16
ATOM 22408 N N . SER A 1 45 ? 5.582 6.794 3.132 1.00 0.00 45 SER A N 16
ATOM 22409 C CA . SER A 1 45 ? 6.026 5.762 4.061 1.00 0.00 45 SER A CA 16
ATOM 22410 C C . SER A 1 45 ? 5.152 4.515 3.947 1.00 0.00 45 SER A C 16
ATOM 22411 O O . SER A 1 45 ? 3.924 4.604 3.937 1.00 0.00 45 SER A O 16
ATOM 22419 N N . ILE A 1 46 ? 5.795 3.356 3.860 1.00 0.00 46 ILE A N 16
ATOM 22420 C CA . ILE A 1 46 ? 5.078 2.092 3.747 1.00 0.00 46 ILE A CA 16
ATOM 22421 C C . ILE A 1 46 ? 5.669 1.040 4.680 1.00 0.00 46 ILE A C 16
ATOM 22422 O O . ILE A 1 46 ? 6.870 0.776 4.652 1.00 0.00 46 ILE A O 16
ATOM 22438 N N . ALA A 1 47 ? 4.815 0.443 5.504 1.00 0.00 47 ALA A N 16
ATOM 22439 C CA . ALA A 1 47 ? 5.251 -0.585 6.442 1.00 0.00 47 ALA A CA 16
ATOM 22440 C C . ALA A 1 47 ? 4.326 -1.795 6.401 1.00 0.00 47 ALA A C 16
ATOM 22441 O O . ALA A 1 47 ? 3.107 -1.663 6.515 1.00 0.00 47 ALA A O 16
ATOM 22448 N N . VAL A 1 48 ? 4.913 -2.977 6.235 1.00 0.00 48 VAL A N 16
ATOM 22449 C CA . VAL A 1 48 ? 4.140 -4.213 6.179 1.00 0.00 48 VAL A CA 16
ATOM 22450 C C . VAL A 1 48 ? 4.226 -4.974 7.497 1.00 0.00 48 VAL A C 16
ATOM 22451 O O . VAL A 1 48 ? 5.316 -5.300 7.967 1.00 0.00 48 VAL A O 16
ATOM 22464 N N . GLU A 1 49 ? 3.069 -5.258 8.086 1.00 0.00 49 GLU A N 16
ATOM 22465 C CA . GLU A 1 49 ? 3.014 -5.982 9.351 1.00 0.00 49 GLU A CA 16
ATOM 22466 C C . GLU A 1 49 ? 1.968 -7.092 9.297 1.00 0.00 49 GLU A C 16
ATOM 22467 O O . GLU A 1 49 ? 0.803 -6.848 8.986 1.00 0.00 49 GLU A O 16
ATOM 22479 N N . GLY A 1 50 ? 2.393 -8.314 9.603 1.00 0.00 50 GLY A N 16
ATOM 22480 C CA . GLY A 1 50 ? 1.483 -9.443 9.583 1.00 0.00 50 GLY A CA 16
ATOM 22481 C C . GLY A 1 50 ? 1.875 -10.523 10.572 1.00 0.00 50 GLY A C 16
ATOM 22482 O O . GLY A 1 50 ? 2.587 -10.274 11.545 1.00 0.00 50 GLY A O 16
ATOM 22486 N N . PRO A 1 51 ? 1.405 -11.755 10.328 1.00 0.00 51 PRO A N 16
ATOM 22487 C CA . PRO A 1 51 ? 1.697 -12.900 11.195 1.00 0.00 51 PRO A CA 16
ATOM 22488 C C . PRO A 1 51 ? 3.156 -13.335 11.108 1.00 0.00 51 PRO A C 16
ATOM 22489 O O . PRO A 1 51 ? 3.628 -14.121 11.928 1.00 0.00 51 PRO A O 16
ATOM 22500 N N . SER A 1 52 ? 3.864 -12.817 10.109 1.00 0.00 52 SER A N 16
ATOM 22501 C CA . SER A 1 52 ? 5.270 -13.155 9.914 1.00 0.00 52 SER A CA 16
ATOM 22502 C C . SER A 1 52 ? 6.015 -12.010 9.235 1.00 0.00 52 SER A C 16
ATOM 22503 O O . SER A 1 52 ? 5.421 -11.209 8.512 1.00 0.00 52 SER A O 16
ATOM 22511 N N . LYS A 1 53 ? 7.319 -11.936 9.474 1.00 0.00 53 LYS A N 16
ATOM 22512 C CA . LYS A 1 53 ? 8.148 -10.890 8.887 1.00 0.00 53 LYS A CA 16
ATOM 22513 C C . LYS A 1 53 ? 7.972 -10.844 7.373 1.00 0.00 53 LYS A C 16
ATOM 22514 O O . LYS A 1 53 ? 7.859 -11.881 6.719 1.00 0.00 53 LYS A O 16
ATOM 22533 N N . ALA A 1 54 ? 7.953 -9.635 6.821 1.00 0.00 54 ALA A N 16
ATOM 22534 C CA . ALA A 1 54 ? 7.796 -9.455 5.383 1.00 0.00 54 ALA A CA 16
ATOM 22535 C C . ALA A 1 54 ? 8.920 -8.597 4.811 1.00 0.00 54 ALA A C 16
ATOM 22536 O O . ALA A 1 54 ? 9.401 -7.672 5.465 1.00 0.00 54 ALA A O 16
ATOM 22543 N N . GLU A 1 55 ? 9.334 -8.912 3.587 1.00 0.00 55 GLU A N 16
ATOM 22544 C CA . GLU A 1 55 ? 10.403 -8.170 2.930 1.00 0.00 55 GLU A CA 16
ATOM 22545 C C . GLU A 1 55 ? 9.853 -6.934 2.223 1.00 0.00 55 GLU A C 16
ATOM 22546 O O . GLU A 1 55 ? 8.732 -6.945 1.714 1.00 0.00 55 GLU A O 16
ATOM 22558 N N . ILE A 1 56 ? 10.651 -5.871 2.197 1.00 0.00 56 ILE A N 16
ATOM 22559 C CA . ILE A 1 56 ? 10.244 -4.628 1.554 1.00 0.00 56 ILE A CA 16
ATOM 22560 C C . ILE A 1 56 ? 11.408 -3.992 0.802 1.00 0.00 56 ILE A C 16
ATOM 22561 O O . ILE A 1 56 ? 12.532 -3.943 1.302 1.00 0.00 56 ILE A O 16
ATOM 22577 N N . THR A 1 57 ? 11.131 -3.503 -0.403 1.00 0.00 57 THR A N 16
ATOM 22578 C CA . THR A 1 57 ? 12.155 -2.869 -1.224 1.00 0.00 57 THR A CA 16
ATOM 22579 C C . THR A 1 57 ? 11.691 -1.506 -1.725 1.00 0.00 57 THR A C 16
ATOM 22580 O O . THR A 1 57 ? 10.783 -1.414 -2.552 1.00 0.00 57 THR A O 16
ATOM 22591 N N . PHE A 1 58 ? 12.320 -0.450 -1.221 1.00 0.00 58 PHE A N 16
ATOM 22592 C CA . PHE A 1 58 ? 11.972 0.909 -1.619 1.00 0.00 58 PHE A CA 16
ATOM 22593 C C . PHE A 1 58 ? 13.168 1.614 -2.250 1.00 0.00 58 PHE A C 16
ATOM 22594 O O . PHE A 1 58 ? 14.127 1.969 -1.564 1.00 0.00 58 PHE A O 16
ATOM 22611 N N . ASP A 1 59 ? 13.102 1.816 -3.562 1.00 0.00 59 ASP A N 16
ATOM 22612 C CA . ASP A 1 59 ? 14.179 2.480 -4.287 1.00 0.00 59 ASP A CA 16
ATOM 22613 C C . ASP A 1 59 ? 13.637 3.628 -5.133 1.00 0.00 59 ASP A C 16
ATOM 22614 O O . ASP A 1 59 ? 12.988 3.407 -6.156 1.00 0.00 59 ASP A O 16
ATOM 22623 N N . ASP A 1 60 ? 13.907 4.854 -4.699 1.00 0.00 60 ASP A N 16
ATOM 22624 C CA . ASP A 1 60 ? 13.447 6.038 -5.415 1.00 0.00 60 ASP A CA 16
ATOM 22625 C C . ASP A 1 60 ? 14.625 6.814 -5.996 1.00 0.00 60 ASP A C 16
ATOM 22626 O O . ASP A 1 60 ? 15.295 7.567 -5.288 1.00 0.00 60 ASP A O 16
ATOM 22635 N N . HIS A 1 61 ? 14.872 6.625 -7.288 1.00 0.00 61 HIS A N 16
ATOM 22636 C CA . HIS A 1 61 ? 15.970 7.307 -7.963 1.00 0.00 61 HIS A CA 16
ATOM 22637 C C . HIS A 1 61 ? 15.674 8.796 -8.113 1.00 0.00 61 HIS A C 16
ATOM 22638 O O . HIS A 1 61 ? 16.527 9.641 -7.836 1.00 0.00 61 HIS A O 16
ATOM 22652 N N . LYS A 1 62 ? 14.461 9.113 -8.552 1.00 0.00 62 LYS A N 16
ATOM 22653 C CA . LYS A 1 62 ? 14.051 10.500 -8.738 1.00 0.00 62 LYS A CA 16
ATOM 22654 C C . LYS A 1 62 ? 13.151 10.959 -7.596 1.00 0.00 62 LYS A C 16
ATOM 22655 O O . LYS A 1 62 ? 12.930 10.225 -6.635 1.00 0.00 62 LYS A O 16
ATOM 22674 N N . ASN A 1 63 ? 12.634 12.178 -7.709 1.00 0.00 63 ASN A N 16
ATOM 22675 C CA . ASN A 1 63 ? 11.756 12.735 -6.687 1.00 0.00 63 ASN A CA 16
ATOM 22676 C C . ASN A 1 63 ? 10.312 12.297 -6.912 1.00 0.00 63 ASN A C 16
ATOM 22677 O O . ASN A 1 63 ? 9.374 12.997 -6.534 1.00 0.00 63 ASN A O 16
ATOM 22688 N N . GLY A 1 64 ? 10.142 11.131 -7.530 1.00 0.00 64 GLY A N 16
ATOM 22689 C CA . GLY A 1 64 ? 8.810 10.619 -7.794 1.00 0.00 64 GLY A CA 16
ATOM 22690 C C . GLY A 1 64 ? 8.693 9.135 -7.511 1.00 0.00 64 GLY A C 16
ATOM 22691 O O . GLY A 1 64 ? 9.264 8.312 -8.226 1.00 0.00 64 GLY A O 16
ATOM 22695 N N . SER A 1 65 ? 7.952 8.791 -6.462 1.00 0.00 65 SER A N 16
ATOM 22696 C CA . SER A 1 65 ? 7.766 7.396 -6.082 1.00 0.00 65 SER A CA 16
ATOM 22697 C C . SER A 1 65 ? 7.709 6.500 -7.315 1.00 0.00 65 SER A C 16
ATOM 22698 O O . SER A 1 65 ? 6.779 6.589 -8.118 1.00 0.00 65 SER A O 16
ATOM 22706 N N . CYS A 1 66 ? 8.709 5.637 -7.458 1.00 0.00 66 CYS A N 16
ATOM 22707 C CA . CYS A 1 66 ? 8.774 4.725 -8.595 1.00 0.00 66 CYS A CA 16
ATOM 22708 C C . CYS A 1 66 ? 7.889 3.504 -8.364 1.00 0.00 66 CYS A C 16
ATOM 22709 O O . CYS A 1 66 ? 7.025 3.188 -9.181 1.00 0.00 66 CYS A O 16
ATOM 22717 N N . GLY A 1 67 ? 8.110 2.822 -7.245 1.00 0.00 67 GLY A N 16
ATOM 22718 C CA . GLY A 1 67 ? 7.325 1.643 -6.927 1.00 0.00 67 GLY A CA 16
ATOM 22719 C C . GLY A 1 67 ? 7.746 1.001 -5.620 1.00 0.00 67 GLY A C 16
ATOM 22720 O O . GLY A 1 67 ? 8.809 1.311 -5.081 1.00 0.00 67 GLY A O 16
ATOM 22724 N N . VAL A 1 68 ? 6.910 0.104 -5.106 1.00 0.00 68 VAL A N 16
ATOM 22725 C CA . VAL A 1 68 ? 7.201 -0.584 -3.854 1.00 0.00 68 VAL A CA 16
ATOM 22726 C C . VAL A 1 68 ? 6.872 -2.069 -3.953 1.00 0.00 68 VAL A C 16
ATOM 22727 O O . VAL A 1 68 ? 5.753 -2.445 -4.301 1.00 0.00 68 VAL A O 16
ATOM 22740 N N . SER A 1 69 ? 7.854 -2.909 -3.644 1.00 0.00 69 SER A N 16
ATOM 22741 C CA . SER A 1 69 ? 7.669 -4.354 -3.701 1.00 0.00 69 SER A CA 16
ATOM 22742 C C . SER A 1 69 ? 7.861 -4.981 -2.323 1.00 0.00 69 SER A C 16
ATOM 22743 O O . SER A 1 69 ? 8.636 -4.484 -1.505 1.00 0.00 69 SER A O 16
ATOM 22751 N N . TYR A 1 70 ? 7.151 -6.075 -2.074 1.00 0.00 70 TYR A N 16
ATOM 22752 C CA . TYR A 1 70 ? 7.240 -6.770 -0.795 1.00 0.00 70 TYR A CA 16
ATOM 22753 C C . TYR A 1 70 ? 6.979 -8.263 -0.966 1.00 0.00 70 TYR A C 16
ATOM 22754 O O . TYR A 1 70 ? 6.304 -8.683 -1.907 1.00 0.00 70 TYR A O 16
ATOM 22772 N N . ILE A 1 71 ? 7.521 -9.060 -0.051 1.00 0.00 71 ILE A N 16
ATOM 22773 C CA . ILE A 1 71 ? 7.347 -10.506 -0.100 1.00 0.00 71 ILE A CA 16
ATOM 22774 C C . ILE A 1 71 ? 7.049 -11.071 1.285 1.00 0.00 71 ILE A C 16
ATOM 22775 O O . ILE A 1 71 ? 7.738 -10.757 2.256 1.00 0.00 71 ILE A O 16
ATOM 22791 N N . ALA A 1 72 ? 6.019 -11.906 1.369 1.00 0.00 72 ALA A N 16
ATOM 22792 C CA . ALA A 1 72 ? 5.632 -12.518 2.634 1.00 0.00 72 ALA A CA 16
ATOM 22793 C C . ALA A 1 72 ? 5.970 -14.005 2.652 1.00 0.00 72 ALA A C 16
ATOM 22794 O O . ALA A 1 72 ? 5.221 -14.827 2.126 1.00 0.00 72 ALA A O 16
ATOM 22801 N N . GLN A 1 73 ? 7.104 -14.341 3.258 1.00 0.00 73 GLN A N 16
ATOM 22802 C CA . GLN A 1 73 ? 7.541 -15.730 3.341 1.00 0.00 73 GLN A CA 16
ATOM 22803 C C . GLN A 1 73 ? 6.369 -16.651 3.666 1.00 0.00 73 GLN A C 16
ATOM 22804 O O . GLN A 1 73 ? 6.245 -17.736 3.098 1.00 0.00 73 GLN A O 16
ATOM 22818 N N . GLU A 1 74 ? 5.514 -16.212 4.584 1.00 0.00 74 GLU A N 16
ATOM 22819 C CA . GLU A 1 74 ? 4.354 -16.998 4.985 1.00 0.00 74 GLU A CA 16
ATOM 22820 C C . GLU A 1 74 ? 3.058 -16.289 4.602 1.00 0.00 74 GLU A C 16
ATOM 22821 O O . GLU A 1 74 ? 2.952 -15.063 4.656 1.00 0.00 74 GLU A O 16
ATOM 22833 N N . PRO A 1 75 ? 2.047 -17.078 4.208 1.00 0.00 75 PRO A N 16
ATOM 22834 C CA . PRO A 1 75 ? 0.739 -16.548 3.809 1.00 0.00 75 PRO A CA 16
ATOM 22835 C C . PRO A 1 75 ? -0.039 -15.975 4.989 1.00 0.00 75 PRO A C 16
ATOM 22836 O O . PRO A 1 75 ? 0.124 -16.419 6.125 1.00 0.00 75 PRO A O 16
ATOM 22847 N N . GLY A 1 76 ? -0.885 -14.988 4.711 1.00 0.00 76 GLY A N 16
ATOM 22848 C CA . GLY A 1 76 ? -1.676 -14.372 5.761 1.00 0.00 76 GLY A CA 16
ATOM 22849 C C . GLY A 1 76 ? -2.093 -12.956 5.417 1.00 0.00 76 GLY A C 16
ATOM 22850 O O . GLY A 1 76 ? -1.766 -12.449 4.344 1.00 0.00 76 GLY A O 16
ATOM 22854 N N . ASN A 1 77 ? -2.820 -12.317 6.327 1.00 0.00 77 ASN A N 16
ATOM 22855 C CA . ASN A 1 77 ? -3.286 -10.952 6.113 1.00 0.00 77 ASN A CA 16
ATOM 22856 C C . ASN A 1 77 ? -2.243 -9.942 6.584 1.00 0.00 77 ASN A C 16
ATOM 22857 O O . ASN A 1 77 ? -2.093 -9.702 7.782 1.00 0.00 77 ASN A O 16
ATOM 22868 N N . TYR A 1 78 ? -1.526 -9.353 5.634 1.00 0.00 78 TYR A N 16
ATOM 22869 C CA . TYR A 1 78 ? -0.497 -8.371 5.950 1.00 0.00 78 TYR A CA 16
ATOM 22870 C C . TYR A 1 78 ? -1.054 -6.953 5.874 1.00 0.00 78 TYR A C 16
ATOM 22871 O O . TYR A 1 78 ? -1.433 -6.481 4.802 1.00 0.00 78 TYR A O 16
ATOM 22889 N N . GLU A 1 79 ? -1.102 -6.280 7.020 1.00 0.00 79 GLU A N 16
ATOM 22890 C CA . GLU A 1 79 ? -1.614 -4.916 7.083 1.00 0.00 79 GLU A CA 16
ATOM 22891 C C . GLU A 1 79 ? -0.525 -3.910 6.724 1.00 0.00 79 GLU A C 16
ATOM 22892 O O . GLU A 1 79 ? 0.355 -3.615 7.533 1.00 0.00 79 GLU A O 16
ATOM 22904 N N . VAL A 1 80 ? -0.590 -3.385 5.505 1.00 0.00 80 VAL A N 16
ATOM 22905 C CA . VAL A 1 80 ? 0.388 -2.410 5.037 1.00 0.00 80 VAL A CA 16
ATOM 22906 C C . VAL A 1 80 ? -0.008 -0.995 5.443 1.00 0.00 80 VAL A C 16
ATOM 22907 O O . VAL A 1 80 ? -0.956 -0.426 4.903 1.00 0.00 80 VAL A O 16
ATOM 22920 N N . SER A 1 81 ? 0.726 -0.432 6.398 1.00 0.00 81 SER A N 16
ATOM 22921 C CA . SER A 1 81 ? 0.449 0.917 6.879 1.00 0.00 81 SER A CA 16
ATOM 22922 C C . SER A 1 81 ? 1.130 1.959 5.998 1.00 0.00 81 SER A C 16
ATOM 22923 O O . SER A 1 81 ? 2.345 1.925 5.802 1.00 0.00 81 SER A O 16
ATOM 22931 N N . ILE A 1 82 ? 0.338 2.883 5.466 1.00 0.00 82 ILE A N 16
ATOM 22932 C CA . ILE A 1 82 ? 0.863 3.936 4.605 1.00 0.00 82 ILE A CA 16
ATOM 22933 C C . ILE A 1 82 ? 0.624 5.314 5.213 1.00 0.00 82 ILE A C 16
ATOM 22934 O O . ILE A 1 82 ? -0.493 5.642 5.616 1.00 0.00 82 ILE A O 16
ATOM 22950 N N . LYS A 1 83 ? 1.680 6.118 5.276 1.00 0.00 83 LYS A N 16
ATOM 22951 C CA . LYS A 1 83 ? 1.585 7.462 5.831 1.00 0.00 83 LYS A CA 16
ATOM 22952 C C . LYS A 1 83 ? 2.183 8.490 4.875 1.00 0.00 83 LYS A C 16
ATOM 22953 O O . LYS A 1 83 ? 3.342 8.380 4.476 1.00 0.00 83 LYS A O 16
ATOM 22972 N N . PHE A 1 84 ? 1.385 9.488 4.512 1.00 0.00 84 PHE A N 16
ATOM 22973 C CA . PHE A 1 84 ? 1.835 10.536 3.602 1.00 0.00 84 PHE A CA 16
ATOM 22974 C C . PHE A 1 84 ? 2.281 11.773 4.376 1.00 0.00 84 PHE A C 16
ATOM 22975 O O . PHE A 1 84 ? 1.461 12.492 4.944 1.00 0.00 84 PHE A O 16
ATOM 22992 N N . ASN A 1 85 ? 3.588 12.013 4.394 1.00 0.00 85 ASN A N 16
ATOM 22993 C CA . ASN A 1 85 ? 4.145 13.163 5.097 1.00 0.00 85 ASN A CA 16
ATOM 22994 C C . ASN A 1 85 ? 3.924 13.037 6.603 1.00 0.00 85 ASN A C 16
ATOM 22995 O O . ASN A 1 85 ? 3.695 14.031 7.291 1.00 0.00 85 ASN A O 16
ATOM 23006 N N . ASP A 1 86 ? 3.995 11.810 7.105 1.00 0.00 86 ASP A N 16
ATOM 23007 C CA . ASP A 1 86 ? 3.804 11.554 8.528 1.00 0.00 86 ASP A CA 16
ATOM 23008 C C . ASP A 1 86 ? 2.337 11.697 8.914 1.00 0.00 86 ASP A C 16
ATOM 23009 O O . ASP A 1 86 ? 2.015 12.100 10.031 1.00 0.00 86 ASP A O 16
ATOM 23018 N N . GLU A 1 87 ? 1.449 11.365 7.982 1.00 0.00 87 GLU A N 16
ATOM 23019 C CA . GLU A 1 87 ? 0.014 11.458 8.224 1.00 0.00 87 GLU A CA 16
ATOM 23020 C C . GLU A 1 87 ? -0.704 10.205 7.731 1.00 0.00 87 GLU A C 16
ATOM 23021 O O . GLU A 1 87 ? -0.355 9.645 6.691 1.00 0.00 87 GLU A O 16
ATOM 23033 N N . HIS A 1 88 ? -1.709 9.771 8.485 1.00 0.00 88 HIS A N 16
ATOM 23034 C CA . HIS A 1 88 ? -2.477 8.584 8.125 1.00 0.00 88 HIS A CA 16
ATOM 23035 C C . HIS A 1 88 ? -3.631 8.945 7.194 1.00 0.00 88 HIS A C 16
ATOM 23036 O O . HIS A 1 88 ? -4.518 9.716 7.561 1.00 0.00 88 HIS A O 16
ATOM 23050 N N . ILE A 1 89 ? -3.611 8.384 5.991 1.00 0.00 89 ILE A N 16
ATOM 23051 C CA . ILE A 1 89 ? -4.655 8.647 5.009 1.00 0.00 89 ILE A CA 16
ATOM 23052 C C . ILE A 1 89 ? -5.904 7.823 5.300 1.00 0.00 89 ILE A C 16
ATOM 23053 O O . ILE A 1 89 ? -5.860 6.807 5.993 1.00 0.00 89 ILE A O 16
ATOM 23069 N N . PRO A 1 90 ? -7.047 8.268 4.757 1.00 0.00 90 PRO A N 16
ATOM 23070 C CA . PRO A 1 90 ? -8.330 7.584 4.943 1.00 0.00 90 PRO A CA 16
ATOM 23071 C C . PRO A 1 90 ? -8.388 6.248 4.209 1.00 0.00 90 PRO A C 16
ATOM 23072 O O . PRO A 1 90 ? -9.419 5.577 4.206 1.00 0.00 90 PRO A O 16
ATOM 23083 N N . GLU A 1 91 ? -7.274 5.870 3.591 1.00 0.00 91 GLU A N 16
ATOM 23084 C CA . GLU A 1 91 ? -7.199 4.613 2.855 1.00 0.00 91 GLU A CA 16
ATOM 23085 C C . GLU A 1 91 ? -6.199 3.661 3.504 1.00 0.00 91 GLU A C 16
ATOM 23086 O O . GLU A 1 91 ? -6.035 2.523 3.065 1.00 0.00 91 GLU A O 16
ATOM 23098 N N . SER A 1 92 ? -5.535 4.134 4.554 1.00 0.00 92 SER A N 16
ATOM 23099 C CA . SER A 1 92 ? -4.549 3.327 5.262 1.00 0.00 92 SER A CA 16
ATOM 23100 C C . SER A 1 92 ? -4.892 3.229 6.745 1.00 0.00 92 SER A C 16
ATOM 23101 O O . SER A 1 92 ? -5.567 4.089 7.311 1.00 0.00 92 SER A O 16
ATOM 23109 N N . PRO A 1 93 ? -4.415 2.155 7.392 1.00 0.00 93 PRO A N 16
ATOM 23110 C CA . PRO A 1 93 ? -3.611 1.124 6.728 1.00 0.00 93 PRO A CA 16
ATOM 23111 C C . PRO A 1 93 ? -4.430 0.292 5.748 1.00 0.00 93 PRO A C 16
ATOM 23112 O O . PRO A 1 93 ? -5.654 0.412 5.687 1.00 0.00 93 PRO A O 16
ATOM 23123 N N . TYR A 1 94 ? -3.747 -0.551 4.981 1.00 0.00 94 TYR A N 16
ATOM 23124 C CA . TYR A 1 94 ? -4.412 -1.401 3.999 1.00 0.00 94 TYR A CA 16
ATOM 23125 C C . TYR A 1 94 ? -4.339 -2.868 4.412 1.00 0.00 94 TYR A C 16
ATOM 23126 O O . TYR A 1 94 ? -3.394 -3.291 5.080 1.00 0.00 94 TYR A O 16
ATOM 23144 N N . LEU A 1 95 ? -5.342 -3.639 4.010 1.00 0.00 95 LEU A N 16
ATOM 23145 C CA . LEU A 1 95 ? -5.393 -5.060 4.336 1.00 0.00 95 LEU A CA 16
ATOM 23146 C C . LEU A 1 95 ? -5.318 -5.912 3.072 1.00 0.00 95 LEU A C 16
ATOM 23147 O O . LEU A 1 95 ? -6.238 -5.911 2.255 1.00 0.00 95 LEU A O 16
ATOM 23163 N N . VAL A 1 96 ? -4.216 -6.640 2.921 1.00 0.00 96 VAL A N 16
ATOM 23164 C CA . VAL A 1 96 ? -4.020 -7.499 1.759 1.00 0.00 96 VAL A CA 16
ATOM 23165 C C . VAL A 1 96 ? -3.880 -8.959 2.173 1.00 0.00 96 VAL A C 16
ATOM 23166 O O . VAL A 1 96 ? -2.851 -9.386 2.697 1.00 0.00 96 VAL A O 16
ATOM 23179 N N . PRO A 1 97 ? -4.939 -9.746 1.934 1.00 0.00 97 PRO A N 16
ATOM 23180 C CA . PRO A 1 97 ? -4.958 -11.172 2.272 1.00 0.00 97 PRO A CA 16
ATOM 23181 C C . PRO A 1 97 ? -4.025 -11.992 1.387 1.00 0.00 97 PRO A C 16
ATOM 23182 O O . PRO A 1 97 ? -4.361 -12.321 0.250 1.00 0.00 97 PRO A O 16
ATOM 23193 N N . VAL A 1 98 ? -2.850 -12.318 1.917 1.00 0.00 98 VAL A N 16
ATOM 23194 C CA . VAL A 1 98 ? -1.869 -13.101 1.174 1.00 0.00 98 VAL A CA 16
ATOM 23195 C C . VAL A 1 98 ? -2.134 -14.595 1.319 1.00 0.00 98 VAL A C 16
ATOM 23196 O O . VAL A 1 98 ? -2.473 -15.074 2.402 1.00 0.00 98 VAL A O 16
ATOM 23209 N N . ILE A 1 99 ? -1.977 -15.327 0.221 1.00 0.00 99 ILE A N 16
ATOM 23210 C CA . ILE A 1 99 ? -2.199 -16.767 0.226 1.00 0.00 99 ILE A CA 16
ATOM 23211 C C . ILE A 1 99 ? -1.023 -17.506 -0.405 1.00 0.00 99 ILE A C 16
ATOM 23212 O O . ILE A 1 99 ? -0.286 -16.944 -1.214 1.00 0.00 99 ILE A O 16
ATOM 23228 N N . ALA A 1 100 ? -0.857 -18.771 -0.031 1.00 0.00 100 ALA A N 16
ATOM 23229 C CA . ALA A 1 100 ? 0.227 -19.588 -0.563 1.00 0.00 100 ALA A CA 16
ATOM 23230 C C . ALA A 1 100 ? -0.116 -20.117 -1.951 1.00 0.00 100 ALA A C 16
ATOM 23231 O O . ALA A 1 100 ? -1.038 -20.913 -2.129 1.00 0.00 100 ALA A O 16
ATOM 23238 N N . PRO A 1 101 ? 0.642 -19.664 -2.961 1.00 0.00 101 PRO A N 16
ATOM 23239 C CA . PRO A 1 101 ? 0.437 -20.078 -4.352 1.00 0.00 101 PRO A CA 16
ATOM 23240 C C . PRO A 1 101 ? 0.823 -21.535 -4.586 1.00 0.00 101 PRO A C 16
ATOM 23241 O O . PRO A 1 101 ? 1.971 -21.924 -4.374 1.00 0.00 101 PRO A O 16
ATOM 23252 N N . SER A 1 102 ? -0.142 -22.335 -5.023 1.00 0.00 102 SER A N 16
ATOM 23253 C CA . SER A 1 102 ? 0.096 -23.750 -5.283 1.00 0.00 102 SER A CA 16
ATOM 23254 C C . SER A 1 102 ? 1.435 -23.956 -5.985 1.00 0.00 102 SER A C 16
ATOM 23255 O O . SER A 1 102 ? 1.821 -23.170 -6.850 1.00 0.00 102 SER A O 16
ATOM 23263 N N . ASP A 1 103 ? 2.138 -25.018 -5.606 1.00 0.00 103 ASP A N 16
ATOM 23264 C CA . ASP A 1 103 ? 3.432 -25.329 -6.199 1.00 0.00 103 ASP A CA 16
ATOM 23265 C C . ASP A 1 103 ? 3.271 -25.803 -7.640 1.00 0.00 103 ASP A C 16
ATOM 23266 O O . ASP A 1 103 ? 3.898 -25.268 -8.555 1.00 0.00 103 ASP A O 16
ATOM 23275 N N . ASP A 1 104 ? 2.427 -26.811 -7.835 1.00 0.00 104 ASP A N 16
ATOM 23276 C CA . ASP A 1 104 ? 2.183 -27.358 -9.164 1.00 0.00 104 ASP A CA 16
ATOM 23277 C C . ASP A 1 104 ? 1.199 -26.485 -9.938 1.00 0.00 104 ASP A C 16
ATOM 23278 O O . ASP A 1 104 ? 0.048 -26.324 -9.536 1.00 0.00 104 ASP A O 16
ATOM 23287 N N . ALA A 1 105 ? 1.662 -25.924 -11.051 1.00 0.00 105 ALA A N 16
ATOM 23288 C CA . ALA A 1 105 ? 0.824 -25.070 -11.882 1.00 0.00 105 ALA A CA 16
ATOM 23289 C C . ALA A 1 105 ? -0.605 -25.598 -11.945 1.00 0.00 105 ALA A C 16
ATOM 23290 O O . ALA A 1 105 ? -0.827 -26.798 -12.105 1.00 0.00 105 ALA A O 16
ATOM 23297 N N . GLY A 1 1 ? -14.893 37.669 -7.292 1.00 0.00 1 GLY A N 17
ATOM 23298 C CA . GLY A 1 1 ? -13.467 37.415 -7.375 1.00 0.00 1 GLY A CA 17
ATOM 23299 C C . GLY A 1 1 ? -13.129 35.947 -7.215 1.00 0.00 1 GLY A C 17
ATOM 23300 O O . GLY A 1 1 ? -12.536 35.339 -8.107 1.00 0.00 1 GLY A O 17
ATOM 23304 N N . SER A 1 2 ? -13.506 35.374 -6.077 1.00 0.00 2 SER A N 17
ATOM 23305 C CA . SER A 1 2 ? -13.234 33.968 -5.801 1.00 0.00 2 SER A CA 17
ATOM 23306 C C . SER A 1 2 ? -14.195 33.425 -4.748 1.00 0.00 2 SER A C 17
ATOM 23307 O O . SER A 1 2 ? -14.472 34.085 -3.745 1.00 0.00 2 SER A O 17
ATOM 23315 N N . SER A 1 3 ? -14.700 32.219 -4.983 1.00 0.00 3 SER A N 17
ATOM 23316 C CA . SER A 1 3 ? -15.634 31.587 -4.056 1.00 0.00 3 SER A CA 17
ATOM 23317 C C . SER A 1 3 ? -14.936 31.211 -2.754 1.00 0.00 3 SER A C 17
ATOM 23318 O O . SER A 1 3 ? -15.364 31.603 -1.670 1.00 0.00 3 SER A O 17
ATOM 23326 N N . GLY A 1 4 ? -13.855 30.444 -2.869 1.00 0.00 4 GLY A N 17
ATOM 23327 C CA . GLY A 1 4 ? -13.113 30.026 -1.694 1.00 0.00 4 GLY A CA 17
ATOM 23328 C C . GLY A 1 4 ? -11.679 29.654 -2.015 1.00 0.00 4 GLY A C 17
ATOM 23329 O O . GLY A 1 4 ? -10.754 30.048 -1.305 1.00 0.00 4 GLY A O 17
ATOM 23333 N N . SER A 1 5 ? -11.493 28.892 -3.088 1.00 0.00 5 SER A N 17
ATOM 23334 C CA . SER A 1 5 ? -10.161 28.462 -3.500 1.00 0.00 5 SER A CA 17
ATOM 23335 C C . SER A 1 5 ? -9.290 28.161 -2.285 1.00 0.00 5 SER A C 17
ATOM 23336 O O . SER A 1 5 ? -8.101 28.482 -2.265 1.00 0.00 5 SER A O 17
ATOM 23344 N N . SER A 1 6 ? -9.888 27.541 -1.273 1.00 0.00 6 SER A N 17
ATOM 23345 C CA . SER A 1 6 ? -9.168 27.199 -0.053 1.00 0.00 6 SER A CA 17
ATOM 23346 C C . SER A 1 6 ? -8.938 25.694 0.039 1.00 0.00 6 SER A C 17
ATOM 23347 O O . SER A 1 6 ? -9.846 24.899 -0.205 1.00 0.00 6 SER A O 17
ATOM 23355 N N . GLY A 1 7 ? -7.715 25.308 0.392 1.00 0.00 7 GLY A N 17
ATOM 23356 C CA . GLY A 1 7 ? -7.386 23.899 0.509 1.00 0.00 7 GLY A CA 17
ATOM 23357 C C . GLY A 1 7 ? -6.359 23.457 -0.514 1.00 0.00 7 GLY A C 17
ATOM 23358 O O . GLY A 1 7 ? -6.710 23.076 -1.631 1.00 0.00 7 GLY A O 17
ATOM 23362 N N . GLU A 1 8 ? -5.086 23.510 -0.134 1.00 0.00 8 GLU A N 17
ATOM 23363 C CA . GLU A 1 8 ? -4.005 23.114 -1.029 1.00 0.00 8 GLU A CA 17
ATOM 23364 C C . GLU A 1 8 ? -4.030 21.609 -1.280 1.00 0.00 8 GLU A C 17
ATOM 23365 O O . GLU A 1 8 ? -4.029 21.159 -2.425 1.00 0.00 8 GLU A O 17
ATOM 23377 N N . GLY A 1 9 ? -4.053 20.835 -0.198 1.00 0.00 9 GLY A N 17
ATOM 23378 C CA . GLY A 1 9 ? -4.077 19.389 -0.321 1.00 0.00 9 GLY A CA 17
ATOM 23379 C C . GLY A 1 9 ? -3.282 18.701 0.770 1.00 0.00 9 GLY A C 17
ATOM 23380 O O . GLY A 1 9 ? -2.555 19.350 1.521 1.00 0.00 9 GLY A O 17
ATOM 23384 N N . GLY A 1 10 ? -3.421 17.382 0.860 1.00 0.00 10 GLY A N 17
ATOM 23385 C CA . GLY A 1 10 ? -2.705 16.627 1.872 1.00 0.00 10 GLY A CA 17
ATOM 23386 C C . GLY A 1 10 ? -2.844 15.129 1.685 1.00 0.00 10 GLY A C 17
ATOM 23387 O O . GLY A 1 10 ? -2.840 14.634 0.559 1.00 0.00 10 GLY A O 17
ATOM 23391 N N . ALA A 1 11 ? -2.967 14.406 2.793 1.00 0.00 11 ALA A N 17
ATOM 23392 C CA . ALA A 1 11 ? -3.109 12.956 2.747 1.00 0.00 11 ALA A CA 17
ATOM 23393 C C . ALA A 1 11 ? -4.407 12.553 2.057 1.00 0.00 11 ALA A C 17
ATOM 23394 O O . ALA A 1 11 ? -4.395 11.812 1.073 1.00 0.00 11 ALA A O 17
ATOM 23401 N N . HIS A 1 12 ? -5.527 13.045 2.578 1.00 0.00 12 HIS A N 17
ATOM 23402 C CA . HIS A 1 12 ? -6.834 12.736 2.011 1.00 0.00 12 HIS A CA 17
ATOM 23403 C C . HIS A 1 12 ? -6.764 12.667 0.488 1.00 0.00 12 HIS A C 17
ATOM 23404 O O . HIS A 1 12 ? -7.275 11.730 -0.126 1.00 0.00 12 HIS A O 17
ATOM 23418 N N . LYS A 1 13 ? -6.129 13.665 -0.116 1.00 0.00 13 LYS A N 17
ATOM 23419 C CA . LYS A 1 13 ? -5.991 13.718 -1.566 1.00 0.00 13 LYS A CA 17
ATOM 23420 C C . LYS A 1 13 ? -5.316 12.457 -2.095 1.00 0.00 13 LYS A C 17
ATOM 23421 O O . LYS A 1 13 ? -5.785 11.849 -3.059 1.00 0.00 13 LYS A O 17
ATOM 23440 N N . VAL A 1 14 ? -4.217 12.067 -1.459 1.00 0.00 14 VAL A N 17
ATOM 23441 C CA . VAL A 1 14 ? -3.480 10.876 -1.864 1.00 0.00 14 VAL A CA 17
ATOM 23442 C C . VAL A 1 14 ? -4.366 9.636 -1.809 1.00 0.00 14 VAL A C 17
ATOM 23443 O O . VAL A 1 14 ? -5.085 9.417 -0.834 1.00 0.00 14 VAL A O 17
ATOM 23456 N N . ARG A 1 15 ? -4.311 8.829 -2.863 1.00 0.00 15 ARG A N 17
ATOM 23457 C CA . ARG A 1 15 ? -5.109 7.611 -2.934 1.00 0.00 15 ARG A CA 17
ATOM 23458 C C . ARG A 1 15 ? -4.308 6.471 -3.557 1.00 0.00 15 ARG A C 17
ATOM 23459 O O . ARG A 1 15 ? -3.444 6.696 -4.404 1.00 0.00 15 ARG A O 17
ATOM 23480 N N . ALA A 1 16 ? -4.600 5.247 -3.130 1.00 0.00 16 ALA A N 17
ATOM 23481 C CA . ALA A 1 16 ? -3.908 4.073 -3.646 1.00 0.00 16 ALA A CA 17
ATOM 23482 C C . ALA A 1 16 ? -4.899 2.993 -4.067 1.00 0.00 16 ALA A C 17
ATOM 23483 O O . ALA A 1 16 ? -5.952 2.828 -3.452 1.00 0.00 16 ALA A O 17
ATOM 23490 N N . GLY A 1 17 ? -4.555 2.258 -5.121 1.00 0.00 17 GLY A N 17
ATOM 23491 C CA . GLY A 1 17 ? -5.425 1.203 -5.606 1.00 0.00 17 GLY A CA 17
ATOM 23492 C C . GLY A 1 17 ? -4.830 0.455 -6.783 1.00 0.00 17 GLY A C 17
ATOM 23493 O O . GLY A 1 17 ? -3.716 0.747 -7.213 1.00 0.00 17 GLY A O 17
ATOM 23497 N N . GLY A 1 18 ? -5.576 -0.515 -7.303 1.00 0.00 18 GLY A N 17
ATOM 23498 C CA . GLY A 1 18 ? -5.097 -1.294 -8.431 1.00 0.00 18 GLY A CA 17
ATOM 23499 C C . GLY A 1 18 ? -4.543 -2.640 -8.012 1.00 0.00 18 GLY A C 17
ATOM 23500 O O . GLY A 1 18 ? -4.642 -3.043 -6.853 1.00 0.00 18 GLY A O 17
ATOM 23504 N N . PRO A 1 19 ? -3.945 -3.363 -8.971 1.00 0.00 19 PRO A N 17
ATOM 23505 C CA . PRO A 1 19 ? -3.362 -4.685 -8.719 1.00 0.00 19 PRO A CA 17
ATOM 23506 C C . PRO A 1 19 ? -2.107 -4.610 -7.856 1.00 0.00 19 PRO A C 17
ATOM 23507 O O . PRO A 1 19 ? -1.188 -3.844 -8.145 1.00 0.00 19 PRO A O 17
ATOM 23518 N N . GLY A 1 20 ? -2.074 -5.411 -6.796 1.00 0.00 20 GLY A N 17
ATOM 23519 C CA . GLY A 1 20 ? -0.927 -5.420 -5.908 1.00 0.00 20 GLY A CA 17
ATOM 23520 C C . GLY A 1 20 ? -1.318 -5.252 -4.453 1.00 0.00 20 GLY A C 17
ATOM 23521 O O . GLY A 1 20 ? -0.476 -5.356 -3.560 1.00 0.00 20 GLY A O 17
ATOM 23525 N N . LEU A 1 21 ? -2.598 -4.991 -4.213 1.00 0.00 21 LEU A N 17
ATOM 23526 C CA . LEU A 1 21 ? -3.100 -4.806 -2.856 1.00 0.00 21 LEU A CA 17
ATOM 23527 C C . LEU A 1 21 ? -4.327 -5.677 -2.606 1.00 0.00 21 LEU A C 17
ATOM 23528 O O . LEU A 1 21 ? -4.433 -6.333 -1.570 1.00 0.00 21 LEU A O 17
ATOM 23544 N N . GLU A 1 22 ? -5.249 -5.680 -3.563 1.00 0.00 22 GLU A N 17
ATOM 23545 C CA . GLU A 1 22 ? -6.469 -6.473 -3.447 1.00 0.00 22 GLU A CA 17
ATOM 23546 C C . GLU A 1 22 ? -6.161 -7.867 -2.907 1.00 0.00 22 GLU A C 17
ATOM 23547 O O . GLU A 1 22 ? -6.970 -8.460 -2.193 1.00 0.00 22 GLU A O 17
ATOM 23559 N N . ARG A 1 23 ? -4.987 -8.384 -3.254 1.00 0.00 23 ARG A N 17
ATOM 23560 C CA . ARG A 1 23 ? -4.573 -9.708 -2.807 1.00 0.00 23 ARG A CA 17
ATOM 23561 C C . ARG A 1 23 ? -3.052 -9.816 -2.763 1.00 0.00 23 ARG A C 17
ATOM 23562 O O . ARG A 1 23 ? -2.343 -8.838 -2.993 1.00 0.00 23 ARG A O 17
ATOM 23583 N N . GLY A 1 24 ? -2.558 -11.014 -2.463 1.00 0.00 24 GLY A N 17
ATOM 23584 C CA . GLY A 1 24 ? -1.124 -11.228 -2.393 1.00 0.00 24 GLY A CA 17
ATOM 23585 C C . GLY A 1 24 ? -0.760 -12.698 -2.334 1.00 0.00 24 GLY A C 17
ATOM 23586 O O . GLY A 1 24 ? -1.606 -13.542 -2.045 1.00 0.00 24 GLY A O 17
ATOM 23590 N N . GLU A 1 25 ? 0.505 -13.005 -2.609 1.00 0.00 25 GLU A N 17
ATOM 23591 C CA . GLU A 1 25 ? 0.977 -14.384 -2.589 1.00 0.00 25 GLU A CA 17
ATOM 23592 C C . GLU A 1 25 ? 2.182 -14.532 -1.663 1.00 0.00 25 GLU A C 17
ATOM 23593 O O . GLU A 1 25 ? 2.974 -13.604 -1.505 1.00 0.00 25 GLU A O 17
ATOM 23605 N N . ALA A 1 26 ? 2.311 -15.706 -1.052 1.00 0.00 26 ALA A N 17
ATOM 23606 C CA . ALA A 1 26 ? 3.418 -15.977 -0.144 1.00 0.00 26 ALA A CA 17
ATOM 23607 C C . ALA A 1 26 ? 4.713 -16.213 -0.912 1.00 0.00 26 ALA A C 17
ATOM 23608 O O . ALA A 1 26 ? 4.768 -17.048 -1.814 1.00 0.00 26 ALA A O 17
ATOM 23615 N N . GLY A 1 27 ? 5.755 -15.470 -0.550 1.00 0.00 27 GLY A N 17
ATOM 23616 C CA . GLY A 1 27 ? 7.036 -15.614 -1.216 1.00 0.00 27 GLY A CA 17
ATOM 23617 C C . GLY A 1 27 ? 7.037 -15.009 -2.606 1.00 0.00 27 GLY A C 17
ATOM 23618 O O . GLY A 1 27 ? 7.969 -15.221 -3.383 1.00 0.00 27 GLY A O 17
ATOM 23622 N N . VAL A 1 28 ? 5.989 -14.255 -2.923 1.00 0.00 28 VAL A N 17
ATOM 23623 C CA . VAL A 1 28 ? 5.873 -13.618 -4.229 1.00 0.00 28 VAL A CA 17
ATOM 23624 C C . VAL A 1 28 ? 5.999 -12.103 -4.116 1.00 0.00 28 VAL A C 17
ATOM 23625 O O . VAL A 1 28 ? 5.323 -11.457 -3.315 1.00 0.00 28 VAL A O 17
ATOM 23638 N N . PRO A 1 29 ? 6.886 -11.520 -4.936 1.00 0.00 29 PRO A N 17
ATOM 23639 C CA . PRO A 1 29 ? 7.121 -10.073 -4.948 1.00 0.00 29 PRO A CA 17
ATOM 23640 C C . PRO A 1 29 ? 5.938 -9.297 -5.516 1.00 0.00 29 PRO A C 17
ATOM 23641 O O . PRO A 1 29 ? 5.729 -9.267 -6.729 1.00 0.00 29 PRO A O 17
ATOM 23652 N N . ALA A 1 30 ? 5.167 -8.672 -4.633 1.00 0.00 30 ALA A N 17
ATOM 23653 C CA . ALA A 1 30 ? 4.006 -7.895 -5.048 1.00 0.00 30 ALA A CA 17
ATOM 23654 C C . ALA A 1 30 ? 4.324 -6.403 -5.073 1.00 0.00 30 ALA A C 17
ATOM 23655 O O . ALA A 1 30 ? 4.559 -5.792 -4.031 1.00 0.00 30 ALA A O 17
ATOM 23662 N N . GLU A 1 31 ? 4.331 -5.825 -6.269 1.00 0.00 31 GLU A N 17
ATOM 23663 C CA . GLU A 1 31 ? 4.624 -4.405 -6.429 1.00 0.00 31 GLU A CA 17
ATOM 23664 C C . GLU A 1 31 ? 3.389 -3.646 -6.907 1.00 0.00 31 GLU A C 17
ATOM 23665 O O . GLU A 1 31 ? 2.713 -4.067 -7.846 1.00 0.00 31 GLU A O 17
ATOM 23677 N N . PHE A 1 32 ? 3.100 -2.526 -6.253 1.00 0.00 32 PHE A N 17
ATOM 23678 C CA . PHE A 1 32 ? 1.947 -1.708 -6.610 1.00 0.00 32 PHE A CA 17
ATOM 23679 C C . PHE A 1 32 ? 2.378 -0.296 -6.991 1.00 0.00 32 PHE A C 17
ATOM 23680 O O . PHE A 1 32 ? 3.348 0.236 -6.450 1.00 0.00 32 PHE A O 17
ATOM 23697 N N . SER A 1 33 ? 1.651 0.307 -7.927 1.00 0.00 33 SER A N 17
ATOM 23698 C CA . SER A 1 33 ? 1.960 1.657 -8.384 1.00 0.00 33 SER A CA 17
ATOM 23699 C C . SER A 1 33 ? 1.118 2.689 -7.641 1.00 0.00 33 SER A C 17
ATOM 23700 O O . SER A 1 33 ? -0.112 2.652 -7.688 1.00 0.00 33 SER A O 17
ATOM 23708 N N . ILE A 1 34 ? 1.789 3.608 -6.956 1.00 0.00 34 ILE A N 17
ATOM 23709 C CA . ILE A 1 34 ? 1.103 4.650 -6.203 1.00 0.00 34 ILE A CA 17
ATOM 23710 C C . ILE A 1 34 ? 1.544 6.037 -6.658 1.00 0.00 34 ILE A C 17
ATOM 23711 O O . ILE A 1 34 ? 2.728 6.372 -6.605 1.00 0.00 34 ILE A O 17
ATOM 23727 N N . TRP A 1 35 ? 0.586 6.841 -7.104 1.00 0.00 35 TRP A N 17
ATOM 23728 C CA . TRP A 1 35 ? 0.875 8.193 -7.568 1.00 0.00 35 TRP A CA 17
ATOM 23729 C C . TRP A 1 35 ? 0.044 9.219 -6.806 1.00 0.00 35 TRP A C 17
ATOM 23730 O O . TRP A 1 35 ? -1.154 9.030 -6.595 1.00 0.00 35 TRP A O 17
ATOM 23751 N N . THR A 1 36 ? 0.687 10.308 -6.393 1.00 0.00 36 THR A N 17
ATOM 23752 C CA . THR A 1 36 ? 0.006 11.363 -5.654 1.00 0.00 36 THR A CA 17
ATOM 23753 C C . THR A 1 36 ? -0.553 12.421 -6.597 1.00 0.00 36 THR A C 17
ATOM 23754 O O . THR A 1 36 ? 0.182 13.272 -7.098 1.00 0.00 36 THR A O 17
ATOM 23765 N N . ARG A 1 37 ? -1.860 12.364 -6.834 1.00 0.00 37 ARG A N 17
ATOM 23766 C CA . ARG A 1 37 ? -2.519 13.318 -7.718 1.00 0.00 37 ARG A CA 17
ATOM 23767 C C . ARG A 1 37 ? -3.114 14.476 -6.921 1.00 0.00 37 ARG A C 17
ATOM 23768 O O . ARG A 1 37 ? -3.874 14.265 -5.977 1.00 0.00 37 ARG A O 17
ATOM 23789 N N . GLU A 1 38 ? -2.761 15.698 -7.310 1.00 0.00 38 GLU A N 17
ATOM 23790 C CA . GLU A 1 38 ? -3.259 16.887 -6.630 1.00 0.00 38 GLU A CA 17
ATOM 23791 C C . GLU A 1 38 ? -2.848 16.887 -5.160 1.00 0.00 38 GLU A C 17
ATOM 23792 O O . GLU A 1 38 ? -3.659 17.170 -4.279 1.00 0.00 38 GLU A O 17
ATOM 23804 N N . ALA A 1 39 ? -1.585 16.566 -4.905 1.00 0.00 39 ALA A N 17
ATOM 23805 C CA . ALA A 1 39 ? -1.066 16.530 -3.543 1.00 0.00 39 ALA A CA 17
ATOM 23806 C C . ALA A 1 39 ? 0.165 17.419 -3.401 1.00 0.00 39 ALA A C 17
ATOM 23807 O O . ALA A 1 39 ? 0.636 18.003 -4.376 1.00 0.00 39 ALA A O 17
ATOM 23814 N N . GLY A 1 40 ? 0.680 17.517 -2.180 1.00 0.00 40 GLY A N 17
ATOM 23815 C CA . GLY A 1 40 ? 1.852 18.338 -1.932 1.00 0.00 40 GLY A CA 17
ATOM 23816 C C . GLY A 1 40 ? 3.099 17.512 -1.694 1.00 0.00 40 GLY A C 17
ATOM 23817 O O . GLY A 1 40 ? 3.180 16.762 -0.721 1.00 0.00 40 GLY A O 17
ATOM 23821 N N . ALA A 1 41 ? 4.075 17.647 -2.587 1.00 0.00 41 ALA A N 17
ATOM 23822 C CA . ALA A 1 41 ? 5.326 16.907 -2.469 1.00 0.00 41 ALA A CA 17
ATOM 23823 C C . ALA A 1 41 ? 5.713 16.713 -1.007 1.00 0.00 41 ALA A C 17
ATOM 23824 O O . ALA A 1 41 ? 6.193 17.639 -0.354 1.00 0.00 41 ALA A O 17
ATOM 23831 N N . GLY A 1 42 ? 5.501 15.503 -0.499 1.00 0.00 42 GLY A N 17
ATOM 23832 C CA . GLY A 1 42 ? 5.834 15.211 0.884 1.00 0.00 42 GLY A CA 17
ATOM 23833 C C . GLY A 1 42 ? 6.465 13.843 1.051 1.00 0.00 42 GLY A C 17
ATOM 23834 O O . GLY A 1 42 ? 6.573 13.079 0.092 1.00 0.00 42 GLY A O 17
ATOM 23838 N N . GLY A 1 43 ? 6.886 13.532 2.274 1.00 0.00 43 GLY A N 17
ATOM 23839 C CA . GLY A 1 43 ? 7.506 12.248 2.542 1.00 0.00 43 GLY A CA 17
ATOM 23840 C C . GLY A 1 43 ? 6.517 11.101 2.478 1.00 0.00 43 GLY A C 17
ATOM 23841 O O . GLY A 1 43 ? 5.304 11.318 2.452 1.00 0.00 43 GLY A O 17
ATOM 23845 N N . LEU A 1 44 ? 7.033 9.878 2.451 1.00 0.00 44 LEU A N 17
ATOM 23846 C CA . LEU A 1 44 ? 6.186 8.691 2.388 1.00 0.00 44 LEU A CA 17
ATOM 23847 C C . LEU A 1 44 ? 6.731 7.586 3.285 1.00 0.00 44 LEU A C 17
ATOM 23848 O O . LEU A 1 44 ? 7.926 7.289 3.267 1.00 0.00 44 LEU A O 17
ATOM 23864 N N . SER A 1 45 ? 5.846 6.977 4.070 1.00 0.00 45 SER A N 17
ATOM 23865 C CA . SER A 1 45 ? 6.239 5.905 4.976 1.00 0.00 45 SER A CA 17
ATOM 23866 C C . SER A 1 45 ? 5.383 4.662 4.749 1.00 0.00 45 SER A C 17
ATOM 23867 O O . SER A 1 45 ? 4.161 4.750 4.633 1.00 0.00 45 SER A O 17
ATOM 23875 N N . ILE A 1 46 ? 6.036 3.505 4.688 1.00 0.00 46 ILE A N 17
ATOM 23876 C CA . ILE A 1 46 ? 5.335 2.244 4.477 1.00 0.00 46 ILE A CA 17
ATOM 23877 C C . ILE A 1 46 ? 5.866 1.159 5.407 1.00 0.00 46 ILE A C 17
ATOM 23878 O O . ILE A 1 46 ? 7.074 0.948 5.506 1.00 0.00 46 ILE A O 17
ATOM 23894 N N . ALA A 1 47 ? 4.953 0.472 6.088 1.00 0.00 47 ALA A N 17
ATOM 23895 C CA . ALA A 1 47 ? 5.328 -0.594 7.007 1.00 0.00 47 ALA A CA 17
ATOM 23896 C C . ALA A 1 47 ? 4.444 -1.821 6.814 1.00 0.00 47 ALA A C 17
ATOM 23897 O O . ALA A 1 47 ? 3.218 -1.732 6.881 1.00 0.00 47 ALA A O 17
ATOM 23904 N N . VAL A 1 48 ? 5.073 -2.967 6.574 1.00 0.00 48 VAL A N 17
ATOM 23905 C CA . VAL A 1 48 ? 4.344 -4.213 6.371 1.00 0.00 48 VAL A CA 17
ATOM 23906 C C . VAL A 1 48 ? 4.376 -5.079 7.625 1.00 0.00 48 VAL A C 17
ATOM 23907 O O . VAL A 1 48 ? 5.389 -5.705 7.933 1.00 0.00 48 VAL A O 17
ATOM 23920 N N . GLU A 1 49 ? 3.258 -5.109 8.346 1.00 0.00 49 GLU A N 17
ATOM 23921 C CA . GLU A 1 49 ? 3.160 -5.899 9.567 1.00 0.00 49 GLU A CA 17
ATOM 23922 C C . GLU A 1 49 ? 2.120 -7.006 9.417 1.00 0.00 49 GLU A C 17
ATOM 23923 O O . GLU A 1 49 ? 1.028 -6.780 8.896 1.00 0.00 49 GLU A O 17
ATOM 23935 N N . GLY A 1 50 ? 2.469 -8.204 9.877 1.00 0.00 50 GLY A N 17
ATOM 23936 C CA . GLY A 1 50 ? 1.556 -9.329 9.785 1.00 0.00 50 GLY A CA 17
ATOM 23937 C C . GLY A 1 50 ? 1.967 -10.483 10.677 1.00 0.00 50 GLY A C 17
ATOM 23938 O O . GLY A 1 50 ? 2.698 -10.311 11.653 1.00 0.00 50 GLY A O 17
ATOM 23942 N N . PRO A 1 51 ? 1.488 -11.691 10.346 1.00 0.00 51 PRO A N 17
ATOM 23943 C CA . PRO A 1 51 ? 1.796 -12.901 11.114 1.00 0.00 51 PRO A CA 17
ATOM 23944 C C . PRO A 1 51 ? 3.252 -13.329 10.965 1.00 0.00 51 PRO A C 17
ATOM 23945 O O . PRO A 1 51 ? 3.733 -14.196 11.694 1.00 0.00 51 PRO A O 17
ATOM 23956 N N . SER A 1 52 ? 3.949 -12.715 10.015 1.00 0.00 52 SER A N 17
ATOM 23957 C CA . SER A 1 52 ? 5.351 -13.033 9.768 1.00 0.00 52 SER A CA 17
ATOM 23958 C C . SER A 1 52 ? 6.110 -11.805 9.275 1.00 0.00 52 SER A C 17
ATOM 23959 O O . SER A 1 52 ? 5.543 -10.718 9.153 1.00 0.00 52 SER A O 17
ATOM 23967 N N . LYS A 1 53 ? 7.395 -11.985 8.992 1.00 0.00 53 LYS A N 17
ATOM 23968 C CA . LYS A 1 53 ? 8.233 -10.894 8.512 1.00 0.00 53 LYS A CA 17
ATOM 23969 C C . LYS A 1 53 ? 8.274 -10.870 6.987 1.00 0.00 53 LYS A C 17
ATOM 23970 O O . LYS A 1 53 ? 8.545 -11.887 6.348 1.00 0.00 53 LYS A O 17
ATOM 23989 N N . ALA A 1 54 ? 8.006 -9.704 6.410 1.00 0.00 54 ALA A N 17
ATOM 23990 C CA . ALA A 1 54 ? 8.016 -9.548 4.961 1.00 0.00 54 ALA A CA 17
ATOM 23991 C C . ALA A 1 54 ? 9.127 -8.602 4.518 1.00 0.00 54 ALA A C 17
ATOM 23992 O O . ALA A 1 54 ? 9.404 -7.602 5.180 1.00 0.00 54 ALA A O 17
ATOM 23999 N N . GLU A 1 55 ? 9.761 -8.925 3.396 1.00 0.00 55 GLU A N 17
ATOM 24000 C CA . GLU A 1 55 ? 10.844 -8.104 2.867 1.00 0.00 55 GLU A CA 17
ATOM 24001 C C . GLU A 1 55 ? 10.296 -6.849 2.194 1.00 0.00 55 GLU A C 17
ATOM 24002 O O . GLU A 1 55 ? 9.171 -6.841 1.692 1.00 0.00 55 GLU A O 17
ATOM 24014 N N . ILE A 1 56 ? 11.098 -5.789 2.190 1.00 0.00 56 ILE A N 17
ATOM 24015 C CA . ILE A 1 56 ? 10.694 -4.528 1.579 1.00 0.00 56 ILE A CA 17
ATOM 24016 C C . ILE A 1 56 ? 11.868 -3.858 0.875 1.00 0.00 56 ILE A C 17
ATOM 24017 O O . ILE A 1 56 ? 12.975 -3.795 1.411 1.00 0.00 56 ILE A O 17
ATOM 24033 N N . THR A 1 57 ? 11.619 -3.354 -0.330 1.00 0.00 57 THR A N 17
ATOM 24034 C CA . THR A 1 57 ? 12.655 -2.687 -1.108 1.00 0.00 57 THR A CA 17
ATOM 24035 C C . THR A 1 57 ? 12.098 -1.464 -1.829 1.00 0.00 57 THR A C 17
ATOM 24036 O O . THR A 1 57 ? 11.143 -1.567 -2.599 1.00 0.00 57 THR A O 17
ATOM 24047 N N . PHE A 1 58 ? 12.703 -0.308 -1.576 1.00 0.00 58 PHE A N 17
ATOM 24048 C CA . PHE A 1 58 ? 12.267 0.935 -2.202 1.00 0.00 58 PHE A CA 17
ATOM 24049 C C . PHE A 1 58 ? 13.363 1.506 -3.098 1.00 0.00 58 PHE A C 17
ATOM 24050 O O . PHE A 1 58 ? 14.289 2.163 -2.623 1.00 0.00 58 PHE A O 17
ATOM 24067 N N . ASP A 1 59 ? 13.250 1.249 -4.397 1.00 0.00 59 ASP A N 17
ATOM 24068 C CA . ASP A 1 59 ? 14.228 1.737 -5.360 1.00 0.00 59 ASP A CA 17
ATOM 24069 C C . ASP A 1 59 ? 13.659 2.895 -6.175 1.00 0.00 59 ASP A C 17
ATOM 24070 O O . ASP A 1 59 ? 12.824 2.694 -7.058 1.00 0.00 59 ASP A O 17
ATOM 24079 N N . ASP A 1 60 ? 14.115 4.105 -5.873 1.00 0.00 60 ASP A N 17
ATOM 24080 C CA . ASP A 1 60 ? 13.652 5.294 -6.577 1.00 0.00 60 ASP A CA 17
ATOM 24081 C C . ASP A 1 60 ? 14.738 5.837 -7.500 1.00 0.00 60 ASP A C 17
ATOM 24082 O O . ASP A 1 60 ? 15.884 6.018 -7.089 1.00 0.00 60 ASP A O 17
ATOM 24091 N N . HIS A 1 61 ? 14.370 6.095 -8.751 1.00 0.00 61 HIS A N 17
ATOM 24092 C CA . HIS A 1 61 ? 15.313 6.617 -9.734 1.00 0.00 61 HIS A CA 17
ATOM 24093 C C . HIS A 1 61 ? 15.092 8.111 -9.959 1.00 0.00 61 HIS A C 17
ATOM 24094 O O . HIS A 1 61 ? 14.064 8.662 -9.569 1.00 0.00 61 HIS A O 17
ATOM 24108 N N . LYS A 1 62 ? 16.066 8.758 -10.589 1.00 0.00 62 LYS A N 17
ATOM 24109 C CA . LYS A 1 62 ? 15.979 10.187 -10.867 1.00 0.00 62 LYS A CA 17
ATOM 24110 C C . LYS A 1 62 ? 14.815 10.489 -11.805 1.00 0.00 62 LYS A C 17
ATOM 24111 O O . LYS A 1 62 ? 13.970 11.333 -11.507 1.00 0.00 62 LYS A O 17
ATOM 24130 N N . ASN A 1 63 ? 14.776 9.793 -12.936 1.00 0.00 63 ASN A N 17
ATOM 24131 C CA . ASN A 1 63 ? 13.713 9.987 -13.917 1.00 0.00 63 ASN A CA 17
ATOM 24132 C C . ASN A 1 63 ? 12.376 9.494 -13.374 1.00 0.00 63 ASN A C 17
ATOM 24133 O O . ASN A 1 63 ? 11.315 9.929 -13.819 1.00 0.00 63 ASN A O 17
ATOM 24144 N N . GLY A 1 64 ? 12.435 8.582 -12.408 1.00 0.00 64 GLY A N 17
ATOM 24145 C CA . GLY A 1 64 ? 11.222 8.044 -11.820 1.00 0.00 64 GLY A CA 17
ATOM 24146 C C . GLY A 1 64 ? 11.356 6.578 -11.456 1.00 0.00 64 GLY A C 17
ATOM 24147 O O . GLY A 1 64 ? 12.072 6.228 -10.518 1.00 0.00 64 GLY A O 17
ATOM 24151 N N . SER A 1 65 ? 10.662 5.720 -12.197 1.00 0.00 65 SER A N 17
ATOM 24152 C CA . SER A 1 65 ? 10.701 4.285 -11.942 1.00 0.00 65 SER A CA 17
ATOM 24153 C C . SER A 1 65 ? 10.288 3.976 -10.507 1.00 0.00 65 SER A C 17
ATOM 24154 O O . SER A 1 65 ? 10.901 3.141 -9.839 1.00 0.00 65 SER A O 17
ATOM 24162 N N . CYS A 1 66 ? 9.247 4.655 -10.038 1.00 0.00 66 CYS A N 17
ATOM 24163 C CA . CYS A 1 66 ? 8.753 4.454 -8.680 1.00 0.00 66 CYS A CA 17
ATOM 24164 C C . CYS A 1 66 ? 7.967 3.151 -8.575 1.00 0.00 66 CYS A C 17
ATOM 24165 O O . CYS A 1 66 ? 7.358 2.702 -9.544 1.00 0.00 66 CYS A O 17
ATOM 24173 N N . GLY A 1 67 ? 7.986 2.548 -7.390 1.00 0.00 67 GLY A N 17
ATOM 24174 C CA . GLY A 1 67 ? 7.273 1.302 -7.180 1.00 0.00 67 GLY A CA 17
ATOM 24175 C C . GLY A 1 67 ? 7.756 0.557 -5.951 1.00 0.00 67 GLY A C 17
ATOM 24176 O O . GLY A 1 67 ? 8.922 0.175 -5.866 1.00 0.00 67 GLY A O 17
ATOM 24180 N N . VAL A 1 68 ? 6.856 0.353 -4.994 1.00 0.00 68 VAL A N 17
ATO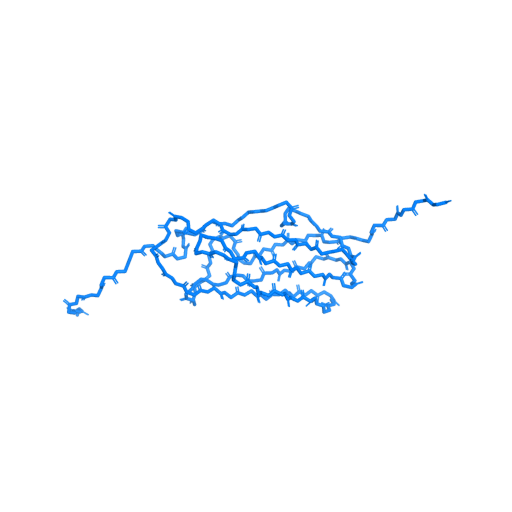M 24181 C CA . VAL A 1 68 ? 7.197 -0.350 -3.763 1.00 0.00 68 VAL A CA 17
ATOM 24182 C C . VAL A 1 68 ? 7.047 -1.857 -3.931 1.00 0.00 68 VAL A C 17
ATOM 24183 O O . VAL A 1 68 ? 6.041 -2.337 -4.453 1.00 0.00 68 VAL A O 17
ATOM 24196 N N . SER A 1 69 ? 8.055 -2.600 -3.485 1.00 0.00 69 SER A N 17
ATOM 24197 C CA . SER A 1 69 ? 8.037 -4.054 -3.589 1.00 0.00 69 SER A CA 17
ATOM 24198 C C . SER A 1 69 ? 8.113 -4.700 -2.208 1.00 0.00 69 SER A C 17
ATOM 24199 O O . SER A 1 69 ? 8.764 -4.178 -1.302 1.00 0.00 69 SER A O 17
ATOM 24207 N N . TYR A 1 70 ? 7.444 -5.836 -2.056 1.00 0.00 70 TYR A N 17
ATOM 24208 C CA . TYR A 1 70 ? 7.433 -6.552 -0.785 1.00 0.00 70 TYR A CA 17
ATOM 24209 C C . TYR A 1 70 ? 7.135 -8.034 -0.997 1.00 0.00 70 TYR A C 17
ATOM 24210 O O . TYR A 1 70 ? 6.450 -8.410 -1.948 1.00 0.00 70 TYR A O 17
ATOM 24228 N N . ILE A 1 71 ? 7.654 -8.868 -0.102 1.00 0.00 71 ILE A N 17
ATOM 24229 C CA . ILE A 1 71 ? 7.442 -10.307 -0.189 1.00 0.00 71 ILE A CA 17
ATOM 24230 C C . ILE A 1 71 ? 7.102 -10.896 1.176 1.00 0.00 71 ILE A C 17
ATOM 24231 O O . ILE A 1 71 ? 7.777 -10.624 2.167 1.00 0.00 71 ILE A O 17
ATOM 24247 N N . ALA A 1 72 ? 6.049 -11.706 1.217 1.00 0.00 72 ALA A N 17
ATOM 24248 C CA . ALA A 1 72 ? 5.620 -12.337 2.459 1.00 0.00 72 ALA A CA 17
ATOM 24249 C C . ALA A 1 72 ? 5.948 -13.827 2.461 1.00 0.00 72 ALA A C 17
ATOM 24250 O O . ALA A 1 72 ? 5.204 -14.636 1.909 1.00 0.00 72 ALA A O 17
ATOM 24257 N N . GLN A 1 73 ? 7.068 -14.180 3.084 1.00 0.00 73 GLN A N 17
ATOM 24258 C CA . GLN A 1 73 ? 7.496 -15.573 3.155 1.00 0.00 73 GLN A CA 17
ATOM 24259 C C . GLN A 1 73 ? 6.306 -16.495 3.397 1.00 0.00 73 GLN A C 17
ATOM 24260 O O . GLN A 1 73 ? 6.127 -17.490 2.695 1.00 0.00 73 GLN A O 17
ATOM 24274 N N . GLU A 1 74 ? 5.494 -16.158 4.394 1.00 0.00 74 GLU A N 17
ATOM 24275 C CA . GLU A 1 74 ? 4.322 -16.958 4.729 1.00 0.00 74 GLU A CA 17
ATOM 24276 C C . GLU A 1 74 ? 3.037 -16.197 4.417 1.00 0.00 74 GLU A C 17
ATOM 24277 O O . GLU A 1 74 ? 2.955 -14.977 4.568 1.00 0.00 74 GLU A O 17
ATOM 24289 N N . PRO A 1 75 ? 2.008 -16.932 3.971 1.00 0.00 75 PRO A N 17
ATOM 24290 C CA . PRO A 1 75 ? 0.708 -16.348 3.627 1.00 0.00 75 PRO A CA 17
ATOM 24291 C C . PRO A 1 75 ? -0.050 -15.857 4.856 1.00 0.00 75 PRO A C 17
ATOM 24292 O O . PRO A 1 75 ? 0.189 -16.320 5.970 1.00 0.00 75 PRO A O 17
ATOM 24303 N N . GLY A 1 76 ? -0.966 -14.916 4.644 1.00 0.00 76 GLY A N 17
ATOM 24304 C CA . GLY A 1 76 ? -1.744 -14.378 5.744 1.00 0.00 76 GLY A CA 17
ATOM 24305 C C . GLY A 1 76 ? -2.272 -12.987 5.455 1.00 0.00 76 GLY A C 17
ATOM 24306 O O . GLY A 1 76 ? -2.109 -12.471 4.350 1.00 0.00 76 GLY A O 17
ATOM 24310 N N . ASN A 1 77 ? -2.910 -12.379 6.451 1.00 0.00 77 ASN A N 17
ATOM 24311 C CA . ASN A 1 77 ? -3.466 -11.040 6.297 1.00 0.00 77 ASN A CA 17
ATOM 24312 C C . ASN A 1 77 ? -2.471 -9.981 6.761 1.00 0.00 77 ASN A C 17
ATOM 24313 O O . ASN A 1 77 ? -2.376 -9.681 7.951 1.00 0.00 77 ASN A O 17
ATOM 24324 N N . TYR A 1 78 ? -1.730 -9.417 5.812 1.00 0.00 78 TYR A N 17
ATOM 24325 C CA . TYR A 1 78 ? -0.740 -8.393 6.123 1.00 0.00 78 TYR A CA 17
ATOM 24326 C C . TYR A 1 78 ? -1.366 -7.002 6.085 1.00 0.00 78 TYR A C 17
ATOM 24327 O O . TYR A 1 78 ? -2.095 -6.664 5.153 1.00 0.00 78 TYR A O 17
ATOM 24345 N N . GLU A 1 79 ? -1.072 -6.199 7.103 1.00 0.00 79 GLU A N 17
ATOM 24346 C CA . GLU A 1 79 ? -1.606 -4.845 7.185 1.00 0.00 79 GLU A CA 17
ATOM 24347 C C . GLU A 1 79 ? -0.530 -3.815 6.851 1.00 0.00 79 GLU A C 17
ATOM 24348 O O . GLU A 1 79 ? 0.340 -3.521 7.671 1.00 0.00 79 GLU A O 17
ATOM 24360 N N . VAL A 1 80 ? -0.595 -3.271 5.640 1.00 0.00 80 VAL A N 17
ATOM 24361 C CA . VAL A 1 80 ? 0.371 -2.274 5.196 1.00 0.00 80 VAL A CA 17
ATOM 24362 C C . VAL A 1 80 ? -0.059 -0.870 5.605 1.00 0.00 80 VAL A C 17
ATOM 24363 O O . VAL A 1 80 ? -1.041 -0.336 5.090 1.00 0.00 80 VAL A O 17
ATOM 24376 N N . SER A 1 81 ? 0.682 -0.278 6.535 1.00 0.00 81 SER A N 17
ATOM 24377 C CA . SER A 1 81 ? 0.376 1.065 7.018 1.00 0.00 81 SER A CA 17
ATOM 24378 C C . SER A 1 81 ? 1.053 2.122 6.150 1.00 0.00 81 SER A C 17
ATOM 24379 O O . SER A 1 81 ? 2.281 2.187 6.079 1.00 0.00 81 SER A O 17
ATOM 24387 N N . ILE A 1 82 ? 0.245 2.945 5.493 1.00 0.00 82 ILE A N 17
ATOM 24388 C CA . ILE A 1 82 ? 0.764 3.999 4.632 1.00 0.00 82 ILE A CA 17
ATOM 24389 C C . ILE A 1 82 ? 0.484 5.378 5.220 1.00 0.00 82 ILE A C 17
ATOM 24390 O O . ILE A 1 82 ? -0.647 5.687 5.596 1.00 0.00 82 ILE A O 17
ATOM 24406 N N . LYS A 1 83 ? 1.522 6.206 5.295 1.00 0.00 83 LYS A N 17
ATOM 24407 C CA . LYS A 1 83 ? 1.388 7.554 5.833 1.00 0.00 83 LYS A CA 17
ATOM 24408 C C . LYS A 1 83 ? 1.979 8.583 4.876 1.00 0.00 83 LYS A C 17
ATOM 24409 O O . LYS A 1 83 ? 3.121 8.452 4.435 1.00 0.00 83 LYS A O 17
ATOM 24428 N N . PHE A 1 84 ? 1.195 9.608 4.559 1.00 0.00 84 PHE A N 17
ATOM 24429 C CA . PHE A 1 84 ? 1.641 10.661 3.654 1.00 0.00 84 PHE A CA 17
ATOM 24430 C C . PHE A 1 84 ? 2.001 11.927 4.427 1.00 0.00 84 PHE A C 17
ATOM 24431 O O . PHE A 1 84 ? 1.125 12.639 4.913 1.00 0.00 84 PHE A O 17
ATOM 24448 N N . ASN A 1 85 ? 3.298 12.198 4.535 1.00 0.00 85 ASN A N 17
ATOM 24449 C CA . ASN A 1 85 ? 3.775 13.376 5.249 1.00 0.00 85 ASN A CA 17
ATOM 24450 C C . ASN A 1 85 ? 3.474 13.267 6.741 1.00 0.00 85 ASN A C 17
ATOM 24451 O O . ASN A 1 85 ? 3.154 14.260 7.394 1.00 0.00 85 ASN A O 17
ATOM 24462 N N . ASP A 1 86 ? 3.580 12.054 7.273 1.00 0.00 86 ASP A N 17
ATOM 24463 C CA . ASP A 1 86 ? 3.320 11.814 8.687 1.00 0.00 86 ASP A CA 17
ATOM 24464 C C . ASP A 1 86 ? 1.828 11.905 8.990 1.00 0.00 86 ASP A C 17
ATOM 24465 O O . ASP A 1 86 ? 1.428 12.352 10.064 1.00 0.00 86 ASP A O 17
ATOM 24474 N N . GLU A 1 87 ? 1.008 11.478 8.033 1.00 0.00 87 GLU A N 17
ATOM 24475 C CA . GLU A 1 87 ? -0.439 11.513 8.197 1.00 0.00 87 GLU A CA 17
ATOM 24476 C C . GLU A 1 87 ? -1.074 10.210 7.717 1.00 0.00 87 GLU A C 17
ATOM 24477 O O . GLU A 1 87 ? -0.622 9.610 6.741 1.00 0.00 87 GLU A O 17
ATOM 24489 N N . HIS A 1 88 ? -2.122 9.778 8.409 1.00 0.00 88 HIS A N 17
ATOM 24490 C CA . HIS A 1 88 ? -2.818 8.547 8.054 1.00 0.00 88 HIS A CA 17
ATOM 24491 C C . HIS A 1 88 ? -3.968 8.831 7.091 1.00 0.00 88 HIS A C 17
ATOM 24492 O O . HIS A 1 88 ? -4.989 9.399 7.479 1.00 0.00 88 HIS A O 17
ATOM 24506 N N . ILE A 1 89 ? -3.794 8.432 5.836 1.00 0.00 89 ILE A N 17
ATOM 24507 C CA . ILE A 1 89 ? -4.815 8.644 4.819 1.00 0.00 89 ILE A CA 17
ATOM 24508 C C . ILE A 1 89 ? -6.061 7.812 5.110 1.00 0.00 89 ILE A C 17
ATOM 24509 O O . ILE A 1 89 ? -6.019 6.819 5.836 1.00 0.00 89 ILE A O 17
ATOM 24525 N N . PRO A 1 90 ? -7.197 8.226 4.528 1.00 0.00 90 PRO A N 17
ATOM 24526 C CA . PRO A 1 90 ? -8.475 7.532 4.708 1.00 0.00 90 PRO A CA 17
ATOM 24527 C C . PRO A 1 90 ? -8.500 6.172 4.017 1.00 0.00 90 PRO A C 17
ATOM 24528 O O . PRO A 1 90 ? -9.516 5.478 4.029 1.00 0.00 90 PRO A O 17
ATOM 24539 N N . GLU A 1 91 ? -7.375 5.799 3.415 1.00 0.00 91 GLU A N 17
ATOM 24540 C CA . GLU A 1 91 ? -7.270 4.523 2.719 1.00 0.00 91 GLU A CA 17
ATOM 24541 C C . GLU A 1 91 ? -6.323 3.578 3.454 1.00 0.00 91 GLU A C 17
ATOM 24542 O O . GLU A 1 91 ? -6.206 2.403 3.105 1.00 0.00 91 GLU A O 17
ATOM 24554 N N . SER A 1 92 ? -5.649 4.100 4.473 1.00 0.00 92 SER A N 17
ATOM 24555 C CA . SER A 1 92 ? -4.709 3.307 5.257 1.00 0.00 92 SER A CA 17
ATOM 24556 C C . SER A 1 92 ? -5.163 3.203 6.709 1.00 0.00 92 SER A C 17
ATOM 24557 O O . SER A 1 92 ? -5.894 4.053 7.220 1.00 0.00 92 SER A O 17
ATOM 24565 N N . PRO A 1 93 ? -4.722 2.136 7.392 1.00 0.00 93 PRO A N 17
ATOM 24566 C CA . PRO A 1 93 ? -3.853 1.118 6.794 1.00 0.00 93 PRO A CA 17
ATOM 24567 C C . PRO A 1 93 ? -4.581 0.274 5.753 1.00 0.00 93 PRO A C 17
ATOM 24568 O O . PRO A 1 93 ? -5.798 0.375 5.598 1.00 0.00 93 PRO A O 17
ATOM 24579 N N . TYR A 1 94 ? -3.827 -0.560 5.044 1.00 0.00 94 TYR A N 17
ATOM 24580 C CA . TYR A 1 94 ? -4.400 -1.420 4.017 1.00 0.00 94 TYR A CA 17
ATOM 24581 C C . TYR A 1 94 ? -4.345 -2.885 4.440 1.00 0.00 94 TYR A C 17
ATOM 24582 O O . TYR A 1 94 ? -3.451 -3.296 5.182 1.00 0.00 94 TYR A O 17
ATOM 24600 N N . LEU A 1 95 ? -5.304 -3.670 3.961 1.00 0.00 95 LEU A N 17
ATOM 24601 C CA . LEU A 1 95 ? -5.365 -5.090 4.288 1.00 0.00 95 LEU A CA 17
ATOM 24602 C C . LEU A 1 95 ? -5.269 -5.943 3.028 1.00 0.00 95 LEU A C 17
ATOM 24603 O O . LEU A 1 95 ? -6.185 -5.960 2.206 1.00 0.00 95 LEU A O 17
ATOM 24619 N N . VAL A 1 96 ? -4.154 -6.653 2.883 1.00 0.00 96 VAL A N 17
ATOM 24620 C CA . VAL A 1 96 ? -3.939 -7.511 1.725 1.00 0.00 96 VAL A CA 17
ATOM 24621 C C . VAL A 1 96 ? -3.898 -8.981 2.130 1.00 0.00 96 VAL A C 17
ATOM 24622 O O . VAL A 1 96 ? -2.903 -9.478 2.658 1.00 0.00 96 VAL A O 17
ATOM 24635 N N . PRO A 1 97 ? -5.005 -9.694 1.877 1.00 0.00 97 PRO A N 17
ATOM 24636 C CA . PRO A 1 97 ? -5.120 -11.118 2.206 1.00 0.00 97 PRO A CA 17
ATOM 24637 C C . PRO A 1 97 ? -4.236 -11.991 1.322 1.00 0.00 97 PRO A C 17
ATOM 24638 O O . PRO A 1 97 ? -4.669 -12.468 0.273 1.00 0.00 97 PRO A O 17
ATOM 24649 N N . VAL A 1 98 ? -2.997 -12.199 1.753 1.00 0.00 98 VAL A N 17
ATOM 24650 C CA . VAL A 1 98 ? -2.052 -13.016 1.002 1.00 0.00 98 VAL A CA 17
ATOM 24651 C C . VAL A 1 98 ? -2.393 -14.497 1.119 1.00 0.00 98 VAL A C 17
ATOM 24652 O O . VAL A 1 98 ? -2.827 -14.963 2.174 1.00 0.00 98 VAL A O 17
ATOM 24665 N N . ILE A 1 99 ? -2.192 -15.233 0.031 1.00 0.00 99 ILE A N 17
ATOM 24666 C CA . ILE A 1 99 ? -2.477 -16.662 0.013 1.00 0.00 99 ILE A CA 17
ATOM 24667 C C . ILE A 1 99 ? -1.282 -17.454 -0.508 1.00 0.00 99 ILE A C 17
ATOM 24668 O O . ILE A 1 99 ? -0.428 -16.917 -1.213 1.00 0.00 99 ILE A O 17
ATOM 24684 N N . ALA A 1 100 ? -1.230 -18.734 -0.156 1.00 0.00 100 ALA A N 17
ATOM 24685 C CA . ALA A 1 100 ? -0.141 -19.601 -0.591 1.00 0.00 100 ALA A CA 17
ATOM 24686 C C . ALA A 1 100 ? -0.444 -20.222 -1.951 1.00 0.00 100 ALA A C 17
ATOM 24687 O O . ALA A 1 100 ? -1.374 -21.013 -2.107 1.00 0.00 100 ALA A O 17
ATOM 24694 N N . PRO A 1 101 ? 0.358 -19.855 -2.961 1.00 0.00 101 PRO A N 17
ATOM 24695 C CA . PRO A 1 101 ? 0.196 -20.365 -4.327 1.00 0.00 101 PRO A CA 17
ATOM 24696 C C . PRO A 1 101 ? 0.562 -21.840 -4.442 1.00 0.00 101 PRO A C 17
ATOM 24697 O O . PRO A 1 101 ? 1.705 -22.227 -4.202 1.00 0.00 101 PRO A O 17
ATOM 24708 N N . SER A 1 102 ? -0.417 -22.660 -4.811 1.00 0.00 102 SER A N 17
ATOM 24709 C CA . SER A 1 102 ? -0.198 -24.095 -4.956 1.00 0.00 102 SER A CA 17
ATOM 24710 C C . SER A 1 102 ? -0.322 -24.520 -6.416 1.00 0.00 102 SER A C 17
ATOM 24711 O O . SER A 1 102 ? -1.421 -24.770 -6.910 1.00 0.00 102 SER A O 17
ATOM 24719 N N . ASP A 1 103 ? 0.814 -24.597 -7.101 1.00 0.00 103 ASP A N 17
ATOM 24720 C CA . ASP A 1 103 ? 0.835 -24.992 -8.504 1.00 0.00 103 ASP A CA 17
ATOM 24721 C C . ASP A 1 103 ? 1.877 -26.079 -8.748 1.00 0.00 103 ASP A C 17
ATOM 24722 O O . ASP A 1 103 ? 3.029 -25.787 -9.071 1.00 0.00 103 ASP A O 17
ATOM 24731 N N . ASP A 1 104 ? 1.466 -27.332 -8.589 1.00 0.00 104 ASP A N 17
ATOM 24732 C CA . ASP A 1 104 ? 2.364 -28.463 -8.791 1.00 0.00 104 ASP A CA 17
ATOM 24733 C C . ASP A 1 104 ? 2.138 -29.098 -10.161 1.00 0.00 104 ASP A C 17
ATOM 24734 O O . ASP A 1 104 ? 1.075 -29.653 -10.430 1.00 0.00 104 ASP A O 17
ATOM 24743 N N . ALA A 1 105 ? 3.147 -29.008 -11.021 1.00 0.00 105 ALA A N 17
ATOM 24744 C CA . ALA A 1 105 ? 3.060 -29.574 -12.362 1.00 0.00 105 ALA A CA 17
ATOM 24745 C C . ALA A 1 105 ? 3.360 -31.069 -12.348 1.00 0.00 105 ALA A C 17
ATOM 24746 O O . ALA A 1 105 ? 3.615 -31.670 -13.391 1.00 0.00 105 ALA A O 17
ATOM 24753 N N . GLY A 1 1 ? -12.094 33.536 1.113 1.00 0.00 1 GLY A N 18
ATOM 24754 C CA . GLY A 1 1 ? -10.809 34.085 1.507 1.00 0.00 1 GLY A CA 18
ATOM 24755 C C . GLY A 1 1 ? -9.678 33.091 1.335 1.00 0.00 1 GLY A C 18
ATOM 24756 O O . GLY A 1 1 ? -9.869 32.012 0.776 1.00 0.00 1 GLY A O 18
ATOM 24760 N N . SER A 1 2 ? -8.494 33.457 1.817 1.00 0.00 2 SER A N 18
ATOM 24761 C CA . SER A 1 2 ? -7.325 32.592 1.710 1.00 0.00 2 SER A CA 18
ATOM 24762 C C . SER A 1 2 ? -7.013 31.931 3.049 1.00 0.00 2 SER A C 18
ATOM 24763 O O . SER A 1 2 ? -6.677 32.605 4.023 1.00 0.00 2 SER A O 18
ATOM 24771 N N . SER A 1 3 ? -7.128 30.608 3.089 1.00 0.00 3 SER A N 18
ATOM 24772 C CA . SER A 1 3 ? -6.862 29.855 4.309 1.00 0.00 3 SER A CA 18
ATOM 24773 C C . SER A 1 3 ? -5.405 29.405 4.364 1.00 0.00 3 SER A C 18
ATOM 24774 O O . SER A 1 3 ? -5.007 28.465 3.677 1.00 0.00 3 SER A O 18
ATOM 24782 N N . GLY A 1 4 ? -4.613 30.085 5.187 1.00 0.00 4 GLY A N 18
ATOM 24783 C CA . GLY A 1 4 ? -3.208 29.742 5.317 1.00 0.00 4 GLY A CA 18
ATOM 24784 C C . GLY A 1 4 ? -2.352 30.391 4.247 1.00 0.00 4 GLY A C 18
ATOM 24785 O O . GLY A 1 4 ? -2.758 31.375 3.629 1.00 0.00 4 GLY A O 18
ATOM 24789 N N . SER A 1 5 ? -1.162 29.839 4.028 1.00 0.00 5 SER A N 18
ATOM 24790 C CA . SER A 1 5 ? -0.244 30.374 3.030 1.00 0.00 5 SER A CA 18
ATOM 24791 C C . SER A 1 5 ? 0.041 29.339 1.946 1.00 0.00 5 SER A C 18
ATOM 24792 O O . SER A 1 5 ? 0.822 28.409 2.149 1.00 0.00 5 SER A O 18
ATOM 24800 N N . SER A 1 6 ? -0.598 29.508 0.793 1.00 0.00 6 SER A N 18
ATOM 24801 C CA . SER A 1 6 ? -0.417 28.587 -0.324 1.00 0.00 6 SER A CA 18
ATOM 24802 C C . SER A 1 6 ? -0.288 27.150 0.172 1.00 0.00 6 SER A C 18
ATOM 24803 O O . SER A 1 6 ? 0.514 26.373 -0.343 1.00 0.00 6 SER A O 18
ATOM 24811 N N . GLY A 1 7 ? -1.086 26.804 1.179 1.00 0.00 7 GLY A N 18
ATOM 24812 C CA . GLY A 1 7 ? -1.046 25.461 1.729 1.00 0.00 7 GLY A CA 18
ATOM 24813 C C . GLY A 1 7 ? -2.340 24.704 1.504 1.00 0.00 7 GLY A C 18
ATOM 24814 O O . GLY A 1 7 ? -3.237 24.734 2.345 1.00 0.00 7 GLY A O 18
ATOM 24818 N N . GLU A 1 8 ? -2.437 24.025 0.366 1.00 0.00 8 GLU A N 18
ATOM 24819 C CA . GLU A 1 8 ? -3.632 23.259 0.033 1.00 0.00 8 GLU A CA 18
ATOM 24820 C C . GLU A 1 8 ? -3.281 21.803 -0.259 1.00 0.00 8 GLU A C 18
ATOM 24821 O O . GLU A 1 8 ? -2.171 21.495 -0.692 1.00 0.00 8 GLU A O 18
ATOM 24833 N N . GLY A 1 9 ? -4.237 20.910 -0.018 1.00 0.00 9 GLY A N 18
ATOM 24834 C CA . GLY A 1 9 ? -4.010 19.497 -0.260 1.00 0.00 9 GLY A CA 18
ATOM 24835 C C . GLY A 1 9 ? -3.228 18.836 0.858 1.00 0.00 9 GLY A C 18
ATOM 24836 O O . GLY A 1 9 ? -2.618 19.514 1.685 1.00 0.00 9 GLY A O 18
ATOM 24840 N N . GLY A 1 10 ? -3.244 17.507 0.884 1.00 0.00 10 GLY A N 18
ATOM 24841 C CA . GLY A 1 10 ? -2.529 16.775 1.913 1.00 0.00 10 GLY A CA 18
ATOM 24842 C C . GLY A 1 10 ? -2.693 15.275 1.779 1.00 0.00 10 GLY A C 18
ATOM 24843 O O . GLY A 1 10 ? -2.602 14.730 0.679 1.00 0.00 10 GLY A O 18
ATOM 24847 N N . ALA A 1 11 ? -2.933 14.604 2.901 1.00 0.00 11 ALA A N 18
ATOM 24848 C CA . ALA A 1 11 ? -3.110 13.157 2.903 1.00 0.00 11 ALA A CA 18
ATOM 24849 C C . ALA A 1 11 ? -4.371 12.757 2.145 1.00 0.00 11 ALA A C 18
ATOM 24850 O O . ALA A 1 11 ? -4.301 12.100 1.107 1.00 0.00 11 ALA A O 18
ATOM 24857 N N . HIS A 1 12 ? -5.524 13.157 2.672 1.00 0.00 12 HIS A N 18
ATOM 24858 C CA . HIS A 1 12 ? -6.802 12.839 2.043 1.00 0.00 12 HIS A CA 18
ATOM 24859 C C . HIS A 1 12 ? -6.676 12.846 0.523 1.00 0.00 12 HIS A C 18
ATOM 24860 O O . HIS A 1 12 ? -7.210 11.970 -0.160 1.00 0.00 12 HIS A O 18
ATOM 24874 N N . LYS A 1 13 ? -5.969 13.840 -0.003 1.00 0.00 13 LYS A N 18
ATOM 24875 C CA . LYS A 1 13 ? -5.772 13.962 -1.442 1.00 0.00 13 LYS A CA 18
ATOM 24876 C C . LYS A 1 13 ? -5.167 12.686 -2.019 1.00 0.00 13 LYS A C 18
ATOM 24877 O O . LYS A 1 13 ? -5.717 12.089 -2.945 1.00 0.00 13 LYS A O 18
ATOM 24896 N N . VAL A 1 14 ? -4.032 12.272 -1.465 1.00 0.00 14 VAL A N 18
ATOM 24897 C CA . VAL A 1 14 ? -3.353 11.066 -1.923 1.00 0.00 14 VAL A CA 18
ATOM 24898 C C . VAL A 1 14 ? -4.356 9.985 -2.310 1.00 0.00 14 VAL A C 18
ATOM 24899 O O . VAL A 1 14 ? -5.482 9.961 -1.813 1.00 0.00 14 VAL A O 18
ATOM 24912 N N . ARG A 1 15 ? -3.940 9.091 -3.202 1.00 0.00 15 ARG A N 18
ATOM 24913 C CA . ARG A 1 15 ? -4.802 8.007 -3.658 1.00 0.00 15 ARG A CA 18
ATOM 24914 C C . ARG A 1 15 ? -3.974 6.815 -4.128 1.00 0.00 15 ARG A C 18
ATOM 24915 O O . ARG A 1 15 ? -3.052 6.964 -4.929 1.00 0.00 15 ARG A O 18
ATOM 24936 N N . ALA A 1 16 ? -4.311 5.632 -3.624 1.00 0.00 16 ALA A N 18
ATOM 24937 C CA . ALA A 1 16 ? -3.600 4.414 -3.994 1.00 0.00 16 ALA A CA 18
ATOM 24938 C C . ALA A 1 16 ? -4.574 3.300 -4.360 1.00 0.00 16 ALA A C 18
ATOM 24939 O O . ALA A 1 16 ? -5.631 3.159 -3.747 1.00 0.00 16 ALA A O 18
ATOM 24946 N N . GLY A 1 17 ? -4.211 2.509 -5.366 1.00 0.00 17 GLY A N 18
ATOM 24947 C CA . GLY A 1 17 ? -5.064 1.418 -5.797 1.00 0.00 17 GLY A CA 18
ATOM 24948 C C . GLY A 1 17 ? -4.398 0.536 -6.835 1.00 0.00 17 GLY A C 18
ATOM 24949 O O . GLY A 1 17 ? -4.715 0.613 -8.021 1.00 0.00 17 GLY A O 18
ATOM 24953 N N . GLY A 1 18 ? -3.471 -0.305 -6.387 1.00 0.00 18 GLY A N 18
ATOM 24954 C CA . GLY A 1 18 ? -2.771 -1.191 -7.299 1.00 0.00 18 GLY A CA 18
ATOM 24955 C C . GLY A 1 18 ? -3.233 -2.630 -7.176 1.00 0.00 18 GLY A C 18
ATOM 24956 O O . GLY A 1 18 ? -4.066 -2.968 -6.335 1.00 0.00 18 GLY A O 18
ATOM 24960 N N . PRO A 1 19 ? -2.685 -3.506 -8.032 1.00 0.00 19 PRO A N 18
ATOM 24961 C CA . PRO A 1 19 ? -3.032 -4.930 -8.037 1.00 0.00 19 PRO A CA 18
ATOM 24962 C C . PRO A 1 19 ? -2.509 -5.658 -6.804 1.00 0.00 19 PRO A C 18
ATOM 24963 O O . PRO A 1 19 ? -3.215 -6.462 -6.199 1.00 0.00 19 PRO A O 18
ATOM 24974 N N . GLY A 1 20 ? -1.263 -5.371 -6.437 1.00 0.00 20 GLY A N 18
ATOM 24975 C CA . GLY A 1 20 ? -0.665 -6.006 -5.277 1.00 0.00 20 GLY A CA 18
ATOM 24976 C C . GLY A 1 20 ? -1.436 -5.728 -4.002 1.00 0.00 20 GLY A C 18
ATOM 24977 O O . GLY A 1 20 ? -1.534 -6.588 -3.126 1.00 0.00 20 GLY A O 18
ATOM 24981 N N . LEU A 1 21 ? -1.983 -4.522 -3.895 1.00 0.00 21 LEU A N 18
ATOM 24982 C CA . LEU A 1 21 ? -2.748 -4.131 -2.716 1.00 0.00 21 LEU A CA 18
ATOM 24983 C C . LEU A 1 21 ? -4.055 -4.911 -2.631 1.00 0.00 21 LEU A C 18
ATOM 24984 O O . LEU A 1 21 ? -4.609 -5.099 -1.548 1.00 0.00 21 LEU A O 18
ATOM 25000 N N . GLU A 1 22 ? -4.543 -5.366 -3.781 1.00 0.00 22 GLU A N 18
ATOM 25001 C CA . GLU A 1 22 ? -5.785 -6.128 -3.836 1.00 0.00 22 GLU A CA 18
ATOM 25002 C C . GLU A 1 22 ? -5.605 -7.508 -3.212 1.00 0.00 22 GLU A C 18
ATOM 25003 O O . GLU A 1 22 ? -6.388 -7.923 -2.359 1.00 0.00 22 GLU A O 18
ATOM 25015 N N . ARG A 1 23 ? -4.566 -8.216 -3.645 1.00 0.00 23 ARG A N 18
ATOM 25016 C CA . ARG A 1 23 ? -4.283 -9.549 -3.131 1.00 0.00 23 ARG A CA 18
ATOM 25017 C C . ARG A 1 23 ? -2.803 -9.890 -3.284 1.00 0.00 23 ARG A C 18
ATOM 25018 O O . ARG A 1 23 ? -2.116 -9.341 -4.144 1.00 0.00 23 ARG A O 18
ATOM 25039 N N . GLY A 1 24 ? -2.319 -10.798 -2.443 1.00 0.00 24 GLY A N 18
ATOM 25040 C CA . GLY A 1 24 ? -0.924 -11.194 -2.501 1.00 0.00 24 GLY A CA 18
ATOM 25041 C C . GLY A 1 24 ? -0.744 -12.697 -2.420 1.00 0.00 24 GLY A C 18
ATOM 25042 O O . GLY A 1 24 ? -1.674 -13.420 -2.066 1.00 0.00 24 GLY A O 18
ATOM 25046 N N . GLU A 1 25 ? 0.455 -13.167 -2.751 1.00 0.00 25 GLU A N 18
ATOM 25047 C CA . GLU A 1 25 ? 0.751 -14.594 -2.716 1.00 0.00 25 GLU A CA 18
ATOM 25048 C C . GLU A 1 25 ? 2.049 -14.861 -1.960 1.00 0.00 25 GLU A C 18
ATOM 25049 O O . GLU A 1 25 ? 3.123 -14.424 -2.374 1.00 0.00 25 GLU A O 18
ATOM 25061 N N . ALA A 1 26 ? 1.942 -15.581 -0.847 1.00 0.00 26 ALA A N 18
ATOM 25062 C CA . ALA A 1 26 ? 3.107 -15.909 -0.034 1.00 0.00 26 ALA A CA 18
ATOM 25063 C C . ALA A 1 26 ? 4.253 -16.421 -0.898 1.00 0.00 26 ALA A C 18
ATOM 25064 O O . ALA A 1 26 ? 4.100 -17.389 -1.642 1.00 0.00 26 ALA A O 18
ATOM 25071 N N . GLY A 1 27 ? 5.405 -15.762 -0.796 1.00 0.00 27 GLY A N 18
ATOM 25072 C CA . GLY A 1 27 ? 6.562 -16.166 -1.576 1.00 0.00 27 GLY A CA 18
ATOM 25073 C C . GLY A 1 27 ? 6.774 -15.289 -2.793 1.00 0.00 27 GLY A C 18
ATOM 25074 O O . GLY A 1 27 ? 7.902 -15.119 -3.256 1.00 0.00 27 GLY A O 18
ATOM 25078 N N . VAL A 1 28 ? 5.687 -14.730 -3.316 1.00 0.00 28 VAL A N 18
ATOM 25079 C CA . VAL A 1 28 ? 5.760 -13.866 -4.489 1.00 0.00 28 VAL A CA 18
ATOM 25080 C C . VAL A 1 28 ? 5.692 -12.396 -4.093 1.00 0.00 28 VAL A C 18
ATOM 25081 O O . VAL A 1 28 ? 4.913 -11.996 -3.226 1.00 0.00 28 VAL A O 18
ATOM 25094 N N . PRO A 1 29 ? 6.526 -11.569 -4.740 1.00 0.00 29 PRO A N 18
ATOM 25095 C CA . PRO A 1 29 ? 6.579 -10.129 -4.473 1.00 0.00 29 PRO A CA 18
ATOM 25096 C C . PRO A 1 29 ? 5.328 -9.403 -4.956 1.00 0.00 29 PRO A C 18
ATOM 25097 O O . PRO A 1 29 ? 4.939 -9.523 -6.117 1.00 0.00 29 PRO A O 18
ATOM 25108 N N . ALA A 1 30 ? 4.702 -8.650 -4.058 1.00 0.00 30 ALA A N 18
ATOM 25109 C CA . ALA A 1 30 ? 3.497 -7.902 -4.394 1.00 0.00 30 ALA A CA 18
ATOM 25110 C C . ALA A 1 30 ? 3.733 -6.400 -4.284 1.00 0.00 30 ALA A C 18
ATOM 25111 O O . ALA A 1 30 ? 3.733 -5.841 -3.188 1.00 0.00 30 ALA A O 18
ATOM 25118 N N . GLU A 1 31 ? 3.936 -5.754 -5.427 1.00 0.00 31 GLU A N 18
ATOM 25119 C CA . GLU A 1 31 ? 4.176 -4.315 -5.458 1.00 0.00 31 GLU A CA 18
ATOM 25120 C C . GLU A 1 31 ? 2.983 -3.577 -6.061 1.00 0.00 31 GLU A C 18
ATOM 25121 O O . GLU A 1 31 ? 2.100 -4.190 -6.661 1.00 0.00 31 GLU A O 18
ATOM 25133 N N . PHE A 1 32 ? 2.965 -2.259 -5.895 1.00 0.00 32 PHE A N 18
ATOM 25134 C CA . PHE A 1 32 ? 1.881 -1.438 -6.421 1.00 0.00 32 PHE A CA 18
ATOM 25135 C C . PHE A 1 32 ? 2.403 -0.080 -6.884 1.00 0.00 32 PHE A C 18
ATOM 25136 O O . PHE A 1 32 ? 3.576 0.243 -6.695 1.00 0.00 32 PHE A O 18
ATOM 25153 N N . SER A 1 33 ? 1.523 0.710 -7.491 1.00 0.00 33 SER A N 18
ATOM 25154 C CA . SER A 1 33 ? 1.895 2.030 -7.984 1.00 0.00 33 SER A CA 18
ATOM 25155 C C . SER A 1 33 ? 1.131 3.123 -7.242 1.00 0.00 33 SER A C 18
ATOM 25156 O O . SER A 1 33 ? -0.082 3.031 -7.056 1.00 0.00 33 SER A O 18
ATOM 25164 N N . ILE A 1 34 ? 1.852 4.157 -6.819 1.00 0.00 34 ILE A N 18
ATOM 25165 C CA . ILE A 1 34 ? 1.243 5.267 -6.098 1.00 0.00 34 ILE A CA 18
ATOM 25166 C C . ILE A 1 34 ? 1.338 6.561 -6.899 1.00 0.00 34 ILE A C 18
ATOM 25167 O O . ILE A 1 34 ? 2.430 7.072 -7.146 1.00 0.00 34 ILE A O 18
ATOM 25183 N N . TRP A 1 35 ? 0.186 7.087 -7.302 1.00 0.00 35 TRP A N 18
ATOM 25184 C CA . TRP A 1 35 ? 0.139 8.323 -8.076 1.00 0.00 35 TRP A CA 18
ATOM 25185 C C . TRP A 1 35 ? -0.253 9.502 -7.192 1.00 0.00 35 TRP A C 18
ATOM 25186 O O . TRP A 1 35 ? -1.432 9.710 -6.904 1.00 0.00 35 TRP A O 18
ATOM 25207 N N . THR A 1 36 ? 0.742 10.273 -6.765 1.00 0.00 36 THR A N 18
ATOM 25208 C CA . THR A 1 36 ? 0.500 11.431 -5.914 1.00 0.00 36 THR A CA 18
ATOM 25209 C C . THR A 1 36 ? 0.146 12.660 -6.745 1.00 0.00 36 THR A C 18
ATOM 25210 O O . THR A 1 36 ? 0.629 13.761 -6.479 1.00 0.00 36 THR A O 18
ATOM 25221 N N . ARG A 1 37 ? -0.699 12.463 -7.750 1.00 0.00 37 ARG A N 18
ATOM 25222 C CA . ARG A 1 37 ? -1.118 13.557 -8.621 1.00 0.00 37 ARG A CA 18
ATOM 25223 C C . ARG A 1 37 ? -1.926 14.592 -7.843 1.00 0.00 37 ARG A C 18
ATOM 25224 O O . ARG A 1 37 ? -1.621 15.783 -7.877 1.00 0.00 37 ARG A O 18
ATOM 25245 N N . GLU A 1 38 ? -2.956 14.127 -7.143 1.00 0.00 38 GLU A N 18
ATOM 25246 C CA . GLU A 1 38 ? -3.808 15.013 -6.358 1.00 0.00 38 GLU A CA 18
ATOM 25247 C C . GLU A 1 38 ? -3.016 15.671 -5.231 1.00 0.00 38 GLU A C 18
ATOM 25248 O O . GLU A 1 38 ? -2.997 16.894 -5.105 1.00 0.00 38 GLU A O 18
ATOM 25260 N N . ALA A 1 39 ? -2.365 14.849 -4.416 1.00 0.00 39 ALA A N 18
ATOM 25261 C CA . ALA A 1 39 ? -1.572 15.350 -3.300 1.00 0.00 39 ALA A CA 18
ATOM 25262 C C . ALA A 1 39 ? -0.606 16.437 -3.758 1.00 0.00 39 ALA A C 18
ATOM 25263 O O . ALA A 1 39 ? -0.748 17.602 -3.390 1.00 0.00 39 ALA A O 18
ATOM 25270 N N . GLY A 1 40 ? 0.377 16.048 -4.564 1.00 0.00 40 GLY A N 18
ATOM 25271 C CA . GLY A 1 40 ? 1.353 17.002 -5.058 1.00 0.00 40 GLY A CA 18
ATOM 25272 C C . GLY A 1 40 ? 2.747 16.735 -4.527 1.00 0.00 40 GLY A C 18
ATOM 25273 O O . GLY A 1 40 ? 3.654 16.398 -5.288 1.00 0.00 40 GLY A O 18
ATOM 25277 N N . ALA A 1 41 ? 2.919 16.885 -3.218 1.00 0.00 41 ALA A N 18
ATOM 25278 C CA . ALA A 1 41 ? 4.212 16.657 -2.586 1.00 0.00 41 ALA A CA 18
ATOM 25279 C C . ALA A 1 41 ? 4.044 16.217 -1.135 1.00 0.00 41 ALA A C 18
ATOM 25280 O O . ALA A 1 41 ? 3.144 16.679 -0.436 1.00 0.00 41 ALA A O 18
ATOM 25287 N N . GLY A 1 42 ? 4.919 15.321 -0.688 1.00 0.00 42 GLY A N 18
ATOM 25288 C CA . GLY A 1 42 ? 4.850 14.833 0.676 1.00 0.00 42 GLY A CA 18
ATOM 25289 C C . GLY A 1 42 ? 5.575 13.515 0.859 1.00 0.00 42 GLY A C 18
ATOM 25290 O O . GLY A 1 42 ? 5.768 12.767 -0.098 1.00 0.00 42 GLY A O 18
ATOM 25294 N N . GLY A 1 43 ? 5.980 13.229 2.094 1.00 0.00 43 GLY A N 18
ATOM 25295 C CA . GLY A 1 43 ? 6.685 11.992 2.376 1.00 0.00 43 GLY A CA 18
ATOM 25296 C C . GLY A 1 43 ? 5.780 10.779 2.303 1.00 0.00 43 GLY A C 18
ATOM 25297 O O . GLY A 1 43 ? 4.572 10.908 2.100 1.00 0.00 43 GLY A O 18
ATOM 25301 N N . LEU A 1 44 ? 6.363 9.598 2.465 1.00 0.00 44 LEU A N 18
ATOM 25302 C CA . LEU A 1 44 ? 5.601 8.354 2.416 1.00 0.00 44 LEU A CA 18
ATOM 25303 C C . LEU A 1 44 ? 6.232 7.293 3.310 1.00 0.00 44 LEU A C 18
ATOM 25304 O O . LEU A 1 44 ? 7.338 6.822 3.048 1.00 0.00 44 LEU A O 18
ATOM 25320 N N . SER A 1 45 ? 5.519 6.918 4.368 1.00 0.00 45 SER A N 18
ATOM 25321 C CA . SER A 1 45 ? 6.009 5.912 5.304 1.00 0.00 45 SER A CA 18
ATOM 25322 C C . SER A 1 45 ? 5.240 4.605 5.148 1.00 0.00 45 SER A C 18
ATOM 25323 O O . SER A 1 45 ? 4.070 4.512 5.523 1.00 0.00 45 SER A O 18
ATOM 25331 N N . ILE A 1 46 ? 5.904 3.597 4.593 1.00 0.00 46 ILE A N 18
ATOM 25332 C CA . ILE A 1 46 ? 5.284 2.294 4.388 1.00 0.00 46 ILE A CA 18
ATOM 25333 C C . ILE A 1 46 ? 5.908 1.240 5.296 1.00 0.00 46 ILE A C 18
ATOM 25334 O O . ILE A 1 46 ? 7.125 1.059 5.309 1.00 0.00 46 ILE A O 18
ATOM 25350 N N . ALA A 1 47 ? 5.065 0.544 6.053 1.00 0.00 47 ALA A N 18
ATOM 25351 C CA . ALA A 1 47 ? 5.533 -0.496 6.960 1.00 0.00 47 ALA A CA 18
ATOM 25352 C C . ALA A 1 47 ? 4.630 -1.723 6.902 1.00 0.00 47 ALA A C 18
ATOM 25353 O O . ALA A 1 47 ? 3.487 -1.688 7.356 1.00 0.00 47 ALA A O 18
ATOM 25360 N N . VAL A 1 48 ? 5.151 -2.809 6.337 1.00 0.00 48 VAL A N 18
ATOM 25361 C CA . VAL A 1 48 ? 4.392 -4.047 6.220 1.00 0.00 48 VAL A CA 18
ATOM 25362 C C . VAL A 1 48 ? 4.449 -4.852 7.514 1.00 0.00 48 VAL A C 18
ATOM 25363 O O . VAL A 1 48 ? 5.527 -5.209 7.986 1.00 0.00 48 VAL A O 18
ATOM 25376 N N . GLU A 1 49 ? 3.279 -5.133 8.080 1.00 0.00 49 GLU A N 18
ATOM 25377 C CA . GLU A 1 49 ? 3.197 -5.897 9.321 1.00 0.00 49 GLU A CA 18
ATOM 25378 C C . GLU A 1 49 ? 2.167 -7.016 9.203 1.00 0.00 49 GLU A C 18
ATOM 25379 O O . GLU A 1 49 ? 0.995 -6.769 8.924 1.00 0.00 49 GLU A O 18
ATOM 25391 N N . GLY A 1 50 ? 2.615 -8.249 9.419 1.00 0.00 50 GLY A N 18
ATOM 25392 C CA . GLY A 1 50 ? 1.720 -9.389 9.332 1.00 0.00 50 GLY A CA 18
ATOM 25393 C C . GLY A 1 50 ? 2.090 -10.492 10.303 1.00 0.00 50 GLY A C 18
ATOM 25394 O O . GLY A 1 50 ? 2.827 -10.279 11.266 1.00 0.00 50 GLY A O 18
ATOM 25398 N N . PRO A 1 51 ? 1.572 -11.704 10.054 1.00 0.00 51 PRO A N 18
ATOM 25399 C CA . PRO A 1 51 ? 1.838 -12.869 10.903 1.00 0.00 51 PRO A CA 18
ATOM 25400 C C . PRO A 1 51 ? 3.279 -13.353 10.787 1.00 0.00 51 PRO A C 18
ATOM 25401 O O . PRO A 1 51 ? 3.718 -14.213 11.551 1.00 0.00 51 PRO A O 18
ATOM 25412 N N . SER A 1 52 ? 4.011 -12.795 9.828 1.00 0.00 52 SER A N 18
ATOM 25413 C CA . SER A 1 52 ? 5.402 -13.174 9.610 1.00 0.00 52 SER A CA 18
ATOM 25414 C C . SER A 1 52 ? 6.194 -12.013 9.014 1.00 0.00 52 SER A C 18
ATOM 25415 O O . SER A 1 52 ? 5.620 -11.054 8.498 1.00 0.00 52 SER A O 18
ATOM 25423 N N . LYS A 1 53 ? 7.517 -12.107 9.092 1.00 0.00 53 LYS A N 18
ATOM 25424 C CA . LYS A 1 53 ? 8.391 -11.066 8.561 1.00 0.00 53 LYS A CA 18
ATOM 25425 C C . LYS A 1 53 ? 8.160 -10.874 7.065 1.00 0.00 53 LYS A C 18
ATOM 25426 O O . LYS A 1 53 ? 7.979 -11.840 6.326 1.00 0.00 53 LYS A O 18
ATOM 25445 N N . ALA A 1 54 ? 8.167 -9.619 6.627 1.00 0.00 54 ALA A N 18
ATOM 25446 C CA . ALA A 1 54 ? 7.962 -9.300 5.220 1.00 0.00 54 ALA A CA 18
ATOM 25447 C C . ALA A 1 54 ? 9.059 -8.376 4.700 1.00 0.00 54 ALA A C 18
ATOM 25448 O O . ALA A 1 54 ? 9.440 -7.416 5.367 1.00 0.00 54 ALA A O 18
ATOM 25455 N N . GLU A 1 55 ? 9.563 -8.676 3.508 1.00 0.00 55 GLU A N 18
ATOM 25456 C CA . GLU A 1 55 ? 10.617 -7.873 2.900 1.00 0.00 55 GLU A CA 18
ATOM 25457 C C . GLU A 1 55 ? 10.034 -6.654 2.192 1.00 0.00 55 GLU A C 18
ATOM 25458 O O . GLU A 1 55 ? 8.877 -6.664 1.770 1.00 0.00 55 GLU A O 18
ATOM 25470 N N . ILE A 1 56 ? 10.841 -5.607 2.066 1.00 0.00 56 ILE A N 18
ATOM 25471 C CA . ILE A 1 56 ? 10.406 -4.381 1.409 1.00 0.00 56 ILE A CA 18
ATOM 25472 C C . ILE A 1 56 ? 11.532 -3.772 0.581 1.00 0.00 56 ILE A C 18
ATOM 25473 O O . ILE A 1 56 ? 12.591 -3.430 1.107 1.00 0.00 56 ILE A O 18
ATOM 25489 N N . THR A 1 57 ? 11.295 -3.635 -0.721 1.00 0.00 57 THR A N 18
ATOM 25490 C CA . THR A 1 57 ? 12.288 -3.066 -1.623 1.00 0.00 57 THR A CA 18
ATOM 25491 C C . THR A 1 57 ? 11.810 -1.738 -2.199 1.00 0.00 57 THR A C 18
ATOM 25492 O O . THR A 1 57 ? 10.876 -1.698 -3.000 1.00 0.00 57 THR A O 18
ATOM 25503 N N . PHE A 1 58 ? 12.458 -0.652 -1.788 1.00 0.00 58 PHE A N 18
ATOM 25504 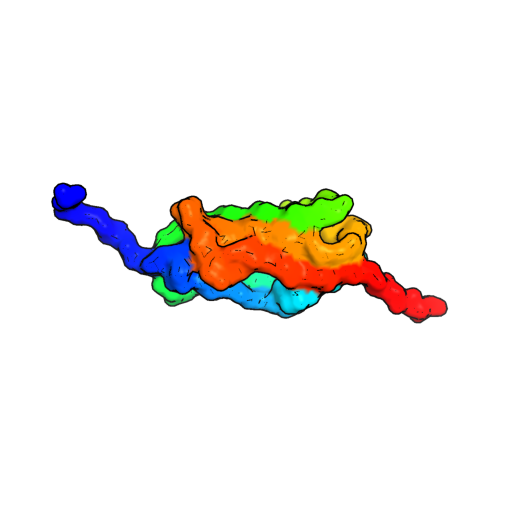C CA . PHE A 1 58 ? 12.099 0.678 -2.264 1.00 0.00 58 PHE A CA 18
ATOM 25505 C C . PHE A 1 58 ? 13.275 1.337 -2.978 1.00 0.00 58 PHE A C 18
ATOM 25506 O O . PHE A 1 58 ? 14.146 1.931 -2.343 1.00 0.00 58 PHE A O 18
ATOM 25523 N N . ASP A 1 59 ? 13.293 1.226 -4.301 1.00 0.00 59 ASP A N 18
ATOM 25524 C CA . ASP A 1 59 ? 14.362 1.812 -5.103 1.00 0.00 59 ASP A CA 18
ATOM 25525 C C . ASP A 1 59 ? 13.816 2.892 -6.030 1.00 0.00 59 ASP A C 18
ATOM 25526 O O . ASP A 1 59 ? 12.806 2.693 -6.706 1.00 0.00 59 ASP A O 18
ATOM 25535 N N . ASP A 1 60 ? 14.490 4.036 -6.057 1.00 0.00 60 ASP A N 18
ATOM 25536 C CA . ASP A 1 60 ? 14.073 5.150 -6.902 1.00 0.00 60 ASP A CA 18
ATOM 25537 C C . ASP A 1 60 ? 14.810 5.124 -8.238 1.00 0.00 60 ASP A C 18
ATOM 25538 O O . ASP A 1 60 ? 16.021 4.909 -8.287 1.00 0.00 60 ASP A O 18
ATOM 25547 N N . HIS A 1 61 ? 14.070 5.344 -9.320 1.00 0.00 61 HIS A N 18
ATOM 25548 C CA . HIS A 1 61 ? 14.653 5.344 -10.657 1.00 0.00 61 HIS A CA 18
ATOM 25549 C C . HIS A 1 61 ? 13.684 5.945 -11.672 1.00 0.00 61 HIS A C 18
ATOM 25550 O O . HIS A 1 61 ? 12.577 5.442 -11.861 1.00 0.00 61 HIS A O 18
ATOM 25564 N N . LYS A 1 62 ? 14.110 7.024 -12.321 1.00 0.00 62 LYS A N 18
ATOM 25565 C CA . LYS A 1 62 ? 13.281 7.693 -13.317 1.00 0.00 62 LYS A CA 18
ATOM 25566 C C . LYS A 1 62 ? 12.720 6.692 -14.321 1.00 0.00 62 LYS A C 18
ATOM 25567 O O . LYS A 1 62 ? 11.509 6.496 -14.407 1.00 0.00 62 LYS A O 18
ATOM 25586 N N . ASN A 1 63 ? 13.610 6.057 -15.078 1.00 0.00 63 ASN A N 18
ATOM 25587 C CA . ASN A 1 63 ? 13.204 5.074 -16.076 1.00 0.00 63 ASN A CA 18
ATOM 25588 C C . ASN A 1 63 ? 12.763 3.774 -15.411 1.00 0.00 63 ASN A C 18
ATOM 25589 O O . ASN A 1 63 ? 11.957 3.026 -15.959 1.00 0.00 63 ASN A O 18
ATOM 25600 N N . GLY A 1 64 ? 13.302 3.512 -14.223 1.00 0.00 64 GLY A N 18
ATOM 25601 C CA . GLY A 1 64 ? 12.953 2.302 -13.502 1.00 0.00 64 GLY A CA 18
ATOM 25602 C C . GLY A 1 64 ? 11.772 2.500 -12.574 1.00 0.00 64 GLY A C 18
ATOM 25603 O O . GLY A 1 64 ? 11.881 2.293 -11.365 1.00 0.00 64 GLY A O 18
ATOM 25607 N N . SER A 1 65 ? 10.639 2.904 -13.139 1.00 0.00 65 SER A N 18
ATOM 25608 C CA . SER A 1 65 ? 9.433 3.136 -12.352 1.00 0.00 65 SER A CA 18
ATOM 25609 C C . SER A 1 65 ? 8.746 1.818 -12.010 1.00 0.00 65 SER A C 18
ATOM 25610 O O . SER A 1 65 ? 8.176 1.157 -12.880 1.00 0.00 65 SER A O 18
ATOM 25618 N N . CYS A 1 66 ? 8.802 1.441 -10.738 1.00 0.00 66 CYS A N 18
ATOM 25619 C CA . CYS A 1 66 ? 8.186 0.201 -10.279 1.00 0.00 66 CYS A CA 18
ATOM 25620 C C . CYS A 1 66 ? 7.321 0.447 -9.048 1.00 0.00 66 CYS A C 18
ATOM 25621 O O . CYS A 1 66 ? 6.222 -0.095 -8.930 1.00 0.00 66 CYS A O 18
ATOM 25629 N N . GLY A 1 67 ? 7.824 1.268 -8.131 1.00 0.00 67 GLY A N 18
ATOM 25630 C CA . GLY A 1 67 ? 7.084 1.570 -6.919 1.00 0.00 67 GLY A CA 18
ATOM 25631 C C . GLY A 1 67 ? 7.609 0.813 -5.715 1.00 0.00 67 GLY A C 18
ATOM 25632 O O . GLY A 1 67 ? 8.810 0.565 -5.604 1.00 0.00 67 GLY A O 18
ATOM 25636 N N . VAL A 1 68 ? 6.707 0.447 -4.810 1.00 0.00 68 VAL A N 18
ATOM 25637 C CA . VAL A 1 68 ? 7.086 -0.285 -3.607 1.00 0.00 68 VAL A CA 18
ATOM 25638 C C . VAL A 1 68 ? 6.724 -1.761 -3.725 1.00 0.00 68 VAL A C 18
ATOM 25639 O O . VAL A 1 68 ? 5.589 -2.107 -4.055 1.00 0.00 68 VAL A O 18
ATOM 25652 N N . SER A 1 69 ? 7.694 -2.627 -3.453 1.00 0.00 69 SER A N 18
ATOM 25653 C CA . SER A 1 69 ? 7.478 -4.067 -3.531 1.00 0.00 69 SER A CA 18
ATOM 25654 C C . SER A 1 69 ? 7.752 -4.732 -2.186 1.00 0.00 69 SER A C 18
ATOM 25655 O O . SER A 1 69 ? 8.597 -4.275 -1.416 1.00 0.00 69 SER A O 18
ATOM 25663 N N . TYR A 1 70 ? 7.030 -5.813 -1.910 1.00 0.00 70 TYR A N 18
ATOM 25664 C CA . TYR A 1 70 ? 7.192 -6.541 -0.657 1.00 0.00 70 TYR A CA 18
ATOM 25665 C C . TYR A 1 70 ? 6.847 -8.016 -0.835 1.00 0.00 70 TYR A C 18
ATOM 25666 O O . TYR A 1 70 ? 5.944 -8.367 -1.595 1.00 0.00 70 TYR A O 18
ATOM 25684 N N . ILE A 1 71 ? 7.572 -8.876 -0.128 1.00 0.00 71 ILE A N 18
ATOM 25685 C CA . ILE A 1 71 ? 7.343 -10.313 -0.206 1.00 0.00 71 ILE A CA 18
ATOM 25686 C C . ILE A 1 71 ? 6.972 -10.885 1.158 1.00 0.00 71 ILE A C 18
ATOM 25687 O O . ILE A 1 71 ? 7.482 -10.443 2.188 1.00 0.00 71 ILE A O 18
ATOM 25703 N N . ALA A 1 72 ? 6.083 -11.873 1.158 1.00 0.00 72 ALA A N 18
ATOM 25704 C CA . ALA A 1 72 ? 5.647 -12.508 2.395 1.00 0.00 72 ALA A CA 18
ATOM 25705 C C . ALA A 1 72 ? 6.001 -13.992 2.404 1.00 0.00 72 ALA A C 18
ATOM 25706 O O . ALA A 1 72 ? 5.347 -14.799 1.743 1.00 0.00 72 ALA A O 18
ATOM 25713 N N . GLN A 1 73 ? 7.039 -14.344 3.156 1.00 0.00 73 GLN A N 18
ATOM 25714 C CA . GLN A 1 73 ? 7.479 -15.731 3.248 1.00 0.00 73 GLN A CA 18
ATOM 25715 C C . GLN A 1 73 ? 6.325 -16.643 3.654 1.00 0.00 73 GLN A C 18
ATOM 25716 O O . GLN A 1 73 ? 6.178 -17.745 3.128 1.00 0.00 73 GLN A O 18
ATOM 25730 N N . GLU A 1 74 ? 5.510 -16.174 4.594 1.00 0.00 74 GLU A N 18
ATOM 25731 C CA . GLU A 1 74 ? 4.370 -16.949 5.071 1.00 0.00 74 GLU A CA 18
ATOM 25732 C C . GLU A 1 74 ? 3.055 -16.287 4.666 1.00 0.00 74 GLU A C 18
ATOM 25733 O O . GLU A 1 74 ? 2.934 -15.063 4.625 1.00 0.00 74 GLU A O 18
ATOM 25745 N N . PRO A 1 75 ? 2.047 -17.117 4.359 1.00 0.00 75 PRO A N 18
ATOM 25746 C CA . PRO A 1 75 ? 0.723 -16.636 3.951 1.00 0.00 75 PRO A CA 18
ATOM 25747 C C . PRO A 1 75 ? -0.035 -15.981 5.101 1.00 0.00 75 PRO A C 18
ATOM 25748 O O . PRO A 1 75 ? 0.191 -16.300 6.268 1.00 0.00 75 PRO A O 18
ATOM 25759 N N . GLY A 1 76 ? -0.937 -15.064 4.764 1.00 0.00 76 GLY A N 18
ATOM 25760 C CA . GLY A 1 76 ? -1.716 -14.380 5.779 1.00 0.00 76 GLY A CA 18
ATOM 25761 C C . GLY A 1 76 ? -2.118 -12.982 5.356 1.00 0.00 76 GLY A C 18
ATOM 25762 O O . GLY A 1 76 ? -1.789 -12.540 4.257 1.00 0.00 76 GLY A O 18
ATOM 25766 N N . ASN A 1 77 ? -2.834 -12.283 6.231 1.00 0.00 77 ASN A N 18
ATOM 25767 C CA . ASN A 1 77 ? -3.284 -10.927 5.942 1.00 0.00 77 ASN A CA 18
ATOM 25768 C C . ASN A 1 77 ? -2.257 -9.900 6.410 1.00 0.00 77 ASN A C 18
ATOM 25769 O O . ASN A 1 77 ? -2.226 -9.527 7.582 1.00 0.00 77 ASN A O 18
ATOM 25780 N N . TYR A 1 78 ? -1.417 -9.448 5.485 1.00 0.00 78 TYR A N 18
ATOM 25781 C CA . TYR A 1 78 ? -0.387 -8.467 5.803 1.00 0.00 78 TYR A CA 18
ATOM 25782 C C . TYR A 1 78 ? -0.952 -7.052 5.762 1.00 0.00 78 TYR A C 18
ATOM 25783 O O . TYR A 1 78 ? -1.329 -6.553 4.702 1.00 0.00 78 TYR A O 18
ATOM 258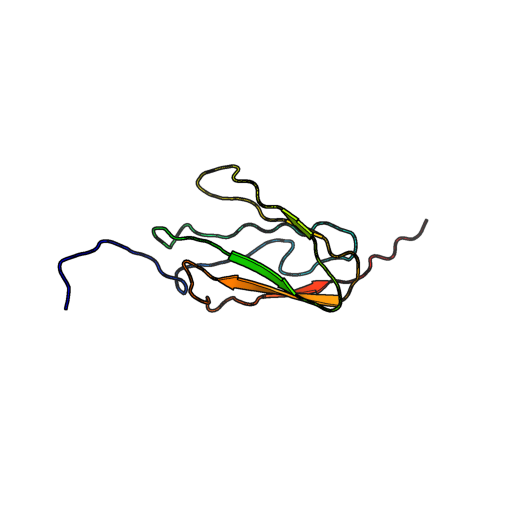01 N N . GLU A 1 79 ? -1.008 -6.409 6.924 1.00 0.00 79 GLU A N 18
ATOM 25802 C CA . GLU A 1 79 ? -1.527 -5.049 7.021 1.00 0.00 79 GLU A CA 18
ATOM 25803 C C . GLU A 1 79 ? -0.431 -4.027 6.733 1.00 0.00 79 GLU A C 18
ATOM 25804 O O . GLU A 1 79 ? 0.440 -3.782 7.566 1.00 0.00 79 GLU A O 18
ATOM 25816 N N . VAL A 1 80 ? -0.484 -3.433 5.544 1.00 0.00 80 VAL A N 18
ATOM 25817 C CA . VAL A 1 80 ? 0.502 -2.436 5.144 1.00 0.00 80 VAL A CA 18
ATOM 25818 C C . VAL A 1 80 ? 0.117 -1.050 5.646 1.00 0.00 80 VAL A C 18
ATOM 25819 O O . VAL A 1 80 ? -0.919 -0.505 5.262 1.00 0.00 80 VAL A O 18
ATOM 25832 N N . SER A 1 81 ? 0.957 -0.482 6.505 1.00 0.00 81 SER A N 18
ATOM 25833 C CA . SER A 1 81 ? 0.703 0.841 7.062 1.00 0.00 81 SER A CA 18
ATOM 25834 C C . SER A 1 81 ? 1.310 1.929 6.180 1.00 0.00 81 SER A C 18
ATOM 25835 O O . SER A 1 81 ? 2.515 1.934 5.925 1.00 0.00 81 SER A O 18
ATOM 25843 N N . ILE A 1 82 ? 0.467 2.846 5.719 1.00 0.00 82 ILE A N 18
ATOM 25844 C CA . ILE A 1 82 ? 0.922 3.939 4.867 1.00 0.00 82 ILE A CA 18
ATOM 25845 C C . ILE A 1 82 ? 0.616 5.292 5.500 1.00 0.00 82 ILE A C 18
ATOM 25846 O O . ILE A 1 82 ? -0.523 5.572 5.874 1.00 0.00 82 ILE A O 18
ATOM 25862 N N . LYS A 1 83 ? 1.641 6.130 5.614 1.00 0.00 83 LYS A N 18
ATOM 25863 C CA . LYS A 1 83 ? 1.484 7.457 6.199 1.00 0.00 83 LYS A CA 18
ATOM 25864 C C . LYS A 1 83 ? 2.080 8.526 5.288 1.00 0.00 83 LYS A C 18
ATOM 25865 O O . LYS A 1 83 ? 3.275 8.508 4.992 1.00 0.00 83 LYS A O 18
ATOM 25884 N N . PHE A 1 84 ? 1.239 9.458 4.850 1.00 0.00 84 PHE A N 18
ATOM 25885 C CA . PHE A 1 84 ? 1.684 10.535 3.974 1.00 0.00 84 PHE A CA 18
ATOM 25886 C C . PHE A 1 84 ? 1.981 11.800 4.774 1.00 0.00 84 PHE A C 18
ATOM 25887 O O . PHE A 1 84 ? 1.160 12.247 5.574 1.00 0.00 84 PHE A O 18
ATOM 25904 N N . ASN A 1 85 ? 3.160 12.372 4.553 1.00 0.00 85 ASN A N 18
ATOM 25905 C CA . ASN A 1 85 ? 3.566 13.583 5.254 1.00 0.00 85 ASN A CA 18
ATOM 25906 C C . ASN A 1 85 ? 3.224 13.494 6.738 1.00 0.00 85 ASN A C 18
ATOM 25907 O O . ASN A 1 85 ? 2.867 14.493 7.364 1.00 0.00 85 ASN A O 18
ATOM 25918 N N . ASP A 1 86 ? 3.334 12.292 7.294 1.00 0.00 86 ASP A N 18
ATOM 25919 C CA . ASP A 1 86 ? 3.039 12.073 8.705 1.00 0.00 86 ASP A CA 18
ATOM 25920 C C . ASP A 1 86 ? 1.537 12.147 8.963 1.00 0.00 86 ASP A C 18
ATOM 25921 O O . ASP A 1 86 ? 1.095 12.751 9.939 1.00 0.00 86 ASP A O 18
ATOM 25930 N N . GLU A 1 87 ? 0.758 11.529 8.080 1.00 0.00 87 GLU A N 18
ATOM 25931 C CA . GLU A 1 87 ? -0.694 11.527 8.211 1.00 0.00 87 GLU A CA 18
ATOM 25932 C C . GLU A 1 87 ? -1.284 10.211 7.712 1.00 0.00 87 GLU A C 18
ATOM 25933 O O . GLU A 1 87 ? -0.860 9.677 6.687 1.00 0.00 87 GLU A O 18
ATOM 25945 N N . HIS A 1 88 ? -2.265 9.694 8.445 1.00 0.00 88 HIS A N 18
ATOM 25946 C CA . HIS A 1 88 ? -2.915 8.441 8.077 1.00 0.00 88 HIS A CA 18
ATOM 25947 C C . HIS A 1 88 ? -4.032 8.684 7.067 1.00 0.00 88 HIS A C 18
ATOM 25948 O O . HIS A 1 88 ? -5.126 9.117 7.431 1.00 0.00 88 HIS A O 18
ATOM 25962 N N . ILE A 1 89 ? -3.750 8.404 5.800 1.00 0.00 89 ILE A N 18
ATOM 25963 C CA . ILE A 1 89 ? -4.731 8.592 4.739 1.00 0.00 89 ILE A CA 18
ATOM 25964 C C . ILE A 1 89 ? -5.994 7.781 5.009 1.00 0.00 89 ILE A C 18
ATOM 25965 O O . ILE A 1 89 ? -5.977 6.777 5.720 1.00 0.00 89 ILE A O 18
ATOM 25981 N N . PRO A 1 90 ? -7.118 8.224 4.425 1.00 0.00 90 PRO A N 18
ATOM 25982 C CA . PRO A 1 90 ? -8.411 7.554 4.585 1.00 0.00 90 PRO A CA 18
ATOM 25983 C C . PRO A 1 90 ? -8.457 6.205 3.874 1.00 0.00 90 PRO A C 18
ATOM 25984 O O . PRO A 1 90 ? -9.502 5.558 3.818 1.00 0.00 90 PRO A O 18
ATOM 25995 N N . GLU A 1 91 ? -7.317 5.787 3.333 1.00 0.00 91 GLU A N 18
ATOM 25996 C CA . GLU A 1 91 ? -7.228 4.516 2.625 1.00 0.00 91 GLU A CA 18
ATOM 25997 C C . GLU A 1 91 ? -6.282 3.558 3.343 1.00 0.00 91 GLU A C 18
ATOM 25998 O O . GLU A 1 91 ? -6.235 2.367 3.035 1.00 0.00 91 GLU A O 18
ATOM 26010 N N . SER A 1 92 ? -5.527 4.088 4.300 1.00 0.00 92 SER A N 18
ATOM 26011 C CA . SER A 1 92 ? -4.577 3.282 5.059 1.00 0.00 92 SER A CA 18
ATOM 26012 C C . SER A 1 92 ? -5.026 3.137 6.510 1.00 0.00 92 SER A C 18
ATOM 26013 O O . SER A 1 92 ? -5.775 3.959 7.040 1.00 0.00 92 SER A O 18
ATOM 26021 N N . PRO A 1 93 ? -4.557 2.068 7.170 1.00 0.00 93 PRO A N 18
ATOM 26022 C CA . PRO A 1 93 ? -3.666 1.084 6.548 1.00 0.00 93 PRO A CA 18
ATOM 26023 C C . PRO A 1 93 ? -4.375 0.244 5.492 1.00 0.00 93 PRO A C 18
ATOM 26024 O O . PRO A 1 93 ? -5.565 0.428 5.236 1.00 0.00 93 PRO A O 18
ATOM 26035 N N . TYR A 1 94 ? -3.637 -0.677 4.881 1.00 0.00 94 TYR A N 18
ATOM 26036 C CA . TYR A 1 94 ? -4.196 -1.544 3.851 1.00 0.00 94 TYR A CA 18
ATOM 26037 C C . TYR A 1 94 ? -4.216 -2.997 4.313 1.00 0.00 94 TYR A C 18
ATOM 26038 O O . TYR A 1 94 ? -3.375 -3.420 5.107 1.00 0.00 94 TYR A O 18
ATOM 26056 N N . LEU A 1 95 ? -5.182 -3.758 3.809 1.00 0.00 95 LEU A N 18
ATOM 26057 C CA . LEU A 1 95 ? -5.312 -5.167 4.168 1.00 0.00 95 LEU A CA 18
ATOM 26058 C C . LEU A 1 95 ? -5.192 -6.056 2.935 1.00 0.00 95 LEU A C 18
ATOM 26059 O O . LEU A 1 95 ? -6.125 -6.160 2.138 1.00 0.00 95 LEU A O 18
ATOM 26075 N N . VAL A 1 96 ? -4.038 -6.700 2.785 1.00 0.00 96 VAL A N 18
ATOM 26076 C CA . VAL A 1 96 ? -3.797 -7.584 1.651 1.00 0.00 96 VAL A CA 18
ATOM 26077 C C . VAL A 1 96 ? -3.733 -9.041 2.095 1.00 0.00 96 VAL A C 18
ATOM 26078 O O . VAL A 1 96 ? -2.734 -9.504 2.646 1.00 0.00 96 VAL A O 18
ATOM 26091 N N . PRO A 1 97 ? -4.823 -9.783 1.850 1.00 0.00 97 PRO A N 18
ATOM 26092 C CA . PRO A 1 97 ? -4.916 -11.199 2.216 1.00 0.00 97 PRO A CA 18
ATOM 26093 C C . PRO A 1 97 ? -4.006 -12.078 1.364 1.00 0.00 97 PRO A C 18
ATOM 26094 O O . PRO A 1 97 ? -4.390 -12.519 0.280 1.00 0.00 97 PRO A O 18
ATOM 26105 N N . VAL A 1 98 ? -2.800 -12.330 1.860 1.00 0.00 98 VAL A N 18
ATOM 26106 C CA . VAL A 1 98 ? -1.836 -13.158 1.144 1.00 0.00 98 VAL A CA 18
ATOM 26107 C C . VAL A 1 98 ? -2.087 -14.640 1.400 1.00 0.00 98 VAL A C 18
ATOM 26108 O O . VAL A 1 98 ? -2.466 -15.034 2.503 1.00 0.00 98 VAL A O 18
ATOM 26121 N N . ILE A 1 99 ? -1.873 -15.456 0.373 1.00 0.00 99 ILE A N 18
ATOM 26122 C CA . ILE A 1 99 ? -2.075 -16.895 0.488 1.00 0.00 99 ILE A CA 18
ATOM 26123 C C . ILE A 1 99 ? -0.946 -17.664 -0.188 1.00 0.00 99 ILE A C 18
ATOM 26124 O O . ILE A 1 99 ? -0.295 -17.155 -1.101 1.00 0.00 99 ILE A O 18
ATOM 26140 N N . ALA A 1 100 ? -0.720 -18.893 0.264 1.00 0.00 100 ALA A N 18
ATOM 26141 C CA . ALA A 1 100 ? 0.328 -19.734 -0.300 1.00 0.00 100 ALA A CA 18
ATOM 26142 C C . ALA A 1 100 ? -0.124 -20.371 -1.610 1.00 0.00 100 ALA A C 18
ATOM 26143 O O . ALA A 1 100 ? -1.009 -21.227 -1.640 1.00 0.00 100 ALA A O 18
ATOM 26150 N N . PRO A 1 101 ? 0.494 -19.945 -2.722 1.00 0.00 101 PRO A N 18
ATOM 26151 C CA . PRO A 1 101 ? 0.171 -20.461 -4.055 1.00 0.00 101 PRO A CA 18
ATOM 26152 C C . PRO A 1 101 ? 0.619 -21.907 -4.242 1.00 0.00 101 PRO A C 18
ATOM 26153 O O . PRO A 1 101 ? 1.786 -22.236 -4.034 1.00 0.00 101 PRO A O 18
ATOM 26164 N N . SER A 1 102 ? -0.317 -22.764 -4.637 1.00 0.00 102 SER A N 18
ATOM 26165 C CA . SER A 1 102 ? -0.019 -24.176 -4.849 1.00 0.00 102 SER A CA 18
ATOM 26166 C C . SER A 1 102 ? 0.498 -24.416 -6.264 1.00 0.00 102 SER A C 18
ATOM 26167 O O . SER A 1 102 ? -0.227 -24.915 -7.125 1.00 0.00 102 SER A O 18
ATOM 26175 N N . ASP A 1 103 ? 1.756 -24.056 -6.496 1.00 0.00 103 ASP A N 18
ATOM 26176 C CA . ASP A 1 103 ? 2.372 -24.232 -7.806 1.00 0.00 103 ASP A CA 18
ATOM 26177 C C . ASP A 1 103 ? 3.453 -25.308 -7.758 1.00 0.00 103 ASP A C 18
ATOM 26178 O O . ASP A 1 103 ? 4.132 -25.474 -6.746 1.00 0.00 103 ASP A O 18
ATOM 26187 N N . ASP A 1 104 ? 3.604 -26.036 -8.859 1.00 0.00 104 ASP A N 18
ATOM 26188 C CA . ASP A 1 104 ? 4.601 -27.097 -8.943 1.00 0.00 104 ASP A CA 18
ATOM 26189 C C . ASP A 1 104 ? 5.819 -26.636 -9.740 1.00 0.00 104 ASP A C 18
ATOM 26190 O O . ASP A 1 104 ? 6.958 -26.877 -9.345 1.00 0.00 104 ASP A O 18
ATOM 26199 N N . ALA A 1 105 ? 5.566 -25.973 -10.864 1.00 0.00 105 ALA A N 18
ATOM 26200 C CA . ALA A 1 105 ? 6.641 -25.478 -11.716 1.00 0.00 105 ALA A CA 18
ATOM 26201 C C . ALA A 1 105 ? 7.091 -24.088 -11.280 1.00 0.00 105 ALA A C 18
ATOM 26202 O O . ALA A 1 105 ? 6.453 -23.087 -11.607 1.00 0.00 105 ALA A O 18
ATOM 26209 N N . GLY A 1 1 ? -11.172 23.242 11.028 1.00 0.00 1 GLY A N 19
ATOM 26210 C CA . GLY A 1 1 ? -12.274 24.029 11.549 1.00 0.00 1 GLY A CA 19
ATOM 26211 C C . GLY A 1 1 ? -11.835 25.404 12.014 1.00 0.00 1 GLY A C 19
ATOM 26212 O O . GLY A 1 1 ? -11.547 26.280 11.198 1.00 0.00 1 GLY A O 19
ATOM 26216 N N . SER A 1 2 ? -11.787 25.595 13.328 1.00 0.00 2 SER A N 19
ATOM 26217 C CA . SER A 1 2 ? -11.387 26.875 13.900 1.00 0.00 2 SER A CA 19
ATOM 26218 C C . SER A 1 2 ? -9.944 27.208 13.530 1.00 0.00 2 SER A C 19
ATOM 26219 O O . SER A 1 2 ? -9.677 28.214 12.873 1.00 0.00 2 SER A O 19
ATOM 26227 N N . SER A 1 3 ? -9.018 26.356 13.957 1.00 0.00 3 SER A N 19
ATOM 26228 C CA . SER A 1 3 ? -7.603 26.560 13.675 1.00 0.00 3 SER A CA 19
ATOM 26229 C C . SER A 1 3 ? -7.071 25.474 12.745 1.00 0.00 3 SER A C 19
ATOM 26230 O O . SER A 1 3 ? -6.572 24.445 13.196 1.00 0.00 3 SER A O 19
ATOM 26238 N N . GLY A 1 4 ? -7.184 25.712 11.441 1.00 0.00 4 GLY A N 19
ATOM 26239 C CA . GLY A 1 4 ? -6.712 24.745 10.466 1.00 0.00 4 GLY A CA 19
ATOM 26240 C C . GLY A 1 4 ? -6.543 25.349 9.087 1.00 0.00 4 GLY A C 19
ATOM 26241 O O . GLY A 1 4 ? -7.526 25.615 8.394 1.00 0.00 4 GLY A O 19
ATOM 26245 N N . SER A 1 5 ? -5.294 25.567 8.686 1.00 0.00 5 SER A N 19
ATOM 26246 C CA . SER A 1 5 ? -5.000 26.148 7.381 1.00 0.00 5 SER A CA 19
ATOM 26247 C C . SER A 1 5 ? -4.766 25.058 6.341 1.00 0.00 5 SER A C 19
ATOM 26248 O O . SER A 1 5 ? -4.194 24.009 6.643 1.00 0.00 5 SER A O 19
ATOM 26256 N N . SER A 1 6 ? -5.211 25.312 5.115 1.00 0.00 6 SER A N 19
ATOM 26257 C CA . SER A 1 6 ? -5.054 24.351 4.031 1.00 0.00 6 SER A CA 19
ATOM 26258 C C . SER A 1 6 ? -4.434 25.013 2.803 1.00 0.00 6 SER A C 19
ATOM 26259 O O . SER A 1 6 ? -4.585 26.216 2.590 1.00 0.00 6 SER A O 19
ATOM 26267 N N . GLY A 1 7 ? -3.736 24.219 1.998 1.00 0.00 7 GLY A N 19
ATOM 26268 C CA . GLY A 1 7 ? -3.103 24.745 0.803 1.00 0.00 7 GLY A CA 19
ATOM 26269 C C . GLY A 1 7 ? -3.680 24.150 -0.467 1.00 0.00 7 GLY A C 19
ATOM 26270 O O . GLY A 1 7 ? -4.522 24.763 -1.120 1.00 0.00 7 GLY A O 19
ATOM 26274 N N . GLU A 1 8 ? -3.221 22.953 -0.819 1.00 0.00 8 GLU A N 19
ATOM 26275 C CA . GLU A 1 8 ? -3.695 22.277 -2.020 1.00 0.00 8 GLU A CA 19
ATOM 26276 C C . GLU A 1 8 ? -4.429 20.987 -1.667 1.00 0.00 8 GLU A C 19
ATOM 26277 O O . GLU A 1 8 ? -5.463 20.668 -2.251 1.00 0.00 8 GLU A O 19
ATOM 26289 N N . GLY A 1 9 ? -3.884 20.248 -0.704 1.00 0.00 9 GLY A N 19
ATOM 26290 C CA . GLY A 1 9 ? -4.499 19.001 -0.288 1.00 0.00 9 GLY A CA 19
ATOM 26291 C C . GLY A 1 9 ? -3.800 18.380 0.905 1.00 0.00 9 GLY A C 19
ATOM 26292 O O . GLY A 1 9 ? -3.788 18.951 1.994 1.00 0.00 9 GLY A O 19
ATOM 26296 N N . GLY A 1 10 ? -3.215 17.202 0.699 1.00 0.00 10 GLY A N 19
ATOM 26297 C CA . GLY A 1 10 ? -2.520 16.521 1.776 1.00 0.00 10 GLY A CA 19
ATOM 26298 C C . GLY A 1 10 ? -2.592 15.013 1.649 1.00 0.00 10 GLY A C 19
ATOM 26299 O O . GLY A 1 10 ? -2.166 14.446 0.642 1.00 0.00 10 GLY A O 19
ATOM 26303 N N . ALA A 1 11 ? -3.132 14.360 2.672 1.00 0.00 11 ALA A N 19
ATOM 26304 C CA . ALA A 1 11 ? -3.258 12.908 2.672 1.00 0.00 11 ALA A CA 19
ATOM 26305 C C . ALA A 1 11 ? -4.587 12.473 2.062 1.00 0.00 11 ALA A C 19
ATOM 26306 O O . ALA A 1 11 ? -4.618 11.738 1.076 1.00 0.00 11 ALA A O 19
ATOM 26313 N N . HIS A 1 12 ? -5.683 12.932 2.658 1.00 0.00 12 HIS A N 19
ATOM 26314 C CA . HIS A 1 12 ? -7.016 12.589 2.174 1.00 0.00 12 HIS A CA 19
ATOM 26315 C C . HIS A 1 12 ? -7.058 12.591 0.649 1.00 0.00 12 HIS A C 19
ATOM 26316 O O . HIS A 1 12 ? -7.859 11.886 0.037 1.00 0.00 12 HIS A O 19
ATOM 26330 N N . LYS A 1 13 ? -6.188 13.391 0.039 1.00 0.00 13 LYS A N 19
ATOM 26331 C CA . LYS A 1 13 ? -6.123 13.486 -1.414 1.00 0.00 13 LYS A CA 19
ATOM 26332 C C . LYS A 1 13 ? -5.038 12.572 -1.971 1.00 0.00 13 LYS A C 19
ATOM 26333 O O . LYS A 1 13 ? -4.344 12.925 -2.926 1.00 0.00 13 LYS A O 19
ATOM 26352 N N . VAL A 1 14 ? -4.896 11.394 -1.371 1.00 0.00 14 VAL A N 19
ATOM 26353 C CA . VAL A 1 14 ? -3.896 10.428 -1.810 1.00 0.00 14 VAL A CA 19
ATOM 26354 C C . VAL A 1 14 ? -4.482 9.022 -1.871 1.00 0.00 14 VAL A C 19
ATOM 26355 O O . VAL A 1 14 ? -4.762 8.410 -0.841 1.00 0.00 14 VAL A O 19
ATOM 26368 N N . ARG A 1 15 ? -4.662 8.515 -3.086 1.00 0.00 15 ARG A N 19
ATOM 26369 C CA . ARG A 1 15 ? -5.214 7.180 -3.284 1.00 0.00 15 ARG A CA 19
ATOM 26370 C C . ARG A 1 15 ? -4.149 6.223 -3.807 1.00 0.00 15 ARG A C 19
ATOM 26371 O O . ARG A 1 15 ? -3.332 6.588 -4.651 1.00 0.00 15 ARG A O 19
ATOM 26392 N N . ALA A 1 16 ? -4.163 4.994 -3.299 1.00 0.00 16 ALA A N 19
ATOM 26393 C CA . ALA A 1 16 ? -3.200 3.983 -3.716 1.00 0.00 16 ALA A CA 19
ATOM 26394 C C . ALA A 1 16 ? -3.899 2.787 -4.352 1.00 0.00 16 ALA A C 19
ATOM 26395 O O . ALA A 1 16 ? -4.870 2.262 -3.808 1.00 0.00 16 ALA A O 19
ATOM 26402 N N . GLY A 1 17 ? -3.399 2.361 -5.508 1.00 0.00 17 GLY A N 19
ATOM 26403 C CA . GLY A 1 17 ? -3.990 1.230 -6.200 1.00 0.00 17 GLY A CA 19
ATOM 26404 C C . GLY A 1 17 ? -2.961 0.410 -6.954 1.00 0.00 17 GLY A C 19
ATOM 26405 O O . GLY A 1 17 ? -1.759 0.576 -6.756 1.00 0.00 17 GLY A O 19
ATOM 26409 N N . GLY A 1 18 ? -3.435 -0.479 -7.821 1.00 0.00 18 GLY A N 19
ATOM 26410 C CA . GLY A 1 18 ? -2.536 -1.315 -8.593 1.00 0.00 18 GLY A CA 19
ATOM 26411 C C . GLY A 1 18 ? -2.618 -2.776 -8.197 1.00 0.00 18 GLY A C 19
ATOM 26412 O O . GLY A 1 18 ? -3.291 -3.143 -7.233 1.00 0.00 18 GLY A O 19
ATOM 26416 N N . PRO A 1 19 ? -1.923 -3.638 -8.953 1.00 0.00 19 PRO A N 19
ATOM 26417 C CA . PRO A 1 19 ? -1.906 -5.082 -8.695 1.00 0.00 19 PRO A CA 19
ATOM 26418 C C . PRO A 1 19 ? -1.145 -5.434 -7.421 1.00 0.00 19 PRO A C 19
ATOM 26419 O O . PRO A 1 19 ? 0.081 -5.350 -7.375 1.00 0.00 19 PRO A O 19
ATOM 26430 N N . GLY A 1 20 ? -1.882 -5.829 -6.387 1.00 0.00 20 GLY A N 19
ATOM 26431 C CA . GLY A 1 20 ? -1.259 -6.188 -5.127 1.00 0.00 20 GLY A CA 19
ATOM 26432 C C . GLY A 1 20 ? -2.134 -5.860 -3.933 1.00 0.00 20 GLY A C 19
ATOM 26433 O O . GLY A 1 20 ? -2.464 -6.739 -3.136 1.00 0.00 20 GLY A O 19
ATOM 26437 N N . LEU A 1 21 ? -2.510 -4.592 -3.809 1.00 0.00 21 LEU A N 19
ATOM 26438 C CA . LEU A 1 21 ? -3.352 -4.149 -2.703 1.00 0.00 21 LEU A CA 19
ATOM 26439 C C . LEU A 1 21 ? -4.645 -4.957 -2.644 1.00 0.00 21 LEU A C 19
ATOM 26440 O O . LEU A 1 21 ? -5.207 -5.169 -1.570 1.00 0.00 21 LEU A O 19
ATOM 26456 N N . GLU A 1 22 ? -5.109 -5.406 -3.806 1.00 0.00 22 GLU A N 19
ATOM 26457 C CA . GLU A 1 22 ? -6.335 -6.191 -3.886 1.00 0.00 22 GLU A CA 19
ATOM 26458 C C . GLU A 1 22 ? -6.138 -7.571 -3.264 1.00 0.00 22 GLU A C 19
ATOM 26459 O O . GLU A 1 22 ? -7.033 -8.098 -2.602 1.00 0.00 22 GLU A O 19
ATOM 26471 N N . ARG A 1 23 ? -4.962 -8.150 -3.481 1.00 0.00 23 ARG A N 19
ATOM 26472 C CA . ARG A 1 23 ? -4.648 -9.468 -2.944 1.00 0.00 23 ARG A CA 19
ATOM 26473 C C . ARG A 1 23 ? -3.175 -9.803 -3.151 1.00 0.00 23 ARG A C 19
ATOM 26474 O O . ARG A 1 23 ? -2.566 -9.390 -4.137 1.00 0.00 23 ARG A O 19
ATOM 26495 N N . GLY A 1 24 ? -2.605 -10.555 -2.214 1.00 0.00 24 GLY A N 19
ATOM 26496 C CA . GLY A 1 24 ? -1.207 -10.933 -2.313 1.00 0.00 24 GLY A CA 19
ATOM 26497 C C . GLY A 1 24 ? -1.011 -12.436 -2.305 1.00 0.00 24 GLY A C 19
ATOM 26498 O O . GLY A 1 24 ? -1.971 -13.193 -2.169 1.00 0.00 24 GLY A O 19
ATOM 26502 N N . GLU A 1 25 ? 0.238 -12.869 -2.452 1.00 0.00 25 GLU A N 19
ATOM 26503 C CA . GLU A 1 25 ? 0.556 -14.291 -2.463 1.00 0.00 25 GLU A CA 19
ATOM 26504 C C . GLU A 1 25 ? 1.915 -14.550 -1.821 1.00 0.00 25 GLU A C 19
ATOM 26505 O O . GLU A 1 25 ? 2.902 -13.886 -2.141 1.00 0.00 25 GLU A O 19
ATOM 26517 N N . ALA A 1 26 ? 1.960 -15.518 -0.912 1.00 0.00 26 ALA A N 19
ATOM 26518 C CA . ALA A 1 26 ? 3.197 -15.867 -0.225 1.00 0.00 26 ALA A CA 19
ATOM 26519 C C . ALA A 1 26 ? 4.268 -16.312 -1.216 1.00 0.00 26 ALA A C 19
ATOM 26520 O O . ALA A 1 26 ? 4.018 -17.152 -2.080 1.00 0.00 26 ALA A O 19
ATOM 26527 N N . GLY A 1 27 ? 5.463 -15.743 -1.085 1.00 0.00 27 GLY A N 19
ATOM 26528 C CA . GLY A 1 27 ? 6.554 -16.094 -1.975 1.00 0.00 27 GLY A CA 19
ATOM 26529 C C . GLY A 1 27 ? 6.514 -15.315 -3.275 1.00 0.00 27 GLY A C 19
ATOM 26530 O O . GLY A 1 27 ? 7.444 -15.385 -4.079 1.00 0.00 27 GLY A O 19
ATOM 26534 N N . VAL A 1 28 ? 5.433 -14.570 -3.484 1.00 0.00 28 VAL A N 19
ATOM 26535 C CA . VAL A 1 28 ? 5.276 -13.774 -4.696 1.00 0.00 28 VAL A CA 19
ATOM 26536 C C . VAL A 1 28 ? 5.425 -12.287 -4.399 1.00 0.00 28 VAL A C 19
ATOM 26537 O O . VAL A 1 28 ? 4.717 -11.719 -3.567 1.00 0.00 28 VAL A O 19
ATOM 26550 N N . PRO A 1 29 ? 6.367 -11.636 -5.097 1.00 0.00 29 PRO A N 19
ATOM 26551 C CA . PRO A 1 29 ? 6.632 -10.204 -4.927 1.00 0.00 29 PRO A CA 19
ATOM 26552 C C . PRO A 1 29 ? 5.498 -9.338 -5.464 1.00 0.00 29 PRO A C 19
ATOM 26553 O O . PRO A 1 29 ? 5.293 -9.248 -6.675 1.00 0.00 29 PRO A O 19
ATOM 26564 N N . ALA A 1 30 ? 4.765 -8.701 -4.557 1.00 0.00 30 ALA A N 19
ATOM 26565 C CA . ALA A 1 30 ? 3.654 -7.839 -4.941 1.00 0.00 30 ALA A CA 19
ATOM 26566 C C . ALA A 1 30 ? 4.113 -6.395 -5.114 1.00 0.00 30 ALA A C 19
ATOM 26567 O O . ALA A 1 30 ? 4.333 -5.684 -4.136 1.00 0.00 30 ALA A O 19
ATOM 26574 N N . GLU A 1 31 ? 4.255 -5.971 -6.366 1.00 0.00 31 GLU A N 19
ATOM 26575 C CA . GLU A 1 31 ? 4.689 -4.612 -6.666 1.00 0.00 31 GLU A CA 19
ATOM 26576 C C . GLU A 1 31 ? 3.498 -3.723 -7.009 1.00 0.00 31 GLU A C 19
ATOM 26577 O O . GLU A 1 31 ? 2.670 -4.073 -7.852 1.00 0.00 31 GLU A O 19
ATOM 26589 N N . PHE A 1 32 ? 3.416 -2.572 -6.351 1.00 0.00 32 PHE A N 19
ATOM 26590 C CA . PHE A 1 32 ? 2.325 -1.632 -6.585 1.00 0.00 32 PHE A CA 19
ATOM 26591 C C . PHE A 1 32 ? 2.851 -0.204 -6.694 1.00 0.00 32 PHE A C 19
ATOM 26592 O O . PHE A 1 32 ? 3.632 0.247 -5.855 1.00 0.00 32 PHE A O 19
ATOM 26609 N N . SER A 1 33 ? 2.418 0.502 -7.734 1.00 0.00 33 SER A N 19
ATOM 26610 C CA . SER A 1 33 ? 2.848 1.877 -7.955 1.00 0.00 33 SER A CA 19
ATOM 26611 C C . SER A 1 33 ? 1.904 2.859 -7.269 1.00 0.00 33 SER A C 19
ATOM 26612 O O . SER A 1 33 ? 0.702 2.608 -7.159 1.00 0.00 33 SER A O 19
ATOM 26620 N N . ILE A 1 34 ? 2.454 3.977 -6.809 1.00 0.00 34 ILE A N 19
ATOM 26621 C CA . ILE A 1 34 ? 1.661 4.998 -6.134 1.00 0.00 34 ILE A CA 19
ATOM 26622 C C . ILE A 1 34 ? 1.987 6.389 -6.668 1.00 0.00 34 ILE A C 19
ATOM 26623 O O . ILE A 1 34 ? 3.118 6.860 -6.550 1.00 0.00 34 ILE A O 19
ATOM 26639 N N . TRP A 1 35 ? 0.989 7.040 -7.252 1.00 0.00 35 TRP A N 19
ATOM 26640 C CA . TRP A 1 35 ? 1.168 8.379 -7.802 1.00 0.00 35 TRP A CA 19
ATOM 26641 C C . TRP A 1 35 ? 0.234 9.375 -7.125 1.00 0.00 35 TRP A C 19
ATOM 26642 O O . TRP A 1 35 ? -0.988 9.238 -7.187 1.00 0.00 35 TRP A O 19
ATOM 26663 N N . THR A 1 36 ? 0.816 10.381 -6.478 1.00 0.00 36 THR A N 19
ATOM 26664 C CA . THR A 1 36 ? 0.035 11.400 -5.788 1.00 0.00 36 THR A CA 19
ATOM 26665 C C . THR A 1 36 ? 0.145 12.747 -6.494 1.00 0.00 36 THR A C 19
ATOM 26666 O O . THR A 1 36 ? 0.393 13.772 -5.859 1.00 0.00 36 THR A O 19
ATOM 26677 N N . ARG A 1 37 ? -0.044 12.739 -7.809 1.00 0.00 37 ARG A N 19
ATOM 26678 C CA . ARG A 1 37 ? 0.034 13.960 -8.601 1.00 0.00 37 ARG A CA 19
ATOM 26679 C C . ARG A 1 37 ? -1.016 14.970 -8.148 1.00 0.00 37 ARG A C 19
ATOM 26680 O O . ARG A 1 37 ? -0.715 16.147 -7.950 1.00 0.00 37 ARG A O 19
ATOM 26701 N N . GLU A 1 38 ? -2.249 14.501 -7.986 1.00 0.00 38 GLU A N 19
ATOM 26702 C CA . GLU A 1 38 ? -3.344 15.363 -7.558 1.00 0.00 38 GLU A CA 19
ATOM 26703 C C . GLU A 1 38 ? -3.042 15.993 -6.200 1.00 0.00 38 GLU A C 19
ATOM 26704 O O . GLU A 1 38 ? -3.233 17.192 -6.005 1.00 0.00 38 GLU A O 19
ATOM 26716 N N . ALA A 1 39 ? -2.569 15.174 -5.267 1.00 0.00 39 ALA A N 19
ATOM 26717 C CA . ALA A 1 39 ? -2.239 15.649 -3.929 1.00 0.00 39 ALA A CA 19
ATOM 26718 C C . ALA A 1 39 ? -1.116 16.680 -3.975 1.00 0.00 39 ALA A C 19
ATOM 26719 O O . ALA A 1 39 ? -1.201 17.734 -3.348 1.00 0.00 39 ALA A O 19
ATOM 26726 N N . GLY A 1 40 ? -0.061 16.366 -4.721 1.00 0.00 40 GLY A N 19
ATOM 26727 C CA . GLY A 1 40 ? 1.065 17.275 -4.834 1.00 0.00 40 GLY A CA 19
ATOM 26728 C C . GLY A 1 40 ? 2.388 16.545 -4.965 1.00 0.00 40 GLY A C 19
ATOM 26729 O O . GLY A 1 40 ? 2.684 15.965 -6.010 1.00 0.00 40 GLY A O 19
ATOM 26733 N N . ALA A 1 41 ? 3.186 16.575 -3.903 1.00 0.00 41 ALA A N 19
ATOM 26734 C CA . ALA A 1 41 ? 4.484 15.911 -3.904 1.00 0.00 41 ALA A CA 19
ATOM 26735 C C . ALA A 1 41 ? 5.138 15.983 -2.529 1.00 0.00 41 ALA A C 19
ATOM 26736 O O . ALA A 1 41 ? 5.386 17.068 -2.003 1.00 0.00 41 ALA A O 19
ATOM 26743 N N . GLY A 1 42 ? 5.415 14.818 -1.949 1.00 0.00 42 GLY A N 19
ATOM 26744 C CA . GLY A 1 42 ? 6.038 14.772 -0.638 1.00 0.00 42 GLY A CA 19
ATOM 26745 C C . GLY A 1 42 ? 6.698 13.436 -0.358 1.00 0.00 42 GLY A C 19
ATOM 26746 O O . GLY A 1 42 ? 7.213 12.788 -1.267 1.00 0.00 42 GLY A O 19
ATOM 26750 N N . GLY A 1 43 ? 6.684 13.026 0.907 1.00 0.00 43 GLY A N 19
ATOM 26751 C CA . GLY A 1 43 ? 7.292 11.762 1.282 1.00 0.00 43 GLY A CA 19
ATOM 26752 C C . GLY A 1 43 ? 6.262 10.686 1.568 1.00 0.00 43 GLY A C 19
ATOM 26753 O O . GLY A 1 43 ? 5.187 10.971 2.099 1.00 0.00 43 GLY A O 19
ATOM 26757 N N . LEU A 1 44 ? 6.588 9.449 1.215 1.00 0.00 44 LEU A N 19
ATOM 26758 C CA . LEU A 1 44 ? 5.683 8.326 1.434 1.00 0.00 44 LEU A CA 19
ATOM 26759 C C . LEU A 1 44 ? 6.306 7.301 2.377 1.00 0.00 44 LEU A C 19
ATOM 26760 O O . LEU A 1 44 ? 7.526 7.148 2.425 1.00 0.00 44 LEU A O 19
ATOM 26776 N N . SER A 1 45 ? 5.458 6.600 3.123 1.00 0.00 45 SER A N 19
ATOM 26777 C CA . SER A 1 45 ? 5.925 5.591 4.066 1.00 0.00 45 SER A CA 19
ATOM 26778 C C . SER A 1 45 ? 5.210 4.262 3.837 1.00 0.00 45 SER A C 19
ATOM 26779 O O . SER A 1 45 ? 4.037 4.232 3.465 1.00 0.00 45 SER A O 19
ATOM 26787 N N . ILE A 1 46 ? 5.927 3.166 4.061 1.00 0.00 46 ILE A N 19
ATOM 26788 C CA . ILE A 1 46 ? 5.361 1.834 3.881 1.00 0.00 46 ILE A CA 19
ATOM 26789 C C . ILE A 1 46 ? 5.891 0.865 4.934 1.00 0.00 46 ILE A C 19
ATOM 26790 O O . ILE A 1 46 ? 7.100 0.700 5.088 1.00 0.00 46 ILE A O 19
ATOM 26806 N N . ALA A 1 47 ? 4.974 0.226 5.653 1.00 0.00 47 ALA A N 19
ATOM 26807 C CA . ALA A 1 47 ? 5.348 -0.730 6.689 1.00 0.00 47 ALA A CA 19
ATOM 26808 C C . ALA A 1 47 ? 4.432 -1.949 6.666 1.00 0.00 47 ALA A C 19
ATOM 26809 O O . ALA A 1 47 ? 3.253 -1.860 7.006 1.00 0.00 47 ALA A O 19
ATOM 26816 N N . VAL A 1 48 ? 4.984 -3.090 6.261 1.00 0.00 48 VAL A N 19
ATOM 26817 C CA . VAL A 1 48 ? 4.217 -4.328 6.195 1.00 0.00 48 VAL A CA 19
ATOM 26818 C C . VAL A 1 48 ? 4.355 -5.130 7.484 1.00 0.00 48 VAL A C 19
ATOM 26819 O O . VAL A 1 48 ? 5.397 -5.732 7.743 1.00 0.00 48 VAL A O 19
ATOM 26832 N N . GLU A 1 49 ? 3.297 -5.134 8.288 1.00 0.00 49 GLU A N 19
ATOM 26833 C CA . GLU A 1 49 ? 3.301 -5.863 9.551 1.00 0.00 49 GLU A CA 19
ATOM 26834 C C . GLU A 1 49 ? 2.251 -6.970 9.544 1.00 0.00 49 GLU A C 19
ATOM 26835 O O . GLU A 1 49 ? 1.061 -6.711 9.373 1.00 0.00 49 GLU A O 19
ATOM 26847 N N . GLY A 1 50 ? 2.702 -8.207 9.730 1.00 0.00 50 GLY A N 19
ATOM 26848 C CA . GLY A 1 50 ? 1.789 -9.336 9.740 1.00 0.00 50 GLY A CA 19
ATOM 26849 C C . GLY A 1 50 ? 2.221 -10.421 10.707 1.00 0.00 50 GLY A C 19
ATOM 26850 O O . GLY A 1 50 ? 2.984 -10.181 11.642 1.00 0.00 50 GLY A O 19
ATOM 26854 N N . PRO A 1 51 ? 1.724 -11.647 10.486 1.00 0.00 51 PRO A N 19
ATOM 26855 C CA . PRO A 1 51 ? 2.048 -12.797 11.335 1.00 0.00 51 PRO A CA 19
ATOM 26856 C C . PRO A 1 51 ? 3.496 -13.248 11.174 1.00 0.00 51 PRO A C 19
ATOM 26857 O O . PRO A 1 51 ? 4.002 -14.038 11.970 1.00 0.00 51 PRO A O 19
ATOM 26868 N N . SER A 1 52 ? 4.157 -12.739 10.139 1.00 0.00 52 SER A N 19
ATOM 26869 C CA . SER A 1 52 ? 5.545 -13.091 9.871 1.00 0.00 52 SER A CA 19
ATOM 26870 C C . SER A 1 52 ? 6.304 -11.906 9.282 1.00 0.00 52 SER A C 19
ATOM 26871 O O . SER A 1 52 ? 5.739 -10.831 9.080 1.00 0.00 52 SER A O 19
ATOM 26879 N N . LYS A 1 53 ? 7.588 -12.111 9.007 1.00 0.00 53 LYS A N 19
ATOM 26880 C CA . LYS A 1 53 ? 8.426 -11.061 8.440 1.00 0.00 53 LYS A CA 19
ATOM 26881 C C . LYS A 1 53 ? 8.215 -10.951 6.933 1.00 0.00 53 LYS A C 19
ATOM 26882 O O . LYS A 1 53 ? 8.120 -11.960 6.235 1.00 0.00 53 LYS A O 19
ATOM 26901 N N . ALA A 1 54 ? 8.143 -9.720 6.438 1.00 0.00 54 ALA A N 19
ATOM 26902 C CA . ALA A 1 54 ? 7.947 -9.479 5.014 1.00 0.00 54 ALA A CA 19
ATOM 26903 C C . ALA A 1 54 ? 9.008 -8.531 4.466 1.00 0.00 54 ALA A C 19
ATOM 26904 O O . ALA A 1 54 ? 9.319 -7.512 5.081 1.00 0.00 54 ALA A O 19
ATOM 26911 N N . GLU A 1 55 ? 9.561 -8.875 3.308 1.00 0.00 55 GLU A N 19
ATOM 26912 C CA . GLU A 1 55 ? 10.590 -8.054 2.679 1.00 0.00 55 GLU A CA 19
ATOM 26913 C C . GLU A 1 55 ? 9.971 -6.843 1.987 1.00 0.00 55 GLU A C 19
ATOM 26914 O O . GLU A 1 55 ? 8.818 -6.881 1.559 1.00 0.00 55 GLU A O 19
ATOM 26926 N N . ILE A 1 56 ? 10.746 -5.769 1.883 1.00 0.00 56 ILE A N 19
ATOM 26927 C CA . ILE A 1 56 ? 10.276 -4.547 1.243 1.00 0.00 56 ILE A CA 19
ATOM 26928 C C . ILE A 1 56 ? 11.397 -3.865 0.468 1.00 0.00 56 ILE A C 19
ATOM 26929 O O . ILE A 1 56 ? 12.514 -3.718 0.968 1.00 0.00 56 ILE A O 19
ATOM 26945 N N . THR A 1 57 ? 11.094 -3.447 -0.757 1.00 0.00 57 THR A N 19
ATOM 26946 C CA . THR A 1 57 ? 12.076 -2.779 -1.602 1.00 0.00 57 THR A CA 19
ATOM 26947 C C . THR A 1 57 ? 11.643 -1.355 -1.929 1.00 0.00 57 THR A C 19
ATOM 26948 O O . THR A 1 57 ? 10.751 -1.140 -2.750 1.00 0.00 57 THR A O 19
ATOM 26959 N N . PHE A 1 58 ? 12.280 -0.385 -1.282 1.00 0.00 58 PHE A N 19
ATOM 26960 C CA . PHE A 1 58 ? 11.960 1.020 -1.504 1.00 0.00 58 PHE A CA 19
ATOM 26961 C C . PHE A 1 58 ? 13.197 1.797 -1.949 1.00 0.00 58 PHE A C 19
ATOM 26962 O O . PHE A 1 58 ? 14.069 2.112 -1.139 1.00 0.00 58 PHE A O 19
ATOM 26979 N N . ASP A 1 59 ? 13.265 2.100 -3.240 1.00 0.00 59 ASP A N 19
ATOM 26980 C CA . ASP A 1 59 ? 14.393 2.838 -3.794 1.00 0.00 59 ASP A CA 19
ATOM 26981 C C . ASP A 1 59 ? 13.911 4.013 -4.640 1.00 0.00 59 ASP A C 19
ATOM 26982 O O . ASP A 1 59 ? 13.277 3.824 -5.678 1.00 0.00 59 ASP A O 19
ATOM 26991 N N . ASP A 1 60 ? 14.214 5.225 -4.189 1.00 0.00 60 ASP A N 19
ATOM 26992 C CA . ASP A 1 60 ? 13.812 6.430 -4.904 1.00 0.00 60 ASP A CA 19
ATOM 26993 C C . ASP A 1 60 ? 15.000 7.053 -5.631 1.00 0.00 60 ASP A C 19
ATOM 26994 O O . ASP A 1 60 ? 15.814 7.752 -5.027 1.00 0.00 60 ASP A O 19
ATOM 27003 N N . HIS A 1 61 ? 15.094 6.792 -6.931 1.00 0.00 61 HIS A N 19
ATOM 27004 C CA . HIS A 1 61 ? 16.183 7.327 -7.741 1.00 0.00 61 HIS A CA 19
ATOM 27005 C C . HIS A 1 61 ? 15.655 8.308 -8.783 1.00 0.00 61 HIS A C 19
ATOM 27006 O O . HIS A 1 61 ? 14.467 8.307 -9.106 1.00 0.00 61 HIS A O 19
ATOM 27020 N N . LYS A 1 62 ? 16.545 9.146 -9.304 1.00 0.00 62 LYS A N 19
ATOM 27021 C CA . LYS A 1 62 ? 16.170 10.133 -10.309 1.00 0.00 62 LYS A CA 19
ATOM 27022 C C . LYS A 1 62 ? 15.734 9.453 -11.603 1.00 0.00 62 LYS A C 19
ATOM 27023 O O . LYS A 1 62 ? 14.637 9.695 -12.104 1.00 0.00 62 LYS A O 19
ATOM 27042 N N . ASN A 1 63 ? 16.602 8.601 -12.140 1.00 0.00 63 ASN A N 19
ATOM 27043 C CA . ASN A 1 63 ? 16.307 7.885 -13.376 1.00 0.00 63 ASN A CA 19
ATOM 27044 C C . ASN A 1 63 ? 16.190 6.385 -13.121 1.00 0.00 63 ASN A C 19
ATOM 27045 O O . ASN A 1 63 ? 16.451 5.573 -14.007 1.00 0.00 63 ASN A O 19
ATOM 27056 N N . GLY A 1 64 ? 15.793 6.027 -11.903 1.00 0.00 64 GLY A N 19
ATOM 27057 C CA . GLY A 1 64 ? 15.647 4.626 -11.553 1.00 0.00 64 GLY A CA 19
ATOM 27058 C C . GLY A 1 64 ? 14.613 4.403 -10.468 1.00 0.00 64 GLY A C 19
ATOM 27059 O O . GLY A 1 64 ? 14.937 3.925 -9.381 1.00 0.00 64 GLY A O 19
ATOM 27063 N N . SER A 1 65 ? 13.364 4.752 -10.763 1.00 0.00 65 SER A N 19
ATOM 27064 C CA . SER A 1 65 ? 12.280 4.593 -9.801 1.00 0.00 65 SER A CA 19
ATOM 27065 C C . SER A 1 65 ? 11.602 3.236 -9.965 1.00 0.00 65 SER A C 19
ATOM 27066 O O . SER A 1 65 ? 10.621 3.104 -10.697 1.00 0.00 65 SER A O 19
ATOM 27074 N N . CYS A 1 66 ? 12.135 2.230 -9.279 1.00 0.00 66 CYS A N 19
ATOM 27075 C CA . CYS A 1 66 ? 11.583 0.881 -9.348 1.00 0.00 66 CYS A CA 19
ATOM 27076 C C . CYS A 1 66 ? 10.131 0.864 -8.884 1.00 0.00 66 CYS A C 19
ATOM 27077 O O . CYS A 1 66 ? 9.268 0.275 -9.535 1.00 0.00 66 CYS A O 19
ATOM 27085 N N . GLY A 1 67 ? 9.867 1.511 -7.754 1.00 0.00 67 GLY A N 19
ATOM 27086 C CA . GLY A 1 67 ? 8.518 1.556 -7.221 1.00 0.00 67 GLY A CA 19
ATOM 27087 C C . GLY A 1 67 ? 8.433 1.005 -5.812 1.00 0.00 67 GLY A C 19
ATOM 27088 O O . GLY A 1 67 ? 9.264 1.323 -4.961 1.00 0.00 67 GLY A O 19
ATOM 27092 N N . VAL A 1 68 ? 7.423 0.177 -5.562 1.00 0.00 68 VAL A N 19
ATOM 27093 C CA . VAL A 1 68 ? 7.231 -0.420 -4.245 1.00 0.00 68 VAL A CA 19
ATOM 27094 C C . VAL A 1 68 ? 6.897 -1.903 -4.357 1.00 0.00 68 VAL A C 19
ATOM 27095 O O . VAL A 1 68 ? 5.877 -2.278 -4.936 1.00 0.00 68 VAL A O 19
ATOM 27108 N N . SER A 1 69 ? 7.763 -2.744 -3.800 1.00 0.00 69 SER A N 19
ATOM 27109 C CA . SER A 1 69 ? 7.561 -4.187 -3.840 1.00 0.00 69 SER A CA 19
ATOM 27110 C C . SER A 1 69 ? 7.786 -4.805 -2.464 1.00 0.00 69 SER A C 19
ATOM 27111 O O . SER A 1 69 ? 8.575 -4.299 -1.664 1.00 0.00 69 SER A O 19
ATOM 27119 N N . TYR A 1 70 ? 7.087 -5.902 -2.194 1.00 0.00 70 TYR A N 19
ATOM 27120 C CA . TYR A 1 70 ? 7.208 -6.589 -0.913 1.00 0.00 70 TYR A CA 19
ATOM 27121 C C . TYR A 1 70 ? 6.829 -8.061 -1.047 1.00 0.00 70 TYR A C 19
ATOM 27122 O O . TYR A 1 70 ? 5.897 -8.410 -1.772 1.00 0.00 70 TYR A O 19
ATOM 27140 N N . ILE A 1 71 ? 7.558 -8.920 -0.342 1.00 0.00 71 ILE A N 19
ATOM 27141 C CA . ILE A 1 71 ? 7.298 -10.353 -0.380 1.00 0.00 71 ILE A CA 19
ATOM 27142 C C . ILE A 1 71 ? 6.941 -10.884 1.005 1.00 0.00 71 ILE A C 19
ATOM 27143 O O . ILE A 1 71 ? 7.504 -10.453 2.011 1.00 0.00 71 ILE A O 19
ATOM 27159 N N . ALA A 1 72 ? 6.002 -11.824 1.048 1.00 0.00 72 ALA A N 19
ATOM 27160 C CA . ALA A 1 72 ? 5.573 -12.417 2.309 1.00 0.00 72 ALA A CA 19
ATOM 27161 C C . ALA A 1 72 ? 5.906 -13.905 2.358 1.00 0.00 72 ALA A C 19
ATOM 27162 O O . ALA A 1 72 ? 5.185 -14.729 1.798 1.00 0.00 72 ALA A O 19
ATOM 27169 N N . GLN A 1 73 ? 7.005 -14.238 3.029 1.00 0.00 73 GLN A N 19
ATOM 27170 C CA . GLN A 1 73 ? 7.433 -15.626 3.149 1.00 0.00 73 GLN A CA 19
ATOM 27171 C C . GLN A 1 73 ? 6.246 -16.540 3.440 1.00 0.00 73 GLN A C 19
ATOM 27172 O O . GLN A 1 73 ? 5.984 -17.486 2.699 1.00 0.00 73 GLN A O 19
ATOM 27186 N N . GLU A 1 74 ? 5.534 -16.248 4.523 1.00 0.00 74 GLU A N 19
ATOM 27187 C CA . GLU A 1 74 ? 4.376 -17.044 4.912 1.00 0.00 74 GLU A CA 19
ATOM 27188 C C . GLU A 1 74 ? 3.078 -16.299 4.615 1.00 0.00 74 GLU A C 19
ATOM 27189 O O . GLU A 1 74 ? 2.990 -15.078 4.748 1.00 0.00 74 GLU A O 19
ATOM 27201 N N . PRO A 1 75 ? 2.046 -17.049 4.204 1.00 0.00 75 PRO A N 19
ATOM 27202 C CA . PRO A 1 75 ? 0.734 -16.482 3.879 1.00 0.00 75 PRO A CA 19
ATOM 27203 C C . PRO A 1 75 ? -0.001 -15.976 5.115 1.00 0.00 75 PRO A C 19
ATOM 27204 O O . PRO A 1 75 ? 0.213 -16.470 6.222 1.00 0.00 75 PRO A O 19
ATOM 27215 N N . GLY A 1 76 ? -0.868 -14.987 4.921 1.00 0.00 76 GLY A N 19
ATOM 27216 C CA . GLY A 1 76 ? -1.622 -14.431 6.029 1.00 0.00 76 GLY A CA 19
ATOM 27217 C C . GLY A 1 76 ? -2.154 -13.044 5.731 1.00 0.00 76 GLY A C 19
ATOM 27218 O O . GLY A 1 76 ? -2.027 -12.550 4.611 1.00 0.00 76 GLY A O 19
ATOM 27222 N N . ASN A 1 77 ? -2.756 -12.413 6.735 1.00 0.00 77 ASN A N 19
ATOM 27223 C CA . ASN A 1 77 ? -3.313 -11.076 6.573 1.00 0.00 77 ASN A CA 19
ATOM 27224 C C . ASN A 1 77 ? -2.284 -10.010 6.941 1.00 0.00 77 ASN A C 19
ATOM 27225 O O . ASN A 1 77 ? -2.100 -9.689 8.115 1.00 0.00 77 ASN A O 19
ATOM 27236 N N . TYR A 1 78 ? -1.616 -9.468 5.929 1.00 0.00 78 TYR A N 19
ATOM 27237 C CA . TYR A 1 78 ? -0.603 -8.440 6.145 1.00 0.00 78 TYR A CA 19
ATOM 27238 C C . TYR A 1 78 ? -1.226 -7.048 6.116 1.00 0.00 78 TYR A C 19
ATOM 27239 O O . TYR A 1 78 ? -1.970 -6.709 5.196 1.00 0.00 78 TYR A O 19
ATOM 27257 N N . GLU A 1 79 ? -0.916 -6.246 7.130 1.00 0.00 79 GLU A N 19
ATOM 27258 C CA . GLU A 1 79 ? -1.445 -4.890 7.220 1.00 0.00 79 GLU A CA 19
ATOM 27259 C C . GLU A 1 79 ? -0.360 -3.861 6.915 1.00 0.00 79 GLU A C 19
ATOM 27260 O O . GLU A 1 79 ? 0.502 -3.586 7.748 1.00 0.00 79 GLU A O 19
ATOM 27272 N N . VAL A 1 80 ? -0.410 -3.298 5.711 1.00 0.00 80 VAL A N 19
ATOM 27273 C CA . VAL A 1 80 ? 0.567 -2.300 5.294 1.00 0.00 80 VAL A CA 19
ATOM 27274 C C . VAL A 1 80 ? 0.148 -0.902 5.738 1.00 0.00 80 VAL A C 19
ATOM 27275 O O . VAL A 1 80 ? -0.876 -0.380 5.298 1.00 0.00 80 VAL A O 19
ATOM 27288 N N . SER A 1 81 ? 0.948 -0.301 6.613 1.00 0.00 81 SER A N 19
ATOM 27289 C CA . SER A 1 81 ? 0.659 1.036 7.120 1.00 0.00 81 SER A CA 19
ATOM 27290 C C . SER A 1 81 ? 1.332 2.100 6.259 1.00 0.00 81 SER A C 19
ATOM 27291 O O . SER A 1 81 ? 2.558 2.148 6.157 1.00 0.00 81 SER A O 19
ATOM 27299 N N . ILE A 1 82 ? 0.521 2.952 5.640 1.00 0.00 82 ILE A N 19
ATOM 27300 C CA . ILE A 1 82 ? 1.037 4.017 4.790 1.00 0.00 82 ILE A CA 19
ATOM 27301 C C . ILE A 1 82 ? 0.729 5.390 5.379 1.00 0.00 82 ILE A C 19
ATOM 27302 O O . ILE A 1 82 ? -0.387 5.649 5.830 1.00 0.00 82 ILE A O 19
ATOM 27318 N N . LYS A 1 83 ? 1.726 6.268 5.369 1.00 0.00 83 LYS A N 19
ATOM 27319 C CA . LYS A 1 83 ? 1.563 7.617 5.899 1.00 0.00 83 LYS A CA 19
ATOM 27320 C C . LYS A 1 83 ? 2.121 8.653 4.930 1.00 0.00 83 LYS A C 19
ATOM 27321 O O . LYS A 1 83 ? 3.316 8.662 4.635 1.00 0.00 83 LYS A O 19
ATOM 27340 N N . PHE A 1 84 ? 1.248 9.526 4.437 1.00 0.00 84 PHE A N 19
ATOM 27341 C CA . PHE A 1 84 ? 1.654 10.568 3.501 1.00 0.00 84 PHE A CA 19
ATOM 27342 C C . PHE A 1 84 ? 1.939 11.876 4.234 1.00 0.00 84 PHE A C 19
ATOM 27343 O O . PHE A 1 84 ? 1.020 12.576 4.656 1.00 0.00 84 PHE A O 19
ATOM 27360 N N . ASN A 1 85 ? 3.221 12.198 4.380 1.00 0.00 85 ASN A N 19
ATOM 27361 C CA . ASN A 1 85 ? 3.629 13.421 5.062 1.00 0.00 85 ASN A CA 19
ATOM 27362 C C . ASN A 1 85 ? 3.231 13.382 6.534 1.00 0.00 85 ASN A C 19
ATOM 27363 O O . ASN A 1 85 ? 2.775 14.381 7.092 1.00 0.00 85 ASN A O 19
ATOM 27374 N N . ASP A 1 86 ? 3.406 12.222 7.158 1.00 0.00 86 ASP A N 19
ATOM 27375 C CA . ASP A 1 86 ? 3.066 12.052 8.565 1.00 0.00 86 ASP A CA 19
ATOM 27376 C C . ASP A 1 86 ? 1.557 12.120 8.773 1.00 0.00 86 ASP A C 19
ATOM 27377 O O . ASP A 1 86 ? 1.079 12.716 9.737 1.00 0.00 86 ASP A O 19
ATOM 27386 N N . GLU A 1 87 ? 0.812 11.503 7.861 1.00 0.00 87 GLU A N 19
ATOM 27387 C CA . GLU A 1 87 ? -0.645 11.495 7.943 1.00 0.00 87 GLU A CA 19
ATOM 27388 C C . GLU A 1 87 ? -1.207 10.147 7.502 1.00 0.00 87 GLU A C 19
ATOM 27389 O O . GLU A 1 87 ? -0.767 9.575 6.505 1.00 0.00 87 GLU A O 19
ATOM 27401 N N . HIS A 1 88 ? -2.184 9.646 8.252 1.00 0.00 88 HIS A N 19
ATOM 27402 C CA . HIS A 1 88 ? -2.808 8.365 7.939 1.00 0.00 88 HIS A CA 19
ATOM 27403 C C . HIS A 1 88 ? -3.987 8.553 6.990 1.00 0.00 88 HIS A C 19
ATOM 27404 O O . HIS A 1 88 ? -5.099 8.861 7.423 1.00 0.00 88 HIS A O 19
ATOM 27418 N N . ILE A 1 89 ? -3.738 8.366 5.699 1.00 0.00 89 ILE A N 19
ATOM 27419 C CA . ILE A 1 89 ? -4.780 8.515 4.691 1.00 0.00 89 ILE A CA 19
ATOM 27420 C C . ILE A 1 89 ? -6.006 7.678 5.040 1.00 0.00 89 ILE A C 19
ATOM 27421 O O . ILE A 1 89 ? -5.930 6.700 5.784 1.00 0.00 89 ILE A O 19
ATOM 27437 N N . PRO A 1 90 ? -7.166 8.070 4.491 1.00 0.00 90 PRO A N 19
ATOM 27438 C CA . PRO A 1 90 ? -8.431 7.369 4.728 1.00 0.00 90 PRO A CA 19
ATOM 27439 C C . PRO A 1 90 ? -8.466 5.996 4.064 1.00 0.00 90 PRO A C 19
ATOM 27440 O O . PRO A 1 90 ? -9.482 5.303 4.107 1.00 0.00 90 PRO A O 19
ATOM 27451 N N . GLU A 1 91 ? -7.351 5.612 3.451 1.00 0.00 91 GLU A N 19
ATOM 27452 C CA . GLU A 1 91 ? -7.256 4.322 2.777 1.00 0.00 91 GLU A CA 19
ATOM 27453 C C . GLU A 1 91 ? -6.251 3.414 3.479 1.00 0.00 91 GLU A C 19
ATOM 27454 O O . GLU A 1 91 ? -6.184 2.216 3.207 1.00 0.00 91 GLU A O 19
ATOM 27466 N N . SER A 1 92 ? -5.471 3.994 4.386 1.00 0.00 92 SER A N 19
ATOM 27467 C CA . SER A 1 92 ? -4.466 3.239 5.126 1.00 0.00 92 SER A CA 19
ATOM 27468 C C . SER A 1 92 ? -4.789 3.220 6.616 1.00 0.00 92 SER A C 19
ATOM 27469 O O . SER A 1 92 ? -5.464 4.104 7.142 1.00 0.00 92 SER A O 19
ATOM 27477 N N . PRO A 1 93 ? -4.293 2.188 7.315 1.00 0.00 93 PRO A N 19
ATOM 27478 C CA . PRO A 1 93 ? -3.488 1.129 6.699 1.00 0.00 93 PRO A CA 19
ATOM 27479 C C . PRO A 1 93 ? -4.310 0.237 5.775 1.00 0.00 93 PRO A C 19
ATOM 27480 O O . PRO A 1 93 ? -5.540 0.293 5.777 1.00 0.00 93 PRO A O 19
ATOM 27491 N N . TYR A 1 94 ? -3.624 -0.585 4.989 1.00 0.00 94 TYR A N 19
ATOM 27492 C CA . TYR A 1 94 ? -4.292 -1.488 4.059 1.00 0.00 94 TYR A CA 19
ATOM 27493 C C . TYR A 1 94 ? -4.192 -2.933 4.536 1.00 0.00 94 TYR A C 19
ATOM 27494 O O . TYR A 1 94 ? -3.223 -3.318 5.190 1.00 0.00 94 TYR A O 19
ATOM 27512 N N . LEU A 1 95 ? -5.201 -3.730 4.202 1.00 0.00 95 LEU A N 19
ATOM 27513 C CA . LEU A 1 95 ? -5.229 -5.135 4.596 1.00 0.00 95 LEU A CA 19
ATOM 27514 C C . LEU A 1 95 ? -5.287 -6.042 3.370 1.00 0.00 95 LEU A C 19
ATOM 27515 O O . LEU A 1 95 ? -6.313 -6.126 2.695 1.00 0.00 95 LEU A O 19
ATOM 27531 N N . VAL A 1 96 ? -4.179 -6.721 3.090 1.00 0.00 96 VAL A N 19
ATOM 27532 C CA . VAL A 1 96 ? -4.106 -7.625 1.949 1.00 0.00 96 VAL A CA 19
ATOM 27533 C C . VAL A 1 96 ? -3.979 -9.075 2.403 1.00 0.00 96 VAL A C 19
ATOM 27534 O O . VAL A 1 96 ? -2.969 -9.487 2.973 1.00 0.00 96 VAL A O 19
ATOM 27547 N N . PRO A 1 97 ? -5.029 -9.869 2.145 1.00 0.00 97 PRO A N 19
ATOM 27548 C CA . PRO A 1 97 ? -5.059 -11.287 2.518 1.00 0.00 97 PRO A CA 19
ATOM 27549 C C . PRO A 1 97 ? -4.096 -12.126 1.687 1.00 0.00 97 PRO A C 19
ATOM 27550 O O . PRO A 1 97 ? -4.446 -12.607 0.609 1.00 0.00 97 PRO A O 19
ATOM 27561 N N . VAL A 1 98 ? -2.880 -12.299 2.195 1.00 0.00 98 VAL A N 19
ATOM 27562 C CA . VAL A 1 98 ? -1.865 -13.082 1.500 1.00 0.00 98 VAL A CA 19
ATOM 27563 C C . VAL A 1 98 ? -2.095 -14.576 1.694 1.00 0.00 98 VAL A C 19
ATOM 27564 O O . VAL A 1 98 ? -2.346 -15.035 2.809 1.00 0.00 98 VAL A O 19
ATOM 27577 N N . ILE A 1 99 ? -2.007 -15.330 0.603 1.00 0.00 99 ILE A N 19
ATOM 27578 C CA . ILE A 1 99 ? -2.205 -16.773 0.655 1.00 0.00 99 ILE A CA 19
ATOM 27579 C C . ILE A 1 99 ? -1.111 -17.505 -0.116 1.00 0.00 99 ILE A C 19
ATOM 27580 O O . ILE A 1 99 ? -0.500 -16.947 -1.026 1.00 0.00 99 ILE A O 19
ATOM 27596 N N . ALA A 1 100 ? -0.872 -18.759 0.254 1.00 0.00 100 ALA A N 19
ATOM 27597 C CA . ALA A 1 100 ? 0.145 -19.569 -0.406 1.00 0.00 100 ALA A CA 19
ATOM 27598 C C . ALA A 1 100 ? -0.382 -20.152 -1.713 1.00 0.00 100 ALA A C 19
ATOM 27599 O O . ALA A 1 100 ? -1.317 -20.952 -1.732 1.00 0.00 100 ALA A O 19
ATOM 27606 N N . PRO A 1 101 ? 0.232 -19.743 -2.834 1.00 0.00 101 PRO A N 19
ATOM 27607 C CA . PRO A 1 101 ? -0.158 -20.212 -4.166 1.00 0.00 101 PRO A CA 19
ATOM 27608 C C . PRO A 1 101 ? 0.197 -21.677 -4.391 1.00 0.00 101 PRO A C 19
ATOM 27609 O O . PRO A 1 101 ? 1.345 -22.083 -4.211 1.00 0.00 101 PRO A O 19
ATOM 27620 N N . SER A 1 102 ? -0.796 -22.468 -4.786 1.00 0.00 102 SER A N 19
ATOM 27621 C CA . SER A 1 102 ? -0.590 -23.890 -5.033 1.00 0.00 102 SER A CA 19
ATOM 27622 C C . SER A 1 102 ? 0.162 -24.111 -6.342 1.00 0.00 102 SER A C 19
ATOM 27623 O O . SER A 1 102 ? -0.393 -23.935 -7.426 1.00 0.00 102 SER A O 19
ATOM 27631 N N . ASP A 1 103 ? 1.428 -24.497 -6.232 1.00 0.00 103 ASP A N 19
ATOM 27632 C CA . ASP A 1 103 ? 2.257 -24.743 -7.407 1.00 0.00 103 ASP A CA 19
ATOM 27633 C C . ASP A 1 103 ? 1.972 -26.122 -7.994 1.00 0.00 103 ASP A C 19
ATOM 27634 O O . ASP A 1 103 ? 1.485 -27.015 -7.299 1.00 0.00 103 ASP A O 19
ATOM 27643 N N . ASP A 1 104 ? 2.277 -26.288 -9.276 1.00 0.00 104 ASP A N 19
ATOM 27644 C CA . ASP A 1 104 ? 2.053 -27.558 -9.957 1.00 0.00 104 ASP A CA 19
ATOM 27645 C C . ASP A 1 104 ? 3.265 -28.473 -9.813 1.00 0.00 104 ASP A C 19
ATOM 27646 O O . ASP A 1 104 ? 3.152 -29.597 -9.328 1.00 0.00 104 ASP A O 19
ATOM 27655 N N . ALA A 1 105 ? 4.425 -27.981 -10.239 1.00 0.00 105 ALA A N 19
ATOM 27656 C CA . ALA A 1 105 ? 5.658 -28.754 -10.156 1.00 0.00 105 ALA A CA 19
ATOM 27657 C C . ALA A 1 105 ? 6.524 -28.283 -8.994 1.00 0.00 105 ALA A C 19
ATOM 27658 O O . ALA A 1 105 ? 7.676 -28.698 -8.858 1.00 0.00 105 ALA A O 19
ATOM 27665 N N . GLY A 1 1 ? 5.490 28.186 3.714 1.00 0.00 1 GLY A N 20
ATOM 27666 C CA . GLY A 1 1 ? 5.529 29.580 4.116 1.00 0.00 1 GLY A CA 20
ATOM 27667 C C . GLY A 1 1 ? 4.180 30.086 4.586 1.00 0.00 1 GLY A C 20
ATOM 27668 O O . GLY A 1 1 ? 3.917 30.150 5.787 1.00 0.00 1 GLY A O 20
ATOM 27672 N N . SER A 1 2 ? 3.322 30.448 3.637 1.00 0.00 2 SER A N 20
ATOM 27673 C CA . SER A 1 2 ? 1.994 30.956 3.961 1.00 0.00 2 SER A CA 20
ATOM 27674 C C . SER A 1 2 ? 0.991 29.813 4.085 1.00 0.00 2 SER A C 20
ATOM 27675 O O . SER A 1 2 ? 0.836 29.005 3.170 1.00 0.00 2 SER A O 20
ATOM 27683 N N . SER A 1 3 ? 0.310 29.754 5.226 1.00 0.00 3 SER A N 20
ATOM 27684 C CA . SER A 1 3 ? -0.676 28.708 5.474 1.00 0.00 3 SER A CA 20
ATOM 27685 C C . SER A 1 3 ? -1.466 28.998 6.746 1.00 0.00 3 SER A C 20
ATOM 27686 O O . SER A 1 3 ? -0.938 29.561 7.704 1.00 0.00 3 SER A O 20
ATOM 27694 N N . GLY A 1 4 ? -2.738 28.609 6.747 1.00 0.00 4 GLY A N 20
ATOM 27695 C CA . GLY A 1 4 ? -3.583 28.834 7.906 1.00 0.00 4 GLY A CA 20
ATOM 27696 C C . GLY A 1 4 ? -4.950 28.200 7.758 1.00 0.00 4 GLY A C 20
ATOM 27697 O O . GLY A 1 4 ? -5.186 27.096 8.251 1.00 0.00 4 GLY A O 20
ATOM 27701 N N . SER A 1 5 ? -5.856 28.897 7.081 1.00 0.00 5 SER A N 20
ATOM 27702 C CA . SER A 1 5 ? -7.210 28.397 6.875 1.00 0.00 5 SER A CA 20
ATOM 27703 C C . SER A 1 5 ? -7.313 27.635 5.557 1.00 0.00 5 SER A C 20
ATOM 27704 O O . SER A 1 5 ? -7.853 26.530 5.507 1.00 0.00 5 SER A O 20
ATOM 27712 N N . SER A 1 6 ? -6.791 28.234 4.492 1.00 0.00 6 SER A N 20
ATOM 27713 C CA . SER A 1 6 ? -6.827 27.614 3.172 1.00 0.00 6 SER A CA 20
ATOM 27714 C C . SER A 1 6 ? -5.645 26.670 2.983 1.00 0.00 6 SER A C 20
ATOM 27715 O O . SER A 1 6 ? -4.585 26.858 3.579 1.00 0.00 6 SER A O 20
ATOM 27723 N N . GLY A 1 7 ? -5.834 25.653 2.146 1.00 0.00 7 GLY A N 20
ATOM 27724 C CA . GLY A 1 7 ? -4.774 24.694 1.892 1.00 0.00 7 GLY A CA 20
ATOM 27725 C C . GLY A 1 7 ? -4.951 23.972 0.572 1.00 0.00 7 GLY A C 20
ATOM 27726 O O . GLY A 1 7 ? -6.075 23.749 0.125 1.00 0.00 7 GLY A O 20
ATOM 27730 N N . GLU A 1 8 ? -3.837 23.608 -0.055 1.00 0.00 8 GLU A N 20
ATOM 27731 C CA . GLU A 1 8 ? -3.874 22.909 -1.334 1.00 0.00 8 GLU A CA 20
ATOM 27732 C C . GLU A 1 8 ? -4.425 21.496 -1.166 1.00 0.00 8 GLU A C 20
ATOM 27733 O O . GLU A 1 8 ? -5.420 21.128 -1.789 1.00 0.00 8 GLU A O 20
ATOM 27745 N N . GLY A 1 9 ? -3.769 20.708 -0.319 1.00 0.00 9 GLY A N 20
ATOM 27746 C CA . GLY A 1 9 ? -4.207 19.345 -0.085 1.00 0.00 9 GLY A CA 20
ATOM 27747 C C . GLY A 1 9 ? -3.430 18.670 1.030 1.00 0.00 9 GLY A C 20
ATOM 27748 O O . GLY A 1 9 ? -2.934 19.334 1.939 1.00 0.00 9 GLY A O 20
ATOM 27752 N N . GLY A 1 10 ? -3.326 17.347 0.959 1.00 0.00 10 GLY A N 20
ATOM 27753 C CA . GLY A 1 10 ? -2.605 16.604 1.977 1.00 0.00 10 GLY A CA 20
ATOM 27754 C C . GLY A 1 10 ? -2.744 15.104 1.808 1.00 0.00 10 GLY A C 20
ATOM 27755 O O . GLY A 1 10 ? -2.559 14.576 0.712 1.00 0.00 10 GLY A O 20
ATOM 27759 N N . ALA A 1 11 ? -3.072 14.416 2.897 1.00 0.00 11 ALA A N 20
ATOM 27760 C CA . ALA A 1 11 ? -3.236 12.967 2.864 1.00 0.00 11 ALA A CA 20
ATOM 27761 C C . ALA A 1 11 ? -4.562 12.580 2.220 1.00 0.00 11 ALA A C 20
ATOM 27762 O O . ALA A 1 11 ? -4.596 11.806 1.262 1.00 0.00 11 ALA A O 20
ATOM 27769 N N . HIS A 1 12 ? -5.653 13.122 2.752 1.00 0.00 12 HIS A N 20
ATOM 27770 C CA . HIS A 1 12 ? -6.984 12.831 2.228 1.00 0.00 12 HIS A CA 20
ATOM 27771 C C . HIS A 1 12 ? -7.020 13.003 0.713 1.00 0.00 12 HIS A C 20
ATOM 27772 O O . HIS A 1 12 ? -7.828 12.377 0.025 1.00 0.00 12 HIS A O 20
ATOM 27786 N N . LYS A 1 13 ? -6.141 13.854 0.197 1.00 0.00 13 LYS A N 20
ATOM 27787 C CA . LYS A 1 13 ? -6.071 14.108 -1.237 1.00 0.00 13 LYS A CA 20
ATOM 27788 C C . LYS A 1 13 ? -5.132 13.119 -1.920 1.00 0.00 13 LYS A C 20
ATOM 27789 O O . LYS A 1 13 ? -4.576 13.407 -2.980 1.00 0.00 13 LYS A O 20
ATOM 27808 N N . VAL A 1 14 ? -4.962 11.952 -1.306 1.00 0.00 14 VAL A N 20
ATOM 27809 C CA . VAL A 1 14 ? -4.092 10.919 -1.857 1.00 0.00 14 VAL A CA 20
ATOM 27810 C C . VAL A 1 14 ? -4.841 9.600 -2.016 1.00 0.00 14 VAL A C 20
ATOM 27811 O O . VAL A 1 14 ? -5.482 9.122 -1.082 1.00 0.00 14 VAL A O 20
ATOM 27824 N N . ARG A 1 15 ? -4.751 9.015 -3.208 1.00 0.00 15 ARG A N 20
ATOM 27825 C CA . ARG A 1 15 ? -5.420 7.752 -3.489 1.00 0.00 15 ARG A CA 20
ATOM 27826 C C . ARG A 1 15 ? -4.414 6.690 -3.923 1.00 0.00 15 ARG A C 20
ATOM 27827 O O . ARG A 1 15 ? -3.518 6.959 -4.724 1.00 0.00 15 ARG A O 20
ATOM 27848 N N . ALA A 1 16 ? -4.568 5.482 -3.390 1.00 0.00 16 ALA A N 20
ATOM 27849 C CA . ALA A 1 16 ? -3.674 4.380 -3.722 1.00 0.00 16 ALA A CA 20
ATOM 27850 C C . ALA A 1 16 ? -4.441 3.224 -4.356 1.00 0.00 16 ALA A C 20
ATOM 27851 O O . ALA A 1 16 ? -5.625 3.029 -4.086 1.00 0.00 16 ALA A O 20
ATOM 27858 N N . GLY A 1 17 ? -3.756 2.460 -5.202 1.00 0.00 17 GLY A N 20
ATOM 27859 C CA . GLY A 1 17 ? -4.390 1.334 -5.863 1.00 0.00 17 GLY A CA 20
ATOM 27860 C C . GLY A 1 17 ? -3.443 0.596 -6.789 1.00 0.00 17 GLY A C 20
ATOM 27861 O O . GLY A 1 17 ? -2.832 1.199 -7.670 1.00 0.00 17 GLY A O 20
ATOM 27865 N N . GLY A 1 18 ? -3.319 -0.711 -6.587 1.00 0.00 18 GLY A N 20
ATOM 27866 C CA . GLY A 1 18 ? -2.436 -1.510 -7.417 1.00 0.00 18 GLY A CA 20
ATOM 27867 C C . GLY A 1 18 ? -2.877 -2.957 -7.508 1.00 0.00 18 GLY A C 20
ATOM 27868 O O . GLY A 1 18 ? -3.842 -3.375 -6.868 1.00 0.00 18 GLY A O 20
ATOM 27872 N N . PRO A 1 19 ? -2.160 -3.749 -8.320 1.00 0.00 19 PRO A N 20
ATOM 27873 C CA . PRO A 1 19 ? -2.465 -5.169 -8.513 1.00 0.00 19 PRO A CA 20
ATOM 27874 C C . PRO A 1 19 ? -2.159 -6.001 -7.272 1.00 0.00 19 PRO A C 20
ATOM 27875 O O . PRO A 1 19 ? -2.663 -7.113 -7.118 1.00 0.00 19 PRO A O 20
ATOM 27886 N N . GLY A 1 20 ? -1.330 -5.454 -6.388 1.00 0.00 20 GLY A N 20
ATOM 27887 C CA . GLY A 1 20 ? -0.972 -6.160 -5.171 1.00 0.00 20 GLY A CA 20
ATOM 27888 C C . GLY A 1 20 ? -1.916 -5.855 -4.025 1.00 0.00 20 GLY A C 20
ATOM 27889 O O . GLY A 1 20 ? -2.263 -6.743 -3.244 1.00 0.00 20 GLY A O 20
ATOM 27893 N N . LEU A 1 21 ? -2.332 -4.599 -3.921 1.00 0.00 21 LEU A N 20
ATOM 27894 C CA . LEU A 1 21 ? -3.241 -4.178 -2.861 1.00 0.00 21 LEU A CA 20
ATOM 27895 C C . LEU A 1 21 ? -4.530 -4.992 -2.894 1.00 0.00 21 LEU A C 20
ATOM 27896 O O . LEU A 1 21 ? -5.181 -5.184 -1.867 1.00 0.00 21 LEU A O 20
ATOM 27912 N N . GLU A 1 22 ? -4.892 -5.469 -4.081 1.00 0.00 22 GLU A N 20
ATOM 27913 C CA . GLU A 1 22 ? -6.103 -6.264 -4.246 1.00 0.00 22 GLU A CA 20
ATOM 27914 C C . GLU A 1 22 ? -5.949 -7.634 -3.592 1.00 0.00 22 GLU A C 20
ATOM 27915 O O . GLU A 1 22 ? -6.866 -8.126 -2.934 1.00 0.00 22 GLU A O 20
ATOM 27927 N N . ARG A 1 23 ? -4.783 -8.245 -3.777 1.00 0.00 23 ARG A N 20
ATOM 27928 C CA . ARG A 1 23 ? -4.509 -9.558 -3.206 1.00 0.00 23 ARG A CA 20
ATOM 27929 C C . ARG A 1 23 ? -3.060 -9.967 -3.455 1.00 0.00 23 ARG A C 20
ATOM 27930 O O . ARG A 1 23 ? -2.521 -9.751 -4.539 1.00 0.00 23 ARG A O 20
ATOM 27951 N N . GLY A 1 24 ? -2.435 -10.559 -2.441 1.00 0.00 24 GLY A N 20
ATOM 27952 C CA . GLY A 1 24 ? -1.056 -10.988 -2.570 1.00 0.00 24 GLY A CA 20
ATOM 27953 C C . GLY A 1 24 ? -0.894 -12.485 -2.390 1.00 0.00 24 GLY A C 20
ATOM 27954 O O . GLY A 1 24 ? -1.864 -13.191 -2.114 1.00 0.00 24 GLY A O 20
ATOM 27958 N N . GLU A 1 25 ? 0.334 -12.970 -2.549 1.00 0.00 25 GLU A N 20
ATOM 27959 C CA . GLU A 1 25 ? 0.617 -14.393 -2.405 1.00 0.00 25 GLU A CA 20
ATOM 27960 C C . GLU A 1 25 ? 1.867 -14.616 -1.560 1.00 0.00 25 GLU A C 20
ATOM 27961 O O . GLU A 1 25 ? 2.680 -13.710 -1.384 1.00 0.00 25 GLU A O 20
ATOM 27973 N N . ALA A 1 26 ? 2.013 -15.830 -1.038 1.00 0.00 26 ALA A N 20
ATOM 27974 C CA . ALA A 1 26 ? 3.164 -16.173 -0.213 1.00 0.00 26 ALA A CA 20
ATOM 27975 C C . ALA A 1 26 ? 4.381 -16.495 -1.074 1.00 0.00 26 ALA A C 20
ATOM 27976 O O . ALA A 1 26 ? 4.293 -17.270 -2.025 1.00 0.00 26 ALA A O 20
ATOM 27983 N N . GLY A 1 27 ? 5.516 -15.892 -0.735 1.00 0.00 27 GLY A N 20
ATOM 27984 C CA . GLY A 1 27 ? 6.735 -16.127 -1.489 1.00 0.00 27 GLY A CA 20
ATOM 27985 C C . GLY A 1 27 ? 6.733 -15.418 -2.829 1.00 0.00 27 GLY A C 20
ATOM 27986 O O . GLY A 1 27 ? 7.652 -15.589 -3.630 1.00 0.00 27 GLY A O 20
ATOM 27990 N N . VAL A 1 28 ? 5.697 -14.622 -3.074 1.00 0.00 28 VAL A N 20
ATOM 27991 C CA . VAL A 1 28 ? 5.579 -13.887 -4.328 1.00 0.00 28 VAL A CA 20
ATOM 27992 C C . VAL A 1 28 ? 5.738 -12.387 -4.100 1.00 0.00 28 VAL A C 20
ATOM 27993 O O . VAL A 1 28 ? 5.046 -11.781 -3.282 1.00 0.00 28 VAL A O 20
ATOM 28006 N N . PRO A 1 29 ? 6.670 -11.772 -4.844 1.00 0.00 29 PRO A N 20
ATOM 28007 C CA . PRO A 1 29 ? 6.942 -10.334 -4.742 1.00 0.00 29 PRO A CA 20
ATOM 28008 C C . PRO A 1 29 ? 5.801 -9.489 -5.298 1.00 0.00 29 PRO A C 20
ATOM 28009 O O . PRO A 1 29 ? 5.508 -9.535 -6.492 1.00 0.00 29 PRO A O 20
ATOM 28020 N N . ALA A 1 30 ? 5.162 -8.718 -4.424 1.00 0.00 30 ALA A N 20
ATOM 28021 C CA . ALA A 1 30 ? 4.056 -7.860 -4.829 1.00 0.00 30 ALA A CA 20
ATOM 28022 C C . ALA A 1 30 ? 4.507 -6.410 -4.967 1.00 0.00 30 ALA A C 20
ATOM 28023 O O . ALA A 1 30 ? 5.084 -5.840 -4.042 1.00 0.00 30 ALA A O 20
ATOM 28030 N N . GLU A 1 31 ? 4.241 -5.820 -6.129 1.00 0.00 31 GLU A N 20
ATOM 28031 C CA . GLU A 1 31 ? 4.622 -4.437 -6.387 1.00 0.00 31 GLU A CA 20
ATOM 28032 C C . GLU A 1 31 ? 3.397 -3.587 -6.712 1.00 0.00 31 GLU A C 20
ATOM 28033 O O . GLU A 1 31 ? 2.425 -4.075 -7.288 1.00 0.00 31 GLU A O 20
ATOM 28045 N N . PHE A 1 32 ? 3.453 -2.313 -6.340 1.00 0.00 32 PHE A N 20
ATOM 28046 C CA . PHE A 1 32 ? 2.348 -1.393 -6.590 1.00 0.00 32 PHE A CA 20
ATOM 28047 C C . PHE A 1 32 ? 2.825 0.055 -6.545 1.00 0.00 32 PHE A C 20
ATOM 28048 O O . PHE A 1 32 ? 3.616 0.433 -5.682 1.00 0.00 32 PHE A O 20
ATOM 28065 N N . SER A 1 33 ? 2.338 0.861 -7.484 1.00 0.00 33 SER A N 20
ATOM 28066 C CA . SER A 1 33 ? 2.717 2.267 -7.555 1.00 0.00 33 SER A CA 20
ATOM 28067 C C . SER A 1 33 ? 1.641 3.152 -6.934 1.00 0.00 33 SER A C 20
ATOM 28068 O O . SER A 1 33 ? 0.456 2.819 -6.961 1.00 0.00 33 SER A O 20
ATOM 28076 N N . ILE A 1 34 ? 2.063 4.281 -6.374 1.00 0.00 34 ILE A N 20
ATOM 28077 C CA . ILE A 1 34 ? 1.137 5.215 -5.746 1.00 0.00 34 ILE A CA 20
ATOM 28078 C C . ILE A 1 34 ? 1.182 6.577 -6.430 1.00 0.00 34 ILE A C 20
ATOM 28079 O O . ILE A 1 34 ? 2.245 7.185 -6.555 1.00 0.00 34 ILE A O 20
ATOM 28095 N N . TRP A 1 35 ? 0.021 7.051 -6.869 1.00 0.00 35 TRP A N 20
ATOM 28096 C CA . TRP A 1 35 ? -0.072 8.343 -7.539 1.00 0.00 35 TRP A CA 20
ATOM 28097 C C . TRP A 1 35 ? -0.719 9.382 -6.630 1.00 0.00 35 TRP A C 20
ATOM 28098 O O . TRP A 1 35 ? -1.541 9.048 -5.775 1.00 0.00 35 TRP A O 20
ATOM 28119 N N . THR A 1 36 ? -0.345 10.643 -6.819 1.00 0.00 36 THR A N 20
ATOM 28120 C CA . THR A 1 36 ? -0.888 11.731 -6.015 1.00 0.00 36 THR A CA 20
ATOM 28121 C C . THR A 1 36 ? -1.814 12.616 -6.841 1.00 0.00 36 THR A C 20
ATOM 28122 O O . THR A 1 36 ? -1.362 13.540 -7.519 1.00 0.00 36 THR A O 20
ATOM 28133 N N . ARG A 1 37 ? -3.109 12.328 -6.780 1.00 0.00 37 ARG A N 20
ATOM 28134 C CA . ARG A 1 37 ? -4.099 13.099 -7.524 1.00 0.00 37 ARG A CA 20
ATOM 28135 C C . ARG A 1 37 ? -4.442 14.394 -6.792 1.00 0.00 37 ARG A C 20
ATOM 28136 O O . ARG A 1 37 ? -5.074 14.371 -5.736 1.00 0.00 37 ARG A O 20
ATOM 28157 N N . GLU A 1 38 ? -4.022 15.518 -7.362 1.00 0.00 38 GLU A N 20
ATOM 28158 C CA . GLU A 1 38 ? -4.284 16.822 -6.762 1.00 0.00 38 GLU A CA 20
ATOM 28159 C C . GLU A 1 38 ? -3.998 16.799 -5.263 1.00 0.00 38 GLU A C 20
ATOM 28160 O O . GLU A 1 38 ? -4.838 17.191 -4.454 1.00 0.00 38 GLU A O 20
ATOM 28172 N N . ALA A 1 39 ? -2.807 16.334 -4.902 1.00 0.00 39 ALA A N 20
ATOM 28173 C CA . ALA A 1 39 ? -2.408 16.260 -3.501 1.00 0.00 39 ALA A CA 20
ATOM 28174 C C . ALA A 1 39 ? -1.353 17.311 -3.174 1.00 0.00 39 ALA A C 20
ATOM 28175 O O . ALA A 1 39 ? -1.374 17.914 -2.102 1.00 0.00 39 ALA A O 20
ATOM 28182 N N . GLY A 1 40 ? -0.429 17.525 -4.106 1.00 0.00 40 GLY A N 20
ATOM 28183 C CA . GLY A 1 40 ? 0.623 18.503 -3.898 1.00 0.00 40 GLY A CA 20
ATOM 28184 C C . GLY A 1 40 ? 2.007 17.922 -4.117 1.00 0.00 40 GLY A C 20
ATOM 28185 O O . GLY A 1 40 ? 2.380 17.596 -5.243 1.00 0.00 40 GLY A O 20
ATOM 28189 N N . ALA A 1 41 ? 2.770 17.793 -3.036 1.00 0.00 41 ALA A N 20
ATOM 28190 C CA . ALA A 1 41 ? 4.119 17.248 -3.115 1.00 0.00 41 ALA A CA 20
ATOM 28191 C C . ALA A 1 41 ? 4.601 16.775 -1.748 1.00 0.00 41 ALA A C 20
ATOM 28192 O O . ALA A 1 41 ? 4.447 17.474 -0.748 1.00 0.00 41 ALA A O 20
ATOM 28199 N N . GLY A 1 42 ? 5.184 15.580 -1.712 1.00 0.00 42 GLY A N 20
ATOM 28200 C CA . GLY A 1 42 ? 5.679 15.034 -0.461 1.00 0.00 42 GLY A CA 20
ATOM 28201 C C . GLY A 1 42 ? 6.243 13.635 -0.622 1.00 0.00 42 GLY A C 20
ATOM 28202 O O . GLY A 1 42 ? 6.454 13.169 -1.741 1.00 0.00 42 GLY A O 20
ATOM 28206 N N . GLY A 1 43 ? 6.490 12.966 0.500 1.00 0.00 43 GLY A N 20
ATOM 28207 C CA . GLY A 1 43 ? 7.032 11.621 0.456 1.00 0.00 43 GLY A CA 20
ATOM 28208 C C . GLY A 1 43 ? 5.988 10.564 0.760 1.00 0.00 43 GLY A C 20
ATOM 28209 O O . GLY A 1 43 ? 4.790 10.851 0.777 1.00 0.00 43 GLY A O 20
ATOM 28213 N N . LEU A 1 44 ? 6.442 9.339 0.999 1.00 0.00 44 LEU A N 20
ATOM 28214 C CA . LEU A 1 44 ? 5.538 8.234 1.303 1.00 0.00 44 LEU A CA 20
ATOM 28215 C C . LEU A 1 44 ? 6.206 7.225 2.231 1.00 0.00 44 LEU A C 20
ATOM 28216 O O . LEU A 1 44 ? 7.354 6.837 2.019 1.00 0.00 44 LEU A O 20
ATOM 28232 N N . SER A 1 45 ? 5.476 6.801 3.259 1.00 0.00 45 SER A N 20
ATOM 28233 C CA . SER A 1 45 ? 5.998 5.837 4.221 1.00 0.00 45 SER A CA 20
ATOM 28234 C C . SER A 1 45 ? 5.141 4.574 4.243 1.00 0.00 45 SER A C 20
ATOM 28235 O O . SER A 1 45 ? 3.956 4.621 4.570 1.00 0.00 45 SER A O 20
ATOM 28243 N N . ILE A 1 46 ? 5.752 3.448 3.891 1.00 0.00 46 ILE A N 20
ATOM 28244 C CA . ILE A 1 46 ? 5.047 2.172 3.871 1.00 0.00 46 ILE A CA 20
ATOM 28245 C C . ILE A 1 46 ? 5.681 1.180 4.840 1.00 0.00 46 ILE A C 20
ATOM 28246 O O . ILE A 1 46 ? 6.899 1.010 4.862 1.00 0.00 46 ILE A O 20
ATOM 28262 N N . ALA A 1 47 ? 4.845 0.524 5.638 1.00 0.00 47 ALA A N 20
ATOM 28263 C CA . ALA A 1 47 ? 5.321 -0.456 6.606 1.00 0.00 47 ALA A CA 20
ATOM 28264 C C . ALA A 1 47 ? 4.427 -1.691 6.625 1.00 0.00 47 ALA A C 20
ATOM 28265 O O . ALA A 1 47 ? 3.247 -1.610 6.968 1.00 0.00 47 ALA A O 20
ATOM 28272 N N . VAL A 1 48 ? 4.996 -2.833 6.252 1.00 0.00 48 VAL A N 20
ATOM 28273 C CA . VAL A 1 48 ? 4.250 -4.085 6.227 1.00 0.00 48 VAL A CA 20
ATOM 28274 C C . VAL A 1 48 ? 4.361 -4.819 7.558 1.00 0.00 48 VAL A C 20
ATOM 28275 O O . VAL A 1 48 ? 5.455 -4.985 8.096 1.00 0.00 48 VAL A O 20
ATOM 28288 N N . GLU A 1 49 ? 3.221 -5.258 8.083 1.00 0.00 49 GLU A N 20
ATOM 28289 C CA . GLU A 1 49 ? 3.193 -5.975 9.353 1.00 0.00 49 GLU A CA 20
ATOM 28290 C C . GLU A 1 49 ? 2.163 -7.101 9.318 1.00 0.00 49 GLU A C 20
ATOM 28291 O O . GLU A 1 49 ? 0.982 -6.869 9.066 1.00 0.00 49 GLU A O 20
ATOM 28303 N N . GLY A 1 50 ? 2.622 -8.322 9.575 1.00 0.00 50 GLY A N 20
ATOM 28304 C CA . GLY A 1 50 ? 1.729 -9.466 9.568 1.00 0.00 50 GLY A CA 20
ATOM 28305 C C . GLY A 1 50 ? 2.165 -10.548 10.537 1.00 0.00 50 GLY A C 20
ATOM 28306 O O . GLY A 1 50 ? 2.943 -10.306 11.460 1.00 0.00 50 GLY A O 20
ATOM 28310 N N . PRO A 1 51 ? 1.655 -11.771 10.332 1.00 0.00 51 PRO A N 20
ATOM 28311 C CA . PRO A 1 51 ? 1.982 -12.918 11.185 1.00 0.00 51 PRO A CA 20
ATOM 28312 C C . PRO A 1 51 ? 3.424 -13.381 11.007 1.00 0.00 51 PRO A C 20
ATOM 28313 O O . PRO A 1 51 ? 3.941 -14.157 11.811 1.00 0.00 51 PRO A O 20
ATOM 28324 N N . SER A 1 52 ? 4.069 -12.901 9.948 1.00 0.00 52 SER A N 20
ATOM 28325 C CA . SER A 1 52 ? 5.451 -13.267 9.663 1.00 0.00 52 SER A CA 20
ATOM 28326 C C . SER A 1 52 ? 6.231 -12.072 9.125 1.00 0.00 52 SER A C 20
ATOM 28327 O O . SER A 1 52 ? 5.648 -11.082 8.685 1.00 0.00 52 SER A O 20
ATOM 28335 N N . LYS A 1 53 ? 7.556 -12.171 9.166 1.00 0.00 53 LYS A N 20
ATOM 28336 C CA . LYS A 1 53 ? 8.418 -11.101 8.682 1.00 0.00 53 LYS A CA 20
ATOM 28337 C C . LYS A 1 53 ? 8.373 -11.010 7.161 1.00 0.00 53 LYS A C 20
ATOM 28338 O O . LYS A 1 53 ? 8.489 -12.018 6.466 1.00 0.00 53 LYS A O 20
ATOM 28357 N N . ALA A 1 54 ? 8.202 -9.795 6.649 1.00 0.00 54 ALA A N 20
ATOM 28358 C CA . ALA A 1 54 ? 8.143 -9.572 5.210 1.00 0.00 54 ALA A CA 20
ATOM 28359 C C . ALA A 1 54 ? 9.269 -8.651 4.752 1.00 0.00 54 ALA A C 20
ATOM 28360 O O . ALA A 1 54 ? 9.674 -7.743 5.476 1.00 0.00 54 ALA A O 20
ATOM 28367 N N . GLU A 1 55 ? 9.770 -8.893 3.544 1.00 0.00 55 GLU A N 20
ATOM 28368 C CA . GLU A 1 55 ? 10.850 -8.086 2.990 1.00 0.00 55 GLU A CA 20
ATOM 28369 C C . GLU A 1 55 ? 10.304 -6.815 2.344 1.00 0.00 55 GLU A C 20
ATOM 28370 O O . GLU A 1 55 ? 9.170 -6.788 1.865 1.00 0.00 55 GLU A O 20
ATOM 28382 N N . ILE A 1 56 ? 11.118 -5.765 2.336 1.00 0.00 56 ILE A N 20
ATOM 28383 C CA . ILE A 1 56 ? 10.717 -4.492 1.750 1.00 0.00 56 ILE A CA 20
ATOM 28384 C C . ILE A 1 56 ? 11.881 -3.832 1.020 1.00 0.00 56 ILE A C 20
ATOM 28385 O O . ILE A 1 56 ? 12.995 -3.760 1.541 1.00 0.00 56 ILE A O 20
ATOM 28401 N N . THR A 1 57 ? 11.618 -3.350 -0.191 1.00 0.00 57 THR A N 20
ATOM 28402 C CA . THR A 1 57 ? 12.643 -2.695 -0.993 1.00 0.00 57 THR A CA 20
ATOM 28403 C C . THR A 1 57 ? 12.125 -1.390 -1.588 1.00 0.00 57 THR A C 20
ATOM 28404 O O . THR A 1 57 ? 11.384 -1.395 -2.570 1.00 0.00 57 THR A O 20
ATOM 28415 N N . PHE A 1 58 ? 12.521 -0.273 -0.986 1.00 0.00 58 PHE A N 20
ATOM 28416 C CA . PHE A 1 58 ? 12.097 1.041 -1.456 1.00 0.00 58 PHE A CA 20
ATOM 28417 C C . PHE A 1 58 ? 13.153 1.659 -2.366 1.00 0.00 58 PHE A C 20
ATOM 28418 O O . PHE A 1 58 ? 14.128 2.245 -1.895 1.00 0.00 58 PHE A O 20
ATOM 28435 N N . ASP A 1 59 ? 12.953 1.525 -3.672 1.00 0.00 59 ASP A N 20
ATOM 28436 C CA . ASP A 1 59 ? 13.887 2.071 -4.649 1.00 0.00 59 ASP A CA 20
ATOM 28437 C C . ASP A 1 59 ? 13.239 3.197 -5.450 1.00 0.00 59 ASP A C 20
ATOM 28438 O O . ASP A 1 59 ? 12.294 2.972 -6.205 1.00 0.00 59 ASP A O 20
ATOM 28447 N N . ASP A 1 60 ? 13.754 4.410 -5.278 1.00 0.00 60 ASP A N 20
ATOM 28448 C CA . ASP A 1 60 ? 13.226 5.572 -5.984 1.00 0.00 60 ASP A CA 20
ATOM 28449 C C . ASP A 1 60 ? 14.068 5.887 -7.216 1.00 0.00 60 ASP A C 20
ATOM 28450 O O . ASP A 1 60 ? 15.153 6.461 -7.110 1.00 0.00 60 ASP A O 20
ATOM 28459 N N . HIS A 1 61 ? 13.562 5.508 -8.385 1.00 0.00 61 HIS A N 20
ATOM 28460 C CA . HIS A 1 61 ? 14.267 5.750 -9.639 1.00 0.00 61 HIS A CA 20
ATOM 28461 C C . HIS A 1 61 ? 13.380 6.503 -10.625 1.00 0.00 61 HIS A C 20
ATOM 28462 O O . HIS A 1 61 ? 13.752 7.565 -11.125 1.00 0.00 61 HIS A O 20
ATOM 28476 N N . LYS A 1 62 ? 12.206 5.947 -10.901 1.00 0.00 62 LYS A N 20
ATOM 28477 C CA . LYS A 1 62 ? 11.265 6.566 -11.827 1.00 0.00 62 LYS A CA 20
ATOM 28478 C C . LYS A 1 62 ? 9.981 6.970 -11.109 1.00 0.00 62 LYS A C 20
ATOM 28479 O O . LYS A 1 62 ? 9.830 6.739 -9.910 1.00 0.00 62 LYS A O 20
ATOM 28498 N N . ASN A 1 63 ? 9.059 7.574 -11.850 1.00 0.00 63 ASN A N 20
ATOM 28499 C CA . ASN A 1 63 ? 7.787 8.010 -11.284 1.00 0.00 63 ASN A CA 20
ATOM 28500 C C . ASN A 1 63 ? 6.680 7.008 -11.596 1.00 0.00 63 ASN A C 20
ATOM 28501 O O . ASN A 1 63 ? 5.506 7.367 -11.671 1.00 0.00 63 ASN A O 20
ATOM 28512 N N . GLY A 1 64 ? 7.064 5.748 -11.778 1.00 0.00 64 GLY A N 20
ATOM 28513 C CA . GLY A 1 64 ? 6.093 4.713 -12.080 1.00 0.00 64 GLY A CA 20
ATOM 28514 C C . GLY A 1 64 ? 6.609 3.323 -11.761 1.00 0.00 64 GLY A C 20
ATOM 28515 O O . GLY A 1 64 ? 6.213 2.720 -10.765 1.00 0.00 64 GLY A O 20
ATOM 28519 N N . SER A 1 65 ? 7.493 2.813 -12.612 1.00 0.00 65 SER A N 20
ATOM 28520 C CA . SER A 1 65 ? 8.060 1.483 -12.419 1.00 0.00 65 SER A CA 20
ATOM 28521 C C . SER A 1 65 ? 9.083 1.487 -11.289 1.00 0.00 65 SER A C 20
ATOM 28522 O O . SER A 1 65 ? 9.641 2.530 -10.945 1.00 0.00 65 SER A O 20
ATOM 28530 N N . CYS A 1 66 ? 9.326 0.314 -10.713 1.00 0.00 66 CYS A N 20
ATOM 28531 C CA . CYS A 1 66 ? 10.281 0.182 -9.620 1.00 0.00 66 CYS A CA 20
ATOM 28532 C C . CYS A 1 66 ? 9.775 0.887 -8.366 1.00 0.00 66 CYS A C 20
ATOM 28533 O O . CYS A 1 66 ? 10.524 1.599 -7.697 1.00 0.00 66 CYS A O 20
ATOM 28541 N N . GLY A 1 67 ? 8.498 0.686 -8.055 1.00 0.00 67 GLY A N 20
ATOM 28542 C CA . GLY A 1 67 ? 7.913 1.311 -6.884 1.00 0.00 67 GLY A CA 20
ATOM 28543 C C . GLY A 1 67 ? 8.284 0.598 -5.599 1.00 0.00 67 GLY A C 20
ATOM 28544 O O . GLY A 1 67 ? 9.464 0.386 -5.317 1.00 0.00 67 GLY A O 20
ATOM 28548 N N . VAL A 1 68 ? 7.276 0.227 -4.817 1.00 0.00 68 VAL A N 20
ATOM 28549 C CA . VAL A 1 68 ? 7.503 -0.466 -3.554 1.00 0.00 68 VAL A CA 20
ATOM 28550 C C . VAL A 1 68 ? 7.190 -1.953 -3.680 1.00 0.00 68 VAL A C 20
ATOM 28551 O O . VAL A 1 68 ? 6.066 -2.337 -4.000 1.00 0.00 68 VAL A O 20
ATOM 28564 N N . SER A 1 69 ? 8.194 -2.787 -3.426 1.00 0.00 69 SER A N 20
ATOM 28565 C CA . SER A 1 69 ? 8.028 -4.232 -3.513 1.00 0.00 69 SER A CA 20
ATOM 28566 C C . SER A 1 69 ? 8.124 -4.876 -2.132 1.00 0.00 69 SER A C 20
ATOM 28567 O O . SER A 1 69 ? 8.836 -4.386 -1.256 1.00 0.00 69 SER A O 20
ATOM 28575 N N . TYR A 1 70 ? 7.401 -5.974 -1.948 1.00 0.00 70 TYR A N 20
ATOM 28576 C CA . TYR A 1 70 ? 7.401 -6.683 -0.674 1.00 0.00 70 TYR A CA 20
ATOM 28577 C C . TYR A 1 70 ? 7.072 -8.160 -0.873 1.00 0.00 70 TYR A C 20
ATOM 28578 O O . TYR A 1 70 ? 6.278 -8.519 -1.744 1.00 0.00 70 TYR A O 20
ATOM 28596 N N . ILE A 1 71 ? 7.686 -9.011 -0.059 1.00 0.00 71 ILE A N 20
ATOM 28597 C CA . ILE A 1 71 ? 7.459 -10.448 -0.143 1.00 0.00 71 ILE A CA 20
ATOM 28598 C C . ILE A 1 71 ? 7.106 -11.030 1.222 1.00 0.00 71 ILE A C 20
ATOM 28599 O O . ILE A 1 71 ? 7.742 -10.712 2.226 1.00 0.00 71 ILE A O 20
ATOM 28615 N N . ALA A 1 72 ? 6.088 -11.885 1.250 1.00 0.00 72 ALA A N 20
ATOM 28616 C CA . ALA A 1 72 ? 5.654 -12.515 2.490 1.00 0.00 72 ALA A CA 20
ATOM 28617 C C . ALA A 1 72 ? 5.947 -14.012 2.478 1.00 0.00 72 ALA A C 20
ATOM 28618 O O . ALA A 1 72 ? 5.199 -14.794 1.893 1.00 0.00 72 ALA A O 20
ATOM 28625 N N . GLN A 1 73 ? 7.039 -14.401 3.128 1.00 0.00 73 GLN A N 20
ATOM 28626 C CA . GLN A 1 73 ? 7.430 -15.804 3.191 1.00 0.00 73 GLN A CA 20
ATOM 28627 C C . GLN A 1 73 ? 6.223 -16.694 3.467 1.00 0.00 73 GLN A C 20
ATOM 28628 O O . GLN A 1 73 ? 5.941 -17.624 2.714 1.00 0.00 73 GLN A O 20
ATOM 28642 N N . GLU A 1 74 ? 5.514 -16.401 4.554 1.00 0.00 74 GLU A N 20
ATOM 28643 C CA . GLU A 1 74 ? 4.339 -17.176 4.930 1.00 0.00 74 GLU A CA 20
ATOM 28644 C C . GLU A 1 74 ? 3.058 -16.412 4.610 1.00 0.00 74 GLU A C 20
ATOM 28645 O O . GLU A 1 74 ? 2.991 -15.188 4.722 1.00 0.00 74 GLU A O 20
ATOM 28657 N N . PRO A 1 75 ? 2.015 -17.151 4.200 1.00 0.00 75 PRO A N 20
ATOM 28658 C CA . PRO A 1 75 ? 0.717 -16.564 3.855 1.00 0.00 75 PRO A CA 20
ATOM 28659 C C . PRO A 1 75 ? -0.019 -16.025 5.076 1.00 0.00 75 PRO A C 20
ATOM 28660 O O . PRO A 1 75 ? 0.143 -16.533 6.185 1.00 0.00 75 PRO A O 20
ATOM 28671 N N . GLY A 1 76 ? -0.830 -14.991 4.865 1.00 0.00 76 GLY A N 20
ATOM 28672 C CA . GLY A 1 76 ? -1.579 -14.402 5.959 1.00 0.00 76 GLY A CA 20
ATOM 28673 C C . GLY A 1 76 ? -2.088 -13.012 5.630 1.00 0.00 76 GLY A C 20
ATOM 28674 O O . GLY A 1 76 ? -1.863 -12.505 4.531 1.00 0.00 76 GLY A O 20
ATOM 28678 N N . ASN A 1 77 ? -2.780 -12.396 6.582 1.00 0.00 77 ASN A N 20
ATOM 28679 C CA . ASN A 1 77 ? -3.326 -11.057 6.387 1.00 0.00 77 ASN A CA 20
ATOM 28680 C C . ASN A 1 77 ? -2.306 -9.992 6.773 1.00 0.00 77 ASN A C 20
ATOM 28681 O O . ASN A 1 77 ? -2.161 -9.654 7.949 1.00 0.00 77 ASN A O 20
ATOM 28692 N N . TYR A 1 78 ? -1.601 -9.466 5.778 1.00 0.00 78 TYR A N 20
ATOM 28693 C CA . TYR A 1 78 ? -0.593 -8.439 6.015 1.00 0.00 78 TYR A CA 20
ATOM 28694 C C . TYR A 1 78 ? -1.210 -7.046 5.958 1.00 0.00 78 TYR A C 20
ATOM 28695 O O . TYR A 1 78 ? -1.791 -6.653 4.946 1.00 0.00 78 TYR A O 20
ATOM 28713 N N . GLU A 1 79 ? -1.079 -6.302 7.053 1.00 0.00 79 GLU A N 20
ATOM 28714 C CA . GLU A 1 79 ? -1.625 -4.952 7.129 1.00 0.00 79 GLU A CA 20
ATOM 28715 C C . GLU A 1 79 ? -0.547 -3.912 6.834 1.00 0.00 79 GLU A C 20
ATOM 28716 O O . GLU A 1 79 ? 0.221 -3.531 7.716 1.00 0.00 79 GLU A O 20
ATOM 28728 N N . VAL A 1 80 ? -0.497 -3.460 5.584 1.00 0.00 80 VAL A N 20
ATOM 28729 C CA . VAL A 1 80 ? 0.485 -2.464 5.172 1.00 0.00 80 VAL A CA 20
ATOM 28730 C C . VAL A 1 80 ? 0.043 -1.060 5.566 1.00 0.00 80 VAL A C 20
ATOM 28731 O O . VAL A 1 80 ? -0.936 -0.533 5.035 1.00 0.00 80 VAL A O 20
ATOM 28744 N N . SER A 1 81 ? 0.771 -0.455 6.501 1.00 0.00 81 SER A N 20
ATOM 28745 C CA . SER A 1 81 ? 0.451 0.889 6.968 1.00 0.00 81 SER A CA 20
ATOM 28746 C C . SER A 1 81 ? 1.133 1.941 6.100 1.00 0.00 81 SER A C 20
ATOM 28747 O O . SER A 1 81 ? 2.356 1.942 5.952 1.00 0.00 81 SER A O 20
ATOM 28755 N N . ILE A 1 82 ? 0.335 2.837 5.529 1.00 0.00 82 ILE A N 20
ATOM 28756 C CA . ILE A 1 82 ? 0.860 3.896 4.678 1.00 0.00 82 ILE A CA 20
ATOM 28757 C C . ILE A 1 82 ? 0.661 5.266 5.317 1.00 0.00 82 ILE A C 20
ATOM 28758 O O . ILE A 1 82 ? -0.369 5.528 5.941 1.00 0.00 82 ILE A O 20
ATOM 28774 N N . LYS A 1 83 ? 1.650 6.137 5.158 1.00 0.00 83 LYS A N 20
ATOM 28775 C CA . LYS A 1 83 ? 1.583 7.482 5.716 1.00 0.00 83 LYS A CA 20
ATOM 28776 C C . LYS A 1 83 ? 2.127 8.510 4.728 1.00 0.00 83 LYS A C 20
ATOM 28777 O O . LYS A 1 83 ? 3.267 8.404 4.272 1.00 0.00 83 LYS A O 20
ATOM 28796 N N . PHE A 1 84 ? 1.307 9.503 4.402 1.00 0.00 84 PHE A N 20
ATOM 28797 C CA . PHE A 1 84 ? 1.707 10.550 3.469 1.00 0.00 84 PHE A CA 20
ATOM 28798 C C . PHE A 1 84 ? 1.989 11.857 4.205 1.00 0.00 84 PHE A C 20
ATOM 28799 O O . PHE A 1 84 ? 1.083 12.479 4.756 1.00 0.00 84 PHE A O 20
ATOM 28816 N N . ASN A 1 85 ? 3.254 12.265 4.209 1.00 0.00 85 ASN A N 20
ATOM 28817 C CA . ASN A 1 85 ? 3.657 13.497 4.878 1.00 0.00 85 ASN A CA 20
ATOM 28818 C C . ASN A 1 85 ? 3.368 13.423 6.374 1.00 0.00 85 ASN A C 20
ATOM 28819 O O . ASN A 1 85 ? 3.019 14.425 7.000 1.00 0.00 85 ASN A O 20
ATOM 28830 N N . ASP A 1 86 ? 3.514 12.231 6.941 1.00 0.00 86 ASP A N 20
ATOM 28831 C CA . ASP A 1 86 ? 3.269 12.027 8.364 1.00 0.00 86 ASP A CA 20
ATOM 28832 C C . ASP A 1 86 ? 1.774 12.040 8.667 1.00 0.00 86 ASP A C 20
ATOM 28833 O O . ASP A 1 86 ? 1.348 12.530 9.713 1.00 0.00 86 ASP A O 20
ATOM 28842 N N . GLU A 1 87 ? 0.984 11.503 7.743 1.00 0.00 87 GLU A N 20
ATOM 28843 C CA . GLU A 1 87 ? -0.463 11.457 7.911 1.00 0.00 87 GLU A CA 20
ATOM 28844 C C . GLU A 1 87 ? -1.021 10.109 7.464 1.00 0.00 87 GLU A C 20
ATOM 28845 O O . GLU A 1 87 ? -0.593 9.551 6.452 1.00 0.00 87 GLU A O 20
ATOM 28857 N N . HIS A 1 88 ? -1.977 9.588 8.226 1.00 0.00 88 HIS A N 20
ATOM 28858 C CA . HIS A 1 88 ? -2.594 8.304 7.910 1.00 0.00 88 HIS A CA 20
ATOM 28859 C C . HIS A 1 88 ? -3.809 8.493 7.006 1.00 0.00 88 HIS A C 20
ATOM 28860 O O . HIS A 1 88 ? -4.936 8.621 7.485 1.00 0.00 88 HIS A O 20
ATOM 28874 N N . ILE A 1 89 ? -3.571 8.510 5.699 1.00 0.00 89 ILE A N 20
ATOM 28875 C CA . ILE A 1 89 ? -4.647 8.683 4.730 1.00 0.00 89 ILE A CA 20
ATOM 28876 C C . ILE A 1 89 ? -5.892 7.907 5.147 1.00 0.00 89 ILE A C 20
ATOM 28877 O O . ILE A 1 89 ? -5.825 6.934 5.898 1.00 0.00 89 ILE A O 20
ATOM 28893 N N . PRO A 1 90 ? -7.056 8.345 4.646 1.00 0.00 90 PRO A N 20
ATOM 28894 C CA . PRO A 1 90 ? -8.340 7.704 4.950 1.00 0.00 90 PRO A CA 20
ATOM 28895 C C . PRO A 1 90 ? -8.467 6.328 4.306 1.00 0.00 90 PRO A C 20
ATOM 28896 O O . PRO A 1 90 ? -9.514 5.687 4.394 1.00 0.00 90 PRO A O 20
ATOM 28907 N N . GLU A 1 91 ? -7.395 5.880 3.659 1.00 0.00 91 GLU A N 20
ATOM 28908 C CA . GLU A 1 91 ? -7.390 4.578 3.001 1.00 0.00 91 GLU A CA 20
ATOM 28909 C C . GLU A 1 91 ? -6.409 3.628 3.683 1.00 0.00 91 GLU A C 20
ATOM 28910 O O . GLU A 1 91 ? -6.412 2.425 3.422 1.00 0.00 91 GLU A O 20
ATOM 28922 N N . SER A 1 92 ? -5.571 4.178 4.556 1.00 0.00 92 SER A N 20
ATOM 28923 C CA . SER A 1 92 ? -4.581 3.381 5.272 1.00 0.00 92 SER A CA 20
ATOM 28924 C C . SER A 1 92 ? -4.931 3.286 6.754 1.00 0.00 92 SER A C 20
ATOM 28925 O O . SER A 1 92 ? -5.617 4.141 7.313 1.00 0.00 92 SER A O 20
ATOM 28933 N N . PRO A 1 93 ? -4.447 2.218 7.407 1.00 0.00 93 PRO A N 20
ATOM 28934 C CA . PRO A 1 93 ? -3.629 1.194 6.752 1.00 0.00 93 PRO A CA 20
ATOM 28935 C C . PRO A 1 93 ? -4.435 0.350 5.770 1.00 0.00 93 PRO A C 20
ATOM 28936 O O . PRO A 1 93 ? -5.646 0.524 5.635 1.00 0.00 93 PRO A O 20
ATOM 28947 N N . TYR A 1 94 ? -3.755 -0.565 5.087 1.00 0.00 94 TYR A N 20
ATOM 28948 C CA . TYR A 1 94 ? -4.408 -1.435 4.116 1.00 0.00 94 TYR A CA 20
ATOM 28949 C C . TYR A 1 94 ? -4.254 -2.901 4.507 1.00 0.00 94 TYR A C 20
ATOM 28950 O O . TYR A 1 94 ? -3.249 -3.296 5.100 1.00 0.00 94 TYR A O 20
ATOM 28968 N N . LEU A 1 95 ? -5.257 -3.705 4.170 1.00 0.00 95 LEU A N 20
ATOM 28969 C CA . LEU A 1 95 ? -5.235 -5.129 4.486 1.00 0.00 95 LEU A CA 20
ATOM 28970 C C . LEU A 1 95 ? -5.152 -5.967 3.214 1.00 0.00 95 LEU A C 20
ATOM 28971 O O . LEU A 1 95 ? -6.094 -6.010 2.424 1.00 0.00 95 LEU A O 20
ATOM 28987 N N . VAL A 1 96 ? -4.018 -6.633 3.022 1.00 0.00 96 VAL A N 20
ATOM 28988 C CA . VAL A 1 96 ? -3.812 -7.473 1.848 1.00 0.00 96 VAL A CA 20
ATOM 28989 C C . VAL A 1 96 ? -3.732 -8.945 2.233 1.00 0.00 96 VAL A C 20
ATOM 28990 O O . VAL A 1 96 ? -2.726 -9.420 2.761 1.00 0.00 96 VAL A O 20
ATOM 29003 N N . PRO A 1 97 ? -4.816 -9.687 1.963 1.00 0.00 97 PRO A N 20
ATOM 29004 C CA . PRO A 1 97 ? -4.893 -11.118 2.272 1.00 0.00 97 PRO A CA 20
ATOM 29005 C C . PRO A 1 97 ? -3.979 -11.953 1.381 1.00 0.00 97 PRO A C 20
ATOM 29006 O O . PRO A 1 97 ? -4.336 -12.292 0.254 1.00 0.00 97 PRO A O 20
ATOM 29017 N N . VAL A 1 98 ? -2.798 -12.283 1.897 1.00 0.00 98 VAL A N 20
ATOM 29018 C CA . VAL A 1 98 ? -1.834 -13.080 1.149 1.00 0.00 98 VAL A CA 20
ATOM 29019 C C . VAL A 1 98 ? -2.072 -14.571 1.361 1.00 0.00 98 VAL A C 20
ATOM 29020 O O . VAL A 1 98 ? -2.186 -15.036 2.496 1.00 0.00 98 VAL A O 20
ATOM 29033 N N . ILE A 1 99 ? -2.142 -15.315 0.263 1.00 0.00 99 ILE A N 20
ATOM 29034 C CA . ILE A 1 99 ? -2.364 -16.754 0.329 1.00 0.00 99 ILE A CA 20
ATOM 29035 C C . ILE A 1 99 ? -1.253 -17.515 -0.388 1.00 0.00 99 ILE A C 20
ATOM 29036 O O . ILE A 1 99 ? -0.553 -16.960 -1.232 1.00 0.00 99 ILE A O 20
ATOM 29052 N N . ALA A 1 100 ? -1.101 -18.790 -0.045 1.00 0.00 100 ALA A N 20
ATOM 29053 C CA . ALA A 1 100 ? -0.079 -19.629 -0.658 1.00 0.00 100 ALA A CA 20
ATOM 29054 C C . ALA A 1 100 ? -0.545 -20.163 -2.009 1.00 0.00 100 ALA A C 20
ATOM 29055 O O . ALA A 1 100 ? -1.506 -20.926 -2.104 1.00 0.00 100 ALA A O 20
ATOM 29062 N N . PRO A 1 101 ? 0.151 -19.753 -3.080 1.00 0.00 101 PRO A N 20
ATOM 29063 C CA . PRO A 1 101 ? -0.174 -20.178 -4.445 1.00 0.00 101 PRO A CA 20
ATOM 29064 C C . PRO A 1 101 ? 0.140 -21.651 -4.683 1.00 0.00 101 PRO A C 20
ATOM 29065 O O . PRO A 1 101 ? 1.287 -22.079 -4.561 1.00 0.00 101 PRO A O 20
ATOM 29076 N N . SER A 1 102 ? -0.888 -22.423 -5.025 1.00 0.00 102 SER A N 20
ATOM 29077 C CA . SER A 1 102 ? -0.722 -23.849 -5.277 1.00 0.00 102 SER A CA 20
ATOM 29078 C C . SER A 1 102 ? -0.122 -24.090 -6.659 1.00 0.00 102 SER A C 20
ATOM 29079 O O . SER A 1 102 ? -0.841 -24.166 -7.655 1.00 0.00 102 SER A O 20
ATOM 29087 N N . ASP A 1 103 ? 1.200 -24.210 -6.711 1.00 0.00 103 ASP A N 20
ATOM 29088 C CA . ASP A 1 103 ? 1.898 -24.443 -7.969 1.00 0.00 103 ASP A CA 20
ATOM 29089 C C . ASP A 1 103 ? 1.978 -25.935 -8.278 1.00 0.00 103 ASP A C 20
ATOM 29090 O O . ASP A 1 103 ? 1.582 -26.769 -7.464 1.00 0.00 103 ASP A O 20
ATOM 29099 N N . ASP A 1 104 ? 2.490 -26.263 -9.459 1.00 0.00 104 ASP A N 20
ATOM 29100 C CA . ASP A 1 104 ? 2.621 -27.653 -9.875 1.00 0.00 104 ASP A CA 20
ATOM 29101 C C . ASP A 1 104 ? 4.089 -28.059 -9.963 1.00 0.00 104 ASP A C 20
ATOM 29102 O O . ASP A 1 104 ? 4.788 -27.700 -10.911 1.00 0.00 104 ASP A O 20
ATOM 29111 N N . ALA A 1 105 ? 4.551 -28.807 -8.966 1.00 0.00 105 ALA A N 20
ATOM 29112 C CA . ALA A 1 105 ? 5.936 -29.262 -8.932 1.00 0.00 105 ALA A CA 20
ATOM 29113 C C . ALA A 1 105 ? 6.250 -30.158 -10.124 1.00 0.00 105 ALA A C 20
ATOM 29114 O O . ALA A 1 105 ? 5.775 -31.292 -10.205 1.00 0.00 105 ALA A O 20
#

InterPro domains:
  IPR001298 Filamin/ABP280 repeat [SM00557] (253-350)
  IPR001298 Filamin/ABP280 repeat [SM00557] (353-449)
  IPR001298 Filamin/ABP280 repeat [SM00557] (451-546)
  IPR001298 Filamin/ABP280 repeat [SM00557] (548-639)
  IPR001298 Filamin/ABP280 repeat [SM00557] (644-739)
  IPR001298 Filamin/ABP280 repeat [SM00557] (741-842)
  IPR001298 Filamin/ABP280 repeat [SM00557] (844-941)
  IPR001298 Filamin/ABP280 repeat [SM00557] (943-1037)
  IPR001298 Filamin/ABP280 repeat [SM00557] (1039-1130)
  IPR001298 Filamin/ABP280 repeat [SM00557] (1132-1225)
  IPR001298 Filamin/ABP280 repeat [SM00557] (1227-1325)
  IPR001298 Filamin/ABP280 repeat [SM00557] (1327-1418)
  IPR001298 Filamin/ABP280 repeat [SM00557] (1420-1514)
  IPR001298 Filamin/ABP280 repeat [SM00557] (1516-1611)
  IPR001298 Filamin/ABP280 repeat [SM00557] (1613-1707)
  IPR001298 Filamin/ABP280 repeat [SM00557] (1730-1819)
  IPR001298 Filamin/ABP280 repeat [SM00557] (1820-1911)
  IPR001298 Filamin/ABP280 repeat [SM00557] (1912-1997)
  IPR001298 Filamin/ABP280 repeat [SM00557] (2001-2092)
  IPR001298 Filamin/ABP280 repeat [SM00557] (2101-2188)

Organism: Homo sapiens (NCBI:txid9606)

GO terms:
  GO:0015629 actin cytoskeleton (C, TAS)
  GO:0030036 actin cytoskeleton organization (P, TAS)
  GO:0007165 signal transduction (P, TAS)
  GO:0005829 cytosol (C, TAS)
  GO:0042802 identical protein binding (F, IPI)
  GO:0005515 protein binding (F, IPI)
  GO:0045296 cadherin binding (F, HDA)
  GO:0005829 cytosol (C, IDA)
  GO:0005886 plasma membrane (C, IDA)
  GO:0070062 extracellular exosome (C, HDA)
  GO:0005737 cytoplasm (C, HDA)
  GO:0005925 focal adhesion (C, HDA)
  GO:0003723 RNA binding (F, HDA)